Protein 5JSC (pdb70)

Foldseek 3Di:
DDDCPDPCVDPLHDPVLVVLLVVLLVVCVVPLVPPQLVVLLVLLQVCLQSQLLQLLAADVVLSHPYNDRQLSSLLSNLLSCLLRDLSNSLSSLQLNLQCLLCRVFNDPVSSNVPRNCSNNSNFGGKEFQAAPVDAPQSQPDAFAWEDDPQWTWTFGKTWQIFCQPNGQWYFHKHFDDPDHTLQRIWTFIGGPPFPQWDFPDFDQALQGGTTTMIGGRRGIGGPSRTGDDGRCHNVSSVVSLQSCLLSLLSNLLSLLVSLLVLLVVQQQPDDDPNRGNVVDPVSVVLSVLSVVLSVVLSVLSSVQSSQVVVVDRRQLSSLVNLLSSLVSSLSSLVSSLVSVPPVSCPPPDSSNSSNRSSPCSCPPSAHNVRSVVSNVVVVVVVVVVVVD/DDDCPDPCVDPLHDPVLVVLLVVLLVVCVVPLVVQLVVLLVLLQSCLQSQNLLLLAADVVLSHPYNDRQLSSLLSNLLSQLLRDLSNSLSSLQLNLQCLLCSVFNDPVSSNVPRNCSNNRNFGGKEFQADPVDAPQSQPDAFAWEDDPQWTWTFDKTWQIFCQPNGQWYFHKHFDDPDHTLQRIWTFIGGCPFPQWDQDDFDQALQGGTTTMIGRRRGIGGNSRIGDDGRCHSVSSVVSLQSCLLSLLSSLLSLLVSLLVLLVVQQQPDDDPNHGNVVDPVSVVLSVLSVVLSVVLSCLSSVQSSQVVVVDRRQLSSLVNLLSSLVSSLSSLVSSLVSVPPVSCPPPDSSVSSNRSSPCSCPHSQHNVRSVVSNVVVVVVVVVVVVD/DDDCVDPCVDPLHDPVLVVLLVVLLVVLVVPAVCQLVVLLVLLQVCLQVQLLQLLAADVVLQHPYNDRQLSSLLSNLLSCLLGDLSNSLSSLQLNLQCVLCSVFNDPVSSNVPRNCSNNSNFGGKEFQAAPVDDQQSLPDAFAWEDDPQKTWTFGKTWQIFCQPNGQWYFHKHFDPPDHGLQGIWTFIGGCPFPQWDFPAFDQALQGGTITMTGRGRGIGGNSRIGDDGRCHSVSSVVSLQSCLLSLLSSLLSLLVSLLVLLVVQQQPDDDPNRGNVVDPVSVVLSVLSVVLSVVLVCLSSVLSSQVVVVDRRLLSSLVSLLSSLVSSLSSLVSSLVSVPPVSCPPPDSSVSSNRSSPCSCPPSHHNVRSVVSNVVVVVVVVVVVVVD/DDDCVDPCVDPLHDPVLVVLLVVLLVVCVVPQVVQLVLLLVLLQVCLQSQLLQLLAADVVLQHPYNDRQLSSLLSNLLSCLLRDLSNSLSSLQLNLQCVLCSVFNDPVSSNVPRNCSNNRNFGGKEFQAAPVDDQQSLPDAFAWEDDPQWTWTFGKTWQIFCQPNGQWYFHKHFDPPDHGLQGIWTFIGGCPFPQKDQPDFDQALQGGTITMIGGGRGIGGPSRIGHDGRCHSVSSVVSLQSCLLSLLSSLLSLLVSLLVLLVVQQQPDDDPNGGNVVDPVSVVLSVLSVVLSVVLVCLSSVLSSQVVVVDRRLLSSLVNLLSSLVSSLSSLVSSLVSVPPVSCPPPDSSVSSNRSSPCSCPPSHHNVRSVVSNVVVVVVVVVVVVVD

Organism: Paraburkholderia xenovorans (strain LB400) (NCBI:txid266265)

InterPro domains:
  IPR006089 Acyl-CoA dehydrogenase, conserved site [PS00072] (137-149)
  IPR006091 Acyl-CoA dehydrogenase/oxidase, middle domain [PF02770] (135-225)
  IPR009075 Acyl-CoA dehydrogenase/oxidase, C-terminal [PF00441] (240-388)
  IPR009100 Acyl-CoA dehydrogenase/oxidase, N-terminal and middle domain superfamily [SSF56645] (17-251)
  IPR013786 Acyl-CoA dehydrogenase/oxidase, N-terminal [PF02771] (21-130)
  IPR036250 Acyl-CoA dehydrogenase-like, C-terminal [SSF47203] (239-391)
  IPR037069 Acyl-CoA dehydrogenase/oxidase, N-terminal domain superfamily [G3DSA:1.10.540.10] (14-133)
  IPR046373 Acyl-CoA oxidase/dehydrogenase, middle domain superfamily [G3DSA:2.40.110.10] (134-244)

Solvent-accessible surface area: 60654 Å² total; per-residue (Å²): 157,88,87,142,177,36,29,50,18,52,122,48,8,62,99,120,1,61,139,12,11,67,26,0,30,58,24,1,177,82,62,40,136,103,59,33,35,48,22,1,96,101,4,2,133,56,0,6,96,47,21,34,4,87,34,9,2,9,9,90,90,31,24,3,84,18,114,112,18,19,4,8,1,6,0,9,0,10,16,11,0,1,68,62,28,13,40,0,6,18,1,11,11,13,2,3,16,0,0,0,0,0,14,55,23,14,76,130,116,8,43,64,130,19,0,41,102,0,4,75,2,94,8,14,0,0,19,0,12,32,6,37,132,6,28,66,18,20,29,53,2,107,1,47,4,138,104,60,57,102,10,11,10,0,60,24,28,0,8,72,4,26,2,0,30,11,6,69,2,2,0,0,0,0,56,26,50,92,38,125,32,39,52,0,0,0,0,0,0,1,51,44,123,17,113,24,22,84,76,57,80,96,9,100,16,10,11,70,32,3,15,0,78,0,63,1,49,32,0,116,1,68,119,86,30,17,1,44,62,70,18,49,0,46,157,13,0,56,127,0,22,74,7,6,24,4,2,0,0,0,0,0,0,0,4,4,61,41,0,33,57,43,0,74,57,41,2,72,71,44,158,32,105,91,65,36,22,17,78,68,152,72,6,96,64,42,26,62,102,4,47,111,12,7,74,34,4,0,78,40,0,4,72,0,0,85,35,68,40,92,70,96,117,11,69,60,34,6,3,56,0,0,79,62,1,0,41,4,1,18,115,2,0,27,15,0,0,14,15,25,22,22,64,1,8,41,50,44,23,24,1,2,86,9,2,43,25,0,0,21,6,14,21,88,30,24,18,7,39,49,0,67,78,40,8,27,146,34,88,128,153,48,116,60,76,88,95,122,159,86,85,140,178,36,28,52,19,53,124,47,8,68,96,123,1,60,71,13,10,66,26,0,35,60,23,1,176,82,58,43,136,140,51,34,35,35,1,105,72,3,2,65,25,0,6,73,49,21,34,3,86,37,10,2,8,9,90,88,30,24,3,81,17,113,111,20,18,1,10,1,4,0,9,0,12,16,11,0,1,68,64,26,13,38,0,5,16,0,10,12,14,2,4,15,0,0,0,0,0,14,56,24,14,78,131,115,7,42,68,142,8,0,46,83,0,4,64,5,67,0,13,0,0,17,0,14,33,6,36,132,6,28,67,19,23,29,51,2,106,1,46,5,140,108,58,59,98,10,11,11,0,63,26,28,0,7,72,3,25,2,0,31,10,7,65,1,1,0,0,0,0,57,26,50,92,37,126,30,40,52,0,0,0,0,0,0,0,53,42,126,18,116,22,18,14,49,32,76,93,9,84,18,10,11,74,35,2,16,0,80,0,36,1,36,30,0,118,2,66,119,86,29,17,1,44,62,73,18,46,0,51,58,12,0,54,120,0,21,72,5,7,27,2,0,0,0,0,0,0,1,0,4,3,59,42,0,32,63,43,0,68,57,41,2,71,72,44,155,32,104,88,67,32,21,16,78,68,153,70,5,96,64,46,27,62,101,5,45,111,12,7,75,33,3,0,79,42,0,4,74,0,0,88,34,66,40,90,70,97,116,10,71,60,36,6,3,55,0,0,77,63,1,0,41,5,1,18,114,2,0,27,16,0,0,14,14,25,23,22,65,1,8,46,52,46,23,24,2,3,86,8,2,42,26,0,0,23,7,15,21,88,34,24,18,8,45,49,0,65,78,40,10,26,147,34,90,129,150,47,117,58,72,85,98,116,159,82,84,140,179,34,26,49,21,51,127,47,8,74,77,116,1,64,128,14,10,65,27,0,28,59,26,1,184,86,75,84,91,18,41,31,33,24,1,95,66,10,2,134,64,0,6,93,49,22,34,3,86,36,9,1,8,9,92,91,37,24,3,85,18,114,110,8,16,3,17,1,6,0,8,0,5,16,10,0,1,67,63,22,12,55,0,3,15,1,11,9,10,2,3,16,0,0,0,0,0,14,51,23,15,76,145,145,6,43,84,150,11,0,48,25,0,3,77,3,100,12,14,0,0,17,0,14,32,5,27,126,12,29,53,14,16,29,50,2,103,1,46,6,140,121,60,70,117,8,14,8,0,60,26,27,0,6,62,3,22,1,0,30,9,6,72,2,2,0,0,0,0,58,28,49,90,24,110,29,36,162,0,0,0,0,0,0,1,31,38,126,18,116,23,19,84,78,59,77,97,10,96,12,10,10,69,21,1,18,0,83,0,63,1,47,32,0,115,2,69,45,87,26,18,1,42,60,75,15,44,0,43,153,11,0,50,124,0,11,24,7,2,16,1,1,0,0,0,0,0,0,0,4,3,60,42,0,32,58,44,0,74,57,37,2,73,72,42,161,33,100,89,68,36,21,16,77,66,155,80,6,94,63,50,25,61,101,4,45,112,13,7,72,36,3,0,80,39,0,4,74,0,0,87,36,50,37,90,70,98,109,4,46,63,33,0,0,56,0,0,76,62,1,0,43,4,2,19,118,2,0,27,11,0,0,13,15,32,23,21,62,1,8,38,51,48,32,21,2,3,85,8,3,46,27,0,0,21,3,13,21,76,22,20,17,6,45,38,0,61,80,26,9,28,148,46,91,133,154,49,123,63,68,71,101,93,98,161,83,87,141,177,34,28,49,20,50,124,46,7,73,88,116,1,55,130,14,10,67,26,0,35,60,25,2,175,82,51,42,138,117,63,29,54,29,1,119,78,3,2,50,32,0,6,94,50,21,33,4,89,34,9,1,8,9,92,92,30,24,4,85,18,116,108,10,16,2,14,0,6,0,8,0,6,17,11,0,1,68,64,23,12,58,0,4,18,1,10,9,12,3,3,16,0,0,0,0,0,13,52,22,13,78,143,76,13,37,86,124,3,0,46,90,0,4,74,6,92,0,13,0,0,18,0,14,31,5,49,126,9,29,57,16,18,29,48,2,104,1,46,4,140,114,60,68,116,6,12,11,0,61,25,33,0,7,62,4,24,2,0,29,8,7,66,2,1,0,0,0,0,57,28,49,91,32,97,29,35,148,0,0,0,0,0,0,1,33,40,125,18,114,18,16,47,40,4,65,78,10,100,12,12,9,67,24,1,18,0,64,0,52,1,55,33,0,116,2,67,42,88,25,18,1,43,60,72,17,50,0,50,57,10,0,50,123,0,13,28,8,3,22,0,1,0,0,0,0,0,1,0,4,4,60,41,0,32,62,44,0,67,58,38,2,70,73,41,158,34,102,89,68,35,22,17,77,66,154,81,6,94,62,44,26,60,102,5,44,113,12,6,74,35,4,0,79,38,0,4,74,0,0,87,36,52,39,90,71,98,111,4,48,61,34,0,0,57,0,0,78,63,1,0,44,4,1,19,118,3,0,26,14,0,1,13,15,35,23,19,62,1,7,36,52,46,31,22,2,4,87,9,2,45,28,0,0,20,5,14,19,84,20,20,16,6,44,39,0,62,80,27,8,28,147,44,92,127,152,49,125,60,66,72,101,93,95

Structure (mmCIF, N/CA/C/O backbone):
data_5JSC
#
_entry.id   5JSC
#
_cell.length_a   78.300
_cell.length_b   73.750
_cell.length_c   149.490
_cell.angle_alpha   90.000
_cell.angle_beta   99.660
_cell.angle_gamma   90.000
#
_symmetry.space_group_name_H-M   'P 1 21 1'
#
loop_
_entity.id
_entity.type
_entity.pdbx_description
1 polymer 'Putative acyl-CoA dehydrogenase'
2 non-polymer 'FLAVIN-ADENINE DINUCLEOTIDE'
3 non-polymer 'CHLORIDE ION'
4 non-polymer 1,2-ETHANEDIOL
5 non-polymer 'SULFATE ION'
6 water water
#
loop_
_atom_site.group_PDB
_atom_site.id
_atom_site.type_symbol
_atom_site.label_atom_id
_atom_site.label_alt_id
_atom_site.label_comp_id
_atom_site.label_asym_id
_atom_site.label_entity_id
_atom_site.label_seq_id
_atom_site.pdbx_PDB_ins_code
_atom_site.Cartn_x
_atom_site.Cartn_y
_atom_site.Cartn_z
_atom_site.occupancy
_atom_site.B_iso_or_equiv
_atom_site.auth_seq_id
_atom_site.auth_comp_id
_atom_site.auth_asym_id
_atom_site.auth_atom_id
_atom_site.pdbx_PDB_model_num
ATOM 1 N N . GLU A 1 14 ? -10.300 21.190 69.737 1.00 49.46 6 GLU A N 1
ATOM 2 C CA . GLU A 1 14 ? -11.673 20.983 69.286 1.00 48.68 6 GLU A CA 1
ATOM 3 C C . GLU A 1 14 ? -11.727 19.960 68.160 1.00 46.65 6 GLU A C 1
ATOM 4 O O . GLU A 1 14 ? -11.032 20.094 67.154 1.00 46.81 6 GLU A O 1
ATOM 6 N N . LEU A 1 15 ? -12.563 18.941 68.336 1.00 44.15 7 LEU A N 1
ATOM 7 C CA . LEU A 1 15 ? -12.678 17.870 67.353 1.00 40.93 7 LEU A CA 1
ATOM 8 C C . LEU A 1 15 ? -13.380 18.377 66.096 1.00 38.87 7 LEU A C 1
ATOM 9 O O . LEU A 1 15 ? -14.502 18.890 66.163 1.00 39.66 7 LEU A O 1
ATOM 14 N N . ASP A 1 16 ? -12.713 18.242 64.951 1.00 34.80 8 ASP A N 1
ATOM 15 C CA . ASP A 1 16 ? -13.319 18.557 63.662 1.00 31.55 8 ASP A CA 1
ATOM 16 C C . ASP A 1 16 ? -14.352 17.486 63.338 1.00 27.20 8 ASP A C 1
ATOM 17 O O . ASP A 1 16 ? -13.997 16.336 63.063 1.00 25.34 8 ASP A O 1
ATOM 22 N N . LEU A 1 17 ? -15.637 17.851 63.382 1.00 26.37 9 LEU A N 1
ATOM 23 C CA . LEU A 1 17 ? -16.687 16.854 63.207 1.00 24.76 9 LEU A CA 1
ATOM 24 C C . LEU A 1 17 ? -16.761 16.321 61.785 1.00 23.13 9 LEU A C 1
ATOM 25 O O . LEU A 1 17 ? -17.410 15.294 61.564 1.00 22.67 9 LEU A O 1
ATOM 30 N N . HIS A 1 18 ? -16.114 16.977 60.826 1.00 23.34 10 HIS A N 1
ATOM 31 C CA . HIS A 1 18 ? -16.029 16.450 59.471 1.00 23.49 10 HIS A CA 1
ATOM 32 C C . HIS A 1 18 ? -14.859 15.498 59.275 1.00 21.81 10 HIS A C 1
ATOM 33 O O . HIS A 1 18 ? -14.731 14.911 58.195 1.00 24.29 10 HIS A O 1
ATOM 40 N N . SER A 1 19 ? -14.005 15.316 60.279 1.00 20.64 11 SER A N 1
ATOM 41 C CA . SER A 1 19 ? -12.912 14.369 60.126 1.00 19.74 11 SER A CA 1
ATOM 42 C C . SER A 1 19 ? -13.391 12.958 60.436 1.00 17.59 11 SER A C 1
ATOM 43 O O . SER A 1 19 ? -14.340 12.750 61.201 1.00 18.02 11 SER A O 1
ATOM 46 N N . ALA A 1 20 ? -12.732 11.982 59.814 1.00 17.18 12 ALA A N 1
ATOM 47 C CA . ALA A 1 20 ? -13.123 10.593 60.020 1.00 16.32 12 ALA A CA 1
ATOM 48 C C . ALA A 1 20 ? -12.936 10.174 61.472 1.00 15.43 12 ALA A C 1
ATOM 49 O O . ALA A 1 20 ? -13.668 9.310 61.967 1.00 15.96 12 ALA A O 1
ATOM 51 N N . LEU A 1 21 ? -11.984 10.787 62.172 1.00 15.71 13 LEU A N 1
ATOM 52 C CA . LEU A 1 21 ? -11.750 10.416 63.560 1.00 17.45 13 LEU A CA 1
ATOM 53 C C . LEU A 1 21 ? -12.925 10.767 64.462 1.00 17.31 13 LEU A C 1
ATOM 54 O O . LEU A 1 21 ? -13.013 10.232 65.569 1.00 17.90 13 LEU A O 1
ATOM 59 N N . ALA A 1 22 ? -13.835 11.637 64.015 1.00 16.46 14 ALA A N 1
ATOM 60 C CA . ALA A 1 22 ? -15.036 11.923 64.789 1.00 15.24 14 ALA A CA 1
ATOM 61 C C . ALA A 1 22 ? -16.085 10.820 64.696 1.00 16.06 14 ALA A C 1
ATOM 62 O O . ALA A 1 22 ? -17.033 10.826 65.490 1.00 17.29 14 ALA A O 1
ATOM 64 N N . TRP A 1 23 ? -15.934 9.876 63.767 1.00 16.16 15 TRP A N 1
ATOM 65 C CA . TRP A 1 23 ? -16.930 8.825 63.612 1.00 16.02 15 TRP A CA 1
ATOM 66 C C . TRP A 1 23 ? -17.085 8.046 64.914 1.00 15.88 15 TRP A C 1
ATOM 67 O O . TRP A 1 23 ? -16.093 7.802 65.613 1.00 17.36 15 TRP A O 1
ATOM 78 N N . PRO A 1 24 ? -18.304 7.616 65.253 1.00 16.60 16 PRO A N 1
ATOM 79 C CA . PRO A 1 24 ? -18.504 6.871 66.505 1.00 16.62 16 PRO A CA 1
ATOM 80 C C . PRO A 1 24 ? -17.946 5.461 66.471 1.00 16.09 16 PRO A C 1
ATOM 81 O O . PRO A 1 24 ? -18.059 4.747 67.474 1.00 18.21 16 PRO A O 1
ATOM 85 N N . PHE A 1 25 ? -17.362 5.037 65.347 1.00 15.11 17 PHE A N 1
ATOM 86 C CA . PHE A 1 25 ? -16.538 3.839 65.338 1.00 14.56 17 PHE A CA 1
ATOM 87 C C . PHE A 1 25 ? -15.317 3.983 66.233 1.00 15.88 17 PHE A C 1
ATOM 88 O O . PHE A 1 25 ? -14.713 2.974 66.601 1.00 17.51 17 PHE A O 1
ATOM 96 N N . PHE A 1 26 ? -14.925 5.211 66.572 1.00 16.51 18 PHE A N 1
ATOM 97 C CA . PHE A 1 26 ? -13.726 5.461 67.356 1.00 16.97 18 PHE A CA 1
ATOM 98 C C . PHE A 1 26 ? -14.080 5.853 68.781 1.00 19.58 18 PHE A C 1
ATOM 99 O O . PHE A 1 26 ? -15.130 6.450 69.041 1.00 22.44 18 PHE A O 1
ATOM 107 N N . GLU A 1 27 ? -13.186 5.502 69.699 1.00 18.77 19 GLU A N 1
ATOM 108 C CA . GLU A 1 27 ? -13.212 5.957 71.076 1.00 21.93 19 GLU A CA 1
ATOM 109 C C . GLU A 1 27 ? -12.188 7.067 71.274 1.00 20.52 19 GLU A C 1
ATOM 110 O O . GLU A 1 27 ? -11.310 7.278 70.429 1.00 20.39 19 GLU A O 1
ATOM 116 N N . PRO A 1 28 ? -12.280 7.815 72.371 1.00 22.32 20 PRO A N 1
ATOM 117 C CA . PRO A 1 28 ? -11.282 8.869 72.614 1.00 2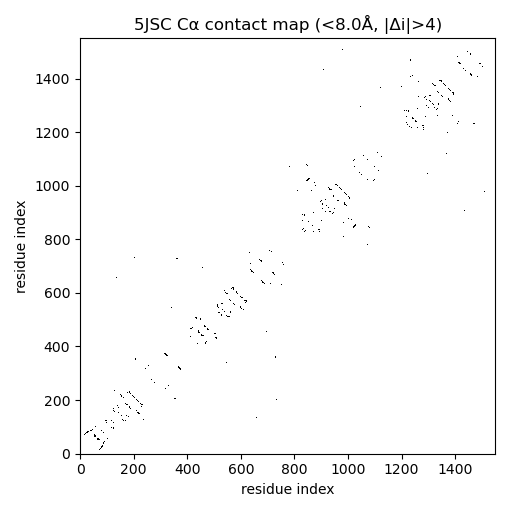3.11 20 PRO A CA 1
ATOM 118 C C . PRO A 1 28 ? -9.840 8.394 72.530 1.00 22.03 20 PRO A C 1
ATOM 119 O O . PRO A 1 28 ? -8.992 9.121 71.998 1.00 22.66 20 PRO A O 1
ATOM 123 N N . ARG A 1 29 ? -9.538 7.190 73.027 1.00 21.45 21 ARG A N 1
ATOM 124 C CA . ARG A 1 29 ? -8.163 6.703 72.984 1.00 20.93 21 ARG A CA 1
ATOM 125 C C . ARG A 1 29 ? -7.651 6.608 71.553 1.00 19.73 21 ARG A C 1
ATOM 126 O O . ARG A 1 29 ? -6.452 6.787 71.310 1.00 18.88 21 ARG A O 1
ATOM 134 N N . HIS A 1 30 ? -8.543 6.346 70.595 1.00 18.47 22 HIS A N 1
ATOM 135 C CA . HIS A 1 30 ? -8.119 6.245 69.201 1.00 17.16 22 HIS A CA 1
ATOM 136 C C . HIS A 1 30 ? -7.776 7.612 68.633 1.00 16.86 22 HIS A C 1
ATOM 137 O O . HIS A 1 30 ? -6.851 7.742 67.823 1.00 18.29 22 HIS A O 1
ATOM 144 N N . ARG A 1 31 ? -8.514 8.643 69.039 1.00 18.03 23 ARG A N 1
ATOM 145 C CA A ARG A 1 31 ? -8.185 9.994 68.606 0.64 18.49 23 ARG A CA 1
ATOM 146 C CA B ARG A 1 31 ? -8.181 9.992 68.602 0.36 18.58 23 ARG A CA 1
ATOM 147 C C . ARG A 1 31 ? -6.844 10.437 69.178 1.00 19.09 23 ARG A C 1
ATOM 148 O O . ARG A 1 31 ? -6.035 11.055 68.476 1.00 20.61 23 ARG A O 1
ATOM 163 N N . GLU A 1 32 ? -6.582 10.103 70.441 1.00 19.24 24 GLU A N 1
ATOM 164 C CA . GLU A 1 32 ? -5.297 10.423 71.043 1.00 21.80 24 GLU A CA 1
ATOM 165 C C . GLU A 1 32 ? -4.162 9.679 70.346 1.00 19.97 24 GLU A C 1
ATOM 166 O O . GLU A 1 32 ? -3.114 10.267 70.053 1.00 20.36 24 GLU A O 1
ATOM 172 N N . LEU A 1 33 ? -4.365 8.385 70.061 1.00 18.29 25 LEU A N 1
ATOM 173 C CA . LEU A 1 33 ? -3.354 7.588 69.370 1.00 17.33 25 LEU A CA 1
ATOM 174 C C . LEU A 1 33 ? -3.070 8.138 67.980 1.00 17.52 25 LEU A C 1
ATOM 175 O O . LEU A 1 33 ? -1.910 8.203 67.553 1.00 18.44 25 LEU A O 1
ATOM 180 N N . ALA A 1 34 ? -4.121 8.514 67.250 1.00 17.47 26 ALA A N 1
ATOM 181 C CA . ALA A 1 34 ? -3.929 9.030 65.900 1.00 16.68 26 ALA A CA 1
ATOM 182 C C . ALA A 1 34 ? -3.045 10.269 65.904 1.00 17.41 26 ALA A C 1
ATOM 183 O O . ALA A 1 34 ? -2.180 10.430 65.032 1.00 18.24 26 ALA A O 1
ATOM 185 N N . ALA A 1 35 ? -3.242 11.156 66.881 1.00 18.37 27 ALA A N 1
ATOM 186 C CA . ALA A 1 35 ? -2.392 12.336 66.974 1.00 18.75 27 ALA A CA 1
ATOM 187 C C . ALA A 1 35 ? -0.969 11.949 67.349 1.00 19.67 27 ALA A C 1
ATOM 188 O O . ALA A 1 35 ? -0.004 12.519 66.826 1.00 20.08 27 ALA A O 1
ATOM 190 N N . GLY A 1 36 ? -0.820 10.960 68.233 1.00 19.27 28 GLY A N 1
ATOM 191 C CA . GLY A 1 36 ? 0.506 10.559 68.661 1.00 19.82 28 GLY A CA 1
ATOM 192 C C . GLY A 1 36 ? 1.327 9.956 67.538 1.00 18.85 28 GLY A C 1
ATOM 193 O O . GLY A 1 36 ? 2.501 10.294 67.364 1.00 19.26 28 GLY A O 1
ATOM 194 N N . ILE A 1 37 ? 0.727 9.053 66.759 1.00 17.66 29 ILE A N 1
ATOM 195 C CA . ILE A 1 37 ? 1.516 8.411 65.715 1.00 16.91 29 ILE A CA 1
ATOM 196 C C . ILE A 1 37 ? 1.804 9.394 64.581 1.00 17.44 29 ILE A C 1
ATOM 197 O O . ILE A 1 37 ? 2.884 9.349 63.980 1.00 18.54 29 ILE A O 1
ATOM 202 N N . GLU A 1 38 ? 0.872 10.304 64.277 1.00 17.65 30 GLU A N 1
ATOM 203 C CA . GLU A 1 38 ? 1.175 11.349 63.302 1.00 17.87 30 GLU A CA 1
ATOM 204 C C . GLU A 1 38 ? 2.339 12.214 63.769 1.00 19.71 30 GLU A C 1
ATOM 205 O O . GLU A 1 38 ? 3.239 12.531 62.983 1.00 19.36 30 GLU A O 1
ATOM 211 N N . ALA A 1 39 ? 2.346 12.601 65.048 1.00 19.51 31 ALA A N 1
ATOM 212 C CA . ALA A 1 39 ? 3.461 13.386 65.563 1.00 20.63 31 ALA A CA 1
ATOM 213 C C . ALA A 1 39 ? 4.779 12.630 65.427 1.00 22.15 31 ALA A C 1
ATOM 214 O O . ALA A 1 39 ? 5.804 13.216 65.055 1.00 22.41 31 ALA A O 1
ATOM 216 N N . TRP A 1 40 ? 4.769 11.327 65.724 1.00 20.77 32 TRP A N 1
ATOM 217 C CA . TRP A 1 40 ? 5.976 10.519 65.582 1.00 21.35 32 TRP A CA 1
ATOM 218 C C . TRP A 1 40 ? 6.445 10.493 64.136 1.00 21.71 32 TRP A C 1
ATOM 219 O O . TRP A 1 40 ? 7.648 10.588 63.861 1.00 21.64 32 TRP A O 1
ATOM 230 N N . CYS A 1 41 ? 5.507 10.350 63.197 1.00 20.14 33 CYS A N 1
ATOM 231 C CA . CYS A 1 41 ? 5.875 10.335 61.785 1.00 20.28 33 CYS A CA 1
ATOM 232 C C . CYS A 1 41 ? 6.538 11.641 61.374 1.00 22.28 33 CYS A C 1
ATOM 233 O O . CYS A 1 41 ? 7.559 11.632 60.673 1.00 23.42 33 CYS A O 1
ATOM 236 N N . ARG A 1 42 ? 5.979 12.777 61.808 1.00 22.68 34 ARG A N 1
ATOM 237 C CA . ARG A 1 42 ? 6.555 14.064 61.428 1.00 26.30 34 ARG A CA 1
ATOM 238 C C . ARG A 1 42 ? 7.947 14.245 62.010 1.00 27.02 34 ARG A C 1
ATOM 239 O O . ARG A 1 42 ? 8.804 14.885 61.390 1.00 27.85 34 ARG A O 1
ATOM 247 N N . ALA A 1 43 ? 8.201 13.670 63.181 1.00 26.86 35 ALA A N 1
ATOM 248 C CA . ALA A 1 43 ? 9.489 13.838 63.836 1.00 27.89 35 ALA A CA 1
ATOM 249 C C . ALA A 1 43 ? 10.544 12.854 63.346 1.00 29.23 35 ALA A C 1
ATOM 250 O O . ALA A 1 43 ? 11.738 13.148 63.460 1.00 31.69 35 ALA A O 1
ATOM 252 N N . ASN A 1 44 ? 10.145 11.701 62.801 1.00 28.91 36 ASN A N 1
ATOM 253 C CA . ASN A 1 44 ? 11.083 10.618 62.543 1.00 29.14 36 ASN A CA 1
ATOM 254 C C . ASN A 1 44 ? 11.136 10.141 61.097 1.00 30.42 36 ASN A C 1
ATOM 255 O O . ASN A 1 44 ? 12.065 9.401 60.750 1.00 30.97 36 ASN A O 1
ATOM 260 N N . LEU A 1 45 ? 10.191 10.540 60.245 1.00 29.50 37 LEU A N 1
ATOM 261 C CA . LEU A 1 45 ? 10.141 10.072 58.864 1.00 30.26 37 LEU A CA 1
ATOM 262 C C . LEU A 1 45 ? 10.348 11.204 57.864 1.00 37.49 37 LEU A C 1
ATOM 263 O O . LEU A 1 45 ? 9.881 11.124 56.726 1.00 40.34 37 LEU A O 1
ATOM 268 N N . ALA A 1 46 ? 11.041 12.262 58.269 1.00 41.43 38 ALA A N 1
ATOM 269 C CA . ALA A 1 46 ? 11.296 13.388 57.370 1.00 45.85 38 ALA A CA 1
ATOM 270 C C . ALA A 1 46 ? 12.163 12.974 56.181 1.00 48.41 38 ALA A C 1
ATOM 271 O O . ALA A 1 46 ? 13.149 12.252 56.337 1.00 49.68 38 ALA A O 1
ATOM 273 N N . GLU A 1 51 ? 17.198 3.516 50.396 1.00 54.08 43 GLU A N 1
ATOM 274 C CA . GLU A 1 51 ? 18.448 2.787 50.198 1.00 53.43 43 GLU A CA 1
ATOM 275 C C . GLU A 1 51 ? 18.833 1.986 51.446 1.00 51.28 43 GLU A C 1
ATOM 276 O O . GLU A 1 51 ? 18.541 2.397 52.565 1.00 52.89 43 GLU A O 1
ATOM 278 N N . ASP A 1 52 ? 19.523 0.862 51.224 1.00 47.51 44 ASP A N 1
ATOM 279 C CA . ASP A 1 52 ? 19.771 -0.172 52.227 1.00 42.70 44 ASP A CA 1
ATOM 280 C C . ASP A 1 52 ? 18.496 -0.460 53.003 1.00 36.58 44 ASP A C 1
ATOM 281 O O . ASP A 1 52 ? 18.306 0.028 54.122 1.00 33.28 44 ASP A O 1
ATOM 286 N N . VAL A 1 53 ? 17.625 -1.275 52.411 1.00 33.18 45 VAL A N 1
ATOM 287 C CA A VAL A 1 53 ? 16.325 -1.540 53.012 0.58 31.98 45 VAL A CA 1
ATOM 288 C CA B VAL A 1 53 ? 16.328 -1.513 53.031 0.42 32.02 45 VAL A CA 1
ATOM 289 C C . VAL A 1 53 ? 16.475 -2.329 54.307 1.00 29.80 45 VAL A C 1
ATOM 290 O O . VAL A 1 53 ? 15.723 -2.119 55.264 1.00 28.26 45 VAL A O 1
ATOM 297 N N . ASP A 1 54 ? 17.446 -3.251 54.363 1.00 28.65 46 ASP A N 1
ATOM 298 C CA . ASP A 1 54 ? 17.623 -4.065 55.568 1.00 27.37 46 ASP A CA 1
ATOM 299 C C . ASP A 1 54 ? 17.936 -3.193 56.774 1.00 25.40 46 ASP A C 1
ATOM 300 O O . ASP A 1 54 ? 17.313 -3.326 57.836 1.00 23.96 46 ASP A O 1
ATOM 305 N N . ALA A 1 55 ? 18.917 -2.299 56.627 1.00 25.26 47 ALA A N 1
ATOM 306 C CA . ALA A 1 55 ? 19.300 -1.430 57.733 1.00 25.19 47 ALA A CA 1
ATOM 307 C C . ALA A 1 55 ? 18.165 -0.488 58.108 1.00 25.04 47 ALA A C 1
ATOM 308 O O . ALA A 1 55 ? 17.950 -0.201 59.292 1.00 24.25 47 ALA A O 1
ATOM 310 N N . THR A 1 56 ? 17.433 0.009 57.109 1.00 25.45 48 THR A N 1
ATOM 311 C CA . THR A 1 56 ? 16.319 0.905 57.390 1.00 25.46 48 THR A CA 1
ATOM 312 C C . THR A 1 56 ? 15.233 0.194 58.188 1.00 24.39 48 THR A C 1
ATOM 313 O O . THR A 1 56 ? 14.703 0.748 59.160 1.00 22.53 48 THR A O 1
ATOM 317 N N . CYS A 1 57 ? 14.896 -1.042 57.804 1.00 23.33 49 CYS A N 1
ATOM 318 C CA A CYS A 1 57 ? 13.882 -1.759 58.558 0.50 21.90 49 CYS A CA 1
ATOM 319 C CA B CYS A 1 57 ? 13.905 -1.824 58.547 0.50 24.07 49 CYS A CA 1
ATOM 320 C C . CYS A 1 57 ? 14.346 -2.030 59.985 1.00 21.81 49 CYS A C 1
ATOM 321 O O . CYS A 1 57 ? 13.572 -1.837 60.928 1.00 20.64 49 CYS A O 1
ATOM 326 N N . ARG A 1 58 ? 15.599 -2.455 60.165 1.00 22.81 50 ARG A N 1
ATOM 327 C CA A ARG A 1 58 ? 16.118 -2.666 61.513 0.57 23.14 50 ARG A CA 1
ATOM 328 C CA B ARG A 1 58 ? 16.119 -2.665 61.514 0.43 23.41 50 ARG A CA 1
ATOM 329 C C . ARG A 1 58 ? 15.999 -1.398 62.349 1.00 23.07 50 ARG A C 1
ATOM 330 O O . ARG A 1 58 ? 15.582 -1.443 63.512 1.00 23.85 50 ARG A O 1
ATOM 345 N N . ARG A 1 59 ? 16.367 -0.255 61.771 1.00 21.11 51 ARG A N 1
ATOM 346 C CA . ARG A 1 59 ? 16.290 1.005 62.503 1.00 23.26 51 ARG A CA 1
ATOM 347 C C . ARG A 1 59 ? 14.846 1.365 62.830 1.00 21.36 51 ARG A C 1
ATOM 348 O O . ARG A 1 59 ? 14.546 1.797 63.948 1.00 22.19 51 ARG A O 1
ATOM 356 N N . LEU A 1 60 ? 13.935 1.182 61.871 1.00 19.74 52 LEU A N 1
ATOM 357 C CA . LEU A 1 60 ? 12.542 1.538 62.115 1.00 19.37 52 LEU A CA 1
ATOM 358 C C . LEU A 1 60 ? 11.924 0.665 63.201 1.00 19.31 52 LEU A C 1
ATOM 359 O O . LEU A 1 60 ? 11.154 1.156 64.035 1.00 19.80 52 LEU A O 1
ATOM 364 N N . VAL A 1 61 ? 12.240 -0.632 63.210 1.00 18.81 53 VAL A N 1
ATOM 365 C CA . VAL A 1 61 ? 11.725 -1.497 64.270 1.00 17.06 53 VAL A CA 1
ATOM 366 C C . VAL A 1 61 ? 12.216 -1.013 65.629 1.00 18.65 53 VAL A C 1
ATOM 367 O O . VAL A 1 61 ? 11.441 -0.930 66.591 1.00 18.51 53 VAL A O 1
ATOM 371 N N . ARG A 1 62 ? 13.507 -0.675 65.723 1.00 20.31 54 ARG A N 1
ATOM 372 C CA A ARG A 1 62 ? 14.033 -0.183 66.991 0.50 21.62 54 ARG A CA 1
ATOM 373 C CA B ARG A 1 62 ? 14.069 -0.153 66.969 0.50 22.14 54 ARG A CA 1
ATOM 374 C C . ARG A 1 62 ? 13.335 1.102 67.421 1.00 21.30 54 ARG A C 1
ATOM 375 O O . ARG A 1 62 ? 12.970 1.247 68.596 1.00 21.06 54 ARG A O 1
ATOM 390 N N . GLU A 1 63 ? 13.137 2.038 66.489 1.00 19.58 55 GLU A N 1
ATOM 391 C CA . GLU A 1 63 ? 12.566 3.333 66.841 1.00 20.55 55 GLU A CA 1
ATOM 392 C C . GLU A 1 63 ? 11.094 3.210 67.196 1.00 19.94 55 GLU A C 1
ATOM 393 O O . GLU A 1 63 ? 10.640 3.810 68.177 1.00 20.55 55 GLU A O 1
ATOM 399 N N . LEU A 1 64 ? 10.329 2.458 66.395 1.00 19.11 56 LEU A N 1
ATOM 400 C CA . LEU A 1 64 ? 8.929 2.224 66.725 1.00 18.89 56 LEU A CA 1
ATOM 401 C C . LEU A 1 64 ? 8.803 1.518 68.063 1.00 18.21 56 LEU A C 1
ATOM 402 O O . LEU A 1 64 ? 7.922 1.843 68.866 1.00 20.03 56 LEU A O 1
ATOM 407 N N . GLY A 1 65 ? 9.693 0.561 68.327 1.00 18.05 57 GLY A N 1
ATOM 408 C CA . GLY A 1 65 ? 9.647 -0.148 69.595 1.00 19.15 57 GLY A CA 1
ATOM 409 C C . GLY A 1 65 ? 9.897 0.768 70.776 1.00 20.24 57 GLY A C 1
ATOM 410 O O . GLY A 1 65 ? 9.165 0.738 71.765 1.00 22.45 57 GLY A O 1
ATOM 411 N N . ALA A 1 66 ? 10.933 1.606 70.680 1.00 20.81 58 ALA A N 1
ATOM 412 C CA . ALA A 1 66 ? 11.262 2.503 71.784 1.00 22.65 58 ALA A CA 1
ATOM 413 C C . ALA A 1 66 ? 10.150 3.511 72.049 1.00 23.97 58 ALA A C 1
ATOM 414 O O . ALA A 1 66 ? 9.971 3.951 73.190 1.00 26.18 58 ALA A O 1
ATOM 416 N N . ALA A 1 67 ? 9.386 3.879 71.019 1.00 22.50 59 ALA A N 1
ATOM 417 C CA . ALA A 1 67 ? 8.314 4.855 71.165 1.00 23.23 59 ALA A CA 1
ATOM 418 C C . ALA A 1 67 ? 7.011 4.246 71.658 1.00 23.37 59 ALA A C 1
ATOM 419 O O . ALA A 1 67 ? 6.063 4.994 71.929 1.00 25.37 59 ALA A O 1
ATOM 421 N N . GLY A 1 68 ? 6.932 2.923 71.775 1.00 21.66 60 GLY A N 1
ATOM 422 C CA . GLY A 1 68 ? 5.738 2.285 72.277 1.00 19.83 60 GLY A CA 1
ATOM 423 C C . GLY A 1 68 ? 4.740 1.836 71.231 1.00 19.15 60 GLY A C 1
ATOM 424 O O . GLY A 1 68 ? 3.695 1.289 71.600 1.00 20.36 60 GLY A O 1
ATOM 425 N N . TRP A 1 69 ? 5.026 2.028 69.942 1.00 17.02 61 TRP A N 1
ATOM 426 C CA . TRP A 1 69 ? 4.012 1.774 68.926 1.00 16.70 61 TRP A CA 1
ATOM 427 C C . TRP A 1 69 ? 3.891 0.304 68.542 1.00 17.81 61 TRP A C 1
ATOM 428 O O . TRP A 1 69 ? 2.875 -0.080 67.950 1.00 18.90 61 TRP A O 1
ATOM 439 N N . LEU A 1 70 ? 4.888 -0.524 68.858 1.00 16.76 62 LEU A N 1
ATOM 440 C CA . LEU A 1 70 ? 4.780 -1.947 68.558 1.00 16.79 62 LEU A CA 1
ATOM 441 C C . LEU A 1 70 ? 3.978 -2.712 69.602 1.00 17.09 62 LEU A C 1
ATOM 442 O O . LEU A 1 70 ? 3.667 -3.891 69.381 1.00 19.35 62 LEU A O 1
ATOM 447 N N . LYS A 1 71 ? 3.618 -2.071 70.718 1.00 17.30 63 LYS A N 1
ATOM 448 C CA . LYS A 1 71 ? 2.840 -2.753 71.748 1.00 17.52 63 LYS A CA 1
ATOM 449 C C . LYS A 1 71 ? 1.429 -3.089 71.282 1.00 16.59 63 LYS A C 1
ATOM 450 O O . LYS A 1 71 ? 0.822 -4.034 71.801 1.00 18.44 63 LYS A O 1
ATOM 456 N N . TYR A 1 72 ? 0.894 -2.353 70.310 1.00 16.58 64 TYR A N 1
ATOM 457 C CA . TYR A 1 72 ? -0.499 -2.550 69.930 1.00 17.30 64 TYR A CA 1
ATOM 458 C C . TYR A 1 72 ? -0.718 -3.819 69.122 1.00 18.56 64 TYR A C 1
ATOM 459 O O . TYR A 1 72 ? -1.846 -4.324 69.085 1.00 19.73 64 TYR A O 1
ATOM 468 N N . GLY A 1 73 ? 0.323 -4.350 68.491 1.00 17.81 65 GLY A N 1
ATOM 469 C CA . GLY A 1 73 ? 0.190 -5.582 67.747 1.00 17.61 65 GLY A CA 1
ATOM 470 C C . GLY A 1 73 ? 0.488 -6.835 68.532 1.00 17.84 65 GLY A C 1
ATOM 471 O O . GLY A 1 73 ? 0.472 -7.924 67.946 1.00 19.03 65 GLY A O 1
ATOM 472 N N . VAL A 1 74 ? 0.741 -6.714 69.839 1.00 17.14 66 VAL A N 1
ATOM 473 C CA . VAL A 1 74 ? 1.053 -7.841 70.716 1.00 16.94 66 VAL A CA 1
ATOM 474 C C . VAL A 1 74 ? -0.078 -7.998 71.722 1.00 17.90 66 VAL A C 1
ATOM 475 O O . VAL A 1 74 ? -0.554 -7.011 72.292 1.00 19.92 66 VAL A O 1
ATOM 479 N N . GLY A 1 75 ? -0.514 -9.240 71.936 1.00 18.95 67 GLY A N 1
ATOM 480 C CA . GLY A 1 75 ? -1.560 -9.531 72.893 1.00 20.05 67 GLY A CA 1
ATOM 481 C C . GLY A 1 75 ? -1.010 -9.926 74.248 1.00 21.77 67 GLY A C 1
ATOM 482 O O . GLY A 1 75 ? -0.205 -10.856 74.356 1.00 22.99 67 GLY A O 1
ATOM 483 N N . GLY A 1 76 ? -1.447 -9.211 75.284 1.00 22.04 68 GLY A N 1
ATOM 484 C CA . GLY A 1 76 ? -1.101 -9.561 76.651 1.00 22.33 68 GLY A CA 1
ATOM 485 C C . GLY A 1 76 ? -0.230 -8.525 77.335 1.00 22.89 68 GLY A C 1
ATOM 486 O O . GLY A 1 76 ? 0.944 -8.365 76.985 1.00 22.22 68 GLY A O 1
ATOM 487 N N . VAL A 1 77 ? -0.797 -7.815 78.316 1.00 22.87 69 VAL A N 1
ATOM 488 C CA . VAL A 1 77 ? -0.039 -6.786 79.026 1.00 23.51 69 VAL A CA 1
ATOM 489 C C . VAL A 1 77 ? 1.195 -7.390 79.681 1.00 23.99 69 VAL A C 1
ATOM 490 O O . VAL A 1 77 ? 2.270 -6.777 79.699 1.00 24.45 69 VAL A O 1
ATOM 494 N N . ALA A 1 78 ? 1.066 -8.612 80.205 1.00 23.64 70 ALA A N 1
ATOM 495 C CA . ALA A 1 78 ? 2.187 -9.268 80.866 1.00 24.21 70 ALA A CA 1
ATOM 496 C C . ALA A 1 78 ? 3.354 -9.522 79.926 1.00 24.65 70 ALA A C 1
ATOM 497 O O . ALA A 1 78 ? 4.481 -9.722 80.397 1.00 26.88 70 ALA A O 1
ATOM 499 N N . TYR A 1 79 ? 3.110 -9.528 78.613 1.00 22.10 71 TYR A N 1
ATOM 500 C CA . TYR A 1 79 ? 4.127 -9.848 77.619 1.00 21.91 71 TYR A CA 1
ATOM 501 C C . TYR A 1 79 ? 4.556 -8.627 76.815 1.00 22.69 71 TYR A C 1
ATOM 502 O O . TYR A 1 79 ? 5.171 -8.772 75.752 1.00 23.74 71 TYR A O 1
ATOM 511 N N . GLY A 1 80 ? 4.237 -7.428 77.294 1.00 21.96 72 GLY A N 1
ATOM 512 C CA . GLY A 1 80 ? 4.607 -6.208 76.609 1.00 21.47 72 GLY A CA 1
ATOM 513 C C . GLY A 1 80 ? 3.535 -5.633 75.709 1.00 20.27 72 GLY A C 1
ATOM 514 O O . GLY A 1 80 ? 3.762 -4.579 75.100 1.00 21.77 72 GLY A O 1
ATOM 515 N N . GLY A 1 81 ? 2.375 -6.289 75.603 1.00 20.24 73 GLY A N 1
ATOM 516 C CA . GLY A 1 81 ? 1.315 -5.777 74.764 1.00 19.68 73 GLY A CA 1
ATOM 517 C C . GLY A 1 81 ? 0.597 -4.599 75.395 1.00 21.01 73 GLY A C 1
ATOM 518 O O . GLY A 1 81 ? 0.629 -4.387 76.610 1.00 21.71 73 GLY A O 1
ATOM 519 N N . HIS A 1 82 ? -0.066 -3.819 74.544 1.00 21.72 74 HIS A N 1
ATOM 520 C CA . HIS A 1 82 ? -0.827 -2.677 75.038 1.00 24.73 74 HIS A CA 1
ATOM 521 C C . HIS A 1 82 ? -1.986 -3.125 75.918 1.00 24.94 74 HIS A C 1
ATOM 522 O O . HIS A 1 82 ? -2.285 -2.493 76.940 1.00 25.66 74 HIS A O 1
ATOM 529 N N . GLY A 1 83 ? -2.655 -4.208 75.532 1.00 23.27 75 GLY A N 1
ATOM 530 C CA . GLY A 1 83 ? -3.773 -4.738 76.279 1.00 23.20 75 GLY A CA 1
ATOM 531 C C . GLY A 1 83 ? -3.767 -6.244 76.162 1.00 24.72 75 GLY A C 1
ATOM 532 O O . GLY A 1 83 ? -2.952 -6.823 75.441 1.00 27.07 75 GLY A O 1
ATOM 533 N N . ASP A 1 84 ? -4.687 -6.886 76.879 1.00 25.05 76 ASP A N 1
ATOM 534 C CA . ASP A 1 84 ? -4.768 -8.336 76.794 1.00 26.59 76 ASP A CA 1
ATOM 535 C C . ASP A 1 84 ? -5.416 -8.804 75.500 1.00 26.66 76 ASP A C 1
ATOM 536 O O . ASP A 1 84 ? -5.169 -9.936 75.075 1.00 28.31 76 ASP A O 1
ATOM 541 N N . THR A 1 85 ? -6.203 -7.956 74.848 1.00 26.00 77 THR A N 1
ATOM 542 C CA . THR A 1 85 ? -6.652 -8.200 73.488 1.00 26.73 77 THR A CA 1
ATOM 543 C C . THR A 1 85 ? -5.963 -7.205 72.564 1.00 24.81 77 THR A C 1
ATOM 544 O O . THR A 1 85 ? -5.489 -6.152 72.994 1.00 26.38 77 THR A O 1
ATOM 548 N N . ILE A 1 86 ? -5.897 -7.545 71.288 1.00 23.91 78 ILE A N 1
ATOM 549 C CA . ILE A 1 86 ? -5.357 -6.606 70.313 1.00 23.11 78 ILE A CA 1
ATOM 550 C C . ILE A 1 86 ? -6.460 -5.639 69.902 1.00 22.33 78 ILE A C 1
ATOM 551 O O . ILE A 1 86 ? -7.568 -6.053 69.545 1.00 24.57 78 ILE A O 1
ATOM 556 N N . ASP A 1 87 ? -6.171 -4.344 70.016 1.00 19.19 79 ASP A N 1
ATOM 557 C CA . ASP A 1 87 ? -7.082 -3.257 69.655 1.00 18.55 79 ASP A CA 1
ATOM 558 C C . ASP A 1 87 ? -6.944 -3.065 68.152 1.00 18.05 79 ASP A C 1
ATOM 559 O O . ASP A 1 87 ? -6.010 -2.410 67.686 1.00 16.67 79 ASP A O 1
ATOM 564 N N . THR A 1 88 ? -7.850 -3.663 67.373 1.00 16.98 80 THR A N 1
ATOM 565 C CA A THR A 1 88 ? -7.608 -3.612 65.939 0.49 17.49 80 THR A CA 1
ATOM 566 C CA B THR A 1 88 ? -7.742 -3.635 65.915 0.51 16.58 80 THR A CA 1
ATOM 567 C C . THR A 1 88 ? -7.842 -2.217 65.371 1.00 15.49 80 THR A C 1
ATOM 568 O O . THR A 1 88 ? -7.163 -1.848 64.409 1.00 15.43 80 THR A O 1
ATOM 575 N N . ARG A 1 89 ? -8.738 -1.414 65.951 1.00 14.24 81 ARG A N 1
ATOM 576 C CA . ARG A 1 89 ? -8.843 -0.032 65.500 1.00 14.95 81 ARG A CA 1
ATOM 577 C C . ARG A 1 89 ? -7.517 0.696 65.680 1.00 14.40 81 ARG A C 1
ATOM 578 O O . ARG A 1 89 ? -7.106 1.477 64.813 1.00 14.06 81 ARG A O 1
ATOM 586 N N . ALA A 1 90 ? -6.824 0.431 66.791 1.00 14.56 82 ALA A N 1
ATOM 587 C CA . ALA A 1 90 ? -5.526 1.048 67.039 1.00 13.63 82 ALA A CA 1
ATOM 588 C C . ALA A 1 90 ? -4.498 0.598 66.012 1.00 14.83 82 ALA A C 1
ATOM 589 O O . ALA A 1 90 ? -3.802 1.426 65.414 1.00 15.05 82 ALA A O 1
ATOM 591 N N . VAL A 1 91 ? -4.393 -0.717 65.784 1.00 14.61 83 VAL A N 1
ATOM 592 C CA . VAL A 1 91 ? -3.434 -1.217 64.799 1.00 14.69 83 VAL A CA 1
ATOM 593 C C . VAL A 1 91 ? -3.721 -0.627 63.425 1.00 13.98 83 VAL A C 1
ATOM 594 O O . VAL A 1 91 ? -2.795 -0.247 62.695 1.00 13.96 83 VAL A O 1
ATOM 598 N N . CYS A 1 92 ? -5.002 -0.536 63.050 1.00 13.01 84 CYS A N 1
ATOM 599 C CA . CYS A 1 92 ? -5.358 0.056 61.760 1.00 12.70 84 CYS A CA 1
ATOM 600 C C . CYS A 1 92 ? -4.921 1.516 61.675 1.00 13.41 84 CYS A C 1
ATOM 601 O O . CYS A 1 92 ? -4.356 1.945 60.664 1.00 13.74 84 CYS A O 1
ATOM 604 N N . LEU A 1 93 ? -5.187 2.305 62.720 1.00 12.77 85 LEU A N 1
ATOM 605 C CA . LEU A 1 93 ? -4.783 3.709 62.688 1.00 12.04 85 LEU A CA 1
ATOM 606 C C . LEU A 1 93 ? -3.268 3.843 62.594 1.00 13.25 85 LEU A C 1
ATOM 607 O O . LEU A 1 93 ? -2.753 4.743 61.919 1.00 12.21 85 LEU A O 1
ATOM 612 N N . LEU A 1 94 ? -2.532 2.963 63.275 1.00 12.82 86 LEU A N 1
ATOM 613 C CA . LEU A 1 94 ? -1.074 3.006 63.191 1.00 14.25 86 LEU A CA 1
ATOM 614 C C . LEU A 1 94 ? -0.597 2.731 61.769 1.00 13.07 86 LEU A C 1
ATOM 615 O O . LEU A 1 94 ? 0.229 3.475 61.223 1.00 14.23 86 LEU A O 1
ATOM 620 N N . ARG A 1 95 ? -1.098 1.652 61.160 1.00 13.95 87 ARG A N 1
ATOM 621 C CA . ARG A 1 95 ? -0.683 1.312 59.803 1.00 13.80 87 ARG A CA 1
ATOM 622 C C . ARG A 1 95 ? -1.144 2.364 58.807 1.00 13.51 87 ARG A C 1
ATOM 623 O O . ARG A 1 95 ? -0.395 2.728 57.891 1.00 14.48 87 ARG A O 1
ATOM 631 N N . GLU A 1 96 ? -2.380 2.845 58.950 1.00 13.17 88 GLU A N 1
ATOM 632 C CA . GLU A 1 96 ? -2.857 3.885 58.046 1.00 12.42 88 GLU A CA 1
ATOM 633 C C . GLU A 1 96 ? -1.937 5.094 58.090 1.00 13.12 88 GLU A C 1
ATOM 634 O O . GLU A 1 96 ? -1.557 5.641 57.046 1.00 14.14 88 GLU A O 1
ATOM 640 N N . THR A 1 97 ? -1.557 5.520 59.297 1.00 13.10 89 THR A N 1
ATOM 641 C CA . THR A 1 97 ? -0.749 6.725 59.415 1.00 13.12 89 THR A CA 1
ATOM 642 C C . THR A 1 97 ? 0.666 6.479 58.915 1.00 13.51 89 THR A C 1
ATOM 643 O O . THR A 1 97 ? 1.231 7.305 58.188 1.00 13.22 89 THR A O 1
ATOM 647 N N . LEU A 1 98 ? 1.267 5.359 59.317 1.00 13.62 90 LEU A N 1
ATOM 648 C CA . LEU A 1 98 ? 2.613 5.051 58.849 1.00 13.33 90 LEU A CA 1
ATOM 649 C C . LEU A 1 98 ? 2.653 4.965 57.329 1.00 12.93 90 LEU A C 1
ATOM 650 O O . LEU A 1 98 ? 3.512 5.579 56.688 1.00 15.05 90 LEU A O 1
ATOM 655 N N . ALA A 1 99 ? 1.714 4.218 56.731 1.00 13.43 91 ALA A N 1
ATOM 656 C CA . ALA A 1 99 ? 1.725 4.048 55.279 1.00 12.63 91 ALA A CA 1
ATOM 657 C C . ALA A 1 99 ? 1.539 5.377 54.558 1.00 13.64 91 ALA A C 1
ATOM 658 O O . ALA A 1 99 ? 2.094 5.579 53.469 1.00 15.36 91 ALA A O 1
ATOM 660 N N . LYS A 1 100 ? 0.769 6.296 55.147 1.00 13.20 92 LYS A N 1
ATOM 661 C CA . LYS A 1 100 ? 0.588 7.612 54.547 1.00 14.07 92 LYS A CA 1
ATOM 662 C C . LYS A 1 100 ? 1.900 8.373 54.438 1.00 13.87 92 LYS A C 1
ATOM 663 O O . LYS A 1 100 ? 2.027 9.255 53.579 1.00 15.52 92 LYS A O 1
ATOM 669 N N . HIS A 1 101 ? 2.889 8.040 55.270 1.00 13.80 93 HIS A N 1
ATOM 670 C CA . HIS A 1 101 ? 4.196 8.685 55.238 1.00 14.77 93 HIS A CA 1
ATOM 671 C C . HIS A 1 101 ? 5.287 7.832 54.604 1.00 16.69 93 HIS A C 1
ATOM 672 O O . HIS A 1 101 ? 6.169 8.376 53.926 1.00 18.57 93 HIS A O 1
ATOM 679 N N . SER A 1 102 ? 5.269 6.518 54.823 1.00 15.77 94 SER A N 1
ATOM 680 C CA . SER A 1 102 ? 6.398 5.666 54.449 1.00 16.29 94 SER A CA 1
ATOM 681 C C . SER A 1 102 ? 5.940 4.220 54.358 1.00 14.38 94 SER A C 1
ATOM 682 O O . SER A 1 102 ? 5.465 3.660 55.349 1.00 16.37 94 SER A O 1
ATOM 685 N N . GLY A 1 103 ? 6.102 3.603 53.185 1.00 16.07 95 GLY A N 1
ATOM 686 C CA . GLY A 1 103 ? 5.803 2.188 53.074 1.00 15.46 95 GLY A CA 1
ATOM 687 C C . GLY A 1 103 ? 6.725 1.313 53.900 1.00 15.90 95 GLY A C 1
ATOM 688 O O . GLY A 1 103 ? 6.310 0.255 54.383 1.00 16.91 95 GLY A O 1
ATOM 689 N N . LEU A 1 104 ? 7.981 1.732 54.078 1.00 16.46 96 LEU A N 1
ATOM 690 C CA . LEU A 1 104 ? 8.910 0.944 54.885 1.00 17.54 96 LEU A CA 1
ATOM 691 C C . LEU A 1 104 ? 8.534 0.983 56.362 1.00 16.38 96 LEU A C 1
ATOM 692 O O . LEU A 1 104 ? 8.635 -0.034 57.059 1.00 16.95 96 LEU A O 1
ATOM 697 N N . ALA A 1 105 ? 8.111 2.147 56.864 1.00 15.71 97 ALA A N 1
ATOM 698 C CA . ALA A 1 105 ? 7.714 2.227 58.267 1.00 15.75 97 ALA A CA 1
ATOM 699 C C . ALA A 1 105 ? 6.460 1.406 58.525 1.00 14.64 97 ALA A C 1
ATOM 700 O O . ALA A 1 105 ? 6.366 0.706 59.542 1.00 15.59 97 ALA A O 1
ATOM 702 N N . ASP A 1 106 ? 5.491 1.463 57.608 1.00 13.67 98 ASP A N 1
ATOM 703 C CA . ASP A 1 106 ? 4.311 0.615 57.735 1.00 13.43 98 ASP A CA 1
ATOM 704 C C . ASP A 1 106 ? 4.702 -0.856 57.765 1.00 14.00 98 ASP A C 1
ATOM 705 O O . ASP A 1 106 ? 4.225 -1.621 58.610 1.00 15.58 98 ASP A O 1
ATOM 710 N N . PHE A 1 107 ? 5.568 -1.265 56.835 1.00 14.35 99 PHE A N 1
ATOM 711 C CA . PHE A 1 107 ? 6.011 -2.654 56.755 1.00 14.23 99 PHE A CA 1
ATOM 712 C C . PHE A 1 107 ? 6.653 -3.100 58.061 1.00 14.39 99 PHE A C 1
ATOM 713 O O . PHE A 1 107 ? 6.377 -4.199 58.560 1.00 15.17 99 PHE A O 1
ATOM 721 N N . ALA A 1 108 ? 7.508 -2.250 58.633 1.00 15.16 100 ALA A N 1
ATOM 722 C CA . ALA A 1 108 ? 8.204 -2.605 59.866 1.00 15.37 100 ALA A CA 1
ATOM 723 C C . ALA A 1 108 ? 7.215 -2.893 60.988 1.00 14.88 100 ALA A C 1
ATOM 724 O O . ALA A 1 108 ? 7.316 -3.916 61.678 1.00 15.59 100 ALA A O 1
ATOM 726 N N . LEU A 1 109 ? 6.237 -2.005 61.181 1.00 14.54 101 LEU A N 1
ATOM 727 C CA . LEU A 1 109 ? 5.269 -2.218 62.254 1.00 15.33 101 LEU A CA 1
ATOM 728 C C . LEU A 1 109 ? 4.357 -3.398 61.943 1.00 14.75 101 LEU A C 1
ATOM 729 O O . LEU A 1 109 ? 4.063 -4.216 62.825 1.00 15.59 101 LEU A O 1
ATOM 734 N N . ALA A 1 110 ? 3.918 -3.512 60.691 1.00 14.99 102 ALA A N 1
ATOM 735 C CA . ALA A 1 110 ? 3.010 -4.584 60.301 1.00 14.67 102 ALA A CA 1
ATOM 736 C C . ALA A 1 110 ? 3.605 -5.954 60.583 1.00 15.01 102 ALA A C 1
ATOM 737 O O . ALA A 1 110 ? 2.915 -6.845 61.091 1.00 15.37 102 ALA A O 1
ATOM 739 N N . MET A 1 111 ? 4.885 -6.146 60.255 1.00 15.13 103 MET A N 1
ATOM 740 C CA . MET A 1 111 ? 5.479 -7.466 60.404 1.00 16.24 103 MET A CA 1
ATOM 741 C C . MET A 1 111 ? 5.765 -7.811 61.857 1.00 14.99 103 MET A C 1
ATOM 742 O O . MET A 1 111 ? 5.827 -8.997 62.205 1.00 15.52 103 MET A O 1
ATOM 747 N N . GLN A 1 112 ? 5.954 -6.808 62.719 1.00 14.83 104 GLN A N 1
ATOM 748 C CA . GLN A 1 112 ? 6.063 -7.120 64.143 1.00 15.55 104 GLN A CA 1
ATOM 749 C C . GLN A 1 112 ? 4.760 -7.693 64.669 1.00 17.91 104 GLN A C 1
ATOM 750 O O . GLN A 1 112 ? 4.763 -8.497 65.611 1.00 20.26 104 GLN A O 1
ATOM 756 N N . GLY A 1 113 ? 3.642 -7.290 64.077 1.00 16.20 105 GLY A N 1
ATOM 757 C CA . GLY A 1 113 ? 2.353 -7.855 64.406 1.00 15.33 105 GLY A CA 1
ATOM 758 C C . GLY A 1 113 ? 2.159 -9.219 63.779 1.00 15.67 105 GLY A C 1
ATOM 759 O O . GLY A 1 113 ? 1.988 -10.211 64.490 1.00 16.47 105 GLY A O 1
ATOM 760 N N . LEU A 1 114 ? 2.188 -9.281 62.442 1.00 15.88 106 LEU A N 1
ATOM 761 C CA . LEU A 1 114 ? 1.928 -10.541 61.747 1.00 15.85 106 LEU A CA 1
ATOM 762 C C . LEU A 1 114 ? 2.918 -11.628 62.166 1.00 17.06 106 LEU A C 1
ATOM 763 O O . LEU A 1 114 ? 2.526 -12.780 62.420 1.00 17.20 106 LEU A O 1
ATOM 768 N N . GLY A 1 115 ? 4.202 -11.276 62.269 1.00 17.22 107 GLY A N 1
ATOM 769 C CA . GLY A 1 115 ? 5.216 -12.258 62.612 1.00 17.16 107 GLY A CA 1
ATOM 770 C C . GLY A 1 115 ? 5.123 -12.778 64.029 1.00 16.52 107 GLY A C 1
ATOM 771 O O . GLY A 1 115 ? 5.654 -13.856 64.321 1.00 18.59 107 GLY A O 1
ATOM 772 N N . SER A 1 116 ? 4.466 -12.041 64.922 1.00 16.76 108 SER A N 1
ATOM 773 C CA . SER A 1 116 ? 4.322 -12.477 66.305 1.00 16.24 108 SER A CA 1
ATOM 774 C C . SER A 1 116 ? 2.910 -12.922 66.652 1.00 17.62 108 SER A C 1
ATOM 775 O O . SER A 1 116 ? 2.711 -13.499 67.729 1.00 18.16 108 SER A O 1
ATOM 778 N N . GLY A 1 117 ? 1.935 -12.695 65.763 1.00 17.96 109 GLY A N 1
ATOM 779 C CA . GLY A 1 117 ? 0.545 -12.969 66.105 1.00 18.50 109 GLY A CA 1
ATOM 780 C C . GLY A 1 117 ? 0.291 -14.413 66.494 1.00 18.16 109 GLY A C 1
ATOM 781 O O . GLY A 1 117 ? -0.517 -14.692 67.385 1.00 19.02 109 GLY A O 1
ATOM 782 N N . ALA A 1 118 ? 0.982 -15.351 65.840 1.00 18.24 110 ALA A N 1
ATOM 783 C CA . ALA A 1 118 ? 0.784 -16.765 66.160 1.00 19.38 110 ALA A CA 1
ATOM 784 C C . ALA A 1 118 ? 1.245 -17.092 67.571 1.00 20.46 110 ALA A C 1
ATOM 785 O O . ALA A 1 118 ? 0.712 -18.018 68.198 1.00 21.87 110 ALA A O 1
ATOM 787 N N . ILE A 1 119 ? 2.234 -16.358 68.079 1.00 19.76 111 ILE A N 1
ATOM 788 C CA . ILE A 1 119 ? 2.665 -16.532 69.462 1.00 18.39 111 ILE A CA 1
ATOM 789 C C . ILE A 1 119 ? 1.655 -15.912 70.417 1.00 19.95 111 ILE A C 1
ATOM 790 O O . ILE A 1 119 ? 1.335 -16.498 71.460 1.00 20.38 111 ILE A O 1
ATOM 795 N N . SER A 1 120 ? 1.148 -14.715 70.090 1.00 19.46 112 SER A N 1
ATOM 796 C CA . SER A 1 120 ? 0.098 -14.115 70.911 1.00 21.05 112 SER A CA 1
ATOM 797 C C . SER A 1 120 ? -1.102 -15.044 71.016 1.00 21.54 112 SER A C 1
ATOM 798 O O . SER A 1 120 ? -1.732 -15.142 72.076 1.00 22.33 112 SER A O 1
ATOM 801 N N . LEU A 1 121 ? -1.426 -15.745 69.924 1.00 21.85 113 LEU A N 1
ATOM 802 C CA . LEU A 1 121 ? -2.609 -16.598 69.898 1.00 23.25 113 LEU A CA 1
ATOM 803 C C . LEU A 1 121 ? -2.354 -17.968 70.509 1.00 25.07 113 LEU A C 1
ATOM 804 O O . LEU A 1 121 ? -3.215 -18.499 71.222 1.00 27.70 113 LEU A O 1
ATOM 809 N N . GLY A 1 122 ? -1.202 -18.570 70.226 1.00 24.73 114 GLY A N 1
ATOM 810 C CA . GLY A 1 122 ? -1.019 -19.966 70.580 1.00 24.78 114 GLY A CA 1
ATOM 811 C C . GLY A 1 122 ? 0.184 -20.316 71.433 1.00 25.12 114 GLY A C 1
ATOM 812 O O . GLY A 1 122 ? 0.417 -21.497 71.713 1.00 25.74 114 GLY A O 1
ATOM 813 N N . GLY A 1 123 ? 0.954 -19.321 71.862 1.00 22.95 115 GLY A N 1
ATOM 814 C CA . GLY A 1 123 ? 2.149 -19.609 72.633 1.00 22.24 115 GLY A CA 1
ATOM 815 C C . GLY A 1 123 ? 1.839 -20.062 74.049 1.00 22.30 115 GLY A C 1
ATOM 816 O O . GLY A 1 123 ? 0.821 -19.706 74.640 1.00 22.57 115 GLY A O 1
ATOM 817 N N . THR A 1 124 ? 2.732 -20.886 74.589 1.00 21.76 116 THR A N 1
ATOM 818 C CA . THR A 1 124 ? 2.729 -21.127 76.021 1.00 22.11 116 THR A CA 1
ATOM 819 C C . THR A 1 124 ? 3.152 -19.856 76.754 1.00 21.26 116 THR A C 1
ATOM 820 O O . THR A 1 124 ? 3.658 -18.899 76.158 1.00 21.33 116 THR A O 1
ATOM 824 N N . HIS A 1 125 ? 2.946 -19.858 78.074 1.00 21.75 117 HIS A N 1
ATOM 825 C CA . HIS A 1 125 ? 3.425 -18.750 78.893 1.00 20.36 117 HIS A CA 1
ATOM 826 C C . HIS A 1 125 ? 4.917 -18.513 78.679 1.00 19.92 117 HIS A C 1
ATOM 827 O O . HIS A 1 125 ? 5.358 -17.365 78.540 1.00 19.26 117 HIS A O 1
ATOM 834 N N . GLU A 1 126 ? 5.706 -19.589 78.613 1.00 19.96 118 GLU A N 1
ATOM 835 C CA . GLU A 1 126 ? 7.139 -19.441 78.366 1.00 19.88 118 GLU A CA 1
ATOM 836 C C . GLU A 1 126 ? 7.406 -18.854 76.988 1.00 20.35 118 GLU A C 1
ATOM 837 O O . GLU A 1 126 ? 8.237 -17.954 76.841 1.00 19.18 118 GLU A O 1
ATOM 843 N N . GLN A 1 127 ? 6.735 -19.376 75.959 1.00 20.94 119 GLN A N 1
ATOM 844 C CA . GLN A 1 127 ? 6.977 -18.872 74.610 1.00 20.67 119 GLN A CA 1
ATOM 845 C C . GLN A 1 127 ? 6.593 -17.405 74.493 1.00 19.64 119 GLN A C 1
ATOM 846 O O . GLN A 1 127 ? 7.316 -16.616 73.874 1.00 20.54 119 GLN A O 1
ATOM 852 N N . LYS A 1 128 ? 5.451 -17.024 75.067 1.00 19.25 120 LYS A N 1
ATOM 853 C CA . LYS A 1 128 ? 5.043 -15.622 75.021 1.00 18.84 120 LYS A CA 1
ATOM 854 C C . LYS A 1 128 ? 6.036 -14.733 75.756 1.00 18.55 120 LYS A C 1
ATOM 855 O O . LYS A 1 128 ? 6.398 -13.656 75.266 1.00 19.00 120 LYS A O 1
ATOM 861 N N . THR A 1 129 ? 6.486 -15.159 76.939 1.00 18.82 121 THR A N 1
ATOM 862 C CA . THR A 1 129 ? 7.463 -14.367 77.680 1.00 19.52 121 THR A CA 1
ATOM 863 C C . THR A 1 129 ? 8.783 -14.262 76.928 1.00 19.14 121 THR A C 1
ATOM 864 O O . THR A 1 129 ? 9.435 -13.214 76.950 1.00 18.91 121 THR A O 1
ATOM 868 N N . ARG A 1 130 ? 9.202 -15.346 76.271 1.00 20.27 122 ARG A N 1
ATOM 869 C CA . ARG A 1 130 ? 10.504 -15.353 75.607 1.00 22.18 122 ARG A CA 1
ATOM 870 C C . ARG A 1 130 ? 10.529 -14.418 74.404 1.00 21.15 122 ARG A C 1
ATOM 871 O O . ARG A 1 130 ? 11.555 -13.788 74.124 1.00 22.89 122 ARG A O 1
ATOM 879 N N . TYR A 1 131 ? 9.419 -14.315 73.677 1.00 18.48 123 TYR A N 1
ATOM 880 C CA . TYR A 1 131 ? 9.419 -13.643 72.382 1.00 17.97 123 TYR A CA 1
ATOM 881 C C . TYR A 1 131 ? 8.647 -12.335 72.350 1.00 18.64 123 TYR A C 1
ATOM 882 O O . TYR A 1 131 ? 9.130 -11.365 71.764 1.00 19.45 123 TYR A O 1
ATOM 891 N N . LEU A 1 132 ? 7.464 -12.272 72.954 1.00 18.34 124 LEU A N 1
ATOM 892 C CA . LEU A 1 132 ? 6.606 -11.108 72.740 1.00 17.78 124 LEU A CA 1
ATOM 893 C C . LEU A 1 132 ? 7.147 -9.806 73.343 1.00 18.22 124 LEU A C 1
ATOM 894 O O . LEU A 1 132 ? 7.002 -8.756 72.704 1.00 18.48 124 LEU A O 1
ATOM 899 N N . PRO A 1 133 ? 7.761 -9.793 74.537 1.00 19.26 125 PRO A N 1
ATOM 900 C CA . PRO A 1 133 ? 8.319 -8.518 75.026 1.00 19.79 125 PRO A CA 1
ATOM 901 C C . PRO A 1 133 ? 9.380 -7.941 74.109 1.00 18.96 125 PRO A C 1
ATOM 902 O O . PRO A 1 133 ? 9.475 -6.715 73.974 1.00 19.12 125 PRO A O 1
ATOM 906 N N . ARG A 1 134 ? 10.179 -8.793 73.472 1.00 20.77 126 ARG A N 1
ATOM 907 C CA A ARG A 1 134 ? 11.213 -8.312 72.568 0.56 21.74 126 ARG A CA 1
ATOM 908 C CA B ARG A 1 134 ? 11.215 -8.325 72.560 0.44 22.02 126 ARG A CA 1
ATOM 909 C C . ARG A 1 134 ? 10.634 -7.856 71.233 1.00 21.14 126 ARG A C 1
ATOM 910 O O . ARG A 1 134 ? 11.178 -6.939 70.607 1.00 22.02 126 ARG A O 1
ATOM 925 N N . VAL A 1 135 ? 9.537 -8.467 70.788 1.00 18.27 127 VAL A N 1
ATOM 926 C CA . VAL A 1 135 ? 8.821 -7.948 69.624 1.00 17.39 127 VAL A CA 1
ATOM 927 C C . VAL A 1 135 ? 8.259 -6.570 69.942 1.00 18.24 127 VAL A C 1
ATOM 928 O O . VAL A 1 135 ? 8.375 -5.621 69.152 1.00 18.98 127 VAL A O 1
ATOM 932 N N . ALA A 1 136 ? 7.650 -6.441 71.120 1.00 17.98 128 ALA A N 1
ATOM 933 C CA . ALA A 1 136 ? 6.951 -5.217 71.492 1.00 18.79 128 ALA A CA 1
ATOM 934 C C . ALA A 1 136 ? 7.897 -4.047 71.730 1.00 18.77 128 ALA A C 1
ATOM 935 O O . ALA A 1 136 ? 7.496 -2.896 71.536 1.00 20.46 128 ALA A O 1
ATOM 937 N N . ASN A 1 137 ? 9.131 -4.293 72.175 1.00 18.70 129 ASN A N 1
ATOM 938 C CA . ASN A 1 137 ? 10.075 -3.197 72.359 1.00 19.32 129 ASN A CA 1
ATOM 939 C C . ASN A 1 137 ? 11.045 -3.054 71.190 1.00 19.62 129 ASN A C 1
ATOM 940 O O . ASN A 1 137 ? 11.954 -2.220 71.249 1.00 20.46 129 ASN A O 1
ATOM 945 N N . GLY A 1 138 ? 10.856 -3.829 70.125 1.00 19.38 130 GLY A N 1
ATOM 946 C CA . GLY A 1 138 ? 11.629 -3.636 68.913 1.00 19.69 130 GLY A CA 1
ATOM 947 C C . GLY A 1 138 ? 13.020 -4.223 68.925 1.00 20.87 130 GLY A C 1
ATOM 948 O O . GLY A 1 138 ? 13.842 -3.849 68.080 1.00 22.89 130 GLY A O 1
ATOM 949 N N . THR A 1 139 ? 13.319 -5.132 69.854 1.00 20.69 131 THR A N 1
ATOM 950 C CA . THR A 1 139 ? 14.632 -5.758 69.929 1.00 22.80 131 THR A CA 1
ATOM 951 C C . THR A 1 139 ? 14.659 -7.140 69.296 1.00 22.80 131 THR A C 1
ATOM 952 O O . THR A 1 139 ? 15.726 -7.759 69.228 1.00 25.63 131 THR A O 1
ATOM 956 N N . ALA A 1 140 ? 13.517 -7.638 68.832 1.00 19.62 132 ALA A N 1
ATOM 957 C CA . ALA A 1 140 ? 13.447 -8.881 68.078 1.00 18.93 132 ALA A CA 1
ATOM 958 C C . ALA A 1 140 ? 12.563 -8.643 66.869 1.00 19.31 132 ALA A C 1
ATOM 959 O O . ALA A 1 140 ? 11.421 -8.205 67.020 1.00 20.94 132 ALA A O 1
ATOM 961 N N . ILE A 1 141 ? 13.089 -8.927 65.679 1.00 18.94 133 ILE A N 1
ATOM 962 C CA . ILE A 1 141 ? 12.342 -8.751 64.438 1.00 16.81 133 ILE A CA 1
ATOM 963 C C . ILE A 1 141 ? 11.638 -10.060 64.098 1.00 16.86 133 ILE A C 1
ATOM 964 O O . ILE A 1 141 ? 12.274 -11.122 64.049 1.00 17.35 133 ILE A O 1
ATOM 969 N N . ALA A 1 142 ? 10.326 -9.990 63.871 1.00 16.65 134 ALA A N 1
ATOM 970 C CA . ALA A 1 142 ? 9.488 -11.167 63.691 1.00 16.20 134 ALA A CA 1
ATOM 971 C C . ALA A 1 142 ? 9.251 -11.459 62.213 1.00 15.64 134 ALA A C 1
ATOM 972 O O . ALA A 1 142 ? 9.427 -10.601 61.345 1.00 16.88 134 ALA A O 1
ATOM 974 N N . ALA A 1 143 ? 8.838 -12.693 61.938 1.00 16.33 135 ALA A N 1
ATOM 975 C CA . ALA A 1 143 ? 8.533 -13.094 60.571 1.00 15.38 135 ALA A CA 1
ATOM 976 C C . ALA A 1 143 ? 7.555 -14.263 60.591 1.00 17.10 135 ALA A C 1
ATOM 977 O O . ALA A 1 143 ? 7.480 -15.017 61.567 1.00 17.61 135 ALA A O 1
ATOM 979 N N . PHE A 1 144 ? 6.812 -14.393 59.493 1.00 17.09 136 PHE A N 1
ATOM 980 C CA . PHE A 1 144 ? 5.689 -15.317 59.354 1.00 16.80 136 PHE A CA 1
ATOM 981 C C . PHE A 1 144 ? 5.929 -16.104 58.071 1.00 17.90 136 PHE A C 1
ATOM 982 O O . PHE A 1 144 ? 5.857 -15.538 56.977 1.00 18.45 136 PHE A O 1
ATOM 990 N N . ALA A 1 145 ? 6.259 -17.388 58.190 1.00 17.90 137 ALA A N 1
ATOM 991 C CA . ALA A 1 145 ? 6.736 -18.178 57.052 1.00 17.82 137 ALA A CA 1
ATOM 992 C C . ALA A 1 145 ? 5.724 -19.270 56.702 1.00 17.91 137 ALA A C 1
ATOM 993 O O . ALA A 1 145 ? 5.760 -20.379 57.243 1.00 19.76 137 ALA A O 1
ATOM 995 N N . LEU A 1 146 ? 4.847 -18.958 55.751 1.00 17.95 138 LEU A N 1
ATOM 996 C CA . LEU A 1 146 ? 3.761 -19.840 55.349 1.00 18.06 138 LEU A CA 1
ATOM 997 C C . LEU A 1 146 ? 3.853 -20.246 53.889 1.00 18.56 138 LEU A C 1
ATOM 998 O O . LEU A 1 146 ? 3.752 -21.439 53.574 1.00 19.98 138 LEU A O 1
ATOM 1003 N N . SER A 1 147 ? 4.050 -19.282 52.991 1.00 18.07 139 SER A N 1
ATOM 1004 C CA . SER A 1 147 ? 4.015 -19.531 51.558 1.00 17.46 139 SER A CA 1
ATOM 1005 C C . SER A 1 147 ? 5.233 -20.317 51.094 1.00 17.91 139 SER A C 1
ATOM 1006 O O . SER A 1 147 ? 6.311 -20.254 51.692 1.00 18.66 139 SER A O 1
ATOM 1009 N N . GLU A 1 148 ? 5.049 -21.047 50.002 1.00 17.52 140 GLU A N 1
ATOM 1010 C CA . GLU A 1 148 ? 6.063 -21.866 49.357 1.00 18.40 140 GLU A CA 1
ATOM 1011 C C . GLU A 1 148 ? 6.052 -21.589 47.861 1.00 18.45 140 GLU A C 1
ATOM 1012 O O . GLU A 1 148 ? 5.084 -21.029 47.336 1.00 19.26 140 GLU A O 1
ATOM 1018 N N . PRO A 1 149 ? 7.123 -21.955 47.147 1.00 17.75 141 PRO A N 1
ATOM 1019 C CA . PRO A 1 149 ? 7.153 -21.684 45.699 1.00 17.90 141 PRO A CA 1
ATOM 1020 C C . PRO A 1 149 ? 5.963 -22.251 44.942 1.00 18.27 141 PRO A C 1
ATOM 1021 O O . PRO A 1 149 ? 5.479 -21.609 43.998 1.00 19.25 141 PRO A O 1
ATOM 1025 N N . GLU A 1 150 ? 5.470 -23.428 45.332 1.00 20.25 142 GLU A N 1
ATOM 1026 C CA . GLU A 1 150 ? 4.371 -24.084 44.637 1.00 24.49 142 GLU A CA 1
ATOM 1027 C C . GLU A 1 150 ? 3.031 -23.933 45.342 1.00 27.31 142 GLU A C 1
ATOM 1028 O O . GLU A 1 150 ? 2.021 -24.423 44.823 1.00 30.34 142 GLU A O 1
ATOM 1034 N N . ALA A 1 151 ? 2.986 -23.265 46.495 1.00 26.45 143 ALA A N 1
ATOM 1035 C CA . ALA A 1 151 ? 1.754 -23.196 47.281 1.00 26.50 143 ALA A CA 1
ATOM 1036 C C . ALA A 1 151 ? 1.727 -21.852 48.002 1.00 24.62 143 ALA A C 1
ATOM 1037 O O . ALA A 1 151 ? 2.379 -21.693 49.037 1.00 23.01 143 ALA A O 1
ATOM 1039 N N . GLY A 1 152 ? 0.985 -20.895 47.442 1.00 22.64 144 GLY A N 1
ATOM 1040 C CA . GLY A 1 152 ? 0.720 -19.629 48.101 1.00 20.72 144 GLY A CA 1
ATOM 1041 C C . GLY A 1 152 ? -0.741 -19.513 48.490 1.00 20.68 144 GLY A C 1
ATOM 1042 O O . GLY A 1 152 ? -1.085 -19.621 49.672 1.00 23.40 144 GLY A O 1
ATOM 1043 N N . SER A 1 153 ? -1.619 -19.318 47.502 1.00 20.64 145 SER A N 1
ATOM 1044 C CA . SER A 1 153 ? -3.054 -19.302 47.783 1.00 20.98 145 SER A CA 1
ATOM 1045 C C . SER A 1 153 ? -3.526 -20.626 48.371 1.00 21.35 145 SER A C 1
ATOM 1046 O O . SER A 1 153 ? -4.395 -20.648 49.254 1.00 22.59 145 SER A O 1
ATOM 1049 N N . ASP A 1 154 ? -2.974 -21.741 47.890 1.00 22.03 146 ASP A N 1
ATOM 1050 C CA . ASP A 1 154 ? -3.405 -23.073 48.325 1.00 22.70 146 ASP A CA 1
ATOM 1051 C C . ASP A 1 154 ? -2.515 -23.554 49.476 1.00 25.59 146 ASP A C 1
ATOM 1052 O O . ASP A 1 154 ? -1.682 -24.454 49.344 1.00 25.45 146 ASP A O 1
ATOM 1057 N N . VAL A 1 155 ? -2.735 -22.930 50.639 1.00 26.22 147 VAL A N 1
ATOM 1058 C CA . VAL A 1 155 ? -1.915 -23.180 51.823 1.00 27.80 147 VAL A CA 1
ATOM 1059 C C . VAL A 1 155 ? -2.016 -24.636 52.252 1.00 28.68 147 VAL A C 1
ATOM 1060 O O . VAL A 1 155 ? -1.039 -25.235 52.721 1.00 29.54 147 VAL A O 1
ATOM 1064 N N . ALA A 1 156 ? -3.198 -25.229 52.099 1.00 28.64 148 ALA A N 1
ATOM 1065 C CA . ALA A 1 156 ? -3.414 -26.580 52.601 1.00 30.15 148 ALA A CA 1
ATOM 1066 C C . ALA A 1 156 ? -2.531 -27.609 51.905 1.00 31.70 148 ALA A C 1
ATOM 1067 O O . ALA A 1 156 ? -2.352 -28.711 52.436 1.00 33.20 148 ALA A O 1
ATOM 1069 N N . ALA A 1 157 ? -1.970 -27.278 50.741 1.00 30.82 149 ALA A N 1
ATOM 1070 C CA . ALA A 1 157 ? -1.133 -28.195 49.980 1.00 30.59 149 ALA A CA 1
ATOM 1071 C C . ALA A 1 157 ? 0.362 -27.953 50.183 1.00 30.02 149 ALA A C 1
ATOM 1072 O O . ALA A 1 157 ? 1.170 -28.439 49.382 1.00 30.47 149 ALA A O 1
ATOM 1074 N N . MET A 1 158 ? 0.752 -27.233 51.235 1.00 28.44 150 MET A N 1
ATOM 1075 C CA . MET A 1 158 ? 2.170 -26.986 51.477 1.00 28.05 150 MET A CA 1
ATOM 1076 C C . MET A 1 158 ? 2.926 -28.305 51.624 1.00 29.44 150 MET A C 1
ATOM 1077 O O . MET A 1 158 ? 2.362 -29.329 52.021 1.00 30.20 150 MET A O 1
ATOM 1082 N N . THR A 1 159 ? 4.221 -28.282 51.290 1.00 29.22 151 THR A N 1
ATOM 1083 C CA . THR A 1 159 ? 5.028 -29.497 51.320 1.00 29.53 151 THR A CA 1
ATOM 1084 C C . THR A 1 159 ? 6.241 -29.441 52.242 1.00 28.62 151 THR A C 1
ATOM 1085 O O . THR A 1 159 ? 6.924 -30.462 52.385 1.00 29.27 151 THR A O 1
ATOM 1089 N N . LEU A 1 160 ? 6.544 -28.302 52.866 1.00 27.73 152 LEU A N 1
ATOM 1090 C CA . LEU A 1 160 ? 7.621 -28.290 53.850 1.00 27.80 152 LEU A CA 1
ATOM 1091 C C . LEU A 1 160 ? 7.323 -29.329 54.920 1.00 27.39 152 LEU A C 1
ATOM 1092 O O . LEU A 1 160 ? 6.263 -29.292 55.549 1.00 27.91 152 LEU A O 1
ATOM 1097 N N . SER A 1 161 ? 8.234 -30.281 55.099 1.00 28.82 153 SER A N 1
ATOM 1098 C CA . SER A 1 161 ? 7.997 -31.404 55.993 1.00 29.79 153 SER A CA 1
ATOM 1099 C C . SER A 1 161 ? 8.663 -31.181 57.344 1.00 30.10 153 SER A C 1
ATOM 1100 O O . SER A 1 161 ? 9.731 -30.570 57.441 1.00 31.18 153 SER A O 1
ATOM 1103 N N . ALA A 1 162 ? 8.014 -31.690 58.390 1.00 30.30 154 ALA A N 1
ATOM 1104 C CA . ALA A 1 162 ? 8.548 -31.679 59.750 1.00 30.21 154 ALA A CA 1
ATOM 1105 C C . ALA A 1 162 ? 8.400 -33.081 60.322 1.00 33.04 154 ALA A C 1
ATOM 1106 O O . ALA A 1 162 ? 7.285 -33.512 60.630 1.00 33.50 154 ALA A O 1
ATOM 1108 N N . ARG A 1 163 ? 9.521 -33.784 60.464 1.00 34.38 155 ARG A N 1
ATOM 1109 C CA . ARG A 1 163 ? 9.541 -35.174 60.897 1.00 36.80 155 ARG A CA 1
ATOM 1110 C C . ARG A 1 163 ? 9.979 -35.259 62.353 1.00 38.60 155 ARG A C 1
ATOM 1111 O O . ARG A 1 163 ? 11.037 -34.734 62.719 1.00 37.81 155 ARG A O 1
ATOM 1119 N N . GLU A 1 164 ? 9.174 -35.930 63.174 1.00 40.20 156 GLU A N 1
ATOM 1120 C CA . GLU A 1 164 ? 9.501 -36.071 64.586 1.00 43.95 156 GLU A CA 1
ATOM 1121 C C . GLU A 1 164 ? 10.693 -37.004 64.764 1.00 44.07 156 GLU A C 1
ATOM 1122 O O . GLU A 1 164 ? 10.729 -38.099 64.194 1.00 43.85 156 GLU A O 1
ATOM 1128 N N . ASP A 1 165 ? 11.677 -36.564 65.551 1.00 45.00 157 ASP A N 1
ATOM 1129 C CA . ASP A 1 165 ? 12.877 -37.358 65.834 1.00 47.06 157 ASP A CA 1
ATOM 1130 C C . ASP A 1 165 ? 13.274 -37.086 67.284 1.00 46.79 157 ASP A C 1
ATOM 1131 O O . ASP A 1 165 ? 14.052 -36.170 67.566 1.00 46.20 157 ASP A O 1
ATOM 1136 N N . GLY A 1 166 ? 12.743 -37.894 68.197 1.00 46.50 158 GLY A N 1
ATOM 1137 C CA . GLY A 1 166 ? 13.014 -37.708 69.607 1.00 46.88 158 GLY A CA 1
ATOM 1138 C C . GLY A 1 166 ? 12.447 -36.415 70.154 1.00 47.32 158 GLY A C 1
ATOM 1139 O O . GLY A 1 166 ? 11.233 -36.194 70.113 1.00 48.41 158 GLY A O 1
ATOM 1140 N N . ASP A 1 167 ? 13.320 -35.549 70.664 1.00 46.76 159 ASP A N 1
ATOM 1141 C CA . ASP A 1 167 ? 12.921 -34.281 71.260 1.00 46.60 159 ASP A CA 1
ATOM 1142 C C . ASP A 1 167 ? 12.805 -33.156 70.254 1.00 43.79 159 ASP A C 1
ATOM 1143 O O . ASP A 1 167 ? 12.605 -32.006 70.656 1.00 43.58 159 ASP A O 1
ATOM 1148 N N . ALA A 1 168 ? 12.940 -33.448 68.967 1.00 41.38 160 ALA A N 1
ATOM 1149 C CA . ALA A 1 168 ? 12.955 -32.405 67.960 1.00 39.41 160 ALA A CA 1
ATOM 1150 C C . ALA A 1 168 ? 12.147 -32.849 66.754 1.00 37.04 160 ALA A C 1
ATOM 1151 O O . ALA A 1 168 ? 11.746 -34.008 66.627 1.00 36.40 160 ALA A O 1
ATOM 1153 N N . TYR A 1 169 ? 11.899 -31.889 65.876 1.00 35.10 161 TYR A N 1
ATOM 1154 C CA . TYR A 1 169 ? 11.388 -32.136 64.541 1.00 33.47 161 TYR A CA 1
ATOM 1155 C C . TYR A 1 169 ? 12.460 -31.739 63.541 1.00 32.89 161 TYR A C 1
ATOM 1156 O O . TYR A 1 169 ? 13.166 -30.746 63.741 1.00 34.27 161 TYR A O 1
ATOM 1165 N N . VAL A 1 170 ? 12.589 -32.518 62.475 1.00 30.90 162 VAL A N 1
ATOM 1166 C CA . VAL A 1 170 ? 13.556 -32.245 61.419 1.00 30.19 162 VAL A CA 1
ATOM 1167 C C . VAL A 1 170 ? 12.802 -31.654 60.238 1.00 29.34 162 VAL A C 1
ATOM 1168 O O . VAL A 1 170 ? 11.916 -32.306 59.669 1.00 31.46 162 VAL A O 1
ATOM 1172 N N . LEU A 1 171 ? 13.150 -30.425 59.867 1.00 27.29 163 LEU A N 1
ATOM 1173 C CA . LEU A 1 171 ? 12.455 -29.706 58.808 1.00 26.22 163 LEU A CA 1
ATOM 1174 C C . LEU A 1 171 ? 13.264 -29.728 57.516 1.00 28.75 163 LEU A C 1
ATOM 1175 O O . LEU A 1 171 ? 14.482 -29.518 57.524 1.00 29.20 163 LEU A O 1
ATOM 1180 N N . ASP A 1 172 ? 12.572 -29.993 56.404 1.00 29.21 164 ASP A N 1
ATOM 1181 C CA . ASP A 1 172 ? 13.169 -30.056 55.076 1.00 31.44 164 ASP A CA 1
ATOM 1182 C C . ASP A 1 172 ? 12.217 -29.425 54.075 1.00 31.18 164 ASP A C 1
ATOM 1183 O O . ASP A 1 172 ? 11.038 -29.786 54.027 1.00 32.44 164 ASP A O 1
ATOM 1188 N N . GLY A 1 173 ? 12.726 -28.498 53.272 1.00 30.47 165 GLY A N 1
ATOM 1189 C CA . GLY A 1 173 ? 11.939 -27.856 52.247 1.00 29.54 165 GLY A CA 1
ATOM 1190 C C . GLY A 1 173 ? 12.153 -26.363 52.268 1.00 28.76 165 GLY A C 1
ATOM 1191 O O . GLY A 1 173 ? 13.063 -25.848 52.924 1.00 30.71 165 GLY A O 1
ATOM 1192 N N . ASP A 1 174 ? 11.291 -25.649 51.550 1.00 27.32 166 ASP A N 1
ATOM 1193 C CA . ASP A 1 174 ? 11.477 -24.227 51.301 1.00 25.96 166 ASP A CA 1
ATOM 1194 C C . ASP A 1 174 ? 10.219 -23.437 51.634 1.00 24.19 166 ASP A C 1
ATOM 1195 O O . ASP A 1 174 ? 9.102 -23.887 51.369 1.00 25.03 166 ASP A O 1
ATOM 1200 N N . LYS A 1 175 ? 10.415 -22.256 52.217 1.00 20.66 167 LYS A N 1
ATOM 1201 C CA . LYS A 1 175 ? 9.414 -21.199 52.262 1.00 20.11 167 LYS A CA 1
ATOM 1202 C C . LYS A 1 175 ? 9.902 -20.045 51.394 1.00 18.49 167 LYS A C 1
ATOM 1203 O O . LYS A 1 175 ? 11.110 -19.867 51.210 1.00 20.01 167 LYS A O 1
ATOM 1209 N N . THR A 1 176 ? 8.977 -19.262 50.838 1.00 16.50 168 THR A N 1
ATOM 1210 C CA . THR A 1 176 ? 9.427 -18.138 50.026 1.00 15.91 168 THR A CA 1
ATOM 1211 C C . THR A 1 176 ? 8.458 -16.965 50.133 1.00 16.85 168 THR A C 1
ATOM 1212 O O . THR A 1 176 ? 7.367 -17.072 50.707 1.00 17.69 168 THR A O 1
ATOM 1216 N N . TRP A 1 177 ? 8.894 -15.825 49.580 1.00 15.26 169 TRP A N 1
ATOM 1217 C CA . TRP A 1 177 ? 8.246 -14.520 49.758 1.00 14.85 169 TRP A CA 1
ATOM 1218 C C . TRP A 1 177 ? 8.199 -14.104 51.226 1.00 16.08 169 TRP A C 1
ATOM 1219 O O . TRP A 1 177 ? 7.264 -13.433 51.656 1.00 17.35 169 TRP A O 1
ATOM 1230 N N . ILE A 1 178 ? 9.196 -14.474 52.020 1.00 16.55 170 ILE A N 1
ATOM 1231 C CA . ILE A 1 178 ? 9.108 -14.290 53.466 1.00 16.34 170 ILE A CA 1
ATOM 1232 C C . ILE A 1 178 ? 9.558 -12.877 53.818 1.00 16.01 170 ILE A C 1
ATOM 1233 O O . ILE A 1 178 ? 10.743 -12.545 53.721 1.00 17.45 170 ILE A O 1
ATOM 1238 N N . SER A 1 179 ? 8.601 -12.050 54.237 1.00 14.49 171 SER A N 1
ATOM 1239 C CA . SER A 1 179 ? 8.912 -10.710 54.715 1.00 15.70 171 SER A CA 1
ATOM 1240 C C . SER A 1 179 ? 9.832 -10.773 55.927 1.00 15.43 171 SER A C 1
ATOM 1241 O O . SER A 1 179 ? 9.667 -11.619 56.811 1.00 16.59 171 SER A O 1
ATOM 1244 N N . ASN A 1 180 ? 10.792 -9.848 55.969 1.00 16.08 172 ASN A N 1
ATOM 1245 C CA . ASN A 1 180 ? 11.888 -9.817 56.934 1.00 15.69 172 ASN A CA 1
ATOM 1246 C C . ASN A 1 180 ? 12.825 -11.007 56.787 1.00 16.69 172 ASN A C 1
ATOM 1247 O O . ASN A 1 180 ? 13.716 -11.198 57.630 1.00 17.02 172 ASN A O 1
ATOM 1252 N N . GLY A 1 181 ? 12.664 -11.803 55.727 1.00 17.13 173 GLY A N 1
ATOM 1253 C CA . GLY A 1 181 ? 13.586 -12.890 55.466 1.00 18.59 173 GLY A CA 1
ATOM 1254 C C . GLY A 1 181 ? 15.010 -12.393 55.342 1.00 20.63 173 GLY A C 1
ATOM 1255 O O . GLY A 1 181 ? 15.287 -11.451 54.593 1.00 20.49 173 GLY A O 1
ATOM 1256 N N . GLY A 1 182 ? 15.924 -13.015 56.078 1.00 21.97 174 GLY A N 1
ATOM 1257 C CA . GLY A 1 182 ? 17.302 -12.597 56.124 1.00 24.34 174 GLY A CA 1
ATOM 1258 C C . GLY A 1 182 ? 17.654 -11.693 57.289 1.00 25.16 174 GLY A C 1
ATOM 1259 O O . GLY A 1 182 ? 18.836 -11.595 57.640 1.00 27.33 174 GLY A O 1
ATOM 1260 N N . ILE A 1 183 ? 16.676 -11.019 57.894 1.00 23.88 175 ILE A N 1
ATOM 1261 C CA . ILE A 1 183 ? 17.000 -10.137 59.012 1.00 23.44 175 ILE A CA 1
ATOM 1262 C C . ILE A 1 183 ? 16.178 -10.451 60.254 1.00 19.78 175 ILE A C 1
ATOM 1263 O O . ILE A 1 183 ? 16.430 -9.881 61.321 1.00 21.61 175 ILE A O 1
ATOM 1268 N N . ALA A 1 184 ? 15.198 -11.344 60.138 1.00 18.99 176 ALA A N 1
ATOM 1269 C CA . ALA A 1 184 ? 14.379 -11.687 61.293 1.00 18.55 176 ALA A CA 1
ATOM 1270 C C . ALA A 1 184 ? 15.199 -12.405 62.358 1.00 19.95 176 ALA A C 1
ATOM 1271 O O . ALA A 1 184 ? 16.163 -13.120 62.066 1.00 21.63 176 ALA A O 1
ATOM 1273 N N . ASP A 1 185 ? 14.798 -12.214 63.609 1.00 18.67 177 ASP A N 1
ATOM 1274 C CA . ASP A 1 185 ? 15.392 -12.969 64.701 1.00 19.34 177 ASP A CA 1
ATOM 1275 C C . ASP A 1 185 ? 14.721 -14.314 64.914 1.00 20.46 177 ASP A C 1
ATOM 1276 O O . ASP A 1 185 ? 15.338 -15.219 65.492 1.00 22.24 177 ASP A O 1
ATOM 1281 N N . PHE A 1 186 ? 13.480 -14.467 64.459 1.00 19.45 178 PHE A N 1
ATOM 1282 C CA . PHE A 1 186 ? 12.801 -15.751 64.498 1.00 18.67 178 PHE A CA 1
ATOM 1283 C C . PHE A 1 186 ? 11.761 -15.773 63.391 1.00 18.19 178 PHE A C 1
ATOM 1284 O O . PHE A 1 186 ? 11.330 -14.729 62.894 1.00 18.78 178 PHE A O 1
ATOM 1292 N N . TYR A 1 187 ? 11.352 -16.984 63.022 1.00 18.60 179 TYR A N 1
ATOM 1293 C CA . TYR A 1 187 ? 10.328 -17.204 62.010 1.00 19.15 179 TYR A CA 1
ATOM 1294 C C . TYR A 1 187 ? 9.272 -18.115 62.602 1.00 20.21 179 TYR A C 1
ATOM 1295 O O . TYR A 1 187 ? 9.610 -19.156 63.168 1.00 21.63 179 TYR A O 1
ATOM 1304 N N . VAL A 1 188 ? 8.003 -17.735 62.486 1.00 19.22 180 VAL A N 1
ATOM 1305 C CA . VAL A 1 188 ? 6.930 -18.684 62.766 1.00 19.18 180 VAL A CA 1
ATOM 1306 C C . VAL A 1 188 ? 6.715 -19.488 61.491 1.00 18.30 180 VAL A C 1
ATOM 1307 O O . VAL A 1 188 ? 6.227 -18.961 60.489 1.00 19.28 180 VAL A O 1
ATOM 1311 N N . VAL A 1 189 ? 7.113 -20.757 61.516 1.00 19.42 181 VAL A N 1
ATOM 1312 C CA . VAL A 1 189 ? 7.136 -21.616 60.340 1.00 19.61 181 VAL A CA 1
ATOM 1313 C C . VAL A 1 189 ? 6.000 -22.621 60.443 1.00 20.74 181 VAL A C 1
ATOM 1314 O O . VAL A 1 189 ? 5.825 -23.261 61.484 1.00 22.52 181 VAL A O 1
ATOM 1318 N N . PHE A 1 190 ? 5.255 -22.790 59.356 1.00 18.56 182 PHE A N 1
ATOM 1319 C CA . PHE A 1 190 ? 4.208 -23.800 59.275 1.00 20.49 182 PHE A CA 1
ATOM 1320 C C . PHE A 1 190 ? 4.685 -24.936 58.382 1.00 21.56 182 PHE A C 1
ATOM 1321 O O . PHE A 1 190 ? 5.141 -24.695 57.265 1.00 22.31 182 PHE A O 1
ATOM 1329 N N . ALA A 1 191 ? 4.609 -26.168 58.885 1.00 22.31 183 ALA A N 1
ATOM 1330 C CA . ALA A 1 191 ? 5.196 -27.305 58.196 1.00 24.30 183 ALA A CA 1
ATOM 1331 C C . ALA A 1 191 ? 4.271 -28.506 58.316 1.00 25.89 183 ALA A C 1
ATOM 1332 O O . ALA A 1 191 ? 3.459 -28.596 59.239 1.00 26.97 183 ALA A O 1
ATOM 1334 N N . ARG A 1 192 ? 4.402 -29.437 57.371 1.00 26.57 184 ARG A N 1
ATOM 1335 C CA . ARG A 1 192 ? 3.545 -30.619 57.354 1.00 27.16 184 ARG A CA 1
ATOM 1336 C C . ARG A 1 192 ? 4.117 -31.673 58.296 1.00 29.57 184 ARG A C 1
ATOM 1337 O O . ARG A 1 192 ? 5.185 -32.239 58.035 1.00 30.45 184 ARG A O 1
ATOM 1345 N N . THR A 1 193 ? 3.406 -31.937 59.394 1.00 28.60 185 THR A N 1
ATOM 1346 C CA . THR A 1 193 ? 3.754 -33.010 60.317 1.00 29.47 185 THR A CA 1
ATOM 1347 C C . THR A 1 193 ? 2.991 -34.298 60.038 1.00 31.54 185 THR A C 1
ATOM 1348 O O . THR A 1 193 ? 3.357 -35.346 60.582 1.00 32.38 185 THR A O 1
ATOM 1352 N N . GLY A 1 194 ? 1.934 -34.240 59.234 1.00 32.81 186 GLY A N 1
ATOM 1353 C CA . GLY A 1 194 ? 1.354 -35.429 58.637 1.00 34.66 186 GLY A CA 1
ATOM 1354 C C . GLY A 1 194 ? 0.307 -36.159 59.445 1.00 36.91 186 GLY A C 1
ATOM 1355 O O . GLY A 1 194 ? 0.048 -37.335 59.162 1.00 37.78 186 GLY A O 1
ATOM 1356 N N . GLU A 1 195 ? -0.321 -35.506 60.429 1.00 38.30 187 GLU A N 1
ATOM 1357 C CA . GLU A 1 195 ? -1.329 -36.186 61.242 1.00 40.34 187 GLU A CA 1
ATOM 1358 C C . GLU A 1 195 ? -2.545 -36.591 60.416 1.00 40.63 187 GLU A C 1
ATOM 1359 O O . GLU A 1 195 ? -3.236 -37.560 60.759 1.00 42.18 187 GLU A O 1
ATOM 1365 N N . ALA A 1 196 ? -2.818 -35.868 59.336 1.00 40.18 188 ALA A N 1
ATOM 1366 C CA . ALA A 1 196 ? -3.951 -36.118 58.455 1.00 40.69 188 ALA A CA 1
ATOM 1367 C C . ALA A 1 196 ? -3.704 -35.362 57.157 1.00 40.68 188 ALA A C 1
ATOM 1368 O O . ALA A 1 196 ? -2.851 -34.471 57.116 1.00 40.87 188 ALA A O 1
ATOM 1370 N N . PRO A 1 197 ? -4.405 -35.704 56.078 1.00 40.76 189 PRO A N 1
ATOM 1371 C CA . PRO A 1 197 ? -4.118 -35.056 54.794 1.00 40.00 189 PRO A CA 1
ATOM 1372 C C . PRO A 1 197 ? -4.467 -33.573 54.791 1.00 38.65 189 PRO A C 1
ATOM 1373 O O . PRO A 1 197 ? -5.312 -33.091 55.550 1.00 38.96 189 PRO A O 1
ATOM 1377 N N . GLY A 1 198 ? -3.775 -32.850 53.916 1.00 35.67 190 GLY A N 1
ATOM 1378 C CA . GLY A 1 198 ? -4.142 -31.473 53.612 1.00 34.19 190 GLY A CA 1
ATOM 1379 C C . GLY A 1 198 ? -4.037 -30.554 54.810 1.00 33.30 190 GLY A C 1
ATOM 1380 O O . GLY A 1 198 ? -3.048 -30.564 55.553 1.00 33.38 190 GLY A O 1
ATOM 1381 N N . ALA A 1 199 ? -5.083 -29.748 55.004 1.00 32.96 191 ALA A N 1
ATOM 1382 C CA . ALA A 1 199 ? -5.099 -28.724 56.040 1.00 32.92 191 ALA A CA 1
ATOM 1383 C C . ALA A 1 199 ? -5.053 -29.291 57.453 1.00 33.41 191 ALA A C 1
ATOM 1384 O O . ALA A 1 199 ? -4.879 -28.520 58.403 1.00 35.78 191 ALA A O 1
ATOM 1386 N N . ARG A 1 200 ? -5.206 -30.600 57.626 1.00 32.42 192 ARG A N 1
ATOM 1387 C CA . ARG A 1 200 ? -5.235 -31.189 58.957 1.00 31.77 192 ARG A CA 1
ATOM 1388 C C . ARG A 1 200 ? -3.898 -31.800 59.363 1.00 31.97 192 ARG A C 1
ATOM 1389 O O . ARG A 1 200 ? -3.818 -32.443 60.415 1.00 34.86 192 ARG A O 1
ATOM 1391 N N . GLY A 1 201 ? -2.849 -31.609 58.568 1.00 30.63 193 GLY A N 1
ATOM 1392 C CA . GLY A 1 201 ? -1.562 -32.206 58.878 1.00 29.84 193 GLY A CA 1
ATOM 1393 C C . GLY A 1 201 ? -0.433 -31.212 59.052 1.00 29.19 193 GLY A C 1
ATOM 1394 O O . GLY A 1 201 ? 0.735 -31.555 58.852 1.00 29.59 193 GLY A O 1
ATOM 1395 N N . ILE A 1 202 ? -0.764 -29.984 59.446 1.00 27.76 194 ILE A N 1
ATOM 1396 C CA . ILE A 1 202 ? 0.192 -28.884 59.522 1.00 26.27 194 ILE A CA 1
ATOM 1397 C C . ILE A 1 202 ? 0.404 -28.518 60.984 1.00 24.97 194 ILE A C 1
ATOM 1398 O O . ILE A 1 202 ? -0.547 -28.502 61.771 1.00 26.14 194 ILE A O 1
ATOM 1403 N N . SER A 1 203 ? 1.654 -28.238 61.350 1.00 23.85 195 SER A N 1
ATOM 1404 C CA . SER A 1 203 ? 1.992 -27.739 62.676 1.00 22.26 195 SER A CA 1
ATOM 1405 C C . SER A 1 203 ? 2.797 -26.453 62.547 1.00 21.75 195 SER A C 1
ATOM 1406 O O . SER A 1 203 ? 3.374 -26.158 61.498 1.00 24.14 195 SER A O 1
ATOM 1409 N N . ALA A 1 204 ? 2.837 -25.689 63.632 1.00 21.73 196 ALA A N 1
ATOM 1410 C CA . ALA A 1 204 ? 3.519 -24.402 63.666 1.00 21.20 196 ALA A CA 1
ATOM 1411 C C . ALA A 1 204 ? 4.703 -24.468 64.621 1.00 21.62 196 ALA A C 1
ATOM 1412 O O . ALA A 1 204 ? 4.622 -25.110 65.667 1.00 22.88 196 ALA A O 1
ATOM 1414 N N . PHE A 1 205 ? 5.802 -23.803 64.262 1.00 21.28 197 PHE A N 1
ATOM 1415 C CA . PHE A 1 205 ? 7.017 -23.796 65.070 1.00 21.23 197 PHE A CA 1
ATOM 1416 C C . PHE A 1 205 ? 7.599 -22.391 65.113 1.00 21.78 197 PHE A C 1
ATOM 1417 O O . PHE A 1 205 ? 7.600 -21.690 64.102 1.00 23.29 197 PHE A O 1
ATOM 1425 N N . VAL A 1 206 ? 8.119 -21.984 66.267 1.00 22.09 198 VAL A N 1
ATOM 1426 C CA . VAL A 1 206 ? 8.976 -20.805 66.334 1.00 22.32 198 VAL A CA 1
ATOM 1427 C C . VAL A 1 206 ? 10.398 -21.267 66.052 1.00 22.75 198 VAL A C 1
ATOM 1428 O O . VAL A 1 206 ? 10.951 -22.087 66.795 1.00 23.74 198 VAL A O 1
ATOM 1432 N N . VAL A 1 207 ? 10.984 -20.773 64.967 1.00 22.71 199 VAL A N 1
ATOM 1433 C CA . VAL A 1 207 ? 12.312 -21.189 64.538 1.00 23.01 199 VAL A CA 1
ATOM 1434 C C . VAL A 1 207 ? 13.236 -19.987 64.662 1.00 23.07 199 VAL A C 1
ATOM 1435 O O . VAL A 1 207 ? 13.118 -19.018 63.901 1.00 22.82 199 VAL A O 1
ATOM 1439 N N . ASP A 1 208 ? 14.153 -20.038 65.625 1.00 23.90 200 ASP A N 1
ATOM 1440 C CA . ASP A 1 208 ? 15.113 -18.956 65.767 1.00 24.60 200 ASP A CA 1
ATOM 1441 C C . ASP A 1 208 ? 15.986 -18.861 64.521 1.00 25.01 200 ASP A C 1
ATOM 1442 O O . ASP A 1 208 ? 16.307 -19.864 63.880 1.00 24.91 200 ASP A O 1
ATOM 1447 N N . ALA A 1 209 ? 16.375 -17.630 64.183 1.00 25.14 201 ALA A N 1
ATOM 1448 C CA . ALA A 1 209 ? 17.164 -17.407 62.976 1.00 26.67 201 ALA A CA 1
ATOM 1449 C C . ALA A 1 209 ? 18.487 -18.165 63.000 1.00 28.70 201 ALA A C 1
ATOM 1450 O O . ALA A 1 209 ? 19.032 -18.491 61.937 1.00 28.55 201 ALA A O 1
ATOM 1452 N N . ASP A 1 210 ? 19.023 -18.454 64.184 1.00 29.52 202 ASP A N 1
ATOM 1453 C CA . ASP A 1 210 ? 20.311 -19.127 64.287 1.00 32.12 202 ASP A CA 1
ATOM 1454 C C . ASP A 1 210 ? 20.186 -20.647 64.328 1.00 32.75 202 ASP A C 1
ATOM 1455 O O . ASP A 1 210 ? 21.152 -21.325 64.688 1.00 33.53 202 ASP A O 1
ATOM 1460 N N . THR A 1 211 ? 19.034 -21.193 63.963 1.00 31.89 203 THR A N 1
ATOM 1461 C CA . THR A 1 211 ? 18.854 -22.642 63.964 1.00 31.51 203 THR A CA 1
ATOM 1462 C C . THR A 1 211 ? 19.751 -23.289 62.917 1.00 32.19 203 THR A C 1
ATOM 1463 O O . THR A 1 211 ? 19.637 -22.957 61.731 1.00 31.23 203 THR A O 1
ATOM 1467 N N . PRO A 1 212 ? 20.644 -24.204 63.292 1.00 33.65 204 PRO A N 1
ATOM 1468 C CA . PRO A 1 212 ? 21.446 -24.895 62.276 1.00 33.68 204 PRO A CA 1
ATOM 1469 C C . PRO A 1 212 ? 20.546 -25.610 61.278 1.00 34.45 204 PRO A C 1
ATOM 1470 O O . PRO A 1 212 ? 19.564 -26.256 61.651 1.00 34.92 204 PRO A O 1
ATOM 1474 N N . GLY A 1 213 ? 20.873 -25.462 59.994 1.00 33.80 205 GLY A N 1
ATOM 1475 C CA . GLY A 1 213 ? 20.075 -26.026 58.929 1.00 32.76 205 GLY A CA 1
ATOM 1476 C C . GLY A 1 213 ? 19.087 -25.066 58.303 1.00 31.67 205 GLY A C 1
ATOM 1477 O O . GLY A 1 213 ? 18.544 -25.373 57.234 1.00 32.43 205 GLY A O 1
ATOM 1478 N N . LEU A 1 214 ? 18.821 -23.930 58.939 1.00 29.46 206 LEU A N 1
ATOM 1479 C CA . LEU A 1 214 ? 18.007 -22.882 58.341 1.00 28.22 206 LEU A CA 1
ATOM 1480 C C . LEU A 1 214 ? 18.914 -22.004 57.492 1.00 29.57 206 LEU A C 1
ATOM 1481 O O . LEU A 1 214 ? 19.858 -21.393 58.008 1.00 31.20 206 LEU A O 1
ATOM 1486 N N . GLU A 1 215 ? 18.635 -21.949 56.197 1.00 28.57 207 GLU A N 1
ATOM 1487 C CA . GLU A 1 215 ? 19.481 -21.256 55.244 1.00 29.83 207 GLU A CA 1
ATOM 1488 C C . GLU A 1 215 ? 18.677 -20.186 54.527 1.00 28.76 207 GLU A C 1
ATOM 1489 O O . GLU A 1 215 ? 17.514 -20.400 54.168 1.00 28.18 207 GLU A O 1
ATOM 1495 N N . ILE A 1 216 ? 19.302 -19.032 54.323 1.00 27.46 208 ILE A N 1
ATOM 1496 C CA . ILE A 1 216 ? 18.727 -17.974 53.504 1.00 27.89 208 ILE A CA 1
ATOM 1497 C C . ILE A 1 216 ? 19.133 -18.288 52.066 1.00 28.50 208 ILE A C 1
ATOM 1498 O O . ILE A 1 216 ? 20.252 -17.993 51.646 1.00 30.99 208 ILE A O 1
ATOM 1503 N N . ALA A 1 217 ? 18.227 -18.922 51.315 1.00 27.95 209 ALA A N 1
ATOM 1504 C CA . ALA A 1 217 ? 18.578 -19.422 49.986 1.00 28.56 209 ALA A CA 1
ATOM 1505 C C . ALA A 1 217 ? 18.792 -18.286 48.991 1.00 27.50 209 ALA A C 1
ATOM 1506 O O . ALA A 1 217 ? 19.699 -18.352 48.151 1.00 28.70 209 ALA A O 1
ATOM 1508 N N . GLU A 1 218 ? 17.960 -17.250 49.049 1.00 25.72 210 GLU A N 1
ATOM 1509 C CA . GLU A 1 218 ? 18.135 -16.089 48.190 1.00 26.61 210 GLU A CA 1
ATOM 1510 C C . GLU A 1 218 ? 17.382 -14.921 48.798 1.00 23.55 210 GLU A C 1
ATOM 1511 O O . GLU A 1 218 ? 16.392 -15.105 49.513 1.00 22.79 210 GLU A O 1
ATOM 1517 N N . ARG A 1 219 ? 17.878 -13.721 48.530 1.00 21.03 211 ARG A N 1
ATOM 1518 C CA . ARG A 1 219 ? 17.126 -12.516 48.821 1.00 19.92 211 ARG A CA 1
ATOM 1519 C C . ARG A 1 219 ? 16.286 -12.187 47.601 1.00 18.85 211 ARG A C 1
ATOM 1520 O O . ARG A 1 219 ? 16.760 -12.292 46.466 1.00 22.13 211 ARG A O 1
ATOM 1528 N N . ILE A 1 220 ? 15.034 -11.817 47.835 1.00 16.55 212 ILE A N 1
ATOM 1529 C CA . ILE A 1 220 ? 14.069 -11.587 46.765 1.00 16.57 212 ILE A CA 1
ATOM 1530 C C . ILE A 1 220 ? 13.898 -10.088 46.569 1.00 16.11 212 ILE A C 1
ATOM 1531 O O . ILE A 1 220 ? 13.718 -9.344 47.543 1.00 17.89 212 ILE A O 1
ATOM 1536 N N . ASP A 1 221 ? 13.934 -9.643 45.310 1.00 15.89 213 ASP A N 1
ATOM 1537 C CA . ASP A 1 221 ? 13.718 -8.244 44.957 1.00 15.99 213 ASP A CA 1
ATOM 1538 C C . ASP A 1 221 ? 12.316 -8.088 44.387 1.00 14.61 213 ASP A C 1
ATOM 1539 O O . ASP A 1 221 ? 11.973 -8.754 43.405 1.00 15.35 213 ASP A O 1
ATOM 1544 N N . VAL A 1 222 ? 11.507 -7.214 44.994 1.00 14.67 214 VAL A N 1
ATOM 1545 C CA . VAL A 1 222 ? 10.180 -6.915 44.471 1.00 14.30 214 VAL A CA 1
ATOM 1546 C C . VAL A 1 222 ? 10.097 -5.432 44.096 1.00 14.23 214 VAL A C 1
ATOM 1547 O O . VAL A 1 222 ? 10.981 -4.629 44.411 1.00 15.40 214 VAL A O 1
ATOM 1551 N N . ILE A 1 223 ? 9.013 -5.086 43.395 1.00 13.41 215 ILE A N 1
ATOM 1552 C CA . ILE A 1 223 ? 8.917 -3.784 42.734 1.00 12.92 215 ILE A CA 1
ATOM 1553 C C . ILE A 1 223 ? 8.993 -2.642 43.741 1.00 14.02 215 ILE A C 1
ATOM 1554 O O . ILE A 1 223 ? 9.541 -1.571 43.436 1.00 14.90 215 ILE A O 1
ATOM 1559 N N . ALA A 1 224 ? 8.461 -2.843 44.948 1.00 13.42 216 ALA A N 1
ATOM 1560 C CA . ALA A 1 224 ? 8.637 -1.901 46.048 1.00 14.25 216 ALA A CA 1
ATOM 1561 C C . ALA A 1 224 ? 9.518 -2.603 47.072 1.00 15.48 216 ALA A C 1
ATOM 1562 O O . ALA A 1 224 ? 9.023 -3.437 47.845 1.00 17.21 216 ALA A O 1
ATOM 1564 N N . PRO A 1 225 ? 10.823 -2.341 47.087 1.00 16.01 217 PRO A N 1
ATOM 1565 C CA . PRO A 1 225 ? 11.751 -3.213 47.819 1.00 18.58 217 PRO A CA 1
ATOM 1566 C C . PRO A 1 225 ? 11.478 -3.239 49.314 1.00 18.98 217 PRO A C 1
ATOM 1567 O O . PRO A 1 225 ? 11.385 -2.197 49.964 1.00 21.40 217 PRO A O 1
ATOM 1571 N N . HIS A 1 226 ? 11.331 -4.446 49.837 1.00 18.26 218 HIS A N 1
ATOM 1572 C CA A HIS A 1 226 ? 11.239 -4.747 51.258 0.60 19.53 218 HIS A CA 1
ATOM 1573 C CA B HIS A 1 226 ? 11.276 -4.722 51.261 0.40 18.92 218 HIS A CA 1
ATOM 1574 C C . HIS A 1 226 ? 12.135 -5.950 51.504 1.00 18.79 218 HIS A C 1
ATOM 1575 O O . HIS A 1 226 ? 12.404 -6.718 50.574 1.00 20.03 218 HIS A O 1
ATOM 1588 N N . PRO A 1 227 ? 12.614 -6.145 52.735 1.00 18.72 219 PRO A N 1
ATOM 1589 C CA A PRO A 1 227 ? 13.401 -7.356 53.017 0.59 18.17 219 PRO A CA 1
ATOM 1590 C CA B PRO A 1 227 ? 13.400 -7.355 53.030 0.41 18.06 219 PRO A CA 1
ATOM 1591 C C . PRO A 1 227 ? 12.553 -8.603 52.826 1.00 17.55 219 PRO A C 1
ATOM 1592 O O . PRO A 1 227 ? 11.534 -8.794 53.490 1.00 18.73 219 PRO A O 1
ATOM 1599 N N . LEU A 1 228 ? 12.972 -9.445 51.883 1.00 17.25 220 LEU A N 1
ATOM 1600 C CA . LEU A 1 228 ? 12.267 -10.671 51.530 1.00 16.88 220 LEU A CA 1
ATOM 1601 C C . LEU A 1 228 ? 13.291 -11.749 51.227 1.00 18.15 220 LEU A C 1
ATOM 1602 O O . LEU A 1 228 ? 14.362 -11.464 50.686 1.00 19.23 220 LEU A O 1
ATOM 1607 N N . ALA A 1 229 ? 12.944 -12.994 51.542 1.00 17.84 221 ALA A N 1
ATOM 1608 C CA . ALA A 1 229 ? 13.873 -14.076 51.270 1.00 18.40 221 ALA A CA 1
ATOM 1609 C C . ALA A 1 229 ? 13.131 -15.377 51.021 1.00 19.32 221 ALA A C 1
ATOM 1610 O O . ALA A 1 229 ? 11.979 -15.564 51.432 1.00 18.97 221 ALA A O 1
ATOM 1612 N N . ARG A 1 230 ? 13.821 -16.273 50.330 1.00 18.30 222 ARG A N 1
ATOM 1613 C CA . ARG A 1 230 ? 13.466 -17.678 50.265 1.00 20.25 222 ARG A CA 1
ATOM 1614 C C . ARG A 1 230 ? 14.277 -18.418 51.317 1.00 21.01 222 ARG A C 1
ATOM 1615 O O . ARG A 1 230 ? 15.499 -18.259 51.390 1.00 21.27 222 ARG A O 1
ATOM 1623 N N . LEU A 1 231 ? 13.593 -19.199 52.144 1.00 20.72 223 LEU A N 1
ATOM 1624 C CA . LEU A 1 231 ? 14.233 -19.969 53.200 1.00 21.94 223 LEU A CA 1
ATOM 1625 C C . LEU A 1 231 ? 14.338 -21.418 52.760 1.00 23.53 223 LEU A C 1
ATOM 1626 O O . LEU A 1 231 ? 13.356 -21.994 52.285 1.00 23.97 223 LEU A O 1
ATOM 1631 N N . HIS A 1 232 ? 15.516 -22.007 52.927 1.00 24.60 224 HIS A N 1
ATOM 1632 C CA . HIS A 1 232 ? 15.702 -23.432 52.700 1.00 26.25 224 HIS A CA 1
ATOM 1633 C C . HIS A 1 232 ? 16.010 -24.113 54.022 1.00 27.67 224 HIS A C 1
ATOM 1634 O O . HIS A 1 232 ? 16.909 -23.684 54.755 1.00 27.94 224 HIS A O 1
ATOM 1641 N N . PHE A 1 233 ? 15.263 -25.168 54.322 1.00 27.25 225 PHE A N 1
ATOM 1642 C CA . PHE A 1 233 ? 15.482 -25.964 55.522 1.00 28.68 225 PHE A CA 1
ATOM 1643 C C . PHE A 1 233 ? 16.197 -27.240 55.102 1.00 30.79 225 PHE A C 1
ATOM 1644 O O . PHE A 1 233 ? 15.629 -28.075 54.389 1.00 30.62 225 PHE A O 1
ATOM 1652 N N . ALA A 1 234 ? 17.450 -27.375 55.525 1.00 32.19 226 ALA A N 1
ATOM 1653 C CA . ALA A 1 234 ? 18.287 -28.522 55.193 1.00 33.75 226 ALA A CA 1
ATOM 1654 C C . ALA A 1 234 ? 18.431 -29.364 56.455 1.00 35.17 226 ALA A C 1
ATOM 1655 O O . ALA A 1 234 ? 19.442 -29.304 57.158 1.00 35.74 226 ALA A O 1
ATOM 1657 N N . GLY A 1 235 ? 17.399 -30.150 56.744 1.00 35.00 227 GLY A N 1
ATOM 1658 C CA . GLY A 1 235 ? 17.402 -30.972 57.944 1.00 35.04 227 GLY A CA 1
ATOM 1659 C C . GLY A 1 235 ? 17.554 -30.176 59.221 1.00 34.98 227 GLY A C 1
ATOM 1660 O O . GLY A 1 235 ? 18.275 -30.601 60.134 1.00 35.92 227 GLY A O 1
ATOM 1661 N N . ALA A 1 236 ? 16.901 -29.020 59.303 1.00 33.92 228 ALA A N 1
ATOM 1662 C CA . ALA A 1 236 ? 17.005 -28.173 60.483 1.00 33.64 228 ALA A CA 1
ATOM 1663 C C . ALA A 1 236 ? 16.278 -28.823 61.652 1.00 33.42 228 ALA A C 1
ATOM 1664 O O . ALA A 1 236 ? 15.081 -29.115 61.561 1.00 32.99 228 ALA A O 1
ATOM 1666 N N . ARG A 1 237 ? 16.998 -29.055 62.746 1.00 34.78 229 ARG A N 1
ATOM 1667 C CA . ARG A 1 237 ? 16.420 -29.659 63.938 1.00 35.57 229 ARG A CA 1
ATOM 1668 C C . ARG A 1 237 ? 15.835 -28.564 64.821 1.00 35.85 229 ARG A C 1
ATOM 1669 O O . ARG A 1 237 ? 16.564 -27.699 65.321 1.00 37.65 229 ARG A O 1
ATOM 1677 N N . VAL A 1 238 ? 14.523 -28.597 65.001 1.00 33.79 230 VAL A N 1
ATOM 1678 C CA . VAL A 1 238 ? 13.796 -27.606 65.785 1.00 33.63 230 VAL A CA 1
ATOM 1679 C C . VAL A 1 238 ? 13.273 -28.299 67.038 1.00 33.82 230 VAL A C 1
ATOM 1680 O O . VAL A 1 238 ? 12.577 -29.316 66.925 1.00 35.28 230 VAL A O 1
ATOM 1684 N N . PRO A 1 239 ? 13.586 -27.804 68.235 1.00 34.03 231 PRO A N 1
ATOM 1685 C CA . PRO A 1 239 ? 13.109 -28.469 69.454 1.00 34.89 231 PRO A CA 1
ATOM 1686 C C . PRO A 1 239 ? 11.593 -28.592 69.468 1.00 34.70 231 PRO A C 1
ATOM 1687 O O . PRO A 1 239 ? 10.872 -27.708 69.003 1.00 34.12 231 PRO A O 1
ATOM 1691 N N . ARG A 1 240 ? 11.117 -29.716 70.002 1.00 35.24 232 ARG A N 1
ATOM 1692 C CA . ARG A 1 240 ? 9.680 -29.934 70.115 1.00 35.86 232 ARG A CA 1
ATOM 1693 C C . ARG A 1 240 ? 9.019 -28.859 70.966 1.00 34.23 232 ARG A C 1
ATOM 1694 O O . ARG A 1 240 ? 7.859 -28.510 70.732 1.00 33.61 232 ARG A O 1
ATOM 1702 N N . SER A 1 241 ? 9.743 -28.315 71.948 1.00 34.38 233 SER A N 1
ATOM 1703 C CA . SER A 1 241 ? 9.204 -27.261 72.801 1.00 33.58 233 SER A CA 1
ATOM 1704 C C . SER A 1 241 ? 8.996 -25.942 72.063 1.00 31.12 233 SER A C 1
ATOM 1705 O O . SER A 1 241 ? 8.415 -25.017 72.644 1.00 32.26 233 SER A O 1
ATOM 1708 N N . GLN A 1 242 ? 9.449 -25.826 70.814 1.00 28.05 234 GLN A N 1
ATOM 1709 C CA . GLN A 1 242 ? 9.211 -24.634 70.013 1.00 27.85 234 GLN A CA 1
ATOM 1710 C C . GLN A 1 242 ? 7.948 -24.737 69.169 1.00 26.85 234 GLN A C 1
ATOM 1711 O O . GLN A 1 242 ? 7.660 -23.815 68.397 1.00 26.03 234 GLN A O 1
ATOM 1717 N N . MET A 1 243 ? 7.202 -25.836 69.273 1.00 27.45 235 MET A N 1
ATOM 1718 C CA . MET A 1 243 ? 5.939 -25.936 68.555 1.00 27.09 235 MET A CA 1
ATOM 1719 C C . MET A 1 243 ? 4.903 -25.014 69.190 1.00 26.27 235 MET A C 1
ATOM 1720 O O . MET A 1 243 ? 4.817 -24.900 70.413 1.00 26.74 235 MET A O 1
ATOM 1725 N N . LEU A 1 244 ? 4.132 -24.330 68.349 1.00 26.03 236 LEU A N 1
ATOM 1726 C CA . LEU A 1 244 ? 3.030 -23.490 68.800 1.00 26.07 236 LEU A CA 1
ATOM 1727 C C . LEU A 1 244 ? 1.736 -24.281 68.684 1.00 28.63 236 LEU A C 1
ATOM 1728 O O . LEU A 1 244 ? 1.333 -24.650 67.577 1.00 28.45 236 LEU A O 1
ATOM 1733 N N . GLY A 1 245 ? 1.088 -24.532 69.816 1.00 32.34 237 GLY A N 1
ATOM 1734 C CA . GLY A 1 245 ? -0.117 -25.336 69.817 1.00 34.26 237 GLY A CA 1
ATOM 1735 C C . GLY A 1 245 ? 0.177 -26.814 69.632 1.00 35.68 237 GLY A C 1
ATOM 1736 O O . GLY A 1 245 ? 1.322 -27.272 69.670 1.00 36.12 237 GLY A O 1
ATOM 1737 N N . ALA A 1 246 ? -0.901 -27.573 69.419 1.00 36.10 238 ALA A N 1
ATOM 1738 C CA . ALA A 1 246 ? -0.813 -29.018 69.295 1.00 37.14 238 ALA A CA 1
ATOM 1739 C C . ALA A 1 246 ? -0.419 -29.427 67.875 1.00 35.86 238 ALA A C 1
ATOM 1740 O O . ALA A 1 246 ? -0.646 -28.681 66.917 1.00 35.20 238 ALA A O 1
ATOM 1742 N N . PRO A 1 247 ? 0.179 -30.609 67.718 1.00 35.71 239 PRO A N 1
ATOM 1743 C CA . PRO A 1 247 ? 0.495 -31.097 66.372 1.00 35.99 239 PRO A CA 1
ATOM 1744 C C . PRO A 1 247 ? -0.768 -31.237 65.537 1.00 35.25 239 PRO A C 1
ATOM 1745 O O . PRO A 1 247 ? -1.798 -31.720 66.012 1.00 35.18 239 PRO A O 1
ATOM 1749 N N . GLY A 1 248 ? -0.679 -30.807 64.280 1.00 33.77 240 GLY A N 1
ATOM 1750 C CA . GLY A 1 248 ? -1.809 -30.861 63.381 1.00 33.25 240 GLY A CA 1
ATOM 1751 C C . GLY A 1 248 ? -2.754 -29.683 63.456 1.00 32.89 240 GLY A C 1
ATOM 1752 O O . GLY A 1 248 ? -3.691 -29.615 62.652 1.00 34.78 240 GLY A O 1
ATOM 1753 N N . GLU A 1 249 ? -2.544 -28.749 64.386 1.00 31.96 241 GLU A N 1
ATOM 1754 C CA . GLU A 1 249 ? -3.397 -27.578 64.527 1.00 30.54 241 GLU A CA 1
ATOM 1755 C C . GLU A 1 249 ? -2.756 -26.320 63.949 1.00 28.72 241 GLU A C 1
ATOM 1756 O O . GLU A 1 249 ? -3.217 -25.210 64.234 1.00 30.96 241 GLU A O 1
ATOM 1758 N N . GLY A 1 250 ? -1.705 -26.473 63.139 1.00 26.04 242 GLY A N 1
ATOM 1759 C CA . GLY A 1 250 ? -0.991 -25.314 62.631 1.00 25.10 242 GLY A CA 1
ATOM 1760 C C . GLY A 1 250 ? -1.765 -24.522 61.597 1.00 24.08 242 GLY A C 1
ATOM 1761 O O . GLY A 1 250 ? -1.597 -23.302 61.494 1.00 24.82 242 GLY A O 1
ATOM 1762 N N . PHE A 1 251 ? -2.616 -25.191 60.814 1.00 24.58 243 PHE A N 1
ATOM 1763 C CA . PHE A 1 251 ? -3.343 -24.499 59.755 1.00 24.31 243 PHE A CA 1
ATOM 1764 C C . PHE A 1 251 ? -4.308 -23.469 60.327 1.00 24.11 243 PHE A C 1
ATOM 1765 O O . PHE A 1 251 ? -4.352 -22.324 59.866 1.00 23.98 243 PHE A O 1
ATOM 1773 N N . LYS A 1 252 ? -5.106 -23.859 61.326 1.00 25.56 244 LYS A N 1
ATOM 1774 C CA . LYS A 1 252 ? -6.030 -22.897 61.920 1.00 25.13 244 LYS A CA 1
ATOM 1775 C C . LYS A 1 252 ? -5.286 -21.771 62.629 1.00 23.99 244 LYS A C 1
ATOM 1776 O O . LYS A 1 252 ? -5.757 -20.627 62.635 1.00 24.05 244 LYS A O 1
ATOM 1782 N N . LEU A 1 253 ? -4.115 -22.062 63.199 1.00 22.16 245 LEU A N 1
ATOM 1783 C CA . LEU A 1 253 ? -3.308 -21.007 63.808 1.00 21.26 245 LEU A CA 1
ATOM 1784 C C . LEU A 1 253 ? -2.856 -19.990 62.765 1.00 21.12 245 LEU A C 1
ATOM 1785 O O . LEU A 1 253 ? -2.922 -18.777 63.000 1.00 21.80 245 LEU A O 1
ATOM 1790 N N . ALA A 1 254 ? -2.396 -20.471 61.606 1.00 20.89 246 ALA A N 1
ATOM 1791 C CA . ALA A 1 254 ? -1.995 -19.579 60.521 1.00 20.53 246 ALA A CA 1
ATOM 1792 C C . ALA A 1 254 ? -3.159 -18.709 60.070 1.00 20.91 246 ALA A C 1
ATOM 1793 O O . ALA A 1 254 ? -3.008 -17.494 59.886 1.00 20.88 246 ALA A O 1
ATOM 1795 N N . MET A 1 255 ? -4.335 -19.318 59.878 1.00 21.76 247 MET A N 1
ATOM 1796 C CA . MET A 1 255 ? -5.485 -18.559 59.400 1.00 21.83 247 MET A CA 1
ATOM 1797 C C . MET A 1 255 ? -5.936 -17.536 60.429 1.00 22.26 247 MET A C 1
ATOM 1798 O O . MET A 1 255 ? -6.254 -16.395 60.078 1.00 22.54 247 MET A O 1
ATOM 1803 N N . ARG A 1 256 ? -5.954 -17.915 61.705 1.00 21.08 248 ARG A N 1
ATOM 1804 C CA . ARG A 1 256 ? -6.354 -16.960 62.732 1.00 21.03 248 ARG A CA 1
ATOM 1805 C C . ARG A 1 256 ? -5.332 -15.842 62.887 1.00 19.83 248 ARG A C 1
ATOM 1806 O O . ARG A 1 256 ? -5.704 -14.704 63.196 1.00 20.43 248 ARG A O 1
ATOM 1814 N N . THR A 1 257 ? -4.046 -16.140 62.689 1.00 19.91 249 THR A N 1
ATOM 1815 C CA . THR A 1 257 ? -3.032 -15.091 62.743 1.00 19.75 249 THR A CA 1
ATOM 1816 C C . THR A 1 257 ? -3.241 -14.088 61.619 1.00 20.93 249 THR A C 1
ATOM 1817 O O . THR A 1 257 ? -3.225 -12.873 61.842 1.00 21.55 249 THR A O 1
ATOM 1821 N N . LEU A 1 258 ? -3.464 -14.584 60.401 1.00 19.76 250 LEU A N 1
ATOM 1822 C CA . LEU A 1 258 ? -3.782 -13.690 59.292 1.00 19.41 250 LEU A CA 1
ATOM 1823 C C . LEU A 1 258 ? -5.063 -12.912 59.557 1.00 21.40 250 LEU A C 1
ATOM 1824 O O . LEU A 1 258 ? -5.177 -11.744 59.167 1.00 22.75 250 LEU A O 1
ATOM 1829 N N . ASP A 1 259 ? -6.036 -13.541 60.226 1.00 21.67 251 ASP A N 1
ATOM 1830 C CA . ASP A 1 259 ? -7.308 -12.875 60.500 1.00 21.61 251 ASP A CA 1
ATOM 1831 C C . ASP A 1 259 ? -7.120 -11.644 61.379 1.00 21.88 251 ASP A C 1
ATOM 1832 O O . ASP A 1 259 ? -7.794 -10.626 61.176 1.00 23.44 251 ASP A O 1
ATOM 1837 N N . ILE A 1 260 ? -6.220 -11.719 62.371 1.00 22.13 252 ILE A N 1
ATOM 1838 C CA . ILE A 1 260 ? -5.990 -10.581 63.264 1.00 21.30 252 ILE A CA 1
ATOM 1839 C C . ILE A 1 260 ? -5.702 -9.319 62.469 1.00 21.56 252 ILE A C 1
ATOM 1840 O O . ILE A 1 260 ? -6.223 -8.238 62.776 1.00 22.86 252 ILE A O 1
ATOM 1845 N N . PHE A 1 261 ? -4.855 -9.432 61.444 1.00 19.86 253 PHE A N 1
ATOM 1846 C CA . PHE A 1 261 ? -4.235 -8.279 60.799 1.00 19.15 253 PHE A CA 1
ATOM 1847 C C . PHE A 1 261 ? -4.804 -7.974 59.422 1.00 19.22 253 PHE A C 1
ATOM 1848 O O . PHE A 1 261 ? -4.305 -7.076 58.740 1.00 19.98 253 PHE A O 1
ATOM 1856 N N . ARG A 1 262 ? -5.864 -8.671 59.019 1.00 19.67 254 ARG A N 1
ATOM 1857 C CA A ARG A 1 262 ? -6.421 -8.485 57.685 0.60 19.67 254 ARG A CA 1
ATOM 1858 C CA B ARG A 1 262 ? -6.419 -8.482 57.682 0.40 20.26 254 ARG A CA 1
ATOM 1859 C C . ARG A 1 262 ? -6.924 -7.057 57.483 1.00 18.46 254 ARG A C 1
ATOM 1860 O O . ARG A 1 262 ? -6.655 -6.425 56.451 1.00 17.25 254 ARG A O 1
ATOM 1875 N N . THR A 1 263 ? -7.672 -6.531 58.450 1.00 16.52 255 THR A N 1
ATOM 1876 C CA A THR A 1 263 ? -8.167 -5.167 58.316 0.51 16.71 255 THR A CA 1
ATOM 1877 C CA B THR A 1 263 ? -8.161 -5.165 58.286 0.49 15.77 255 THR A CA 1
ATOM 1878 C C . THR A 1 263 ? -7.020 -4.163 58.308 1.00 15.54 255 THR A C 1
ATOM 1879 O O . THR A 1 263 ? -7.130 -3.101 57.689 1.00 15.08 255 THR A O 1
ATOM 1886 N N . SER A 1 264 ? -5.907 -4.488 58.979 1.00 15.28 256 SER A N 1
ATOM 1887 C CA . SER A 1 264 ? -4.782 -3.556 59.007 1.00 14.98 256 SER A CA 1
ATOM 1888 C C . SER A 1 264 ? -4.096 -3.454 57.644 1.00 13.93 256 SER A C 1
ATOM 1889 O O . SER A 1 264 ? -3.494 -2.421 57.336 1.00 13.97 256 SER A O 1
ATOM 1892 N N . VAL A 1 265 ? -4.184 -4.496 56.809 1.00 14.32 257 VAL A N 1
ATOM 1893 C CA . VAL A 1 265 ? -3.704 -4.383 55.431 1.00 14.58 257 VAL A CA 1
ATOM 1894 C C . VAL A 1 265 ? -4.590 -3.434 54.649 1.00 13.78 257 VAL A C 1
ATOM 1895 O O . VAL A 1 265 ? -4.111 -2.640 53.829 1.00 13.44 257 VAL A O 1
ATOM 1899 N N . ALA A 1 266 ? -5.900 -3.509 54.883 1.00 12.40 258 ALA A N 1
ATOM 1900 C CA . ALA A 1 266 ? -6.806 -2.526 54.304 1.00 11.90 258 ALA A CA 1
ATOM 1901 C C . ALA A 1 266 ? -6.449 -1.121 54.774 1.00 11.35 258 ALA A C 1
ATOM 1902 O O . ALA A 1 266 ? -6.449 -0.173 53.978 1.00 13.07 258 ALA A O 1
ATOM 1904 N N . ALA A 1 267 ? -6.131 -0.970 56.070 1.00 11.59 259 ALA A N 1
ATOM 1905 C CA . ALA A 1 267 ? -5.779 0.344 56.600 1.00 11.75 259 ALA A CA 1
ATOM 1906 C C . ALA A 1 267 ? -4.505 0.887 55.959 1.00 12.01 259 ALA A C 1
ATOM 1907 O O . ALA A 1 267 ? -4.419 2.083 55.651 1.00 11.66 259 ALA A O 1
ATOM 1909 N N . ALA A 1 268 ? -3.509 0.025 55.731 1.00 11.34 260 ALA A N 1
ATOM 1910 C CA . ALA A 1 268 ? -2.299 0.469 55.048 1.00 12.47 260 ALA A CA 1
ATOM 1911 C C . ALA A 1 268 ? -2.620 0.940 53.634 1.00 11.09 260 ALA A C 1
ATOM 1912 O O . ALA A 1 268 ? -2.147 1.995 53.194 1.00 12.10 260 ALA A O 1
ATOM 1914 N N . SER A 1 269 ? -3.433 0.166 52.909 1.00 10.49 261 SER A N 1
ATOM 1915 C CA . SER A 1 269 ? -3.880 0.577 51.581 1.00 11.92 261 SER A CA 1
ATOM 1916 C C . SER A 1 269 ? -4.497 1.963 51.624 1.00 11.75 261 SER A C 1
ATOM 1917 O O . SER A 1 269 ? -4.215 2.819 50.773 1.00 11.41 261 SER A O 1
ATOM 1920 N N . LEU A 1 270 ? -5.361 2.185 52.614 1.00 11.30 262 LEU A N 1
ATOM 1921 C CA . LEU A 1 270 ? -6.026 3.470 52.782 1.00 11.34 262 LEU A CA 1
ATOM 1922 C C . LEU A 1 270 ? -5.017 4.583 53.016 1.00 10.97 262 LEU A C 1
ATOM 1923 O O . LEU A 1 270 ? -5.165 5.687 52.474 1.00 12.19 262 LEU A O 1
ATOM 1928 N N . GLY A 1 271 ? -3.992 4.321 53.835 1.00 11.72 263 GLY A N 1
ATOM 1929 C CA . GLY A 1 271 ? -2.975 5.334 54.067 1.00 12.00 263 GLY A CA 1
ATOM 1930 C C . GLY A 1 271 ? -2.229 5.704 52.800 1.00 12.20 263 GLY A C 1
ATOM 1931 O O . GLY A 1 271 ? -1.973 6.883 52.541 1.00 12.72 263 GLY A O 1
ATOM 1932 N N . PHE A 1 272 ? -1.869 4.703 51.993 1.00 11.16 264 PHE A N 1
ATOM 1933 C CA . PHE A 1 272 ? -1.242 5.003 50.706 1.00 11.79 264 PHE A CA 1
ATOM 1934 C C . PHE A 1 272 ? -2.164 5.851 49.840 1.00 12.32 264 PHE A C 1
ATOM 1935 O O . PHE A 1 272 ? -1.718 6.804 49.188 1.00 12.19 264 PHE A O 1
ATOM 1943 N N . ALA A 1 273 ? -3.452 5.498 49.796 1.00 11.29 265 ALA A N 1
ATOM 1944 C CA . ALA A 1 273 ? -4.411 6.284 49.027 1.00 10.67 265 ALA A CA 1
ATOM 1945 C C . ALA A 1 273 ? -4.492 7.721 49.537 1.00 11.24 265 ALA A C 1
ATOM 1946 O O . ALA A 1 273 ? -4.565 8.664 48.740 1.00 12.25 265 ALA A O 1
ATOM 1948 N N . ARG A 1 274 ? -4.486 7.918 50.861 1.00 11.34 266 ARG A N 1
ATOM 1949 C CA . ARG A 1 274 ? -4.569 9.286 51.373 1.00 10.65 266 ARG A CA 1
ATOM 1950 C C . ARG A 1 274 ? -3.339 10.096 50.982 1.00 11.49 266 ARG A C 1
ATOM 1951 O O . ARG A 1 274 ? -3.440 11.296 50.695 1.00 12.72 266 ARG A O 1
ATOM 1959 N N . HIS A 1 275 ? -2.167 9.461 50.960 1.00 11.66 267 HIS A N 1
ATOM 1960 C CA . HIS A 1 275 ? -0.971 10.157 50.490 1.00 11.61 267 HIS A CA 1
ATOM 1961 C C . HIS A 1 275 ? -1.135 10.573 49.038 1.00 11.05 267 HIS A C 1
ATOM 1962 O O . HIS A 1 275 ? -0.857 11.721 48.668 1.00 11.74 267 HIS A O 1
ATOM 1969 N N . ALA A 1 276 ? -1.610 9.650 48.204 1.00 11.54 268 ALA A N 1
ATOM 1970 C CA . ALA A 1 276 ? -1.824 9.963 46.795 1.00 11.44 268 ALA A CA 1
ATOM 1971 C C . ALA A 1 276 ? -2.836 11.089 46.626 1.00 11.92 268 ALA A C 1
ATOM 1972 O O . ALA A 1 276 ? -2.654 11.971 45.778 1.00 12.41 268 ALA A O 1
ATOM 1974 N N . MET A 1 277 ? -3.904 11.076 47.431 1.00 11.71 269 MET A N 1
ATOM 1975 C CA . MET A 1 277 ? -4.918 12.126 47.367 1.00 13.47 269 MET A CA 1
ATOM 1976 C C . MET A 1 277 ? -4.316 13.489 47.676 1.00 12.03 269 MET A C 1
ATOM 1977 O O . MET A 1 277 ? -4.586 14.479 46.986 1.00 12.41 269 MET A O 1
ATOM 1982 N N . ALA A 1 278 ? -3.514 13.564 48.738 1.00 12.39 270 ALA A N 1
ATOM 1983 C CA . ALA A 1 278 ? -2.889 14.829 49.088 1.00 12.84 270 ALA A CA 1
ATOM 1984 C C . ALA A 1 278 ? -1.973 15.308 47.976 1.00 13.61 270 ALA A C 1
ATOM 1985 O O . ALA A 1 278 ? -1.957 16.499 47.648 1.00 14.11 270 ALA A O 1
ATOM 1987 N N . GLU A 1 279 ? -1.211 14.389 47.374 1.00 12.41 271 GLU A N 1
ATOM 1988 C CA . GLU A 1 279 ? -0.349 14.773 46.259 1.00 12.02 271 GLU A CA 1
ATOM 1989 C C . GLU A 1 279 ? -1.173 15.268 45.083 1.00 12.61 271 GLU A C 1
ATOM 1990 O O . GLU A 1 279 ? -0.814 16.262 44.436 1.00 13.73 271 GLU A O 1
ATOM 1996 N N . GLY A 1 280 ? -2.283 14.587 44.793 1.00 11.27 272 GLY A N 1
ATOM 1997 C CA . GLY A 1 280 ? -3.075 14.935 43.622 1.00 12.30 272 GLY A CA 1
ATOM 1998 C C . GLY A 1 280 ? -3.778 16.270 43.758 1.00 12.32 272 GLY A C 1
ATOM 1999 O O . GLY A 1 280 ? -3.797 17.070 42.815 1.00 12.16 272 GLY A O 1
ATOM 2000 N N . VAL A 1 281 ? -4.378 16.529 44.922 1.00 12.04 273 VAL A N 1
ATOM 2001 C CA A VAL A 1 281 ? -5.070 17.801 45.092 0.57 12.26 273 VAL A CA 1
ATOM 2002 C CA B VAL A 1 281 ? -5.061 17.804 45.150 0.43 12.42 273 VAL A CA 1
ATOM 2003 C C . VAL A 1 281 ? -4.073 18.957 45.085 1.00 12.94 273 VAL A C 1
ATOM 2004 O O . VAL A 1 281 ? -4.356 20.021 44.514 1.00 13.23 273 VAL A O 1
ATOM 2011 N N . ALA A 1 282 ? -2.885 18.766 45.670 1.00 12.18 274 ALA A N 1
ATOM 2012 C CA . ALA A 1 282 ? -1.898 19.839 45.666 1.00 12.29 274 ALA A CA 1
ATOM 2013 C C . ALA A 1 282 ? -1.403 20.121 44.256 1.00 12.42 274 ALA A C 1
ATOM 2014 O O . ALA A 1 282 ? -1.214 21.284 43.882 1.00 14.66 274 ALA A O 1
ATOM 2016 N N . ARG A 1 283 ? -1.192 19.072 43.459 1.00 12.98 275 ARG A N 1
ATOM 2017 C CA . ARG A 1 283 ? -0.734 19.278 42.089 1.00 12.43 275 ARG A CA 1
ATOM 2018 C C . ARG A 1 283 ? -1.821 19.930 41.244 1.00 12.38 275 ARG A C 1
ATOM 2019 O O . ARG A 1 283 ? -1.529 20.799 40.414 1.00 12.86 275 ARG A O 1
ATOM 2027 N N . ALA A 1 284 ? -3.080 19.527 41.444 1.00 11.58 276 ALA A N 1
ATOM 2028 C CA . ALA A 1 284 ? -4.178 20.150 40.710 1.00 11.62 276 ALA A CA 1
ATOM 2029 C C . ALA A 1 284 ? -4.238 21.639 41.007 1.00 11.97 276 ALA A C 1
ATOM 2030 O O . ALA A 1 284 ? -4.469 22.455 40.108 1.00 13.47 276 ALA A O 1
ATOM 2032 N N . ALA A 1 285 ? -3.995 22.014 42.265 1.00 12.91 277 ALA A N 1
ATOM 2033 C CA . ALA A 1 285 ? -4.086 23.416 42.651 1.00 13.79 277 ALA A CA 1
ATOM 2034 C C . ALA A 1 285 ? -2.900 24.235 42.156 1.00 14.38 277 ALA A C 1
ATOM 2035 O O . ALA A 1 285 ? -3.048 25.435 41.891 1.00 17.78 277 ALA A O 1
ATOM 2037 N N . SER A 1 286 ? -1.727 23.617 42.015 1.00 14.57 278 SER A N 1
ATOM 2038 C CA . SER A 1 286 ? -0.499 24.361 41.769 1.00 14.35 278 SER A CA 1
ATOM 2039 C C . SER A 1 286 ? -0.047 24.352 40.315 1.00 13.94 278 SER A C 1
ATOM 2040 O O . SER A 1 286 ? 0.696 25.254 39.915 1.00 17.00 278 SER A O 1
ATOM 2043 N N . ARG A 1 287 ? -0.456 23.362 39.523 1.00 13.11 279 ARG A N 1
ATOM 2044 C CA . ARG A 1 287 ? 0.060 23.203 38.166 1.00 11.60 279 ARG A CA 1
ATOM 2045 C C . ARG A 1 287 ? -0.660 24.158 37.226 1.00 11.80 279 ARG A C 1
ATOM 2046 O O . ARG A 1 287 ? -1.844 23.968 36.918 1.00 13.28 279 ARG A O 1
ATOM 2054 N N . LYS A 1 288 ? 0.060 25.170 36.749 1.00 12.62 280 LYS A N 1
ATOM 2055 C CA . LYS A 1 288 ? -0.498 26.121 35.797 1.00 13.24 280 LYS A CA 1
ATOM 2056 C C . LYS A 1 288 ? -0.463 25.551 34.382 1.00 13.03 280 LYS A C 1
ATOM 2057 O O . LYS A 1 288 ? 0.539 24.969 33.955 1.00 15.30 280 LYS A O 1
ATOM 2063 N N . MET A 1 289 ? -1.568 25.728 33.655 1.00 12.32 281 MET A N 1
ATOM 2064 C CA . MET A 1 289 ? -1.669 25.272 32.274 1.00 13.89 281 MET A CA 1
ATOM 2065 C C . MET A 1 289 ? -2.874 25.946 31.628 1.00 14.76 281 MET A C 1
ATOM 2066 O O . MET A 1 289 ? -3.901 26.147 32.280 1.00 14.93 281 MET A O 1
ATOM 2071 N N . PHE A 1 290 ? -2.733 26.305 30.350 1.00 17.23 282 PHE A N 1
ATOM 2072 C CA . PHE A 1 290 ? -3.842 26.830 29.554 1.00 17.79 282 PHE A CA 1
ATOM 2073 C C . PHE A 1 290 ? -4.478 28.059 30.203 1.00 19.77 282 PHE A C 1
ATOM 2074 O O . PHE A 1 290 ? -5.695 28.254 30.145 1.00 22.44 282 PHE A O 1
ATOM 2082 N N . GLY A 1 291 ? -3.646 28.902 30.816 1.00 18.16 283 GLY A N 1
ATOM 2083 C CA . GLY A 1 291 ? -4.122 30.121 31.442 1.00 19.07 283 GLY A CA 1
ATOM 2084 C C . GLY A 1 291 ? -4.840 29.935 32.760 1.00 18.34 283 GLY A C 1
ATOM 2085 O O . GLY A 1 291 ? -5.362 30.917 33.311 1.00 20.80 283 GLY A O 1
ATOM 2086 N N . GLN A 1 292 ? -4.902 28.714 33.280 1.00 16.41 284 GLN A N 1
ATOM 2087 C CA . GLN A 1 292 ? -5.531 28.479 34.574 1.00 14.26 284 GLN A CA 1
ATOM 2088 C C . GLN A 1 292 ? -4.715 27.439 35.332 1.00 13.26 284 GLN A C 1
ATOM 2089 O O . GLN A 1 292 ? -3.496 27.378 35.155 1.00 14.87 284 GLN A O 1
ATOM 2095 N N . THR A 1 293 ? -5.347 26.651 36.198 1.00 13.99 285 THR A N 1
ATOM 2096 C CA . THR A 1 293 ? -4.668 25.535 36.835 1.00 12.98 285 THR A CA 1
ATOM 2097 C C . THR A 1 293 ? -5.326 24.231 36.421 1.00 12.00 285 THR A C 1
ATOM 2098 O O . THR A 1 293 ? -6.469 24.201 35.957 1.00 11.72 285 THR A O 1
ATOM 2102 N N . LEU A 1 294 ? -4.578 23.146 36.631 1.00 11.42 286 LEU A N 1
ATOM 2103 C CA . LEU A 1 294 ? -5.087 21.814 36.333 1.00 10.74 286 LEU A CA 1
ATOM 2104 C C . LEU A 1 294 ? -6.401 21.545 37.064 1.00 11.03 286 LEU A C 1
ATOM 2105 O O . LEU A 1 294 ? -7.327 20.943 36.502 1.00 10.22 286 LEU A O 1
ATOM 2110 N N . GLY A 1 295 ? -6.515 22.023 38.305 1.00 11.64 287 GLY A N 1
ATOM 2111 C CA . GLY A 1 295 ? -7.723 21.848 39.097 1.00 12.18 287 GLY A CA 1
ATOM 2112 C C . GLY A 1 295 ? -8.942 22.597 38.589 1.00 13.14 287 GLY A C 1
ATOM 2113 O O . GLY A 1 295 ? -10.063 22.293 39.012 1.00 13.86 287 GLY A O 1
ATOM 2114 N N . ASP A 1 296 ? -8.758 23.581 37.708 1.00 12.19 288 ASP A N 1
ATOM 2115 C CA . ASP A 1 296 ? -9.907 24.295 37.168 1.00 12.89 288 ASP A CA 1
ATOM 2116 C C . ASP A 1 296 ? -10.657 23.494 36.111 1.00 12.81 288 ASP A C 1
ATOM 2117 O O . ASP A 1 296 ? -11.788 23.863 35.763 1.00 14.90 288 ASP A O 1
ATOM 2122 N N . PHE A 1 297 ? -10.070 22.412 35.607 1.00 11.93 289 PHE A N 1
ATOM 2123 C CA . PHE A 1 297 ? -10.714 21.604 34.583 1.00 11.36 289 PHE A CA 1
ATOM 2124 C C . PHE A 1 297 ? -11.676 20.603 35.204 1.00 11.93 289 PHE A C 1
ATOM 2125 O O . PHE A 1 297 ? -11.362 19.972 36.220 1.00 12.35 289 PHE A O 1
ATOM 2133 N N . GLN A 1 298 ? -12.847 20.447 34.570 1.00 12.45 290 GLN A N 1
ATOM 2134 C CA . GLN A 1 298 ? -13.860 19.520 35.069 1.00 12.53 290 GLN A CA 1
ATOM 2135 C C . GLN A 1 298 ? -13.327 18.107 35.212 1.00 11.87 290 GLN A C 1
ATOM 2136 O O . GLN A 1 298 ? -13.681 17.406 36.165 1.00 12.21 290 GLN A O 1
ATOM 2142 N N . LEU A 1 299 ? -12.540 17.633 34.239 1.00 12.14 291 LEU A N 1
ATOM 2143 C CA . LEU A 1 299 ? -12.049 16.260 34.349 1.00 11.62 291 LEU A CA 1
ATOM 2144 C C . LEU A 1 299 ? -11.212 16.087 35.607 1.00 11.28 291 LEU A C 1
ATOM 2145 O O . LEU A 1 299 ? -11.285 15.044 36.268 1.00 12.74 291 LEU A O 1
ATOM 2150 N N . THR A 1 300 ? -10.432 17.110 35.972 1.00 10.47 292 THR A N 1
ATOM 2151 C CA . THR A 1 300 ? -9.640 17.039 37.193 1.00 9.67 292 THR A CA 1
ATOM 2152 C C . THR A 1 300 ? -10.536 17.024 38.422 1.00 10.94 292 THR A C 1
ATOM 2153 O O . THR A 1 300 ? -10.338 16.222 39.346 1.00 10.86 292 THR A O 1
ATOM 2157 N N . GLN A 1 301 ? -11.531 17.908 38.449 1.00 11.32 293 GLN A N 1
ATOM 2158 C CA . GLN A 1 301 ? -12.432 17.964 39.601 1.00 10.43 293 GLN A CA 1
ATOM 2159 C C . GLN A 1 301 ? -13.178 16.652 39.785 1.00 10.75 293 GLN A C 1
ATOM 2160 O O . GLN A 1 301 ? -13.333 16.174 40.919 1.00 11.82 293 GLN A O 1
ATOM 2166 N N . ALA A 1 302 ? -13.645 16.053 38.684 1.00 10.80 294 ALA A N 1
ATOM 2167 C CA . ALA A 1 302 ? -14.353 14.780 38.785 1.00 11.66 294 ALA A CA 1
ATOM 2168 C C . ALA A 1 302 ? -13.419 13.668 39.246 1.00 12.01 294 ALA A C 1
ATOM 2169 O O . ALA A 1 302 ? -13.824 12.782 40.010 1.00 13.37 294 ALA A O 1
ATOM 2171 N N . LYS A 1 303 ? -12.168 13.691 38.780 1.00 10.93 295 LYS A N 1
ATOM 2172 C CA A LYS A 1 303 ? -11.196 12.680 39.177 0.55 12.50 295 LYS A CA 1
ATOM 2173 C CA B LYS A 1 303 ? -11.204 12.670 39.185 0.45 12.46 295 LYS A CA 1
ATOM 2174 C C . LYS A 1 303 ? -10.857 12.798 40.660 1.00 11.49 295 LYS A C 1
ATOM 2175 O O . LYS A 1 303 ? -10.799 11.790 41.385 1.00 11.47 295 LYS A O 1
ATOM 2186 N N . LEU A 1 304 ? -10.622 14.025 41.125 1.00 10.31 296 LEU A N 1
ATOM 2187 C CA . LEU A 1 304 ? -10.384 14.247 42.546 1.00 10.34 296 LEU A CA 1
ATOM 2188 C C . LEU A 1 304 ? -11.581 13.799 43.369 1.00 9.92 296 LEU A C 1
ATOM 2189 O O . LEU A 1 304 ? -11.418 13.187 44.434 1.00 11.55 296 LEU A O 1
ATOM 2194 N N . ALA A 1 305 ? -12.796 14.088 42.889 1.00 10.55 297 ALA A N 1
ATOM 2195 C CA . ALA A 1 305 ? -13.993 13.683 43.625 1.00 9.08 297 ALA A CA 1
ATOM 2196 C C . ALA A 1 305 ? -14.074 12.170 43.758 1.00 10.25 297 ALA A C 1
ATOM 2197 O O . ALA A 1 305 ? -14.410 11.654 44.831 1.00 11.35 297 ALA A O 1
ATOM 2199 N N . GLN A 1 306 ? -13.766 11.441 42.682 1.00 10.14 298 GLN A N 1
ATOM 2200 C CA . GLN A 1 306 ? -13.805 9.983 42.753 1.00 11.07 298 GLN A CA 1
ATOM 2201 C C . GLN A 1 306 ? -12.715 9.441 43.675 1.00 11.36 298 GLN A C 1
ATOM 2202 O O . GLN A 1 306 ? -12.946 8.464 44.401 1.00 11.93 298 GLN A O 1
ATOM 2208 N N . MET A 1 307 ? -11.531 10.068 43.679 1.00 11.25 299 MET A N 1
ATOM 2209 C CA . MET A 1 307 ? -10.498 9.674 44.636 1.00 11.55 299 MET A CA 1
ATOM 2210 C C . MET A 1 307 ? -11.012 9.815 46.064 1.00 11.86 299 MET A C 1
ATOM 2211 O O . MET A 1 307 ? -10.847 8.909 46.894 1.00 12.54 299 MET A O 1
ATOM 2216 N N . ALA A 1 308 ? -11.679 10.934 46.352 1.00 12.32 300 ALA A N 1
ATOM 2217 C CA . ALA A 1 308 ? -12.174 11.186 47.701 1.00 11.92 300 ALA A CA 1
ATOM 2218 C C . ALA A 1 308 ? -13.290 10.219 48.073 1.00 11.39 300 ALA A C 1
ATOM 2219 O O . ALA A 1 308 ? -13.372 9.761 49.224 1.00 11.81 300 ALA A O 1
ATOM 2221 N N . LEU A 1 309 ? -14.165 9.909 47.114 1.00 10.81 301 LEU A N 1
ATOM 2222 C CA . LEU A 1 309 ? -15.243 8.957 47.360 1.00 9.56 301 LEU A CA 1
ATOM 2223 C C . LEU A 1 309 ? -14.685 7.572 47.671 1.00 11.00 301 LEU A C 1
ATOM 2224 O O . LEU A 1 309 ? -15.107 6.916 48.632 1.00 11.44 301 LEU A O 1
ATOM 2229 N N . THR A 1 310 ? -13.719 7.120 46.872 1.00 10.76 302 THR A N 1
ATOM 2230 C CA . THR A 1 310 ? -13.079 5.833 47.128 1.00 10.08 302 THR A CA 1
ATOM 2231 C C . THR A 1 310 ? -12.417 5.803 48.495 1.00 11.52 302 THR A C 1
ATOM 2232 O O . THR A 1 310 ? -12.506 4.799 49.216 1.00 11.97 302 THR A O 1
ATOM 2236 N N . ILE A 1 311 ? -11.761 6.899 48.877 1.00 10.65 303 ILE A N 1
ATOM 2237 C CA . ILE A 1 311 ? -11.100 6.949 50.179 1.00 10.54 303 ILE A CA 1
ATOM 2238 C C . ILE A 1 311 ? -12.122 6.895 51.312 1.00 11.68 303 ILE A C 1
ATOM 2239 O O . ILE A 1 311 ? -11.946 6.150 52.282 1.00 11.37 303 ILE A O 1
ATOM 2244 N N . ASP A 1 312 ? -13.215 7.652 51.210 1.00 11.54 304 ASP A N 1
ATOM 2245 C CA . ASP A 1 312 ? -14.190 7.620 52.302 1.00 12.09 304 ASP A CA 1
ATOM 2246 C C . ASP A 1 312 ? -14.867 6.260 52.397 1.00 10.73 304 ASP A C 1
ATOM 2247 O O . ASP A 1 312 ? -15.093 5.749 53.503 1.00 12.43 304 ASP A O 1
ATOM 2252 N N . SER A 1 313 ? -15.215 5.657 51.258 1.00 11.23 305 SER A N 1
ATOM 2253 C CA A SER A 1 313 ? -15.822 4.335 51.328 0.49 11.62 305 SER A CA 1
ATOM 2254 C CA B SER A 1 313 ? -15.801 4.316 51.273 0.51 11.96 305 SER A CA 1
ATOM 2255 C C . SER A 1 313 ? -14.840 3.313 51.893 1.00 11.20 305 SER A C 1
ATOM 2256 O O . SER A 1 313 ? -15.227 2.485 52.731 1.00 11.88 305 SER A O 1
ATOM 2261 N N . SER A 1 314 ? -13.567 3.369 51.476 1.00 10.74 306 SER A N 1
ATOM 2262 C CA . SER A 1 314 ? -12.559 2.460 52.020 1.00 9.96 306 SER A CA 1
ATOM 2263 C C . SER A 1 314 ? -12.405 2.658 53.520 1.00 12.13 306 SER A C 1
ATOM 2264 O O . SER A 1 314 ? -12.378 1.688 54.282 1.00 12.33 306 SER A O 1
ATOM 2267 N N . ALA A 1 315 ? -12.311 3.915 53.959 1.00 11.35 307 ALA A N 1
ATOM 2268 C CA . ALA A 1 315 ? -12.126 4.192 55.381 1.00 11.31 307 ALA A CA 1
ATOM 2269 C C . ALA A 1 315 ? -13.307 3.693 56.203 1.00 10.95 307 ALA A C 1
ATOM 2270 O O . ALA A 1 315 ? -13.119 3.090 57.268 1.00 10.99 307 ALA A O 1
ATOM 2272 N N . LEU A 1 316 ? -14.532 3.928 55.724 1.00 9.81 308 LEU A N 1
ATOM 2273 C CA . LEU A 1 316 ? -15.710 3.425 56.425 1.00 8.96 308 LEU A CA 1
ATOM 2274 C C . LEU A 1 316 ? -15.698 1.905 56.508 1.00 9.68 308 LEU A C 1
ATOM 2275 O O . LEU A 1 316 ? -16.033 1.337 57.553 1.00 11.65 308 LEU A O 1
ATOM 2280 N N . LEU A 1 317 ? -15.321 1.223 55.421 1.00 10.75 309 LEU A N 1
ATOM 2281 C CA . LEU A 1 317 ? -15.272 -0.238 55.465 1.00 10.96 309 LEU A CA 1
ATOM 2282 C C . LEU A 1 317 ? -14.184 -0.735 56.412 1.00 12.06 309 LEU A C 1
ATOM 2283 O O . LEU A 1 317 ? -14.391 -1.711 57.143 1.00 12.69 309 LEU A O 1
ATOM 2288 N N . VAL A 1 318 ? -13.009 -0.100 56.390 1.00 11.23 310 VAL A N 1
ATOM 2289 C CA . VAL A 1 318 ? -11.924 -0.505 57.286 1.00 11.42 310 VAL A CA 1
ATOM 2290 C C . VAL A 1 318 ? -12.368 -0.395 58.735 1.00 11.99 310 VAL A C 1
ATOM 2291 O O . VAL A 1 318 ? -12.225 -1.337 59.525 1.00 12.53 310 VAL A O 1
ATOM 2295 N N . TYR A 1 319 ? -12.896 0.764 59.118 1.00 11.96 311 TYR A N 1
ATOM 2296 C CA . TYR A 1 319 ? -13.148 0.966 60.538 1.00 11.81 311 TYR A CA 1
ATOM 2297 C C . TYR A 1 319 ? -14.485 0.386 60.989 1.00 11.61 311 TYR A C 1
ATOM 2298 O O . TYR A 1 319 ? -14.624 0.062 62.170 1.00 12.82 311 TYR A O 1
ATOM 2307 N N . ARG A 1 320 ? -15.430 0.141 60.078 1.00 11.52 312 ARG A N 1
ATOM 2308 C CA . ARG A 1 320 ? -16.551 -0.732 60.433 1.00 12.04 312 ARG A CA 1
ATOM 2309 C C . ARG A 1 320 ? -16.039 -2.113 60.820 1.00 11.81 312 ARG A C 1
ATOM 2310 O O . ARG A 1 320 ? -16.434 -2.673 61.848 1.00 12.91 312 ARG A O 1
ATOM 2318 N N . ALA A 1 321 ? -15.164 -2.688 59.992 1.00 12.01 313 ALA A N 1
ATOM 2319 C CA . ALA A 1 321 ? -14.651 -4.021 60.286 1.00 11.99 313 ALA A CA 1
ATOM 2320 C C . ALA A 1 321 ? -13.838 -4.025 61.573 1.00 12.94 313 ALA A C 1
ATOM 2321 O O . ALA A 1 321 ? -13.959 -4.946 62.386 1.00 14.77 313 ALA A O 1
ATOM 2323 N N . ALA A 1 322 ? -13.005 -3.003 61.778 1.00 12.91 314 ALA A N 1
ATOM 2324 C CA . ALA A 1 322 ? -12.167 -2.970 62.975 1.00 12.42 314 ALA A CA 1
ATOM 2325 C C . ALA A 1 322 ? -13.008 -2.774 64.224 1.00 13.25 314 ALA A C 1
ATOM 2326 O O . ALA A 1 322 ? -12.807 -3.471 65.226 1.00 14.24 314 ALA A O 1
ATOM 2328 N N . TRP A 1 323 ? -13.970 -1.843 64.174 1.00 12.40 315 TRP A N 1
ATOM 2329 C CA . TRP A 1 323 ? -14.897 -1.664 65.287 1.00 13.11 315 TRP A CA 1
ATOM 2330 C C . TRP A 1 323 ? -15.619 -2.963 65.619 1.00 14.03 315 TRP A C 1
ATOM 2331 O O . TRP A 1 323 ? -15.730 -3.342 66.795 1.00 14.55 315 TRP A O 1
ATOM 2342 N N . LEU A 1 324 ? -16.084 -3.679 64.593 1.00 14.04 316 LEU A N 1
ATOM 2343 C CA . LEU A 1 324 ? -16.854 -4.899 64.821 1.00 14.55 316 LEU A CA 1
ATOM 2344 C C . LEU A 1 324 ? -15.990 -5.983 65.460 1.00 14.95 316 LEU A C 1
ATOM 2345 O O . LEU A 1 324 ? -16.413 -6.649 66.413 1.00 16.03 316 LEU A O 1
ATOM 2350 N N . ARG A 1 325 ? -14.768 -6.171 64.959 1.00 15.44 317 ARG A N 1
ATOM 2351 C CA . ARG A 1 325 ? -13.883 -7.149 65.587 1.00 16.34 317 ARG A CA 1
ATOM 2352 C C . ARG A 1 325 ? -13.608 -6.784 67.036 1.00 16.63 317 ARG A C 1
ATOM 2353 O O . ARG A 1 325 ? -13.570 -7.661 67.914 1.00 17.76 317 ARG A O 1
ATOM 2361 N N . ASP A 1 326 ? -13.438 -5.488 67.313 1.00 16.00 318 ASP A N 1
ATOM 2362 C CA . ASP A 1 326 ? -13.189 -5.036 68.679 1.00 17.86 318 ASP A CA 1
ATOM 2363 C C . ASP A 1 326 ? -14.396 -5.216 69.593 1.00 19.21 318 ASP A C 1
ATOM 2364 O O . ASP A 1 326 ? -14.245 -5.098 70.815 1.00 21.02 318 ASP A O 1
ATOM 2369 N N . GLN A 1 327 ? -15.579 -5.492 69.049 1.00 18.65 319 GLN A N 1
ATOM 2370 C CA . GLN A 1 327 ? -16.707 -5.885 69.887 1.00 19.25 319 GLN A CA 1
ATOM 2371 C C . GLN A 1 327 ? -16.682 -7.364 70.241 1.00 21.48 319 GLN A C 1
ATOM 2372 O O . GLN A 1 327 ? -17.580 -7.826 70.955 1.00 24.01 319 GLN A O 1
ATOM 2378 N N . GLY A 1 328 ? -15.675 -8.105 69.784 1.00 20.82 320 GLY A N 1
ATOM 2379 C CA . GLY A 1 328 ? -15.581 -9.529 70.032 1.00 21.51 320 GLY A CA 1
ATOM 2380 C C . GLY A 1 328 ? -16.187 -10.397 68.958 1.00 21.79 320 GLY A C 1
ATOM 2381 O O . GLY A 1 328 ? -16.355 -11.601 69.177 1.00 25.26 320 GLY A O 1
ATOM 2382 N N . GLU A 1 329 ? -16.518 -9.830 67.806 1.00 20.76 321 GLU A N 1
ATOM 2383 C CA . GLU A 1 329 ? -17.204 -10.541 66.739 1.00 20.33 321 GLU A CA 1
ATOM 2384 C C . GLU A 1 329 ? -16.227 -11.009 65.674 1.00 20.44 321 GLU A C 1
ATOM 2385 O O . GLU A 1 329 ? -15.209 -10.364 65.411 1.00 22.22 321 GLU A O 1
ATOM 2391 N N . ASN A 1 330 ? -16.548 -12.146 65.065 1.00 20.82 322 ASN A N 1
ATOM 2392 C CA A ASN A 1 330 ? -15.831 -12.590 63.880 0.56 21.46 322 ASN A CA 1
ATOM 2393 C CA B ASN A 1 330 ? -15.817 -12.578 63.884 0.44 21.73 322 ASN A CA 1
ATOM 2394 C C . ASN A 1 330 ? -16.182 -11.686 62.704 1.00 21.40 322 ASN A C 1
ATOM 2395 O O . ASN A 1 330 ? -17.336 -11.277 62.544 1.00 22.95 322 ASN A O 1
ATOM 2404 N N . VAL A 1 331 ? -15.183 -11.364 61.883 1.00 18.24 323 VAL A N 1
ATOM 2405 C CA . VAL A 1 331 ? -15.413 -10.414 60.795 1.00 16.01 323 VAL A CA 1
ATOM 2406 C C . VAL A 1 331 ? -14.982 -10.977 59.444 1.00 17.08 323 VAL A C 1
ATOM 2407 O O . VAL A 1 331 ? -14.422 -10.255 58.608 1.00 17.52 323 VAL A O 1
ATOM 2411 N N . THR A 1 332 ? -15.278 -12.256 59.207 1.00 17.79 324 THR A N 1
ATOM 2412 C CA . THR A 1 332 ? -14.914 -12.892 57.939 1.00 18.12 324 THR A CA 1
ATOM 2413 C C . THR A 1 332 ? -15.366 -12.072 56.739 1.00 16.93 324 THR A C 1
ATOM 2414 O O . THR A 1 332 ? -14.566 -11.764 55.842 1.00 16.70 324 THR A O 1
ATOM 2418 N N . ARG A 1 333 ? -16.655 -11.722 56.688 1.00 16.31 325 ARG A N 1
ATOM 2419 C CA . ARG A 1 333 ? -17.141 -10.970 55.534 1.00 14.68 325 ARG A CA 1
ATOM 2420 C C . ARG A 1 333 ? -16.623 -9.540 55.552 1.00 13.44 325 ARG A C 1
ATOM 2421 O O . ARG A 1 333 ? -16.167 -9.023 54.521 1.00 13.28 325 ARG A O 1
ATOM 2429 N N . GLU A 1 334 ? -16.675 -8.893 56.717 1.00 14.10 326 GLU A N 1
ATOM 2430 C CA . GLU A 1 334 ? -16.401 -7.463 56.800 1.00 13.24 326 GLU A CA 1
ATOM 2431 C C . GLU A 1 334 ? -14.929 -7.154 56.552 1.00 12.85 326 GLU A C 1
ATOM 2432 O O . GLU A 1 334 ? -14.600 -6.163 55.884 1.00 12.58 326 GLU A O 1
ATOM 2438 N N . ALA A 1 335 ? -14.026 -7.988 57.075 1.00 13.74 327 ALA A N 1
ATOM 2439 C CA . ALA A 1 335 ? -12.599 -7.767 56.853 1.00 13.56 327 ALA A CA 1
ATOM 2440 C C . ALA A 1 335 ? -12.214 -8.058 55.412 1.00 13.99 327 ALA A C 1
ATOM 2441 O O . ALA A 1 335 ? -11.360 -7.370 54.838 1.00 13.68 327 ALA A O 1
ATOM 2443 N N . ALA A 1 336 ? -12.820 -9.086 54.820 1.00 12.79 328 ALA A N 1
ATOM 2444 C CA . ALA A 1 336 ? -12.570 -9.360 53.410 1.00 12.15 328 ALA A CA 1
ATOM 2445 C C . ALA A 1 336 ? -13.022 -8.188 52.550 1.00 12.00 328 ALA A C 1
ATOM 2446 O O . ALA A 1 336 ? -12.301 -7.758 51.634 1.00 12.34 328 ALA A O 1
ATOM 2448 N N . MET A 1 337 ? -14.206 -7.646 52.842 1.00 11.92 329 MET A N 1
ATOM 2449 C CA . MET A 1 337 ? -14.677 -6.474 52.108 1.00 11.12 329 MET A CA 1
ATOM 2450 C C . MET A 1 337 ? -13.701 -5.317 52.238 1.00 10.49 329 MET A C 1
ATOM 2451 O O . MET A 1 337 ? -13.406 -4.631 51.255 1.00 11.88 329 MET A O 1
ATOM 2456 N N . ALA A 1 338 ? -13.210 -5.071 53.455 1.00 10.82 330 ALA A N 1
ATOM 2457 C CA . ALA A 1 338 ? -12.314 -3.946 53.680 1.00 10.87 330 ALA A CA 1
ATOM 2458 C C . ALA A 1 338 ? -11.007 -4.123 52.921 1.00 10.88 330 ALA A C 1
ATOM 2459 O O . ALA A 1 338 ? -10.531 -3.194 52.257 1.00 11.55 330 ALA A O 1
ATOM 2461 N N . LYS A 1 339 ? -10.393 -5.304 53.025 1.00 10.43 331 LYS A N 1
ATOM 2462 C CA . LYS A 1 339 ? -9.100 -5.507 52.380 1.00 10.95 331 LYS A CA 1
ATOM 2463 C C . LYS A 1 339 ? -9.228 -5.428 50.862 1.00 11.12 331 LYS A C 1
ATOM 2464 O O . LYS A 1 339 ? -8.408 -4.787 50.191 1.00 12.42 331 LYS A O 1
ATOM 2470 N N . TRP A 1 340 ? -10.261 -6.062 50.315 1.00 10.50 332 TRP A N 1
ATOM 2471 C CA . TRP A 1 340 ? -10.560 -5.991 48.886 1.00 10.70 332 TRP A CA 1
ATOM 2472 C C . TRP A 1 340 ? -10.770 -4.551 48.430 1.00 10.97 332 TRP A C 1
ATOM 2473 O O . TRP A 1 340 ? -10.081 -4.062 47.527 1.00 11.23 332 TRP A O 1
ATOM 2484 N N . HIS A 1 341 ? -11.723 -3.852 49.046 1.00 10.50 333 HIS A N 1
ATOM 2485 C CA . HIS A 1 341 ? -12.076 -2.513 48.575 1.00 9.29 333 HIS A CA 1
ATOM 2486 C C . HIS A 1 341 ? -10.924 -1.528 48.749 1.00 9.29 333 HIS A C 1
ATOM 2487 O O . HIS A 1 341 ? -10.653 -0.714 47.853 1.00 10.73 333 HIS A O 1
ATOM 2494 N N . ALA A 1 342 ? -10.252 -1.556 49.902 1.00 10.26 334 ALA A N 1
ATOM 2495 C CA . ALA A 1 342 ? -9.221 -0.554 50.146 1.00 10.00 334 ALA A CA 1
ATOM 2496 C C . ALA A 1 342 ? -8.011 -0.770 49.244 1.00 10.75 334 ALA A C 1
ATOM 2497 O O . ALA A 1 342 ? -7.405 0.197 48.781 1.00 11.25 334 ALA A O 1
ATOM 2499 N N . SER A 1 343 ? -7.632 -2.026 48.991 1.00 10.47 335 SER A N 1
ATOM 2500 C CA . SER A 1 343 ? -6.457 -2.263 48.158 1.00 11.21 335 SER A CA 1
ATOM 2501 C C . SER A 1 343 ? -6.762 -1.987 46.689 1.00 11.64 335 SER A C 1
ATOM 2502 O O . SER A 1 343 ? -5.960 -1.347 45.987 1.00 11.68 335 SER A O 1
ATOM 2505 N N . GLU A 1 344 ? -7.912 -2.456 46.203 1.00 10.57 336 GLU A N 1
ATOM 2506 C CA . GLU A 1 344 ? -8.292 -2.145 44.824 1.00 10.58 336 GLU A CA 1
ATOM 2507 C C . GLU A 1 344 ? -8.524 -0.650 44.653 1.00 10.25 336 GLU A C 1
ATOM 2508 O O . GLU A 1 344 ? -8.135 -0.059 43.633 1.00 11.80 336 GLU A O 1
ATOM 2514 N N . GLY A 1 345 ? -9.162 -0.022 45.643 1.00 11.50 337 GLY A N 1
ATOM 2515 C CA . GLY A 1 345 ? -9.437 1.402 45.545 1.00 11.50 337 GLY A CA 1
ATOM 2516 C C . GLY A 1 345 ? -8.182 2.246 45.613 1.00 11.07 337 GLY A C 1
ATOM 2517 O O . GLY A 1 345 ? -8.051 3.236 44.886 1.00 11.05 337 GLY A O 1
ATOM 2518 N N . ALA A 1 346 ? -7.236 1.867 46.476 1.00 10.37 338 ALA A N 1
ATOM 2519 C CA . ALA A 1 346 ? -5.986 2.617 46.556 1.00 9.86 338 ALA A CA 1
ATOM 2520 C C . ALA A 1 346 ? -5.221 2.544 45.240 1.00 10.38 338 ALA A C 1
ATOM 2521 O O . ALA A 1 346 ? -4.602 3.529 44.825 1.00 10.83 338 ALA A O 1
ATOM 2523 N N . GLN A 1 347 ? -5.248 1.385 44.569 1.00 10.06 339 GLN A N 1
ATOM 2524 C CA . GLN A 1 347 ? -4.624 1.287 43.251 1.00 9.37 339 GLN A CA 1
ATOM 2525 C C . GLN A 1 347 ? -5.191 2.341 42.315 1.00 10.20 339 GLN A C 1
ATOM 2526 O O . GLN A 1 347 ? -4.442 3.049 41.630 1.00 10.35 339 GLN A O 1
ATOM 2532 N N . GLN A 1 348 ? -6.520 2.461 42.289 1.00 10.25 340 GLN A N 1
ATOM 2533 C CA . GLN A 1 348 ? -7.174 3.445 41.427 1.00 10.67 340 GLN A CA 1
ATOM 2534 C C . GLN A 1 348 ? -6.819 4.874 41.824 1.00 11.12 340 GLN A C 1
ATOM 2535 O O . GLN A 1 348 ? -6.556 5.716 40.959 1.00 12.44 340 GLN A O 1
ATOM 2541 N N . VAL A 1 349 ? -6.819 5.173 43.125 1.00 10.61 341 VAL A N 1
ATOM 2542 C CA . VAL A 1 349 ? -6.511 6.530 43.576 1.00 10.03 341 VAL A CA 1
ATOM 2543 C C . VAL A 1 349 ? -5.080 6.895 43.208 1.00 10.83 341 VAL A C 1
ATOM 2544 O O . VAL A 1 349 ? -4.802 7.989 42.693 1.00 10.55 341 VAL A O 1
ATOM 2548 N N . ILE A 1 350 ? -4.149 5.983 43.486 1.00 9.83 342 ILE A N 1
ATOM 2549 C CA . ILE A 1 350 ? -2.746 6.209 43.169 1.00 9.80 342 ILE A CA 1
ATOM 2550 C C . ILE A 1 350 ? -2.558 6.365 41.668 1.00 10.94 342 ILE A C 1
ATOM 2551 O O . ILE A 1 350 ? -1.818 7.241 41.207 1.00 10.91 342 ILE A O 1
ATOM 2556 N N . ASP A 1 351 ? -3.230 5.525 40.884 1.00 9.91 343 ASP A N 1
ATOM 2557 C CA . ASP A 1 351 ? -3.106 5.625 39.435 1.00 10.21 343 ASP A CA 1
ATOM 2558 C C . ASP A 1 351 ? -3.555 6.993 38.937 1.00 11.00 343 ASP A C 1
ATOM 2559 O O . ASP A 1 351 ? -2.924 7.579 38.042 1.00 10.86 343 ASP A O 1
ATOM 2564 N N . ALA A 1 352 ? -4.643 7.520 39.517 1.00 11.23 344 ALA A N 1
ATOM 2565 C CA . ALA A 1 352 ? -5.142 8.833 39.123 1.00 10.14 344 ALA A CA 1
ATOM 2566 C C . ALA A 1 352 ? -4.172 9.933 39.529 1.00 11.16 344 ALA A C 1
ATOM 2567 O O . ALA A 1 352 ? -4.006 10.921 38.800 1.00 11.39 344 ALA A O 1
ATOM 2569 N N . ALA A 1 353 ? -3.517 9.781 40.684 1.00 9.80 345 ALA A N 1
ATOM 2570 C CA . ALA A 1 353 ? -2.547 10.782 41.116 1.00 10.78 345 ALA A CA 1
ATOM 2571 C C . ALA A 1 353 ? -1.313 10.782 40.217 1.00 10.79 345 ALA A C 1
ATOM 2572 O O . ALA A 1 353 ? -0.771 11.853 39.896 1.00 11.74 345 ALA A O 1
ATOM 2574 N N . VAL A 1 354 ? -0.855 9.595 39.796 1.00 10.75 346 VAL A N 1
ATOM 2575 C CA . VAL A 1 354 ? 0.211 9.523 38.796 1.00 10.46 346 VAL A CA 1
ATOM 2576 C C . VAL A 1 354 ? -0.184 10.311 37.555 1.00 10.36 346 VAL A C 1
ATOM 2577 O O . VAL A 1 354 ? 0.597 11.116 37.025 1.00 11.16 346 VAL A O 1
ATOM 2581 N N . GLN A 1 355 ? -1.417 10.106 37.089 1.00 10.49 347 GLN A N 1
ATOM 2582 C CA . GLN A 1 355 ? -1.873 10.760 35.866 1.00 9.91 347 GLN A CA 1
ATOM 2583 C C . GLN A 1 355 ? -1.882 12.275 36.015 1.00 10.00 347 GLN A C 1
ATOM 2584 O O . GLN A 1 355 ? -1.489 13.001 35.087 1.00 11.46 347 GLN A O 1
ATOM 2590 N N . LEU A 1 356 ? -2.313 12.775 37.182 1.00 9.90 348 LEU A N 1
ATOM 2591 C CA . LEU A 1 356 ? -2.344 14.218 37.408 1.00 9.63 348 LEU A CA 1
ATOM 2592 C C . LEU A 1 356 ? -0.954 14.831 37.349 1.00 10.81 348 LEU A C 1
ATOM 2593 O O . LEU A 1 356 ? -0.812 16.007 36.980 1.00 12.10 348 LEU A O 1
ATOM 2598 N N . TYR A 1 357 ? 0.080 14.064 37.728 1.00 11.12 349 TYR A N 1
ATOM 2599 C CA . TYR A 1 357 ? 1.451 14.561 37.728 1.00 12.34 349 TYR A CA 1
ATOM 2600 C C . TYR A 1 357 ? 2.109 14.538 36.356 1.00 11.48 349 TYR A C 1
ATOM 2601 O O . TYR A 1 357 ? 3.217 15.071 36.215 1.00 13.64 349 TYR A O 1
ATOM 2610 N N . GLY A 1 358 ? 1.467 13.961 35.344 1.00 11.58 350 GLY A N 1
ATOM 2611 C CA . GLY A 1 358 ? 2.106 13.964 34.036 1.00 11.94 350 GLY A CA 1
ATOM 2612 C C . GLY A 1 358 ? 3.386 13.155 34.064 1.00 12.40 350 GLY A C 1
ATOM 2613 O O . GLY A 1 358 ? 3.481 12.118 34.731 1.00 13.63 350 GLY A O 1
ATOM 2614 N N . GLY A 1 359 ? 4.399 13.640 33.344 1.00 12.39 351 GLY A N 1
ATOM 2615 C CA . GLY A 1 359 ? 5.648 12.903 33.262 1.00 13.23 351 GLY A CA 1
ATOM 2616 C C . GLY A 1 359 ? 6.287 12.675 34.616 1.00 12.93 351 GLY A C 1
ATOM 2617 O O . GLY A 1 359 ? 6.917 11.638 34.851 1.00 14.45 351 GLY A O 1
ATOM 2618 N N . MET A 1 360 ? 6.144 13.640 35.519 1.00 14.38 352 MET A N 1
ATOM 2619 C CA A MET A 1 360 ? 6.664 13.495 36.871 0.65 16.04 352 MET A CA 1
ATOM 2620 C CA B MET A 1 360 ? 6.671 13.489 36.869 0.35 15.87 352 MET A CA 1
ATOM 2621 C C . MET A 1 360 ? 6.031 12.321 37.611 1.00 14.22 352 MET A C 1
ATOM 2622 O O . MET A 1 360 ? 6.629 11.797 38.566 1.00 15.77 352 MET A O 1
ATOM 2631 N N . GLY A 1 361 ? 4.832 11.907 37.202 1.00 12.71 353 GLY A N 1
ATOM 2632 C CA . GLY A 1 361 ? 4.168 10.772 37.814 1.00 12.87 353 GLY A CA 1
ATOM 2633 C C . GLY A 1 361 ? 4.911 9.465 37.655 1.00 12.24 353 GLY A C 1
ATOM 2634 O O . GLY A 1 361 ? 4.705 8.551 38.461 1.00 13.05 353 GLY A O 1
ATOM 2635 N N . VAL A 1 362 ? 5.757 9.342 36.630 1.00 11.97 354 VAL A N 1
ATOM 2636 C CA . VAL A 1 362 ? 6.554 8.136 36.440 1.00 11.25 354 VAL A CA 1
ATOM 2637 C C . VAL A 1 362 ? 8.030 8.383 36.709 1.00 12.57 354 VAL A C 1
ATOM 2638 O O . VAL A 1 362 ? 8.855 7.509 36.438 1.00 12.72 354 VAL A O 1
ATOM 2642 N N . GLN A 1 363 ? 8.385 9.548 37.253 1.00 12.14 355 GLN A N 1
ATOM 2643 C CA . GLN A 1 363 ? 9.778 9.834 37.570 1.00 12.85 355 GLN A CA 1
ATOM 2644 C C . GLN A 1 363 ? 10.158 9.125 38.862 1.00 13.28 355 GLN A C 1
ATOM 2645 O O . GLN A 1 363 ? 9.454 9.239 39.871 1.00 14.80 355 GLN A O 1
ATOM 2651 N N . SER A 1 364 ? 11.269 8.393 38.823 1.00 13.55 356 SER A N 1
ATOM 2652 C CA . SER A 1 364 ? 11.657 7.547 39.941 1.00 15.96 356 SER A CA 1
ATOM 2653 C C . SER A 1 364 ? 11.816 8.361 41.211 1.00 16.09 356 SER A C 1
ATOM 2654 O O . SER A 1 364 ? 12.499 9.390 41.229 1.00 17.42 356 SER A O 1
ATOM 2657 N N . GLY A 1 365 ? 11.188 7.887 42.284 1.00 16.27 357 GLY A N 1
ATOM 2658 C CA . GLY A 1 365 ? 11.338 8.506 43.578 1.00 17.88 357 GLY A CA 1
ATOM 2659 C C . GLY A 1 365 ? 10.376 9.631 43.898 1.00 17.49 357 GLY A C 1
ATOM 2660 O O . GLY A 1 365 ? 10.372 10.101 45.045 1.00 20.31 357 GLY A O 1
ATOM 2661 N N . THR A 1 366 ? 9.570 10.096 42.941 1.00 16.28 358 THR A N 1
ATOM 2662 C CA . THR A 1 366 ? 8.500 11.005 43.329 1.00 14.51 358 THR A CA 1
ATOM 2663 C C . THR A 1 366 ? 7.500 10.242 44.182 1.00 14.31 358 THR A C 1
ATOM 2664 O O . THR A 1 366 ? 7.425 9.009 44.132 1.00 14.85 358 THR A O 1
ATOM 2668 N N . ALA A 1 367 ? 6.737 10.984 44.990 1.00 14.36 359 ALA A N 1
ATOM 2669 C CA . ALA A 1 367 ? 5.778 10.346 45.887 1.00 14.05 359 ALA A CA 1
ATOM 2670 C C . ALA A 1 367 ? 4.826 9.431 45.129 1.00 13.48 359 ALA A C 1
ATOM 2671 O O . ALA A 1 367 ? 4.618 8.277 45.519 1.00 13.71 359 ALA A O 1
ATOM 2673 N N . VAL A 1 368 ? 4.250 9.915 44.026 1.00 12.35 360 VAL A N 1
ATOM 2674 C CA . VAL A 1 368 ? 3.229 9.098 43.376 1.00 11.51 360 VAL A CA 1
ATOM 2675 C C . VAL A 1 368 ? 3.851 7.924 42.635 1.00 11.07 360 VAL A C 1
ATOM 2676 O O . VAL A 1 368 ? 3.236 6.857 42.547 1.00 11.62 360 VAL A O 1
ATOM 2680 N N . GLU A 1 369 ? 5.067 8.080 42.095 1.00 10.98 361 GLU A N 1
ATOM 2681 C CA . GLU A 1 369 ? 5.724 6.949 41.445 1.00 10.80 361 GLU A CA 1
ATOM 2682 C C . GLU A 1 369 ? 6.024 5.851 42.456 1.00 11.52 361 GLU A C 1
ATOM 2683 O O . GLU A 1 369 ? 5.858 4.657 42.169 1.00 12.47 361 GLU A O 1
ATOM 2689 N N . MET A 1 370 ? 6.453 6.233 43.653 1.00 12.72 362 MET A N 1
ATOM 2690 C CA . MET A 1 370 ? 6.705 5.226 44.675 1.00 12.48 362 MET A CA 1
ATOM 2691 C C . MET A 1 370 ? 5.413 4.535 45.087 1.00 12.08 362 MET A C 1
ATOM 2692 O O . MET A 1 370 ? 5.393 3.316 45.272 1.00 13.41 362 MET A O 1
ATOM 2697 N N . LEU A 1 371 ? 4.319 5.296 45.212 1.00 12.10 363 LEU A N 1
ATOM 2698 C CA . LEU A 1 371 ? 3.034 4.701 45.583 1.00 11.65 363 LEU A CA 1
ATOM 2699 C C . LEU A 1 371 ? 2.529 3.734 44.517 1.00 11.12 363 LEU A C 1
ATOM 2700 O O . LEU A 1 371 ? 1.940 2.699 44.846 1.00 11.85 363 LEU A O 1
ATOM 2705 N N . TYR A 1 372 ? 2.745 4.055 43.238 1.00 10.98 364 TYR A N 1
ATOM 2706 C CA . TYR A 1 372 ? 2.352 3.150 42.162 1.00 11.08 364 TYR A CA 1
ATOM 2707 C C . TYR A 1 372 ? 3.036 1.795 42.296 1.00 11.06 364 TYR A C 1
ATOM 2708 O O . TYR A 1 372 ? 2.435 0.754 41.997 1.00 12.56 364 TYR A O 1
ATOM 2717 N N . ARG A 1 373 ? 4.286 1.785 42.761 1.00 10.80 365 ARG A N 1
ATOM 2718 C CA . ARG A 1 373 ? 4.975 0.520 43.008 1.00 11.40 365 ARG A CA 1
ATOM 2719 C C . ARG A 1 373 ? 4.529 -0.118 44.313 1.00 11.73 365 ARG A C 1
ATOM 2720 O O . ARG A 1 373 ? 4.320 -1.337 44.373 1.00 13.01 365 ARG A O 1
ATOM 2728 N N . GLU A 1 374 ? 4.350 0.694 45.351 1.00 10.87 366 GLU A N 1
ATOM 2729 C CA . GLU A 1 374 ? 4.082 0.167 46.686 1.00 13.19 366 GLU A CA 1
ATOM 2730 C C . GLU A 1 374 ? 2.749 -0.561 46.763 1.00 12.88 366 GLU A C 1
ATOM 2731 O O . GLU A 1 374 ? 2.627 -1.562 47.478 1.00 14.38 366 GLU A O 1
ATOM 2737 N N . ILE A 1 375 ? 1.725 -0.062 46.065 1.00 11.05 367 ILE A N 1
ATOM 2738 C CA . ILE A 1 375 ? 0.382 -0.585 46.300 1.00 11.73 367 ILE A CA 1
ATOM 2739 C C . ILE A 1 375 ? 0.198 -1.959 45.668 1.00 11.78 367 ILE A C 1
ATOM 2740 O O . ILE A 1 375 ? -0.609 -2.755 46.154 1.00 12.81 367 ILE A O 1
ATOM 2745 N N . ARG A 1 376 ? 0.948 -2.282 44.607 1.00 11.67 368 ARG A N 1
ATOM 2746 C CA . ARG A 1 376 ? 0.538 -3.391 43.747 1.00 12.20 368 ARG A CA 1
ATOM 2747 C C . ARG A 1 376 ? 0.502 -4.716 44.505 1.00 12.45 368 ARG A C 1
ATOM 2748 O O . ARG A 1 376 ? -0.417 -5.522 44.307 1.00 12.75 368 ARG A O 1
ATOM 2756 N N . ALA A 1 377 ? 1.477 -4.951 45.397 1.00 12.59 369 ALA A N 1
ATOM 2757 C CA . ALA A 1 377 ? 1.533 -6.220 46.124 1.00 13.42 369 ALA A CA 1
ATOM 2758 C C . ALA A 1 377 ? 0.404 -6.385 47.139 1.00 13.48 369 ALA A C 1
ATOM 2759 O O . ALA A 1 377 ? 0.049 -7.521 47.472 1.00 13.86 369 ALA A O 1
ATOM 2761 N N . LEU A 1 378 ? -0.186 -5.292 47.622 1.00 12.98 370 LEU A N 1
ATOM 2762 C CA . LEU A 1 378 ? -1.230 -5.423 48.634 1.00 12.43 370 LEU A CA 1
ATOM 2763 C C . LEU A 1 378 ? -2.502 -6.047 48.083 1.00 12.11 370 LEU A C 1
ATOM 2764 O O . LEU A 1 378 ? -3.336 -6.510 48.865 1.00 15.24 370 LEU A O 1
ATOM 2769 N N . ARG A 1 379 ? -2.668 -6.084 46.763 1.00 11.56 371 ARG A N 1
ATOM 2770 C CA . ARG A 1 379 ? -3.792 -6.782 46.160 1.00 11.94 371 ARG A CA 1
ATOM 2771 C C . ARG A 1 379 ? -3.534 -8.275 46.003 1.00 12.19 371 ARG A C 1
ATOM 2772 O O . ARG A 1 379 ? -4.446 -9.017 45.613 1.00 11.93 371 ARG A O 1
ATOM 2780 N N . ILE A 1 380 ? -2.326 -8.731 46.318 1.00 13.40 372 ILE A N 1
ATOM 2781 C CA . ILE A 1 380 ? -1.900 -10.099 46.060 1.00 14.15 372 ILE A CA 1
ATOM 2782 C C . ILE A 1 380 ? -1.722 -10.879 47.350 1.00 16.09 372 ILE A C 1
ATOM 2783 O O . ILE A 1 380 ? -2.198 -12.009 47.474 1.00 17.80 372 ILE A O 1
ATOM 2788 N N . TYR A 1 381 ? -1.039 -10.296 48.325 1.00 16.53 373 TYR A N 1
ATOM 2789 C CA . TYR A 1 381 ? -0.765 -11.051 49.532 1.00 19.53 373 TYR A CA 1
ATOM 2790 C C . TYR A 1 381 ? -1.898 -10.882 50.544 1.00 19.27 373 TYR A C 1
ATOM 2791 O O . TYR A 1 381 ? -2.808 -10.067 50.373 1.00 20.69 373 TYR A O 1
ATOM 2800 N N . GLU A 1 382 ? -1.823 -11.690 51.601 1.00 20.67 374 GLU A N 1
ATOM 2801 C CA A GLU A 1 382 ? -2.858 -11.803 52.627 0.38 23.94 374 GLU A CA 1
ATOM 2802 C CA B GLU A 1 382 ? -2.865 -11.751 52.624 0.62 23.37 374 GLU A CA 1
ATOM 2803 C C . GLU A 1 382 ? -4.244 -11.936 51.999 1.00 22.51 374 GLU A C 1
ATOM 2804 O O . GLU A 1 382 ? -5.216 -11.275 52.376 1.00 24.15 374 GLU A O 1
ATOM 2815 N N . GLY A 1 383 ? -4.325 -12.854 51.036 1.00 18.41 375 GLY A N 1
ATOM 2816 C CA . GLY A 1 383 ? -5.576 -13.150 50.378 1.00 18.30 375 GLY A CA 1
ATOM 2817 C C . GLY A 1 383 ? -5.753 -12.251 49.179 1.00 16.61 375 GLY A C 1
ATOM 2818 O O . GLY A 1 383 ? -6.176 -11.097 49.322 1.00 16.94 375 GLY A O 1
ATOM 2819 N N . ALA A 1 384 ? -5.421 -12.760 47.994 1.00 15.40 376 ALA A N 1
ATOM 2820 C CA . ALA A 1 384 ? -5.563 -11.954 46.792 1.00 13.71 376 ALA A CA 1
ATOM 2821 C C . ALA A 1 384 ? -7.003 -11.470 46.657 1.00 13.23 376 ALA A C 1
ATOM 2822 O O . ALA A 1 384 ? -7.934 -12.056 47.213 1.00 13.58 376 ALA A O 1
ATOM 2824 N N . THR A 1 385 ? -7.179 -10.383 45.897 1.00 12.37 377 THR A N 1
ATOM 2825 C CA . THR A 1 385 ? -8.519 -9.845 45.656 1.00 11.88 377 THR A CA 1
ATOM 2826 C C . THR A 1 385 ? -9.524 -10.933 45.278 1.00 13.10 377 THR A C 1
ATOM 2827 O O . THR A 1 385 ? -10.652 -10.958 45.786 1.00 13.66 377 THR A O 1
ATOM 2831 N N . GLU A 1 386 ? -9.125 -11.848 44.397 1.00 12.14 378 GLU A N 1
ATOM 2832 C CA . GLU A 1 386 ? -10.048 -12.867 43.915 1.00 12.41 378 GLU A CA 1
ATOM 2833 C C . GLU A 1 386 ? -10.490 -13.784 45.043 1.00 14.92 378 GLU A C 1
ATOM 2834 O O . GLU A 1 386 ? -11.655 -14.200 45.098 1.00 14.69 378 GLU A O 1
ATOM 2840 N N . VAL A 1 387 ? -9.571 -14.099 45.955 1.00 14.85 379 VAL A N 1
ATOM 2841 C CA . VAL A 1 387 ? -9.918 -14.907 47.116 1.00 15.43 379 VAL A CA 1
ATOM 2842 C C . VAL A 1 387 ? -10.879 -14.147 48.026 1.00 14.19 379 VAL A C 1
ATOM 2843 O O . VAL A 1 387 ? -11.841 -14.722 48.552 1.00 14.22 379 VAL A O 1
ATOM 2847 N N . GLN A 1 388 ? -10.656 -12.838 48.206 1.00 13.47 380 GLN A N 1
ATOM 2848 C CA . GLN A 1 388 ? -11.583 -12.038 49.006 1.00 13.31 380 GLN A CA 1
ATOM 2849 C C . GLN A 1 388 ? -12.985 -12.050 48.415 1.00 13.92 380 GLN A C 1
ATOM 2850 O O . GLN A 1 388 ? -13.973 -12.148 49.153 1.00 13.80 380 GLN A O 1
ATOM 2856 N N . GLN A 1 389 ? -13.093 -11.923 47.088 1.00 14.07 381 GLN A N 1
ATOM 2857 C CA . GLN A 1 389 ? -14.407 -11.953 46.448 1.00 13.85 381 GLN A CA 1
ATOM 2858 C C . GLN A 1 389 ? -15.115 -13.271 46.728 1.00 12.54 381 GLN A C 1
ATOM 2859 O O . GLN A 1 389 ? -16.317 -13.293 47.015 1.00 13.89 381 GLN A O 1
ATOM 2865 N N . LEU A 1 390 ? -14.382 -14.385 46.644 1.00 10.98 382 LEU A N 1
ATOM 2866 C CA . LEU A 1 390 ? -14.999 -15.685 46.873 1.00 12.19 382 LEU A CA 1
ATOM 2867 C C . LEU A 1 390 ? -15.399 -15.852 48.333 1.00 12.09 382 LEU A C 1
ATOM 2868 O O . LEU A 1 390 ? -16.451 -16.423 48.627 1.00 12.57 382 LEU A O 1
ATOM 2873 N N . ILE A 1 391 ? -14.579 -15.350 49.260 1.00 11.39 383 ILE A N 1
ATOM 2874 C CA . ILE A 1 391 ? -14.933 -15.422 50.678 1.00 13.60 383 ILE A CA 1
ATOM 2875 C C . ILE A 1 391 ? -16.249 -14.705 50.929 1.00 13.10 383 ILE A C 1
ATOM 2876 O O . ILE A 1 391 ? -17.140 -15.225 51.608 1.00 13.50 383 ILE A O 1
ATOM 2881 N N . VAL A 1 392 ? -16.390 -13.495 50.381 1.00 12.42 384 VAL A N 1
ATOM 2882 C CA . VAL A 1 392 ? -17.614 -12.730 50.591 1.00 11.42 384 VAL A CA 1
ATOM 2883 C C . VAL A 1 392 ? -18.797 -13.420 49.918 1.00 11.57 384 VAL A C 1
ATOM 2884 O O . VAL A 1 392 ? -19.867 -13.562 50.513 1.00 12.17 384 VAL A O 1
ATOM 2888 N N . GLY A 1 393 ? -18.625 -13.858 48.667 1.00 12.00 385 GLY A N 1
ATOM 2889 C CA . GLY A 1 393 ? -19.731 -14.496 47.964 1.00 12.76 385 GLY A CA 1
ATOM 2890 C C . GLY A 1 393 ? -20.205 -15.771 48.640 1.00 12.44 385 GLY A C 1
ATOM 2891 O O . GLY A 1 393 ? -21.409 -15.992 48.808 1.00 12.53 385 GLY A O 1
ATOM 2892 N N . ARG A 1 394 ? -19.265 -16.640 49.018 1.00 12.59 386 ARG A N 1
ATOM 2893 C CA . ARG A 1 394 ? -19.642 -17.845 49.750 1.00 13.08 386 ARG A CA 1
ATOM 2894 C C . ARG A 1 394 ? -20.346 -17.504 51.054 1.00 13.09 386 ARG A C 1
ATOM 2895 O O . ARG A 1 394 ? -21.291 -18.193 51.454 1.00 14.51 386 ARG A O 1
ATOM 2903 N N . ASP A 1 395 ? -19.900 -16.449 51.740 1.00 12.95 387 ASP A N 1
ATOM 2904 C CA . ASP A 1 395 ? -20.528 -16.130 53.017 1.00 13.26 387 ASP A CA 1
ATOM 2905 C C . ASP A 1 395 ? -21.959 -15.642 52.827 1.00 13.56 387 ASP A C 1
ATOM 2906 O O . ASP A 1 395 ? -22.835 -15.935 53.652 1.00 14.14 387 ASP A O 1
ATOM 2911 N N . LEU A 1 396 ? -22.213 -14.889 51.754 1.00 12.58 388 LEU A N 1
ATOM 2912 C CA . LEU A 1 396 ? -23.574 -14.461 51.447 1.00 12.15 388 LEU A CA 1
ATOM 2913 C C . LEU A 1 396 ? -24.486 -15.661 51.249 1.00 11.94 388 LEU A C 1
ATOM 2914 O O . LEU A 1 396 ? -25.613 -15.693 51.754 1.00 14.19 388 LEU A O 1
ATOM 2919 N N . LEU A 1 397 ? -24.015 -16.654 50.494 1.00 12.39 389 LEU A N 1
ATOM 2920 C CA . LEU A 1 397 ? -24.816 -17.848 50.246 1.00 13.80 389 LEU A CA 1
ATOM 2921 C C . LEU A 1 397 ? -24.990 -18.678 51.512 1.00 13.70 389 LEU A C 1
ATOM 2922 O O . LEU A 1 397 ? -26.067 -19.243 51.742 1.00 15.37 389 LEU A O 1
ATOM 2927 N N . LYS A 1 398 ? -23.944 -18.768 52.340 1.00 13.41 390 LYS A N 1
ATOM 2928 C CA . LYS A 1 398 ? -24.055 -19.478 53.612 1.00 15.37 390 LYS A CA 1
ATOM 2929 C C . LYS A 1 398 ? -25.092 -18.823 54.514 1.00 15.28 390 LYS A C 1
ATOM 2930 O O . LYS A 1 398 ? -25.908 -19.513 55.137 1.00 17.00 390 LYS A O 1
ATOM 2936 N N . ALA A 1 399 ? -25.066 -17.490 54.609 1.00 15.48 391 ALA A N 1
ATOM 2937 C CA . ALA A 1 399 ? -26.037 -16.794 55.450 1.00 16.50 391 ALA A CA 1
ATOM 2938 C C . ALA A 1 399 ? -27.452 -16.981 54.921 1.00 17.94 391 ALA A C 1
ATOM 2939 O O . ALA A 1 399 ? -28.399 -17.157 55.697 1.00 20.13 391 ALA A O 1
ATOM 2941 N N . HIS A 1 400 ? -27.616 -16.961 53.597 1.00 16.04 392 HIS A N 1
ATOM 2942 C CA . HIS A 1 400 ? -28.943 -17.170 53.028 1.00 16.42 392 HIS A CA 1
ATOM 2943 C C . HIS A 1 400 ? -29.453 -18.571 53.325 1.00 18.79 392 HIS A C 1
ATOM 2944 O O . HIS A 1 400 ? -30.637 -18.759 53.634 1.00 20.38 392 HIS A O 1
ATOM 2951 N N . ALA A 1 401 ? -28.571 -19.568 53.230 1.00 18.33 393 ALA A N 1
ATOM 2952 C CA . ALA A 1 401 ? -28.974 -20.937 53.523 1.00 20.09 393 ALA A CA 1
ATOM 2953 C C . ALA A 1 401 ? -29.379 -21.080 54.980 1.00 22.69 393 ALA A C 1
ATOM 2954 O O . ALA A 1 401 ? -30.332 -21.800 55.301 1.00 25.14 393 ALA A O 1
ATOM 2956 N N . ALA A 1 402 ? -28.680 -20.383 55.878 1.00 23.58 394 ALA A N 1
ATOM 2957 C CA . ALA A 1 402 ? -29.030 -20.458 57.295 1.00 25.78 394 ALA A CA 1
ATOM 2958 C C . ALA A 1 402 ? -30.367 -19.779 57.568 1.00 27.73 394 ALA A C 1
ATOM 2959 O O . ALA A 1 402 ? -31.142 -20.236 58.416 1.00 29.68 394 ALA A O 1
ATOM 2961 N N . ALA A 1 403 ? -30.659 -18.692 56.851 1.00 29.56 395 ALA A N 1
ATOM 2962 C CA . ALA A 1 403 ? -31.921 -17.986 57.048 1.00 32.77 395 ALA A CA 1
ATOM 2963 C C . ALA A 1 403 ? -33.104 -18.812 56.558 1.00 37.42 395 ALA A C 1
ATOM 2964 O O . ALA A 1 403 ? -34.168 -18.817 57.188 1.00 40.29 395 ALA A O 1
ATOM 2966 N N . THR A 1 404 ? -32.943 -19.518 55.444 1.00 40.47 396 THR A N 1
ATOM 2967 C CA . THR A 1 404 ? -34.028 -20.295 54.862 1.00 45.11 396 THR A CA 1
ATOM 2968 C C . THR A 1 404 ? -34.090 -21.719 55.397 1.00 48.20 396 THR A C 1
ATOM 2969 O O . THR A 1 404 ? -34.944 -22.496 54.952 1.00 49.31 396 THR A O 1
ATOM 2973 N N . ALA A 1 405 ? -33.218 -22.076 56.334 1.00 49.22 397 ALA A N 1
ATOM 2974 C CA . ALA A 1 405 ? -33.277 -23.380 56.982 1.00 51.51 397 ALA A CA 1
ATOM 2975 C C . ALA A 1 405 ? -34.262 -23.349 58.144 1.00 53.51 397 ALA A C 1
ATOM 2976 O O . ALA A 1 405 ? -35.354 -23.912 58.059 1.00 55.53 397 ALA A O 1
ATOM 2978 N N . GLU B 1 14 ? 0.745 -20.834 4.470 1.00 52.54 6 GLU B N 1
ATOM 2979 C CA . GLU B 1 14 ? -0.708 -20.726 4.497 1.00 51.05 6 GLU B CA 1
ATOM 2980 C C . GLU B 1 14 ? -1.153 -19.698 5.528 1.00 49.01 6 GLU B C 1
ATOM 2981 O O . GLU B 1 14 ? -0.785 -19.778 6.702 1.00 50.31 6 GLU B O 1
ATOM 2983 N N . LEU B 1 15 ? -1.956 -18.736 5.083 1.00 44.83 7 LEU B N 1
ATOM 2984 C CA . LEU B 1 15 ? -2.417 -17.670 5.962 1.00 40.30 7 LEU B CA 1
ATOM 2985 C C . LEU B 1 15 ? -3.485 -18.197 6.914 1.00 36.13 7 LEU B C 1
ATOM 2986 O O . LEU B 1 15 ? -4.526 -18.700 6.476 1.00 36.59 7 LEU B O 1
ATOM 2991 N N . ASP B 1 16 ? -3.222 -18.093 8.215 1.00 30.70 8 ASP B N 1
ATOM 2992 C CA . ASP B 1 16 ? -4.222 -18.396 9.235 1.00 27.28 8 ASP B CA 1
ATOM 2993 C C . ASP B 1 16 ? -5.310 -17.332 9.183 1.00 22.68 8 ASP B C 1
ATOM 2994 O O . ASP B 1 16 ? -5.073 -16.177 9.551 1.00 20.97 8 ASP B O 1
ATOM 2999 N N . LEU B 1 17 ? -6.505 -17.709 8.719 1.00 21.89 9 LEU B N 1
ATOM 3000 C CA . LEU B 1 17 ? -7.552 -16.713 8.533 1.00 20.85 9 LEU B CA 1
ATOM 3001 C C . LEU B 1 17 ? -8.104 -16.185 9.846 1.00 20.63 9 LEU B C 1
ATOM 3002 O O . LEU B 1 17 ? -8.788 -15.160 9.836 1.00 20.29 9 LEU B O 1
ATOM 3007 N N . HIS B 1 18 ? -7.825 -16.844 10.966 1.00 20.71 10 HIS B N 1
ATOM 3008 C CA . HIS B 1 18 ? -8.219 -16.305 12.259 1.00 20.61 10 HIS B CA 1
ATOM 3009 C C . HIS B 1 18 ? -7.199 -15.335 12.833 1.00 19.18 10 HIS B C 1
ATOM 3010 O O . HIS B 1 18 ? -7.467 -14.718 13.872 1.00 21.49 10 HIS B O 1
ATOM 3017 N N . SER B 1 19 ? -6.052 -15.165 12.179 1.00 17.59 11 SER B N 1
ATOM 3018 C CA . SER B 1 19 ? -5.057 -14.225 12.670 1.00 18.04 11 SER B CA 1
ATOM 3019 C C . SER B 1 19 ? -5.409 -12.809 12.235 1.00 15.13 11 SER B C 1
ATOM 3020 O O . SER B 1 19 ? -6.038 -12.589 11.193 1.00 16.47 11 SER B O 1
ATOM 3023 N N . ALA B 1 20 ? -5.000 -11.842 13.055 1.00 14.48 12 ALA B N 1
ATOM 3024 C CA . ALA B 1 20 ? -5.288 -10.451 12.740 1.00 14.03 12 ALA B CA 1
ATOM 3025 C C . ALA B 1 20 ? -4.615 -10.020 11.445 1.00 14.70 12 ALA B C 1
ATOM 3026 O O . ALA B 1 20 ? -5.130 -9.147 10.740 1.00 15.18 12 ALA B O 1
ATOM 3028 N N . LEU B 1 21 ? -3.481 -10.631 11.100 1.00 14.64 13 LEU B N 1
ATOM 3029 C CA . LEU B 1 21 ? -2.813 -10.251 9.862 1.00 14.64 13 LEU B CA 1
ATOM 3030 C C . LEU B 1 21 ? -3.632 -10.603 8.624 1.00 15.27 13 LEU B C 1
ATOM 3031 O O . LEU B 1 21 ? -3.342 -10.075 7.544 1.00 16.21 13 LEU B O 1
ATOM 3036 N N . ALA B 1 22 ? -4.648 -11.463 8.749 1.00 14.66 14 ALA B N 1
ATOM 3037 C CA . ALA B 1 22 ? -5.511 -11.751 7.609 1.00 13.46 14 ALA B CA 1
ATOM 3038 C C . ALA B 1 22 ? -6.540 -10.658 7.354 1.00 14.73 14 ALA B C 1
ATOM 3039 O O . ALA B 1 22 ? -7.160 -10.654 6.282 1.00 15.73 14 ALA B O 1
ATOM 3041 N N . TRP B 1 23 ? -6.728 -9.734 8.295 1.00 14.33 15 TRP B N 1
ATOM 3042 C CA . TRP B 1 23 ? -7.710 -8.675 8.107 1.00 13.81 15 TRP B CA 1
ATOM 3043 C C . TRP B 1 23 ? -7.417 -7.890 6.833 1.00 14.82 15 TRP B C 1
ATOM 3044 O O . TRP B 1 23 ? -6.246 -7.655 6.503 1.00 14.88 15 TRP B O 1
ATOM 3055 N N . PRO B 1 24 ? -8.451 -7.445 6.113 1.00 15.99 16 PRO B N 1
ATOM 3056 C CA . PRO B 1 24 ? -8.229 -6.681 4.875 1.00 16.11 16 PRO B CA 1
ATOM 3057 C C . PRO B 1 24 ? -7.720 -5.268 5.096 1.00 15.72 16 PRO B C 1
ATOM 3058 O O . PRO B 1 24 ? -7.521 -4.547 4.111 1.00 17.24 16 PRO B O 1
ATOM 3062 N N . PHE B 1 25 ? -7.508 -4.851 6.349 1.00 13.71 17 PHE B N 1
ATOM 3063 C CA . PHE B 1 25 ? -6.724 -3.653 6.620 1.00 13.42 17 PHE B CA 1
ATOM 3064 C C . PHE B 1 25 ? -5.277 -3.805 6.179 1.00 14.14 17 PHE B C 1
ATOM 3065 O O . PHE B 1 25 ? -4.573 -2.797 6.054 1.00 16.64 17 PHE B O 1
ATOM 3073 N N . PHE B 1 26 ? -4.807 -5.037 5.973 1.00 14.41 18 PHE B N 1
ATOM 3074 C CA . PHE B 1 26 ? -3.417 -5.314 5.639 1.00 15.53 18 PHE B CA 1
ATOM 3075 C C . PHE B 1 26 ? -3.273 -5.704 4.178 1.00 17.19 18 PHE B C 1
ATOM 3076 O O . PHE B 1 26 ? -4.172 -6.312 3.591 1.00 19.01 18 PHE B O 1
ATOM 3084 N N . GLU B 1 27 ? -2.125 -5.361 3.610 1.00 16.19 19 GLU B N 1
ATOM 3085 C CA . GLU B 1 27 ? -1.699 -5.823 2.300 1.00 18.09 19 GLU B CA 1
ATOM 3086 C C . GLU B 1 27 ? -0.689 -6.950 2.445 1.00 17.22 19 GLU B C 1
ATOM 3087 O O . GLU B 1 27 ? -0.147 -7.186 3.527 1.00 16.77 19 GLU B O 1
ATOM 3093 N N . PRO B 1 28 ? -0.407 -7.678 1.364 1.00 19.71 20 PRO B N 1
ATOM 3094 C CA . PRO B 1 28 ? 0.601 -8.748 1.446 1.00 19.37 20 PRO B CA 1
ATOM 3095 C C . PRO B 1 28 ? 1.942 -8.291 1.993 1.00 18.46 20 PRO B C 1
ATOM 3096 O O . PRO B 1 28 ? 2.566 -9.026 2.772 1.00 19.23 20 PRO B O 1
ATOM 3100 N N . ARG B 1 29 ? 2.392 -7.083 1.633 1.00 18.47 21 ARG B N 1
ATOM 3101 C CA . ARG B 1 29 ? 3.683 -6.609 2.121 1.00 18.10 21 ARG B CA 1
ATOM 3102 C C . ARG B 1 29 ? 3.707 -6.531 3.638 1.00 16.86 21 ARG B C 1
ATOM 3103 O O . ARG B 1 29 ? 4.767 -6.700 4.250 1.00 17.41 21 ARG B O 1
ATOM 3111 N N . HIS B 1 30 ? 2.554 -6.282 4.261 1.00 15.09 22 HIS B N 1
ATOM 3112 C CA . HIS B 1 30 ? 2.505 -6.168 5.717 1.00 13.32 22 HIS B CA 1
ATOM 3113 C C . HIS B 1 30 ? 2.649 -7.528 6.378 1.00 14.35 22 HIS B C 1
ATOM 3114 O O . HIS B 1 30 ? 3.260 -7.645 7.447 1.00 15.07 22 HIS B O 1
ATOM 3121 N N . ARG B 1 31 ? 2.088 -8.566 5.759 1.00 15.98 23 ARG B N 1
ATOM 3122 C CA A ARG B 1 31 ? 2.262 -9.914 6.287 0.64 16.00 23 ARG B CA 1
ATOM 3123 C CA B ARG B 1 31 ? 2.266 -9.911 6.292 0.36 16.64 23 ARG B CA 1
ATOM 3124 C C . ARG B 1 31 ? 3.716 -10.360 6.178 1.00 17.44 23 ARG B C 1
ATOM 3125 O O . ARG B 1 31 ? 4.250 -10.983 7.101 1.00 18.22 23 ARG B O 1
ATOM 3140 N N . GLU B 1 32 ? 4.376 -10.030 5.064 1.00 16.67 24 GLU B N 1
ATOM 3141 C CA . GLU B 1 32 ? 5.791 -10.358 4.914 1.00 17.00 24 GLU B CA 1
ATOM 3142 C C . GLU B 1 32 ? 6.634 -9.592 5.929 1.00 16.89 24 GLU B C 1
ATOM 3143 O O . GLU B 1 32 ? 7.537 -10.163 6.556 1.00 17.69 24 GLU B O 1
ATOM 3145 N N . LEU B 1 33 ? 6.335 -8.301 6.118 1.00 15.84 25 LEU B N 1
ATOM 3146 C CA . LEU B 1 33 ? 7.053 -7.493 7.101 1.00 15.44 25 LEU B CA 1
ATOM 3147 C C . LEU B 1 33 ? 6.867 -8.038 8.511 1.00 15.27 25 LEU B C 1
ATOM 3148 O O . LEU B 1 33 ? 7.824 -8.094 9.293 1.00 14.78 25 LEU B O 1
ATOM 3153 N N . ALA B 1 34 ? 5.639 -8.420 8.863 1.00 14.81 26 ALA B N 1
ATOM 3154 C CA . ALA B 1 34 ? 5.399 -8.932 10.206 1.00 15.06 26 ALA B CA 1
ATOM 3155 C C . ALA B 1 34 ? 6.227 -10.182 10.466 1.00 15.55 26 ALA B C 1
ATOM 3156 O O . ALA B 1 34 ? 6.784 -10.353 11.557 1.00 16.01 26 ALA B O 1
ATOM 3158 N N . ALA B 1 35 ? 6.330 -11.070 9.473 1.00 16.02 27 ALA B N 1
ATOM 3159 C CA . ALA B 1 35 ? 7.161 -12.252 9.657 1.00 16.51 27 ALA B CA 1
ATOM 3160 C C . ALA B 1 35 ? 8.631 -11.872 9.783 1.00 17.33 27 ALA B C 1
ATOM 3161 O O . ALA B 1 35 ? 9.367 -12.464 10.585 1.00 17.81 27 ALA B O 1
ATOM 3163 N N . GLY B 1 36 ? 9.066 -10.873 9.013 1.00 16.25 28 GLY B N 1
ATOM 3164 C CA . GLY B 1 36 ? 10.467 -10.488 9.038 1.00 15.89 28 GLY B CA 1
ATOM 3165 C C . GLY B 1 36 ? 10.889 -9.863 10.352 1.00 15.61 28 GLY B C 1
ATOM 3166 O O . GLY B 1 36 ? 11.954 -10.188 10.887 1.00 16.74 28 GLY B O 1
ATOM 3167 N N . ILE B 1 37 ? 10.073 -8.952 10.891 1.00 14.33 29 ILE B N 1
ATOM 3168 C CA . ILE B 1 37 ? 10.472 -8.325 12.145 1.00 14.01 29 ILE B CA 1
ATOM 3169 C C . ILE B 1 37 ? 10.374 -9.318 13.303 1.00 14.82 29 ILE B C 1
ATOM 3170 O O . ILE B 1 37 ? 11.203 -9.282 14.217 1.00 15.63 29 ILE B O 1
ATOM 3175 N N . GLU B 1 38 ? 9.397 -10.235 13.278 1.00 15.58 30 GLU B N 1
ATOM 3176 C CA . GLU B 1 38 ? 9.362 -11.285 14.293 1.00 15.81 30 GLU B CA 1
ATOM 3177 C C . GLU B 1 38 ? 10.622 -12.135 14.238 1.00 17.90 30 GLU B C 1
ATOM 3178 O O . GLU B 1 38 ? 11.220 -12.437 15.276 1.00 18.49 30 GLU B O 1
ATOM 3184 N N . ALA B 1 39 ? 11.059 -12.509 13.031 1.00 18.86 31 ALA B N 1
ATOM 3185 C CA . ALA B 1 39 ? 12.285 -13.291 12.911 1.00 19.50 31 ALA B CA 1
ATOM 3186 C C . ALA B 1 39 ? 13.484 -12.523 13.459 1.00 20.33 31 ALA B C 1
ATOM 3187 O O . ALA B 1 39 ? 14.352 -13.105 14.124 1.00 20.80 31 ALA B O 1
ATOM 3189 N N . TRP B 1 40 ? 13.545 -11.212 13.195 1.00 18.22 32 TRP B N 1
ATOM 3190 C CA . TRP B 1 40 ? 14.640 -10.404 13.719 1.00 18.00 32 TRP B CA 1
ATOM 3191 C C . TRP B 1 40 ? 14.616 -10.389 15.244 1.00 18.07 32 TRP B C 1
ATOM 3192 O O . TRP B 1 40 ? 15.664 -10.492 15.891 1.00 18.35 32 TRP B O 1
ATOM 3203 N N . CYS B 1 41 ? 13.426 -10.253 15.834 1.00 17.84 33 CYS B N 1
ATOM 3204 C CA . CYS B 1 41 ? 13.326 -10.257 17.291 1.00 17.86 33 CYS B CA 1
ATOM 3205 C C . CYS B 1 41 ? 13.832 -11.562 17.877 1.00 19.91 33 CYS B C 1
ATOM 3206 O O . CYS B 1 41 ? 14.562 -11.561 18.876 1.00 20.79 33 CYS B O 1
ATOM 3209 N N . ARG B 1 42 ? 13.448 -12.688 17.275 1.00 21.15 34 ARG B N 1
ATOM 3210 C CA . ARG B 1 42 ? 13.870 -13.978 17.810 1.00 24.27 34 ARG B CA 1
ATOM 3211 C C . ARG B 1 42 ? 15.377 -14.151 17.723 1.00 26.15 34 ARG B C 1
ATOM 3212 O O . ARG B 1 42 ? 15.980 -14.784 18.597 1.00 28.23 34 ARG B O 1
ATOM 3220 N N . ALA B 1 43 ? 16.006 -13.576 16.703 1.00 26.03 35 ALA B N 1
ATOM 3221 C CA . ALA B 1 43 ? 17.436 -13.765 16.516 1.00 26.76 35 ALA B CA 1
ATOM 3222 C C . ALA B 1 43 ? 18.277 -12.788 17.326 1.00 27.87 35 ALA B C 1
ATOM 3223 O O . ALA B 1 43 ? 19.449 -13.079 17.592 1.00 30.88 35 ALA B O 1
ATOM 3225 N N . ASN B 1 44 ? 17.711 -11.651 17.739 1.00 26.07 36 ASN B N 1
ATOM 3226 C CA . ASN B 1 44 ? 18.509 -10.556 18.263 1.00 26.35 36 ASN B CA 1
ATOM 3227 C C . ASN B 1 44 ? 18.111 -10.068 19.649 1.00 27.25 36 ASN B C 1
ATOM 3228 O O . ASN B 1 44 ? 18.870 -9.299 20.249 1.00 29.77 36 ASN B O 1
ATOM 3233 N N . LEU B 1 45 ? 16.957 -10.470 20.177 1.00 27.16 37 LEU B N 1
ATOM 3234 C CA . LEU B 1 45 ? 16.508 -9.999 21.481 1.00 28.35 37 LEU B CA 1
ATOM 3235 C C . LEU B 1 45 ? 16.500 -11.107 22.527 1.00 34.97 37 LEU B C 1
ATOM 3236 O O . LEU B 1 45 ? 15.825 -10.977 23.554 1.00 37.58 37 LEU B O 1
ATOM 3241 N N . ALA B 1 46 ? 17.238 -12.186 22.294 1.00 39.12 38 ALA B N 1
ATOM 3242 C CA . ALA B 1 46 ? 17.260 -13.319 23.217 1.00 43.57 38 ALA B CA 1
ATOM 3243 C C . ALA B 1 46 ? 18.225 -13.091 24.381 1.00 46.34 38 ALA B C 1
ATOM 3244 O O . ALA B 1 46 ? 18.407 -11.964 24.846 1.00 47.69 38 ALA B O 1
ATOM 3246 N N . ASP B 1 52 ? 23.256 -1.650 31.064 1.00 38.59 44 ASP B N 1
ATOM 3247 C CA . ASP B 1 52 ? 23.613 -0.316 30.601 1.00 35.68 44 ASP B CA 1
ATOM 3248 C C . ASP B 1 52 ? 22.593 0.129 29.561 1.00 30.59 44 ASP B C 1
ATOM 3249 O O . ASP B 1 52 ? 22.654 -0.283 28.408 1.00 28.85 44 ASP B O 1
ATOM 3254 N N . VAL B 1 53 ? 21.655 0.975 29.982 1.00 27.88 45 VAL B N 1
ATOM 3255 C CA . VAL B 1 53 ? 20.533 1.316 29.113 1.00 26.35 45 VAL B CA 1
ATOM 3256 C C . VAL B 1 53 ? 21.000 2.128 27.907 1.00 23.73 45 VAL B C 1
ATOM 3257 O O . VAL B 1 53 ? 20.543 1.898 26.780 1.00 21.69 45 VAL B O 1
ATOM 3261 N N . ASP B 1 54 ? 21.913 3.086 28.113 1.00 23.17 46 ASP B N 1
ATOM 3262 C CA . ASP B 1 54 ? 22.405 3.883 26.985 1.00 21.00 46 ASP B CA 1
ATOM 3263 C C . ASP B 1 54 ? 23.098 2.999 25.956 1.00 19.21 46 ASP B C 1
ATOM 3264 O O . ASP B 1 54 ? 22.875 3.132 24.746 1.00 17.88 46 ASP B O 1
ATOM 3269 N N . ALA B 1 55 ? 23.956 2.093 26.426 1.00 19.51 47 ALA B N 1
ATOM 3270 C CA . ALA B 1 55 ? 24.695 1.225 25.518 1.00 19.30 47 ALA B CA 1
ATOM 3271 C C . ALA B 1 55 ? 23.758 0.283 24.779 1.00 18.54 47 ALA B C 1
ATOM 3272 O O . ALA B 1 55 ? 23.937 0.028 23.582 1.00 19.76 47 ALA B O 1
ATOM 3274 N N . THR B 1 56 ? 22.746 -0.239 25.476 1.00 18.40 48 THR B N 1
ATOM 3275 C CA . THR B 1 56 ? 21.788 -1.124 24.829 1.00 17.27 48 THR B CA 1
ATOM 3276 C C . THR B 1 56 ? 21.028 -0.395 23.732 1.00 15.80 48 THR B C 1
ATOM 3277 O O . THR B 1 56 ? 20.834 -0.935 22.634 1.00 16.20 48 THR B O 1
ATOM 3281 N N . CYS B 1 57 ? 20.596 0.838 24.002 1.00 15.45 49 CYS B N 1
ATOM 3282 C CA . CYS B 1 57 ? 19.864 1.572 22.980 1.00 17.54 49 CYS B CA 1
ATOM 3283 C C . CYS B 1 57 ? 20.747 1.863 21.776 1.00 16.73 49 CYS B C 1
ATOM 3284 O O . CYS B 1 57 ? 20.308 1.707 20.632 1.00 16.28 49 CYS B O 1
ATOM 3287 N N . ARG B 1 58 ? 21.998 2.275 22.009 1.00 15.99 50 ARG B N 1
ATOM 3288 C CA A ARG B 1 58 ? 22.916 2.501 20.897 0.42 16.39 50 ARG B CA 1
ATOM 3289 C CA B ARG B 1 58 ? 22.915 2.502 20.895 0.58 16.14 50 ARG B CA 1
ATOM 3290 C C . ARG B 1 58 ? 23.052 1.250 20.041 1.00 16.22 50 ARG B C 1
ATOM 3291 O O . ARG B 1 58 ? 23.013 1.321 18.804 1.00 16.85 50 ARG B O 1
ATOM 3306 N N . ARG B 1 59 ? 23.223 0.089 20.688 1.00 16.50 51 ARG B N 1
ATOM 3307 C CA . ARG B 1 59 ? 23.365 -1.164 19.949 1.00 16.03 51 ARG B CA 1
ATOM 3308 C C . ARG B 1 59 ? 22.104 -1.489 19.160 1.00 15.46 51 ARG B C 1
ATOM 3309 O O . ARG B 1 59 ? 22.176 -1.888 17.989 1.00 15.25 51 ARG B O 1
ATOM 3317 N N . LEU B 1 60 ? 20.938 -1.336 19.791 1.00 14.35 52 LEU B N 1
ATOM 3318 C CA . LEU B 1 60 ? 19.682 -1.667 19.129 1.00 13.38 52 LEU B CA 1
ATOM 3319 C C . LEU B 1 60 ? 19.439 -0.782 17.915 1.00 12.59 52 LEU B C 1
ATOM 3320 O O . LEU B 1 60 ? 18.973 -1.264 16.875 1.00 13.17 52 LEU B O 1
ATOM 3325 N N . VAL B 1 61 ? 19.732 0.518 18.028 1.00 13.07 53 VAL B N 1
ATOM 3326 C CA . VAL B 1 61 ? 19.543 1.414 16.886 1.00 13.11 53 VAL B CA 1
ATOM 3327 C C . VAL B 1 61 ? 20.403 0.963 15.715 1.00 13.88 53 VAL B C 1
ATOM 3328 O O . VAL B 1 61 ? 19.941 0.906 14.569 1.00 14.12 53 VAL B O 1
ATOM 3332 N N . ARG B 1 62 ? 21.669 0.630 15.983 1.00 13.96 54 ARG B N 1
ATOM 3333 C CA . ARG B 1 62 ? 22.541 0.216 14.889 1.00 14.84 54 ARG B CA 1
ATOM 3334 C C . ARG B 1 62 ? 22.085 -1.110 14.291 1.00 14.60 54 ARG B C 1
ATOM 3335 O O . ARG B 1 62 ? 22.132 -1.285 13.067 1.00 15.23 54 ARG B O 1
ATOM 3343 N N . GLU B 1 63 ? 21.634 -2.053 15.129 1.00 14.23 55 GLU B N 1
ATOM 3344 C CA . GLU B 1 63 ? 21.205 -3.356 14.618 1.00 15.49 55 GLU B CA 1
ATOM 3345 C C . GLU B 1 63 ? 19.925 -3.236 13.806 1.00 15.28 55 GLU B C 1
ATOM 3346 O O . GLU B 1 63 ? 19.792 -3.850 12.738 1.00 15.25 55 GLU B O 1
ATOM 3352 N N . LEU B 1 64 ? 18.953 -2.478 14.318 1.00 14.22 56 LEU B N 1
ATOM 3353 C CA . LEU B 1 64 ? 17.737 -2.232 13.552 1.00 12.72 56 LEU B CA 1
ATOM 3354 C C . LEU B 1 64 ? 18.057 -1.518 12.250 1.00 13.51 56 LEU B C 1
ATOM 3355 O O . LEU B 1 64 ? 17.476 -1.824 11.205 1.00 14.95 56 LEU B O 1
ATOM 3360 N N . GLY B 1 65 ? 18.984 -0.562 12.299 1.00 13.02 57 GLY B N 1
ATOM 3361 C CA . GLY B 1 65 ? 19.363 0.147 11.088 1.00 13.09 57 GLY B CA 1
ATOM 3362 C C . GLY B 1 65 ? 19.999 -0.764 10.058 1.00 14.20 57 GLY B C 1
ATOM 3363 O O . GLY B 1 65 ? 19.637 -0.733 8.882 1.00 15.99 57 GLY B O 1
ATOM 3364 N N . ALA B 1 66 ? 20.943 -1.606 10.493 1.00 15.16 58 ALA B N 1
ATOM 3365 C CA . ALA B 1 66 ? 21.625 -2.496 9.555 1.00 16.65 58 ALA B CA 1
ATOM 3366 C C . ALA B 1 66 ? 20.662 -3.481 8.905 1.00 17.45 58 ALA B C 1
ATOM 3367 O O . ALA B 1 66 ? 20.865 -3.875 7.746 1.00 19.15 58 ALA B O 1
ATOM 3369 N N . ALA B 1 67 ? 19.611 -3.885 9.623 1.00 17.42 59 ALA B N 1
ATOM 3370 C CA . ALA B 1 67 ? 18.645 -4.855 9.119 1.00 16.80 59 ALA B CA 1
ATOM 3371 C C . ALA B 1 67 ? 17.562 -4.230 8.247 1.00 16.70 59 ALA B C 1
ATOM 3372 O O . ALA B 1 67 ? 16.731 -4.964 7.693 1.00 18.45 59 ALA B O 1
ATOM 3374 N N . GLY B 1 68 ? 17.538 -2.908 8.116 1.00 14.63 60 GLY B N 1
ATOM 3375 C CA . GLY B 1 68 ? 16.571 -2.242 7.270 1.00 15.01 60 GLY B CA 1
ATOM 3376 C C . GLY B 1 68 ? 15.289 -1.796 7.947 1.00 14.53 60 GLY B C 1
ATOM 3377 O O . GLY B 1 68 ? 14.410 -1.244 7.268 1.00 15.31 60 GLY B O 1
ATOM 3378 N N . TRP B 1 69 ? 15.146 -1.995 9.260 1.00 12.81 61 TRP B N 1
ATOM 3379 C CA . TRP B 1 69 ? 13.855 -1.732 9.882 1.00 13.19 61 TRP B CA 1
ATOM 3380 C C . TRP B 1 69 ? 13.633 -0.263 10.208 1.00 13.75 61 TRP B C 1
ATOM 3381 O O . TRP B 1 69 ? 12.481 0.139 10.404 1.00 14.51 61 TRP B O 1
ATOM 3392 N N . LEU B 1 70 ? 14.692 0.548 10.264 1.00 11.79 62 LEU B N 1
ATOM 3393 C CA . LEU B 1 70 ? 14.499 1.974 10.503 1.00 11.86 62 LEU B CA 1
ATOM 3394 C C . LEU B 1 70 ? 14.084 2.733 9.249 1.00 13.99 62 LEU B C 1
ATOM 3395 O O . LEU B 1 70 ? 13.719 3.912 9.349 1.00 15.35 62 LEU B O 1
ATOM 3400 N N . LYS B 1 71 ? 14.119 2.091 8.077 1.00 13.16 63 LYS B N 1
ATOM 3401 C CA . LYS B 1 71 ? 13.744 2.793 6.851 1.00 13.59 63 LYS B CA 1
ATOM 3402 C C . LYS B 1 71 ? 12.262 3.148 6.824 1.00 13.10 63 LYS B C 1
ATOM 3403 O O . LYS B 1 71 ? 11.863 4.103 6.144 1.00 14.11 63 LYS B O 1
ATOM 3409 N N . TYR B 1 72 ? 11.433 2.395 7.546 1.00 12.93 64 TYR B N 1
ATOM 3410 C CA . TYR B 1 72 ? 9.991 2.607 7.488 1.00 13.27 64 TYR B CA 1
ATOM 3411 C C . TYR B 1 72 ? 9.545 3.886 8.186 1.00 13.85 64 TYR B C 1
ATOM 3412 O O . TYR B 1 72 ? 8.473 4.406 7.863 1.00 15.32 64 TYR B O 1
ATOM 3421 N N . GLY B 1 73 ? 10.333 4.415 9.118 1.00 13.34 65 GLY B N 1
ATOM 3422 C CA . GLY B 1 73 ? 9.959 5.653 9.769 1.00 13.19 65 GLY B CA 1
ATOM 3423 C C . GLY B 1 73 ? 10.524 6.904 9.137 1.00 13.16 65 GLY B C 1
ATOM 3424 O O . GLY B 1 73 ? 10.352 7.997 9.695 1.00 14.66 65 GLY B O 1
ATOM 3425 N N . VAL B 1 74 ? 11.186 6.775 7.987 1.00 12.75 66 VAL B N 1
ATOM 3426 C CA . VAL B 1 74 ? 11.806 7.888 7.275 1.00 13.40 66 VAL B CA 1
ATOM 3427 C C . VAL B 1 74 ? 11.072 8.072 5.957 1.00 13.63 66 VAL B C 1
ATOM 3428 O O . VAL B 1 74 ? 10.811 7.093 5.251 1.00 14.86 66 VAL B O 1
ATOM 3432 N N . GLY B 1 75 ? 10.741 9.316 5.622 1.00 14.69 67 GLY B N 1
ATOM 3433 C CA . GLY B 1 75 ? 10.062 9.617 4.371 1.00 16.06 67 GLY B CA 1
ATOM 3434 C C . GLY B 1 75 ? 11.048 10.017 3.289 1.00 17.73 67 GLY B C 1
ATOM 3435 O O . GLY B 1 75 ? 11.860 10.927 3.480 1.00 20.00 67 GLY B O 1
ATOM 3436 N N . GLY B 1 76 ? 10.967 9.323 2.149 1.00 17.04 68 GLY B N 1
ATOM 3437 C CA . GLY B 1 76 ? 11.737 9.681 0.967 1.00 16.48 68 GLY B CA 1
ATOM 3438 C C . GLY B 1 76 ? 12.777 8.641 0.591 1.00 17.99 68 GLY B C 1
ATOM 3439 O O . GLY B 1 76 ? 13.781 8.479 1.294 1.00 18.25 68 GLY B O 1
ATOM 3440 N N . VAL B 1 77 ? 12.551 7.936 -0.522 1.00 17.78 69 VAL B N 1
ATOM 3441 C CA . VAL B 1 77 ? 13.481 6.887 -0.940 1.00 19.14 69 VAL B CA 1
ATOM 3442 C C . VAL B 1 77 ? 14.867 7.469 -1.180 1.00 18.27 69 VAL B C 1
ATOM 3443 O O . VAL B 1 77 ? 15.887 6.833 -0.884 1.00 18.66 69 VAL B O 1
ATOM 3447 N N . ALA B 1 78 ? 14.926 8.692 -1.715 1.00 17.73 70 ALA B N 1
ATOM 3448 C CA . ALA B 1 78 ? 16.205 9.330 -1.989 1.00 17.34 70 ALA B CA 1
ATOM 3449 C C . ALA B 1 78 ? 17.026 9.541 -0.731 1.00 18.06 70 ALA B C 1
ATOM 3450 O O . ALA B 1 78 ? 18.249 9.704 -0.819 1.00 20.35 70 ALA B O 1
ATOM 3452 N N . TYR B 1 79 ? 16.383 9.543 0.436 1.00 16.26 71 TYR B N 1
ATOM 3453 C CA . TYR B 1 79 ? 17.050 9.860 1.690 1.00 16.12 71 TYR B CA 1
ATOM 3454 C C . TYR B 1 79 ? 17.159 8.645 2.590 1.00 16.86 71 TYR B C 1
ATOM 3455 O O . TYR B 1 79 ? 17.392 8.785 3.796 1.00 19.39 71 TYR B O 1
ATOM 3464 N N . GLY B 1 80 ? 16.969 7.453 2.030 1.00 16.42 72 GLY B N 1
ATOM 3465 C CA . GLY B 1 80 ? 17.078 6.225 2.784 1.00 16.51 72 GLY B CA 1
ATOM 3466 C C . GLY B 1 80 ? 15.772 5.683 3.325 1.00 15.46 72 GLY B C 1
ATOM 3467 O O . GLY B 1 80 ? 15.786 4.649 4.008 1.00 16.94 72 GLY B O 1
ATOM 3468 N N . GLY B 1 81 ? 14.648 6.344 3.045 1.00 15.25 73 GLY B N 1
ATOM 3469 C CA . GLY B 1 81 ? 13.371 5.849 3.499 1.00 14.28 73 GLY B CA 1
ATOM 3470 C C . GLY B 1 81 ? 12.875 4.681 2.671 1.00 14.97 73 GLY B C 1
ATOM 3471 O O . GLY B 1 81 ? 13.288 4.469 1.532 1.00 17.42 73 GLY B O 1
ATOM 3472 N N . HIS B 1 82 ? 11.959 3.917 3.266 1.00 16.67 74 HIS B N 1
ATOM 3473 C CA . HIS B 1 82 ? 11.360 2.793 2.557 1.00 18.66 74 HIS B CA 1
ATOM 3474 C C . HIS B 1 82 ? 10.560 3.265 1.351 1.00 18.79 74 HIS B C 1
ATOM 3475 O O . HIS B 1 82 ? 10.580 2.629 0.290 1.00 20.47 74 HIS B O 1
ATOM 3482 N N . GLY B 1 83 ? 9.831 4.367 1.504 1.00 18.23 75 GLY B N 1
ATOM 3483 C CA . GLY B 1 83 ? 9.054 4.931 0.422 1.00 17.61 75 GLY B CA 1
ATOM 3484 C C . GLY B 1 83 ? 9.008 6.434 0.573 1.00 19.02 75 GLY B C 1
ATOM 3485 O O . GLY B 1 83 ? 9.484 6.998 1.562 1.00 20.42 75 GLY B O 1
ATOM 3486 N N . ASP B 1 84 ? 8.430 7.088 -0.434 1.00 20.69 76 ASP B N 1
ATOM 3487 C CA . ASP B 1 84 ? 8.301 8.535 -0.360 1.00 21.09 76 ASP B CA 1
ATOM 3488 C C . ASP B 1 84 ? 7.251 8.971 0.650 1.00 20.93 76 ASP B C 1
ATOM 3489 O O . ASP B 1 84 ? 7.323 10.098 1.145 1.00 22.28 76 ASP B O 1
ATOM 3494 N N . THR B 1 85 ? 6.295 8.107 0.976 1.00 21.30 77 THR B N 1
ATOM 3495 C CA . THR B 1 85 ? 5.400 8.323 2.101 1.00 22.40 77 THR B CA 1
ATOM 3496 C C . THR B 1 85 ? 5.725 7.314 3.190 1.00 20.59 77 THR B C 1
ATOM 3497 O O . THR B 1 85 ? 6.358 6.288 2.946 1.00 22.22 77 THR B O 1
ATOM 3501 N N . ILE B 1 86 ? 5.297 7.615 4.406 1.00 19.39 78 ILE B N 1
ATOM 3502 C CA . ILE B 1 86 ? 5.502 6.702 5.522 1.00 18.15 78 ILE B CA 1
ATOM 3503 C C . ILE B 1 86 ? 4.328 5.728 5.563 1.00 17.62 78 ILE B C 1
ATOM 3504 O O . ILE B 1 86 ? 3.161 6.141 5.559 1.00 20.21 78 ILE B O 1
ATOM 3509 N N . ASP B 1 87 ? 4.641 4.432 5.532 1.00 15.42 79 ASP B N 1
ATOM 3510 C CA . ASP B 1 87 ? 3.660 3.346 5.599 1.00 15.44 79 ASP B CA 1
ATOM 3511 C C . ASP B 1 87 ? 3.317 3.163 7.069 1.00 15.31 79 ASP B C 1
ATOM 3512 O O . ASP B 1 87 ? 4.055 2.503 7.807 1.00 14.28 79 ASP B O 1
ATOM 3517 N N . THR B 1 88 ? 2.217 3.775 7.524 1.00 13.98 80 THR B N 1
ATOM 3518 C CA A THR B 1 88 ? 1.874 3.755 8.945 0.48 15.05 80 THR B CA 1
ATOM 3519 C CA B THR B 1 88 ? 2.006 3.728 8.965 0.52 14.70 80 THR B CA 1
ATOM 3520 C C . THR B 1 88 ? 1.558 2.347 9.424 1.00 12.72 80 THR B C 1
ATOM 3521 O O . THR B 1 88 ? 1.870 1.973 10.561 1.00 12.77 80 THR B O 1
ATOM 3528 N N . ARG B 1 89 ? 0.892 1.555 8.575 1.00 12.06 81 ARG B N 1
ATOM 3529 C CA . ARG B 1 89 ? 0.624 0.176 8.973 1.00 12.51 81 ARG B CA 1
ATOM 3530 C C . ARG B 1 89 ? 1.929 -0.566 9.240 1.00 12.54 81 ARG B C 1
ATOM 3531 O O . ARG B 1 89 ? 2.033 -1.335 10.206 1.00 12.34 81 ARG B O 1
ATOM 3539 N N . ALA B 1 90 ? 2.944 -0.326 8.405 1.00 11.58 82 ALA B N 1
ATOM 3540 C CA . ALA B 1 90 ? 4.240 -0.961 8.599 1.00 11.27 82 ALA B CA 1
ATOM 3541 C C . ALA B 1 90 ? 4.881 -0.512 9.906 1.00 11.80 82 ALA B C 1
ATOM 3542 O O . ALA B 1 90 ? 5.358 -1.341 10.691 1.00 12.08 82 ALA B O 1
ATOM 3544 N N . VAL B 1 91 ? 4.913 0.801 10.154 1.00 11.81 83 VAL B N 1
ATOM 3545 C CA . VAL B 1 91 ? 5.525 1.293 11.389 1.00 12.38 83 VAL B CA 1
ATOM 3546 C C . VAL B 1 91 ? 4.808 0.719 12.600 1.00 11.94 83 VAL B C 1
ATOM 3547 O O . VAL B 1 91 ? 5.446 0.340 13.590 1.00 12.05 83 VAL B O 1
ATOM 3551 N N . CYS B 1 92 ? 3.474 0.634 12.534 1.00 11.26 84 CYS B N 1
ATOM 3552 C CA . CYS B 1 92 ? 2.707 0.055 13.635 1.00 9.85 84 CYS B CA 1
ATOM 3553 C C . CYS B 1 92 ? 3.092 -1.402 13.868 1.00 10.83 84 CYS B C 1
ATOM 3554 O O . CYS B 1 92 ? 3.287 -1.828 15.010 1.00 11.39 84 CYS B O 1
ATOM 3557 N N . LEU B 1 93 ? 3.173 -2.194 12.797 1.00 10.79 85 LEU B N 1
ATOM 3558 C CA . LEU B 1 93 ? 3.535 -3.600 12.958 1.00 10.47 85 LEU B CA 1
ATOM 3559 C C . LEU B 1 93 ? 4.936 -3.749 13.542 1.00 11.23 85 LEU B C 1
ATOM 3560 O O . LEU B 1 93 ? 5.187 -4.651 14.355 1.00 11.44 85 LEU B O 1
ATOM 3565 N N . LEU B 1 94 ? 5.868 -2.894 13.119 1.00 11.10 86 LEU B N 1
ATOM 3566 C CA . LEU B 1 94 ? 7.216 -2.936 13.677 1.00 11.47 86 LEU B CA 1
ATOM 3567 C C . LEU B 1 94 ? 7.195 -2.668 15.176 1.00 10.92 86 LEU B C 1
ATOM 3568 O O . LEU B 1 94 ? 7.789 -3.420 15.957 1.00 11.63 86 LEU B O 1
ATOM 3573 N N . ARG B 1 95 ? 6.527 -1.583 15.595 1.00 11.29 87 ARG B N 1
ATOM 3574 C CA . ARG B 1 95 ? 6.473 -1.253 17.016 1.00 11.28 87 ARG B CA 1
ATOM 3575 C C . ARG B 1 95 ? 5.699 -2.298 17.802 1.00 10.62 87 ARG B C 1
ATOM 3576 O O . ARG B 1 95 ? 6.103 -2.668 18.912 1.00 11.93 87 ARG B O 1
ATOM 3584 N N . GLU B 1 96 ? 4.572 -2.769 17.266 1.00 10.78 88 GLU B N 1
ATOM 3585 C CA . GLU B 1 96 ? 3.823 -3.801 17.974 1.00 10.62 88 GLU B CA 1
ATOM 3586 C C . GLU B 1 96 ? 4.699 -5.021 18.219 1.00 10.97 88 GLU B C 1
ATOM 3587 O O . GLU B 1 96 ? 4.741 -5.560 19.332 1.00 12.24 88 GLU B O 1
ATOM 3593 N N . THR B 1 97 ? 5.425 -5.466 17.189 1.00 10.68 89 THR B N 1
ATOM 3594 C CA . THR B 1 97 ? 6.236 -6.669 17.335 1.00 11.47 89 THR B CA 1
ATOM 3595 C C . THR B 1 97 ? 7.409 -6.422 18.272 1.00 10.50 89 THR B C 1
ATOM 3596 O O . THR B 1 97 ? 7.693 -7.242 19.152 1.00 11.61 89 THR B O 1
ATOM 3600 N N . LEU B 1 98 ? 8.119 -5.307 18.086 1.00 10.83 90 LEU B N 1
ATOM 3601 C CA . LEU B 1 98 ? 9.243 -4.999 18.968 1.00 10.66 90 LEU B CA 1
ATOM 3602 C C . LEU B 1 98 ? 8.789 -4.908 20.422 1.00 11.68 90 LEU B C 1
ATOM 3603 O O . LEU B 1 98 ? 9.394 -5.520 21.311 1.00 13.09 90 LEU B O 1
ATOM 3608 N N . ALA B 1 99 ? 7.714 -4.156 20.681 1.00 11.01 91 ALA B N 1
ATOM 3609 C CA . ALA B 1 99 ? 7.242 -3.983 22.058 1.00 10.60 91 ALA B CA 1
ATOM 3610 C C . ALA B 1 99 ? 6.838 -5.314 22.685 1.00 10.11 91 ALA B C 1
ATOM 3611 O O . ALA B 1 99 ? 7.024 -5.527 23.897 1.00 13.25 91 ALA B O 1
ATOM 3613 N N . LYS B 1 100 ? 6.274 -6.217 21.883 1.00 10.61 92 LYS B N 1
ATOM 3614 C CA . LYS B 1 100 ? 5.903 -7.535 22.386 1.00 12.46 92 LYS B CA 1
ATOM 3615 C C . LYS B 1 100 ? 7.106 -8.310 22.908 1.00 11.79 92 LYS B C 1
ATOM 3616 O O . LYS B 1 100 ? 6.939 -9.202 23.752 1.00 15.09 92 LYS B O 1
ATOM 3622 N N . HIS B 1 101 ? 8.316 -7.984 22.445 1.00 12.96 93 HIS B N 1
ATOM 3623 C CA . HIS B 1 101 ? 9.542 -8.637 22.898 1.00 13.28 93 HIS B CA 1
ATOM 3624 C C . HIS B 1 101 ? 10.363 -7.795 23.864 1.00 14.36 93 HIS B C 1
ATOM 3625 O O . HIS B 1 101 ? 10.967 -8.346 24.791 1.00 16.44 93 HIS B O 1
ATOM 3632 N N . SER B 1 102 ? 10.415 -6.476 23.676 1.00 13.90 94 SER B N 1
ATOM 3633 C CA . SER B 1 102 ? 11.384 -5.643 24.390 1.00 13.91 94 SER B CA 1
ATOM 3634 C C . SER B 1 102 ? 10.953 -4.187 24.334 1.00 13.27 94 SER B C 1
ATOM 3635 O O . SER B 1 102 ? 10.853 -3.618 23.243 1.00 13.95 94 SER B O 1
ATOM 3638 N N . GLY B 1 103 ? 10.742 -3.569 25.504 1.00 13.50 95 GLY B N 1
ATOM 3639 C CA . GLY B 1 103 ? 10.438 -2.148 25.530 1.00 13.30 95 GLY B CA 1
ATOM 3640 C C . GLY B 1 103 ? 11.577 -1.290 25.007 1.00 13.82 95 GLY B C 1
ATOM 3641 O O . GLY B 1 103 ? 11.342 -0.256 24.368 1.00 14.13 95 GLY B O 1
ATOM 3642 N N . LEU B 1 104 ? 12.823 -1.699 25.263 1.00 14.67 96 LEU B N 1
ATOM 3643 C CA . LEU B 1 104 ? 13.960 -0.920 24.782 1.00 15.71 96 LEU B CA 1
ATOM 3644 C C . LEU B 1 104 ? 14.074 -0.980 23.265 1.00 14.02 96 LEU B C 1
ATOM 3645 O O . LEU B 1 104 ? 14.417 0.021 22.627 1.00 13.91 96 LEU B O 1
ATOM 3650 N N . ALA B 1 105 ? 13.814 -2.147 22.671 1.00 13.20 97 ALA B N 1
ATOM 3651 C CA . ALA B 1 105 ? 13.889 -2.259 21.217 1.00 12.08 97 ALA B CA 1
ATOM 3652 C C . ALA B 1 105 ? 12.805 -1.425 20.547 1.00 10.94 97 ALA B C 1
ATOM 3653 O O . ALA B 1 105 ? 13.061 -0.753 19.535 1.00 13.42 97 ALA B O 1
ATOM 3655 N N . ASP B 1 106 ? 11.587 -1.456 21.092 1.00 11.34 98 ASP B N 1
ATOM 3656 C CA . ASP B 1 106 ? 10.530 -0.588 20.586 1.00 13.37 98 ASP B CA 1
ATOM 3657 C C . ASP B 1 106 ? 10.921 0.885 20.698 1.00 12.47 98 ASP B C 1
ATOM 3658 O O . ASP B 1 106 ? 10.743 1.664 19.754 1.00 12.74 98 ASP B O 1
ATOM 3663 N N . PHE B 1 107 ? 11.443 1.282 21.860 1.00 12.23 99 PHE B N 1
ATOM 3664 C CA . PHE B 1 107 ? 11.861 2.664 22.078 1.00 11.72 99 PHE B CA 1
ATOM 3665 C C . PHE B 1 107 ? 12.901 3.092 21.052 1.00 12.47 99 PHE B C 1
ATOM 3666 O O . PHE B 1 107 ? 12.824 4.195 20.491 1.00 13.11 99 PHE B O 1
ATOM 3674 N N . ALA B 1 108 ? 13.876 2.227 20.786 1.00 12.04 100 ALA B N 1
ATOM 3675 C CA . ALA B 1 108 ? 14.938 2.576 19.848 1.00 12.28 100 ALA B CA 1
ATOM 3676 C C . ALA B 1 108 ? 14.368 2.865 18.464 1.00 11.44 100 ALA B C 1
ATOM 3677 O O . ALA B 1 108 ? 14.711 3.875 17.834 1.00 12.96 100 ALA B O 1
ATOM 3679 N N . LEU B 1 109 ? 13.496 1.982 17.964 1.00 11.93 101 LEU B N 1
ATOM 3680 C CA . LEU B 1 109 ? 12.918 2.226 16.645 1.00 12.25 101 LEU B CA 1
ATOM 3681 C C . LEU B 1 109 ? 12.000 3.440 16.663 1.00 12.24 101 LEU B C 1
ATOM 3682 O O . LEU B 1 109 ? 12.032 4.271 15.742 1.00 12.40 101 LEU B O 1
ATOM 3687 N N . ALA B 1 110 ? 11.177 3.561 17.704 1.00 11.66 102 ALA B N 1
ATOM 3688 C CA . ALA B 1 110 ? 10.212 4.655 17.780 1.00 11.94 102 ALA B CA 1
ATOM 3689 C C . ALA B 1 110 ? 10.890 6.014 17.711 1.00 10.70 102 ALA B C 1
ATOM 3690 O O . ALA B 1 110 ? 10.423 6.916 17.001 1.00 12.51 102 ALA B O 1
ATOM 3692 N N . MET B 1 111 ? 11.991 6.187 18.442 1.00 10.93 103 MET B N 1
ATOM 3693 C CA . MET B 1 111 ? 12.626 7.500 18.476 1.00 11.31 103 MET B CA 1
ATOM 3694 C C . MET B 1 111 ? 13.351 7.829 17.176 1.00 11.52 103 MET B C 1
ATOM 3695 O O . MET B 1 111 ? 13.525 9.012 16.852 1.00 12.48 103 MET B O 1
ATOM 3700 N N . GLN B 1 112 ? 13.794 6.819 16.421 1.00 12.05 104 GLN B N 1
ATOM 3701 C CA . GLN B 1 112 ? 14.349 7.120 15.103 1.00 11.31 104 GLN B CA 1
ATOM 3702 C C . GLN B 1 112 ? 13.285 7.705 14.191 1.00 14.24 104 GLN B C 1
ATOM 3703 O O . GLN B 1 112 ? 13.596 8.530 13.326 1.00 16.72 104 GLN B O 1
ATOM 3709 N N . GLY B 1 113 ? 12.029 7.305 14.380 1.00 12.51 105 GLY B N 1
ATOM 3710 C CA . GLY B 1 113 ? 10.928 7.876 13.634 1.00 11.99 105 GLY B CA 1
ATOM 3711 C C . GLY B 1 113 ? 10.546 9.246 14.153 1.00 11.71 105 GLY B C 1
ATOM 3712 O O . GLY B 1 113 ? 10.647 10.235 13.424 1.00 12.79 105 GLY B O 1
ATOM 3713 N N . LEU B 1 114 ? 10.114 9.316 15.418 1.00 11.85 106 LEU B N 1
ATOM 3714 C CA . LEU B 1 114 ? 9.666 10.586 15.985 1.00 11.05 106 LEU B CA 1
ATOM 3715 C C . LEU B 1 114 ? 10.747 11.654 15.893 1.00 11.40 106 LEU B C 1
ATOM 3716 O O . LEU B 1 114 ? 10.464 12.807 15.532 1.00 12.86 106 LEU B O 1
ATOM 3721 N N . GLY B 1 115 ? 11.992 11.295 16.225 1.00 11.68 107 GLY B N 1
ATOM 3722 C CA . GLY B 1 115 ? 13.068 12.271 16.236 1.00 11.69 107 GLY B CA 1
ATOM 3723 C C . GLY B 1 115 ? 13.453 12.795 14.872 1.00 10.54 107 GLY B C 1
ATOM 3724 O O . GLY B 1 115 ? 14.013 13.890 14.777 1.00 14.18 107 GLY B O 1
ATOM 3725 N N . SER B 1 116 ? 13.166 12.044 13.809 1.00 11.66 108 SER B N 1
ATOM 3726 C CA . SER B 1 116 ? 13.469 12.497 12.461 1.00 12.24 108 SER B CA 1
ATOM 3727 C C . SER B 1 116 ? 12.243 12.943 11.677 1.00 12.01 108 SER B C 1
ATOM 3728 O O . SER B 1 116 ? 12.406 13.503 10.585 1.00 13.08 108 SER B O 1
ATOM 3731 N N . GLY B 1 117 ? 11.031 12.737 12.204 1.00 11.87 109 GLY B N 1
ATOM 3732 C CA . GLY B 1 117 ? 9.830 13.000 11.420 1.00 12.47 109 GLY B CA 1
ATOM 3733 C C . GLY B 1 117 ? 9.710 14.435 10.941 1.00 12.20 109 GLY B C 1
ATOM 3734 O O . GLY B 1 117 ? 9.215 14.692 9.837 1.00 12.12 109 GLY B O 1
ATOM 3735 N N . ALA B 1 118 ? 10.170 15.394 11.753 1.00 11.56 110 ALA B N 1
ATOM 3736 C CA . ALA B 1 118 ? 10.051 16.791 11.356 1.00 11.57 110 ALA B CA 1
ATOM 3737 C C . ALA B 1 118 ? 10.981 17.106 10.195 1.00 13.23 110 ALA B C 1
ATOM 3738 O O . ALA B 1 118 ? 10.711 18.029 9.415 1.00 14.29 110 ALA B O 1
ATOM 3740 N N . ILE B 1 119 ? 12.077 16.356 10.072 1.00 13.55 111 ILE B N 1
ATOM 3741 C CA . ILE B 1 119 ? 12.962 16.517 8.921 1.00 13.56 111 ILE B CA 1
ATOM 3742 C C . ILE B 1 119 ? 12.330 15.891 7.687 1.00 13.18 111 ILE B C 1
ATOM 3743 O O . ILE B 1 119 ? 12.349 16.483 6.605 1.00 14.20 111 ILE B O 1
ATOM 3748 N N . SER B 1 120 ? 11.740 14.697 7.830 1.00 12.22 112 SER B N 1
ATOM 3749 C CA . SER B 1 120 ? 11.010 14.099 6.710 1.00 14.03 112 SER B CA 1
ATOM 3750 C C . SER B 1 120 ? 9.910 15.023 6.204 1.00 13.92 112 SER B C 1
ATOM 3751 O O . SER B 1 120 ? 9.693 15.136 4.988 1.00 15.91 112 SER B O 1
ATOM 3754 N N . LEU B 1 121 ? 9.204 15.694 7.121 1.00 14.62 113 LEU B N 1
ATOM 3755 C CA . LEU B 1 121 ? 8.088 16.555 6.740 1.00 14.69 113 LEU B CA 1
ATOM 3756 C C . LEU B 1 121 ? 8.540 17.918 6.235 1.00 17.25 113 LEU B C 1
ATOM 3757 O O . LEU B 1 121 ? 7.958 18.445 5.277 1.00 21.08 113 LEU B O 1
ATOM 3762 N N . GLY B 1 122 ? 9.540 18.520 6.878 1.00 15.54 114 GLY B N 1
ATOM 3763 C CA . GLY B 1 122 ? 9.818 19.923 6.644 1.00 17.12 114 GLY B CA 1
ATOM 3764 C C . GLY B 1 122 ? 11.228 20.274 6.211 1.00 17.18 114 GLY B C 1
ATOM 3765 O O . GLY B 1 122 ? 11.526 21.451 5.981 1.00 18.65 114 GLY B O 1
ATOM 3766 N N . GLY B 1 123 ? 12.103 19.282 6.070 1.00 15.37 115 GLY B N 1
ATOM 3767 C CA . GLY B 1 123 ? 13.482 19.573 5.732 1.00 15.28 115 GLY B CA 1
ATOM 3768 C C . GLY B 1 123 ? 13.658 20.014 4.289 1.00 14.83 115 GLY B C 1
ATOM 3769 O O . GLY B 1 123 ? 12.886 19.658 3.397 1.00 16.47 115 GLY B O 1
ATOM 3770 N N . THR B 1 124 ? 14.690 20.821 4.067 1.00 14.59 116 THR B N 1
ATOM 3771 C CA . THR B 1 124 ? 15.149 21.058 2.707 1.00 14.87 116 THR B CA 1
ATOM 3772 C C . THR B 1 124 ? 15.819 19.801 2.163 1.00 14.80 116 THR B C 1
ATOM 3773 O O . THR B 1 124 ? 16.090 18.842 2.889 1.00 15.35 116 THR B O 1
ATOM 3777 N N . HIS B 1 125 ? 16.110 19.827 0.861 1.00 16.22 117 HIS B N 1
ATOM 3778 C CA . HIS B 1 125 ? 16.858 18.735 0.245 1.00 14.87 117 HIS B CA 1
ATOM 3779 C C . HIS B 1 125 ? 18.195 18.514 0.948 1.00 14.92 117 HIS B C 1
ATOM 3780 O O . HIS B 1 125 ? 18.573 17.370 1.243 1.00 14.44 117 HIS B O 1
ATOM 3787 N N . GLU B 1 126 ? 18.911 19.597 1.263 1.00 15.32 118 GLU B N 1
ATOM 3788 C CA . GLU B 1 126 ? 20.176 19.455 1.981 1.00 14.81 118 GLU B CA 1
ATOM 3789 C C . GLU B 1 126 ? 19.966 18.861 3.368 1.00 14.27 118 GLU B C 1
ATOM 3790 O O . GLU B 1 126 ? 20.707 17.964 3.783 1.00 14.37 118 GLU B O 1
ATOM 3796 N N . GLN B 1 127 ? 18.977 19.366 4.111 1.00 13.99 119 GLN B N 1
ATOM 3797 C CA . GLN B 1 127 ? 18.759 18.861 5.467 1.00 13.71 119 GLN B CA 1
ATOM 3798 C C . GLN B 1 127 ? 18.363 17.392 5.446 1.00 13.93 119 GLN B C 1
ATOM 3799 O O . GLN B 1 127 ? 18.839 16.598 6.270 1.00 14.97 119 GLN B O 1
ATOM 3805 N N . LYS B 1 128 ? 17.490 17.010 4.511 1.00 13.51 120 LYS B N 1
ATOM 3806 C CA . LYS B 1 128 ? 17.094 15.610 4.404 1.00 13.04 120 LYS B CA 1
ATOM 3807 C C . LYS B 1 128 ? 18.282 14.726 4.042 1.00 13.16 120 LYS B C 1
ATOM 3808 O O . LYS B 1 128 ? 18.446 13.637 4.600 1.00 13.93 120 LYS B O 1
ATOM 3814 N N . THR B 1 129 ? 19.124 15.174 3.110 1.00 13.47 121 THR B N 1
ATOM 3815 C CA . THR B 1 129 ? 20.306 14.398 2.747 1.00 13.09 121 THR B CA 1
ATOM 3816 C C . THR B 1 129 ? 21.276 14.275 3.915 1.00 13.29 121 THR B C 1
ATOM 3817 O O . THR B 1 129 ? 21.894 13.220 4.117 1.00 14.59 121 THR B O 1
ATOM 3821 N N . ARG B 1 130 ? 21.440 15.354 4.680 1.00 14.02 122 ARG B N 1
ATOM 3822 C CA . ARG B 1 130 ? 22.421 15.367 5.761 1.00 15.84 122 ARG B CA 1
ATOM 3823 C C . ARG B 1 130 ? 22.037 14.413 6.886 1.00 16.66 122 ARG B C 1
ATOM 3824 O O . ARG B 1 130 ? 22.908 13.784 7.498 1.00 18.28 122 ARG B O 1
ATOM 3832 N N . TYR B 1 131 ? 20.747 14.303 7.189 1.00 14.22 123 TYR B N 1
ATOM 3833 C CA . TYR B 1 131 ? 20.309 13.621 8.402 1.00 14.26 123 TYR B CA 1
ATOM 3834 C C . TYR B 1 131 ? 19.600 12.301 8.155 1.00 14.43 123 TYR B C 1
ATOM 3835 O O . TYR B 1 131 ? 19.861 11.330 8.874 1.00 15.91 123 TYR B O 1
ATOM 3844 N N . LEU B 1 132 ? 18.712 12.229 7.171 1.00 13.55 124 LEU B N 1
ATOM 3845 C CA . LEU B 1 132 ? 17.827 11.071 7.098 1.00 12.74 124 LEU B CA 1
ATOM 3846 C C . LEU B 1 132 ? 18.540 9.769 6.732 1.00 14.27 124 LEU B C 1
ATOM 3847 O O . LEU B 1 132 ? 18.195 8.731 7.303 1.00 13.94 124 LEU B O 1
ATOM 3852 N N . PRO B 1 133 ? 19.526 9.748 5.818 1.00 14.02 125 PRO B N 1
ATOM 3853 C CA . PRO B 1 133 ? 20.195 8.461 5.547 1.00 14.34 125 PRO B CA 1
ATOM 3854 C C . PRO B 1 133 ? 20.847 7.863 6.781 1.00 13.89 125 PRO B C 1
ATOM 3855 O O . PRO B 1 133 ? 20.832 6.639 6.952 1.00 14.53 125 PRO B O 1
ATOM 3859 N N A ARG B 1 134 ? 21.419 8.692 7.654 0.50 15.41 126 ARG B N 1
ATOM 3860 N N B ARG B 1 134 ? 21.414 8.701 7.649 0.50 15.62 126 ARG B N 1
ATOM 3861 C CA A ARG B 1 134 ? 22.049 8.160 8.858 0.50 15.34 126 ARG B CA 1
ATOM 3862 C CA B ARG B 1 134 ? 22.057 8.208 8.861 0.50 15.85 126 ARG B CA 1
ATOM 3863 C C A ARG B 1 134 ? 21.027 7.757 9.912 0.50 14.22 126 ARG B C 1
ATOM 3864 C C B ARG B 1 134 ? 21.041 7.780 9.914 0.50 14.50 126 ARG B C 1
ATOM 3865 O O A ARG B 1 134 ? 21.276 6.822 10.683 0.50 14.82 126 ARG B O 1
ATOM 3866 O O B ARG B 1 134 ? 21.303 6.841 10.676 0.50 15.20 126 ARG B O 1
ATOM 3881 N N . VAL B 1 135 ? 19.880 8.436 9.967 1.00 13.81 127 VAL B N 1
ATOM 3882 C CA . VAL B 1 135 ? 18.790 7.957 10.817 1.00 12.07 127 VAL B CA 1
ATOM 3883 C C . VAL B 1 135 ? 18.339 6.585 10.339 1.00 12.07 127 VAL B C 1
ATOM 3884 O O . VAL B 1 135 ? 18.188 5.642 11.128 1.00 13.60 127 VAL B O 1
ATOM 3888 N N . ALA B 1 136 ? 18.174 6.446 9.019 1.00 12.93 128 ALA B N 1
ATOM 3889 C CA . ALA B 1 136 ? 17.625 5.232 8.428 1.00 13.67 128 ALA B CA 1
ATOM 3890 C C . ALA B 1 136 ? 18.570 4.038 8.536 1.00 14.63 128 ALA B C 1
ATOM 3891 O O . ALA B 1 136 ? 18.100 2.896 8.605 1.00 16.94 128 ALA B O 1
ATOM 3893 N N . ASN B 1 137 ? 19.888 4.248 8.540 1.00 13.50 129 ASN B N 1
ATOM 3894 C CA . ASN B 1 137 ? 20.796 3.123 8.728 1.00 14.17 129 ASN B CA 1
ATOM 3895 C C . ASN B 1 137 ? 21.287 2.995 10.169 1.00 15.03 129 ASN B C 1
ATOM 3896 O O . ASN B 1 137 ? 22.130 2.139 10.452 1.00 15.73 129 ASN B O 1
ATOM 3901 N N . GLY B 1 138 ? 20.748 3.794 11.089 1.00 14.60 130 GLY B N 1
ATOM 3902 C CA . GLY B 1 138 ? 21.055 3.618 12.499 1.00 14.66 130 GLY B CA 1
ATOM 3903 C C . GLY B 1 138 ? 22.400 4.141 12.945 1.00 15.99 130 GLY B C 1
ATOM 3904 O O . GLY B 1 138 ? 22.885 3.738 14.010 1.00 17.78 130 GLY B O 1
ATOM 3905 N N . THR B 1 139 ? 23.029 5.028 12.169 1.00 16.68 131 THR B N 1
ATOM 3906 C CA . THR B 1 139 ? 24.306 5.609 12.567 1.00 17.82 131 THR B CA 1
ATOM 3907 C C . THR B 1 139 ? 24.164 7.020 13.125 1.00 17.93 131 THR B C 1
ATOM 3908 O O . THR B 1 139 ? 25.166 7.615 13.534 1.00 20.73 131 THR B O 1
ATOM 3912 N N . ALA B 1 140 ? 22.946 7.553 13.177 1.00 15.57 132 ALA B N 1
ATOM 3913 C CA . ALA B 1 140 ? 22.665 8.811 13.857 1.00 14.02 132 ALA B CA 1
ATOM 3914 C C . ALA B 1 140 ? 21.419 8.611 14.697 1.00 13.46 132 ALA B C 1
ATOM 3915 O O . ALA B 1 140 ? 20.380 8.205 14.171 1.00 16.25 132 ALA B O 1
ATOM 3917 N N . ILE B 1 141 ? 21.523 8.884 15.996 1.00 13.06 133 ILE B N 1
ATOM 3918 C CA . ILE B 1 141 ? 20.405 8.709 16.917 1.00 11.69 133 ILE B CA 1
ATOM 3919 C C . ILE B 1 141 ? 19.636 10.023 16.999 1.00 11.68 133 ILE B C 1
ATOM 3920 O O . ILE B 1 141 ? 20.230 11.090 17.204 1.00 13.10 133 ILE B O 1
ATOM 3925 N N . ALA B 1 142 ? 18.324 9.954 16.794 1.00 12.26 134 ALA B N 1
ATOM 3926 C CA . ALA B 1 142 ? 17.472 11.133 16.702 1.00 11.28 134 ALA B CA 1
ATOM 3927 C C . ALA B 1 142 ? 16.762 11.414 18.022 1.00 10.99 134 ALA B C 1
ATOM 3928 O O . ALA B 1 142 ? 16.612 10.537 18.880 1.00 12.81 134 ALA B O 1
ATOM 3930 N N . ALA B 1 143 ? 16.310 12.658 18.168 1.00 11.58 135 ALA B N 1
ATOM 3931 C CA . ALA B 1 143 ? 15.562 13.071 19.347 1.00 10.58 135 ALA B CA 1
ATOM 3932 C C . ALA B 1 143 ? 14.653 14.240 18.981 1.00 11.67 135 ALA B C 1
ATOM 3933 O O . ALA B 1 143 ? 14.915 14.997 18.038 1.00 12.55 135 ALA B O 1
ATOM 3935 N N . PHE B 1 144 ? 13.592 14.382 19.771 1.00 11.28 136 PHE B N 1
ATOM 3936 C CA . PHE B 1 144 ? 12.487 15.311 19.539 1.00 11.08 136 PHE B CA 1
ATOM 3937 C C . PHE B 1 144 ? 12.304 16.105 20.828 1.00 11.65 136 PHE B C 1
ATOM 3938 O O . PHE B 1 144 ? 11.896 15.538 21.846 1.00 13.39 136 PHE B O 1
ATOM 3946 N N . ALA B 1 145 ? 12.639 17.401 20.809 1.00 11.56 137 ALA B N 1
ATOM 3947 C CA . ALA B 1 145 ? 12.736 18.201 22.038 1.00 12.55 137 ALA B CA 1
ATOM 3948 C C . ALA B 1 145 ? 11.661 19.288 22.040 1.00 12.21 137 ALA B C 1
ATOM 3949 O O . ALA B 1 145 ? 11.859 20.391 21.524 1.00 12.92 137 ALA B O 1
ATOM 3951 N N . LEU B 1 146 ? 10.525 18.974 22.658 1.00 12.57 138 LEU B N 1
ATOM 3952 C CA . LEU B 1 146 ? 9.367 19.856 22.699 1.00 12.51 138 LEU B CA 1
ATOM 3953 C C . LEU B 1 146 ? 8.997 20.263 24.117 1.00 13.11 138 LEU B C 1
ATOM 3954 O O . LEU B 1 146 ? 8.824 21.459 24.398 1.00 13.44 138 LEU B O 1
ATOM 3959 N N . SER B 1 147 ? 8.872 19.290 25.015 1.00 13.52 139 SER B N 1
ATOM 3960 C CA . SER B 1 147 ? 8.377 19.521 26.366 1.00 12.07 139 SER B CA 1
ATOM 3961 C C . SER B 1 147 ? 9.367 20.313 27.217 1.00 12.43 139 SER B C 1
ATOM 3962 O O . SER B 1 147 ? 10.585 20.246 27.023 1.00 13.28 139 SER B O 1
ATOM 3965 N N . GLU B 1 148 ? 8.824 21.037 28.193 1.00 12.88 140 GLU B N 1
ATOM 3966 C CA . GLU B 1 148 ? 9.580 21.851 29.133 1.00 13.32 140 GLU B CA 1
ATOM 3967 C C . GLU B 1 148 ? 9.081 21.586 30.543 1.00 13.13 140 GLU B C 1
ATOM 3968 O O . GLU B 1 148 ? 7.964 21.099 30.726 1.00 14.80 140 GLU B O 1
ATOM 3974 N N . PRO B 1 149 ? 9.879 21.916 31.565 1.00 13.33 141 PRO B N 1
ATOM 3975 C CA . PRO B 1 149 ? 9.421 21.678 32.946 1.00 14.30 141 PRO B CA 1
ATOM 3976 C C . PRO B 1 149 ? 8.054 22.268 33.249 1.00 14.76 141 PRO B C 1
ATOM 3977 O O . PRO B 1 149 ? 7.270 21.643 33.972 1.00 15.94 141 PRO B O 1
ATOM 3981 N N . GLU B 1 150 ? 7.739 23.449 32.714 1.00 16.14 142 GLU B N 1
ATOM 3982 C CA . GLU B 1 150 ? 6.485 24.123 33.011 1.00 21.19 142 GLU B CA 1
ATOM 3983 C C . GLU B 1 150 ? 5.451 23.986 31.907 1.00 22.75 142 GLU B C 1
ATOM 3984 O O . GLU B 1 150 ? 4.350 24.535 32.040 1.00 26.97 142 GLU B O 1
ATOM 3990 N N . ALA B 1 151 ? 5.766 23.278 30.822 1.00 20.91 143 ALA B N 1
ATOM 3991 C CA . ALA B 1 151 ? 4.879 23.249 29.659 1.00 21.23 143 ALA B CA 1
ATOM 3992 C C . ALA B 1 151 ? 5.088 21.913 28.955 1.00 20.83 143 ALA B C 1
ATOM 3993 O O . ALA B 1 151 ? 6.064 21.750 28.218 1.00 19.37 143 ALA B O 1
ATOM 3995 N N . GLY B 1 152 ? 4.177 20.967 29.206 1.00 19.49 144 GLY B N 1
ATOM 3996 C CA . GLY B 1 152 ? 4.144 19.693 28.515 1.00 16.37 144 GLY B CA 1
ATOM 3997 C C . GLY B 1 152 ? 2.873 19.559 27.702 1.00 16.93 144 GLY B C 1
ATOM 3998 O O . GLY B 1 152 ? 2.903 19.630 26.468 1.00 19.71 144 GLY B O 1
ATOM 3999 N N . SER B 1 153 ? 1.738 19.389 28.381 1.00 17.18 145 SER B N 1
ATOM 4000 C CA . SER B 1 153 ? 0.462 19.384 27.670 1.00 17.71 145 SER B CA 1
ATOM 4001 C C . SER B 1 153 ? 0.234 20.703 26.935 1.00 18.15 145 SER B C 1
ATOM 4002 O O . SER B 1 153 ? -0.285 20.718 25.810 1.00 19.97 145 SER B O 1
ATOM 4005 N N . ASP B 1 154 ? 0.621 21.819 27.550 1.00 17.86 146 ASP B N 1
ATOM 4006 C CA . ASP B 1 154 ? 0.353 23.147 26.993 1.00 17.63 146 ASP B CA 1
ATOM 4007 C C . ASP B 1 154 ? 1.570 23.624 26.198 1.00 19.28 146 ASP B C 1
ATOM 4008 O O . ASP B 1 154 ? 2.315 24.521 26.598 1.00 19.33 146 ASP B O 1
ATOM 4013 N N . VAL B 1 155 ? 1.734 22.993 25.027 1.00 20.31 147 VAL B N 1
ATOM 4014 C CA . VAL B 1 155 ? 2.891 23.223 24.163 1.00 21.45 147 VAL B CA 1
ATOM 4015 C C . VAL B 1 155 ? 2.967 24.682 23.741 1.00 21.29 147 VAL B C 1
ATOM 4016 O O . VAL B 1 155 ? 4.057 25.254 23.592 1.00 20.90 147 VAL B O 1
ATOM 4020 N N . ALA B 1 156 ? 1.809 25.296 23.518 1.00 20.65 148 ALA B N 1
ATOM 4021 C CA . ALA B 1 156 ? 1.756 26.649 22.985 1.00 21.75 148 ALA B CA 1
ATOM 4022 C C . ALA B 1 156 ? 2.360 27.673 23.936 1.00 22.98 148 ALA B C 1
ATOM 4023 O O . ALA B 1 156 ? 2.699 28.777 23.499 1.00 25.25 148 ALA B O 1
ATOM 4025 N N . ALA B 1 157 ? 2.512 27.326 25.214 1.00 21.10 149 ALA B N 1
ATOM 4026 C CA . ALA B 1 157 ? 3.061 28.217 26.223 1.00 21.95 149 ALA B CA 1
ATOM 4027 C C . ALA B 1 157 ? 4.551 28.011 26.468 1.00 18.88 149 ALA B C 1
ATOM 4028 O O . ALA B 1 157 ? 5.076 28.518 27.469 1.00 19.94 149 ALA B O 1
ATOM 4030 N N . MET B 1 158 ? 5.249 27.295 25.586 1.00 17.10 150 MET B N 1
ATOM 4031 C CA . MET B 1 158 ? 6.663 27.019 25.813 1.00 16.97 150 MET B CA 1
ATOM 4032 C C . MET B 1 158 ? 7.455 28.319 25.913 1.00 17.88 150 MET B C 1
ATOM 4033 O O . MET B 1 158 ? 7.084 29.346 25.335 1.00 20.04 150 MET B O 1
ATOM 4038 N N . THR B 1 159 ? 8.553 28.279 26.674 1.00 17.13 151 THR B N 1
ATOM 4039 C CA . THR B 1 159 ? 9.349 29.476 26.912 1.00 18.36 151 THR B CA 1
ATOM 4040 C C . THR B 1 159 ? 10.794 29.408 26.430 1.00 17.71 151 THR B C 1
ATOM 4041 O O . THR B 1 159 ? 11.478 30.436 26.493 1.00 18.93 151 THR B O 1
ATOM 4045 N N . LEU B 1 160 ? 11.292 28.257 25.962 1.00 16.58 152 LEU B N 1
ATOM 4046 C CA . LEU B 1 160 ? 12.628 28.240 25.364 1.00 14.91 152 LEU B CA 1
ATOM 4047 C C . LEU B 1 160 ? 12.689 29.277 24.252 1.00 15.60 152 LEU B C 1
ATOM 4048 O O . LEU B 1 160 ? 11.865 29.261 23.334 1.00 17.21 152 LEU B O 1
ATOM 4053 N N . SER B 1 161 ? 13.647 30.192 24.349 1.00 15.16 153 SER B N 1
ATOM 4054 C CA . SER B 1 161 ? 13.715 31.334 23.447 1.00 16.78 153 SER B CA 1
ATOM 4055 C C . SER B 1 161 ? 14.767 31.108 22.371 1.00 17.69 153 SER B C 1
ATOM 4056 O O . SER B 1 161 ? 15.824 30.529 22.632 1.00 18.79 153 SER B O 1
ATOM 4059 N N . ALA B 1 162 ? 14.465 31.565 21.157 1.00 17.11 154 ALA B N 1
ATOM 4060 C CA . ALA B 1 162 ? 15.422 31.564 20.055 1.00 17.96 154 ALA B CA 1
ATOM 4061 C C . ALA B 1 162 ? 15.478 32.973 19.488 1.00 19.26 154 ALA B C 1
ATOM 4062 O O . ALA B 1 162 ? 14.500 33.443 18.900 1.00 19.84 154 ALA B O 1
ATOM 4064 N N . ARG B 1 163 ? 16.609 33.646 19.673 1.00 19.24 155 ARG B N 1
ATOM 4065 C CA . ARG B 1 163 ? 16.766 35.042 19.291 1.00 20.62 155 ARG B CA 1
ATOM 4066 C C . ARG B 1 163 ? 17.622 35.136 18.035 1.00 21.34 155 ARG B C 1
ATOM 4067 O O . ARG B 1 163 ? 18.734 34.602 18.002 1.00 21.42 155 ARG B O 1
ATOM 4075 N N . GLU B 1 164 ? 17.107 35.814 17.009 1.00 22.50 156 GLU B N 1
ATOM 4076 C CA . GLU B 1 164 ? 17.854 35.950 15.766 1.00 24.32 156 GLU B CA 1
ATOM 4077 C C . GLU B 1 164 ? 19.068 36.847 15.981 1.00 24.24 156 GLU B C 1
ATOM 4078 O O . GLU B 1 164 ? 18.961 37.921 16.581 1.00 24.97 156 GLU B O 1
ATOM 4084 N N . ASP B 1 165 ? 20.231 36.395 15.506 1.00 24.08 157 ASP B N 1
ATOM 4085 C CA . ASP B 1 165 ? 21.472 37.156 15.659 1.00 26.43 157 ASP B CA 1
ATOM 4086 C C . ASP B 1 165 ? 22.361 36.856 14.457 1.00 26.90 157 ASP B C 1
ATOM 4087 O O . ASP B 1 165 ? 23.078 35.853 14.449 1.00 27.08 157 ASP B O 1
ATOM 4092 N N . GLY B 1 166 ? 22.344 37.742 13.472 1.00 29.94 158 GLY B N 1
ATOM 4093 C CA . GLY B 1 166 ? 23.127 37.483 12.275 1.00 30.62 158 GLY B CA 1
ATOM 4094 C C . GLY B 1 166 ? 22.567 36.277 11.554 1.00 31.02 158 GLY B C 1
ATOM 4095 O O . GLY B 1 166 ? 21.355 36.169 11.338 1.00 32.66 158 GLY B O 1
ATOM 4096 N N . ASP B 1 167 ? 23.438 35.341 11.187 1.00 28.80 159 ASP B N 1
ATOM 4097 C CA A ASP B 1 167 ? 23.084 34.120 10.481 0.59 28.52 159 ASP B CA 1
ATOM 4098 C CA B ASP B 1 167 ? 22.962 34.158 10.479 0.41 29.13 159 ASP B CA 1
ATOM 4099 C C . ASP B 1 167 ? 22.757 32.965 11.408 1.00 27.31 159 ASP B C 1
ATOM 4100 O O . ASP B 1 167 ? 22.733 31.819 10.950 1.00 29.61 159 ASP B O 1
ATOM 4109 N N . ALA B 1 168 ? 22.553 33.221 12.696 1.00 24.41 160 ALA B N 1
ATOM 4110 C CA . ALA B 1 168 ? 22.224 32.176 13.652 1.00 22.36 160 ALA B CA 1
ATOM 4111 C C . ALA B 1 168 ? 21.066 32.629 14.526 1.00 21.56 160 ALA B C 1
ATOM 4112 O O . ALA B 1 168 ? 20.660 33.795 14.520 1.00 23.50 160 ALA B O 1
ATOM 4114 N N . TYR B 1 169 ? 20.515 31.672 15.260 1.00 19.19 161 TYR B N 1
ATOM 4115 C CA . TYR B 1 169 ? 19.606 31.936 16.359 1.00 18.87 161 TYR B CA 1
ATOM 4116 C C . TYR B 1 169 ? 20.291 31.510 17.646 1.00 18.72 161 TYR B C 1
ATOM 4117 O O . TYR B 1 169 ? 21.004 30.503 17.670 1.00 18.93 161 TYR B O 1
ATOM 4126 N N . VAL B 1 170 ? 20.100 32.288 18.704 1.00 17.54 162 VAL B N 1
ATOM 4127 C CA . VAL B 1 170 ? 20.672 31.985 20.012 1.00 17.84 162 VAL B CA 1
ATOM 4128 C C . VAL B 1 170 ? 19.566 31.427 20.898 1.00 17.21 162 VAL B C 1
ATOM 4129 O O . VAL B 1 170 ? 18.536 32.083 21.105 1.00 18.10 162 VAL B O 1
ATOM 4133 N N . LEU B 1 171 ? 19.779 30.226 21.434 1.00 15.38 163 LEU B N 1
ATOM 4134 C CA . LEU B 1 171 ? 18.771 29.512 22.211 1.00 15.32 163 LEU B CA 1
ATOM 4135 C C . LEU B 1 171 ? 19.106 29.570 23.697 1.00 17.31 163 LEU B C 1
ATOM 4136 O O . LEU B 1 171 ? 20.249 29.310 24.093 1.00 17.26 163 LEU B O 1
ATOM 4141 N N . ASP B 1 172 ? 18.105 29.911 24.514 1.00 16.29 164 ASP B N 1
ATOM 4142 C CA . ASP B 1 172 ? 18.265 29.991 25.963 1.00 18.10 164 ASP B CA 1
ATOM 4143 C C . ASP B 1 172 ? 17.049 29.379 26.641 1.00 17.20 164 ASP B C 1
ATOM 4144 O O . ASP B 1 172 ? 15.915 29.762 26.339 1.00 17.79 164 ASP B O 1
ATOM 4149 N N . GLY B 1 173 ? 17.281 28.438 27.562 1.00 16.29 165 GLY B N 1
ATOM 4150 C CA . GLY B 1 173 ? 16.221 27.837 28.341 1.00 16.63 165 GLY B CA 1
ATOM 4151 C C . GLY B 1 173 ? 16.387 26.336 28.399 1.00 17.05 165 GLY B C 1
ATOM 4152 O O . GLY B 1 173 ? 17.453 25.797 28.083 1.00 21.09 165 GLY B O 1
ATOM 4153 N N . ASP B 1 174 ? 15.318 25.650 28.791 1.00 16.46 166 ASP B N 1
ATOM 4154 C CA . ASP B 1 174 ? 15.373 24.222 29.081 1.00 16.00 166 ASP B CA 1
ATOM 4155 C C . ASP B 1 174 ? 14.305 23.450 28.319 1.00 15.75 166 ASP B C 1
ATOM 4156 O O . ASP B 1 174 ? 13.179 23.926 28.151 1.00 18.07 166 ASP B O 1
ATOM 4161 N N . LYS B 1 175 ? 14.662 22.244 27.884 1.00 13.66 167 LYS B N 1
ATOM 4162 C CA . LYS B 1 175 ? 13.707 21.209 27.515 1.00 13.28 167 LYS B CA 1
ATOM 4163 C C . LYS B 1 175 ? 13.898 20.053 28.481 1.00 11.83 167 LYS B C 1
ATOM 4164 O O . LYS B 1 175 ? 14.994 19.862 29.014 1.00 13.91 167 LYS B O 1
ATOM 4170 N N . THR B 1 176 ? 12.850 19.265 28.702 1.00 12.42 168 THR B N 1
ATOM 4171 C CA . THR B 1 176 ? 13.021 18.143 29.611 1.00 12.46 168 THR B CA 1
ATOM 4172 C C . THR B 1 176 ? 12.134 16.977 29.190 1.00 12.35 168 THR B C 1
ATOM 4173 O O . THR B 1 176 ? 11.296 17.091 28.294 1.00 13.24 168 THR B O 1
ATOM 4177 N N . TRP B 1 177 ? 12.345 15.840 29.860 1.00 11.67 169 TRP B N 1
ATOM 4178 C CA . TRP B 1 177 ? 11.773 14.546 29.475 1.00 11.42 169 TRP B CA 1
ATOM 4179 C C . TRP B 1 177 ? 12.216 14.124 28.077 1.00 12.58 169 TRP B C 1
ATOM 4180 O O . TRP B 1 177 ? 11.454 13.488 27.349 1.00 15.43 169 TRP B O 1
ATOM 4191 N N . ILE B 1 178 ? 13.429 14.470 27.661 1.00 11.96 170 ILE B N 1
ATOM 4192 C CA . ILE B 1 178 ? 13.813 14.295 26.261 1.00 12.43 170 ILE B CA 1
ATOM 4193 C C . ILE B 1 178 ? 14.366 12.886 26.066 1.00 12.77 170 ILE B C 1
ATOM 4194 O O . ILE B 1 178 ? 15.463 12.565 26.537 1.00 13.32 170 ILE B O 1
ATOM 4199 N N . SER B 1 179 ? 13.597 12.051 25.361 1.00 12.17 171 SER B N 1
ATOM 4200 C CA . SER B 1 179 ? 14.032 10.701 25.027 1.00 11.56 171 SER B CA 1
ATOM 4201 C C . SER B 1 179 ? 15.298 10.746 24.178 1.00 11.94 171 SER B C 1
ATOM 4202 O O . SER B 1 179 ? 15.437 11.588 23.291 1.00 12.79 171 SER B O 1
ATOM 4205 N N . ASN B 1 180 ? 16.217 9.818 24.448 1.00 11.24 172 ASN B N 1
ATOM 4206 C CA . ASN B 1 180 ? 17.563 9.770 23.883 1.00 12.81 172 ASN B CA 1
ATOM 4207 C C . ASN B 1 180 ? 18.414 10.948 24.328 1.00 12.56 172 ASN B C 1
ATOM 4208 O O . ASN B 1 180 ? 19.520 11.139 23.802 1.00 12.92 172 ASN B O 1
ATOM 4213 N N . GLY B 1 181 ? 17.944 11.738 25.300 1.00 13.02 173 GLY B N 1
ATOM 4214 C CA . GLY B 1 181 ? 18.762 12.808 25.836 1.00 14.34 173 GLY B CA 1
ATOM 4215 C C . GLY B 1 181 ? 20.086 12.278 26.345 1.00 17.12 173 GLY B C 1
ATOM 4216 O O . GLY B 1 181 ? 20.120 11.309 27.110 1.00 16.75 173 GLY B O 1
ATOM 4217 N N . GLY B 1 182 ? 21.186 12.878 25.898 1.00 16.81 174 GLY B N 1
ATOM 4218 C CA . GLY B 1 182 ? 22.512 12.447 26.266 1.00 18.27 174 GLY B CA 1
ATOM 4219 C C . GLY B 1 182 ? 23.179 11.498 25.291 1.00 18.24 174 GLY B C 1
ATOM 4220 O O . GLY B 1 182 ? 24.413 11.396 25.302 1.00 19.86 174 GLY B O 1
ATOM 4221 N N . ILE B 1 183 ? 22.413 10.780 24.472 1.00 15.99 175 ILE B N 1
ATOM 4222 C CA . ILE B 1 183 ? 22.991 9.883 23.475 1.00 15.11 175 ILE B CA 1
ATOM 4223 C C . ILE B 1 183 ? 22.615 10.262 22.049 1.00 13.73 175 ILE B C 1
ATOM 4224 O O . ILE B 1 183 ? 23.193 9.703 21.105 1.00 14.68 175 ILE B O 1
ATOM 4229 N N . ALA B 1 184 ? 21.692 11.198 21.852 1.00 12.45 176 ALA B N 1
ATOM 4230 C CA . ALA B 1 184 ? 21.298 11.576 20.503 1.00 12.20 176 ALA B CA 1
ATOM 4231 C C . ALA B 1 184 ? 22.428 12.304 19.793 1.00 14.19 176 ALA B C 1
ATOM 4232 O O . ALA B 1 184 ? 23.233 13.007 20.408 1.00 15.36 176 ALA B O 1
ATOM 4234 N N . ASP B 1 185 ? 22.470 12.136 18.473 1.00 12.96 177 ASP B N 1
ATOM 4235 C CA . ASP B 1 185 ? 23.396 12.893 17.648 1.00 13.73 177 ASP B CA 1
ATOM 4236 C C . ASP B 1 185 ? 22.839 14.242 17.231 1.00 13.77 177 ASP B C 1
ATOM 4237 O O . ASP B 1 185 ? 23.620 15.150 16.924 1.00 14.61 177 ASP B O 1
ATOM 4242 N N . PHE B 1 186 ? 21.517 14.396 17.238 1.00 12.93 178 PHE B N 1
ATOM 4243 C CA . PHE B 1 186 ? 20.888 15.682 16.978 1.00 12.85 178 PHE B CA 1
ATOM 4244 C C . PHE B 1 186 ? 19.543 15.695 17.681 1.00 12.87 178 PHE B C 1
ATOM 4245 O O . PHE B 1 186 ? 18.973 14.645 18.000 1.00 12.79 178 PHE B O 1
ATOM 4253 N N . TYR B 1 187 ? 19.041 16.903 17.907 1.00 12.13 179 TYR B N 1
ATOM 4254 C CA . TYR B 1 187 ? 17.748 17.134 18.532 1.00 12.02 179 TYR B CA 1
ATOM 4255 C C . TYR B 1 187 ? 16.943 18.046 17.631 1.00 12.76 179 TYR B C 1
ATOM 4256 O O . TYR B 1 187 ? 17.437 19.105 17.238 1.00 14.54 179 TYR B O 1
ATOM 4265 N N . VAL B 1 188 ? 15.711 17.661 17.310 1.00 13.31 180 VAL B N 1
ATOM 4266 C CA . VAL B 1 188 ? 14.799 18.618 16.690 1.00 12.05 180 VAL B CA 1
ATOM 4267 C C . VAL B 1 188 ? 14.178 19.430 17.821 1.00 11.06 180 VAL B C 1
ATOM 4268 O O . VAL B 1 188 ? 13.463 18.888 18.669 1.00 13.44 180 VAL B O 1
ATOM 4272 N N . VAL B 1 189 ? 14.509 20.717 17.876 1.00 12.06 181 VAL B N 1
ATOM 4273 C CA . VAL B 1 189 ? 14.184 21.580 19.004 1.00 12.22 181 VAL B CA 1
ATOM 4274 C C . VAL B 1 189 ? 13.151 22.598 18.550 1.00 12.42 181 VAL B C 1
ATOM 4275 O O . VAL B 1 189 ? 13.318 23.234 17.503 1.00 14.18 181 VAL B O 1
ATOM 4279 N N . PHE B 1 190 ? 12.094 22.764 19.338 1.00 11.32 182 PHE B N 1
ATOM 4280 C CA . PHE B 1 190 ? 11.068 23.770 19.088 1.00 12.44 182 PHE B CA 1
ATOM 4281 C C . PHE B 1 190 ? 11.246 24.892 20.096 1.00 12.43 182 PHE B C 1
ATOM 4282 O O . PHE B 1 190 ? 11.347 24.630 21.295 1.00 14.27 182 PHE B O 1
ATOM 4290 N N . ALA B 1 191 ? 11.334 26.131 19.604 1.00 13.03 183 ALA B N 1
ATOM 4291 C CA . ALA B 1 191 ? 11.676 27.272 20.441 1.00 14.51 183 ALA B CA 1
ATOM 4292 C C . ALA B 1 191 ? 10.856 28.474 20.011 1.00 14.81 183 ALA B C 1
ATOM 4293 O O . ALA B 1 191 ? 10.419 28.577 18.861 1.00 16.96 183 ALA B O 1
ATOM 4295 N N . ARG B 1 192 ? 10.657 29.397 20.948 1.00 14.90 184 ARG B N 1
ATOM 4296 C CA . ARG B 1 192 ? 9.860 30.590 20.674 1.00 15.13 184 ARG B CA 1
ATOM 4297 C C . ARG B 1 192 ? 10.727 31.630 19.975 1.00 16.47 184 ARG B C 1
ATOM 4298 O O . ARG B 1 192 ? 11.655 32.184 20.575 1.00 18.36 184 ARG B O 1
ATOM 4306 N N . THR B 1 193 ? 10.416 31.905 18.711 1.00 16.29 185 THR B N 1
ATOM 4307 C CA . THR B 1 193 ? 11.050 32.981 17.964 1.00 17.31 185 THR B CA 1
ATOM 4308 C C . THR B 1 193 ? 10.238 34.273 17.985 1.00 19.49 185 THR B C 1
ATOM 4309 O O . THR B 1 193 ? 10.768 35.322 17.608 1.00 21.06 185 THR B O 1
ATOM 4313 N N . GLY B 1 194 ? 8.974 34.224 18.403 1.00 21.47 186 GLY B N 1
ATOM 4314 C CA . GLY B 1 194 ? 8.245 35.421 18.784 1.00 22.93 186 GLY B CA 1
ATOM 4315 C C . GLY B 1 194 ? 7.492 36.151 17.692 1.00 24.43 186 GLY B C 1
ATOM 4316 O O . GLY B 1 194 ? 7.115 37.309 17.902 1.00 25.25 186 GLY B O 1
ATOM 4317 N N . GLU B 1 195 ? 7.240 35.518 16.541 1.00 25.95 187 GLU B N 1
ATOM 4318 C CA . GLU B 1 195 ? 6.542 36.207 15.453 1.00 26.46 187 GLU B CA 1
ATOM 4319 C C . GLU B 1 195 ? 5.142 36.649 15.865 1.00 26.54 187 GLU B C 1
ATOM 4320 O O . GLU B 1 195 ? 4.628 37.655 15.359 1.00 27.76 187 GLU B O 1
ATOM 4326 N N . ALA B 1 196 ? 4.510 35.900 16.761 1.00 26.58 188 ALA B N 1
ATOM 4327 C CA . ALA B 1 196 ? 3.152 36.147 17.218 1.00 26.97 188 ALA B CA 1
ATOM 4328 C C . ALA B 1 196 ? 2.964 35.386 18.524 1.00 27.10 188 ALA B C 1
ATOM 4329 O O . ALA B 1 196 ? 3.781 34.522 18.857 1.00 26.55 188 ALA B O 1
ATOM 4331 N N . PRO B 1 197 ? 1.926 35.697 19.297 1.00 27.35 189 PRO B N 1
ATOM 4332 C CA . PRO B 1 197 ? 1.782 35.050 20.605 1.00 26.65 189 PRO B CA 1
ATOM 4333 C C . PRO B 1 197 ? 1.484 33.561 20.493 1.00 24.93 189 PRO B C 1
ATOM 4334 O O . PRO B 1 197 ? 0.973 33.064 19.486 1.00 26.34 189 PRO B O 1
ATOM 4338 N N . GLY B 1 198 ? 1.835 32.848 21.560 1.00 22.38 190 GLY B N 1
ATOM 4339 C CA . GLY B 1 198 ? 1.397 31.470 21.725 1.00 21.53 190 GLY B CA 1
ATOM 4340 C C . GLY B 1 198 ? 1.884 30.549 20.627 1.00 20.37 190 GLY B C 1
ATOM 4341 O O . GLY B 1 198 ? 3.066 30.539 20.258 1.00 20.17 190 GLY B O 1
ATOM 4342 N N . ALA B 1 199 ? 0.951 29.758 20.092 1.00 20.29 191 ALA B N 1
ATOM 4343 C CA . ALA B 1 199 ? 1.291 28.735 19.112 1.00 21.10 191 ALA B CA 1
ATOM 4344 C C . ALA B 1 199 ? 1.801 29.310 17.798 1.00 22.83 191 ALA B C 1
ATOM 4345 O O . ALA B 1 199 ? 2.348 28.553 16.991 1.00 27.04 191 ALA B O 1
ATOM 4347 N N . ARG B 1 200 ? 1.637 30.608 17.557 1.00 20.84 192 ARG B N 1
ATOM 4348 C CA . ARG B 1 200 ? 2.057 31.217 16.303 1.00 20.46 192 ARG B CA 1
ATOM 4349 C C . ARG B 1 200 ? 3.456 31.819 16.381 1.00 21.06 192 ARG B C 1
ATOM 4350 O O . ARG B 1 200 ? 3.884 32.487 15.433 1.00 23.79 192 ARG B O 1
ATOM 4352 N N . GLY B 1 201 ? 4.180 31.592 17.476 1.00 19.33 193 GLY B N 1
ATOM 4353 C CA . GLY B 1 201 ? 5.501 32.181 17.622 1.00 18.41 193 GLY B CA 1
ATOM 4354 C C . GLY B 1 201 ? 6.633 31.184 17.772 1.00 17.10 193 GLY B C 1
ATOM 4355 O O . GLY B 1 201 ? 7.685 31.515 18.323 1.00 17.95 193 GLY B O 1
ATOM 4356 N N . ILE B 1 202 ? 6.450 29.965 17.278 1.00 15.80 194 ILE B N 1
ATOM 4357 C CA . ILE B 1 202 ? 7.398 28.879 17.507 1.00 15.43 194 ILE B CA 1
ATOM 4358 C C . ILE B 1 202 ? 8.081 28.522 16.192 1.00 15.98 194 ILE B C 1
ATOM 4359 O O . ILE B 1 202 ? 7.449 28.530 15.132 1.00 16.70 194 ILE B O 1
ATOM 4364 N N . SER B 1 203 ? 9.376 28.218 16.262 1.00 14.48 195 SER B N 1
ATOM 4365 C CA . SER B 1 203 ? 10.123 27.712 15.120 1.00 14.25 195 SER B CA 1
ATOM 4366 C C . SER B 1 203 ? 10.808 26.404 15.497 1.00 13.81 195 SER B C 1
ATOM 4367 O O . SER B 1 203 ? 11.028 26.114 16.675 1.00 15.90 195 SER B O 1
ATOM 4370 N N . ALA B 1 204 ? 11.148 25.612 14.480 1.00 13.33 196 ALA B N 1
ATOM 4371 C CA . ALA B 1 204 ? 11.787 24.312 14.665 1.00 12.52 196 ALA B CA 1
ATOM 4372 C C . ALA B 1 204 ? 13.216 24.354 14.139 1.00 12.50 196 ALA B C 1
ATOM 4373 O O . ALA B 1 204 ? 13.483 24.972 13.106 1.00 14.96 196 ALA B O 1
ATOM 4375 N N . PHE B 1 205 ? 14.133 23.688 14.844 1.00 13.68 197 PHE B N 1
ATOM 4376 C CA . PHE B 1 205 ? 15.547 23.686 14.489 1.00 14.82 197 PHE B CA 1
ATOM 4377 C C . PHE B 1 205 ? 16.112 22.282 14.615 1.00 14.76 197 PHE B C 1
ATOM 4378 O O . PHE B 1 205 ? 15.766 21.553 15.549 1.00 17.19 197 PHE B O 1
ATOM 4386 N N . VAL B 1 206 ? 17.014 21.914 13.712 1.00 14.53 198 VAL B N 1
ATOM 4387 C CA . VAL B 1 206 ? 17.845 20.732 13.929 1.00 13.89 198 VAL B CA 1
ATOM 4388 C C . VAL B 1 206 ? 19.096 21.179 14.672 1.00 13.98 198 VAL B C 1
ATOM 4389 O O . VAL B 1 206 ? 19.889 21.970 14.145 1.00 16.65 198 VAL B O 1
ATOM 4393 N N . VAL B 1 207 ? 19.285 20.673 15.887 1.00 14.03 199 VAL B N 1
ATOM 4394 C CA . VAL B 1 207 ? 20.388 21.101 16.738 1.00 14.79 199 VAL B CA 1
ATOM 4395 C C . VAL B 1 207 ? 21.327 19.914 16.934 1.00 14.40 199 VAL B C 1
ATOM 4396 O O . VAL B 1 207 ? 20.983 18.943 17.618 1.00 15.39 199 VAL B O 1
ATOM 4400 N N . ASP B 1 208 ? 22.515 19.988 16.334 1.00 14.84 200 ASP B N 1
ATOM 4401 C CA . ASP B 1 208 ? 23.503 18.932 16.511 1.00 14.15 200 ASP B CA 1
ATOM 4402 C C . ASP B 1 208 ? 23.923 18.839 17.973 1.00 14.95 200 ASP B C 1
ATOM 4403 O O . ASP B 1 208 ? 24.009 19.844 18.686 1.00 15.68 200 ASP B O 1
ATOM 4408 N N . ALA B 1 209 ? 24.185 17.609 18.421 1.00 16.03 201 ALA B N 1
ATOM 4409 C CA . ALA B 1 209 ? 24.529 17.400 19.823 1.00 18.74 201 ALA B CA 1
ATOM 4410 C C . ALA B 1 209 ? 25.807 18.129 20.212 1.00 18.45 201 ALA B C 1
ATOM 4411 O O . ALA B 1 209 ? 25.985 18.478 21.386 1.00 20.37 201 ALA B O 1
ATOM 4413 N N . ASP B 1 210 ? 26.713 18.362 19.259 1.00 17.60 202 ASP B N 1
ATOM 4414 C CA . ASP B 1 210 ? 27.985 19.006 19.573 1.00 19.35 202 ASP B CA 1
ATOM 4415 C C . ASP B 1 210 ? 27.903 20.528 19.535 1.00 19.44 202 ASP B C 1
ATOM 4416 O O . ASP B 1 210 ? 28.946 21.195 19.561 1.00 20.90 202 ASP B O 1
ATOM 4421 N N . THR B 1 211 ? 26.702 21.087 19.481 1.00 18.60 203 THR B N 1
ATOM 4422 C CA . THR B 1 211 ? 26.541 22.534 19.469 1.00 17.98 203 THR B CA 1
ATOM 4423 C C . THR B 1 211 ? 27.045 23.122 20.778 1.00 17.94 203 THR B C 1
ATOM 4424 O O . THR B 1 211 ? 26.555 22.732 21.846 1.00 17.50 203 THR B O 1
ATOM 4428 N N . PRO B 1 212 ? 28.000 24.049 20.755 1.00 20.97 204 PRO B N 1
ATOM 4429 C CA . PRO B 1 212 ? 28.397 24.706 22.004 1.00 21.56 204 PRO B CA 1
ATOM 4430 C C . PRO B 1 212 ? 27.204 25.389 22.655 1.00 20.30 204 PRO B C 1
ATOM 4431 O O . PRO B 1 212 ? 26.394 26.041 21.991 1.00 20.46 204 PRO B O 1
ATOM 4435 N N . GLY B 1 213 ? 27.092 25.221 23.969 1.00 20.14 205 GLY B N 1
ATOM 4436 C CA . GLY B 1 213 ? 25.976 25.762 24.714 1.00 18.53 205 GLY B CA 1
ATOM 4437 C C . GLY B 1 213 ? 24.816 24.810 24.895 1.00 18.47 205 GLY B C 1
ATOM 4438 O O . GLY B 1 213 ? 23.909 25.107 25.680 1.00 19.99 205 GLY B O 1
ATOM 4439 N N . LEU B 1 214 ? 24.802 23.686 24.185 1.00 17.88 206 LEU B N 1
ATOM 4440 C CA . LEU B 1 214 ? 23.805 22.648 24.410 1.00 18.38 206 LEU B CA 1
ATOM 4441 C C . LEU B 1 214 ? 24.338 21.740 25.507 1.00 18.82 206 LEU B C 1
ATOM 4442 O O . LEU B 1 214 ? 25.289 20.984 25.290 1.00 22.56 206 LEU B O 1
ATOM 4447 N N . GLU B 1 215 ? 23.729 21.811 26.684 1.00 17.32 207 GLU B N 1
ATOM 4448 C CA . GLU B 1 215 ? 24.215 21.087 27.850 1.00 16.29 207 GLU B CA 1
ATOM 4449 C C . GLU B 1 215 ? 23.228 19.996 28.241 1.00 16.94 207 GLU B C 1
ATOM 4450 O O . GLU B 1 215 ? 22.016 20.235 28.299 1.00 17.72 207 GLU B O 1
ATOM 4456 N N . ILE B 1 216 ? 23.749 18.795 28.481 1.00 17.51 208 ILE B N 1
ATOM 4457 C CA . ILE B 1 216 ? 22.966 17.698 29.037 1.00 17.24 208 ILE B CA 1
ATOM 4458 C C . ILE B 1 216 ? 23.010 17.873 30.554 1.00 19.48 208 ILE B C 1
ATOM 4459 O O . ILE B 1 216 ? 23.968 17.455 31.214 1.00 21.74 208 ILE B O 1
ATOM 4464 N N . ALA B 1 217 ? 21.962 18.498 31.104 1.00 19.25 209 ALA B N 1
ATOM 4465 C CA . ALA B 1 217 ? 21.973 19.039 32.465 1.00 21.50 209 ALA B CA 1
ATOM 4466 C C . ALA B 1 217 ? 21.710 17.998 33.544 1.00 24.16 209 ALA B C 1
ATOM 4467 O O . ALA B 1 217 ? 22.235 18.117 34.655 1.00 26.43 209 ALA B O 1
ATOM 4469 N N . GLU B 1 218 ? 20.859 17.025 33.268 1.00 21.69 210 GLU B N 1
ATOM 4470 C CA A GLU B 1 218 ? 20.526 15.984 34.231 0.56 22.08 210 GLU B CA 1
ATOM 4471 C CA B GLU B 1 218 ? 20.612 15.951 34.213 0.44 22.36 210 GLU B CA 1
ATOM 4472 C C . GLU B 1 218 ? 20.003 14.786 33.457 1.00 19.13 210 GLU B C 1
ATOM 4473 O O . GLU B 1 218 ? 19.227 14.967 32.519 1.00 20.16 210 GLU B O 1
ATOM 4484 N N . ARG B 1 219 ? 20.418 13.586 33.835 1.00 15.33 211 ARG B N 1
ATOM 4485 C CA . ARG B 1 219 ? 19.774 12.402 33.300 1.00 13.83 211 ARG B CA 1
ATOM 4486 C C . ARG B 1 219 ? 18.571 12.115 34.184 1.00 14.68 211 ARG B C 1
ATOM 4487 O O . ARG B 1 219 ? 18.641 12.251 35.410 1.00 20.38 211 ARG B O 1
ATOM 4495 N N . ILE B 1 220 ? 17.461 11.757 33.557 1.00 12.52 212 ILE B N 1
ATOM 4496 C CA . ILE B 1 220 ? 16.190 11.562 34.247 1.00 12.76 212 ILE B CA 1
ATOM 4497 C C . ILE B 1 220 ? 15.931 10.070 34.380 1.00 13.41 212 ILE B C 1
ATOM 4498 O O . ILE B 1 220 ? 16.048 9.320 33.400 1.00 14.26 212 ILE B O 1
ATOM 4503 N N . ASP B 1 221 ? 15.584 9.636 35.591 1.00 13.05 213 ASP B N 1
ATOM 4504 C CA . ASP B 1 221 ? 15.249 8.244 35.866 1.00 13.26 213 ASP B CA 1
ATOM 4505 C C . ASP B 1 221 ? 13.734 8.106 35.919 1.00 13.39 213 ASP B C 1
ATOM 4506 O O . ASP B 1 221 ? 13.076 8.795 36.707 1.00 14.88 213 ASP B O 1
ATOM 4511 N N . VAL B 1 222 ? 13.181 7.229 35.086 1.00 13.27 214 VAL B N 1
ATOM 4512 C CA . VAL B 1 222 ? 11.755 6.937 35.119 1.00 12.19 214 VAL B CA 1
ATOM 4513 C C . VAL B 1 222 ? 11.552 5.453 35.435 1.00 12.47 214 VAL B C 1
ATOM 4514 O O . VAL B 1 222 ? 12.492 4.654 35.427 1.00 13.16 214 VAL B O 1
ATOM 4518 N N . ILE B 1 223 ? 10.294 5.099 35.722 1.00 12.26 215 ILE B N 1
ATOM 4519 C CA . ILE B 1 223 ? 9.984 3.800 36.322 1.00 12.14 215 ILE B CA 1
ATOM 4520 C C . ILE B 1 223 ? 10.378 2.652 35.398 1.00 13.54 215 ILE B C 1
ATOM 4521 O O . ILE B 1 223 ? 10.800 1.583 35.864 1.00 12.94 215 ILE B O 1
ATOM 4526 N N . ALA B 1 224 ? 10.256 2.849 34.088 1.00 13.86 216 ALA B N 1
ATOM 4527 C CA . ALA B 1 224 ? 10.808 1.932 33.096 1.00 13.30 216 ALA B CA 1
ATOM 4528 C C . ALA B 1 224 ? 11.987 2.642 32.443 1.00 13.96 216 ALA B C 1
ATOM 4529 O O . ALA B 1 224 ? 11.790 3.468 31.541 1.00 14.57 216 ALA B O 1
ATOM 4531 N N . PRO B 1 225 ? 13.220 2.371 32.868 1.00 15.56 217 PRO B N 1
ATOM 4532 C CA . PRO B 1 225 ? 14.350 3.239 32.501 1.00 18.16 217 PRO B CA 1
ATOM 4533 C C . PRO B 1 225 ? 14.618 3.255 31.005 1.00 18.03 217 PRO B C 1
ATOM 4534 O O . PRO B 1 225 ? 14.805 2.214 30.375 1.00 21.62 217 PRO B O 1
ATOM 4538 N N . HIS B 1 226 ? 14.621 4.451 30.445 1.00 18.36 218 HIS B N 1
ATOM 4539 C CA A HIS B 1 226 ? 15.011 4.735 29.073 0.68 19.50 218 HIS B CA 1
ATOM 4540 C CA B HIS B 1 226 ? 15.031 4.721 29.078 0.32 18.89 218 HIS B CA 1
ATOM 4541 C C . HIS B 1 226 ? 15.968 5.916 29.105 1.00 17.29 218 HIS B C 1
ATOM 4542 O O . HIS B 1 226 ? 15.974 6.686 30.071 1.00 19.98 218 HIS B O 1
ATOM 4555 N N . PRO B 1 227 ? 16.799 6.084 28.077 1.00 15.29 219 PRO B N 1
ATOM 4556 C CA . PRO B 1 227 ? 17.651 7.288 28.021 1.00 14.52 219 PRO B CA 1
ATOM 4557 C C . PRO B 1 227 ? 16.783 8.536 27.951 1.00 12.66 219 PRO B C 1
ATOM 4558 O O . PRO B 1 227 ? 16.014 8.726 27.009 1.00 14.46 219 PRO B O 1
ATOM 4562 N N . LEU B 1 228 ? 16.912 9.387 28.967 1.00 13.94 220 LEU B N 1
ATOM 4563 C CA A LEU B 1 228 ? 16.085 10.576 29.124 0.62 13.34 220 LEU B CA 1
ATOM 4564 C CA B LEU B 1 228 ? 16.093 10.583 29.112 0.38 13.34 220 LEU B CA 1
ATOM 4565 C C . LEU B 1 228 ? 16.944 11.667 29.749 1.00 13.30 220 LEU B C 1
ATOM 4566 O O . LEU B 1 228 ? 17.752 11.380 30.631 1.00 16.23 220 LEU B O 1
ATOM 4575 N N . ALA B 1 229 ? 16.757 12.913 29.316 1.00 13.01 221 ALA B N 1
ATOM 4576 C CA . ALA B 1 229 ? 17.558 13.980 29.905 1.00 15.17 221 ALA B CA 1
ATOM 4577 C C . ALA B 1 229 ? 16.816 15.306 29.906 1.00 14.48 221 ALA B C 1
ATOM 4578 O O . ALA B 1 229 ? 15.876 15.532 29.137 1.00 16.08 221 ALA B O 1
ATOM 4580 N N . ARG B 1 230 ? 17.278 16.190 30.788 1.00 13.46 222 ARG B N 1
ATOM 4581 C CA . ARG B 1 230 ? 16.958 17.606 30.720 1.00 14.20 222 ARG B CA 1
ATOM 4582 C C . ARG B 1 230 ? 18.056 18.302 29.928 1.00 13.68 222 ARG B C 1
ATOM 4583 O O . ARG B 1 230 ? 19.243 18.077 30.173 1.00 14.83 222 ARG B O 1
ATOM 4591 N N . LEU B 1 231 ? 17.660 19.105 28.952 1.00 13.44 223 LEU B N 1
ATOM 4592 C CA . LEU B 1 231 ? 18.601 19.866 28.147 1.00 13.55 223 LEU B CA 1
ATOM 4593 C C . LEU B 1 231 ? 18.584 21.312 28.604 1.00 15.50 223 LEU B C 1
ATOM 4594 O O . LEU B 1 231 ? 17.514 21.909 28.735 1.00 17.80 223 LEU B O 1
ATOM 4599 N N . HIS B 1 232 ? 19.760 21.881 28.821 1.00 14.53 224 HIS B N 1
ATOM 4600 C CA . HIS B 1 232 ? 19.874 23.296 29.133 1.00 15.18 224 HIS B CA 1
ATOM 4601 C C . HIS B 1 232 ? 20.587 23.983 27.983 1.00 15.05 224 HIS B C 1
ATOM 4602 O O . HIS B 1 232 ? 21.692 23.579 27.603 1.00 16.61 224 HIS B O 1
ATOM 4609 N N . PHE B 1 233 ? 19.952 25.014 27.426 1.00 15.01 225 PHE B N 1
ATOM 4610 C CA . PHE B 1 233 ? 20.522 25.783 26.329 1.00 15.44 225 PHE B CA 1
ATOM 4611 C C . PHE B 1 233 ? 21.128 27.047 26.920 1.00 16.24 225 PHE B C 1
ATOM 4612 O O . PHE B 1 233 ? 20.407 27.909 27.433 1.00 16.91 225 PHE B O 1
ATOM 4620 N N . ALA B 1 234 ? 22.457 27.121 26.893 1.00 17.70 226 ALA B N 1
ATOM 4621 C CA . ALA B 1 234 ? 23.203 28.238 27.461 1.00 20.07 226 ALA B CA 1
ATOM 4622 C C . ALA B 1 234 ? 23.738 29.114 26.331 1.00 20.21 226 ALA B C 1
ATOM 4623 O O . ALA B 1 234 ? 24.920 29.099 25.993 1.00 21.31 226 ALA B O 1
ATOM 4625 N N . GLY B 1 235 ? 22.826 29.873 25.733 1.00 21.01 227 GLY B N 1
ATOM 4626 C CA . GLY B 1 235 ? 23.194 30.687 24.584 1.00 20.54 227 GLY B CA 1
ATOM 4627 C C . GLY B 1 235 ? 23.694 29.873 23.412 1.00 19.83 227 GLY B C 1
ATOM 4628 O O . GLY B 1 235 ? 24.638 30.286 22.727 1.00 21.46 227 GLY B O 1
ATOM 4629 N N . ALA B 1 236 ? 23.089 28.714 23.170 1.00 18.23 228 ALA B N 1
ATOM 4630 C CA . ALA B 1 236 ? 23.530 27.855 22.079 1.00 18.11 228 ALA B CA 1
ATOM 4631 C C . ALA B 1 236 ? 23.203 28.499 20.736 1.00 17.54 228 ALA B C 1
ATOM 4632 O O . ALA B 1 236 ? 22.062 28.893 20.486 1.00 18.23 228 ALA B O 1
ATOM 4634 N N . ARG B 1 237 ? 24.210 28.609 19.873 1.00 18.78 229 ARG B N 1
ATOM 4635 C CA . ARG B 1 237 ? 24.043 29.246 18.573 1.00 19.45 229 ARG B CA 1
ATOM 4636 C C . ARG B 1 237 ? 23.727 28.187 17.527 1.00 20.21 229 ARG B C 1
ATOM 4637 O O . ARG B 1 237 ? 24.513 27.254 17.316 1.00 22.29 229 ARG B O 1
ATOM 4645 N N . VAL B 1 238 ? 22.587 28.342 16.869 1.00 20.38 230 VAL B N 1
ATOM 4646 C CA . VAL B 1 238 ? 22.095 27.394 15.882 1.00 20.01 230 VAL B CA 1
ATOM 4647 C C . VAL B 1 238 ? 21.998 28.129 14.551 1.00 20.39 230 VAL B C 1
ATOM 4648 O O . VAL B 1 238 ? 21.312 29.152 14.466 1.00 20.86 230 VAL B O 1
ATOM 4652 N N . PRO B 1 239 ? 22.672 27.663 13.493 1.00 22.03 231 PRO B N 1
ATOM 4653 C CA . PRO B 1 239 ? 22.611 28.369 12.208 1.00 22.85 231 PRO B CA 1
ATOM 4654 C C . PRO B 1 239 ? 21.186 28.495 11.697 1.00 21.21 231 PRO B C 1
ATOM 4655 O O . PRO B 1 239 ? 20.351 27.607 11.880 1.00 21.22 231 PRO B O 1
ATOM 4659 N N . ARG B 1 240 ? 20.921 29.628 11.043 1.00 22.21 232 ARG B N 1
ATOM 4660 C CA . ARG B 1 240 ? 19.616 29.843 10.437 1.00 24.39 232 ARG B CA 1
ATOM 4661 C C . ARG B 1 240 ? 19.294 28.750 9.427 1.00 22.90 232 ARG B C 1
ATOM 4662 O O . ARG B 1 240 ? 18.133 28.351 9.289 1.00 22.75 232 ARG B O 1
ATOM 4670 N N . SER B 1 241 ? 20.312 28.226 8.742 1.00 21.52 233 SER B N 1
ATOM 4671 C CA . SER B 1 241 ? 20.111 27.151 7.777 1.00 22.13 233 SER B CA 1
ATOM 4672 C C . SER B 1 241 ? 19.720 25.825 8.423 1.00 20.24 233 SER B C 1
ATOM 4673 O O . SER B 1 241 ? 19.423 24.874 7.691 1.00 21.54 233 SER B O 1
ATOM 4676 N N . GLN B 1 242 ? 19.710 25.729 9.759 1.00 17.31 234 GLN B N 1
ATOM 4677 C CA . GLN B 1 242 ? 19.234 24.542 10.464 1.00 15.96 234 GLN B CA 1
ATOM 4678 C C . GLN B 1 242 ? 17.772 24.650 10.874 1.00 15.40 234 GLN B C 1
ATOM 4679 O O . GLN B 1 242 ? 17.238 23.712 11.481 1.00 15.28 234 GLN B O 1
ATOM 4685 N N . MET B 1 243 ? 17.113 25.766 10.569 1.00 16.58 235 MET B N 1
ATOM 4686 C CA . MET B 1 243 ? 15.685 25.871 10.827 1.00 15.70 235 MET B CA 1
ATOM 4687 C C . MET B 1 243 ? 14.917 24.946 9.888 1.00 15.24 235 MET B C 1
ATOM 4688 O O . MET B 1 243 ? 15.242 24.833 8.702 1.00 16.62 235 MET B O 1
ATOM 4693 N N . LEU B 1 244 ? 13.909 24.266 10.433 1.00 14.57 236 LEU B N 1
ATOM 4694 C CA . LEU B 1 244 ? 13.005 23.435 9.648 1.00 15.92 236 LEU B CA 1
ATOM 4695 C C . LEU B 1 244 ? 11.752 24.237 9.338 1.00 17.99 236 LEU B C 1
ATOM 4696 O O . LEU B 1 244 ? 11.011 24.609 10.254 1.00 19.53 236 LEU B O 1
ATOM 4701 N N . GLY B 1 245 ? 11.506 24.490 8.057 1.00 21.06 237 GLY B N 1
ATOM 4702 C CA . GLY B 1 245 ? 10.378 25.313 7.683 1.00 24.26 237 GLY B CA 1
ATOM 4703 C C . GLY B 1 245 ? 10.634 26.777 7.978 1.00 24.94 237 GLY B C 1
ATOM 4704 O O . GLY B 1 245 ? 11.754 27.202 8.285 1.00 25.89 237 GLY B O 1
ATOM 4705 N N . ALA B 1 246 ? 9.564 27.559 7.890 1.00 25.74 238 ALA B N 1
ATOM 4706 C CA . ALA B 1 246 ? 9.632 29.004 8.004 1.00 26.21 238 ALA B CA 1
ATOM 4707 C C . ALA B 1 246 ? 9.546 29.438 9.460 1.00 22.55 238 ALA B C 1
ATOM 4708 O O . ALA B 1 246 ? 8.994 28.720 10.306 1.00 21.85 238 ALA B O 1
ATOM 4710 N N . PRO B 1 247 ? 10.091 30.609 9.793 1.00 23.33 239 PRO B N 1
ATOM 4711 C CA . PRO B 1 247 ? 9.956 31.109 11.164 1.00 22.38 239 PRO B CA 1
ATOM 4712 C C . PRO B 1 247 ? 8.491 31.237 11.546 1.00 20.54 239 PRO B C 1
ATOM 4713 O O . PRO B 1 247 ? 7.664 31.728 10.771 1.00 22.23 239 PRO B O 1
ATOM 4717 N N . GLY B 1 248 ? 8.169 30.778 12.754 1.00 19.46 240 GLY B N 1
ATOM 4718 C CA . GLY B 1 248 ? 6.813 30.843 13.243 1.00 21.75 240 GLY B CA 1
ATOM 4719 C C . GLY B 1 248 ? 5.937 29.676 12.853 1.00 22.16 240 GLY B C 1
ATOM 4720 O O . GLY B 1 248 ? 4.798 29.599 13.326 1.00 24.73 240 GLY B O 1
ATOM 4721 N N . GLU B 1 249 ? 6.427 28.762 12.014 1.00 20.76 241 GLU B N 1
ATOM 4722 C CA . GLU B 1 249 ? 5.659 27.600 11.592 1.00 23.12 241 GLU B CA 1
ATOM 4723 C C . GLU B 1 249 ? 6.021 26.343 12.380 1.00 21.26 241 GLU B C 1
ATOM 4724 O O . GLU B 1 249 ? 5.613 25.240 11.994 1.00 23.22 241 GLU B O 1
ATOM 4726 N N . GLY B 1 250 ? 6.757 26.484 13.486 1.00 17.48 242 GLY B N 1
ATOM 4727 C CA . GLY B 1 250 ? 7.241 25.313 14.202 1.00 16.97 242 GLY B CA 1
ATOM 4728 C C . GLY B 1 250 ? 6.163 24.533 14.929 1.00 16.96 242 GLY B C 1
ATOM 4729 O O . GLY B 1 250 ? 6.267 23.311 15.062 1.00 17.08 242 GLY B O 1
ATOM 4730 N N . PHE B 1 251 ? 5.130 25.213 15.432 1.00 17.36 243 PHE B N 1
ATOM 4731 C CA . PHE B 1 251 ? 4.100 24.508 16.193 1.00 16.55 243 PHE B CA 1
ATOM 4732 C C . PHE B 1 251 ? 3.381 23.487 15.320 1.00 15.09 243 PHE B C 1
ATOM 4733 O O . PHE B 1 251 ? 3.241 22.318 15.703 1.00 15.82 243 PHE B O 1
ATOM 4741 N N . LYS B 1 252 ? 2.941 23.906 14.127 1.00 15.36 244 LYS B N 1
ATOM 4742 C CA . LYS B 1 252 ? 2.274 22.976 13.217 1.00 16.72 244 LYS B CA 1
ATOM 4743 C C . LYS B 1 252 ? 3.194 21.821 12.837 1.00 16.16 244 LYS B C 1
ATOM 4744 O O . LYS B 1 252 ? 2.743 20.677 12.700 1.00 17.03 244 LYS B O 1
ATOM 4746 N N . LEU B 1 253 ? 4.491 22.095 12.675 1.00 14.37 245 LEU B N 1
ATOM 4747 C CA . LEU B 1 253 ? 5.430 21.025 12.347 1.00 14.24 245 LEU B CA 1
ATOM 4748 C C . LEU B 1 253 ? 5.537 20.014 13.482 1.00 14.67 245 LEU B C 1
ATOM 4749 O O . LEU B 1 253 ? 5.540 18.801 13.240 1.00 14.75 245 LEU B O 1
ATOM 4754 N N . ALA B 1 254 ? 5.615 20.495 14.727 1.00 14.15 246 ALA B N 1
ATOM 4755 C CA . ALA B 1 254 ? 5.621 19.590 15.877 1.00 13.77 246 ALA B CA 1
ATOM 4756 C C . ALA B 1 254 ? 4.369 18.723 15.902 1.00 13.98 246 ALA B C 1
ATOM 4757 O O . ALA B 1 254 ? 4.453 17.507 16.101 1.00 14.06 246 ALA B O 1
ATOM 4759 N N . MET B 1 255 ? 3.194 19.335 15.690 1.00 14.97 247 MET B N 1
ATOM 4760 C CA . MET B 1 255 ? 1.945 18.580 15.769 1.00 15.59 247 MET B CA 1
ATOM 4761 C C . MET B 1 255 ? 1.833 17.566 14.641 1.00 15.91 247 MET B C 1
ATOM 4762 O O . MET B 1 255 ? 1.376 16.437 14.857 1.00 16.23 247 MET B O 1
ATOM 4767 N N . ARG B 1 256 ? 2.249 17.945 13.431 1.00 15.24 248 ARG B N 1
ATOM 4768 C CA . ARG B 1 256 ? 2.183 17.013 12.314 1.00 14.67 248 ARG B CA 1
ATOM 4769 C C . ARG B 1 256 ? 3.178 15.873 12.481 1.00 14.04 248 ARG B C 1
ATOM 4770 O O . ARG B 1 256 ? 2.903 14.748 12.050 1.00 15.90 248 ARG B O 1
ATOM 4778 N N . THR B 1 257 ? 4.333 16.146 13.097 1.00 14.29 249 THR B N 1
ATOM 4779 C CA . THR B 1 257 ? 5.309 15.096 13.367 1.00 14.18 249 THR B CA 1
ATOM 4780 C C . THR B 1 257 ? 4.747 14.097 14.369 1.00 15.18 249 THR B C 1
ATOM 4781 O O . THR B 1 257 ? 4.814 12.880 14.159 1.00 15.41 249 THR B O 1
ATOM 4785 N N . LEU B 1 258 ? 4.160 14.600 15.454 1.00 14.36 250 LEU B N 1
ATOM 4786 C CA . LEU B 1 258 ? 3.500 13.714 16.406 1.00 13.68 250 LEU B CA 1
ATOM 4787 C C . LEU B 1 258 ? 2.363 12.947 15.739 1.00 14.62 250 LEU B C 1
ATOM 4788 O O . LEU B 1 258 ? 2.138 11.767 16.044 1.00 15.99 250 LEU B O 1
ATOM 4793 N N . ASP B 1 259 ? 1.653 13.587 14.802 1.00 15.98 251 ASP B N 1
ATOM 4794 C CA . ASP B 1 259 ? 0.535 12.922 14.134 1.00 16.94 251 ASP B CA 1
ATOM 4795 C C . ASP B 1 259 ? 0.989 11.691 13.363 1.00 16.78 251 ASP B C 1
ATOM 4796 O O . ASP B 1 259 ? 0.259 10.692 13.303 1.00 20.04 251 ASP B O 1
ATOM 4801 N N . ILE B 1 260 ? 2.167 11.758 12.725 1.00 15.57 252 ILE B N 1
ATOM 4802 C CA . ILE B 1 260 ? 2.654 10.621 11.939 1.00 15.71 252 ILE B CA 1
ATOM 4803 C C . ILE B 1 260 ? 2.660 9.358 12.784 1.00 15.79 252 ILE B C 1
ATOM 4804 O O . ILE B 1 260 ? 2.236 8.285 12.338 1.00 17.50 252 ILE B O 1
ATOM 4809 N N . PHE B 1 261 ? 3.147 9.473 14.019 1.00 15.32 253 PHE B N 1
ATOM 4810 C CA . PHE B 1 261 ? 3.520 8.324 14.833 1.00 14.70 253 PHE B CA 1
ATOM 4811 C C . PHE B 1 261 ? 2.513 8.011 15.931 1.00 15.40 253 PHE B C 1
ATOM 4812 O O . PHE B 1 261 ? 2.744 7.096 16.731 1.00 15.98 253 PHE B O 1
ATOM 4820 N N . ARG B 1 262 ? 1.382 8.718 15.956 1.00 15.56 254 ARG B N 1
ATOM 4821 C CA A ARG B 1 262 ? 0.420 8.548 17.042 0.65 14.09 254 ARG B CA 1
ATOM 4822 C CA B ARG B 1 262 ? 0.418 8.548 17.040 0.35 15.66 254 ARG B CA 1
ATOM 4823 C C . ARG B 1 262 ? -0.146 7.133 17.074 1.00 14.10 254 ARG B C 1
ATOM 4824 O O . ARG B 1 262 ? -0.227 6.508 18.136 1.00 13.68 254 ARG B O 1
ATOM 4839 N N . THR B 1 263 ? -0.557 6.606 15.925 1.00 14.27 255 THR B N 1
ATOM 4840 C CA A THR B 1 263 ? -1.088 5.245 15.944 0.52 12.35 255 THR B CA 1
ATOM 4841 C CA B THR B 1 263 ? -1.088 5.249 15.926 0.48 14.18 255 THR B CA 1
ATOM 4842 C C . THR B 1 263 ? -0.014 4.237 16.316 1.00 12.98 255 THR B C 1
ATOM 4843 O O . THR B 1 263 ? -0.329 3.182 16.880 1.00 13.09 255 THR B O 1
ATOM 4850 N N . SER B 1 264 ? 1.259 4.543 16.040 1.00 13.32 256 SER B N 1
ATOM 4851 C CA . SER B 1 264 ? 2.318 3.601 16.382 1.00 12.47 256 SER B CA 1
ATOM 4852 C C . SER B 1 264 ? 2.566 3.541 17.892 1.00 11.94 256 SER B C 1
ATOM 4853 O O . SER B 1 264 ? 3.042 2.518 18.389 1.00 12.08 256 SER B O 1
ATOM 4856 N N . VAL B 1 265 ? 2.232 4.601 18.633 1.00 12.54 257 VAL B N 1
ATOM 4857 C CA . VAL B 1 265 ? 2.248 4.517 20.093 1.00 11.80 257 VAL B CA 1
ATOM 4858 C C . VAL B 1 265 ? 1.169 3.563 20.568 1.00 11.31 257 VAL B C 1
ATOM 4859 O O . VAL B 1 265 ? 1.374 2.775 21.507 1.00 11.58 257 VAL B O 1
ATOM 4863 N N . ALA B 1 266 ? -0.006 3.631 19.936 1.00 11.15 258 ALA B N 1
ATOM 4864 C CA . ALA B 1 266 ? -1.060 2.661 20.205 1.00 10.32 258 ALA B CA 1
ATOM 4865 C C . ALA B 1 266 ? -0.594 1.247 19.881 1.00 10.33 258 ALA B C 1
ATOM 4866 O O . ALA B 1 266 ? -0.858 0.310 20.643 1.00 11.58 258 ALA B O 1
ATOM 4868 N N . ALA B 1 267 ? 0.129 1.082 18.767 1.00 9.37 259 ALA B N 1
ATOM 4869 C CA . ALA B 1 267 ? 0.625 -0.240 18.387 1.00 9.57 259 ALA B CA 1
ATOM 4870 C C . ALA B 1 267 ? 1.624 -0.783 19.409 1.00 10.15 259 ALA B C 1
ATOM 4871 O O . ALA B 1 267 ? 1.599 -1.975 19.738 1.00 9.93 259 ALA B O 1
ATOM 4873 N N . ALA B 1 268 ? 2.497 0.077 19.941 1.00 10.24 260 ALA B N 1
ATOM 4874 C CA . ALA B 1 268 ? 3.415 -0.373 20.984 1.00 9.70 260 ALA B CA 1
ATOM 4875 C C . ALA B 1 268 ? 2.646 -0.837 22.212 1.00 9.31 260 ALA B C 1
ATOM 4876 O O . ALA B 1 268 ? 2.948 -1.894 22.783 1.00 10.96 260 ALA B O 1
ATOM 4878 N N . SER B 1 269 ? 1.644 -0.062 22.630 1.00 8.86 261 SER B N 1
ATOM 4879 C CA . SER B 1 269 ? 0.803 -0.470 23.754 1.00 9.39 261 SER B CA 1
ATOM 4880 C C . SER B 1 269 ? 0.216 -1.853 23.519 1.00 9.25 261 SER B C 1
ATOM 4881 O O . SER B 1 269 ? 0.210 -2.711 24.414 1.00 9.94 261 SER B O 1
ATOM 4884 N N . LEU B 1 270 ? -0.319 -2.064 22.316 1.00 10.44 262 LEU B N 1
ATOM 4885 C CA . LEU B 1 270 ? -0.893 -3.350 21.940 1.00 9.70 262 LEU B CA 1
ATOM 4886 C C . LEU B 1 270 ? 0.141 -4.463 22.040 1.00 10.31 262 LEU B C 1
ATOM 4887 O O . LEU B 1 270 ? -0.163 -5.559 22.535 1.00 10.79 262 LEU B O 1
ATOM 4892 N N . GLY B 1 271 ? 1.368 -4.206 21.575 1.00 10.24 263 GLY B N 1
ATOM 4893 C CA . GLY B 1 271 ? 2.408 -5.221 21.685 1.00 10.86 263 GLY B CA 1
ATOM 4894 C C . GLY B 1 271 ? 2.699 -5.606 23.124 1.00 10.95 263 GLY B C 1
ATOM 4895 O O . GLY B 1 271 ? 2.821 -6.795 23.449 1.00 11.44 263 GLY B O 1
ATOM 4896 N N . PHE B 1 272 ? 2.802 -4.611 24.007 1.00 10.03 264 PHE B N 1
ATOM 4897 C CA . PHE B 1 272 ? 2.972 -4.906 25.429 1.00 10.99 264 PHE B CA 1
ATOM 4898 C C . PHE B 1 272 ? 1.811 -5.739 25.953 1.00 10.93 264 PHE B C 1
ATOM 4899 O O . PHE B 1 272 ? 2.014 -6.681 26.731 1.00 11.24 264 PHE B O 1
ATOM 4907 N N . ALA B 1 273 ? 0.581 -5.389 25.558 1.00 10.42 265 ALA B N 1
ATOM 4908 C CA . ALA B 1 273 ? -0.585 -6.156 25.990 1.00 8.85 265 ALA B CA 1
ATOM 4909 C C . ALA B 1 273 ? -0.514 -7.600 25.494 1.00 9.79 265 ALA B C 1
ATOM 4910 O O . ALA B 1 273 ? -0.856 -8.530 26.232 1.00 10.78 265 ALA B O 1
ATOM 4912 N N . ARG B 1 274 ? -0.064 -7.809 24.248 1.00 10.44 266 ARG B N 1
ATOM 4913 C CA . ARG B 1 274 ? 0.017 -9.173 23.731 1.00 10.11 266 ARG B CA 1
ATOM 4914 C C . ARG B 1 274 ? 1.053 -9.983 24.499 1.00 11.45 266 ARG B C 1
ATOM 4915 O O . ARG B 1 274 ? 0.858 -11.179 24.748 1.00 12.56 266 ARG B O 1
ATOM 4923 N N . HIS B 1 275 ? 2.155 -9.348 24.903 1.00 11.78 267 HIS B N 1
ATOM 4924 C CA . HIS B 1 275 ? 3.138 -10.049 25.725 1.00 11.25 267 HIS B CA 1
ATOM 4925 C C . HIS B 1 275 ? 2.517 -10.474 27.050 1.00 11.06 267 HIS B C 1
ATOM 4926 O O . HIS B 1 275 ? 2.653 -11.628 27.474 1.00 11.05 267 HIS B O 1
ATOM 4933 N N . ALA B 1 276 ? 1.789 -9.556 27.693 1.00 11.09 268 ALA B N 1
ATOM 4934 C CA . ALA B 1 276 ? 1.115 -9.872 28.952 1.00 10.57 268 ALA B CA 1
ATOM 4935 C C . ALA B 1 276 ? 0.102 -10.994 28.780 1.00 11.82 268 ALA B C 1
ATOM 4936 O O . ALA B 1 276 ? -0.019 -11.868 29.647 1.00 12.15 268 ALA B O 1
ATOM 4938 N N . MET B 1 277 ? -0.649 -10.974 27.675 1.00 11.31 269 MET B N 1
ATOM 4939 C CA . MET B 1 277 ? -1.637 -12.016 27.413 1.00 12.92 269 MET B CA 1
ATOM 4940 C C . MET B 1 277 ? -0.975 -13.379 27.312 1.00 12.20 269 MET B C 1
ATOM 4941 O O . MET B 1 277 ? -1.475 -14.371 27.859 1.00 12.33 269 MET B O 1
ATOM 4946 N N . ALA B 1 278 ? 0.133 -13.454 26.572 1.00 11.75 270 ALA B N 1
ATOM 4947 C CA . ALA B 1 278 ? 0.836 -14.722 26.433 1.00 11.65 270 ALA B CA 1
ATOM 4948 C C . ALA B 1 278 ? 1.332 -15.212 27.782 1.00 12.25 270 ALA B C 1
ATOM 4949 O O . ALA B 1 278 ? 1.218 -16.402 28.101 1.00 13.20 270 ALA B O 1
ATOM 4951 N N . GLU B 1 279 ? 1.861 -14.300 28.599 1.00 11.60 271 GLU B N 1
ATOM 4952 C CA . GLU B 1 279 ? 2.306 -14.682 29.937 1.00 11.74 271 GLU B CA 1
ATOM 4953 C C . GLU B 1 279 ? 1.136 -15.168 30.783 1.00 13.14 271 GLU B C 1
ATOM 4954 O O . GLU B 1 279 ? 1.248 -16.172 31.503 1.00 13.40 271 GLU B O 1
ATOM 4960 N N . GLY B 1 280 ? 0.008 -14.463 30.706 1.00 12.71 272 GLY B N 1
ATOM 4961 C CA . GLY B 1 280 ? -1.133 -14.807 31.539 1.00 12.78 272 GLY B CA 1
ATOM 4962 C C . GLY B 1 280 ? -1.741 -16.148 31.179 1.00 12.37 272 GLY B C 1
ATOM 4963 O O . GLY B 1 280 ? -2.074 -16.942 32.062 1.00 12.87 272 GLY B O 1
ATOM 4964 N N . VAL B 1 281 ? -1.932 -16.406 29.881 1.00 12.34 273 VAL B N 1
ATOM 4965 C CA A VAL B 1 281 ? -2.504 -17.682 29.443 0.52 13.16 273 VAL B CA 1
ATOM 4966 C CA B VAL B 1 281 ? -2.536 -17.677 29.504 0.48 12.34 273 VAL B CA 1
ATOM 4967 C C . VAL B 1 281 ? -1.595 -18.835 29.836 1.00 12.33 273 VAL B C 1
ATOM 4968 O O . VAL B 1 281 ? -2.049 -19.891 30.297 1.00 12.63 273 VAL B O 1
ATOM 4975 N N . ALA B 1 282 ? -0.286 -18.656 29.637 1.00 13.64 274 ALA B N 1
ATOM 4976 C CA . ALA B 1 282 ? 0.653 -19.724 29.959 1.00 13.62 274 ALA B CA 1
ATOM 4977 C C . ALA B 1 282 ? 0.648 -20.027 31.450 1.00 13.56 274 ALA B C 1
ATOM 4978 O O . ALA B 1 282 ? 0.694 -21.193 31.856 1.00 15.05 274 ALA B O 1
ATOM 4980 N N . ARG B 1 283 ? 0.590 -18.985 32.280 1.00 12.69 275 ARG B N 1
ATOM 4981 C CA . ARG B 1 283 ? 0.573 -19.192 33.722 1.00 12.40 275 ARG B CA 1
ATOM 4982 C C . ARG B 1 283 ? -0.727 -19.844 34.167 1.00 12.54 275 ARG B C 1
ATOM 4983 O O . ARG B 1 283 ? -0.720 -20.709 35.052 1.00 14.37 275 ARG B O 1
ATOM 4991 N N . ALA B 1 284 ? -1.854 -19.432 33.578 1.00 11.54 276 ALA B N 1
ATOM 4992 C CA . ALA B 1 284 ? -3.136 -20.052 33.910 1.00 11.16 276 ALA B CA 1
ATOM 4993 C C . ALA B 1 284 ? -3.107 -21.542 33.602 1.00 12.39 276 ALA B C 1
ATOM 4994 O O . ALA B 1 284 ? -3.611 -22.362 34.383 1.00 13.58 276 ALA B O 1
ATOM 4996 N N . ALA B 1 285 ? -2.475 -21.914 32.484 1.00 14.34 277 ALA B N 1
ATOM 4997 C CA . ALA B 1 285 ? -2.431 -23.318 32.087 1.00 14.60 277 ALA B CA 1
ATOM 4998 C C . ALA B 1 285 ? -1.477 -24.128 32.952 1.00 15.40 277 ALA B C 1
ATOM 4999 O O . ALA B 1 285 ? -1.704 -25.325 33.162 1.00 18.06 277 ALA B O 1
ATOM 5001 N N . SER B 1 286 ? -0.416 -23.506 33.466 1.00 15.06 278 SER B N 1
ATOM 5002 C CA . SER B 1 286 ? 0.657 -24.260 34.100 1.00 15.64 278 SER B CA 1
ATOM 5003 C C . SER B 1 286 ? 0.612 -24.246 35.623 1.00 15.39 278 SER B C 1
ATOM 5004 O O . SER B 1 286 ? 1.182 -25.150 36.243 1.00 18.63 278 SER B O 1
ATOM 5007 N N . ARG B 1 287 ? -0.030 -23.255 36.241 1.00 14.09 279 ARG B N 1
ATOM 5008 C CA . ARG B 1 287 ? 0.009 -23.108 37.696 1.00 13.78 279 ARG B CA 1
ATOM 5009 C C . ARG B 1 287 ? -0.983 -24.068 38.345 1.00 15.47 279 ARG B C 1
ATOM 5010 O O . ARG B 1 287 ? -2.199 -23.878 38.246 1.00 15.84 279 ARG B O 1
ATOM 5018 N N . LYS B 1 288 ? -0.466 -25.095 39.022 1.00 15.00 280 LYS B N 1
ATOM 5019 C CA . LYS B 1 288 ? -1.317 -26.038 39.732 1.00 15.53 280 LYS B CA 1
ATOM 5020 C C . LYS B 1 288 ? -1.742 -25.471 41.079 1.00 16.69 280 LYS B C 1
ATOM 5021 O O . LYS B 1 288 ? -0.931 -24.906 41.815 1.00 19.35 280 LYS B O 1
ATOM 5027 N N . MET B 1 289 ? -3.023 -25.632 41.398 1.00 15.88 281 MET B N 1
ATOM 5028 C CA . MET B 1 289 ? -3.560 -25.171 42.670 1.00 16.44 281 MET B CA 1
ATOM 5029 C C . MET B 1 289 ? -4.914 -25.833 42.885 1.00 17.47 281 MET B C 1
ATOM 5030 O O . MET B 1 289 ? -5.666 -26.043 41.931 1.00 17.53 281 MET B O 1
ATOM 5035 N N . PHE B 1 290 ? -5.205 -26.182 44.138 1.00 19.45 282 PHE B N 1
ATOM 5036 C CA . PHE B 1 290 ? -6.522 -26.689 44.528 1.00 21.42 282 PHE B CA 1
ATOM 5037 C C . PHE B 1 290 ? -6.935 -27.910 43.703 1.00 23.66 282 PHE B C 1
ATOM 5038 O O . PHE B 1 290 ? -8.110 -28.088 43.371 1.00 24.57 282 PHE B O 1
ATOM 5046 N N . GLY B 1 291 ? -5.963 -28.763 43.372 1.00 22.01 283 GLY B N 1
ATOM 5047 C CA . GLY B 1 291 ? -6.229 -29.987 42.646 1.00 22.36 283 GLY B CA 1
ATOM 5048 C C . GLY B 1 291 ? -6.468 -29.816 41.162 1.00 20.54 283 GLY B C 1
ATOM 5049 O O . GLY B 1 291 ? -6.789 -30.805 40.483 1.00 21.18 283 GLY B O 1
ATOM 5050 N N . GLN B 1 292 ? -6.328 -28.602 40.637 1.00 17.98 284 GLN B N 1
ATOM 5051 C CA . GLN B 1 292 ? -6.474 -28.368 39.206 1.00 16.84 284 GLN B CA 1
ATOM 5052 C C . GLN B 1 292 ? -5.443 -27.338 38.763 1.00 14.62 284 GLN B C 1
ATOM 5053 O O . GLN B 1 292 ? -4.350 -27.278 39.334 1.00 16.97 284 GLN B O 1
ATOM 5059 N N . THR B 1 293 ? -5.757 -26.535 37.749 1.00 14.82 285 THR B N 1
ATOM 5060 C CA . THR B 1 293 ? -4.895 -25.427 37.371 1.00 13.64 285 THR B CA 1
ATOM 5061 C C . THR B 1 293 ? -5.637 -24.115 37.566 1.00 13.27 285 THR B C 1
ATOM 5062 O O . THR B 1 293 ? -6.868 -24.075 37.651 1.00 14.58 285 THR B O 1
ATOM 5066 N N . LEU B 1 294 ? -4.853 -23.036 37.630 1.00 12.53 286 LEU B N 1
ATOM 5067 C CA . LEU B 1 294 ? -5.427 -21.706 37.754 1.00 12.24 286 LEU B CA 1
ATOM 5068 C C . LEU B 1 294 ? -6.422 -21.424 36.626 1.00 12.65 286 LEU B C 1
ATOM 5069 O O . LEU B 1 294 ? -7.469 -20.805 36.848 1.00 12.38 286 LEU B O 1
ATOM 5074 N N . GLY B 1 295 ? -6.132 -21.909 35.417 1.00 11.83 287 GLY B N 1
ATOM 5075 C CA . GLY B 1 295 ? -7.024 -21.699 34.289 1.00 11.72 287 GLY B CA 1
ATOM 5076 C C . GLY B 1 295 ? -8.343 -22.438 34.376 1.00 12.79 287 GLY B C 1
ATOM 5077 O O . GLY B 1 295 ? -9.275 -22.113 33.632 1.00 14.20 287 GLY B O 1
ATOM 5078 N N . ASP B 1 296 ? -8.452 -23.429 35.263 1.00 12.82 288 ASP B N 1
ATOM 5079 C CA . ASP B 1 296 ? -9.720 -24.135 35.402 1.00 13.37 288 ASP B CA 1
ATOM 5080 C C . ASP B 1 296 ? -10.771 -23.335 36.161 1.00 13.75 288 ASP B C 1
ATOM 5081 O O . ASP B 1 296 ? -11.951 -23.703 36.125 1.00 17.15 288 ASP B O 1
ATOM 5086 N N . PHE B 1 297 ? -10.378 -22.267 36.845 1.00 12.63 289 PHE B N 1
ATOM 5087 C CA . PHE B 1 297 ? -11.320 -21.454 37.595 1.00 12.95 289 PHE B CA 1
ATOM 5088 C C . PHE B 1 297 ? -12.016 -20.444 36.694 1.00 12.39 289 PHE B C 1
ATOM 5089 O O . PHE B 1 297 ? -11.382 -19.814 35.838 1.00 13.24 289 PHE B O 1
ATOM 5097 N N . GLN B 1 298 ? -13.324 -20.274 36.915 1.00 12.51 290 GLN B N 1
ATOM 5098 C CA . GLN B 1 298 ? -14.110 -19.334 36.117 1.00 12.79 290 GLN B CA 1
ATOM 5099 C C . GLN B 1 298 ? -13.537 -17.930 36.152 1.00 10.96 290 GLN B C 1
ATOM 5100 O O . GLN B 1 298 ? -13.546 -17.234 35.131 1.00 13.01 290 GLN B O 1
ATOM 5106 N N . LEU B 1 299 ? -13.123 -17.452 37.329 1.00 12.42 291 LEU B N 1
ATOM 5107 C CA . LEU B 1 299 ? -12.603 -16.087 37.387 1.00 11.75 291 LEU B CA 1
ATOM 5108 C C . LEU B 1 299 ? -11.417 -15.923 36.452 1.00 10.96 291 LEU B C 1
ATOM 5109 O O . LEU B 1 299 ? -11.258 -14.875 35.810 1.00 12.43 291 LEU B O 1
ATOM 5114 N N . THR B 1 300 ? -10.577 -16.955 36.351 1.00 10.92 292 THR B N 1
ATOM 5115 C CA . THR B 1 300 ? -9.431 -16.886 35.456 1.00 9.86 292 THR B CA 1
ATOM 5116 C C . THR B 1 300 ? -9.882 -16.871 34.009 1.00 11.41 292 THR B C 1
ATOM 5117 O O . THR B 1 300 ? -9.401 -16.067 33.204 1.00 11.12 292 THR B O 1
ATOM 5121 N N . GLN B 1 301 ? -10.801 -17.769 33.662 1.00 11.55 293 GLN B N 1
ATOM 5122 C CA . GLN B 1 301 ? -11.293 -17.820 32.288 1.00 10.83 293 GLN B CA 1
ATOM 5123 C C . GLN B 1 301 ? -11.925 -16.499 31.880 1.00 11.03 293 GLN B C 1
ATOM 5124 O O . GLN B 1 301 ? -11.721 -16.034 30.751 1.00 11.64 293 GLN B O 1
ATOM 5130 N N . ALA B 1 302 ? -12.680 -15.866 32.789 1.00 11.52 294 ALA B N 1
ATOM 5131 C CA . ALA B 1 302 ? -13.319 -14.596 32.444 1.00 12.31 294 ALA B CA 1
ATOM 5132 C C . ALA B 1 302 ? -12.294 -13.479 32.313 1.00 11.78 294 ALA B C 1
ATOM 5133 O O . ALA B 1 302 ? -12.428 -12.605 31.447 1.00 12.84 294 ALA B O 1
ATOM 5135 N N . LYS B 1 303 ? -11.282 -13.484 33.183 1.00 10.34 295 LYS B N 1
ATOM 5136 C CA A LYS B 1 303 ? -10.185 -12.518 33.107 0.43 12.00 295 LYS B CA 1
ATOM 5137 C CA B LYS B 1 303 ? -10.219 -12.490 33.096 0.57 10.13 295 LYS B CA 1
ATOM 5138 C C . LYS B 1 303 ? -9.444 -12.637 31.787 1.00 10.38 295 LYS B C 1
ATOM 5139 O O . LYS B 1 303 ? -9.181 -11.642 31.098 1.00 11.17 295 LYS B O 1
ATOM 5150 N N . LEU B 1 304 ? -9.075 -13.867 31.426 1.00 10.05 296 LEU B N 1
ATOM 5151 C CA . LEU B 1 304 ? -8.384 -14.088 30.160 1.00 10.01 296 LEU B CA 1
ATOM 5152 C C . LEU B 1 304 ? -9.246 -13.639 28.990 1.00 10.30 296 LEU B C 1
ATOM 5153 O O . LEU B 1 304 ? -8.742 -13.032 28.035 1.00 10.74 296 LEU B O 1
ATOM 5158 N N . ALA B 1 305 ? -10.552 -13.925 29.049 1.00 9.63 297 ALA B N 1
ATOM 5159 C CA . ALA B 1 305 ? -11.446 -13.520 27.963 1.00 9.36 297 ALA B CA 1
ATOM 5160 C C . ALA B 1 305 ? -11.479 -12.003 27.818 1.00 10.47 297 ALA B C 1
ATOM 5161 O O . ALA B 1 305 ? -11.421 -11.480 26.699 1.00 10.45 297 ALA B O 1
ATOM 5163 N N . GLN B 1 306 ? -11.549 -11.275 28.942 1.00 10.07 298 GLN B N 1
ATOM 5164 C CA . GLN B 1 306 ? -11.547 -9.814 28.862 1.00 9.62 298 GLN B CA 1
ATOM 5165 C C . GLN B 1 306 ? -10.217 -9.290 28.328 1.00 9.86 298 GLN B C 1
ATOM 5166 O O . GLN B 1 306 ? -10.189 -8.313 27.570 1.00 10.63 298 GLN B O 1
ATOM 5172 N N . MET B 1 307 ? -9.102 -9.923 28.707 1.00 9.61 299 MET B N 1
ATOM 5173 C CA . MET B 1 307 ? -7.813 -9.537 28.140 1.00 11.20 299 MET B CA 1
ATOM 5174 C C . MET B 1 307 ? -7.832 -9.685 26.623 1.00 10.90 299 MET B C 1
ATOM 5175 O O . MET B 1 307 ? -7.420 -8.776 25.887 1.00 11.18 299 MET B O 1
ATOM 5180 N N . ALA B 1 308 ? -8.359 -10.813 26.139 1.00 11.05 300 ALA B N 1
ATOM 5181 C CA . ALA B 1 308 ? -8.405 -11.057 24.696 1.00 11.13 300 ALA B CA 1
ATOM 5182 C C . ALA B 1 308 ? -9.328 -10.067 23.995 1.00 10.81 300 ALA B C 1
ATOM 5183 O O . ALA B 1 308 ? -9.039 -9.614 22.875 1.00 10.83 300 ALA B O 1
ATOM 5185 N N . LEU B 1 309 ? -10.466 -9.756 24.617 1.00 9.93 301 LEU B N 1
ATOM 5186 C CA . LEU B 1 309 ? -11.396 -8.790 24.034 1.00 8.89 301 LEU B CA 1
ATOM 5187 C C . LEU B 1 309 ? -10.766 -7.407 23.937 1.00 8.81 301 LEU B C 1
ATOM 5188 O O . LEU B 1 309 ? -10.883 -6.727 22.905 1.00 10.47 301 LEU B O 1
ATOM 5193 N N . THR B 1 310 ? -10.079 -6.976 24.997 1.00 9.31 302 THR B N 1
ATOM 5194 C CA . THR B 1 310 ? -9.396 -5.688 24.967 1.00 10.21 302 THR B CA 1
ATOM 5195 C C . THR B 1 310 ? -8.321 -5.661 23.890 1.00 10.51 302 THR B C 1
ATOM 5196 O O . THR B 1 310 ? -8.178 -4.665 23.163 1.00 11.41 302 THR B O 1
ATOM 5200 N N . ILE B 1 311 ? -7.581 -6.763 23.744 1.00 10.18 303 ILE B N 1
ATOM 5201 C CA . ILE B 1 311 ? -6.532 -6.815 22.726 1.00 10.65 303 ILE B CA 1
ATOM 5202 C C . ILE B 1 311 ? -7.132 -6.745 21.323 1.00 10.56 303 ILE B C 1
ATOM 5203 O O . ILE B 1 311 ? -6.649 -5.989 20.469 1.00 11.95 303 ILE B O 1
ATOM 5208 N N . ASP B 1 312 ? -8.197 -7.509 21.057 1.00 10.24 304 ASP B N 1
ATOM 5209 C CA . ASP B 1 312 ? -8.763 -7.475 19.701 1.00 10.53 304 ASP B CA 1
ATOM 5210 C C . ASP B 1 312 ? -9.366 -6.111 19.389 1.00 9.49 304 ASP B C 1
ATOM 5211 O O . ASP B 1 312 ? -9.198 -5.592 18.276 1.00 11.45 304 ASP B O 1
ATOM 5216 N N . SER B 1 313 ? -10.076 -5.508 20.346 1.00 10.27 305 SER B N 1
ATOM 5217 C CA A SER B 1 313 ? -10.626 -4.187 20.075 0.53 10.04 305 SER B CA 1
ATOM 5218 C CA B SER B 1 313 ? -10.624 -4.165 20.144 0.47 10.56 305 SER B CA 1
ATOM 5219 C C . SER B 1 313 ? -9.514 -3.161 19.875 1.00 10.99 305 SER B C 1
ATOM 5220 O O . SER B 1 313 ? -9.601 -2.328 18.961 1.00 11.56 305 SER B O 1
ATOM 5225 N N . SER B 1 314 ? -8.454 -3.218 20.689 1.00 10.22 306 SER B N 1
ATOM 5226 C CA . SER B 1 314 ? -7.318 -2.318 20.491 1.00 9.93 306 SER B CA 1
ATOM 5227 C C . SER B 1 314 ? -6.686 -2.518 19.124 1.00 10.31 306 SER B C 1
ATOM 5228 O O . SER B 1 314 ? -6.386 -1.546 18.422 1.00 11.25 306 SER B O 1
ATOM 5231 N N . ALA B 1 315 ? -6.454 -3.777 18.740 1.00 10.37 307 ALA B N 1
ATOM 5232 C CA . ALA B 1 315 ? -5.812 -4.052 17.458 1.00 10.47 307 ALA B CA 1
ATOM 5233 C C . ALA B 1 315 ? -6.662 -3.546 16.304 1.00 9.76 307 ALA B C 1
ATOM 5234 O O . ALA B 1 315 ? -6.139 -2.945 15.354 1.00 10.01 307 ALA B O 1
ATOM 5236 N N . LEU B 1 316 ? -7.977 -3.774 16.367 1.00 9.79 308 LEU B N 1
ATOM 5237 C CA . LEU B 1 316 ? -8.859 -3.272 15.316 1.00 8.46 308 LEU B CA 1
ATOM 5238 C C . LEU B 1 316 ? -8.819 -1.750 15.237 1.00 9.61 308 LEU B C 1
ATOM 5239 O O . LEU B 1 316 ? -8.780 -1.185 14.138 1.00 10.21 308 LEU B O 1
ATOM 5244 N N . LEU B 1 317 ? -8.802 -1.068 16.387 1.00 9.81 309 LEU B N 1
ATOM 5245 C CA . LEU B 1 317 ? -8.736 0.394 16.370 1.00 9.87 309 LEU B CA 1
ATOM 5246 C C . LEU B 1 317 ? -7.396 0.889 15.832 1.00 9.99 309 LEU B C 1
ATOM 5247 O O . LEU B 1 317 ? -7.356 1.861 15.066 1.00 10.45 309 LEU B O 1
ATOM 5252 N N . VAL B 1 318 ? -6.292 0.245 16.227 1.00 9.91 310 VAL B N 1
ATOM 5253 C CA . VAL B 1 318 ? -4.970 0.637 15.732 1.00 9.96 310 VAL B CA 1
ATOM 5254 C C . VAL B 1 318 ? -4.927 0.541 14.217 1.00 10.23 310 VAL B C 1
ATOM 5255 O O . VAL B 1 318 ? -4.542 1.492 13.525 1.00 11.16 310 VAL B O 1
ATOM 5259 N N . TYR B 1 319 ? -5.298 -0.618 13.679 1.00 10.68 311 TYR B N 1
ATOM 5260 C CA . TYR B 1 319 ? -5.078 -0.819 12.254 1.00 10.54 311 TYR B CA 1
ATOM 5261 C C . TYR B 1 319 ? -6.192 -0.231 11.396 1.00 10.80 311 TYR B C 1
ATOM 5262 O O . TYR B 1 319 ? -5.942 0.067 10.222 1.00 11.17 311 TYR B O 1
ATOM 5271 N N . ARG B 1 320 ? -7.379 0.023 11.956 1.00 10.38 312 ARG B N 1
ATOM 5272 C CA . ARG B 1 320 ? -8.324 0.876 11.242 1.00 10.21 312 ARG B CA 1
ATOM 5273 C C . ARG B 1 320 ? -7.719 2.257 11.030 1.00 10.23 312 ARG B C 1
ATOM 5274 O O . ARG B 1 320 ? -7.772 2.815 9.926 1.00 11.33 312 ARG B O 1
ATOM 5282 N N . ALA B 1 321 ? -7.155 2.835 12.094 1.00 11.00 313 ALA B N 1
ATOM 5283 C CA . ALA B 1 321 ? -6.583 4.170 11.989 1.00 11.15 313 ALA B CA 1
ATOM 5284 C C . ALA B 1 321 ? -5.389 4.188 11.044 1.00 11.90 313 ALA B C 1
ATOM 5285 O O . ALA B 1 321 ? -5.247 5.112 10.236 1.00 13.37 313 ALA B O 1
ATOM 5287 N N . ALA B 1 322 ? -4.522 3.174 11.128 1.00 11.04 314 ALA B N 1
ATOM 5288 C CA . ALA B 1 322 ? -3.341 3.141 10.271 1.00 11.18 314 ALA B CA 1
ATOM 5289 C C . ALA B 1 322 ? -3.729 2.929 8.818 1.00 11.75 314 ALA B C 1
ATOM 5290 O O . ALA B 1 322 ? -3.184 3.591 7.926 1.00 12.91 314 ALA B O 1
ATOM 5292 N N . TRP B 1 323 ? -4.669 2.016 8.562 1.00 11.71 315 TRP B N 1
ATOM 5293 C CA . TRP B 1 323 ? -5.171 1.829 7.204 1.00 11.49 315 TRP B CA 1
ATOM 5294 C C . TRP B 1 323 ? -5.732 3.133 6.646 1.00 12.64 315 TRP B C 1
ATOM 5295 O O . TRP B 1 323 ? -5.456 3.505 5.496 1.00 13.46 315 TRP B O 1
ATOM 5306 N N . LEU B 1 324 ? -6.524 3.841 7.449 1.00 11.73 316 LEU B N 1
ATOM 5307 C CA . LEU B 1 324 ? -7.165 5.063 6.974 1.00 13.11 316 LEU B CA 1
ATOM 5308 C C . LEU B 1 324 ? -6.133 6.147 6.667 1.00 12.93 316 LEU B C 1
ATOM 5309 O O . LEU B 1 324 ? -6.218 6.823 5.630 1.00 14.03 316 LEU B O 1
ATOM 5314 N N . ARG B 1 325 ? -5.143 6.322 7.542 1.00 12.89 317 ARG B N 1
ATOM 5315 C CA . ARG B 1 325 ? -4.098 7.300 7.256 1.00 13.22 317 ARG B CA 1
ATOM 5316 C C . ARG B 1 325 ? -3.365 6.940 5.975 1.00 14.05 317 ARG B C 1
ATOM 5317 O O . ARG B 1 325 ? -3.060 7.817 5.155 1.00 15.83 317 ARG B O 1
ATOM 5325 N N . ASP B 1 326 ? -3.108 5.647 5.767 1.00 13.63 318 ASP B N 1
ATOM 5326 C CA . ASP B 1 326 ? -2.416 5.205 4.564 1.00 13.93 318 ASP B CA 1
ATOM 5327 C C . ASP B 1 326 ? -3.256 5.371 3.304 1.00 15.34 318 ASP B C 1
ATOM 5328 O O . ASP B 1 326 ? -2.710 5.229 2.204 1.00 18.05 318 ASP B O 1
ATOM 5333 N N . GLN B 1 327 ? -4.556 5.664 3.424 1.00 15.57 319 GLN B N 1
ATOM 5334 C CA . GLN B 1 327 ? -5.338 6.052 2.251 1.00 17.21 319 GLN B CA 1
ATOM 5335 C C . GLN B 1 327 ? -5.210 7.531 1.947 1.00 18.19 319 GLN B C 1
ATOM 5336 O O . GLN B 1 327 ? -5.862 8.016 1.013 1.00 21.85 319 GLN B O 1
ATOM 5342 N N . GLY B 1 328 ? -4.389 8.253 2.706 1.00 18.06 320 GLY B N 1
ATOM 5343 C CA . GLY B 1 328 ? -4.198 9.672 2.505 1.00 19.29 320 GLY B CA 1
ATOM 5344 C C . GLY B 1 328 ? -5.106 10.555 3.324 1.00 20.17 320 GLY B C 1
ATOM 5345 O O . GLY B 1 328 ? -5.186 11.756 3.050 1.00 22.44 320 GLY B O 1
ATOM 5346 N N . GLU B 1 329 ? -5.781 10.006 4.327 1.00 19.88 321 GLU B N 1
ATOM 5347 C CA . GLU B 1 329 ? -6.775 10.739 5.097 1.00 20.70 321 GLU B CA 1
ATOM 5348 C C . GLU B 1 329 ? -6.203 11.181 6.432 1.00 20.99 321 GLU B C 1
ATOM 5349 O O . GLU B 1 329 ? -5.356 10.507 7.017 1.00 22.35 321 GLU B O 1
ATOM 5355 N N . ASN B 1 330 ? -6.674 12.331 6.901 1.00 20.93 322 ASN B N 1
ATOM 5356 C CA A ASN B 1 330 ? -6.402 12.767 8.264 0.56 21.13 322 ASN B CA 1
ATOM 5357 C CA B ASN B 1 330 ? -6.361 12.731 8.261 0.44 22.11 322 ASN B CA 1
ATOM 5358 C C . ASN B 1 330 ? -7.146 11.866 9.241 1.00 20.46 322 ASN B C 1
ATOM 5359 O O . ASN B 1 330 ? -8.287 11.471 8.986 1.00 20.66 322 ASN B O 1
ATOM 5368 N N . VAL B 1 331 ? -6.505 11.533 10.359 1.00 15.95 323 VAL B N 1
ATOM 5369 C CA . VAL B 1 331 ? -7.117 10.587 11.290 1.00 13.74 323 VAL B CA 1
ATOM 5370 C C . VAL B 1 331 ? -7.132 11.133 12.713 1.00 14.31 323 VAL B C 1
ATOM 5371 O O . VAL B 1 331 ? -6.888 10.394 13.676 1.00 15.29 323 VAL B O 1
ATOM 5375 N N . THR B 1 332 ? -7.460 12.419 12.857 1.00 14.87 324 THR B N 1
ATOM 5376 C CA . THR B 1 332 ? -7.500 13.039 14.181 1.00 16.65 324 THR B CA 1
ATOM 5377 C C . THR B 1 332 ? -8.330 12.220 15.157 1.00 14.79 324 THR B C 1
ATOM 5378 O O . THR B 1 332 ? -7.867 11.880 16.255 1.00 14.26 324 THR B O 1
ATOM 5382 N N . ARG B 1 333 ? -9.564 11.887 14.775 1.00 13.81 325 ARG B N 1
ATOM 5383 C CA . ARG B 1 333 ? -10.417 11.141 15.698 1.00 12.72 325 ARG B CA 1
ATOM 5384 C C . ARG B 1 333 ? -9.951 9.702 15.856 1.00 11.49 325 ARG B C 1
ATOM 5385 O O . ARG B 1 333 ? -9.892 9.188 16.979 1.00 11.94 325 ARG B O 1
ATOM 5393 N N . GLU B 1 334 ? -9.625 9.038 14.746 1.00 11.06 326 GLU B N 1
ATOM 5394 C CA . GLU B 1 334 ? -9.369 7.598 14.775 1.00 10.11 326 GLU B CA 1
ATOM 5395 C C . GLU B 1 334 ? -8.050 7.279 15.473 1.00 10.82 326 GLU B C 1
ATOM 5396 O O . GLU B 1 334 ? -7.946 6.282 16.206 1.00 11.60 326 GLU B O 1
ATOM 5402 N N . ALA B 1 335 ? -7.028 8.112 15.265 1.00 11.04 327 ALA B N 1
ATOM 5403 C CA . ALA B 1 335 ? -5.756 7.881 15.940 1.00 10.76 327 ALA B CA 1
ATOM 5404 C C . ALA B 1 335 ? -5.867 8.185 17.426 1.00 11.44 327 ALA B C 1
ATOM 5405 O O . ALA B 1 335 ? -5.252 7.499 18.251 1.00 11.05 327 ALA B O 1
ATOM 5407 N N . ALA B 1 336 ? -6.642 9.212 17.788 1.00 12.05 328 ALA B N 1
ATOM 5408 C CA . ALA B 1 336 ? -6.862 9.487 19.205 1.00 10.46 328 ALA B CA 1
ATOM 5409 C C . ALA B 1 336 ? -7.563 8.318 19.879 1.00 10.69 328 ALA B C 1
ATOM 5410 O O . ALA B 1 336 ? -7.177 7.895 20.981 1.00 10.80 328 ALA B O 1
ATOM 5412 N N . MET B 1 337 ? -8.577 7.760 19.219 1.00 10.35 329 MET B N 1
ATOM 5413 C CA . MET B 1 337 ? -9.252 6.588 19.766 1.00 10.26 329 MET B CA 1
ATOM 5414 C C . MET B 1 337 ? -8.278 5.431 19.953 1.00 9.82 329 MET B C 1
ATOM 5415 O O . MET B 1 337 ? -8.304 4.738 20.979 1.00 11.19 329 MET B O 1
ATOM 5420 N N . ALA B 1 338 ? -7.433 5.178 18.945 1.00 9.52 330 ALA B N 1
ATOM 5421 C CA . ALA B 1 338 ? -6.496 4.057 19.023 1.00 9.44 330 ALA B CA 1
ATOM 5422 C C . ALA B 1 338 ? -5.519 4.227 20.177 1.00 9.76 330 ALA B C 1
ATOM 5423 O O . ALA B 1 338 ? -5.299 3.293 20.962 1.00 10.70 330 ALA B O 1
ATOM 5425 N N . LYS B 1 339 ? -4.912 5.414 20.296 1.00 9.55 331 LYS B N 1
ATOM 5426 C CA . LYS B 1 339 ? -3.897 5.616 21.328 1.00 10.29 331 LYS B CA 1
ATOM 5427 C C . LYS B 1 339 ? -4.516 5.560 22.719 1.00 11.27 331 LYS B C 1
ATOM 5428 O O . LYS B 1 339 ? -3.971 4.919 23.627 1.00 11.00 331 LYS B O 1
ATOM 5434 N N . TRP B 1 340 ? -5.665 6.203 22.887 1.00 10.07 332 TRP B N 1
ATOM 5435 C CA . TRP B 1 340 ? -6.414 6.133 24.138 1.00 9.18 332 TRP B CA 1
ATOM 5436 C C . TRP B 1 340 ? -6.765 4.690 24.501 1.00 8.98 332 TRP B C 1
ATOM 5437 O O . TRP B 1 340 ? -6.410 4.200 25.580 1.00 9.46 332 TRP B O 1
ATOM 5448 N N . HIS B 1 341 ? -7.453 3.987 23.603 1.00 9.08 333 HIS B N 1
ATOM 5449 C CA . HIS B 1 341 ? -7.937 2.645 23.933 1.00 8.36 333 HIS B CA 1
ATOM 5450 C C . HIS B 1 341 ? -6.787 1.664 24.153 1.00 9.43 333 HIS B C 1
ATOM 5451 O O . HIS B 1 341 ? -6.826 0.843 25.085 1.00 10.36 333 HIS B O 1
ATOM 5458 N N . ALA B 1 342 ? -5.777 1.691 23.284 1.00 9.16 334 ALA B N 1
ATOM 5459 C CA . ALA B 1 342 ? -4.728 0.680 23.380 1.00 9.18 334 ALA B CA 1
ATOM 5460 C C . ALA B 1 342 ? -3.876 0.885 24.626 1.00 9.48 334 ALA B C 1
ATOM 5461 O O . ALA B 1 342 ? -3.466 -0.091 25.265 1.00 10.64 334 ALA B O 1
ATOM 5463 N N . SER B 1 343 ? -3.583 2.142 24.984 1.00 9.04 335 SER B N 1
ATOM 5464 C CA . SER B 1 343 ? -2.760 2.389 26.168 1.00 9.40 335 SER B CA 1
ATOM 5465 C C . SER B 1 343 ? -3.535 2.099 27.451 1.00 10.20 335 SER B C 1
ATOM 5466 O O . SER B 1 343 ? -3.014 1.448 28.371 1.00 10.94 335 SER B O 1
ATOM 5469 N N . GLU B 1 344 ? -4.785 2.570 27.537 1.00 9.92 336 GLU B N 1
ATOM 5470 C CA . GLU B 1 344 ? -5.593 2.259 28.719 1.00 9.83 336 GLU B CA 1
ATOM 5471 C C . GLU B 1 344 ? -5.876 0.768 28.804 1.00 10.02 336 GLU B C 1
ATOM 5472 O O . GLU B 1 344 ? -5.846 0.178 29.894 1.00 10.79 336 GLU B O 1
ATOM 5478 N N . GLY B 1 345 ? -6.145 0.143 27.656 1.00 10.16 337 GLY B N 1
ATOM 5479 C CA . GLY B 1 345 ? -6.437 -1.279 27.653 1.00 9.74 337 GLY B CA 1
ATOM 5480 C C . GLY B 1 345 ? -5.226 -2.120 28.004 1.00 10.31 337 GLY B C 1
ATOM 5481 O O . GLY B 1 345 ? -5.345 -3.119 28.719 1.00 10.68 337 GLY B O 1
ATOM 5482 N N . ALA B 1 346 ? -4.046 -1.735 27.506 1.00 9.89 338 ALA B N 1
ATOM 5483 C CA . ALA B 1 346 ? -2.842 -2.494 27.828 1.00 8.97 338 ALA B CA 1
ATOM 5484 C C . ALA B 1 346 ? -2.545 -2.424 29.322 1.00 9.35 338 ALA B C 1
ATOM 5485 O O . ALA B 1 346 ? -2.119 -3.415 29.921 1.00 10.66 338 ALA B O 1
ATOM 5487 N N . GLN B 1 347 ? -2.785 -1.268 29.948 1.00 9.59 339 GLN B N 1
ATOM 5488 C CA . GLN B 1 347 ? -2.627 -1.188 31.400 1.00 9.02 339 GLN B CA 1
ATOM 5489 C C . GLN B 1 347 ? -3.477 -2.242 32.095 1.00 8.53 339 GLN B C 1
ATOM 5490 O O . GLN B 1 347 ? -3.003 -2.938 33.010 1.00 10.16 339 GLN B O 1
ATOM 5496 N N . GLN B 1 348 ? -4.742 -2.365 31.675 1.00 9.00 340 GLN B N 1
ATOM 5497 C CA . GLN B 1 348 ? -5.655 -3.339 32.273 1.00 8.91 340 GLN B CA 1
ATOM 5498 C C . GLN B 1 348 ? -5.196 -4.770 32.027 1.00 9.47 340 GLN B C 1
ATOM 5499 O O . GLN B 1 348 ? -5.251 -5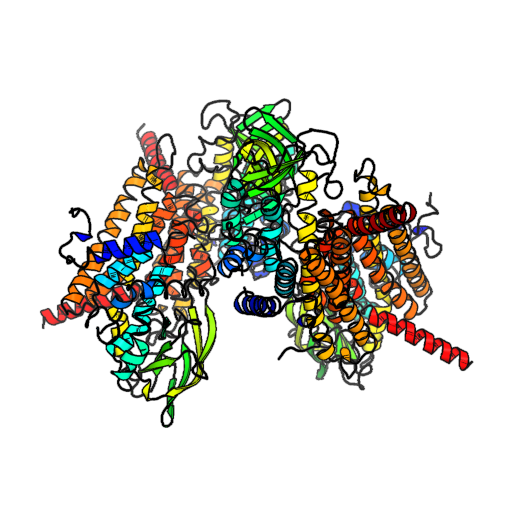.606 32.935 1.00 10.85 340 GLN B O 1
ATOM 5505 N N . VAL B 1 349 ? -4.780 -5.080 30.795 1.00 9.43 341 VAL B N 1
ATOM 5506 C CA . VAL B 1 349 ? -4.342 -6.436 30.470 1.00 9.51 341 VAL B CA 1
ATOM 5507 C C . VAL B 1 349 ? -3.109 -6.796 31.281 1.00 10.90 341 VAL B C 1
ATOM 5508 O O . VAL B 1 349 ? -3.010 -7.888 31.861 1.00 10.71 341 VAL B O 1
ATOM 5512 N N . ILE B 1 350 ? -2.139 -5.886 31.311 1.00 10.27 342 ILE B N 1
ATOM 5513 C CA . ILE B 1 350 ? -0.911 -6.106 32.069 1.00 10.23 342 ILE B CA 1
ATOM 5514 C C . ILE B 1 350 ? -1.217 -6.265 33.550 1.00 11.32 342 ILE B C 1
ATOM 5515 O O . ILE B 1 350 ? -0.673 -7.152 34.223 1.00 11.37 342 ILE B O 1
ATOM 5520 N N . ASP B 1 351 ? -2.092 -5.410 34.081 1.00 10.51 343 ASP B N 1
ATOM 5521 C CA . ASP B 1 351 ? -2.454 -5.505 35.492 1.00 11.20 343 ASP B CA 1
ATOM 5522 C C . ASP B 1 351 ? -3.055 -6.867 35.820 1.00 11.33 343 ASP B C 1
ATOM 5523 O O . ASP B 1 351 ? -2.764 -7.448 36.877 1.00 11.25 343 ASP B O 1
ATOM 5528 N N . ALA B 1 352 ? -3.890 -7.396 34.920 1.00 10.67 344 ALA B N 1
ATOM 5529 C CA . ALA B 1 352 ? -4.489 -8.708 35.142 1.00 10.46 344 ALA B CA 1
ATOM 5530 C C . ALA B 1 352 ? -3.441 -9.810 35.086 1.00 11.45 344 ALA B C 1
ATOM 5531 O O . ALA B 1 352 ? -3.537 -10.802 35.821 1.00 11.11 344 ALA B O 1
ATOM 5533 N N . ALA B 1 353 ? -2.448 -9.674 34.201 1.00 11.28 345 ALA B N 1
ATOM 5534 C CA . ALA B 1 353 ? -1.393 -10.682 34.105 1.00 10.29 345 ALA B CA 1
ATOM 5535 C C . ALA B 1 353 ? -0.525 -10.687 35.358 1.00 11.09 345 ALA B C 1
ATOM 5536 O O . ALA B 1 353 ? -0.122 -11.759 35.832 1.00 11.62 345 ALA B O 1
ATOM 5538 N N . VAL B 1 354 ? -0.238 -9.502 35.917 1.00 10.78 346 VAL B N 1
ATOM 5539 C CA . VAL B 1 354 ? 0.457 -9.437 37.204 1.00 10.63 346 VAL B CA 1
ATOM 5540 C C . VAL B 1 354 ? -0.326 -10.222 38.246 1.00 11.05 346 VAL B C 1
ATOM 5541 O O . VAL B 1 354 ? 0.226 -11.053 38.984 1.00 11.86 346 VAL B O 1
ATOM 5545 N N . GLN B 1 355 ? -1.638 -10.002 38.288 1.00 10.28 347 GLN B N 1
ATOM 5546 C CA . GLN B 1 355 ? -2.460 -10.661 39.297 1.00 9.56 347 GLN B CA 1
ATOM 5547 C C . GLN B 1 355 ? -2.431 -12.175 39.133 1.00 9.96 347 GLN B C 1
ATOM 5548 O O . GLN B 1 355 ? -2.388 -12.915 40.126 1.00 12.44 347 GLN B O 1
ATOM 5554 N N . LEU B 1 356 ? -2.451 -12.660 37.888 1.00 10.13 348 LEU B N 1
ATOM 5555 C CA . LEU B 1 356 ? -2.433 -14.105 37.665 1.00 11.35 348 LEU B CA 1
ATOM 5556 C C . LEU B 1 356 ? -1.146 -14.732 38.176 1.00 12.22 348 LEU B C 1
ATOM 5557 O O . LEU B 1 356 ? -1.137 -15.912 38.570 1.00 13.06 348 LEU B O 1
ATOM 5562 N N . TYR B 1 357 ? -0.048 -13.968 38.171 1.00 11.57 349 TYR B N 1
ATOM 5563 C CA . TYR B 1 357 ? 1.243 -14.479 38.606 1.00 11.58 349 TYR B CA 1
ATOM 5564 C C . TYR B 1 357 ? 1.424 -14.461 40.119 1.00 12.10 349 TYR B C 1
ATOM 5565 O O . TYR B 1 357 ? 2.423 -15.002 40.607 1.00 13.87 349 TYR B O 1
ATOM 5574 N N . GLY B 1 358 ? 0.491 -13.888 40.871 1.00 11.57 350 GLY B N 1
ATOM 5575 C CA . GLY B 1 358 ? 0.671 -13.871 42.316 1.00 12.59 350 GLY B CA 1
ATOM 5576 C C . GLY B 1 358 ? 1.898 -13.071 42.713 1.00 13.23 350 GLY B C 1
ATOM 5577 O O . GLY B 1 358 ? 2.212 -12.033 42.123 1.00 13.38 350 GLY B O 1
ATOM 5578 N N . GLY B 1 359 ? 2.602 -13.550 43.739 1.00 13.64 351 GLY B N 1
ATOM 5579 C CA . GLY B 1 359 ? 3.771 -12.831 44.219 1.00 13.93 351 GLY B CA 1
ATOM 5580 C C . GLY B 1 359 ? 4.815 -12.622 43.140 1.00 14.47 351 GLY B C 1
ATOM 5581 O O . GLY B 1 359 ? 5.486 -11.586 43.101 1.00 14.80 351 GLY B O 1
ATOM 5582 N N . MET B 1 360 ? 4.968 -13.606 42.250 1.00 13.33 352 MET B N 1
ATOM 5583 C CA A MET B 1 360 ? 5.900 -13.476 41.141 0.74 15.13 352 MET B CA 1
ATOM 5584 C CA B MET B 1 360 ? 5.910 -13.466 41.147 0.26 14.77 352 MET B CA 1
ATOM 5585 C C . MET B 1 360 ? 5.558 -12.293 40.242 1.00 14.04 352 MET B C 1
ATOM 5586 O O . MET B 1 360 ? 6.446 -11.755 39.565 1.00 15.29 352 MET B O 1
ATOM 5595 N N . GLY B 1 361 ? 4.289 -11.876 40.223 1.00 13.29 353 GLY B N 1
ATOM 5596 C CA . GLY B 1 361 ? 3.884 -10.744 39.404 1.00 13.58 353 GLY B CA 1
ATOM 5597 C C . GLY B 1 361 ? 4.524 -9.430 39.803 1.00 13.23 353 GLY B C 1
ATOM 5598 O O . GLY B 1 361 ? 4.598 -8.513 38.979 1.00 13.55 353 GLY B O 1
ATOM 5599 N N . VAL B 1 362 ? 4.995 -9.311 41.044 1.00 13.06 354 VAL B N 1
ATOM 5600 C CA . VAL B 1 362 ? 5.687 -8.106 41.488 1.00 11.93 354 VAL B CA 1
ATOM 5601 C C . VAL B 1 362 ? 7.171 -8.362 41.728 1.00 13.20 354 VAL B C 1
ATOM 5602 O O . VAL B 1 362 ? 7.874 -7.484 42.246 1.00 14.66 354 VAL B O 1
ATOM 5606 N N . GLN B 1 363 ? 7.675 -9.536 41.353 1.00 13.35 355 GLN B N 1
ATOM 5607 C CA . GLN B 1 363 ? 9.098 -9.816 41.494 1.00 13.21 355 GLN B CA 1
ATOM 5608 C C . GLN B 1 363 ? 9.871 -9.086 40.405 1.00 13.93 355 GLN B C 1
ATOM 5609 O O . GLN B 1 363 ? 9.537 -9.187 39.219 1.00 14.97 355 GLN B O 1
ATOM 5615 N N . SER B 1 364 ? 10.898 -8.347 40.813 1.00 14.57 356 SER B N 1
ATOM 5616 C CA A SER B 1 364 ? 11.642 -7.513 39.880 0.77 14.97 356 SER B CA 1
ATOM 5617 C CA B SER B 1 364 ? 11.641 -7.513 39.879 0.23 15.05 356 SER B CA 1
ATOM 5618 C C . SER B 1 364 ? 12.207 -8.344 38.737 1.00 15.58 356 SER B C 1
ATOM 5619 O O . SER B 1 364 ? 12.852 -9.374 38.956 1.00 17.05 356 SER B O 1
ATOM 5624 N N . GLY B 1 365 ? 11.967 -7.885 37.512 1.00 16.70 357 GLY B N 1
ATOM 5625 C CA . GLY B 1 365 ? 12.545 -8.498 36.343 1.00 17.66 357 GLY B CA 1
ATOM 5626 C C . GLY B 1 365 ? 11.738 -9.605 35.708 1.00 17.04 357 GLY B C 1
ATOM 5627 O O . GLY B 1 365 ? 12.106 -10.059 34.616 1.00 19.49 357 GLY B O 1
ATOM 5628 N N . THR B 1 366 ? 10.671 -10.077 36.348 1.00 16.18 358 THR B N 1
ATOM 5629 C CA . THR B 1 366 ? 9.774 -10.974 35.635 1.00 14.58 358 THR B CA 1
ATOM 5630 C C . THR B 1 366 ? 9.108 -10.204 34.499 1.00 14.60 358 THR B C 1
ATOM 5631 O O . THR B 1 366 ? 9.016 -8.973 34.526 1.00 14.49 358 THR B O 1
ATOM 5635 N N . ALA B 1 367 ? 8.642 -10.943 33.487 1.00 13.79 359 ALA B N 1
ATOM 5636 C CA . ALA B 1 367 ? 8.057 -10.290 32.318 1.00 13.10 359 ALA B CA 1
ATOM 5637 C C . ALA B 1 367 ? 6.904 -9.372 32.706 1.00 13.44 359 ALA B C 1
ATOM 5638 O O . ALA B 1 367 ? 6.818 -8.235 32.227 1.00 13.05 359 ALA B O 1
ATOM 5640 N N . VAL B 1 368 ? 6.007 -9.840 33.577 1.00 12.30 360 VAL B N 1
ATOM 5641 C CA . VAL B 1 368 ? 4.821 -9.031 33.856 1.00 11.32 360 VAL B CA 1
ATOM 5642 C C . VAL B 1 368 ? 5.149 -7.857 34.768 1.00 11.96 360 VAL B C 1
ATOM 5643 O O . VAL B 1 368 ? 4.531 -6.799 34.645 1.00 12.75 360 VAL B O 1
ATOM 5647 N N . GLU B 1 369 ? 6.114 -8.006 35.682 1.00 11.39 361 GLU B N 1
ATOM 5648 C CA . GLU B 1 369 ? 6.533 -6.876 36.506 1.00 11.49 361 GLU B CA 1
ATOM 5649 C C . GLU B 1 369 ? 7.151 -5.782 35.643 1.00 12.33 361 GLU B C 1
ATOM 5650 O O . GLU B 1 369 ? 6.892 -4.589 35.849 1.00 11.83 361 GLU B O 1
ATOM 5656 N N . MET B 1 370 ? 7.963 -6.173 34.660 1.00 12.05 362 MET B N 1
ATOM 5657 C CA . MET B 1 370 ? 8.528 -5.183 33.752 1.00 12.39 362 MET B CA 1
ATOM 5658 C C . MET B 1 370 ? 7.436 -4.494 32.947 1.00 12.01 362 MET B C 1
ATOM 5659 O O . MET B 1 370 ? 7.497 -3.281 32.728 1.00 12.36 362 MET B O 1
ATOM 5664 N N . LEU B 1 371 ? 6.432 -5.252 32.494 1.00 12.16 363 LEU B N 1
ATOM 5665 C CA . LEU B 1 371 ? 5.352 -4.652 31.714 1.00 10.88 363 LEU B CA 1
ATOM 5666 C C . LEU B 1 371 ? 4.537 -3.667 32.549 1.00 10.08 363 LEU B C 1
ATOM 5667 O O . LEU B 1 371 ? 4.102 -2.628 32.040 1.00 10.89 363 LEU B O 1
ATOM 5672 N N . TYR B 1 372 ? 4.321 -3.979 33.830 1.00 10.31 364 TYR B N 1
ATOM 5673 C CA . TYR B 1 372 ? 3.594 -3.078 34.716 1.00 10.70 364 TYR B CA 1
ATOM 5674 C C . TYR B 1 372 ? 4.287 -1.726 34.811 1.00 11.08 364 TYR B C 1
ATOM 5675 O O . TYR B 1 372 ? 3.628 -0.679 34.890 1.00 11.98 364 TYR B O 1
ATOM 5684 N N . ARG B 1 373 ? 5.621 -1.724 34.784 1.00 10.66 365 ARG B N 1
ATOM 5685 C CA . ARG B 1 373 ? 6.346 -0.459 34.770 1.00 11.32 365 ARG B CA 1
ATOM 5686 C C . ARG B 1 373 ? 6.367 0.178 33.384 1.00 12.57 365 ARG B C 1
ATOM 5687 O O . ARG B 1 373 ? 6.192 1.396 33.257 1.00 13.89 365 ARG B O 1
ATOM 5695 N N . GLU B 1 374 ? 6.543 -0.641 32.343 1.00 11.43 366 GLU B N 1
ATOM 5696 C CA A GLU B 1 374 ? 6.727 -0.120 30.993 0.53 12.16 366 GLU B CA 1
ATOM 5697 C CA B GLU B 1 374 ? 6.724 -0.123 30.989 0.47 12.08 366 GLU B CA 1
ATOM 5698 C C . GLU B 1 374 ? 5.490 0.612 30.486 1.00 12.27 366 GLU B C 1
ATOM 5699 O O . GLU B 1 374 ? 5.607 1.618 29.772 1.00 13.48 366 GLU B O 1
ATOM 5710 N N . ILE B 1 375 ? 4.295 0.116 30.819 1.00 11.07 367 ILE B N 1
ATOM 5711 C CA . ILE B 1 375 ? 3.103 0.660 30.173 1.00 10.72 367 ILE B CA 1
ATOM 5712 C C . ILE B 1 375 ? 2.705 2.027 30.714 1.00 11.30 367 ILE B C 1
ATOM 5713 O O . ILE B 1 375 ? 2.059 2.796 29.991 1.00 12.02 367 ILE B O 1
ATOM 5718 N N . ARG B 1 376 ? 3.093 2.374 31.947 1.00 11.25 368 ARG B N 1
ATOM 5719 C CA . ARG B 1 376 ? 2.421 3.478 32.631 1.00 11.26 368 ARG B CA 1
ATOM 5720 C C . ARG B 1 376 ? 2.626 4.811 31.910 1.00 11.40 368 ARG B C 1
ATOM 5721 O O . ARG B 1 376 ? 1.685 5.609 31.803 1.00 11.89 368 ARG B O 1
ATOM 5729 N N . ALA B 1 377 ? 3.833 5.054 31.381 1.00 11.89 369 ALA B N 1
ATOM 5730 C CA . ALA B 1 377 ? 4.121 6.327 30.717 1.00 11.95 369 ALA B CA 1
ATOM 5731 C C . ALA B 1 377 ? 3.357 6.503 29.408 1.00 12.57 369 ALA B C 1
ATOM 5732 O O . ALA B 1 377 ? 3.130 7.643 28.983 1.00 12.19 369 ALA B O 1
ATOM 5734 N N . LEU B 1 378 ? 2.956 5.410 28.756 1.00 12.50 370 LEU B N 1
ATOM 5735 C CA . LEU B 1 378 ? 2.312 5.541 27.454 1.00 13.15 370 LEU B CA 1
ATOM 5736 C C . LEU B 1 378 ? 0.933 6.172 27.556 1.00 12.44 370 LEU B C 1
ATOM 5737 O O . LEU B 1 378 ? 0.407 6.647 26.544 1.00 14.42 370 LEU B O 1
ATOM 5742 N N . ARG B 1 379 ? 0.341 6.198 28.749 1.00 10.98 371 ARG B N 1
ATOM 5743 C CA . ARG B 1 379 ? -0.918 6.898 28.962 1.00 10.60 371 ARG B CA 1
ATOM 5744 C C . ARG B 1 379 ? -0.720 8.392 29.187 1.00 11.88 371 ARG B C 1
ATOM 5745 O O . ARG B 1 379 ? -1.709 9.135 29.249 1.00 12.22 371 ARG B O 1
ATOM 5753 N N . ILE B 1 380 ? 0.528 8.844 29.281 1.00 12.12 372 ILE B N 1
ATOM 5754 C CA . ILE B 1 380 ? 0.861 10.211 29.670 1.00 13.84 372 ILE B CA 1
ATOM 5755 C C . ILE B 1 380 ? 1.458 10.992 28.512 1.00 15.37 372 ILE B C 1
ATOM 5756 O O . ILE B 1 380 ? 1.068 12.135 28.253 1.00 14.52 372 ILE B O 1
ATOM 5761 N N . TYR B 1 381 ? 2.417 10.403 27.810 1.00 15.41 373 TYR B N 1
ATOM 5762 C CA . TYR B 1 381 ? 3.052 11.171 26.760 1.00 17.62 373 TYR B CA 1
ATOM 5763 C C . TYR B 1 381 ? 2.289 11.012 25.449 1.00 18.08 373 TYR B C 1
ATOM 5764 O O . TYR B 1 381 ? 1.363 10.204 25.325 1.00 18.34 373 TYR B O 1
ATOM 5773 N N . GLU B 1 382 ? 2.688 11.836 24.480 1.00 18.56 374 GLU B N 1
ATOM 5774 C CA A GLU B 1 382 ? 2.054 11.919 23.166 0.59 22.26 374 GLU B CA 1
ATOM 5775 C CA B GLU B 1 382 ? 2.047 11.885 23.168 0.41 21.70 374 GLU B CA 1
ATOM 5776 C C . GLU B 1 382 ? 0.536 12.049 23.301 1.00 20.44 374 GLU B C 1
ATOM 5777 O O . GLU B 1 382 ? -0.256 11.354 22.654 1.00 19.97 374 GLU B O 1
ATOM 5788 N N . GLY B 1 383 ? 0.141 12.997 24.145 1.00 16.12 375 GLY B N 1
ATOM 5789 C CA . GLY B 1 383 ? -1.253 13.284 24.373 1.00 14.83 375 GLY B CA 1
ATOM 5790 C C . GLY B 1 383 ? -1.786 12.368 25.445 1.00 13.61 375 GLY B C 1
ATOM 5791 O O . GLY B 1 383 ? -2.096 11.202 25.175 1.00 15.21 375 GLY B O 1
ATOM 5792 N N . ALA B 1 384 ? -1.874 12.876 26.671 1.00 14.50 376 ALA B N 1
ATOM 5793 C CA . ALA B 1 384 ? -2.384 12.067 27.766 1.00 12.55 376 ALA B CA 1
ATOM 5794 C C . ALA B 1 384 ? -3.798 11.584 27.440 1.00 12.33 376 ALA B C 1
ATOM 5795 O O . ALA B 1 384 ? -4.501 12.174 26.621 1.00 12.88 376 ALA B O 1
ATOM 5797 N N . THR B 1 385 ? -4.210 10.488 28.096 1.00 12.02 377 THR B N 1
ATOM 5798 C CA . THR B 1 385 ? -5.558 9.961 27.890 1.00 12.95 377 THR B CA 1
ATOM 5799 C C . THR B 1 385 ? -6.621 11.051 27.934 1.00 13.25 377 THR B C 1
ATOM 5800 O O . THR B 1 385 ? -7.533 11.076 27.096 1.00 12.77 377 THR B O 1
ATOM 5804 N N . GLU B 1 386 ? -6.508 11.968 28.894 1.00 11.89 378 GLU B N 1
ATOM 5805 C CA . GLU B 1 386 ? -7.533 12.990 29.071 1.00 12.12 378 GLU B CA 1
ATOM 5806 C C . GLU B 1 386 ? -7.592 13.905 27.860 1.00 13.03 378 GLU B C 1
ATOM 5807 O O . GLU B 1 386 ? -8.676 14.330 27.434 1.00 13.22 378 GLU B O 1
ATOM 5813 N N . VAL B 1 387 ? -6.429 14.215 27.296 1.00 13.33 379 VAL B N 1
ATOM 5814 C CA . VAL B 1 387 ? -6.375 15.030 26.093 1.00 14.50 379 VAL B CA 1
ATOM 5815 C C . VAL B 1 387 ? -6.992 14.281 24.917 1.00 13.05 379 VAL B C 1
ATOM 5816 O O . VAL B 1 387 ? -7.717 14.873 24.109 1.00 12.93 379 VAL B O 1
ATOM 5820 N N . GLN B 1 388 ? -6.749 12.965 24.820 1.00 12.81 380 GLN B N 1
ATOM 5821 C CA . GLN B 1 388 ? -7.356 12.182 23.742 1.00 12.34 380 GLN B CA 1
ATOM 5822 C C . GLN B 1 388 ? -8.877 12.200 23.831 1.00 12.59 380 GLN B C 1
ATOM 5823 O O . GLN B 1 388 ? -9.566 12.324 22.809 1.00 13.41 380 GLN B O 1
ATOM 5829 N N . GLN B 1 389 ? -9.421 12.078 25.050 1.00 12.59 381 GLN B N 1
ATOM 5830 C CA . GLN B 1 389 ? -10.865 12.134 25.220 1.00 13.93 381 GLN B CA 1
ATOM 5831 C C . GLN B 1 389 ? -11.424 13.450 24.710 1.00 12.60 381 GLN B C 1
ATOM 5832 O O . GLN B 1 389 ? -12.475 13.475 24.065 1.00 13.40 381 GLN B O 1
ATOM 5838 N N . LEU B 1 390 ? -10.753 14.559 25.030 1.00 11.87 382 LEU B N 1
ATOM 5839 C CA . LEU B 1 390 ? -11.242 15.863 24.603 1.00 11.54 382 LEU B CA 1
ATOM 5840 C C . LEU B 1 390 ? -11.137 16.023 23.091 1.00 11.65 382 LEU B C 1
ATOM 5841 O O . LEU B 1 390 ? -12.036 16.588 22.461 1.00 12.15 382 LEU B O 1
ATOM 5846 N N . ILE B 1 391 ? -10.052 15.525 22.494 1.00 11.90 383 ILE B N 1
ATOM 5847 C CA . ILE B 1 391 ? -9.911 15.561 21.037 1.00 12.40 383 ILE B CA 1
ATOM 5848 C C . ILE B 1 391 ? -11.089 14.859 20.375 1.00 11.11 383 ILE B C 1
ATOM 5849 O O . ILE B 1 391 ? -11.715 15.387 19.447 1.00 13.15 383 ILE B O 1
ATOM 5854 N N . VAL B 1 392 ? -11.408 13.651 20.843 1.00 11.17 384 VAL B N 1
ATOM 5855 C CA . VAL B 1 392 ? -12.507 12.900 20.246 1.00 10.16 384 VAL B CA 1
ATOM 5856 C C . VAL B 1 392 ? -13.834 13.605 20.498 1.00 11.73 384 VAL B C 1
ATOM 5857 O O . VAL B 1 392 ? -14.646 13.777 19.580 1.00 11.68 384 VAL B O 1
ATOM 5861 N N . GLY B 1 393 ? -14.070 14.038 21.739 1.00 11.71 385 GLY B N 1
ATOM 5862 C CA . GLY B 1 393 ? -15.335 14.695 22.054 1.00 12.65 385 GLY B CA 1
ATOM 5863 C C . GLY B 1 393 ? -15.547 15.969 21.258 1.00 12.58 385 GLY B C 1
ATOM 5864 O O . GLY B 1 393 ? -16.634 16.210 20.721 1.00 12.74 385 GLY B O 1
ATOM 5865 N N . ARG B 1 394 ? -14.517 16.814 21.186 1.00 11.87 386 ARG B N 1
ATOM 5866 C CA . ARG B 1 394 ? -14.640 18.034 20.391 1.00 12.44 386 ARG B CA 1
ATOM 5867 C C . ARG B 1 394 ? -14.883 17.707 18.925 1.00 13.24 386 ARG B C 1
ATOM 5868 O O . ARG B 1 394 ? -15.644 18.407 18.244 1.00 14.35 386 ARG B O 1
ATOM 5876 N N . ASP B 1 395 ? -14.243 16.649 18.415 1.00 13.30 387 ASP B N 1
ATOM 5877 C CA . ASP B 1 395 ? -14.429 16.325 17.004 1.00 13.68 387 ASP B CA 1
ATOM 5878 C C . ASP B 1 395 ? -15.845 15.841 16.728 1.00 14.07 387 ASP B C 1
ATOM 5879 O O . ASP B 1 395 ? -16.405 16.131 15.663 1.00 14.34 387 ASP B O 1
ATOM 5884 N N . LEU B 1 396 ? -16.441 15.100 17.670 1.00 12.92 388 LEU B N 1
ATOM 5885 C CA . LEU B 1 396 ? -17.832 14.686 17.512 1.00 12.43 388 LEU B CA 1
ATOM 5886 C C . LEU B 1 396 ? -18.753 15.890 17.404 1.00 12.57 388 LEU B C 1
ATOM 5887 O O . LEU B 1 396 ? -19.667 15.911 16.572 1.00 14.19 388 LEU B O 1
ATOM 5892 N N . LEU B 1 397 ? -18.538 16.896 18.257 1.00 12.86 389 LEU B N 1
ATOM 5893 C CA . LEU B 1 397 ? -19.382 18.084 18.225 1.00 13.55 389 LEU B CA 1
ATOM 5894 C C . LEU B 1 397 ? -19.126 18.914 16.970 1.00 13.83 389 LEU B C 1
ATOM 5895 O O . LEU B 1 397 ? -20.063 19.485 16.394 1.00 14.25 389 LEU B O 1
ATOM 5900 N N . LYS B 1 398 ? -17.867 18.980 16.525 1.00 14.69 390 LYS B N 1
ATOM 5901 C CA . LYS B 1 398 ? -17.543 19.685 15.288 1.00 15.02 390 LYS B CA 1
ATOM 5902 C C . LYS B 1 398 ? -18.244 19.045 14.099 1.00 15.26 390 LYS B C 1
ATOM 5903 O O . LYS B 1 398 ? -18.822 19.741 13.253 1.00 16.90 390 LYS B O 1
ATOM 5909 N N . ALA B 1 399 ? -18.206 17.713 14.019 1.00 16.23 391 ALA B N 1
ATOM 5910 C CA . ALA B 1 399 ? -18.851 17.029 12.903 1.00 17.92 391 ALA B CA 1
ATOM 5911 C C . ALA B 1 399 ? -20.363 17.214 12.945 1.00 17.92 391 ALA B C 1
ATOM 5912 O O . ALA B 1 399 ? -21.004 17.376 11.901 1.00 20.37 391 ALA B O 1
ATOM 5914 N N . HIS B 1 400 ? -20.951 17.200 14.144 1.00 15.91 392 HIS B N 1
ATOM 5915 C CA . HIS B 1 400 ? -22.389 17.429 14.251 1.00 16.02 392 HIS B CA 1
ATOM 5916 C C . HIS B 1 400 ? -22.763 18.835 13.810 1.00 17.10 392 HIS B C 1
ATOM 5917 O O . HIS B 1 400 ? -23.774 19.028 13.126 1.00 19.01 392 HIS B O 1
ATOM 5924 N N . ALA B 1 401 ? -21.967 19.829 14.206 1.00 17.69 393 ALA B N 1
ATOM 5925 C CA . ALA B 1 401 ? -22.228 21.199 13.772 1.00 18.77 393 ALA B CA 1
ATOM 5926 C C . ALA B 1 401 ? -22.157 21.316 12.257 1.00 22.54 393 ALA B C 1
ATOM 5927 O O . ALA B 1 401 ? -22.983 21.998 11.637 1.00 25.93 393 ALA B O 1
ATOM 5929 N N . ALA B 1 402 ? -21.178 20.651 11.641 1.00 22.46 394 ALA B N 1
ATOM 5930 C CA . ALA B 1 402 ? -21.045 20.713 10.189 1.00 24.68 394 ALA B CA 1
ATOM 5931 C C . ALA B 1 402 ? -22.236 20.058 9.502 1.00 27.90 394 ALA B C 1
ATOM 5932 O O . ALA B 1 402 ? -22.700 20.535 8.459 1.00 31.11 394 ALA B O 1
ATOM 5934 N N . ALA B 1 403 ? -22.744 18.965 10.077 1.00 29.85 395 ALA B N 1
ATOM 5935 C CA . ALA B 1 403 ? -23.868 18.254 9.478 1.00 32.43 395 ALA B CA 1
ATOM 5936 C C . ALA B 1 403 ? -25.150 19.071 9.565 1.00 37.15 395 ALA B C 1
ATOM 5937 O O . ALA B 1 403 ? -25.958 19.072 8.628 1.00 40.11 395 ALA B O 1
ATOM 5939 N N . THR B 1 404 ? -25.353 19.773 10.677 1.00 39.46 396 THR B N 1
ATOM 5940 C CA . THR B 1 404 ? -26.552 20.577 10.874 1.00 43.32 396 THR B CA 1
ATOM 5941 C C . THR B 1 404 ? -26.438 21.963 10.256 1.00 45.83 396 THR B C 1
ATOM 5942 O O . THR B 1 404 ? -27.398 22.739 10.334 1.00 47.84 396 THR B O 1
ATOM 5946 N N . ALA B 1 405 ? -25.300 22.291 9.654 1.00 46.42 397 ALA B N 1
ATOM 5947 C CA . ALA B 1 405 ? -25.148 23.542 8.924 1.00 47.65 397 ALA B CA 1
ATOM 5948 C C . ALA B 1 405 ? -25.591 23.355 7.480 1.00 49.70 397 ALA B C 1
ATOM 5949 O O . ALA B 1 405 ? -25.393 22.286 6.897 1.00 50.84 397 ALA B O 1
ATOM 5951 N N . GLU C 1 14 ? 58.889 10.745 -3.546 1.00 50.60 6 GLU C N 1
ATOM 5952 C CA . GLU C 1 14 ? 60.173 10.157 -3.187 1.00 49.32 6 GLU C CA 1
ATOM 5953 C C . GLU C 1 14 ? 60.113 9.500 -1.811 1.00 47.60 6 GLU C C 1
ATOM 5954 O O . GLU C 1 14 ? 59.426 9.977 -0.904 1.00 47.96 6 GLU C O 1
ATOM 5956 N N . LEU C 1 15 ? 60.840 8.398 -1.665 1.00 44.32 7 LEU C N 1
ATOM 5957 C CA . LEU C 1 15 ? 60.859 7.665 -0.408 1.00 40.53 7 LEU C CA 1
ATOM 5958 C C . LEU C 1 15 ? 61.576 8.482 0.662 1.00 38.19 7 LEU C C 1
ATOM 5959 O O . LEU C 1 15 ? 62.739 8.859 0.488 1.00 38.68 7 LEU C O 1
ATOM 5964 N N . ASP C 1 16 ? 60.880 8.765 1.762 1.00 34.41 8 ASP C N 1
ATOM 5965 C CA . ASP C 1 16 ? 61.514 9.373 2.928 1.00 31.10 8 ASP C CA 1
ATOM 5966 C C . ASP C 1 16 ? 62.474 8.359 3.539 1.00 25.79 8 ASP C C 1
ATOM 5967 O O . ASP C 1 16 ? 62.046 7.347 4.105 1.00 23.58 8 ASP C O 1
ATOM 5972 N N . LEU C 1 17 ? 63.779 8.612 3.406 1.00 24.50 9 LEU C N 1
ATOM 5973 C CA . LEU C 1 17 ? 64.750 7.636 3.881 1.00 22.41 9 LEU C CA 1
ATOM 5974 C C . LEU C 1 17 ? 64.786 7.536 5.399 1.00 20.19 9 LEU C C 1
ATOM 5975 O O . LEU C 1 17 ? 65.404 6.606 5.920 1.00 19.97 9 LEU C O 1
ATOM 5980 N N . HIS C 1 18 ? 64.134 8.448 6.121 1.00 19.27 10 HIS C N 1
ATOM 5981 C CA . HIS C 1 18 ? 64.049 8.309 7.569 1.00 18.63 10 HIS C CA 1
ATOM 5982 C C . HIS C 1 18 ? 62.863 7.467 8.011 1.00 19.56 10 HIS C C 1
ATOM 5983 O O . HIS C 1 18 ? 62.757 7.147 9.202 1.00 23.15 10 HIS C O 1
ATOM 5990 N N . SER C 1 19 ? 61.991 7.085 7.083 1.00 18.17 11 SER C N 1
ATOM 5991 C CA A SER C 1 19 ? 60.865 6.239 7.438 0.65 17.41 11 SER C CA 1
ATOM 5992 C CA B SER C 1 19 ? 60.853 6.227 7.387 0.35 17.20 11 SER C CA 1
ATOM 5993 C C . SER C 1 19 ? 61.307 4.787 7.588 1.00 15.98 11 SER C C 1
ATOM 5994 O O . SER C 1 19 ? 62.234 4.315 6.922 1.00 15.97 11 SER C O 1
ATOM 5999 N N . ALA C 1 20 ? 60.636 4.080 8.495 1.00 15.27 12 ALA C N 1
ATOM 6000 C CA . ALA C 1 20 ? 60.951 2.671 8.693 1.00 13.59 12 ALA C CA 1
ATOM 6001 C C . ALA C 1 20 ? 60.697 1.865 7.427 1.00 14.12 12 ALA C C 1
ATOM 6002 O O . ALA C 1 20 ? 61.350 0.838 7.203 1.00 15.12 12 ALA C O 1
ATOM 6004 N N . LEU C 1 21 ? 59.767 2.317 6.584 1.00 14.42 13 LEU C N 1
ATOM 6005 C CA . LEU C 1 21 ? 59.491 1.584 5.355 1.00 14.49 13 LEU C CA 1
ATOM 6006 C C . LEU C 1 21 ? 60.672 1.594 4.394 1.00 15.71 13 LEU C C 1
ATOM 6007 O O . LEU C 1 21 ? 60.711 0.766 3.483 1.00 16.65 13 LEU C O 1
ATOM 6012 N N . ALA C 1 22 ? 61.642 2.495 4.582 1.00 14.99 14 ALA C N 1
ATOM 6013 C CA . ALA C 1 22 ? 62.858 2.483 3.774 1.00 15.11 14 ALA C CA 1
ATOM 6014 C C . ALA C 1 22 ? 63.860 1.412 4.196 1.00 14.86 14 ALA C C 1
ATOM 6015 O O . ALA C 1 22 ? 64.825 1.173 3.455 1.00 16.34 14 ALA C O 1
ATOM 6017 N N . TRP C 1 23 ? 63.672 0.771 5.353 1.00 13.28 15 TRP C N 1
ATOM 6018 C CA . TRP C 1 23 ? 64.623 -0.235 5.804 1.00 14.08 15 TRP C CA 1
ATOM 6019 C C . TRP C 1 23 ? 64.730 -1.362 4.783 1.00 13.54 15 TRP C C 1
ATOM 6020 O O . TRP C 1 23 ? 63.721 -1.751 4.176 1.00 14.75 15 TRP C O 1
ATOM 6031 N N . PRO C 1 24 ? 65.921 -1.940 4.607 1.00 14.21 16 PRO C N 1
ATOM 6032 C CA . PRO C 1 24 ? 66.094 -3.025 3.628 1.00 14.99 16 PRO C CA 1
ATOM 6033 C C . PRO C 1 24 ? 65.487 -4.347 4.065 1.00 14.13 16 PRO C C 1
ATOM 6034 O O . PRO C 1 24 ? 65.581 -5.332 3.322 1.00 15.99 16 PRO C O 1
ATOM 6038 N N . PHE C 1 25 ? 64.871 -4.401 5.246 1.00 13.68 17 PHE C N 1
ATOM 6039 C CA . PHE C 1 25 ? 63.976 -5.505 5.562 1.00 12.22 17 PHE C CA 1
ATOM 6040 C C . PHE C 1 25 ? 62.780 -5.555 4.623 1.00 14.09 17 PHE C C 1
ATOM 6041 O O . PHE C 1 25 ? 62.156 -6.612 4.500 1.00 15.33 17 PHE C O 1
ATOM 6049 N N . PHE C 1 26 ? 62.424 -4.433 3.988 1.00 13.83 18 PHE C N 1
ATOM 6050 C CA . PHE C 1 26 ? 61.214 -4.338 3.186 1.00 14.85 18 PHE C CA 1
ATOM 6051 C C . PHE C 1 26 ? 61.531 -4.367 1.701 1.00 16.39 18 PHE C C 1
ATOM 6052 O O . PHE C 1 26 ? 62.594 -3.919 1.260 1.00 20.12 18 PHE C O 1
ATOM 6060 N N . GLU C 1 27 ? 60.570 -4.870 0.930 1.00 16.45 19 GLU C N 1
ATOM 6061 C CA . GLU C 1 27 ? 60.581 -4.812 -0.523 1.00 18.43 19 GLU C CA 1
ATOM 6062 C C . GLU C 1 27 ? 59.637 -3.727 -1.009 1.00 18.57 19 GLU C C 1
ATOM 6063 O O . GLU C 1 27 ? 58.793 -3.245 -0.250 1.00 17.83 19 GLU C O 1
ATOM 6069 N N . PRO C 1 28 ? 59.759 -3.293 -2.273 1.00 20.89 20 PRO C N 1
ATOM 6070 C CA . PRO C 1 28 ? 58.826 -2.269 -2.776 1.00 21.38 20 PRO C CA 1
ATOM 6071 C C . PRO C 1 28 ? 57.362 -2.631 -2.586 1.00 20.85 20 PRO C C 1
ATOM 6072 O O . PRO C 1 28 ? 56.556 -1.751 -2.259 1.00 20.21 20 PRO C O 1
ATOM 6076 N N . ARG C 1 29 ? 56.995 -3.906 -2.757 1.00 19.26 21 ARG C N 1
ATOM 6077 C CA . ARG C 1 29 ? 55.597 -4.288 -2.579 1.00 19.88 21 ARG C CA 1
ATOM 6078 C C . ARG C 1 29 ? 55.103 -3.981 -1.170 1.00 17.97 21 ARG C C 1
ATOM 6079 O O . ARG C 1 29 ? 53.911 -3.713 -0.979 1.00 18.10 21 ARG C O 1
ATOM 6087 N N . HIS C 1 30 ? 55.999 -4.000 -0.178 1.00 16.30 22 HIS C N 1
ATOM 6088 C CA . HIS C 1 30 ? 55.577 -3.721 1.193 1.00 14.54 22 HIS C CA 1
ATOM 6089 C C . HIS C 1 30 ? 55.276 -2.248 1.387 1.00 15.91 22 HIS C C 1
ATOM 6090 O O . HIS C 1 30 ? 54.369 -1.888 2.144 1.00 15.18 22 HIS C O 1
ATOM 6097 N N . ARG C 1 31 ? 56.037 -1.381 0.722 1.00 16.85 23 ARG C N 1
ATOM 6098 C CA A ARG C 1 31 ? 55.741 0.044 0.782 0.52 17.35 23 ARG C CA 1
ATOM 6099 C CA B ARG C 1 31 ? 55.743 0.044 0.784 0.48 17.26 23 ARG C CA 1
ATOM 6100 C C . ARG C 1 31 ? 54.404 0.350 0.125 1.00 16.75 23 ARG C C 1
ATOM 6101 O O . ARG C 1 31 ? 53.621 1.157 0.640 1.00 18.53 23 ARG C O 1
ATOM 6116 N N . GLU C 1 32 ? 54.116 -0.295 -1.002 1.00 16.19 24 GLU C N 1
ATOM 6117 C CA . GLU C 1 32 ? 52.821 -0.082 -1.636 1.00 17.99 24 GLU C CA 1
ATOM 6118 C C . GLU C 1 32 ? 51.692 -0.636 -0.775 1.00 17.00 24 GLU C C 1
ATOM 6119 O O . GLU C 1 32 ? 50.631 -0.013 -0.660 1.00 17.87 24 GLU C O 1
ATOM 6125 N N . LEU C 1 33 ? 51.911 -1.794 -0.146 1.00 14.86 25 LEU C N 1
ATOM 6126 C CA . LEU C 1 33 ? 50.887 -2.361 0.723 1.00 14.73 25 LEU C CA 1
ATOM 6127 C C . LEU C 1 33 ? 50.624 -1.449 1.912 1.00 15.35 25 LEU C C 1
ATOM 6128 O O . LEU C 1 33 ? 49.466 -1.232 2.296 1.00 15.19 25 LEU C O 1
ATOM 6133 N N . ALA C 1 34 ? 51.693 -0.905 2.504 1.00 14.21 26 ALA C N 1
ATOM 6134 C CA . ALA C 1 34 ? 51.530 -0.001 3.637 1.00 14.05 26 ALA C CA 1
ATOM 6135 C C . ALA C 1 34 ? 50.688 1.206 3.260 1.00 14.92 26 ALA C C 1
ATOM 6136 O O . ALA C 1 34 ? 49.835 1.647 4.039 1.00 15.89 26 ALA C O 1
ATOM 6138 N N . ALA C 1 35 ? 50.919 1.764 2.071 1.00 15.29 27 ALA C N 1
ATOM 6139 C CA . ALA C 1 35 ? 50.111 2.899 1.638 1.00 16.57 27 ALA C CA 1
ATOM 6140 C C . ALA C 1 35 ? 48.670 2.477 1.395 1.00 15.84 27 ALA C C 1
ATOM 6141 O O . ALA C 1 35 ? 47.731 3.214 1.732 1.00 16.68 27 ALA C O 1
ATOM 6143 N N . GLY C 1 36 ? 48.476 1.287 0.823 1.00 15.02 28 GLY C N 1
ATOM 6144 C CA . GLY C 1 36 ? 47.131 0.831 0.523 1.00 15.60 28 GLY C CA 1
ATOM 6145 C C . GLY C 1 36 ? 46.306 0.574 1.767 1.00 15.62 28 GLY C C 1
ATOM 6146 O O . GLY C 1 36 ? 45.139 0.975 1.838 1.00 16.73 28 GLY C O 1
ATOM 6147 N N . ILE C 1 37 ? 46.893 -0.090 2.769 1.00 13.81 29 ILE C N 1
ATOM 6148 C CA . ILE C 1 37 ? 46.100 -0.363 3.963 1.00 13.35 29 ILE C CA 1
ATOM 6149 C C . ILE C 1 37 ? 45.870 0.927 4.751 1.00 14.39 29 ILE C C 1
ATOM 6150 O O . ILE C 1 37 ? 44.802 1.110 5.344 1.00 15.26 29 ILE C O 1
ATOM 6155 N N . GLU C 1 38 ? 46.829 1.861 4.732 1.00 14.58 30 GLU C N 1
ATOM 6156 C CA . GLU C 1 38 ? 46.594 3.156 5.373 1.00 15.58 30 GLU C CA 1
ATOM 6157 C C . GLU C 1 38 ? 45.427 3.893 4.727 1.00 14.58 30 GLU C C 1
ATOM 6158 O O . GLU C 1 38 ? 44.571 4.456 5.427 1.00 16.62 30 GLU C O 1
ATOM 6164 N N . ALA C 1 39 ? 45.377 3.913 3.391 1.00 16.05 31 ALA C N 1
ATOM 6165 C CA . ALA C 1 39 ? 44.264 4.561 2.710 1.00 17.29 31 ALA C CA 1
ATOM 6166 C C . ALA C 1 39 ? 42.943 3.871 3.029 1.00 16.60 31 ALA C C 1
ATOM 6167 O O . ALA C 1 39 ? 41.911 4.536 3.198 1.00 18.05 31 ALA C O 1
ATOM 6169 N N . TRP C 1 40 ? 42.950 2.534 3.104 1.00 16.55 32 TRP C N 1
ATOM 6170 C CA . TRP C 1 40 ? 41.735 1.821 3.480 1.00 16.53 32 TRP C CA 1
ATOM 6171 C C . TRP C 1 40 ? 41.274 2.240 4.872 1.00 17.54 32 TRP C C 1
ATOM 6172 O O . TRP C 1 40 ? 40.084 2.493 5.095 1.00 17.20 32 TRP C O 1
ATOM 6183 N N . CYS C 1 41 ? 42.212 2.351 5.814 1.00 16.88 33 CYS C N 1
ATOM 6184 C CA . CYS C 1 41 ? 41.864 2.774 7.169 1.00 17.15 33 CYS C CA 1
ATOM 6185 C C . CYS C 1 41 ? 41.272 4.177 7.193 1.00 18.76 33 CYS C C 1
ATOM 6186 O O . CYS C 1 41 ? 40.280 4.426 7.890 1.00 20.99 33 CYS C O 1
ATOM 6189 N N . ARG C 1 42 ? 41.881 5.115 6.462 1.00 19.33 34 ARG C N 1
ATOM 6190 C CA . ARG C 1 42 ? 41.402 6.495 6.487 1.00 22.69 34 ARG C CA 1
ATOM 6191 C C . ARG C 1 42 ? 40.005 6.614 5.906 1.00 24.10 34 ARG C C 1
ATOM 6192 O O . ARG C 1 42 ? 39.234 7.488 6.316 1.00 25.95 34 ARG C O 1
ATOM 6200 N N . ALA C 1 43 ? 39.658 5.746 4.963 1.00 22.86 35 ALA C N 1
ATOM 6201 C CA . ALA C 1 43 ? 38.365 5.830 4.305 1.00 25.17 35 ALA C CA 1
ATOM 6202 C C . ALA C 1 43 ? 37.282 5.000 4.979 1.00 28.32 35 ALA C C 1
ATOM 6203 O O . ALA C 1 43 ? 36.096 5.298 4.793 1.00 32.39 35 ALA C O 1
ATOM 6205 N N . ASN C 1 44 ? 37.649 3.974 5.751 1.00 27.35 36 ASN C N 1
ATOM 6206 C CA . ASN C 1 44 ? 36.675 3.024 6.269 1.00 29.87 36 ASN C CA 1
ATOM 6207 C C . ASN C 1 44 ? 36.581 2.966 7.787 1.00 32.04 36 ASN C C 1
ATOM 6208 O O . ASN C 1 44 ? 35.629 2.367 8.304 1.00 34.82 36 ASN C O 1
ATOM 6213 N N . LEU C 1 45 ? 37.520 3.553 8.512 1.00 30.29 37 LEU C N 1
ATOM 6214 C CA . LEU C 1 45 ? 37.485 3.505 9.964 1.00 31.95 37 LEU C CA 1
ATOM 6215 C C . LEU C 1 45 ? 37.277 4.896 10.553 1.00 37.39 37 LEU C C 1
ATOM 6216 O O . LEU C 1 45 ? 37.799 5.206 11.629 1.00 40.97 37 LEU C O 1
ATOM 6221 N N . GLU C 1 51 ? 29.111 -0.250 20.209 1.00 42.78 43 GLU C N 1
ATOM 6222 C CA . GLU C 1 51 ? 28.524 -0.950 21.347 1.00 41.20 43 GLU C CA 1
ATOM 6223 C C . GLU C 1 51 ? 28.018 -2.325 20.930 1.00 39.36 43 GLU C C 1
ATOM 6224 O O . GLU C 1 51 ? 27.178 -2.923 21.601 1.00 40.77 43 GLU C O 1
ATOM 6226 N N . ASP C 1 52 ? 28.541 -2.832 19.815 1.00 36.16 44 ASP C N 1
ATOM 6227 C CA . ASP C 1 52 ? 28.074 -4.106 19.267 1.00 32.75 44 ASP C CA 1
ATOM 6228 C C . ASP C 1 52 ? 29.279 -4.778 18.609 1.00 27.84 44 ASP C C 1
ATOM 6229 O O . ASP C 1 52 ? 29.418 -4.805 17.383 1.00 26.39 44 ASP C O 1
ATOM 6234 N N . VAL C 1 53 ? 30.159 -5.347 19.439 1.00 28.72 45 VAL C N 1
ATOM 6235 C CA . VAL C 1 53 ? 31.415 -5.854 18.890 1.00 26.77 45 VAL C CA 1
ATOM 6236 C C . VAL C 1 53 ? 31.184 -7.042 17.968 1.00 23.91 45 VAL C C 1
ATOM 6237 O O . VAL C 1 53 ? 31.951 -7.238 17.021 1.00 23.86 45 VAL C O 1
ATOM 6241 N N . ASP C 1 54 ? 30.137 -7.846 18.202 1.00 22.38 46 ASP C N 1
ATOM 6242 C CA . ASP C 1 54 ? 29.877 -8.977 17.308 1.00 20.79 46 ASP C CA 1
ATOM 6243 C C . ASP C 1 54 ? 29.543 -8.493 15.902 1.00 18.59 46 ASP C C 1
ATOM 6244 O O . ASP C 1 54 ? 30.132 -8.952 14.915 1.00 17.54 46 ASP C O 1
ATOM 6249 N N . ALA C 1 55 ? 28.592 -7.563 15.792 1.00 19.26 47 ALA C N 1
ATOM 6250 C CA . ALA C 1 55 ? 28.211 -7.061 14.476 1.00 19.60 47 ALA C CA 1
ATOM 6251 C C . ALA C 1 55 ? 29.360 -6.301 13.823 1.00 20.09 47 ALA C C 1
ATOM 6252 O O . ALA C 1 55 ? 29.554 -6.380 12.603 1.00 20.18 47 ALA C O 1
ATOM 6254 N N . THR C 1 56 ? 30.126 -5.551 14.618 1.00 18.93 48 THR C N 1
ATOM 6255 C CA . THR C 1 56 ? 31.248 -4.807 14.063 1.00 19.72 48 THR C CA 1
ATOM 6256 C C . THR C 1 56 ? 32.312 -5.749 13.513 1.00 18.88 48 THR C C 1
ATOM 6257 O O . THR C 1 56 ? 32.865 -5.505 12.434 1.00 18.62 48 THR C O 1
ATOM 6261 N N . CYS C 1 57 ? 32.609 -6.837 14.231 1.00 17.51 49 CYS C N 1
ATOM 6262 C CA A CYS C 1 57 ? 33.622 -7.735 13.714 0.46 18.31 49 CYS C CA 1
ATOM 6263 C CA B CYS C 1 57 ? 33.584 -7.833 13.766 0.54 18.13 49 CYS C CA 1
ATOM 6264 C C . CYS C 1 57 ? 33.141 -8.442 12.448 1.00 17.36 49 CYS C C 1
ATOM 6265 O O . CYS C 1 57 ? 33.917 -8.560 11.496 1.00 16.37 49 CYS C O 1
ATOM 6270 N N . ARG C 1 58 ? 31.870 -8.848 12.387 1.00 17.76 50 ARG C N 1
ATOM 6271 C CA . ARG C 1 58 ? 31.345 -9.447 11.164 1.00 17.18 50 ARG C CA 1
ATOM 6272 C C . ARG C 1 58 ? 31.473 -8.488 9.987 1.00 17.30 50 ARG C C 1
ATOM 6273 O O . ARG C 1 58 ? 31.891 -8.886 8.891 1.00 17.39 50 ARG C O 1
ATOM 6281 N N . ARG C 1 59 ? 31.120 -7.218 10.198 1.00 16.04 51 ARG C N 1
ATOM 6282 C CA . ARG C 1 59 ? 31.203 -6.235 9.126 1.00 17.50 51 ARG C CA 1
ATOM 6283 C C . ARG C 1 59 ? 32.646 -6.020 8.695 1.00 16.55 51 ARG C C 1
ATOM 6284 O O . ARG C 1 59 ? 32.942 -5.957 7.495 1.00 16.92 51 ARG C O 1
ATOM 6292 N N . LEU C 1 60 ? 33.563 -5.933 9.662 1.00 15.43 52 LEU C N 1
ATOM 6293 C CA . LEU C 1 60 ? 34.969 -5.706 9.344 1.00 15.50 52 LEU C CA 1
ATOM 6294 C C . LEU C 1 60 ? 35.561 -6.871 8.563 1.00 15.14 52 LEU C C 1
ATOM 6295 O O . LEU C 1 60 ? 36.321 -6.659 7.609 1.00 15.60 52 LEU C O 1
ATOM 6300 N N . VAL C 1 61 ? 35.220 -8.108 8.942 1.00 14.80 53 VAL C N 1
ATOM 6301 C CA . VAL C 1 61 ? 35.728 -9.270 8.207 1.00 14.89 53 VAL C CA 1
ATOM 6302 C C . VAL C 1 61 ? 35.248 -9.227 6.761 1.00 15.26 53 VAL C C 1
ATOM 6303 O O . VAL C 1 61 ? 36.028 -9.449 5.825 1.00 14.69 53 VAL C O 1
ATOM 6307 N N . ARG C 1 62 ? 33.957 -8.935 6.557 1.00 15.55 54 ARG C N 1
ATOM 6308 C CA A ARG C 1 62 ? 33.436 -8.848 5.197 0.54 16.63 54 ARG C CA 1
ATOM 6309 C CA B ARG C 1 62 ? 33.405 -8.817 5.206 0.46 16.85 54 ARG C CA 1
ATOM 6310 C C . ARG C 1 62 ? 34.128 -7.745 4.403 1.00 16.65 54 ARG C C 1
ATOM 6311 O O . ARG C 1 62 ? 34.483 -7.948 3.231 1.00 17.51 54 ARG C O 1
ATOM 6326 N N . GLU C 1 63 ? 34.321 -6.571 5.014 1.00 15.93 55 GLU C N 1
ATOM 6327 C CA . GLU C 1 63 ? 34.908 -5.437 4.305 1.00 16.95 55 GLU C CA 1
ATOM 6328 C C . GLU C 1 63 ? 36.380 -5.673 4.003 1.00 16.32 55 GLU C C 1
ATOM 6329 O O . GLU C 1 63 ? 36.849 -5.394 2.892 1.00 17.61 55 GLU C O 1
ATOM 6335 N N . LEU C 1 64 ? 37.136 -6.138 4.998 1.00 15.09 56 LEU C N 1
ATOM 6336 C CA . LEU C 1 64 ? 38.540 -6.448 4.764 1.00 13.76 56 LEU C CA 1
ATOM 6337 C C . LEU C 1 64 ? 38.676 -7.538 3.713 1.00 13.31 56 LEU C C 1
ATOM 6338 O O . LEU C 1 64 ? 39.577 -7.489 2.866 1.00 14.81 56 LEU C O 1
ATOM 6343 N N . GLY C 1 65 ? 37.775 -8.522 3.746 1.00 14.10 57 GLY C N 1
ATOM 6344 C CA . GLY C 1 65 ? 37.816 -9.582 2.754 1.00 14.75 57 GLY C CA 1
ATOM 6345 C C . GLY C 1 65 ? 37.578 -9.065 1.352 1.00 15.91 57 GLY C C 1
ATOM 6346 O O . GLY C 1 65 ? 38.322 -9.391 0.424 1.00 16.68 57 GLY C O 1
ATOM 6347 N N . ALA C 1 66 ? 36.545 -8.232 1.186 1.00 16.34 58 ALA C N 1
ATOM 6348 C CA . ALA C 1 66 ? 36.220 -7.709 -0.136 1.00 18.37 58 ALA C CA 1
ATOM 6349 C C . ALA C 1 66 ? 37.340 -6.839 -0.685 1.00 17.99 58 ALA C C 1
ATOM 6350 O O . ALA C 1 66 ? 37.539 -6.783 -1.905 1.00 20.76 58 ALA C O 1
ATOM 6352 N N . ALA C 1 67 ? 38.082 -6.159 0.192 1.00 17.34 59 ALA C N 1
ATOM 6353 C CA . ALA C 1 67 ? 39.173 -5.291 -0.230 1.00 17.60 59 ALA C CA 1
ATOM 6354 C C . ALA C 1 67 ? 40.470 -6.043 -0.502 1.00 18.22 59 ALA C C 1
ATOM 6355 O O . ALA C 1 67 ? 41.439 -5.422 -0.956 1.00 20.24 59 ALA C O 1
ATOM 6357 N N . GLY C 1 68 ? 40.514 -7.351 -0.244 1.00 16.06 60 GLY C N 1
ATOM 6358 C CA . GLY C 1 68 ? 41.685 -8.151 -0.521 1.00 15.53 60 GLY C CA 1
ATOM 6359 C C . GLY C 1 68 ? 42.674 -8.282 0.618 1.00 14.99 60 GLY C C 1
ATOM 6360 O O . GLY C 1 68 ? 43.703 -8.952 0.450 1.00 16.01 60 GLY C O 1
ATOM 6361 N N . TRP C 1 69 ? 42.394 -7.695 1.781 1.00 14.08 61 TRP C N 1
ATOM 6362 C CA . TRP C 1 69 ? 43.416 -7.657 2.821 1.00 13.61 61 TRP C CA 1
ATOM 6363 C C . TRP C 1 69 ? 43.539 -8.961 3.599 1.00 13.23 61 TRP C C 1
ATOM 6364 O O . TRP C 1 69 ? 44.569 -9.173 4.248 1.00 15.53 61 TRP C O 1
ATOM 6375 N N . LEU C 1 70 ? 42.537 -9.842 3.541 1.00 12.24 62 LEU C N 1
ATOM 6376 C CA . LEU C 1 70 ? 42.624 -11.115 4.249 1.00 12.13 62 LEU C CA 1
ATOM 6377 C C . LEU C 1 70 ? 43.404 -12.175 3.479 1.00 11.79 62 LEU C C 1
ATOM 6378 O O . LEU C 1 70 ? 43.693 -13.240 4.036 1.00 13.80 62 LEU C O 1
ATOM 6383 N N . LYS C 1 71 ? 43.767 -11.907 2.227 1.00 12.17 63 LYS C N 1
ATOM 6384 C CA . LYS C 1 71 ? 44.531 -12.877 1.454 1.00 12.67 63 LYS C CA 1
ATOM 6385 C C . LYS C 1 71 ? 45.940 -13.067 1.997 1.00 10.93 63 LYS C C 1
ATOM 6386 O O . LYS C 1 71 ? 46.544 -14.119 1.765 1.00 11.70 63 LYS C O 1
ATOM 6392 N N . TYR C 1 72 ? 46.481 -12.076 2.708 1.00 12.74 64 TYR C N 1
ATOM 6393 C CA . TYR C 1 72 ? 47.874 -12.156 3.142 1.00 12.43 64 TYR C CA 1
ATOM 6394 C C . TYR C 1 72 ? 48.077 -13.132 4.290 1.00 11.14 64 TYR C C 1
ATOM 6395 O O . TYR C 1 72 ? 49.195 -13.620 4.474 1.00 12.95 64 TYR C O 1
ATOM 6404 N N . GLY C 1 73 ? 47.028 -13.442 5.051 1.00 13.45 65 GLY C N 1
ATOM 6405 C CA . GLY C 1 73 ? 47.150 -14.352 6.168 1.00 12.35 65 GLY C CA 1
ATOM 6406 C C . GLY C 1 73 ? 46.889 -15.799 5.839 1.00 12.11 65 GLY C C 1
ATOM 6407 O O . GLY C 1 73 ? 46.940 -16.640 6.741 1.00 13.85 65 GLY C O 1
ATOM 6408 N N . VAL C 1 74 ? 46.624 -16.105 4.569 1.00 12.21 66 VAL C N 1
ATOM 6409 C CA . VAL C 1 74 ? 46.302 -17.450 4.094 1.00 11.09 66 VAL C CA 1
ATOM 6410 C C . VAL C 1 74 ? 47.421 -17.911 3.174 1.00 12.44 66 VAL C C 1
ATOM 6411 O O . VAL C 1 74 ? 47.860 -17.156 2.301 1.00 13.16 66 VAL C O 1
ATOM 6415 N N . GLY C 1 75 ? 47.885 -19.144 3.358 1.00 12.56 67 GLY C N 1
ATOM 6416 C CA . GLY C 1 75 ? 48.926 -19.701 2.506 1.00 13.24 67 GLY C CA 1
ATOM 6417 C C . GLY C 1 75 ? 48.355 -20.558 1.391 1.00 12.82 67 GLY C C 1
ATOM 6418 O O . GLY C 1 75 ? 47.617 -21.513 1.638 1.00 15.08 67 GLY C O 1
ATOM 6419 N N . GLY C 1 76 ? 48.740 -20.223 0.162 1.00 12.28 68 GLY C N 1
ATOM 6420 C CA . GLY C 1 76 ? 48.400 -21.041 -0.993 1.00 13.01 68 GLY C CA 1
ATOM 6421 C C . GLY C 1 76 ? 47.564 -20.279 -2.000 1.00 14.12 68 GLY C C 1
ATOM 6422 O O . GLY C 1 76 ? 46.391 -19.983 -1.746 1.00 14.05 68 GLY C O 1
ATOM 6423 N N . VAL C 1 77 ? 48.151 -19.962 -3.157 1.00 15.15 69 VAL C N 1
ATOM 6424 C CA . VAL C 1 77 ? 47.432 -19.178 -4.156 1.00 16.46 69 VAL C CA 1
ATOM 6425 C C . VAL C 1 77 ? 46.178 -19.913 -4.620 1.00 16.65 69 VAL C C 1
ATOM 6426 O O . VAL C 1 77 ? 45.128 -19.298 -4.848 1.00 17.29 69 VAL C O 1
ATOM 6430 N N . ALA C 1 78 ? 46.261 -21.239 -4.751 1.00 16.07 70 ALA C N 1
ATOM 6431 C CA . ALA C 1 78 ? 45.109 -22.024 -5.182 1.00 16.50 70 ALA C CA 1
ATOM 6432 C C . ALA C 1 78 ? 43.945 -21.943 -4.205 1.00 17.01 70 ALA C C 1
ATOM 6433 O O . ALA C 1 78 ? 42.807 -22.250 -4.586 1.00 18.36 70 ALA C O 1
ATOM 6435 N N . TYR C 1 79 ? 44.203 -21.537 -2.961 1.00 14.65 71 TYR C N 1
ATOM 6436 C CA . TYR C 1 79 ? 43.201 -21.515 -1.902 1.00 15.01 71 TYR C CA 1
ATOM 6437 C C . TYR C 1 79 ? 42.820 -20.098 -1.488 1.00 16.36 71 TYR C C 1
ATOM 6438 O O . TYR C 1 79 ? 42.214 -19.906 -0.429 1.00 17.62 71 TYR C O 1
ATOM 6447 N N . GLY C 1 80 ? 43.148 -19.101 -2.305 1.00 15.58 72 GLY C N 1
ATOM 6448 C CA . GLY C 1 80 ? 42.788 -17.727 -2.014 1.00 16.59 72 GLY C CA 1
ATOM 6449 C C . GLY C 1 80 ? 43.887 -16.897 -1.388 1.00 15.24 72 GLY C C 1
ATOM 6450 O O . GLY C 1 80 ? 43.680 -15.698 -1.161 1.00 16.17 72 GLY C O 1
ATOM 6451 N N . GLY C 1 81 ? 45.042 -17.489 -1.106 1.00 14.26 73 GLY C N 1
ATOM 6452 C CA . GLY C 1 81 ? 46.122 -16.744 -0.494 1.00 13.79 73 GLY C CA 1
ATOM 6453 C C . GLY C 1 81 ? 46.834 -15.828 -1.467 1.00 14.15 73 GLY C C 1
ATOM 6454 O O . GLY C 1 81 ? 46.780 -15.995 -2.687 1.00 15.80 73 GLY C O 1
ATOM 6455 N N . HIS C 1 82 ? 47.512 -14.823 -0.905 1.00 15.03 74 HIS C N 1
ATOM 6456 C CA . HIS C 1 82 ? 48.300 -13.915 -1.733 1.00 15.58 74 HIS C CA 1
ATOM 6457 C C . HIS C 1 82 ? 49.451 -14.649 -2.409 1.00 16.76 74 HIS C C 1
ATOM 6458 O O . HIS C 1 82 ? 49.754 -14.413 -3.590 1.00 18.21 74 HIS C O 1
ATOM 6465 N N . GLY C 1 83 ? 50.113 -15.535 -1.669 1.00 15.73 75 GLY C N 1
ATOM 6466 C CA . GLY C 1 83 ? 51.187 -16.345 -2.201 1.00 16.15 75 GLY C CA 1
ATOM 6467 C C . GLY C 1 83 ? 51.088 -17.748 -1.641 1.00 15.48 75 GLY C C 1
ATOM 6468 O O . GLY C 1 83 ? 50.182 -18.057 -0.867 1.00 15.59 75 GLY C O 1
ATOM 6469 N N . ASP C 1 84 ? 52.033 -18.596 -2.048 1.00 15.83 76 ASP C N 1
ATOM 6470 C CA . ASP C 1 84 ? 52.064 -19.941 -1.497 1.00 15.77 76 ASP C CA 1
ATOM 6471 C C . ASP C 1 84 ? 52.661 -19.960 -0.102 1.00 15.47 76 ASP C C 1
ATOM 6472 O O . ASP C 1 84 ? 52.343 -20.859 0.679 1.00 20.26 76 ASP C O 1
ATOM 6477 N N . THR C 1 85 ? 53.481 -18.972 0.238 1.00 14.53 77 THR C N 1
ATOM 6478 C CA . THR C 1 85 ? 53.884 -18.730 1.613 1.00 14.13 77 THR C CA 1
ATOM 6479 C C . THR C 1 85 ? 53.071 -17.574 2.169 1.00 12.00 77 THR C C 1
ATOM 6480 O O . THR C 1 85 ? 52.491 -16.776 1.428 1.00 14.24 77 THR C O 1
ATOM 6484 N N . ILE C 1 86 ? 53.029 -17.491 3.491 1.00 12.59 78 ILE C N 1
ATOM 6485 C CA . ILE C 1 86 ? 52.453 -16.331 4.159 1.00 11.23 78 ILE C CA 1
ATOM 6486 C C . ILE C 1 86 ? 53.558 -15.296 4.303 1.00 11.95 78 ILE C C 1
ATOM 6487 O O . ILE C 1 86 ? 54.601 -15.572 4.905 1.00 13.39 78 ILE C O 1
ATOM 6492 N N . ASP C 1 87 ? 53.338 -14.116 3.720 1.00 11.31 79 ASP C N 1
ATOM 6493 C CA . ASP C 1 87 ? 54.273 -12.992 3.769 1.00 12.54 79 ASP C CA 1
ATOM 6494 C C . ASP C 1 87 ? 54.163 -12.362 5.154 1.00 12.62 79 ASP C C 1
ATOM 6495 O O . ASP C 1 87 ? 53.231 -11.599 5.424 1.00 12.00 79 ASP C O 1
ATOM 6500 N N . THR C 1 88 ? 55.117 -12.700 6.039 1.00 10.64 80 THR C N 1
ATOM 6501 C CA . THR C 1 88 ? 55.066 -12.230 7.421 1.00 10.84 80 THR C CA 1
ATOM 6502 C C . THR C 1 88 ? 55.180 -10.718 7.490 1.00 10.19 80 THR C C 1
ATOM 6503 O O . THR C 1 88 ? 54.505 -10.073 8.298 1.00 11.20 80 THR C O 1
ATOM 6507 N N . ARG C 1 89 ? 56.038 -10.133 6.656 1.00 10.32 81 ARG C N 1
ATOM 6508 C CA . ARG C 1 89 ? 56.164 -8.679 6.650 1.00 10.28 81 ARG C CA 1
ATOM 6509 C C . ARG C 1 89 ? 54.844 -8.018 6.273 1.00 10.42 81 ARG C C 1
ATOM 6510 O O . ARG C 1 89 ? 54.454 -6.998 6.861 1.00 11.32 81 ARG C O 1
ATOM 6518 N N . ALA C 1 90 ? 54.138 -8.586 5.295 1.00 11.24 82 ALA C N 1
ATOM 6519 C CA . ALA C 1 90 ? 52.845 -8.035 4.908 1.00 12.34 82 ALA C CA 1
ATOM 6520 C C . ALA C 1 90 ? 51.828 -8.152 6.037 1.00 9.97 82 ALA C C 1
ATOM 6521 O O . ALA C 1 90 ? 51.142 -7.174 6.364 1.00 11.46 82 ALA C O 1
ATOM 6523 N N . VAL C 1 91 ? 51.709 -9.340 6.649 1.00 9.37 83 VAL C N 1
ATOM 6524 C CA . VAL C 1 91 ? 50.752 -9.501 7.746 1.00 10.30 83 VAL C CA 1
ATOM 6525 C C . VAL C 1 91 ? 51.061 -8.521 8.874 1.00 9.37 83 VAL C C 1
ATOM 6526 O O . VAL C 1 91 ? 50.153 -7.908 9.457 1.00 9.48 83 VAL C O 1
ATOM 6530 N N . CYS C 1 92 ? 52.348 -8.333 9.173 1.00 10.04 84 CYS C N 1
ATOM 6531 C CA . CYS C 1 92 ? 52.735 -7.401 10.227 1.00 9.33 84 CYS C CA 1
ATOM 6532 C C . CYS C 1 92 ? 52.380 -5.960 9.866 1.00 9.48 84 CYS C C 1
ATOM 6533 O O . CYS C 1 92 ? 51.857 -5.218 10.707 1.00 10.49 84 CYS C O 1
ATOM 6536 N N . LEU C 1 93 ? 52.658 -5.538 8.629 1.00 9.24 85 LEU C N 1
ATOM 6537 C CA . LEU C 1 93 ? 52.290 -4.180 8.236 1.00 9.87 85 LEU C CA 1
ATOM 6538 C C . LEU C 1 93 ? 50.780 -3.977 8.297 1.00 10.62 85 LEU C C 1
ATOM 6539 O O . LEU C 1 93 ? 50.305 -2.885 8.646 1.00 10.52 85 LEU C O 1
ATOM 6544 N N . LEU C 1 94 ? 50.005 -5.006 7.939 1.00 9.81 86 LEU C N 1
ATOM 6545 C CA . LEU C 1 94 ? 48.549 -4.893 8.018 1.00 11.20 86 LEU C CA 1
ATOM 6546 C C . LEU C 1 94 ? 48.088 -4.725 9.461 1.00 10.78 86 LEU C C 1
ATOM 6547 O O . LEU C 1 94 ? 47.315 -3.812 9.772 1.00 10.97 86 LEU C O 1
ATOM 6552 N N . ARG C 1 95 ? 48.552 -5.598 10.364 1.00 10.55 87 ARG C N 1
ATOM 6553 C CA . ARG C 1 95 ? 48.146 -5.462 11.763 1.00 10.31 87 ARG C CA 1
ATOM 6554 C C . ARG C 1 95 ? 48.657 -4.161 12.368 1.00 10.81 87 ARG C C 1
ATOM 6555 O O . ARG C 1 95 ? 47.932 -3.487 13.116 1.00 10.85 87 ARG C O 1
ATOM 6563 N N . GLU C 1 96 ? 49.906 -3.793 12.073 1.00 10.39 88 GLU C N 1
ATOM 6564 C CA . GLU C 1 96 ? 50.437 -2.537 12.601 1.00 10.52 88 GLU C CA 1
ATOM 6565 C C . GLU C 1 96 ? 49.568 -1.355 12.185 1.00 10.45 88 GLU C C 1
ATOM 6566 O O . GLU C 1 96 ? 49.178 -0.529 13.022 1.00 11.74 88 GLU C O 1
ATOM 6572 N N . THR C 1 97 ? 49.237 -1.265 10.893 1.00 11.17 89 THR C N 1
ATOM 6573 C CA . THR C 1 97 ? 48.450 -0.132 10.416 1.00 11.43 89 THR C CA 1
ATOM 6574 C C . THR C 1 97 ? 47.027 -0.183 10.950 1.00 10.57 89 THR C C 1
ATOM 6575 O O . THR C 1 97 ? 46.486 0.838 11.388 1.00 11.89 89 THR C O 1
ATOM 6579 N N . LEU C 1 98 ? 46.403 -1.359 10.931 1.00 9.93 90 LEU C N 1
ATOM 6580 C CA . LEU C 1 98 ? 45.045 -1.464 11.457 1.00 11.28 90 LEU C CA 1
ATOM 6581 C C . LEU C 1 98 ? 44.999 -1.090 12.932 1.00 10.74 90 LEU C C 1
ATOM 6582 O O . LEU C 1 98 ? 44.161 -0.283 13.349 1.00 11.93 90 LEU C O 1
ATOM 6587 N N . ALA C 1 99 ? 45.917 -1.644 13.732 1.00 10.36 91 ALA C N 1
ATOM 6588 C CA . ALA C 1 99 ? 45.926 -1.348 15.165 1.00 10.66 91 ALA C CA 1
ATOM 6589 C C . ALA C 1 99 ? 46.140 0.137 15.425 1.00 11.53 91 ALA C C 1
ATOM 6590 O O . ALA C 1 99 ? 45.573 0.699 16.375 1.00 11.99 91 ALA C O 1
ATOM 6592 N N . LYS C 1 100 ? 46.954 0.793 14.588 1.00 11.03 92 LYS C N 1
ATOM 6593 C CA . LYS C 1 100 ? 47.195 2.223 14.738 1.00 10.63 92 LYS C CA 1
ATOM 6594 C C . LYS C 1 100 ? 45.910 3.037 14.603 1.00 10.78 92 LYS C C 1
ATOM 6595 O O . LYS C 1 100 ? 45.842 4.164 15.106 1.00 13.82 92 LYS C O 1
ATOM 6601 N N . HIS C 1 101 ? 44.887 2.490 13.947 1.00 11.65 93 HIS C N 1
ATOM 6602 C CA . HIS C 1 101 ? 43.604 3.158 13.778 1.00 13.31 93 HIS C CA 1
ATOM 6603 C C . HIS C 1 101 ? 42.481 2.561 14.610 1.00 13.77 93 HIS C C 1
ATOM 6604 O O . HIS C 1 101 ? 41.602 3.310 15.059 1.00 16.47 93 HIS C O 1
ATOM 6611 N N . SER C 1 102 ? 42.473 1.241 14.814 1.00 13.92 94 SER C N 1
ATOM 6612 C CA . SER C 1 102 ? 41.310 0.563 15.390 1.00 14.45 94 SER C CA 1
ATOM 6613 C C . SER C 1 102 ? 41.709 -0.798 15.929 1.00 13.32 94 SER C C 1
ATOM 6614 O O . SER C 1 102 ? 42.136 -1.669 15.160 1.00 14.74 94 SER C O 1
ATOM 6617 N N . GLY C 1 103 ? 41.529 -1.004 17.234 1.00 14.13 95 GLY C N 1
ATOM 6618 C CA . GLY C 1 103 ? 41.746 -2.333 17.782 1.00 13.75 95 GLY C CA 1
ATOM 6619 C C . GLY C 1 103 ? 40.773 -3.364 17.243 1.00 13.44 95 GLY C C 1
ATOM 6620 O O . GLY C 1 103 ? 41.124 -4.537 17.112 1.00 13.05 95 GLY C O 1
ATOM 6621 N N . LEU C 1 104 ? 39.543 -2.947 16.924 1.00 14.30 96 LEU C N 1
ATOM 6622 C CA . LEU C 1 104 ? 38.558 -3.879 16.377 1.00 14.59 96 LEU C CA 1
ATOM 6623 C C . LEU C 1 104 ? 38.978 -4.373 14.997 1.00 13.34 96 LEU C C 1
ATOM 6624 O O . LEU C 1 104 ? 38.872 -5.569 14.693 1.00 13.29 96 LEU C O 1
ATOM 6629 N N . ALA C 1 105 ? 39.429 -3.458 14.137 1.00 13.25 97 ALA C N 1
ATOM 6630 C CA . ALA C 1 105 ? 39.844 -3.848 12.791 1.00 12.95 97 ALA C CA 1
ATOM 6631 C C . ALA C 1 105 ? 41.081 -4.737 12.829 1.00 12.31 97 ALA C C 1
ATOM 6632 O O . ALA C 1 105 ? 41.178 -5.718 12.077 1.00 12.19 97 ALA C O 1
ATOM 6634 N N . ASP C 1 106 ? 42.040 -4.413 13.696 1.00 12.00 98 ASP C N 1
ATOM 6635 C CA . ASP C 1 106 ? 43.203 -5.279 13.862 1.00 11.75 98 ASP C CA 1
ATOM 6636 C C . ASP C 1 106 ? 42.788 -6.681 14.290 1.00 11.61 98 ASP C C 1
ATOM 6637 O O . ASP C 1 106 ? 43.258 -7.681 13.728 1.00 12.27 98 ASP C O 1
ATOM 6642 N N . PHE C 1 107 ? 41.908 -6.766 15.297 1.00 11.13 99 PHE C N 1
ATOM 6643 C CA . PHE C 1 107 ? 41.434 -8.052 15.802 1.00 11.40 99 PHE C CA 1
ATOM 6644 C C . PHE C 1 107 ? 40.794 -8.879 14.693 1.00 11.63 99 PHE C C 1
ATOM 6645 O O . PHE C 1 107 ? 41.054 -10.083 14.569 1.00 12.42 99 PHE C O 1
ATOM 6653 N N . ALA C 1 108 ? 39.961 -8.244 13.869 1.00 11.48 100 ALA C N 1
ATOM 6654 C CA . ALA C 1 108 ? 39.269 -8.960 12.806 1.00 11.02 100 ALA C CA 1
ATOM 6655 C C . ALA C 1 108 ? 40.258 -9.564 11.818 1.00 10.07 100 ALA C C 1
ATOM 6656 O O . ALA C 1 108 ? 40.146 -10.738 11.448 1.00 12.03 100 ALA C O 1
ATOM 6658 N N . LEU C 1 109 ? 41.236 -8.775 11.367 1.00 10.97 101 LEU C N 1
ATOM 6659 C CA . LEU C 1 109 ? 42.203 -9.322 10.420 1.00 11.70 101 LEU C CA 1
ATOM 6660 C C . LEU C 1 109 ? 43.067 -10.387 11.081 1.00 10.93 101 LEU C C 1
ATOM 6661 O O . LEU C 1 109 ? 43.323 -11.447 10.493 1.00 11.36 101 LEU C O 1
ATOM 6666 N N . ALA C 1 110 ? 43.513 -10.123 12.309 1.00 11.06 102 ALA C N 1
ATOM 6667 C CA . ALA C 1 110 ? 44.388 -11.053 13.016 1.00 10.89 102 ALA C CA 1
ATOM 6668 C C . ALA C 1 110 ? 43.769 -12.439 13.106 1.00 10.11 102 ALA C C 1
ATOM 6669 O O . ALA C 1 110 ? 44.449 -13.451 12.886 1.00 11.44 102 ALA C O 1
ATOM 6671 N N . MET C 1 111 ? 42.485 -12.510 13.458 1.00 10.85 103 MET C N 1
ATOM 6672 C CA . MET C 1 111 ? 41.881 -13.815 13.688 1.00 11.77 103 MET C CA 1
ATOM 6673 C C . MET C 1 111 ? 41.622 -14.579 12.401 1.00 11.20 103 MET C C 1
ATOM 6674 O O . MET C 1 111 ? 41.573 -15.811 12.435 1.00 11.72 103 MET C O 1
ATOM 6679 N N . GLN C 1 112 ? 41.472 -13.889 11.269 1.00 10.93 104 GLN C N 1
ATOM 6680 C CA . GLN C 1 112 ? 41.416 -14.609 10.005 1.00 11.22 104 GLN C CA 1
ATOM 6681 C C . GLN C 1 112 ? 42.741 -15.294 9.706 1.00 12.20 104 GLN C C 1
ATOM 6682 O O . GLN C 1 112 ? 42.759 -16.331 9.041 1.00 15.60 104 GLN C O 1
ATOM 6688 N N . GLY C 1 113 ? 43.851 -14.734 10.184 1.00 11.02 105 GLY C N 1
ATOM 6689 C CA . GLY C 1 113 ? 45.142 -15.384 10.092 1.00 11.95 105 GLY C CA 1
ATOM 6690 C C . GLY C 1 113 ? 45.313 -16.491 11.119 1.00 11.55 105 GLY C C 1
ATOM 6691 O O . GLY C 1 113 ? 45.466 -17.659 10.760 1.00 11.72 105 GLY C O 1
ATOM 6692 N N . LEU C 1 114 ? 45.284 -16.136 12.409 1.00 11.36 106 LEU C N 1
ATOM 6693 C CA . LEU C 1 114 ? 45.542 -17.128 13.454 1.00 11.25 106 LEU C CA 1
ATOM 6694 C C . LEU C 1 114 ? 44.548 -18.286 13.388 1.00 11.15 106 LEU C C 1
ATOM 6695 O O . LEU C 1 114 ? 44.935 -19.456 13.534 1.00 12.13 106 LEU C O 1
ATOM 6700 N N . GLY C 1 115 ? 43.268 -17.985 13.156 1.00 11.96 107 GLY C N 1
ATOM 6701 C CA . GLY C 1 115 ? 42.243 -19.013 13.120 1.00 12.45 107 GLY C CA 1
ATOM 6702 C C . GLY C 1 115 ? 42.342 -19.957 11.944 1.00 11.73 107 GLY C C 1
ATOM 6703 O O . GLY C 1 115 ? 41.835 -21.081 12.026 1.00 13.70 107 GLY C O 1
ATOM 6704 N N . SER C 1 116 ? 42.959 -19.530 10.840 1.00 11.72 108 SER C N 1
ATOM 6705 C CA . SER C 1 116 ? 43.122 -20.415 9.696 1.00 12.04 108 SER C CA 1
ATOM 6706 C C . SER C 1 116 ? 44.539 -20.941 9.533 1.00 12.46 108 SER C C 1
ATOM 6707 O O . SER C 1 116 ? 44.759 -21.805 8.680 1.00 13.10 108 SER C O 1
ATOM 6710 N N . GLY C 1 117 ? 45.501 -20.446 10.315 1.00 11.97 109 GLY C N 1
ATOM 6711 C CA . GLY C 1 117 ? 46.892 -20.783 10.061 1.00 12.53 109 GLY C CA 1
ATOM 6712 C C . GLY C 1 117 ? 47.179 -22.271 10.148 1.00 11.89 109 GLY C C 1
ATOM 6713 O O . GLY C 1 117 ? 47.996 -22.799 9.390 1.00 12.40 109 GLY C O 1
ATOM 6714 N N . ALA C 1 118 ? 46.527 -22.968 11.086 1.00 11.81 110 ALA C N 1
ATOM 6715 C CA . ALA C 1 118 ? 46.770 -24.401 11.198 1.00 12.47 110 ALA C CA 1
ATOM 6716 C C . ALA C 1 118 ? 46.283 -25.139 9.957 1.00 11.73 110 ALA C C 1
ATOM 6717 O O . ALA C 1 118 ? 46.815 -26.206 9.628 1.00 14.39 110 ALA C O 1
ATOM 6719 N N . ILE C 1 119 ? 45.297 -24.577 9.251 1.00 12.88 111 ILE C N 1
ATOM 6720 C CA . ILE C 1 119 ? 44.822 -25.182 8.008 1.00 12.39 111 ILE C CA 1
ATOM 6721 C C . ILE C 1 119 ? 45.799 -24.895 6.875 1.00 12.86 111 ILE C C 1
ATOM 6722 O O . ILE C 1 119 ? 46.112 -25.778 6.068 1.00 14.30 111 ILE C O 1
ATOM 6727 N N . SER C 1 120 ? 46.303 -23.658 6.788 1.00 13.13 112 SER C N 1
ATOM 6728 C CA . SER C 1 120 ? 47.359 -23.365 5.819 1.00 13.03 112 SER C CA 1
ATOM 6729 C C . SER C 1 120 ? 48.555 -24.286 6.017 1.00 12.39 112 SER C C 1
ATOM 6730 O O . SER C 1 120 ? 49.146 -24.769 5.043 1.00 14.73 112 SER C O 1
ATOM 6733 N N . LEU C 1 121 ? 48.922 -24.544 7.275 1.00 13.70 113 LEU C N 1
ATOM 6734 C CA . LEU C 1 121 ? 50.109 -25.335 7.568 1.00 16.13 113 LEU C CA 1
ATOM 6735 C C . LEU C 1 121 ? 49.862 -26.827 7.407 1.00 17.53 113 LEU C C 1
ATOM 6736 O O . LEU C 1 121 ? 50.729 -27.541 6.892 1.00 20.96 113 LEU C O 1
ATOM 6741 N N . GLY C 1 122 ? 48.700 -27.318 7.839 1.00 16.29 114 GLY C N 1
ATOM 6742 C CA . GLY C 1 122 ? 48.521 -28.756 7.957 1.00 18.48 114 GLY C CA 1
ATOM 6743 C C . GLY C 1 122 ? 47.307 -29.363 7.280 1.00 18.52 114 GLY C C 1
ATOM 6744 O O . GLY C 1 122 ? 47.075 -30.568 7.413 1.00 21.22 114 GLY C O 1
ATOM 6745 N N . GLY C 1 123 ? 46.525 -28.572 6.551 1.00 17.26 115 GLY C N 1
ATOM 6746 C CA . GLY C 1 123 ? 45.320 -29.107 5.941 1.00 16.93 115 GLY C CA 1
ATOM 6747 C C . GLY C 1 123 ? 45.604 -29.993 4.739 1.00 19.84 115 GLY C C 1
ATOM 6748 O O . GLY C 1 123 ? 46.620 -29.857 4.057 1.00 20.78 115 GLY C O 1
ATOM 6749 N N . THR C 1 124 ? 44.682 -30.926 4.490 1.00 20.10 116 THR C N 1
ATOM 6750 C CA . THR C 1 124 ? 44.649 -31.664 3.231 1.00 23.34 116 THR C CA 1
ATOM 6751 C C . THR C 1 124 ? 44.133 -30.759 2.115 1.00 23.21 116 THR C C 1
ATOM 6752 O O . THR C 1 124 ? 43.723 -29.620 2.339 1.00 21.17 116 THR C O 1
ATOM 6756 N N . HIS C 1 125 ? 44.126 -31.296 0.892 1.00 25.99 117 HIS C N 1
ATOM 6757 C CA . HIS C 1 125 ? 43.542 -30.567 -0.227 1.00 26.72 117 HIS C CA 1
ATOM 6758 C C . HIS C 1 125 ? 42.077 -30.244 0.029 1.00 24.16 117 HIS C C 1
ATOM 6759 O O . HIS C 1 125 ? 41.636 -29.108 -0.185 1.00 22.55 117 HIS C O 1
ATOM 6766 N N . GLU C 1 126 ? 41.303 -31.237 0.476 1.00 24.82 118 GLU C N 1
ATOM 6767 C CA . GLU C 1 126 ? 39.887 -30.997 0.734 1.00 26.12 118 GLU C CA 1
ATOM 6768 C C . GLU C 1 126 ? 39.706 -29.951 1.818 1.00 22.15 118 GLU C C 1
ATOM 6769 O O . GLU C 1 126 ? 38.874 -29.048 1.682 1.00 22.13 118 GLU C O 1
ATOM 6775 N N . GLN C 1 127 ? 40.483 -30.054 2.902 1.00 19.39 119 GLN C N 1
ATOM 6776 C CA . GLN C 1 127 ? 40.363 -29.092 3.990 1.00 18.39 119 GLN C CA 1
ATOM 6777 C C . GLN C 1 127 ? 40.740 -27.689 3.533 1.00 16.89 119 GLN C C 1
ATOM 6778 O O . GLN C 1 127 ? 40.020 -26.722 3.810 1.00 16.73 119 GLN C O 1
ATOM 6784 N N . LYS C 1 128 ? 41.869 -27.553 2.829 1.00 15.02 120 LYS C N 1
ATOM 6785 C CA . LYS C 1 128 ? 42.250 -26.232 2.337 1.00 16.06 120 LYS C CA 1
ATOM 6786 C C . LYS C 1 128 ? 41.210 -25.681 1.366 1.00 15.78 120 LYS C C 1
ATOM 6787 O O . LYS C 1 128 ? 40.872 -24.491 1.419 1.00 15.62 120 LYS C O 1
ATOM 6793 N N . THR C 1 129 ? 40.673 -26.531 0.483 1.00 16.99 121 THR C N 1
ATOM 6794 C CA . THR C 1 129 ? 39.656 -26.069 -0.460 1.00 18.30 121 THR C CA 1
ATOM 6795 C C . THR C 1 129 ? 38.393 -25.611 0.259 1.00 18.24 121 THR C C 1
ATOM 6796 O O . THR C 1 129 ? 37.759 -24.626 -0.141 1.00 18.56 121 THR C O 1
ATOM 6800 N N . ARG C 1 130 ? 37.997 -26.323 1.314 1.00 17.44 122 ARG C N 1
ATOM 6801 C CA . ARG C 1 130 ? 36.723 -26.022 1.953 1.00 19.11 122 ARG C CA 1
ATOM 6802 C C . ARG C 1 130 ? 36.794 -24.743 2.775 1.00 18.04 122 ARG C C 1
ATOM 6803 O O . ARG C 1 130 ? 35.829 -23.975 2.807 1.00 21.39 122 ARG C O 1
ATOM 6811 N N . TYR C 1 131 ? 37.919 -24.485 3.439 1.00 15.64 123 TYR C N 1
ATOM 6812 C CA . TYR C 1 131 ? 37.962 -23.403 4.421 1.00 13.75 123 TYR C CA 1
ATOM 6813 C C . TYR C 1 131 ? 38.741 -22.180 3.974 1.00 13.93 123 TYR C C 1
ATOM 6814 O O . TYR C 1 131 ? 38.303 -21.060 4.241 1.00 14.76 123 TYR C O 1
ATOM 6823 N N . LEU C 1 132 ? 39.878 -22.347 3.297 1.00 13.37 124 LEU C N 1
ATOM 6824 C CA . LEU C 1 132 ? 40.747 -21.189 3.111 1.00 12.92 124 LEU C CA 1
ATOM 6825 C C . LEU C 1 132 ? 40.198 -20.139 2.147 1.00 13.76 124 LEU C C 1
ATOM 6826 O O . LEU C 1 132 ? 40.380 -18.943 2.409 1.00 14.51 124 LEU C O 1
ATOM 6831 N N . PRO C 1 133 ? 39.535 -20.500 1.038 1.00 13.70 125 PRO C N 1
ATOM 6832 C CA . PRO C 1 133 ? 39.015 -19.434 0.167 1.00 13.07 125 PRO C CA 1
ATOM 6833 C C . PRO C 1 133 ? 38.007 -18.539 0.861 1.00 13.39 125 PRO C C 1
ATOM 6834 O O . PRO C 1 133 ? 37.988 -17.328 0.607 1.00 14.36 125 PRO C O 1
ATOM 6838 N N . ARG C 1 134 ? 37.166 -19.107 1.733 1.00 15.02 126 ARG C N 1
ATOM 6839 C CA . ARG C 1 134 ? 36.175 -18.308 2.446 1.00 15.09 126 ARG C CA 1
ATOM 6840 C C . ARG C 1 134 ? 36.817 -17.474 3.549 1.00 14.35 126 ARG C C 1
ATOM 6841 O O . ARG C 1 134 ? 36.356 -16.362 3.829 1.00 14.18 126 ARG C O 1
ATOM 6843 N N . VAL C 1 135 ? 37.865 -17.987 4.191 1.00 12.93 127 VAL C N 1
ATOM 6844 C CA . VAL C 1 135 ? 38.636 -17.153 5.116 1.00 12.65 127 VAL C CA 1
ATOM 6845 C C . VAL C 1 135 ? 39.223 -15.966 4.363 1.00 12.57 127 VAL C C 1
ATOM 6846 O O . VAL C 1 135 ? 39.126 -14.809 4.799 1.00 12.93 127 VAL C O 1
ATOM 6850 N N . ALA C 1 136 ? 39.817 -16.243 3.198 1.00 13.12 128 ALA C N 1
ATOM 6851 C CA . ALA C 1 136 ? 40.553 -15.229 2.453 1.00 13.18 128 ALA C CA 1
ATOM 6852 C C . ALA C 1 136 ? 39.642 -14.157 1.873 1.00 13.73 128 ALA C C 1
ATOM 6853 O O . ALA C 1 136 ? 40.089 -13.024 1.674 1.00 16.14 128 ALA C O 1
ATOM 6855 N N . ASN C 1 137 ? 38.387 -14.479 1.557 1.00 13.96 129 ASN C N 1
ATOM 6856 C CA . ASN C 1 137 ? 37.492 -13.448 1.046 1.00 16.34 129 ASN C CA 1
ATOM 6857 C C . ASN C 1 137 ? 36.527 -12.928 2.107 1.00 16.14 129 ASN C C 1
ATOM 6858 O O . ASN C 1 137 ? 35.637 -12.130 1.793 1.00 17.82 129 ASN C O 1
ATOM 6863 N N . GLY C 1 138 ? 36.720 -13.315 3.366 1.00 15.26 130 GLY C N 1
ATOM 6864 C CA . GLY C 1 138 ? 35.913 -12.759 4.432 1.00 15.14 130 GLY C CA 1
ATOM 6865 C C . GLY C 1 138 ? 34.506 -13.293 4.554 1.00 17.06 130 GLY C C 1
ATOM 6866 O O . GLY C 1 138 ? 33.683 -12.670 5.232 1.00 19.20 130 GLY C O 1
ATOM 6867 N N . THR C 1 139 ? 34.191 -14.428 3.928 1.00 17.08 131 THR C N 1
ATOM 6868 C CA . THR C 1 139 ? 32.862 -15.014 4.057 1.00 18.89 131 THR C CA 1
ATOM 6869 C C . THR C 1 139 ? 32.807 -16.155 5.064 1.00 18.31 131 THR C C 1
ATOM 6870 O O . THR C 1 139 ? 31.734 -16.739 5.260 1.00 20.45 131 THR C O 1
ATOM 6874 N N . ALA C 1 140 ? 33.928 -16.484 5.705 1.00 15.79 132 ALA C N 1
ATOM 6875 C CA . ALA C 1 140 ? 33.943 -17.394 6.845 1.00 14.35 132 ALA C CA 1
ATOM 6876 C C . ALA C 1 140 ? 34.840 -16.805 7.917 1.00 14.54 132 ALA C C 1
ATOM 6877 O O . ALA C 1 140 ? 35.981 -16.431 7.631 1.00 17.85 132 ALA C O 1
ATOM 6879 N N . ILE C 1 141 ? 34.327 -16.734 9.144 1.00 13.11 133 ILE C N 1
ATOM 6880 C CA . ILE C 1 141 ? 35.064 -16.190 10.279 1.00 12.30 133 ILE C CA 1
ATOM 6881 C C . ILE C 1 141 ? 35.767 -17.335 11.002 1.00 11.84 133 ILE C C 1
ATOM 6882 O O . ILE C 1 141 ? 35.129 -18.327 11.383 1.00 12.87 133 ILE C O 1
ATOM 6887 N N . ALA C 1 142 ? 37.080 -17.202 11.191 1.00 11.04 134 ALA C N 1
ATOM 6888 C CA . ALA C 1 142 ? 37.924 -18.253 11.748 1.00 11.38 134 ALA C CA 1
ATOM 6889 C C . ALA C 1 142 ? 38.144 -18.053 13.241 1.00 11.71 134 ALA C C 1
ATOM 6890 O O . ALA C 1 142 ? 37.988 -16.953 13.774 1.00 12.13 134 ALA C O 1
ATOM 6892 N N . ALA C 1 143 ? 38.540 -19.139 13.909 1.00 11.62 135 ALA C N 1
ATOM 6893 C CA . ALA C 1 143 ? 38.862 -19.095 15.332 1.00 11.16 135 ALA C CA 1
ATOM 6894 C C . ALA C 1 143 ? 39.843 -20.212 15.668 1.00 11.31 135 ALA C C 1
ATOM 6895 O O . ALA C 1 143 ? 39.891 -21.245 14.996 1.00 12.64 135 ALA C O 1
ATOM 6897 N N . PHE C 1 144 ? 40.603 -19.987 16.737 1.00 11.56 136 PHE C N 1
ATOM 6898 C CA . PHE C 1 144 ? 41.733 -20.815 17.163 1.00 12.08 136 PHE C CA 1
ATOM 6899 C C . PHE C 1 144 ? 41.474 -21.190 18.616 1.00 11.55 136 PHE C C 1
ATOM 6900 O O . PHE C 1 144 ? 41.564 -20.331 19.497 1.00 13.58 136 PHE C O 1
ATOM 6908 N N . ALA C 1 145 ? 41.115 -22.445 18.872 1.00 11.10 137 ALA C N 1
ATOM 6909 C CA . ALA C 1 145 ? 40.633 -22.854 20.202 1.00 11.38 137 ALA C CA 1
ATOM 6910 C C . ALA C 1 145 ? 41.655 -23.774 20.876 1.00 11.70 137 ALA C C 1
ATOM 6911 O O . ALA C 1 145 ? 41.625 -25.002 20.721 1.00 12.13 137 ALA C O 1
ATOM 6913 N N . LEU C 1 146 ? 42.536 -23.167 21.668 1.00 11.90 138 LEU C N 1
ATOM 6914 C CA . LEU C 1 146 ? 43.635 -23.848 22.339 1.00 11.02 138 LEU C CA 1
ATOM 6915 C C . LEU C 1 146 ? 43.511 -23.785 23.851 1.00 11.61 138 LEU C C 1
ATOM 6916 O O . LEU C 1 146 ? 43.572 -24.827 24.523 1.00 13.12 138 LEU C O 1
ATOM 6921 N N . SER C 1 147 ? 43.311 -22.591 24.398 1.00 12.21 139 SER C N 1
ATOM 6922 C CA . SER C 1 147 ? 43.288 -22.370 25.842 1.00 10.60 139 SER C CA 1
ATOM 6923 C C . SER C 1 147 ? 42.047 -22.971 26.501 1.00 11.77 139 SER C C 1
ATOM 6924 O O . SER C 1 147 ? 40.966 -23.047 25.908 1.00 12.78 139 SER C O 1
ATOM 6927 N N . GLU C 1 148 ? 42.204 -23.349 27.764 1.00 12.59 140 GLU C N 1
ATOM 6928 C CA . GLU C 1 148 ? 41.167 -23.953 28.585 1.00 12.90 140 GLU C CA 1
ATOM 6929 C C . GLU C 1 148 ? 41.094 -23.215 29.911 1.00 12.69 140 GLU C C 1
ATOM 6930 O O . GLU C 1 148 ? 42.064 -22.566 30.317 1.00 12.90 140 GLU C O 1
ATOM 6936 N N . PRO C 1 149 ? 39.959 -23.304 30.618 1.00 13.11 141 PRO C N 1
ATOM 6937 C CA . PRO C 1 149 ? 39.863 -22.635 31.925 1.00 13.64 141 PRO C CA 1
ATOM 6938 C C . PRO C 1 149 ? 41.001 -22.978 32.866 1.00 13.60 141 PRO C C 1
ATOM 6939 O O . PRO C 1 149 ? 41.481 -22.104 33.602 1.00 14.24 141 PRO C O 1
ATOM 6943 N N . GLU C 1 150 ? 41.459 -24.223 32.862 1.00 15.22 142 GLU C N 1
ATOM 6944 C CA . GLU C 1 150 ? 42.500 -24.640 33.785 1.00 17.33 142 GLU C CA 1
ATOM 6945 C C . GLU C 1 150 ? 43.882 -24.690 33.163 1.00 17.33 142 GLU C C 1
ATOM 6946 O O . GLU C 1 150 ? 44.839 -25.005 33.875 1.00 20.73 142 GLU C O 1
ATOM 6952 N N . ALA C 1 151 ? 44.021 -24.363 31.871 1.00 16.91 143 ALA C N 1
ATOM 6953 C CA . ALA C 1 151 ? 45.325 -24.465 31.214 1.00 18.93 143 ALA C CA 1
ATOM 6954 C C . ALA C 1 151 ? 45.361 -23.549 29.998 1.00 15.79 143 ALA C C 1
ATOM 6955 O O . ALA C 1 151 ? 44.725 -23.845 28.985 1.00 15.27 143 ALA C O 1
ATOM 6957 N N . GLY C 1 152 ? 46.128 -22.467 30.093 1.00 14.57 144 GLY C N 1
ATOM 6958 C CA . GLY C 1 152 ? 46.396 -21.585 28.972 1.00 12.03 144 GLY C CA 1
ATOM 6959 C C . GLY C 1 152 ? 47.869 -21.590 28.616 1.00 11.56 144 GLY C C 1
ATOM 6960 O O . GLY C 1 152 ? 48.240 -21.948 27.494 1.00 14.94 144 GLY C O 1
ATOM 6961 N N . SER C 1 153 ? 48.733 -21.222 29.568 1.00 11.91 145 SER C N 1
ATOM 6962 C CA . SER C 1 153 ? 50.173 -21.332 29.339 1.00 11.40 145 SER C CA 1
ATOM 6963 C C . SER C 1 153 ? 50.606 -22.787 29.192 1.00 12.64 145 SER C C 1
ATOM 6964 O O . SER C 1 153 ? 51.441 -23.112 28.338 1.00 13.24 145 SER C O 1
ATOM 6967 N N . ASP C 1 154 ? 50.060 -23.674 30.022 1.00 12.11 146 ASP C N 1
ATOM 6968 C CA . ASP C 1 154 ? 50.476 -25.077 30.053 1.00 11.71 146 ASP C CA 1
ATOM 6969 C C . ASP C 1 154 ? 49.642 -25.890 29.062 1.00 12.46 146 ASP C C 1
ATOM 6970 O O . ASP C 1 154 ? 48.853 -26.762 29.426 1.00 14.69 146 ASP C O 1
ATOM 6975 N N . VAL C 1 155 ? 49.883 -25.597 27.779 1.00 14.49 147 VAL C N 1
ATOM 6976 C CA . VAL C 1 155 ? 49.173 -26.225 26.667 1.00 17.02 147 VAL C CA 1
ATOM 6977 C C . VAL C 1 155 ? 49.366 -27.730 26.678 1.00 15.96 147 VAL C C 1
ATOM 6978 O O . VAL C 1 155 ? 48.448 -28.497 26.345 1.00 15.92 147 VAL C O 1
ATOM 6982 N N . ALA C 1 156 ? 50.574 -28.179 27.023 1.00 16.04 148 ALA C N 1
ATOM 6983 C CA . ALA C 1 156 ? 50.875 -29.600 26.952 1.00 16.40 148 ALA C CA 1
ATOM 6984 C C . ALA C 1 156 ? 49.996 -30.416 27.878 1.00 15.92 148 ALA C C 1
ATOM 6985 O O . ALA C 1 156 ? 49.871 -31.626 27.673 1.00 18.10 148 ALA C O 1
ATOM 6987 N N . ALA C 1 157 ? 49.388 -29.790 28.889 1.00 15.59 149 ALA C N 1
ATOM 6988 C CA . ALA C 1 157 ? 48.550 -30.490 29.851 1.00 16.58 149 ALA C CA 1
ATOM 6989 C C . ALA C 1 157 ? 47.058 -30.238 29.639 1.00 16.54 149 ALA C C 1
ATOM 6990 O O . ALA C 1 157 ? 46.271 -30.439 30.570 1.00 18.89 149 ALA C O 1
ATOM 6992 N N . MET C 1 158 ? 46.650 -29.808 28.444 1.00 15.61 150 MET C N 1
ATOM 6993 C CA . MET C 1 158 ? 45.233 -29.578 28.184 1.00 14.89 150 MET C CA 1
ATOM 6994 C C . MET C 1 158 ? 44.428 -30.845 28.453 1.00 15.07 150 MET C C 1
ATOM 6995 O O . MET C 1 158 ? 44.941 -31.964 28.350 1.00 16.89 150 MET C O 1
ATOM 7000 N N . THR C 1 159 ? 43.146 -30.666 28.798 1.00 15.86 151 THR C N 1
ATOM 7001 C CA . THR C 1 159 ? 42.300 -31.796 29.167 1.00 16.00 151 THR C CA 1
ATOM 7002 C C . THR C 1 159 ? 41.061 -31.987 28.304 1.00 16.36 151 THR C C 1
ATOM 7003 O O . THR C 1 159 ? 40.340 -32.970 28.517 1.00 18.64 151 THR C O 1
ATOM 7007 N N . LEU C 1 160 ? 40.780 -31.103 27.342 1.00 14.72 152 LEU C N 1
ATOM 7008 C CA . LEU C 1 160 ? 39.700 -31.405 26.407 1.00 15.69 152 LEU C CA 1
ATOM 7009 C C . LEU C 1 160 ? 40.005 -32.732 25.726 1.00 15.42 152 LEU C C 1
ATOM 7010 O O . LEU C 1 160 ? 41.088 -32.911 25.163 1.00 16.59 152 LEU C O 1
ATOM 7015 N N . SER C 1 161 ? 39.085 -33.682 25.827 1.00 16.20 153 SER C N 1
ATOM 7016 C CA . SER C 1 161 ? 39.334 -35.029 25.333 1.00 16.87 153 SER C CA 1
ATOM 7017 C C . SER C 1 161 ? 38.696 -35.254 23.966 1.00 16.98 153 SER C C 1
ATOM 7018 O O . SER C 1 161 ? 37.633 -34.715 23.651 1.00 18.59 153 SER C O 1
ATOM 7021 N N . ALA C 1 162 ? 39.364 -36.064 23.151 1.00 17.53 154 ALA C N 1
ATOM 7022 C CA . ALA C 1 162 ? 38.827 -36.501 21.867 1.00 17.83 154 ALA C CA 1
ATOM 7023 C C . ALA C 1 162 ? 38.944 -38.016 21.826 1.00 19.40 154 ALA C C 1
ATOM 7024 O O . ALA C 1 162 ? 40.050 -38.554 21.724 1.00 18.94 154 ALA C O 1
ATOM 7026 N N . ARG C 1 163 ? 37.807 -38.694 21.911 1.00 21.64 155 ARG C N 1
ATOM 7027 C CA . ARG C 1 163 ? 37.737 -40.148 21.983 1.00 23.60 155 ARG C CA 1
ATOM 7028 C C . ARG C 1 163 ? 37.314 -40.709 20.634 1.00 23.41 155 ARG C C 1
ATOM 7029 O O . ARG C 1 163 ? 36.317 -40.267 20.060 1.00 23.76 155 ARG C O 1
ATOM 7037 N N . GLU C 1 164 ? 38.058 -41.692 20.140 1.00 25.97 156 GLU C N 1
ATOM 7038 C CA . GLU C 1 164 ? 37.740 -42.277 18.845 1.00 28.28 156 GLU C CA 1
ATOM 7039 C C . GLU C 1 164 ? 36.519 -43.185 18.961 1.00 28.72 156 GLU C C 1
ATOM 7040 O O . GLU C 1 164 ? 36.472 -44.073 19.819 1.00 29.17 156 GLU C O 1
ATOM 7046 N N . ASP C 1 165 ? 35.520 -42.956 18.099 1.00 29.86 157 ASP C N 1
ATOM 7047 C CA . ASP C 1 165 ? 34.302 -43.776 18.055 1.00 33.32 157 ASP C CA 1
ATOM 7048 C C . ASP C 1 165 ? 33.926 -43.996 16.590 1.00 36.05 157 ASP C C 1
ATOM 7049 O O . ASP C 1 165 ? 33.214 -43.185 15.992 1.00 36.38 157 ASP C O 1
ATOM 7054 N N . GLY C 1 166 ? 34.388 -45.105 16.027 1.00 38.04 158 GLY C N 1
ATOM 7055 C CA . GLY C 1 166 ? 34.106 -45.372 14.626 1.00 40.03 158 GLY C CA 1
ATOM 7056 C C . GLY C 1 166 ? 34.889 -44.419 13.744 1.00 41.88 158 GLY C C 1
ATOM 7057 O O . GLY C 1 166 ? 36.112 -44.290 13.868 1.00 43.81 158 GLY C O 1
ATOM 7058 N N . ASP C 1 167 ? 34.187 -43.730 12.847 1.00 42.18 159 ASP C N 1
ATOM 7059 C CA . ASP C 1 167 ? 34.819 -42.780 11.941 1.00 42.74 159 ASP C CA 1
ATOM 7060 C C . ASP C 1 167 ? 34.788 -41.352 12.471 1.00 39.59 159 ASP C C 1
ATOM 7061 O O . ASP C 1 167 ? 35.039 -40.412 11.710 1.00 39.77 159 ASP C O 1
ATOM 7066 N N . ALA C 1 168 ? 34.487 -41.168 13.751 1.00 35.91 160 ALA C N 1
ATOM 7067 C CA . ALA C 1 168 ? 34.456 -39.845 14.345 1.00 32.06 160 ALA C CA 1
ATOM 7068 C C . ALA C 1 168 ? 35.249 -39.838 15.642 1.00 28.20 160 ALA C C 1
ATOM 7069 O O . ALA C 1 168 ? 35.597 -40.883 16.197 1.00 27.91 160 ALA C O 1
ATOM 7071 N N . TYR C 1 169 ? 35.552 -38.632 16.098 1.00 23.22 161 TYR C N 1
ATOM 7072 C CA . TYR C 1 169 ? 36.042 -38.389 17.443 1.00 20.55 161 TYR C CA 1
ATOM 7073 C C . TYR C 1 169 ? 34.949 -37.683 18.225 1.00 20.45 161 TYR C C 1
ATOM 7074 O O . TYR C 1 169 ? 34.210 -36.864 17.668 1.00 21.06 161 TYR C O 1
ATOM 7083 N N . VAL C 1 170 ? 34.832 -38.020 19.505 1.00 19.43 162 VAL C N 1
ATOM 7084 C CA . VAL C 1 170 ? 33.848 -37.413 20.393 1.00 19.56 162 VAL C CA 1
ATOM 7085 C C . VAL C 1 170 ? 34.594 -36.479 21.333 1.00 19.22 162 VAL C C 1
ATOM 7086 O O . VAL C 1 170 ? 35.500 -36.914 22.055 1.00 18.89 162 VAL C O 1
ATOM 7090 N N . LEU C 1 171 ? 34.218 -35.201 21.331 1.00 18.08 163 LEU C N 1
ATOM 7091 C CA . LEU C 1 171 ? 34.927 -34.175 22.091 1.00 17.01 163 LEU C CA 1
ATOM 7092 C C . LEU C 1 171 ? 34.149 -33.797 23.348 1.00 18.77 163 LEU C C 1
ATOM 7093 O O . LEU C 1 171 ? 32.945 -33.522 23.281 1.00 19.56 163 LEU C O 1
ATOM 7098 N N . ASP C 1 172 ? 34.844 -33.778 24.490 1.00 18.27 164 ASP C N 1
ATOM 7099 C CA . ASP C 1 172 ? 34.247 -33.435 25.775 1.00 18.29 164 ASP C CA 1
ATOM 7100 C C . ASP C 1 172 ? 35.179 -32.531 26.566 1.00 17.68 164 ASP C C 1
ATOM 7101 O O . ASP C 1 172 ? 36.344 -32.880 26.788 1.00 19.36 164 ASP C O 1
ATOM 7106 N N . GLY C 1 173 ? 34.659 -31.395 27.013 1.00 16.66 165 GLY C N 1
ATOM 7107 C CA . GLY C 1 173 ? 35.390 -30.477 27.862 1.00 16.74 165 GLY C CA 1
ATOM 7108 C C . GLY C 1 173 ? 35.197 -29.054 27.383 1.00 17.16 165 GLY C C 1
ATOM 7109 O O . GLY C 1 173 ? 34.284 -28.763 26.610 1.00 19.42 165 GLY C O 1
ATOM 7110 N N . ASP C 1 174 ? 36.079 -28.163 27.829 1.00 17.30 166 ASP C N 1
ATOM 7111 C CA . ASP C 1 174 ? 35.893 -26.734 27.612 1.00 16.48 166 ASP C CA 1
ATOM 7112 C C . ASP C 1 174 ? 37.139 -26.093 27.025 1.00 14.78 166 ASP C C 1
ATOM 7113 O O . ASP C 1 174 ? 38.264 -26.472 27.360 1.00 16.64 166 ASP C O 1
ATOM 7118 N N . LYS C 1 175 ? 36.926 -25.112 26.150 1.00 12.85 167 LYS C N 1
ATOM 7119 C CA . LYS C 1 175 ? 37.942 -24.149 25.748 1.00 12.29 167 LYS C CA 1
ATOM 7120 C C . LYS C 1 175 ? 37.447 -22.782 26.183 1.00 12.73 167 LYS C C 1
ATOM 7121 O O . LYS C 1 175 ? 36.239 -22.563 26.275 1.00 13.21 167 LYS C O 1
ATOM 7127 N N . THR C 1 176 ? 38.356 -21.853 26.464 1.00 12.27 168 THR C N 1
ATOM 7128 C CA . THR C 1 176 ? 37.867 -20.538 26.849 1.00 11.41 168 THR C CA 1
ATOM 7129 C C . THR C 1 176 ? 38.843 -19.448 26.413 1.00 12.03 168 THR C C 1
ATOM 7130 O O . THR C 1 176 ? 39.941 -19.717 25.911 1.00 12.29 168 THR C O 1
ATOM 7134 N N . TRP C 1 177 ? 38.397 -18.199 26.592 1.00 11.49 169 TRP C N 1
ATOM 7135 C CA . TRP C 1 177 ? 39.052 -17.005 26.039 1.00 10.98 169 TRP C CA 1
ATOM 7136 C C . TRP C 1 177 ? 39.141 -17.076 24.522 1.00 11.24 169 TRP C C 1
ATOM 7137 O O . TRP C 1 177 ? 40.100 -16.577 23.931 1.00 13.43 169 TRP C O 1
ATOM 7148 N N . ILE C 1 178 ? 38.161 -17.697 23.873 1.00 10.63 170 ILE C N 1
ATOM 7149 C CA . ILE C 1 178 ? 38.287 -17.990 22.447 1.00 11.22 170 ILE C CA 1
ATOM 7150 C C . ILE C 1 178 ? 37.845 -16.766 21.651 1.00 11.94 170 ILE C C 1
ATOM 7151 O O . ILE C 1 178 ? 36.666 -16.399 21.659 1.00 12.95 170 ILE C O 1
ATOM 7156 N N . SER C 1 179 ? 38.801 -16.138 20.957 1.00 10.96 171 SER C N 1
ATOM 7157 C CA . SER C 1 179 ? 38.505 -15.002 20.096 1.00 11.20 171 SER C CA 1
ATOM 7158 C C . SER C 1 179 ? 37.554 -15.401 18.975 1.00 10.76 171 SER C C 1
ATOM 7159 O O . SER C 1 179 ? 37.700 -16.466 18.370 1.00 12.65 171 SER C O 1
ATOM 7162 N N . ASN C 1 180 ? 36.599 -14.517 18.672 1.00 10.62 172 ASN C N 1
ATOM 7163 C CA . ASN C 1 180 ? 35.485 -14.779 17.763 1.00 10.67 172 ASN C CA 1
ATOM 7164 C C . ASN C 1 180 ? 34.560 -15.875 18.278 1.00 10.95 172 ASN C C 1
ATOM 7165 O O . ASN C 1 180 ? 33.682 -16.343 17.538 1.00 12.58 172 ASN C O 1
ATOM 7170 N N . GLY C 1 181 ? 34.726 -16.303 19.530 1.00 12.23 173 GLY C N 1
ATOM 7171 C CA . GLY C 1 181 ? 33.825 -17.295 20.079 1.00 13.02 173 GLY C CA 1
ATOM 7172 C C . GLY C 1 181 ? 32.391 -16.814 20.018 1.00 14.66 173 GLY C C 1
ATOM 7173 O O . GLY C 1 181 ? 32.095 -15.676 20.395 1.00 15.60 173 GLY C O 1
ATOM 7174 N N . GLY C 1 182 ? 31.492 -17.664 19.530 1.00 16.06 174 GLY C N 1
ATOM 7175 C CA . GLY C 1 182 ? 30.109 -17.299 19.364 1.00 17.86 174 GLY C CA 1
ATOM 7176 C C . GLY C 1 182 ? 29.749 -16.763 17.995 1.00 19.20 174 GLY C C 1
ATOM 7177 O O . GLY C 1 182 ? 28.565 -16.764 17.642 1.00 22.52 174 GLY C O 1
ATOM 7178 N N . ILE C 1 183 ? 30.728 -16.299 17.213 1.00 17.39 175 ILE C N 1
ATOM 7179 C CA . ILE C 1 183 ? 30.427 -15.779 15.881 1.00 17.70 175 ILE C CA 1
ATOM 7180 C C . ILE C 1 183 ? 31.264 -16.442 14.792 1.00 15.12 175 ILE C C 1
ATOM 7181 O O . ILE C 1 183 ? 31.018 -16.221 13.600 1.00 16.77 175 ILE C O 1
ATOM 7186 N N . ALA C 1 184 ? 32.245 -17.256 15.177 1.00 14.04 176 ALA C N 1
ATOM 7187 C CA . ALA C 1 184 ? 33.059 -17.951 14.186 1.00 13.33 176 ALA C CA 1
ATOM 7188 C C . ALA C 1 184 ? 32.234 -18.977 13.416 1.00 13.72 176 ALA C C 1
ATOM 7189 O O . ALA C 1 184 ? 31.283 -19.567 13.938 1.00 15.50 176 ALA C O 1
ATOM 7191 N N . ASP C 1 185 ? 32.619 -19.201 12.157 1.00 13.51 177 ASP C N 1
ATOM 7192 C CA . ASP C 1 185 ? 32.018 -20.261 11.361 1.00 13.62 177 ASP C CA 1
ATOM 7193 C C . ASP C 1 185 ? 32.684 -21.611 11.580 1.00 13.44 177 ASP C C 1
ATOM 7194 O O . ASP C 1 185 ? 32.065 -22.651 11.316 1.00 15.22 177 ASP C O 1
ATOM 7199 N N . PHE C 1 186 ? 33.915 -21.617 12.075 1.00 12.90 178 PHE C N 1
ATOM 7200 C CA . PHE C 1 186 ? 34.588 -22.852 12.443 1.00 13.23 178 PHE C CA 1
ATOM 7201 C C . PHE C 1 186 ? 35.646 -22.511 13.475 1.00 12.25 178 PHE C C 1
ATOM 7202 O O . PHE C 1 186 ? 36.081 -21.357 13.593 1.00 11.97 178 PHE C O 1
ATOM 7210 N N . TYR C 1 187 ? 36.062 -23.542 14.204 1.00 12.43 179 TYR C N 1
ATOM 7211 C CA . TYR C 1 187 ? 37.092 -23.462 15.229 1.00 11.84 179 TYR C CA 1
ATOM 7212 C C . TYR C 1 187 ? 38.140 -24.512 14.924 1.00 12.22 179 TYR C C 1
ATOM 7213 O O . TYR C 1 187 ? 37.792 -25.672 14.708 1.00 13.92 179 TYR C O 1
ATOM 7222 N N . VAL C 1 188 ? 39.410 -24.120 14.899 1.00 12.14 180 VAL C N 1
ATOM 7223 C CA . VAL C 1 188 ? 40.490 -25.103 14.949 1.00 11.18 180 VAL C CA 1
ATOM 7224 C C . VAL C 1 188 ? 40.677 -25.469 16.419 1.00 10.98 180 VAL C C 1
ATOM 7225 O O . VAL C 1 188 ? 41.106 -24.640 17.226 1.00 13.31 180 VAL C O 1
ATOM 7229 N N . VAL C 1 189 ? 40.339 -26.708 16.776 1.00 11.71 181 VAL C N 1
ATOM 7230 C CA . VAL C 1 189 ? 40.280 -27.153 18.169 1.00 11.98 181 VAL C CA 1
ATOM 7231 C C . VAL C 1 189 ? 41.401 -28.151 18.410 1.00 12.20 181 VAL C C 1
ATOM 7232 O O . VAL C 1 189 ? 41.557 -29.114 17.645 1.00 14.31 181 VAL C O 1
ATOM 7236 N N . PHE C 1 190 ? 42.151 -27.953 19.492 1.00 11.18 182 PHE C N 1
ATOM 7237 C CA . PHE C 1 190 ? 43.195 -28.887 19.893 1.00 12.24 182 PHE C CA 1
ATOM 7238 C C . PHE C 1 190 ? 42.685 -29.692 21.074 1.00 13.17 182 PHE C C 1
ATOM 7239 O O . PHE C 1 190 ? 42.139 -29.125 22.026 1.00 13.41 182 PHE C O 1
ATOM 7247 N N . ALA C 1 191 ? 42.826 -31.014 20.995 1.00 13.60 183 ALA C N 1
ATOM 7248 C CA . ALA C 1 191 ? 42.227 -31.897 21.987 1.00 13.03 183 ALA C CA 1
ATOM 7249 C C . ALA C 1 191 ? 43.156 -33.068 22.249 1.00 13.11 183 ALA C C 1
ATOM 7250 O O . ALA C 1 191 ? 43.965 -33.445 21.398 1.00 14.76 183 ALA C O 1
ATOM 7252 N N . ARG C 1 192 ? 43.020 -33.659 23.437 1.00 13.61 184 ARG C N 1
ATOM 7253 C CA . ARG C 1 192 ? 43.865 -34.790 23.813 1.00 13.90 184 ARG C CA 1
ATOM 7254 C C . ARG C 1 192 ? 43.291 -36.080 23.238 1.00 15.60 184 ARG C C 1
ATOM 7255 O O . ARG C 1 192 ? 42.219 -36.533 23.651 1.00 17.27 184 ARG C O 1
ATOM 7263 N N . THR C 1 193 ? 44.020 -36.689 22.309 1.00 16.06 185 THR C N 1
ATOM 7264 C CA . THR C 1 193 ? 43.653 -37.993 21.774 1.00 16.06 185 THR C CA 1
ATOM 7265 C C . THR C 1 193 ? 44.417 -39.141 22.423 1.00 17.31 185 THR C C 1
ATOM 7266 O O . THR C 1 193 ? 44.002 -40.296 22.278 1.00 18.17 185 THR C O 1
ATOM 7270 N N . GLY C 1 194 ? 45.517 -38.862 23.120 1.00 17.04 186 GLY C N 1
ATOM 7271 C CA . GLY C 1 194 ? 46.112 -39.833 24.022 1.00 17.12 186 GLY C CA 1
ATOM 7272 C C . GLY C 1 194 ? 47.175 -40.744 23.452 1.00 17.68 186 GLY C C 1
ATOM 7273 O O . GLY C 1 194 ? 47.461 -41.782 24.060 1.00 18.74 186 GLY C O 1
ATOM 7274 N N . GLU C 1 195 ? 47.780 -40.397 22.314 1.00 18.14 187 GLU C N 1
ATOM 7275 C CA . GLU C 1 195 ? 48.782 -41.279 21.712 1.00 19.11 187 GLU C CA 1
ATOM 7276 C C . GLU C 1 195 ? 49.962 -41.511 22.642 1.00 18.91 187 GLU C C 1
ATOM 7277 O O . GLU C 1 195 ? 50.585 -42.582 22.612 1.00 19.36 187 GLU C O 1
ATOM 7283 N N . ALA C 1 196 ? 50.280 -40.515 23.457 1.00 18.13 188 ALA C N 1
ATOM 7284 C CA . ALA C 1 196 ? 51.403 -40.543 24.383 1.00 19.22 188 ALA C CA 1
ATOM 7285 C C . ALA C 1 196 ? 51.184 -39.408 25.370 1.00 18.90 188 ALA C C 1
ATOM 7286 O O . ALA C 1 196 ? 50.300 -38.570 25.160 1.00 19.77 188 ALA C O 1
ATOM 7288 N N . PRO C 1 197 ? 51.937 -39.364 26.472 1.00 19.26 189 PRO C N 1
ATOM 7289 C CA . PRO C 1 197 ? 51.643 -38.359 27.503 1.00 19.61 189 PRO C CA 1
ATOM 7290 C C . PRO C 1 197 ? 51.871 -36.928 27.040 1.00 18.87 189 PRO C C 1
ATOM 7291 O O . PRO C 1 197 ? 52.685 -36.649 26.152 1.00 18.55 189 PRO C O 1
ATOM 7295 N N . GLY C 1 198 ? 51.108 -36.023 27.647 1.00 16.67 190 GLY C N 1
ATOM 7296 C CA . GLY C 1 198 ? 51.427 -34.601 27.569 1.00 16.29 190 GLY C CA 1
ATOM 7297 C C . GLY C 1 198 ? 51.397 -34.064 26.153 1.00 15.73 190 GLY C C 1
ATOM 7298 O O . GLY C 1 198 ? 50.431 -34.259 25.408 1.00 16.53 190 GLY C O 1
ATOM 7299 N N . ALA C 1 199 ? 52.476 -33.369 25.777 1.00 15.48 191 ALA C N 1
ATOM 7300 C CA . ALA C 1 199 ? 52.552 -32.713 24.473 1.00 17.11 191 ALA C CA 1
ATOM 7301 C C . ALA C 1 199 ? 52.547 -33.686 23.301 1.00 19.24 191 ALA C C 1
ATOM 7302 O O . ALA C 1 199 ? 52.408 -33.242 22.154 1.00 24.03 191 ALA C O 1
ATOM 7304 N N . ARG C 1 200 ? 52.707 -34.982 23.537 1.00 17.24 192 ARG C N 1
ATOM 7305 C CA A ARG C 1 200 ? 52.687 -35.960 22.458 0.52 17.52 192 ARG C CA 1
ATOM 7306 C CA B ARG C 1 200 ? 52.688 -35.971 22.467 0.48 18.01 192 ARG C CA 1
ATOM 7307 C C . ARG C 1 200 ? 51.346 -36.677 22.344 1.00 16.51 192 ARG C C 1
ATOM 7308 O O . ARG C 1 200 ? 51.249 -37.681 21.628 1.00 18.43 192 ARG C O 1
ATOM 7323 N N . GLY C 1 201 ? 50.308 -36.170 23.010 1.00 15.25 193 GLY C N 1
ATOM 7324 C CA . GLY C 1 201 ? 48.999 -36.795 22.963 1.00 15.56 193 GLY C CA 1
ATOM 7325 C C . GLY C 1 201 ? 47.882 -35.908 22.441 1.00 15.09 193 GLY C C 1
ATOM 7326 O O . GLY C 1 201 ? 46.710 -36.159 22.724 1.00 15.32 193 GLY C O 1
ATOM 7327 N N . ILE C 1 202 ? 48.218 -34.886 21.661 1.00 14.22 194 ILE C N 1
ATOM 7328 C CA . ILE C 1 202 ? 47.255 -33.873 21.242 1.00 14.07 194 ILE C CA 1
ATOM 7329 C C . ILE C 1 202 ? 47.045 -33.983 19.739 1.00 14.67 194 ILE C C 1
ATOM 7330 O O . ILE C 1 202 ? 47.997 -34.219 18.988 1.00 16.61 194 ILE C O 1
ATOM 7335 N N . SER C 1 203 ? 45.798 -33.805 19.301 1.00 14.40 195 SER C N 1
ATOM 7336 C CA . SER C 1 203 ? 45.472 -33.735 17.883 1.00 14.53 195 SER C CA 1
ATOM 7337 C C . SER C 1 203 ? 44.689 -32.458 17.616 1.00 13.58 195 SER C C 1
ATOM 7338 O O . SER C 1 203 ? 44.071 -31.888 18.517 1.00 15.41 195 SER C O 1
ATOM 7341 N N . ALA C 1 204 ? 44.719 -32.012 16.360 1.00 13.65 196 ALA C N 1
ATOM 7342 C CA . ALA C 1 204 ? 44.036 -30.801 15.924 1.00 13.98 196 ALA C CA 1
ATOM 7343 C C . ALA C 1 204 ? 42.865 -31.163 15.018 1.00 13.59 196 ALA C C 1
ATOM 7344 O O . ALA C 1 204 ? 42.974 -32.073 14.192 1.00 15.10 196 ALA C O 1
ATOM 7346 N N . PHE C 1 205 ? 41.748 -30.437 15.157 1.00 14.07 197 PHE C N 1
ATOM 7347 C CA . PHE C 1 205 ? 40.538 -30.687 14.372 1.00 15.05 197 PHE C CA 1
ATOM 7348 C C . PHE C 1 205 ? 39.954 -29.380 13.863 1.00 14.48 197 PHE C C 1
ATOM 7349 O O . PHE C 1 205 ? 39.967 -28.381 14.580 1.00 16.52 197 PHE C O 1
ATOM 7357 N N . VAL C 1 206 ? 39.398 -29.384 12.651 1.00 13.78 198 VAL C N 1
ATOM 7358 C CA . VAL C 1 206 ? 38.516 -28.296 12.234 1.00 13.85 198 VAL C CA 1
ATOM 7359 C C . VAL C 1 206 ? 37.099 -28.660 12.645 1.00 14.93 198 VAL C C 1
ATOM 7360 O O . VAL C 1 206 ? 36.568 -29.700 12.231 1.00 17.01 198 VAL C O 1
ATOM 7364 N N . VAL C 1 207 ? 36.485 -27.810 13.464 1.00 15.02 199 VAL C N 1
ATOM 7365 C CA . VAL C 1 207 ? 35.162 -28.075 14.019 1.00 15.23 199 VAL C CA 1
ATOM 7366 C C . VAL C 1 207 ? 34.219 -26.975 13.546 1.00 15.12 199 VAL C C 1
ATOM 7367 O O . VAL C 1 207 ? 34.345 -25.816 13.962 1.00 15.19 199 VAL C O 1
ATOM 7371 N N . ASP C 1 208 ? 33.271 -27.332 12.678 1.00 16.50 200 ASP C N 1
ATOM 7372 C CA . ASP C 1 208 ? 32.300 -26.354 12.208 1.00 16.25 200 ASP C CA 1
ATOM 7373 C C . ASP C 1 208 ? 31.441 -25.875 13.370 1.00 16.58 200 ASP C C 1
ATOM 7374 O O . ASP C 1 208 ? 31.126 -26.641 14.284 1.00 17.05 200 ASP C O 1
ATOM 7379 N N . ALA C 1 209 ? 31.067 -24.594 13.334 1.00 16.66 201 ALA C N 1
ATOM 7380 C CA . ALA C 1 209 ? 30.339 -24.012 14.456 1.00 17.78 201 ALA C CA 1
ATOM 7381 C C . ALA C 1 209 ? 28.979 -24.665 14.660 1.00 19.03 201 ALA C C 1
ATOM 7382 O O . ALA C 1 209 ? 28.455 -24.658 15.781 1.00 21.81 201 ALA C O 1
ATOM 7384 N N . ASP C 1 210 ? 28.391 -25.234 13.609 1.00 20.03 202 ASP C N 1
ATOM 7385 C CA . ASP C 1 210 ? 27.078 -25.850 13.724 1.00 21.86 202 ASP C CA 1
ATOM 7386 C C . ASP C 1 210 ? 27.145 -27.303 14.182 1.00 20.29 202 ASP C C 1
ATOM 7387 O O . ASP C 1 210 ? 26.127 -28.001 14.132 1.00 22.53 202 ASP C O 1
ATOM 7392 N N . THR C 1 211 ? 28.306 -27.766 14.642 1.00 18.94 203 THR C N 1
ATOM 7393 C CA . THR C 1 211 ? 28.443 -29.129 15.151 1.00 18.95 203 THR C CA 1
ATOM 7394 C C . THR C 1 211 ? 27.541 -29.329 16.365 1.00 19.65 203 THR C C 1
ATOM 7395 O O . THR C 1 211 ? 27.667 -28.581 17.346 1.00 20.77 203 THR C O 1
ATOM 7399 N N . PRO C 1 212 ? 26.637 -30.306 16.354 1.00 20.94 204 PRO C N 1
ATOM 7400 C CA . PRO C 1 212 ? 25.836 -30.565 17.554 1.00 21.09 204 PRO C CA 1
ATOM 7401 C C . PRO C 1 212 ? 26.741 -30.920 18.723 1.00 20.86 204 PRO C C 1
ATOM 7402 O O . PRO C 1 212 ? 27.731 -31.635 18.567 1.00 21.25 204 PRO C O 1
ATOM 7406 N N . GLY C 1 213 ? 26.411 -30.387 19.897 1.00 21.20 205 GLY C N 1
ATOM 7407 C CA . GLY C 1 213 ? 27.234 -30.588 21.064 1.00 20.95 205 GLY C CA 1
ATOM 7408 C C . GLY C 1 213 ? 28.294 -29.532 21.290 1.00 19.07 205 GLY C C 1
ATOM 7409 O O . GLY C 1 213 ? 28.897 -29.508 22.370 1.00 21.23 205 GLY C O 1
ATOM 7410 N N . LEU C 1 214 ? 28.565 -28.677 20.303 1.00 17.63 206 LEU C N 1
ATOM 7411 C CA . LEU C 1 214 ? 29.405 -27.500 20.500 1.00 17.49 206 LEU C CA 1
ATOM 7412 C C . LEU C 1 214 ? 28.520 -26.377 21.023 1.00 19.64 206 LEU C C 1
ATOM 7413 O O . LEU C 1 214 ? 27.667 -25.856 20.296 1.00 22.76 206 LEU C O 1
ATOM 7418 N N . GLU C 1 215 ? 28.703 -26.015 22.288 1.00 18.61 207 GLU C N 1
ATOM 7419 C CA . GLU C 1 215 ? 27.837 -25.056 22.955 1.00 17.96 207 GLU C CA 1
ATOM 7420 C C . GLU C 1 215 ? 28.620 -23.795 23.279 1.00 18.27 207 GLU C C 1
ATOM 7421 O O . GLU C 1 215 ? 29.782 -23.860 23.695 1.00 18.78 207 GLU C O 1
ATOM 7427 N N . ILE C 1 216 ? 27.994 -22.643 23.053 1.00 17.97 208 ILE C N 1
ATOM 7428 C CA . ILE C 1 216 ? 28.563 -21.373 23.495 1.00 18.16 208 ILE C CA 1
ATOM 7429 C C . ILE C 1 216 ? 28.127 -21.196 24.946 1.00 20.18 208 ILE C C 1
ATOM 7430 O O . ILE C 1 216 ? 26.999 -20.785 25.227 1.00 21.29 208 ILE C O 1
ATOM 7435 N N . ALA C 1 217 ? 29.012 -21.558 25.874 1.00 18.69 209 ALA C N 1
ATOM 7436 C CA . ALA C 1 217 ? 28.625 -21.624 27.279 1.00 19.42 209 ALA C CA 1
ATOM 7437 C C . ALA C 1 217 ? 28.503 -20.242 27.897 1.00 19.34 209 ALA C C 1
ATOM 7438 O O . ALA C 1 217 ? 27.694 -20.040 28.813 1.00 22.28 209 ALA C O 1
ATOM 7440 N N . GLU C 1 218 ? 29.286 -19.285 27.412 1.00 17.33 210 GLU C N 1
ATOM 7441 C CA . GLU C 1 218 ? 29.384 -17.981 28.043 1.00 17.60 210 GLU C CA 1
ATOM 7442 C C . GLU C 1 218 ? 30.033 -17.032 27.056 1.00 17.21 210 GLU C C 1
ATOM 7443 O O . GLU C 1 218 ? 30.997 -17.408 26.387 1.00 17.68 210 GLU C O 1
ATOM 7449 N N . ARG C 1 219 ? 29.497 -15.820 26.953 1.00 15.56 211 ARG C N 1
ATOM 7450 C CA . ARG C 1 219 ? 30.190 -14.752 26.248 1.00 15.03 211 ARG C CA 1
ATOM 7451 C C . ARG C 1 219 ? 31.005 -13.967 27.265 1.00 16.82 211 ARG C C 1
ATOM 7452 O O . ARG C 1 219 ? 30.510 -13.640 28.349 1.00 21.35 211 ARG C O 1
ATOM 7460 N N . ILE C 1 220 ? 32.259 -13.705 26.934 1.00 13.76 212 ILE C N 1
ATOM 7461 C CA . ILE C 1 220 ? 33.228 -13.168 27.884 1.00 12.56 212 ILE C CA 1
ATOM 7462 C C . ILE C 1 220 ? 33.454 -11.691 27.591 1.00 12.17 212 ILE C C 1
ATOM 7463 O O . ILE C 1 220 ? 33.690 -11.306 26.440 1.00 14.72 212 ILE C O 1
ATOM 7468 N N . ASP C 1 221 ? 33.407 -10.862 28.637 1.00 12.40 213 ASP C N 1
ATOM 7469 C CA . ASP C 1 221 ? 33.656 -9.429 28.520 1.00 13.72 213 ASP C CA 1
ATOM 7470 C C . ASP C 1 221 ? 35.048 -9.115 29.037 1.00 12.23 213 ASP C C 1
ATOM 7471 O O . ASP C 1 221 ? 35.386 -9.487 30.164 1.00 13.73 213 ASP C O 1
ATOM 7476 N N . VAL C 1 222 ? 35.856 -8.437 28.222 1.00 12.89 214 VAL C N 1
ATOM 7477 C CA . VAL C 1 222 ? 37.187 -8.019 28.643 1.00 12.35 214 VAL C CA 1
ATOM 7478 C C . VAL C 1 222 ? 37.305 -6.497 28.532 1.00 11.38 214 VAL C C 1
ATOM 7479 O O . VAL C 1 222 ? 36.458 -5.815 27.945 1.00 12.45 214 VAL C O 1
ATOM 7483 N N . ILE C 1 223 ? 38.391 -5.976 29.108 1.00 11.14 215 ILE C N 1
ATOM 7484 C CA . ILE C 1 223 ? 38.515 -4.535 29.349 1.00 10.00 215 ILE C CA 1
ATOM 7485 C C . ILE C 1 223 ? 38.477 -3.743 28.049 1.00 11.55 215 ILE C C 1
ATOM 7486 O O . ILE C 1 223 ? 37.951 -2.622 28.014 1.00 13.34 215 ILE C O 1
ATOM 7491 N N . ALA C 1 224 ? 39.014 -4.299 26.967 1.00 12.12 216 ALA C N 1
ATOM 7492 C CA . ALA C 1 224 ? 38.818 -3.753 25.629 1.00 12.21 216 ALA C CA 1
ATOM 7493 C C . ALA C 1 224 ? 37.965 -4.759 24.876 1.00 12.98 216 ALA C C 1
ATOM 7494 O O . ALA C 1 224 ? 38.483 -5.797 24.432 1.00 13.98 216 ALA C O 1
ATOM 7496 N N . PRO C 1 225 ? 36.661 -4.520 24.733 1.00 14.42 217 PRO C N 1
ATOM 7497 C CA . PRO C 1 225 ? 35.754 -5.589 24.294 1.00 15.30 217 PRO C CA 1
ATOM 7498 C C . PRO C 1 225 ? 36.060 -6.082 22.888 1.00 15.92 217 PRO C C 1
ATOM 7499 O O . PRO C 1 225 ? 36.283 -5.298 21.962 1.00 16.90 217 PRO C O 1
ATOM 7503 N N . HIS C 1 226 ? 36.073 -7.403 22.752 1.00 14.95 218 HIS C N 1
ATOM 7504 C CA . HIS C 1 226 ? 36.159 -8.115 21.486 1.00 15.28 218 HIS C CA 1
ATOM 7505 C C . HIS C 1 226 ? 35.310 -9.364 21.628 1.00 15.34 218 HIS C C 1
ATOM 7506 O O . HIS C 1 226 ? 35.026 -9.792 22.751 1.00 16.90 218 HIS C O 1
ATOM 7513 N N . PRO C 1 227 ? 34.879 -9.966 20.520 1.00 14.27 219 PRO C N 1
ATOM 7514 C CA . PRO C 1 227 ? 34.073 -11.197 20.625 1.00 14.92 219 PRO C CA 1
ATOM 7515 C C . PRO C 1 227 ? 34.896 -12.328 21.229 1.00 14.48 219 PRO C C 1
ATOM 7516 O O . PRO C 1 227 ? 35.923 -12.722 20.679 1.00 14.03 219 PRO C O 1
ATOM 7520 N N . LEU C 1 228 ? 34.429 -12.852 22.365 1.00 12.93 220 LEU C N 1
ATOM 7521 C CA A LEU C 1 228 ? 35.140 -13.883 23.110 0.58 12.01 220 LEU C CA 1
ATOM 7522 C CA B LEU C 1 228 ? 35.142 -13.869 23.127 0.42 12.58 220 LEU C CA 1
ATOM 7523 C C . LEU C 1 228 ? 34.124 -14.825 23.732 1.00 12.76 220 LEU C C 1
ATOM 7524 O O . LEU C 1 228 ? 33.052 -14.393 24.160 1.00 15.44 220 LEU C O 1
ATOM 7533 N N . ALA C 1 229 ? 34.458 -16.116 23.790 1.00 12.72 221 ALA C N 1
ATOM 7534 C CA . ALA C 1 229 ? 33.516 -17.040 24.416 1.00 13.33 221 ALA C CA 1
ATOM 7535 C C . ALA C 1 229 ? 34.230 -18.195 25.101 1.00 12.43 221 ALA C C 1
ATOM 7536 O O . ALA C 1 229 ? 35.388 -18.519 24.807 1.00 13.37 221 ALA C O 1
ATOM 7538 N N . ARG C 1 230 ? 33.499 -18.813 26.028 1.00 12.26 222 ARG C N 1
ATOM 7539 C CA . ARG C 1 230 ? 33.823 -20.133 26.545 1.00 13.61 222 ARG C CA 1
ATOM 7540 C C . ARG C 1 230 ? 33.020 -21.148 25.747 1.00 14.12 222 ARG C C 1
ATOM 7541 O O . ARG C 1 230 ? 31.804 -21.002 25.597 1.00 15.99 222 ARG C O 1
ATOM 7549 N N . LEU C 1 231 ? 33.706 -22.148 25.205 1.00 13.77 223 LEU C N 1
ATOM 7550 C CA . LEU C 1 231 ? 33.079 -23.207 24.431 1.00 14.80 223 LEU C CA 1
ATOM 7551 C C . LEU C 1 231 ? 32.982 -24.450 25.292 1.00 15.07 223 LEU C C 1
ATOM 7552 O O . LEU C 1 231 ? 33.982 -24.879 25.868 1.00 17.81 223 LEU C O 1
ATOM 7557 N N . HIS C 1 232 ? 31.796 -25.038 25.365 1.00 15.24 224 HIS C N 1
ATOM 7558 C CA . HIS C 1 232 ? 31.621 -26.313 26.041 1.00 16.42 224 HIS C CA 1
ATOM 7559 C C . HIS C 1 232 ? 31.322 -27.387 25.006 1.00 16.34 224 HIS C C 1
ATOM 7560 O O . HIS C 1 232 ? 30.406 -27.235 24.193 1.00 18.48 224 HIS C O 1
ATOM 7567 N N . PHE C 1 233 ? 32.098 -28.463 25.034 1.00 15.48 225 PHE C N 1
ATOM 7568 C CA . PHE C 1 233 ? 31.928 -29.582 24.118 1.00 15.86 225 PHE C CA 1
ATOM 7569 C C . PHE C 1 233 ? 31.224 -30.691 24.881 1.00 17.75 225 PHE C C 1
ATOM 7570 O O . PHE C 1 233 ? 31.797 -31.275 25.807 1.00 18.78 225 PHE C O 1
ATOM 7578 N N . ALA C 1 234 ? 29.985 -30.975 24.496 1.00 19.18 226 ALA C N 1
ATOM 7579 C CA . ALA C 1 234 ? 29.147 -31.969 25.158 1.00 20.83 226 ALA C CA 1
ATOM 7580 C C . ALA C 1 234 ? 28.957 -33.136 24.195 1.00 20.60 226 ALA C C 1
ATOM 7581 O O . ALA C 1 234 ? 27.942 -33.243 23.507 1.00 21.77 226 ALA C O 1
ATOM 7583 N N . GLY C 1 235 ? 29.951 -34.019 24.145 1.00 21.15 227 GLY C N 1
ATOM 7584 C CA . GLY C 1 235 ? 29.861 -35.146 23.234 1.00 21.33 227 GLY C CA 1
ATOM 7585 C C . GLY C 1 235 ? 29.833 -34.737 21.778 1.00 21.27 227 GLY C C 1
ATOM 7586 O O . GLY C 1 235 ? 29.176 -35.395 20.962 1.00 23.86 227 GLY C O 1
ATOM 7587 N N . ALA C 1 236 ? 30.525 -33.655 21.432 1.00 20.40 228 ALA C N 1
ATOM 7588 C CA . ALA C 1 236 ? 30.496 -33.147 20.070 1.00 20.73 228 ALA C CA 1
ATOM 7589 C C . ALA C 1 236 ? 31.255 -34.087 19.145 1.00 20.68 228 ALA C C 1
ATOM 7590 O O . ALA C 1 236 ? 32.414 -34.427 19.400 1.00 21.57 228 ALA C O 1
ATOM 7592 N N . ARG C 1 237 ? 30.607 -34.506 18.063 1.00 20.88 229 ARG C N 1
ATOM 7593 C CA . ARG C 1 237 ? 31.191 -35.486 17.163 1.00 21.21 229 ARG C CA 1
ATOM 7594 C C . ARG C 1 237 ? 31.847 -34.787 15.985 1.00 23.29 229 ARG C C 1
ATOM 7595 O O . ARG C 1 237 ? 31.219 -33.962 15.312 1.00 25.78 229 ARG C O 1
ATOM 7603 N N . VAL C 1 238 ? 33.108 -35.122 15.747 1.00 22.98 230 VAL C N 1
ATOM 7604 C CA . VAL C 1 238 ? 33.922 -34.525 14.701 1.00 22.46 230 VAL C CA 1
ATOM 7605 C C . VAL C 1 238 ? 34.427 -35.659 13.819 1.00 22.95 230 VAL C C 1
ATOM 7606 O O . VAL C 1 238 ? 35.097 -36.569 14.313 1.00 23.59 230 VAL C O 1
ATOM 7610 N N . PRO C 1 239 ? 34.128 -35.653 12.522 1.00 24.06 231 PRO C N 1
ATOM 7611 C CA . PRO C 1 239 ? 34.626 -36.716 11.639 1.00 23.64 231 PRO C CA 1
ATOM 7612 C C . PRO C 1 239 ? 36.146 -36.807 11.680 1.00 24.35 231 PRO C C 1
ATOM 7613 O O . PRO C 1 239 ? 36.843 -35.795 11.790 1.00 23.07 231 PRO C O 1
ATOM 7617 N N . ARG C 1 240 ? 36.657 -38.040 11.590 1.00 25.38 232 ARG C N 1
ATOM 7618 C CA . ARG C 1 240 ? 38.102 -38.242 11.536 1.00 24.81 232 ARG C CA 1
ATOM 7619 C C . ARG C 1 240 ? 38.730 -37.449 10.398 1.00 23.79 232 ARG C C 1
ATOM 7620 O O . ARG C 1 240 ? 39.864 -36.970 10.519 1.00 23.54 232 ARG C O 1
ATOM 7622 N N . SER C 1 241 ? 38.002 -37.282 9.292 1.00 22.91 233 SER C N 1
ATOM 7623 C CA . SER C 1 241 ? 38.495 -36.521 8.152 1.00 23.40 233 SER C CA 1
ATOM 7624 C C . SER C 1 241 ? 38.650 -35.032 8.439 1.00 21.93 233 SER C C 1
ATOM 7625 O O . SER C 1 241 ? 39.171 -34.308 7.582 1.00 23.09 233 SER C O 1
ATOM 7628 N N . GLN C 1 242 ? 38.209 -34.556 9.605 1.00 19.76 234 GLN C N 1
ATOM 7629 C CA . GLN C 1 242 ? 38.405 -33.170 10.007 1.00 18.26 234 GLN C CA 1
ATOM 7630 C C . GLN C 1 242 ? 39.676 -32.968 10.818 1.00 17.78 234 GLN C C 1
ATOM 7631 O O . GLN C 1 242 ? 39.961 -31.836 11.229 1.00 17.70 234 GLN C O 1
ATOM 7637 N N . MET C 1 243 ? 40.436 -34.027 11.074 1.00 17.30 235 MET C N 1
ATOM 7638 C CA . MET C 1 243 ? 41.696 -33.870 11.786 1.00 17.35 235 MET C CA 1
ATOM 7639 C C . MET C 1 243 ? 42.717 -33.177 10.897 1.00 17.70 235 MET C C 1
ATOM 7640 O O . MET C 1 243 ? 42.838 -33.489 9.708 1.00 19.03 235 MET C O 1
ATOM 7645 N N . LEU C 1 244 ? 43.428 -32.207 11.475 1.00 17.57 236 LEU C N 1
ATOM 7646 C CA . LEU C 1 244 ? 44.546 -31.553 10.809 1.00 19.20 236 LEU C CA 1
ATOM 7647 C C . LEU C 1 244 ? 45.831 -32.274 11.187 1.00 20.38 236 LEU C C 1
ATOM 7648 O O . LEU C 1 244 ? 46.209 -32.305 12.364 1.00 21.18 236 LEU C O 1
ATOM 7653 N N . GLY C 1 245 ? 46.502 -32.844 10.193 1.00 23.48 237 GLY C N 1
ATOM 7654 C CA . GLY C 1 245 ? 47.715 -33.572 10.467 1.00 24.40 237 GLY C CA 1
ATOM 7655 C C . GLY C 1 245 ? 47.430 -34.939 11.064 1.00 25.87 237 GLY C C 1
ATOM 7656 O O . GLY C 1 245 ? 46.290 -35.411 11.139 1.00 26.19 237 GLY C O 1
ATOM 7657 N N . ALA C 1 246 ? 48.504 -35.565 11.510 1.00 26.48 238 ALA C N 1
ATOM 7658 C CA . ALA C 1 246 ? 48.438 -36.924 12.004 1.00 25.90 238 ALA C CA 1
ATOM 7659 C C . ALA C 1 246 ? 48.000 -36.952 13.467 1.00 22.93 238 ALA C C 1
ATOM 7660 O O . ALA C 1 246 ? 48.225 -35.992 14.213 1.00 23.08 238 ALA C O 1
ATOM 7662 N N . PRO C 1 247 ? 47.365 -38.042 13.894 1.00 22.78 239 PRO C N 1
ATOM 7663 C CA . PRO C 1 247 ? 46.993 -38.170 15.307 1.00 22.64 239 PRO C CA 1
ATOM 7664 C C . PRO C 1 247 ? 48.214 -38.021 16.200 1.00 21.57 239 PRO C C 1
ATOM 7665 O O . PRO C 1 247 ? 49.268 -38.617 15.954 1.00 22.49 239 PRO C O 1
ATOM 7669 N N . GLY C 1 248 ? 48.070 -37.209 17.239 1.00 19.58 240 GLY C N 1
ATOM 7670 C CA . GLY C 1 248 ? 49.159 -36.983 18.157 1.00 21.03 240 GLY C CA 1
ATOM 7671 C C . GLY C 1 248 ? 50.136 -35.906 17.748 1.00 20.62 240 GLY C C 1
ATOM 7672 O O . GLY C 1 248 ? 51.062 -35.618 18.515 1.00 22.57 240 GLY C O 1
ATOM 7673 N N . GLU C 1 249 ? 49.963 -35.295 16.574 1.00 20.19 241 GLU C N 1
ATOM 7674 C CA . GLU C 1 249 ? 50.860 -34.253 16.092 1.00 21.54 241 GLU C CA 1
ATOM 7675 C C . GLU C 1 249 ? 50.253 -32.859 16.238 1.00 18.75 241 GLU C C 1
ATOM 7676 O O . GLU C 1 249 ? 50.745 -31.901 15.629 1.00 21.29 241 GLU C O 1
ATOM 7678 N N . GLY C 1 250 ? 49.207 -32.720 17.055 1.00 16.14 242 GLY C N 1
ATOM 7679 C CA . GLY C 1 250 ? 48.524 -31.443 17.159 1.00 15.40 242 GLY C CA 1
ATOM 7680 C C . GLY C 1 250 ? 49.284 -30.382 17.928 1.00 16.02 242 GLY C C 1
ATOM 7681 O O . GLY C 1 250 ? 49.128 -29.189 17.649 1.00 15.73 242 GLY C O 1
ATOM 7682 N N . PHE C 1 251 ? 50.104 -30.784 18.905 1.00 14.97 243 PHE C N 1
ATOM 7683 C CA . PHE C 1 251 ? 50.832 -29.798 19.703 1.00 14.58 243 PHE C CA 1
ATOM 7684 C C . PHE C 1 251 ? 51.800 -29.006 18.835 1.00 14.71 243 PHE C C 1
ATOM 7685 O O . PHE C 1 251 ? 51.837 -27.771 18.895 1.00 14.29 243 PHE C O 1
ATOM 7693 N N . LYS C 1 252 ? 52.587 -29.702 18.012 1.00 14.82 244 LYS C N 1
ATOM 7694 C CA . LYS C 1 252 ? 53.522 -29.005 17.135 1.00 15.07 244 LYS C CA 1
ATOM 7695 C C . LYS C 1 252 ? 52.796 -28.112 16.141 1.00 15.13 244 LYS C C 1
ATOM 7696 O O . LYS C 1 252 ? 53.293 -27.031 15.802 1.00 15.63 244 LYS C O 1
ATOM 7702 N N . LEU C 1 253 ? 51.619 -28.534 15.672 1.00 14.40 245 LEU C N 1
ATOM 7703 C CA . LEU C 1 253 ? 50.850 -27.687 14.767 1.00 14.76 245 LEU C CA 1
ATOM 7704 C C . LEU C 1 253 ? 50.414 -26.397 15.458 1.00 14.26 245 LEU C C 1
ATOM 7705 O O . LEU C 1 253 ? 50.523 -25.304 14.883 1.00 15.16 245 LEU C O 1
ATOM 7710 N N . ALA C 1 254 ? 49.934 -26.496 16.700 1.00 13.08 246 ALA C N 1
ATOM 7711 C CA . ALA C 1 254 ? 49.582 -25.294 17.449 1.00 12.91 246 ALA C CA 1
ATOM 7712 C C . ALA C 1 254 ? 50.792 -24.389 17.612 1.00 13.83 246 ALA C C 1
ATOM 7713 O O . ALA C 1 254 ? 50.708 -23.173 17.399 1.00 14.46 246 ALA C O 1
ATOM 7715 N N . MET C 1 255 ? 51.935 -24.968 17.992 1.00 12.42 247 MET C N 1
ATOM 7716 C CA . MET C 1 255 ? 53.131 -24.159 18.205 1.00 12.77 247 MET C CA 1
ATOM 7717 C C . MET C 1 255 ? 53.590 -23.495 16.916 1.00 12.91 247 MET C C 1
ATOM 7718 O O . MET C 1 255 ? 54.011 -22.332 16.927 1.00 14.14 247 MET C O 1
ATOM 7723 N N . ARG C 1 256 ? 53.542 -24.227 15.797 1.00 12.17 248 ARG C N 1
ATOM 7724 C CA . ARG C 1 256 ? 53.974 -23.649 14.528 1.00 11.56 248 ARG C CA 1
ATOM 7725 C C . ARG C 1 256 ? 53.042 -22.532 14.080 1.00 12.19 248 ARG C C 1
ATOM 7726 O O . ARG C 1 256 ? 53.490 -21.560 13.459 1.00 14.49 248 ARG C O 1
ATOM 7734 N N . THR C 1 257 ? 51.748 -22.656 14.380 1.00 12.32 249 THR C N 1
ATOM 7735 C CA . THR C 1 257 ? 50.813 -21.590 14.041 1.00 13.98 249 THR C CA 1
ATOM 7736 C C . THR C 1 257 ? 51.114 -20.339 14.857 1.00 15.29 249 THR C C 1
ATOM 7737 O O . THR C 1 257 ? 51.149 -19.223 14.321 1.00 15.53 249 THR C O 1
ATOM 7741 N N . LEU C 1 258 ? 51.354 -20.510 16.153 1.00 15.27 250 LEU C N 1
ATOM 7742 C CA . LEU C 1 258 ? 51.714 -19.378 17.000 1.00 15.82 250 LEU C CA 1
ATOM 7743 C C . LEU C 1 258 ? 53.037 -18.740 16.581 1.00 16.42 250 LEU C C 1
ATOM 7744 O O . LEU C 1 258 ? 53.212 -17.523 16.731 1.00 16.76 250 LEU C O 1
ATOM 7749 N N . ASP C 1 259 ? 53.982 -19.533 16.069 1.00 15.92 251 ASP C N 1
ATOM 7750 C CA . ASP C 1 259 ? 55.256 -18.966 15.635 1.00 17.95 251 ASP C CA 1
ATOM 7751 C C . ASP C 1 259 ? 55.071 -17.998 14.479 1.00 18.55 251 ASP C C 1
ATOM 7752 O O . ASP C 1 259 ? 55.832 -17.030 14.352 1.00 20.70 251 ASP C O 1
ATOM 7757 N N . ILE C 1 260 ? 54.082 -18.244 13.622 1.00 17.82 252 ILE C N 1
ATOM 7758 C CA . ILE C 1 260 ? 53.770 -17.289 12.567 1.00 17.62 252 ILE C CA 1
ATOM 7759 C C . ILE C 1 260 ? 53.202 -16.013 13.166 1.00 16.65 252 ILE C C 1
ATOM 7760 O O . ILE C 1 260 ? 53.676 -14.904 12.891 1.00 17.99 252 ILE C O 1
ATOM 7765 N N . PHE C 1 261 ? 52.166 -16.138 13.980 1.00 14.69 253 PHE C N 1
ATOM 7766 C CA . PHE C 1 261 ? 51.402 -14.944 14.291 1.00 14.39 253 PHE C CA 1
ATOM 7767 C C . PHE C 1 261 ? 51.862 -14.211 15.546 1.00 14.51 253 PHE C C 1
ATOM 7768 O O . PHE C 1 261 ? 51.428 -13.078 15.754 1.00 14.55 253 PHE C O 1
ATOM 7776 N N . ARG C 1 262 ? 52.780 -14.770 16.345 1.00 15.16 254 ARG C N 1
ATOM 7777 C CA . ARG C 1 262 ? 53.311 -13.986 17.461 1.00 14.25 254 ARG C CA 1
ATOM 7778 C C . ARG C 1 262 ? 53.982 -12.706 16.972 1.00 12.62 254 ARG C C 1
ATOM 7779 O O . ARG C 1 262 ? 53.848 -11.654 17.604 1.00 13.38 254 ARG C O 1
ATOM 7787 N N . THR C 1 263 ? 54.698 -12.759 15.842 1.00 11.02 255 THR C N 1
ATOM 7788 C CA . THR C 1 263 ? 55.294 -11.523 15.337 1.00 11.16 255 THR C CA 1
ATOM 7789 C C . THR C 1 263 ? 54.217 -10.516 14.939 1.00 10.96 255 THR C C 1
ATOM 7790 O O . THR C 1 263 ? 54.412 -9.300 15.084 1.00 10.50 255 THR C O 1
ATOM 7794 N N . SER C 1 264 ? 53.064 -11.002 14.471 1.00 11.15 256 SER C N 1
ATOM 7795 C CA . SER C 1 264 ? 51.966 -10.102 14.144 1.00 11.60 256 SER C CA 1
ATOM 7796 C C . SER C 1 264 ? 51.351 -9.469 15.390 1.00 11.27 256 SER C C 1
ATOM 7797 O O . SER C 1 264 ? 50.849 -8.346 15.305 1.00 10.98 256 SER C O 1
ATOM 7800 N N . VAL C 1 265 ? 51.375 -10.158 16.545 1.00 11.41 257 VAL C N 1
ATOM 7801 C CA . VAL C 1 265 ? 50.945 -9.521 17.793 1.00 11.18 257 VAL C CA 1
ATOM 7802 C C . VAL C 1 265 ? 51.906 -8.409 18.162 1.00 9.66 257 VAL C C 1
ATOM 7803 O O . VAL C 1 265 ? 51.497 -7.346 18.648 1.00 10.12 257 VAL C O 1
ATOM 7807 N N . ALA C 1 266 ? 53.203 -8.650 17.964 1.00 9.76 258 ALA C N 1
ATOM 7808 C CA . ALA C 1 266 ? 54.187 -7.592 18.151 1.00 9.08 258 ALA C CA 1
ATOM 7809 C C . ALA C 1 266 ? 53.890 -6.409 17.246 1.00 8.57 258 ALA C C 1
ATOM 7810 O O . ALA C 1 266 ? 53.990 -5.253 17.673 1.00 9.20 258 ALA C O 1
ATOM 7812 N N . ALA C 1 267 ? 53.506 -6.681 15.995 1.00 8.55 259 ALA C N 1
ATOM 7813 C CA . ALA C 1 267 ? 53.193 -5.600 15.065 1.00 9.29 259 ALA C CA 1
ATOM 7814 C C . ALA C 1 267 ? 51.960 -4.817 15.511 1.00 8.98 259 ALA C C 1
ATOM 7815 O O . ALA C 1 267 ? 51.933 -3.583 15.415 1.00 9.31 259 ALA C O 1
ATOM 7817 N N . ALA C 1 268 ? 50.928 -5.510 15.999 1.00 9.51 260 ALA C N 1
ATOM 7818 C CA . ALA C 1 268 ? 49.756 -4.795 16.506 1.00 8.75 260 ALA C CA 1
ATOM 7819 C C . ALA C 1 268 ? 50.127 -3.920 17.695 1.00 8.77 260 ALA C C 1
ATOM 7820 O O . ALA C 1 268 ? 49.697 -2.762 17.779 1.00 8.94 260 ALA C O 1
ATOM 7822 N N . SER C 1 269 ? 50.934 -4.453 18.617 1.00 9.29 261 SER C N 1
ATOM 7823 C CA . SER C 1 269 ? 51.409 -3.667 19.755 1.00 9.21 261 SER C CA 1
ATOM 7824 C C . SER C 1 269 ? 52.098 -2.398 19.282 1.00 9.18 261 SER C C 1
ATOM 7825 O O . SER C 1 269 ? 51.860 -1.301 19.808 1.00 9.63 261 SER C O 1
ATOM 7828 N N . LEU C 1 270 ? 52.964 -2.545 18.285 1.00 9.83 262 LEU C N 1
ATOM 7829 C CA . LEU C 1 270 ? 53.681 -1.417 17.710 1.00 8.34 262 LEU C CA 1
ATOM 7830 C C . LEU C 1 270 ? 52.721 -0.388 17.126 1.00 8.53 262 LEU C C 1
ATOM 7831 O O . LEU C 1 270 ? 52.921 0.819 17.300 1.00 9.61 262 LEU C O 1
ATOM 7836 N N . GLY C 1 271 ? 51.686 -0.846 16.415 1.00 9.03 263 GLY C N 1
ATOM 7837 C CA . GLY C 1 271 ? 50.700 0.085 15.875 1.00 10.23 263 GLY C CA 1
ATOM 7838 C C . GLY C 1 271 ? 49.974 0.867 16.956 1.00 9.35 263 GLY C C 1
ATOM 7839 O O . GLY C 1 271 ? 49.794 2.084 16.848 1.00 10.09 263 GLY C O 1
ATOM 7840 N N . PHE C 1 272 ? 49.532 0.175 18.014 1.00 8.74 264 PHE C N 1
ATOM 7841 C CA . PHE C 1 272 ? 48.941 0.875 19.151 1.00 9.02 264 PHE C CA 1
ATOM 7842 C C . PHE C 1 272 ? 49.918 1.901 19.724 1.00 9.01 264 PHE C C 1
ATOM 7843 O O . PHE C 1 272 ? 49.529 3.037 20.034 1.00 9.74 264 PHE C O 1
ATOM 7851 N N . ALA C 1 273 ? 51.194 1.522 19.868 1.00 9.46 265 ALA C N 1
ATOM 7852 C CA . ALA C 1 273 ? 52.199 2.456 20.378 1.00 8.68 265 ALA C CA 1
ATOM 7853 C C . ALA C 1 273 ? 52.358 3.664 19.459 1.00 9.77 265 ALA C C 1
ATOM 7854 O O . ALA C 1 273 ? 52.486 4.803 19.933 1.00 10.16 265 ALA C O 1
ATOM 7856 N N . ARG C 1 274 ? 52.367 3.444 18.139 1.00 9.34 266 ARG C N 1
ATOM 7857 C CA . ARG C 1 274 ? 52.502 4.581 17.233 1.00 9.70 266 ARG C CA 1
ATOM 7858 C C . ARG C 1 274 ? 51.322 5.532 17.360 1.00 9.84 266 ARG C C 1
ATOM 7859 O O . ARG C 1 274 ? 51.488 6.756 17.261 1.00 10.03 266 ARG C O 1
ATOM 7867 N N . HIS C 1 275 ? 50.117 4.995 17.568 1.00 8.98 267 HI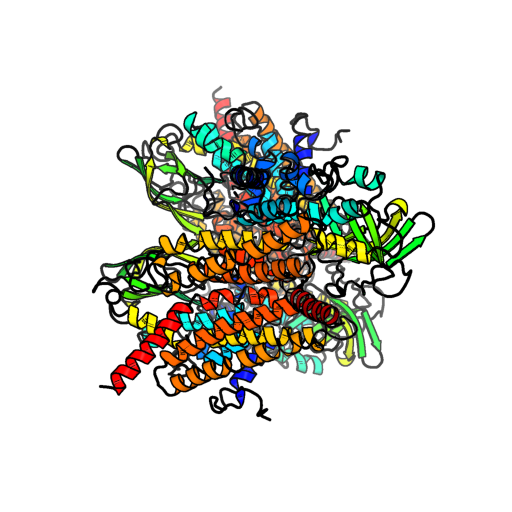S C N 1
ATOM 7868 C CA . HIS C 1 275 ? 48.970 5.870 17.797 1.00 9.44 267 HIS C CA 1
ATOM 7869 C C . HIS C 1 275 ? 49.181 6.705 19.056 1.00 9.33 267 HIS C C 1
ATOM 7870 O O . HIS C 1 275 ? 48.971 7.925 19.050 1.00 10.43 267 HIS C O 1
ATOM 7877 N N . ALA C 1 276 ? 49.636 6.070 20.142 1.00 9.55 268 ALA C N 1
ATOM 7878 C CA . ALA C 1 276 ? 49.893 6.812 21.377 1.00 9.75 268 ALA C CA 1
ATOM 7879 C C . ALA C 1 276 ? 50.976 7.865 21.175 1.00 9.81 268 ALA C C 1
ATOM 7880 O O . ALA C 1 276 ? 50.890 8.971 21.727 1.00 10.35 268 ALA C O 1
ATOM 7882 N N . MET C 1 277 ? 52.025 7.520 20.425 1.00 9.56 269 MET C N 1
ATOM 7883 C CA . MET C 1 277 ? 53.095 8.474 20.137 1.00 10.62 269 MET C CA 1
ATOM 7884 C C . MET C 1 277 ? 52.554 9.708 19.428 1.00 11.45 269 MET C C 1
ATOM 7885 O O . MET C 1 277 ? 52.900 10.843 19.778 1.00 11.82 269 MET C O 1
ATOM 7890 N N . ALA C 1 278 ? 51.727 9.504 18.399 1.00 10.88 270 ALA C N 1
ATOM 7891 C CA . ALA C 1 278 ? 51.160 10.650 17.693 1.00 10.59 270 ALA C CA 1
ATOM 7892 C C . ALA C 1 278 ? 50.332 11.516 18.633 1.00 11.61 270 ALA C C 1
ATOM 7893 O O . ALA C 1 278 ? 50.435 12.750 18.608 1.00 13.44 270 ALA C O 1
ATOM 7895 N N . GLU C 1 279 ? 49.509 10.891 19.479 1.00 11.29 271 GLU C N 1
ATOM 7896 C CA . GLU C 1 279 ? 48.722 11.660 20.440 1.00 11.06 271 GLU C CA 1
ATOM 7897 C C . GLU C 1 279 ? 49.623 12.422 21.404 1.00 11.51 271 GLU C C 1
ATOM 7898 O O . GLU C 1 279 ? 49.357 13.589 21.730 1.00 11.88 271 GLU C O 1
ATOM 7904 N N . GLY C 1 280 ? 50.688 11.766 21.877 1.00 11.08 272 GLY C N 1
ATOM 7905 C CA . GLY C 1 280 ? 51.553 12.374 22.877 1.00 11.19 272 GLY C CA 1
ATOM 7906 C C . GLY C 1 280 ? 52.336 13.558 22.340 1.00 9.34 272 GLY C C 1
ATOM 7907 O O . GLY C 1 280 ? 52.418 14.603 22.991 1.00 10.74 272 GLY C O 1
ATOM 7908 N N . VAL C 1 281 ? 52.928 13.419 21.147 1.00 10.41 273 VAL C N 1
ATOM 7909 C CA A VAL C 1 281 ? 53.693 14.540 20.616 0.58 10.03 273 VAL C CA 1
ATOM 7910 C CA B VAL C 1 281 ? 53.682 14.527 20.554 0.42 10.52 273 VAL C CA 1
ATOM 7911 C C . VAL C 1 281 ? 52.765 15.704 20.272 1.00 11.26 273 VAL C C 1
ATOM 7912 O O . VAL C 1 281 ? 53.114 16.867 20.510 1.00 12.80 273 VAL C O 1
ATOM 7919 N N . ALA C 1 282 ? 51.568 15.420 19.745 1.00 11.23 274 ALA C N 1
ATOM 7920 C CA . ALA C 1 282 ? 50.636 16.503 19.451 1.00 11.51 274 ALA C CA 1
ATOM 7921 C C . ALA C 1 282 ? 50.221 17.242 20.718 1.00 11.64 274 ALA C C 1
ATOM 7922 O O . ALA C 1 282 ? 50.104 18.471 20.715 1.00 12.94 274 ALA C O 1
ATOM 7924 N N . ARG C 1 283 ? 49.981 16.507 21.808 1.00 10.65 275 ARG C N 1
ATOM 7925 C CA . ARG C 1 283 ? 49.575 17.147 23.057 1.00 11.24 275 ARG C CA 1
ATOM 7926 C C . ARG C 1 283 ? 50.724 17.934 23.672 1.00 11.03 275 ARG C C 1
ATOM 7927 O O . ARG C 1 283 ? 50.518 19.042 24.182 1.00 11.10 275 ARG C O 1
ATOM 7935 N N . ALA C 1 284 ? 51.946 17.395 23.598 1.00 11.36 276 ALA C N 1
ATOM 7936 C CA . ALA C 1 284 ? 53.112 18.128 24.080 1.00 10.64 276 ALA C CA 1
ATOM 7937 C C . ALA C 1 284 ? 53.263 19.458 23.347 1.00 10.95 276 ALA C C 1
ATOM 7938 O O . ALA C 1 284 ? 53.563 20.491 23.959 1.00 12.14 276 ALA C O 1
ATOM 7940 N N . ALA C 1 285 ? 53.035 19.453 22.035 1.00 11.84 277 ALA C N 1
ATOM 7941 C CA . ALA C 1 285 ? 53.207 20.661 21.238 1.00 11.98 277 ALA C CA 1
ATOM 7942 C C . ALA C 1 285 ? 52.094 21.672 21.474 1.00 13.30 277 ALA C C 1
ATOM 7943 O O . ALA C 1 285 ? 52.334 22.883 21.385 1.00 15.54 277 ALA C O 1
ATOM 7945 N N . SER C 1 286 ? 50.879 21.208 21.764 1.00 12.71 278 SER C N 1
ATOM 7946 C CA . SER C 1 286 ? 49.722 22.091 21.807 1.00 13.10 278 SER C CA 1
ATOM 7947 C C . SER C 1 286 ? 49.332 22.547 23.207 1.00 11.47 278 SER C C 1
ATOM 7948 O O . SER C 1 286 ? 48.678 23.590 23.326 1.00 14.76 278 SER C O 1
ATOM 7951 N N . ARG C 1 287 ? 49.707 21.817 24.261 1.00 11.55 279 ARG C N 1
ATOM 7952 C CA . ARG C 1 287 ? 49.215 22.116 25.606 1.00 10.92 279 ARG C CA 1
ATOM 7953 C C . ARG C 1 287 ? 50.015 23.262 26.213 1.00 11.12 279 ARG C C 1
ATOM 7954 O O . ARG C 1 287 ? 51.193 23.102 26.547 1.00 12.30 279 ARG C O 1
ATOM 7962 N N . LYS C 1 288 ? 49.371 24.415 26.378 1.00 11.85 280 LYS C N 1
ATOM 7963 C CA . LYS C 1 288 ? 50.021 25.568 26.984 1.00 12.14 280 LYS C CA 1
ATOM 7964 C C . LYS C 1 288 ? 50.028 25.435 28.504 1.00 11.82 280 LYS C C 1
ATOM 7965 O O . LYS C 1 288 ? 49.028 25.044 29.113 1.00 13.97 280 LYS C O 1
ATOM 7971 N N . MET C 1 289 ? 51.170 25.745 29.112 1.00 11.34 281 MET C N 1
ATOM 7972 C CA . MET C 1 289 ? 51.297 25.720 30.563 1.00 11.25 281 MET C CA 1
ATOM 7973 C C . MET C 1 289 ? 52.574 26.441 30.957 1.00 11.45 281 MET C C 1
ATOM 7974 O O . MET C 1 289 ? 53.580 26.396 30.236 1.00 12.17 281 MET C O 1
ATOM 7979 N N . PHE C 1 290 ? 52.515 27.099 32.115 1.00 12.72 282 PHE C N 1
ATOM 7980 C CA . PHE C 1 290 ? 53.676 27.756 32.712 1.00 13.66 282 PHE C CA 1
ATOM 7981 C C . PHE C 1 290 ? 54.363 28.692 31.721 1.00 15.33 282 PHE C C 1
ATOM 7982 O O . PHE C 1 290 ? 55.593 28.794 31.677 1.00 16.80 282 PHE C O 1
ATOM 7990 N N . GLY C 1 291 ? 53.556 29.397 30.929 1.00 14.33 283 GLY C N 1
ATOM 7991 C CA . GLY C 1 291 ? 54.068 30.394 30.010 1.00 15.25 283 GLY C CA 1
ATOM 7992 C C . GLY C 1 291 ? 54.703 29.840 28.761 1.00 14.95 283 GLY C C 1
ATOM 7993 O O . GLY C 1 291 ? 55.276 30.604 27.977 1.00 16.51 283 GLY C O 1
ATOM 7994 N N . GLN C 1 292 ? 54.629 28.530 28.557 1.00 13.06 284 GLN C N 1
ATOM 7995 C CA . GLN C 1 292 ? 55.200 27.895 27.381 1.00 12.71 284 GLN C CA 1
ATOM 7996 C C . GLN C 1 292 ? 54.307 26.723 26.992 1.00 11.55 284 GLN C C 1
ATOM 7997 O O . GLN C 1 292 ? 53.086 26.802 27.164 1.00 13.39 284 GLN C O 1
ATOM 8003 N N . THR C 1 293 ? 54.870 25.648 26.450 1.00 11.94 285 THR C N 1
ATOM 8004 C CA . THR C 1 293 ? 54.084 24.455 26.167 1.00 12.29 285 THR C CA 1
ATOM 8005 C C . THR C 1 293 ? 54.668 23.281 26.934 1.00 12.10 285 THR C C 1
ATOM 8006 O O . THR C 1 293 ? 55.825 23.309 27.363 1.00 12.36 285 THR C O 1
ATOM 8010 N N . LEU C 1 294 ? 53.835 22.250 27.105 1.00 11.33 286 LEU C N 1
ATOM 8011 C CA . LEU C 1 294 ? 54.271 21.029 27.772 1.00 10.17 286 LEU C CA 1
ATOM 8012 C C . LEU C 1 294 ? 55.547 20.476 27.136 1.00 10.25 286 LEU C C 1
ATOM 8013 O O . LEU C 1 294 ? 56.458 20.011 27.836 1.00 10.24 286 LEU C O 1
ATOM 8018 N N . GLY C 1 295 ? 55.643 20.544 25.805 1.00 10.44 287 GLY C N 1
ATOM 8019 C CA . GLY C 1 295 ? 56.809 20.029 25.106 1.00 10.33 287 GLY C CA 1
ATOM 8020 C C . GLY C 1 295 ? 58.089 20.811 25.327 1.00 10.93 287 GLY C C 1
ATOM 8021 O O . GLY C 1 295 ? 59.166 20.313 24.988 1.00 11.73 287 GLY C O 1
ATOM 8022 N N . ASP C 1 296 ? 58.004 22.026 25.879 1.00 10.20 288 ASP C N 1
ATOM 8023 C CA . ASP C 1 296 ? 59.215 22.789 26.149 1.00 10.71 288 ASP C CA 1
ATOM 8024 C C . ASP C 1 296 ? 59.958 22.304 27.388 1.00 11.50 288 ASP C C 1
ATOM 8025 O O . ASP C 1 296 ? 61.110 22.708 27.604 1.00 13.89 288 ASP C O 1
ATOM 8030 N N . PHE C 1 297 ? 59.332 21.464 28.206 1.00 10.02 289 PHE C N 1
ATOM 8031 C CA . PHE C 1 297 ? 59.968 20.985 29.425 1.00 10.55 289 PHE C CA 1
ATOM 8032 C C . PHE C 1 297 ? 60.853 19.780 29.140 1.00 10.43 289 PHE C C 1
ATOM 8033 O O . PHE C 1 297 ? 60.471 18.890 28.374 1.00 10.54 289 PHE C O 1
ATOM 8041 N N . GLN C 1 298 ? 62.015 19.726 29.806 1.00 10.46 290 GLN C N 1
ATOM 8042 C CA . GLN C 1 298 ? 62.928 18.596 29.599 1.00 9.91 290 GLN C CA 1
ATOM 8043 C C . GLN C 1 298 ? 62.269 17.262 29.904 1.00 10.69 290 GLN C C 1
ATOM 8044 O O . GLN C 1 298 ? 62.541 16.270 29.221 1.00 10.92 290 GLN C O 1
ATOM 8050 N N . LEU C 1 299 ? 61.462 17.188 30.969 1.00 10.26 291 LEU C N 1
ATOM 8051 C CA . LEU C 1 299 ? 60.864 15.897 31.315 1.00 9.63 291 LEU C CA 1
ATOM 8052 C C . LEU C 1 299 ? 59.978 15.400 30.188 1.00 9.55 291 LEU C C 1
ATOM 8053 O O . LEU C 1 299 ? 59.976 14.206 29.871 1.00 10.65 291 LEU C O 1
ATOM 8058 N N . THR C 1 300 ? 59.255 16.314 29.535 1.00 9.60 292 THR C N 1
ATOM 8059 C CA . THR C 1 300 ? 58.424 15.932 28.398 1.00 8.06 292 THR C CA 1
ATOM 8060 C C . THR C 1 300 ? 59.287 15.472 27.238 1.00 8.82 292 THR C C 1
ATOM 8061 O O . THR C 1 300 ? 58.998 14.454 26.602 1.00 9.76 292 THR C O 1
ATOM 8065 N N . GLN C 1 301 ? 60.347 16.223 26.942 1.00 9.14 293 GLN C N 1
ATOM 8066 C CA . GLN C 1 301 ? 61.226 15.854 25.835 1.00 9.61 293 GLN C CA 1
ATOM 8067 C C . GLN C 1 301 ? 61.853 14.484 26.054 1.00 9.84 293 GLN C C 1
ATOM 8068 O O . GLN C 1 301 ? 61.935 13.676 25.119 1.00 10.66 293 GLN C O 1
ATOM 8074 N N . ALA C 1 302 ? 62.299 14.201 27.282 1.00 9.48 294 ALA C N 1
ATOM 8075 C CA . ALA C 1 302 ? 62.906 12.907 27.571 1.00 10.13 294 ALA C CA 1
ATOM 8076 C C . ALA C 1 302 ? 61.876 11.789 27.511 1.00 10.46 294 ALA C C 1
ATOM 8077 O O . ALA C 1 302 ? 62.187 10.668 27.084 1.00 10.50 294 ALA C O 1
ATOM 8079 N N . LYS C 1 303 ? 60.649 12.073 27.947 1.00 9.68 295 LYS C N 1
ATOM 8080 C CA A LYS C 1 303 ? 59.594 11.066 27.881 0.57 10.20 295 LYS C CA 1
ATOM 8081 C CA B LYS C 1 303 ? 59.572 11.093 27.883 0.43 10.40 295 LYS C CA 1
ATOM 8082 C C . LYS C 1 303 ? 59.218 10.760 26.438 1.00 9.59 295 LYS C C 1
ATOM 8083 O O . LYS C 1 303 ? 59.071 9.586 26.068 1.00 10.62 295 LYS C O 1
ATOM 8094 N N . LEU C 1 304 ? 59.063 11.794 25.608 1.00 9.51 296 LEU C N 1
ATOM 8095 C CA . LEU C 1 304 ? 58.800 11.576 24.188 1.00 9.57 296 LEU C CA 1
ATOM 8096 C C . LEU C 1 304 ? 59.944 10.806 23.549 1.00 9.57 296 LEU C C 1
ATOM 8097 O O . LEU C 1 304 ? 59.717 9.915 22.721 1.00 10.07 296 LEU C O 1
ATOM 8102 N N . ALA C 1 305 ? 61.187 11.143 23.918 1.00 9.04 297 ALA C N 1
ATOM 8103 C CA . ALA C 1 305 ? 62.348 10.453 23.359 1.00 8.01 297 ALA C CA 1
ATOM 8104 C C . ALA C 1 305 ? 62.302 8.966 23.667 1.00 9.64 297 ALA C C 1
ATOM 8105 O O . ALA C 1 305 ? 62.563 8.135 22.788 1.00 10.07 297 ALA C O 1
ATOM 8107 N N . GLN C 1 306 ? 61.959 8.614 24.912 1.00 8.50 298 GLN C N 1
ATOM 8108 C CA . GLN C 1 306 ? 61.911 7.207 25.290 1.00 9.11 298 GLN C CA 1
ATOM 8109 C C . GLN C 1 306 ? 60.763 6.494 24.597 1.00 9.02 298 GLN C C 1
ATOM 8110 O O . GLN C 1 306 ? 60.900 5.326 24.205 1.00 9.71 298 GLN C O 1
ATOM 8116 N N . MET C 1 307 ? 59.631 7.183 24.421 1.00 8.77 299 MET C N 1
ATOM 8117 C CA . MET C 1 307 ? 58.540 6.603 23.642 1.00 9.43 299 MET C CA 1
ATOM 8118 C C . MET C 1 307 ? 59.020 6.257 22.241 1.00 9.44 299 MET C C 1
ATOM 8119 O O . MET C 1 307 ? 58.796 5.145 21.748 1.00 10.33 299 MET C O 1
ATOM 8124 N N . ALA C 1 308 ? 59.721 7.195 21.600 1.00 8.43 300 ALA C N 1
ATOM 8125 C CA . ALA C 1 308 ? 60.206 6.980 20.240 1.00 8.66 300 ALA C CA 1
ATOM 8126 C C . ALA C 1 308 ? 61.274 5.894 20.184 1.00 9.13 300 ALA C C 1
ATOM 8127 O O . ALA C 1 308 ? 61.316 5.102 19.231 1.00 10.16 300 ALA C O 1
ATOM 8129 N N . LEU C 1 309 ? 62.157 5.853 21.183 1.00 8.92 301 LEU C N 1
ATOM 8130 C CA . LEU C 1 309 ? 63.179 4.809 21.237 1.00 8.34 301 LEU C CA 1
ATOM 8131 C C . LEU C 1 309 ? 62.541 3.430 21.349 1.00 9.64 301 LEU C C 1
ATOM 8132 O O . LEU C 1 309 ? 62.910 2.493 20.627 1.00 9.82 301 LEU C O 1
ATOM 8137 N N . THR C 1 310 ? 61.570 3.294 22.253 1.00 9.22 302 THR C N 1
ATOM 8138 C CA . THR C 1 310 ? 60.874 2.021 22.408 1.00 8.68 302 THR C CA 1
ATOM 8139 C C . THR C 1 310 ? 60.176 1.619 21.117 1.00 8.70 302 THR C C 1
ATOM 8140 O O . THR C 1 310 ? 60.214 0.445 20.723 1.00 10.15 302 THR C O 1
ATOM 8144 N N . ILE C 1 311 ? 59.564 2.584 20.425 1.00 8.88 303 ILE C N 1
ATOM 8145 C CA . ILE C 1 311 ? 58.899 2.284 19.159 1.00 8.94 303 ILE C CA 1
ATOM 8146 C C . ILE C 1 311 ? 59.900 1.802 18.116 1.00 9.77 303 ILE C C 1
ATOM 8147 O O . ILE C 1 311 ? 59.645 0.819 17.402 1.00 10.05 303 ILE C O 1
ATOM 8152 N N . ASP C 1 312 ? 61.050 2.471 18.002 1.00 9.45 304 ASP C N 1
ATOM 8153 C CA . ASP C 1 312 ? 62.006 2.051 16.974 1.00 9.92 304 ASP C CA 1
ATOM 8154 C C . ASP C 1 312 ? 62.621 0.699 17.306 1.00 10.59 304 ASP C C 1
ATOM 8155 O O . ASP C 1 312 ? 62.794 -0.140 16.416 1.00 11.27 304 ASP C O 1
ATOM 8160 N N . SER C 1 313 ? 62.950 0.449 18.576 1.00 10.36 305 SER C N 1
ATOM 8161 C CA A SER C 1 313 ? 63.489 -0.865 18.905 0.68 10.56 305 SER C CA 1
ATOM 8162 C CA B SER C 1 313 ? 63.470 -0.864 18.951 0.32 10.40 305 SER C CA 1
ATOM 8163 C C . SER C 1 313 ? 62.434 -1.945 18.692 1.00 10.07 305 SER C C 1
ATOM 8164 O O . SER C 1 313 ? 62.754 -3.026 18.182 1.00 10.96 305 SER C O 1
ATOM 8169 N N . SER C 1 314 ? 61.171 -1.660 19.034 1.00 9.38 306 SER C N 1
ATOM 8170 C CA . SER C 1 314 ? 60.098 -2.617 18.770 1.00 10.27 306 SER C CA 1
ATOM 8171 C C . SER C 1 314 ? 59.958 -2.874 17.277 1.00 9.48 306 SER C C 1
ATOM 8172 O O . SER C 1 314 ? 59.883 -4.027 16.837 1.00 10.74 306 SER C O 1
ATOM 8175 N N . ALA C 1 315 ? 59.921 -1.805 16.480 1.00 9.44 307 ALA C N 1
ATOM 8176 C CA . ALA C 1 315 ? 59.730 -1.971 15.045 1.00 8.94 307 ALA C CA 1
ATOM 8177 C C . ALA C 1 315 ? 60.871 -2.765 14.420 1.00 9.39 307 ALA C C 1
ATOM 8178 O O . ALA C 1 315 ? 60.635 -3.635 13.570 1.00 9.41 307 ALA C O 1
ATOM 8180 N N . LEU C 1 316 ? 62.113 -2.474 14.817 1.00 9.36 308 LEU C N 1
ATOM 8181 C CA . LEU C 1 316 ? 63.252 -3.227 14.300 1.00 8.98 308 LEU C CA 1
ATOM 8182 C C . LEU C 1 316 ? 63.147 -4.703 14.665 1.00 9.21 308 LEU C C 1
ATOM 8183 O O . LEU C 1 316 ? 63.404 -5.574 13.823 1.00 9.43 308 LEU C O 1
ATOM 8188 N N . LEU C 1 317 ? 62.751 -5.009 15.911 1.00 9.11 309 LEU C N 1
ATOM 8189 C CA . LEU C 1 317 ? 62.583 -6.411 16.299 1.00 9.30 309 LEU C CA 1
ATOM 8190 C C . LEU C 1 317 ? 61.442 -7.083 15.541 1.00 9.74 309 LEU C C 1
ATOM 8191 O O . LEU C 1 317 ? 61.565 -8.253 15.146 1.00 10.33 309 LEU C O 1
ATOM 8196 N N . VAL C 1 318 ? 60.320 -6.376 15.347 1.00 9.51 310 VAL C N 1
ATOM 8197 C CA . VAL C 1 318 ? 59.196 -6.935 14.595 1.00 9.89 310 VAL C CA 1
ATOM 8198 C C . VAL C 1 318 ? 59.637 -7.316 13.193 1.00 10.06 310 VAL C C 1
ATOM 8199 O O . VAL C 1 318 ? 59.425 -8.449 12.739 1.00 10.14 310 VAL C O 1
ATOM 8203 N N . TYR C 1 319 ? 60.254 -6.375 12.481 1.00 9.62 311 TYR C N 1
ATOM 8204 C CA . TYR C 1 319 ? 60.522 -6.623 11.073 1.00 10.13 311 TYR C CA 1
ATOM 8205 C C . TYR C 1 319 ? 61.811 -7.399 10.851 1.00 10.58 311 TYR C C 1
ATOM 8206 O O . TYR C 1 319 ? 61.939 -8.046 9.810 1.00 10.89 311 TYR C O 1
ATOM 8215 N N . ARG C 1 320 ? 62.722 -7.445 11.830 1.00 10.07 312 ARG C N 1
ATOM 8216 C CA . ARG C 1 320 ? 63.783 -8.447 11.772 1.00 10.00 312 ARG C CA 1
ATOM 8217 C C . ARG C 1 320 ? 63.186 -9.845 11.799 1.00 10.42 312 ARG C C 1
ATOM 8218 O O . ARG C 1 320 ? 63.536 -10.697 10.978 1.00 11.33 312 ARG C O 1
ATOM 8226 N N . ALA C 1 321 ? 62.275 -10.097 12.743 1.00 10.33 313 ALA C N 1
ATOM 8227 C CA . ALA C 1 321 ? 61.654 -11.416 12.829 1.00 10.03 313 ALA C CA 1
ATOM 8228 C C . ALA C 1 321 ? 60.835 -11.730 11.584 1.00 10.21 313 ALA C C 1
ATOM 8229 O O . ALA C 1 321 ? 60.889 -12.855 11.066 1.00 10.86 313 ALA C O 1
ATOM 8231 N N . ALA C 1 322 ? 60.066 -10.758 11.089 1.00 10.54 314 ALA C N 1
ATOM 8232 C CA . ALA C 1 322 ? 59.238 -11.021 9.913 1.00 9.48 314 ALA C CA 1
ATOM 8233 C C . ALA C 1 322 ? 60.100 -11.254 8.679 1.00 9.96 314 ALA C C 1
ATOM 8234 O O . ALA C 1 322 ? 59.853 -12.193 7.908 1.00 10.76 314 ALA C O 1
ATOM 8236 N N . TRP C 1 323 ? 61.135 -10.431 8.494 1.00 10.59 315 TRP C N 1
ATOM 8237 C CA . TRP C 1 323 ? 62.060 -10.642 7.384 1.00 11.78 315 TRP C CA 1
ATOM 8238 C C . TRP C 1 323 ? 62.711 -12.021 7.470 1.00 11.46 315 TRP C C 1
ATOM 8239 O O . TRP C 1 323 ? 62.822 -12.737 6.462 1.00 10.97 315 TRP C O 1
ATOM 8250 N N . LEU C 1 324 ? 63.137 -12.419 8.670 1.00 10.10 316 LEU C N 1
ATOM 8251 C CA . LEU C 1 324 ? 63.820 -13.697 8.831 1.00 9.68 316 LEU C CA 1
ATOM 8252 C C . LEU C 1 324 ? 62.894 -14.866 8.514 1.00 10.46 316 LEU C C 1
ATOM 8253 O O . LEU C 1 324 ? 63.291 -15.810 7.810 1.00 11.83 316 LEU C O 1
ATOM 8258 N N . ARG C 1 325 ? 61.656 -14.826 9.010 1.00 11.31 317 ARG C N 1
ATOM 8259 C CA . ARG C 1 325 ? 60.716 -15.890 8.676 1.00 12.07 317 ARG C CA 1
ATOM 8260 C C . ARG C 1 325 ? 60.469 -15.936 7.175 1.00 11.25 317 ARG C C 1
ATOM 8261 O O . ARG C 1 325 ? 60.319 -17.025 6.594 1.00 12.89 317 ARG C O 1
ATOM 8269 N N . ASP C 1 326 ? 60.474 -14.774 6.524 1.00 12.15 318 ASP C N 1
ATOM 8270 C CA . ASP C 1 326 ? 60.272 -14.694 5.081 1.00 11.77 318 ASP C CA 1
ATOM 8271 C C . ASP C 1 326 ? 61.492 -15.133 4.278 1.00 11.83 318 ASP C C 1
ATOM 8272 O O . ASP C 1 326 ? 61.421 -15.161 3.038 1.00 13.30 318 ASP C O 1
ATOM 8277 N N . GLN C 1 327 ? 62.601 -15.468 4.937 1.00 11.47 319 GLN C N 1
ATOM 8278 C CA . GLN C 1 327 ? 63.702 -16.167 4.288 1.00 12.81 319 GLN C CA 1
ATOM 8279 C C . GLN C 1 327 ? 63.523 -17.675 4.354 1.00 13.18 319 GLN C C 1
ATOM 8280 O O . GLN C 1 327 ? 64.367 -18.421 3.831 1.00 15.39 319 GLN C O 1
ATOM 8286 N N . GLY C 1 328 ? 62.441 -18.135 4.977 1.00 12.79 320 GLY C N 1
ATOM 8287 C CA . GLY C 1 328 ? 62.215 -19.549 5.176 1.00 13.42 320 GLY C CA 1
ATOM 8288 C C . GLY C 1 328 ? 62.810 -20.102 6.447 1.00 13.54 320 GLY C C 1
ATOM 8289 O O . GLY C 1 328 ? 62.946 -21.322 6.570 1.00 17.37 320 GLY C O 1
ATOM 8290 N N . GLU C 1 329 ? 63.178 -19.250 7.394 1.00 13.98 321 GLU C N 1
ATOM 8291 C CA . GLU C 1 329 ? 63.841 -19.690 8.610 1.00 13.96 321 GLU C CA 1
ATOM 8292 C C . GLU C 1 329 ? 62.858 -19.758 9.769 1.00 13.30 321 GLU C C 1
ATOM 8293 O O . GLU C 1 329 ? 61.861 -19.033 9.811 1.00 15.71 321 GLU C O 1
ATOM 8299 N N . ASN C 1 330 ? 63.168 -20.637 10.717 1.00 14.53 322 ASN C N 1
ATOM 8300 C CA . ASN C 1 330 ? 62.439 -20.690 11.975 1.00 14.97 322 ASN C CA 1
ATOM 8301 C C . ASN C 1 330 ? 62.675 -19.411 12.762 1.00 15.09 322 ASN C C 1
ATOM 8302 O O . ASN C 1 330 ? 63.790 -18.889 12.792 1.00 16.65 322 ASN C O 1
ATOM 8307 N N . VAL C 1 331 ? 61.625 -18.902 13.412 1.00 13.65 323 VAL C N 1
ATOM 8308 C CA . VAL C 1 331 ? 61.786 -17.679 14.193 1.00 14.56 323 VAL C CA 1
ATOM 8309 C C . VAL C 1 331 ? 61.238 -17.832 15.609 1.00 14.96 323 VAL C C 1
ATOM 8310 O O . VAL C 1 331 ? 60.777 -16.852 16.201 1.00 16.45 323 VAL C O 1
ATOM 8314 N N . THR C 1 332 ? 61.303 -19.040 16.185 1.00 17.48 324 THR C N 1
ATOM 8315 C CA . THR C 1 332 ? 60.783 -19.212 17.544 1.00 17.50 324 THR C CA 1
ATOM 8316 C C . THR C 1 332 ? 61.392 -18.190 18.505 1.00 18.31 324 THR C C 1
ATOM 8317 O O . THR C 1 332 ? 60.671 -17.540 19.280 1.00 19.06 324 THR C O 1
ATOM 8321 N N . ARG C 1 333 ? 62.715 -17.997 18.440 1.00 17.80 325 ARG C N 1
ATOM 8322 C CA . ARG C 1 333 ? 63.366 -17.036 19.336 1.00 18.15 325 ARG C CA 1
ATOM 8323 C C . ARG C 1 333 ? 63.028 -15.599 18.958 1.00 15.77 325 ARG C C 1
ATOM 8324 O O . ARG C 1 333 ? 62.659 -14.785 19.818 1.00 14.97 325 ARG C O 1
ATOM 8332 N N . GLU C 1 334 ? 63.174 -15.264 17.674 1.00 14.83 326 GLU C N 1
ATOM 8333 C CA . GLU C 1 334 ? 63.053 -13.875 17.248 1.00 12.65 326 GLU C CA 1
ATOM 8334 C C . GLU C 1 334 ? 61.618 -13.381 17.340 1.00 12.40 326 GLU C C 1
ATOM 8335 O O . GLU C 1 334 ? 61.392 -12.204 17.663 1.00 13.00 326 GLU C O 1
ATOM 8341 N N . ALA C 1 335 ? 60.642 -14.261 17.074 1.00 12.29 327 ALA C N 1
ATOM 8342 C CA . ALA C 1 335 ? 59.238 -13.901 17.255 1.00 12.06 327 ALA C CA 1
ATOM 8343 C C . ALA C 1 335 ? 58.912 -13.688 18.724 1.00 11.84 327 ALA C C 1
ATOM 8344 O O . ALA C 1 335 ? 58.177 -12.756 19.070 1.00 11.92 327 ALA C O 1
ATOM 8346 N N . ALA C 1 336 ? 59.431 -14.556 19.599 1.00 13.02 328 ALA C N 1
ATOM 8347 C CA . ALA C 1 336 ? 59.214 -14.377 21.031 1.00 11.99 328 ALA C CA 1
ATOM 8348 C C . ALA C 1 336 ? 59.796 -13.053 21.505 1.00 11.39 328 ALA C C 1
ATOM 8349 O O . ALA C 1 336 ? 59.149 -12.315 22.266 1.00 11.98 328 ALA C O 1
ATOM 8351 N N . MET C 1 337 ? 61.018 -12.735 21.064 1.00 12.31 329 MET C N 1
ATOM 8352 C CA . MET C 1 337 ? 61.638 -11.460 21.425 1.00 12.31 329 MET C CA 1
ATOM 8353 C C . MET C 1 337 ? 60.778 -10.284 20.984 1.00 10.07 329 MET C C 1
ATOM 8354 O O . MET C 1 337 ? 60.569 -9.329 21.743 1.00 11.72 329 MET C O 1
ATOM 8359 N N . ALA C 1 338 ? 60.307 -10.316 19.735 1.00 9.87 330 ALA C N 1
ATOM 8360 C CA . ALA C 1 338 ? 59.519 -9.209 19.206 1.00 9.64 330 ALA C CA 1
ATOM 8361 C C . ALA C 1 338 ? 58.211 -9.059 19.965 1.00 9.95 330 ALA C C 1
ATOM 8362 O O . ALA C 1 338 ? 57.818 -7.945 20.324 1.00 11.02 330 ALA C O 1
ATOM 8364 N N . LYS C 1 339 ? 57.512 -10.180 20.199 1.00 9.86 331 LYS C N 1
ATOM 8365 C CA . LYS C 1 339 ? 56.219 -10.129 20.875 1.00 9.39 331 LYS C CA 1
ATOM 8366 C C . LYS C 1 339 ? 56.379 -9.593 22.293 1.00 9.77 331 LYS C C 1
ATOM 8367 O O . LYS C 1 339 ? 55.628 -8.716 22.731 1.00 9.90 331 LYS C O 1
ATOM 8373 N N . TRP C 1 340 ? 57.366 -10.114 23.014 1.00 9.29 332 TRP C N 1
ATOM 8374 C CA . TRP C 1 340 ? 57.694 -9.636 24.353 1.00 9.23 332 TRP C CA 1
ATOM 8375 C C . TRP C 1 340 ? 57.990 -8.141 24.354 1.00 9.52 332 TRP C C 1
ATOM 8376 O O . TRP C 1 340 ? 57.339 -7.359 25.064 1.00 9.87 332 TRP C O 1
ATOM 8387 N N . HIS C 1 341 ? 58.976 -7.715 23.564 1.00 9.53 333 HIS C N 1
ATOM 8388 C CA A HIS C 1 341 ? 59.439 -6.328 23.626 0.57 8.78 333 HIS C CA 1
ATOM 8389 C CA B HIS C 1 341 ? 59.415 -6.328 23.675 0.43 8.63 333 HIS C CA 1
ATOM 8390 C C . HIS C 1 341 ? 58.361 -5.357 23.160 1.00 7.70 333 HIS C C 1
ATOM 8391 O O . HIS C 1 341 ? 58.142 -4.300 23.771 1.00 9.46 333 HIS C O 1
ATOM 8404 N N . ALA C 1 342 ? 57.696 -5.678 22.054 1.00 8.31 334 ALA C N 1
ATOM 8405 C CA . ALA C 1 342 ? 56.742 -4.713 21.514 1.00 8.81 334 ALA C CA 1
ATOM 8406 C C . ALA C 1 342 ? 55.515 -4.580 22.408 1.00 8.31 334 ALA C C 1
ATOM 8407 O O . ALA C 1 342 ? 54.967 -3.485 22.547 1.00 9.92 334 ALA C O 1
ATOM 8409 N N . SER C 1 343 ? 55.053 -5.677 23.019 1.00 8.15 335 SER C N 1
ATOM 8410 C CA . SER C 1 343 ? 53.865 -5.570 23.865 1.00 8.04 335 SER C CA 1
ATOM 8411 C C . SER C 1 343 ? 54.193 -4.877 25.181 1.00 8.63 335 SER C C 1
ATOM 8412 O O . SER C 1 343 ? 53.442 -3.997 25.629 1.00 9.50 335 SER C O 1
ATOM 8415 N N . GLU C 1 344 ? 55.318 -5.244 25.806 1.00 7.79 336 GLU C N 1
ATOM 8416 C CA . GLU C 1 344 ? 55.714 -4.566 27.038 1.00 9.10 336 GLU C CA 1
ATOM 8417 C C . GLU C 1 344 ? 56.058 -3.113 26.770 1.00 8.46 336 GLU C C 1
ATOM 8418 O O . GLU C 1 344 ? 55.713 -2.227 27.564 1.00 9.72 336 GLU C O 1
ATOM 8424 N N . GLY C 1 345 ? 56.732 -2.854 25.648 1.00 9.00 337 GLY C N 1
ATOM 8425 C CA . GLY C 1 345 ? 57.088 -1.490 25.307 1.00 9.03 337 GLY C CA 1
ATOM 8426 C C . GLY C 1 345 ? 55.876 -0.639 24.984 1.00 9.52 337 GLY C C 1
ATOM 8427 O O . GLY C 1 345 ? 55.791 0.518 25.408 1.00 9.33 337 GLY C O 1
ATOM 8428 N N . ALA C 1 346 ? 54.916 -1.195 24.235 1.00 9.01 338 ALA C N 1
ATOM 8429 C CA . ALA C 1 346 ? 53.721 -0.428 23.898 1.00 8.50 338 ALA C CA 1
ATOM 8430 C C . ALA C 1 346 ? 52.948 -0.045 25.148 1.00 7.98 338 ALA C C 1
ATOM 8431 O O . ALA C 1 346 ? 52.393 1.056 25.226 1.00 9.13 338 ALA C O 1
ATOM 8433 N N . GLN C 1 347 ? 52.915 -0.930 26.147 1.00 8.25 339 GLN C N 1
ATOM 8434 C CA . GLN C 1 347 ? 52.288 -0.577 27.419 1.00 8.45 339 GLN C CA 1
ATOM 8435 C C . GLN C 1 347 ? 52.916 0.683 27.987 1.00 8.52 339 GLN C C 1
ATOM 8436 O O . GLN C 1 347 ? 52.211 1.598 28.428 1.00 8.86 339 GLN C O 1
ATOM 8442 N N . GLN C 1 348 ? 54.251 0.745 27.972 1.00 8.38 340 GLN C N 1
ATOM 8443 C CA . GLN C 1 348 ? 54.957 1.899 28.520 1.00 8.17 340 GLN C CA 1
ATOM 8444 C C . GLN C 1 348 ? 54.690 3.153 27.706 1.00 9.48 340 GLN C C 1
ATOM 8445 O O . GLN C 1 348 ? 54.522 4.238 28.273 1.00 10.57 340 GLN C O 1
ATOM 8451 N N . VAL C 1 349 ? 54.700 3.032 26.374 1.00 9.02 341 VAL C N 1
ATOM 8452 C CA . VAL C 1 349 ? 54.456 4.186 25.510 1.00 9.84 341 VAL C CA 1
ATOM 8453 C C . VAL C 1 349 ? 53.058 4.734 25.747 1.00 8.59 341 VAL C C 1
ATOM 8454 O O . VAL C 1 349 ? 52.855 5.948 25.885 1.00 8.83 341 VAL C O 1
ATOM 8458 N N . ILE C 1 350 ? 52.071 3.841 25.764 1.00 8.64 342 ILE C N 1
ATOM 8459 C CA . ILE C 1 350 ? 50.686 4.236 25.970 1.00 8.00 342 ILE C CA 1
ATOM 8460 C C . ILE C 1 350 ? 50.514 4.867 27.343 1.00 8.53 342 ILE C C 1
ATOM 8461 O O . ILE C 1 350 ? 49.851 5.900 27.489 1.00 9.14 342 ILE C O 1
ATOM 8466 N N . ASP C 1 351 ? 51.137 4.276 28.364 1.00 8.78 343 ASP C N 1
ATOM 8467 C CA . ASP C 1 351 ? 51.038 4.826 29.712 1.00 9.26 343 ASP C CA 1
ATOM 8468 C C . ASP C 1 351 ? 51.598 6.236 29.774 1.00 8.78 343 ASP C C 1
ATOM 8469 O O . ASP C 1 351 ? 51.028 7.112 30.448 1.00 9.47 343 ASP C O 1
ATOM 8474 N N . ALA C 1 352 ? 52.713 6.474 29.078 1.00 8.39 344 ALA C N 1
ATOM 8475 C CA . ALA C 1 352 ? 53.302 7.807 29.037 1.00 7.82 344 ALA C CA 1
ATOM 8476 C C . ALA C 1 352 ? 52.387 8.791 28.317 1.00 8.73 344 ALA C C 1
ATOM 8477 O O . ALA C 1 352 ? 52.260 9.945 28.739 1.00 9.80 344 ALA C O 1
ATOM 8479 N N . ALA C 1 353 ? 51.738 8.354 27.229 1.00 9.39 345 ALA C N 1
ATOM 8480 C CA . ALA C 1 353 ? 50.815 9.237 26.520 1.00 9.86 345 ALA C CA 1
ATOM 8481 C C . ALA C 1 353 ? 49.607 9.604 27.383 1.00 9.44 345 ALA C C 1
ATOM 8482 O O . ALA C 1 353 ? 49.139 10.752 27.350 1.00 10.19 345 ALA C O 1
ATOM 8484 N N . VAL C 1 354 ? 49.072 8.642 28.142 1.00 9.41 346 VAL C N 1
ATOM 8485 C CA . VAL C 1 354 ? 48.019 8.955 29.109 1.00 9.47 346 VAL C CA 1
ATOM 8486 C C . VAL C 1 354 ? 48.482 10.058 30.054 1.00 9.81 346 VAL C C 1
ATOM 8487 O O . VAL C 1 354 ? 47.770 11.042 30.295 1.00 9.40 346 VAL C O 1
ATOM 8491 N N . GLN C 1 355 ? 49.694 9.912 30.591 1.00 9.27 347 GLN C N 1
ATOM 8492 C CA . GLN C 1 355 ? 50.198 10.873 31.568 1.00 8.98 347 GLN C CA 1
ATOM 8493 C C . GLN C 1 355 ? 50.326 12.266 30.961 1.00 9.79 347 GLN C C 1
ATOM 8494 O O . GLN C 1 355 ? 50.014 13.274 31.618 1.00 10.68 347 GLN C O 1
ATOM 8500 N N . LEU C 1 356 ? 50.766 12.344 29.700 1.00 9.62 348 LEU C N 1
ATOM 8501 C CA . LEU C 1 356 ? 50.912 13.646 29.050 1.00 10.29 348 LEU C CA 1
ATOM 8502 C C . LEU C 1 356 ? 49.572 14.354 28.912 1.00 10.73 348 LEU C C 1
ATOM 8503 O O . LEU C 1 356 ? 49.516 15.594 28.942 1.00 11.25 348 LEU C O 1
ATOM 8508 N N . TYR C 1 357 ? 48.484 13.590 28.781 1.00 10.91 349 TYR C N 1
ATOM 8509 C CA . TYR C 1 357 ? 47.155 14.169 28.639 1.00 11.40 349 TYR C CA 1
ATOM 8510 C C . TYR C 1 357 ? 46.528 14.609 29.956 1.00 11.35 349 TYR C C 1
ATOM 8511 O O . TYR C 1 357 ? 45.458 15.226 29.924 1.00 12.61 349 TYR C O 1
ATOM 8520 N N . GLY C 1 358 ? 47.148 14.315 31.102 1.00 10.47 350 GLY C N 1
ATOM 8521 C CA . GLY C 1 358 ? 46.536 14.711 32.361 1.00 11.27 350 GLY C CA 1
ATOM 8522 C C . GLY C 1 358 ? 45.193 14.037 32.577 1.00 10.93 350 GLY C C 1
ATOM 8523 O O . GLY C 1 358 ? 44.996 12.861 32.245 1.00 12.28 350 GLY C O 1
ATOM 8524 N N . GLY C 1 359 ? 44.244 14.799 33.133 1.00 11.32 351 GLY C N 1
ATOM 8525 C CA . GLY C 1 359 ? 42.933 14.237 33.419 1.00 12.33 351 GLY C CA 1
ATOM 8526 C C . GLY C 1 359 ? 42.260 13.659 32.189 1.00 12.37 351 GLY C C 1
ATOM 8527 O O . GLY C 1 359 ? 41.592 12.619 32.260 1.00 13.80 351 GLY C O 1
ATOM 8528 N N . MET C 1 360 ? 42.445 14.309 31.038 1.00 11.62 352 MET C N 1
ATOM 8529 C CA . MET C 1 360 ? 41.866 13.809 29.800 1.00 13.00 352 MET C CA 1
ATOM 8530 C C . MET C 1 360 ? 42.402 12.432 29.435 1.00 11.61 352 MET C C 1
ATOM 8531 O O . MET C 1 360 ? 41.741 11.690 28.698 1.00 13.50 352 MET C O 1
ATOM 8536 N N . GLY C 1 361 ? 43.577 12.072 29.945 1.00 11.24 353 GLY C N 1
ATOM 8537 C CA . GLY C 1 361 ? 44.144 10.765 29.657 1.00 11.69 353 GLY C CA 1
ATOM 8538 C C . GLY C 1 361 ? 43.334 9.597 30.185 1.00 10.99 353 GLY C C 1
ATOM 8539 O O . GLY C 1 361 ? 43.484 8.474 29.680 1.00 11.92 353 GLY C O 1
ATOM 8540 N N . VAL C 1 362 ? 42.497 9.817 31.201 1.00 11.54 354 VAL C N 1
ATOM 8541 C CA . VAL C 1 362 ? 41.633 8.762 31.719 1.00 11.96 354 VAL C CA 1
ATOM 8542 C C . VAL C 1 362 ? 40.173 9.015 31.377 1.00 11.44 354 VAL C C 1
ATOM 8543 O O . VAL C 1 362 ? 39.292 8.310 31.877 1.00 12.55 354 VAL C O 1
ATOM 8547 N N . GLN C 1 363 ? 39.888 10.002 30.530 1.00 10.84 355 GLN C N 1
ATOM 8548 C CA . GLN C 1 363 ? 38.513 10.269 30.140 1.00 10.74 355 GLN C CA 1
ATOM 8549 C C . GLN C 1 363 ? 38.060 9.216 29.134 1.00 11.01 355 GLN C C 1
ATOM 8550 O O . GLN C 1 363 ? 38.760 8.939 28.153 1.00 12.69 355 GLN C O 1
ATOM 8556 N N . SER C 1 364 ? 36.891 8.633 29.383 1.00 12.56 356 SER C N 1
ATOM 8557 C CA . SER C 1 364 ? 36.416 7.519 28.575 1.00 12.97 356 SER C CA 1
ATOM 8558 C C . SER C 1 364 ? 36.298 7.923 27.116 1.00 15.74 356 SER C C 1
ATOM 8559 O O . SER C 1 364 ? 35.750 8.981 26.791 1.00 17.84 356 SER C O 1
ATOM 8562 N N . GLY C 1 365 ? 36.823 7.075 26.237 1.00 16.74 357 GLY C N 1
ATOM 8563 C CA . GLY C 1 365 ? 36.673 7.263 24.815 1.00 18.06 357 GLY C CA 1
ATOM 8564 C C . GLY C 1 365 ? 37.716 8.137 24.156 1.00 18.10 357 GLY C C 1
ATOM 8565 O O . GLY C 1 365 ? 37.724 8.231 22.924 1.00 20.77 357 GLY C O 1
ATOM 8566 N N . THR C 1 366 ? 38.585 8.795 24.921 1.00 15.09 358 THR C N 1
ATOM 8567 C CA . THR C 1 366 ? 39.719 9.450 24.282 1.00 13.92 358 THR C CA 1
ATOM 8568 C C . THR C 1 366 ? 40.663 8.391 23.731 1.00 12.84 358 THR C C 1
ATOM 8569 O O . THR C 1 366 ? 40.689 7.245 24.192 1.00 13.22 358 THR C O 1
ATOM 8573 N N . ALA C 1 367 ? 41.460 8.787 22.739 1.00 13.04 359 ALA C N 1
ATOM 8574 C CA . ALA C 1 367 ? 42.341 7.823 22.088 1.00 12.33 359 ALA C CA 1
ATOM 8575 C C . ALA C 1 367 ? 43.262 7.141 23.093 1.00 12.42 359 ALA C C 1
ATOM 8576 O O . ALA C 1 367 ? 43.399 5.910 23.089 1.00 12.44 359 ALA C O 1
ATOM 8578 N N . VAL C 1 368 ? 43.884 7.914 23.989 1.00 11.46 360 VAL C N 1
ATOM 8579 C CA . VAL C 1 368 ? 44.869 7.291 24.869 1.00 10.32 360 VAL C CA 1
ATOM 8580 C C . VAL C 1 368 ? 44.190 6.447 25.947 1.00 10.39 360 VAL C C 1
ATOM 8581 O O . VAL C 1 368 ? 44.746 5.429 26.372 1.00 10.72 360 VAL C O 1
ATOM 8585 N N . GLU C 1 369 ? 42.986 6.828 26.395 1.00 10.31 361 GLU C N 1
ATOM 8586 C CA . GLU C 1 369 ? 42.272 5.992 27.360 1.00 10.43 361 GLU C CA 1
ATOM 8587 C C . GLU C 1 369 ? 41.903 4.654 26.740 1.00 10.25 361 GLU C C 1
ATOM 8588 O O . GLU C 1 369 ? 42.011 3.603 27.386 1.00 11.45 361 GLU C O 1
ATOM 8594 N N . MET C 1 370 ? 41.477 4.672 25.478 1.00 11.17 362 MET C N 1
ATOM 8595 C CA . MET C 1 370 ? 41.157 3.425 24.797 1.00 12.34 362 MET C CA 1
ATOM 8596 C C . MET C 1 370 ? 42.398 2.562 24.626 1.00 9.80 362 MET C C 1
ATOM 8597 O O . MET C 1 370 ? 42.336 1.338 24.786 1.00 10.58 362 MET C O 1
ATOM 8602 N N . LEU C 1 371 ? 43.535 3.183 24.291 1.00 10.25 363 LEU C N 1
ATOM 8603 C CA . LEU C 1 371 ? 44.768 2.424 24.109 1.00 10.18 363 LEU C CA 1
ATOM 8604 C C . LEU C 1 371 ? 45.232 1.797 25.418 1.00 9.48 363 LEU C C 1
ATOM 8605 O O . LEU C 1 371 ? 45.764 0.681 25.421 1.00 9.94 363 LEU C O 1
ATOM 8610 N N . TYR C 1 372 ? 45.041 2.505 26.536 1.00 9.32 364 TYR C N 1
ATOM 8611 C CA . TYR C 1 372 ? 45.396 1.964 27.843 1.00 9.23 364 TYR C CA 1
ATOM 8612 C C . TYR C 1 372 ? 44.632 0.678 28.134 1.00 9.29 364 TYR C C 1
ATOM 8613 O O . TYR C 1 372 ? 45.177 -0.261 28.735 1.00 10.35 364 TYR C O 1
ATOM 8622 N N . ARG C 1 373 ? 43.367 0.610 27.715 1.00 10.22 365 ARG C N 1
ATOM 8623 C CA . ARG C 1 373 ? 42.615 -0.636 27.857 1.00 11.60 365 ARG C CA 1
ATOM 8624 C C . ARG C 1 373 ? 43.014 -1.664 26.807 1.00 11.27 365 ARG C C 1
ATOM 8625 O O . ARG C 1 373 ? 43.142 -2.852 27.120 1.00 12.18 365 ARG C O 1
ATOM 8633 N N . GLU C 1 374 ? 43.232 -1.222 25.568 1.00 9.68 366 GLU C N 1
ATOM 8634 C CA . GLU C 1 374 ? 43.458 -2.155 24.469 1.00 11.65 366 GLU C CA 1
ATOM 8635 C C . GLU C 1 374 ? 44.761 -2.931 24.635 1.00 10.53 366 GLU C C 1
ATOM 8636 O O . GLU C 1 374 ? 44.831 -4.119 24.295 1.00 12.05 366 GLU C O 1
ATOM 8642 N N . ILE C 1 375 ? 45.818 -2.280 25.126 1.00 9.79 367 ILE C N 1
ATOM 8643 C CA . ILE C 1 375 ? 47.127 -2.924 25.065 1.00 9.32 367 ILE C CA 1
ATOM 8644 C C . ILE C 1 375 ? 47.268 -4.047 26.084 1.00 9.49 367 ILE C C 1
ATOM 8645 O O . ILE C 1 375 ? 48.065 -4.968 25.869 1.00 10.22 367 ILE C O 1
ATOM 8650 N N . ARG C 1 376 ? 46.500 -4.016 27.178 1.00 10.75 368 ARG C N 1
ATOM 8651 C CA . ARG C 1 376 ? 46.856 -4.850 28.324 1.00 9.71 368 ARG C CA 1
ATOM 8652 C C . ARG C 1 376 ? 46.813 -6.334 27.978 1.00 10.01 368 ARG C C 1
ATOM 8653 O O . ARG C 1 376 ? 47.693 -7.098 28.401 1.00 10.64 368 ARG C O 1
ATOM 8661 N N . ALA C 1 377 ? 45.831 -6.755 27.168 1.00 10.19 369 ALA C N 1
ATOM 8662 C CA . ALA C 1 377 ? 45.713 -8.172 26.837 1.00 11.26 369 ALA C CA 1
ATOM 8663 C C . ALA C 1 377 ? 46.833 -8.671 25.934 1.00 10.49 369 ALA C C 1
ATOM 8664 O O . ALA C 1 377 ? 47.094 -9.877 25.919 1.00 12.45 369 ALA C O 1
ATOM 8666 N N . LEU C 1 378 ? 47.500 -7.789 25.181 1.00 10.03 370 LEU C N 1
ATOM 8667 C CA . LEU C 1 378 ? 48.505 -8.276 24.237 1.00 10.58 370 LEU C CA 1
ATOM 8668 C C . LEU C 1 378 ? 49.752 -8.784 24.943 1.00 11.10 370 LEU C C 1
ATOM 8669 O O . LEU C 1 378 ? 50.562 -9.474 24.318 1.00 12.83 370 LEU C O 1
ATOM 8674 N N . ARG C 1 379 ? 49.918 -8.468 26.230 1.00 9.60 371 ARG C N 1
ATOM 8675 C CA . ARG C 1 379 ? 50.987 -9.037 27.033 1.00 8.94 371 ARG C CA 1
ATOM 8676 C C . ARG C 1 379 ? 50.618 -10.406 27.582 1.00 10.92 371 ARG C C 1
ATOM 8677 O O . ARG C 1 379 ? 51.441 -11.032 28.259 1.00 10.71 371 ARG C O 1
ATOM 8685 N N . ILE C 1 380 ? 49.415 -10.891 27.270 1.00 11.88 372 ILE C N 1
ATOM 8686 C CA . ILE C 1 380 ? 48.883 -12.131 27.821 1.00 12.51 372 ILE C CA 1
ATOM 8687 C C . ILE C 1 380 ? 48.568 -13.142 26.725 1.00 13.60 372 ILE C C 1
ATOM 8688 O O . ILE C 1 380 ? 48.997 -14.303 26.794 1.00 15.39 372 ILE C O 1
ATOM 8693 N N . TYR C 1 381 ? 47.857 -12.711 25.677 1.00 14.17 373 TYR C N 1
ATOM 8694 C CA . TYR C 1 381 ? 47.464 -13.693 24.683 1.00 14.35 373 TYR C CA 1
ATOM 8695 C C . TYR C 1 381 ? 48.603 -13.965 23.693 1.00 14.72 373 TYR C C 1
ATOM 8696 O O . TYR C 1 381 ? 49.594 -13.234 23.621 1.00 16.40 373 TYR C O 1
ATOM 8705 N N . GLU C 1 382 ? 48.442 -15.067 22.945 1.00 14.29 374 GLU C N 1
ATOM 8706 C CA . GLU C 1 382 ? 49.484 -15.688 22.112 1.00 15.52 374 GLU C CA 1
ATOM 8707 C C . GLU C 1 382 ? 50.762 -15.947 22.917 1.00 14.88 374 GLU C C 1
ATOM 8708 O O . GLU C 1 382 ? 51.872 -15.945 22.381 1.00 15.98 374 GLU C O 1
ATOM 8714 N N . GLY C 1 383 ? 50.605 -16.222 24.214 1.00 15.23 375 GLY C N 1
ATOM 8715 C CA . GLY C 1 383 ? 51.732 -16.528 25.079 1.00 14.89 375 GLY C CA 1
ATOM 8716 C C . GLY C 1 383 ? 52.136 -15.341 25.936 1.00 13.26 375 GLY C C 1
ATOM 8717 O O . GLY C 1 383 ? 52.578 -14.320 25.403 1.00 14.83 375 GLY C O 1
ATOM 8718 N N . ALA C 1 384 ? 51.996 -15.459 27.257 1.00 11.93 376 ALA C N 1
ATOM 8719 C CA . ALA C 1 384 ? 52.261 -14.325 28.130 1.00 10.90 376 ALA C CA 1
ATOM 8720 C C . ALA C 1 384 ? 53.735 -13.926 28.070 1.00 10.32 376 ALA C C 1
ATOM 8721 O O . ALA C 1 384 ? 54.611 -14.719 27.711 1.00 12.60 376 ALA C O 1
ATOM 8723 N N . THR C 1 385 ? 54.004 -12.665 28.423 1.00 10.65 377 THR C N 1
ATOM 8724 C CA . THR C 1 385 ? 55.381 -12.173 28.433 1.00 11.32 377 THR C CA 1
ATOM 8725 C C . THR C 1 385 ? 56.355 -13.155 29.066 1.00 12.26 377 THR C C 1
ATOM 8726 O O . THR C 1 385 ? 57.431 -13.429 28.522 1.00 13.41 377 THR C O 1
ATOM 8730 N N . GLU C 1 386 ? 55.983 -13.699 30.222 1.00 12.38 378 GLU C N 1
ATOM 8731 C CA . GLU C 1 386 ? 56.892 -14.570 30.953 1.00 12.15 378 GLU C CA 1
ATOM 8732 C C . GLU C 1 386 ? 57.173 -15.850 30.179 1.00 12.90 378 GLU C C 1
ATOM 8733 O O . GLU C 1 386 ? 58.289 -16.379 30.239 1.00 13.86 378 GLU C O 1
ATOM 8739 N N . VAL C 1 387 ? 56.179 -16.355 29.440 1.00 12.89 379 VAL C N 1
ATOM 8740 C CA . VAL C 1 387 ? 56.407 -17.499 28.559 1.00 12.63 379 VAL C CA 1
ATOM 8741 C C . VAL C 1 387 ? 57.421 -17.138 27.482 1.00 13.11 379 VAL C C 1
ATOM 8742 O O . VAL C 1 387 ? 58.337 -17.917 27.187 1.00 14.02 379 VAL C O 1
ATOM 8746 N N . GLN C 1 388 ? 57.282 -15.947 26.886 1.00 13.36 380 GLN C N 1
ATOM 8747 C CA . GLN C 1 388 ? 58.228 -15.520 25.855 1.00 12.96 380 GLN C CA 1
ATOM 8748 C C . GLN C 1 388 ? 59.644 -15.422 26.414 1.00 13.10 380 GLN C C 1
ATOM 8749 O O . GLN C 1 388 ? 60.610 -15.834 25.756 1.00 13.96 380 GLN C O 1
ATOM 8755 N N . GLN C 1 389 ? 59.790 -14.856 27.619 1.00 12.91 381 GLN C N 1
ATOM 8756 C CA . GLN C 1 389 ? 61.116 -14.720 28.223 1.00 14.15 381 GLN C CA 1
ATOM 8757 C C . GLN C 1 389 ? 61.784 -16.071 28.410 1.00 13.89 381 GLN C C 1
ATOM 8758 O O . GLN C 1 389 ? 62.983 -16.223 28.153 1.00 13.50 381 GLN C O 1
ATOM 8764 N N . LEU C 1 390 ? 61.032 -17.056 28.900 1.00 12.63 382 LEU C N 1
ATOM 8765 C CA . LEU C 1 390 ? 61.614 -18.370 29.124 1.00 11.58 382 LEU C CA 1
ATOM 8766 C C . LEU C 1 390 ? 61.965 -19.061 27.813 1.00 12.15 382 LEU C C 1
ATOM 8767 O O . LEU C 1 390 ? 62.965 -19.784 27.753 1.00 14.09 382 LEU C O 1
ATOM 8772 N N . ILE C 1 391 ? 61.173 -18.849 26.757 1.00 12.74 383 ILE C N 1
ATOM 8773 C CA . ILE C 1 391 ? 61.541 -19.377 25.442 1.00 12.51 383 ILE C CA 1
ATOM 8774 C C . ILE C 1 391 ? 62.906 -18.843 25.028 1.00 11.50 383 ILE C C 1
ATOM 8775 O O . ILE C 1 391 ? 63.788 -19.595 24.591 1.00 13.21 383 ILE C O 1
ATOM 8780 N N . VAL C 1 392 ? 63.100 -17.531 25.162 1.00 11.39 384 VAL C N 1
ATOM 8781 C CA . VAL C 1 392 ? 64.361 -16.930 24.745 1.00 11.82 384 VAL C CA 1
ATOM 8782 C C . VAL C 1 392 ? 65.509 -17.432 25.614 1.00 11.97 384 VAL C C 1
ATOM 8783 O O . VAL C 1 392 ? 66.570 -17.816 25.105 1.00 12.73 384 VAL C O 1
ATOM 8787 N N . GLY C 1 393 ? 65.317 -17.436 26.939 1.00 11.88 385 GLY C N 1
ATOM 8788 C CA . GLY C 1 393 ? 66.394 -17.848 27.830 1.00 14.29 385 GLY C CA 1
ATOM 8789 C C . GLY C 1 393 ? 66.794 -19.299 27.634 1.00 13.85 385 GLY C C 1
ATOM 8790 O O . GLY C 1 393 ? 67.984 -19.625 27.595 1.00 14.46 385 GLY C O 1
ATOM 8791 N N . ARG C 1 394 ? 65.807 -20.188 27.499 1.00 13.28 386 ARG C N 1
ATOM 8792 C CA . ARG C 1 394 ? 66.119 -21.589 27.227 1.00 14.42 386 ARG C CA 1
ATOM 8793 C C . ARG C 1 394 ? 66.847 -21.743 25.898 1.00 15.52 386 ARG C C 1
ATOM 8794 O O . ARG C 1 394 ? 67.746 -22.582 25.769 1.00 16.52 386 ARG C O 1
ATOM 8802 N N . ASP C 1 395 ? 66.471 -20.944 24.892 1.00 15.95 387 ASP C N 1
ATOM 8803 C CA . ASP C 1 395 ? 67.103 -21.085 23.583 1.00 16.99 387 ASP C CA 1
ATOM 8804 C C . ASP C 1 395 ? 68.561 -20.645 23.622 1.00 16.77 387 ASP C C 1
ATOM 8805 O O . ASP C 1 395 ? 69.407 -21.234 22.941 1.00 17.32 387 ASP C O 1
ATOM 8810 N N . LEU C 1 396 ? 68.872 -19.619 24.419 1.00 16.97 388 LEU C N 1
ATOM 8811 C CA . LEU C 1 396 ? 70.257 -19.185 24.592 1.00 16.73 388 LEU C CA 1
ATOM 8812 C C . LEU C 1 396 ? 71.120 -20.294 25.177 1.00 15.49 388 LEU C C 1
ATOM 8813 O O . LEU C 1 396 ? 72.256 -20.516 24.735 1.00 15.86 388 LEU C O 1
ATOM 8818 N N . LEU C 1 397 ? 70.605 -20.987 26.191 1.00 14.87 389 LEU C N 1
ATOM 8819 C CA . LEU C 1 397 ? 71.376 -22.061 26.801 1.00 14.45 389 LEU C CA 1
ATOM 8820 C C . LEU C 1 397 ? 71.472 -23.263 25.875 1.00 16.67 389 LEU C C 1
ATOM 8821 O O . LEU C 1 397 ? 72.507 -23.936 25.843 1.00 17.96 389 LEU C O 1
ATOM 8826 N N . LYS C 1 398 ? 70.418 -23.534 25.104 1.00 16.17 390 LYS C N 1
ATOM 8827 C CA . LYS C 1 398 ? 70.474 -24.622 24.132 1.00 17.87 390 LYS C CA 1
ATOM 8828 C C . LYS C 1 398 ? 71.529 -24.350 23.069 1.00 18.62 390 LYS C C 1
ATOM 8829 O O . LYS C 1 398 ? 72.306 -25.246 22.710 1.00 20.23 390 LYS C O 1
ATOM 8835 N N . ALA C 1 399 ? 71.583 -23.111 22.566 1.00 19.03 391 ALA C N 1
ATOM 8836 C CA . ALA C 1 399 ? 72.571 -22.757 21.549 1.00 18.68 391 ALA C CA 1
ATOM 8837 C C . ALA C 1 399 ? 73.989 -22.828 22.102 1.00 19.18 391 ALA C C 1
ATOM 8838 O O . ALA C 1 399 ? 74.917 -23.246 21.400 1.00 20.77 391 ALA C O 1
ATOM 8840 N N . HIS C 1 400 ? 74.179 -22.430 23.358 1.00 17.56 392 HIS C N 1
ATOM 8841 C CA . HIS C 1 400 ? 75.507 -22.516 23.953 1.00 18.04 392 HIS C CA 1
ATOM 8842 C C . HIS C 1 400 ? 75.942 -23.963 24.111 1.00 20.16 392 HIS C C 1
ATOM 8843 O O . HIS C 1 400 ? 77.105 -24.302 23.859 1.00 20.52 392 HIS C O 1
ATOM 8850 N N . ALA C 1 401 ? 75.020 -24.828 24.532 1.00 19.32 393 ALA C N 1
ATOM 8851 C CA . ALA C 1 401 ? 75.342 -26.243 24.663 1.00 21.03 393 ALA C CA 1
ATOM 8852 C C . ALA C 1 401 ? 75.707 -26.849 23.314 1.00 22.96 393 ALA C C 1
ATOM 8853 O O . ALA C 1 401 ? 76.602 -27.698 23.225 1.00 24.41 393 ALA C O 1
ATOM 8855 N N . ALA C 1 402 ? 75.031 -26.417 22.245 1.00 24.42 394 ALA C N 1
ATOM 8856 C CA . ALA C 1 402 ? 75.348 -26.949 20.922 1.00 27.32 394 ALA C CA 1
ATOM 8857 C C . ALA C 1 402 ? 76.715 -26.474 20.455 1.00 29.37 394 ALA C C 1
ATOM 8858 O O . ALA C 1 402 ? 77.452 -27.224 19.801 1.00 31.09 394 ALA C O 1
ATOM 8860 N N . ALA C 1 403 ? 77.062 -25.223 20.764 1.00 30.34 395 ALA C N 1
ATOM 8861 C CA . ALA C 1 403 ? 78.383 -24.717 20.409 1.00 32.04 395 ALA C CA 1
ATOM 8862 C C . ALA C 1 403 ? 79.473 -25.446 21.183 1.00 33.39 395 ALA C C 1
ATOM 8863 O O . ALA C 1 403 ? 80.521 -25.783 20.620 1.00 34.93 395 ALA C O 1
ATOM 8865 N N . THR C 1 404 ? 79.240 -25.705 22.473 1.00 34.78 396 THR C N 1
ATOM 8866 C CA . THR C 1 404 ? 80.199 -26.467 23.266 1.00 37.66 396 THR C CA 1
ATOM 8867 C C . THR C 1 404 ? 80.411 -27.860 22.684 1.00 40.80 396 THR C C 1
ATOM 8868 O O . THR C 1 404 ? 81.544 -28.356 22.634 1.00 40.90 396 THR C O 1
ATOM 8872 N N . ALA C 1 405 ? 79.332 -28.503 22.229 1.00 43.14 397 ALA C N 1
ATOM 8873 C CA . ALA C 1 405 ? 79.454 -29.844 21.663 1.00 46.27 397 ALA C CA 1
ATOM 8874 C C . ALA C 1 405 ? 80.309 -29.840 20.401 1.00 50.53 397 ALA C C 1
ATOM 8875 O O . ALA C 1 405 ? 81.084 -30.775 20.166 1.00 51.38 397 ALA C O 1
ATOM 8877 N N . GLY C 1 406 ? 80.186 -28.802 19.580 1.00 52.89 398 GLY C N 1
ATOM 8878 C CA . GLY C 1 406 ? 80.970 -28.705 18.360 1.00 54.51 398 GLY C CA 1
ATOM 8879 C C . GLY C 1 406 ? 82.097 -27.693 18.439 1.00 55.78 398 GLY C C 1
ATOM 8880 O O . GLY C 1 406 ? 83.053 -27.864 19.197 1.00 56.45 398 GLY C O 1
ATOM 8881 N N . GLU D 1 14 ? 46.221 -10.589 70.610 1.00 53.03 6 GLU D N 1
ATOM 8882 C CA . GLU D 1 14 ? 47.434 -9.807 70.814 1.00 51.83 6 GLU D CA 1
ATOM 8883 C C . GLU D 1 14 ? 47.885 -9.151 69.513 1.00 50.38 6 GLU D C 1
ATOM 8884 O O . GLU D 1 14 ? 47.431 -9.515 68.426 1.00 51.01 6 GLU D O 1
ATOM 8886 N N . LEU D 1 15 ? 48.786 -8.182 69.633 1.00 47.35 7 LEU D N 1
ATOM 8887 C CA . LEU D 1 15 ? 49.256 -7.429 68.480 1.00 43.90 7 LEU D CA 1
ATOM 8888 C C . LEU D 1 15 ? 50.281 -8.255 67.708 1.00 41.05 7 LEU D C 1
ATOM 8889 O O . LEU D 1 15 ? 51.312 -8.651 68.262 1.00 41.39 7 LEU D O 1
ATOM 8894 N N . ASP D 1 16 ? 49.994 -8.525 66.437 1.00 36.74 8 ASP D N 1
ATOM 8895 C CA . ASP D 1 16 ? 50.976 -9.150 65.556 1.00 33.06 8 ASP D CA 1
ATOM 8896 C C . ASP D 1 16 ? 52.082 -8.141 65.277 1.00 27.89 8 ASP D C 1
ATOM 8897 O O . ASP D 1 16 ? 51.863 -7.147 64.577 1.00 24.43 8 ASP D O 1
ATOM 8902 N N . LEU D 1 17 ? 53.268 -8.378 65.839 1.00 26.83 9 LEU D N 1
ATOM 8903 C CA . LEU D 1 17 ? 54.351 -7.412 65.696 1.00 25.38 9 LEU D CA 1
ATOM 8904 C C . LEU D 1 17 ? 54.885 -7.324 64.274 1.00 23.81 9 LEU D C 1
ATOM 8905 O O . LEU D 1 17 ? 55.635 -6.391 63.977 1.00 23.33 9 LEU D O 1
ATOM 8910 N N . HIS D 1 18 ? 54.525 -8.255 63.391 1.00 23.05 10 HIS D N 1
ATOM 8911 C CA . HIS D 1 18 ? 54.896 -8.131 61.986 1.00 21.74 10 HIS D CA 1
ATOM 8912 C C . HIS D 1 18 ? 53.919 -7.279 61.189 1.00 21.47 10 HIS D C 1
ATOM 8913 O O . HIS D 1 18 ? 54.199 -6.972 60.023 1.00 23.35 10 HIS D O 1
ATOM 8920 N N . SER D 1 19 ? 52.797 -6.883 61.781 1.00 19.36 11 SER D N 1
ATOM 8921 C CA A SER D 1 19 ? 51.855 -6.035 61.077 0.63 18.65 11 SER D CA 1
ATOM 8922 C CA B SER D 1 19 ? 51.827 -6.022 61.118 0.37 18.65 11 SER D CA 1
ATOM 8923 C C . SER D 1 19 ? 52.326 -4.583 61.086 1.00 17.92 11 SER D C 1
ATOM 8924 O O . SER D 1 19 ? 52.998 -4.119 62.012 1.00 17.89 11 SER D O 1
ATOM 8929 N N . ALA D 1 20 ? 51.990 -3.870 60.010 1.00 16.10 12 ALA D N 1
ATOM 8930 C CA . ALA D 1 20 ? 52.363 -2.463 59.923 1.00 16.52 12 ALA D CA 1
ATOM 8931 C C . ALA D 1 20 ? 51.715 -1.641 61.028 1.00 16.37 12 ALA D C 1
ATOM 8932 O O . ALA D 1 20 ? 52.273 -0.618 61.449 1.00 16.18 12 ALA D O 1
ATOM 8934 N N . LEU D 1 21 ? 50.549 -2.071 61.521 1.00 16.30 13 LEU D N 1
ATOM 8935 C CA . LEU D 1 21 ? 49.895 -1.333 62.593 1.00 15.41 13 LEU D CA 1
ATOM 8936 C C . LEU D 1 21 ? 50.703 -1.343 63.880 1.00 16.64 13 LEU D C 1
ATOM 8937 O O . LEU D 1 21 ? 50.441 -0.518 64.758 1.00 18.17 13 LEU D O 1
ATOM 8942 N N . ALA D 1 22 ? 51.672 -2.255 64.015 1.00 15.80 14 ALA D N 1
ATOM 8943 C CA . ALA D 1 22 ? 52.559 -2.252 65.170 1.00 15.91 14 ALA D CA 1
ATOM 8944 C C . ALA D 1 22 ? 53.645 -1.184 65.099 1.00 15.95 14 ALA D C 1
ATOM 8945 O O . ALA D 1 22 ? 54.296 -0.928 66.120 1.00 18.40 14 ALA D O 1
ATOM 8947 N N . TRP D 1 23 ? 53.857 -0.555 63.939 1.00 15.27 15 TRP D N 1
ATOM 8948 C CA . TRP D 1 23 ? 54.914 0.444 63.821 1.00 15.63 15 TRP D CA 1
ATOM 8949 C C . TRP D 1 23 ? 54.691 1.576 64.817 1.00 15.25 15 TRP D C 1
ATOM 8950 O O . TRP D 1 23 ? 53.542 1.970 65.063 1.00 16.61 15 TRP D O 1
ATOM 8961 N N . PRO D 1 24 ? 55.762 2.144 65.380 1.00 15.95 16 PRO D N 1
ATOM 8962 C CA . PRO D 1 24 ? 55.606 3.237 66.349 1.00 16.51 16 PRO D CA 1
ATOM 8963 C C . PRO D 1 24 ? 55.161 4.551 65.729 1.00 15.91 16 PRO D C 1
ATOM 8964 O O . PRO D 1 24 ? 54.985 5.531 66.461 1.00 16.57 16 PRO D O 1
ATOM 8968 N N . PHE D 1 25 ? 54.976 4.607 64.406 1.00 14.50 17 PHE D N 1
ATOM 8969 C CA . PHE D 1 25 ? 54.239 5.717 63.811 1.00 15.43 17 PHE D CA 1
ATOM 8970 C C . PHE D 1 25 ? 52.799 5.778 64.304 1.00 16.23 17 PHE D C 1
ATOM 8971 O O . PHE D 1 25 ? 52.168 6.836 64.208 1.00 16.72 17 PHE D O 1
ATOM 8979 N N . PHE D 1 26 ? 52.255 4.667 64.800 1.00 16.03 18 PHE D N 1
ATOM 8980 C CA . PHE D 1 26 ? 50.856 4.568 65.179 1.00 17.12 18 PHE D CA 1
ATOM 8981 C C . PHE D 1 26 ? 50.689 4.590 66.689 1.00 18.49 18 PHE D C 1
ATOM 8982 O O . PHE D 1 26 ? 51.563 4.142 67.440 1.00 20.20 18 PHE D O 1
ATOM 8990 N N . GLU D 1 27 ? 49.537 5.085 67.116 1.00 19.54 19 GLU D N 1
ATOM 8991 C CA . GLU D 1 27 ? 49.103 5.035 68.500 1.00 22.05 19 GLU D CA 1
ATOM 8992 C C . GLU D 1 27 ? 48.026 3.971 68.670 1.00 20.78 19 GLU D C 1
ATOM 8993 O O . GLU D 1 27 ? 47.456 3.492 67.685 1.00 19.72 19 GLU D O 1
ATOM 8999 N N . PRO D 1 28 ? 47.730 3.557 69.909 1.00 22.94 20 PRO D N 1
ATOM 9000 C CA . PRO D 1 28 ? 46.679 2.540 70.094 1.00 23.88 20 PRO D CA 1
ATOM 9001 C C . PRO D 1 28 ? 45.351 2.895 69.440 1.00 23.26 20 PRO D C 1
ATOM 9002 O O . PRO D 1 28 ? 44.684 2.006 68.895 1.00 22.31 20 PRO D O 1
ATOM 9006 N N . ARG D 1 29 ? 44.951 4.171 69.463 1.00 23.37 21 ARG D N 1
ATOM 9007 C CA . ARG D 1 29 ? 43.682 4.549 68.846 1.00 23.06 21 ARG D CA 1
ATOM 9008 C C . ARG D 1 29 ? 43.671 4.257 67.348 1.00 20.54 21 ARG D C 1
ATOM 9009 O O . ARG D 1 29 ? 42.608 3.990 66.777 1.00 21.34 21 ARG D O 1
ATOM 9017 N N . HIS D 1 30 ? 44.832 4.293 66.694 1.00 18.36 22 HIS D N 1
ATOM 9018 C CA . HIS D 1 30 ? 44.868 4.005 65.262 1.00 16.87 22 HIS D CA 1
ATOM 9019 C C . HIS D 1 30 ? 44.639 2.530 64.991 1.00 18.09 22 HIS D C 1
ATOM 9020 O O . HIS D 1 30 ? 44.013 2.165 63.987 1.00 17.82 22 HIS D O 1
ATOM 9027 N N . ARG D 1 31 ? 45.144 1.668 65.872 1.00 18.65 23 ARG D N 1
ATOM 9028 C CA A ARG D 1 31 ? 44.896 0.240 65.726 0.51 19.77 23 ARG D CA 1
ATOM 9029 C CA B ARG D 1 31 ? 44.894 0.240 65.724 0.49 19.52 23 ARG D CA 1
ATOM 9030 C C . ARG D 1 31 ? 43.417 -0.077 65.904 1.00 19.84 23 ARG D C 1
ATOM 9031 O O . ARG D 1 31 ? 42.859 -0.903 65.173 1.00 21.10 23 ARG D O 1
ATOM 9046 N N . GLU D 1 32 ? 42.761 0.585 66.852 1.00 19.77 24 GLU D N 1
ATOM 9047 C CA . GLU D 1 32 ? 41.334 0.347 67.031 1.00 21.84 24 GLU D CA 1
ATOM 9048 C C . GLU D 1 32 ? 40.530 0.917 65.873 1.00 20.26 24 GLU D C 1
ATOM 9049 O O . GLU D 1 32 ? 39.554 0.298 65.429 1.00 20.64 24 GLU D O 1
ATOM 9055 N N . LEU D 1 33 ? 40.927 2.089 65.363 1.00 17.99 25 LEU D N 1
ATOM 9056 C CA . LEU D 1 33 ? 40.257 2.654 64.196 1.00 17.27 25 LEU D CA 1
ATOM 9057 C C . LEU D 1 33 ? 40.396 1.737 62.991 1.00 17.40 25 LEU D C 1
ATOM 9058 O O . LEU D 1 33 ? 39.430 1.528 62.246 1.00 17.58 25 LEU D O 1
ATOM 9063 N N . ALA D 1 34 ? 41.597 1.195 62.772 1.00 16.15 26 ALA D N 1
ATOM 9064 C CA . ALA D 1 34 ? 41.795 0.288 61.648 1.00 15.13 26 ALA D CA 1
ATOM 9065 C C . ALA D 1 34 ? 40.871 -0.917 61.752 1.00 16.39 26 ALA D C 1
ATOM 9066 O O . ALA D 1 34 ? 40.294 -1.354 60.750 1.00 17.04 26 ALA D O 1
ATOM 9068 N N . ALA D 1 35 ? 40.728 -1.478 62.957 1.00 16.97 27 ALA D N 1
ATOM 9069 C CA . ALA D 1 35 ? 39.807 -2.593 63.140 1.00 18.48 27 ALA D CA 1
ATOM 9070 C C . ALA D 1 35 ? 38.369 -2.159 62.886 1.00 18.88 27 ALA D C 1
ATOM 9071 O O . ALA D 1 35 ? 37.588 -2.895 62.269 1.00 19.71 27 ALA D O 1
ATOM 9073 N N . GLY D 1 36 ? 38.004 -0.960 63.349 1.00 17.77 28 GLY D N 1
ATOM 9074 C CA . GLY D 1 36 ? 36.635 -0.498 63.195 1.00 19.33 28 GLY D CA 1
ATOM 9075 C C . GLY D 1 36 ? 36.249 -0.244 61.750 1.00 18.34 28 GLY D C 1
ATOM 9076 O O . GLY D 1 36 ? 35.149 -0.605 61.323 1.00 18.92 28 GLY D O 1
ATOM 9077 N N . ILE D 1 37 ? 37.143 0.372 60.972 1.00 17.20 29 ILE D N 1
ATOM 9078 C CA . ILE D 1 37 ? 36.781 0.645 59.586 1.00 16.43 29 ILE D CA 1
ATOM 9079 C C . ILE D 1 37 ? 36.793 -0.647 58.773 1.00 17.44 29 ILE D C 1
ATOM 9080 O O . ILE D 1 37 ? 35.976 -0.815 57.858 1.00 16.62 29 ILE D O 1
ATOM 9085 N N . GLU D 1 38 ? 37.689 -1.588 59.096 1.00 16.53 30 GLU D N 1
ATOM 9086 C CA . GLU D 1 38 ? 37.643 -2.884 58.425 1.00 17.48 30 GLU D CA 1
ATOM 9087 C C . GLU D 1 38 ? 36.328 -3.593 58.706 1.00 17.46 30 GLU D C 1
ATOM 9088 O O . GLU D 1 38 ? 35.721 -4.172 57.798 1.00 19.09 30 GLU D O 1
ATOM 9094 N N . ALA D 1 39 ? 35.865 -3.557 59.957 1.00 19.38 31 ALA D N 1
ATOM 9095 C CA . ALA D 1 39 ? 34.585 -4.186 60.272 1.00 21.13 31 ALA D CA 1
ATOM 9096 C C . ALA D 1 39 ? 33.446 -3.509 59.519 1.00 22.89 31 ALA D C 1
ATOM 9097 O O . ALA D 1 39 ? 32.523 -4.179 59.037 1.00 23.62 31 ALA D O 1
ATOM 9099 N N . TRP D 1 40 ? 33.501 -2.181 59.396 1.00 21.83 32 TRP D N 1
ATOM 9100 C CA . TRP D 1 40 ? 32.477 -1.471 58.639 1.00 21.17 32 TRP D CA 1
ATOM 9101 C C . TRP D 1 40 ? 32.473 -1.913 57.181 1.00 20.37 32 TRP D C 1
ATOM 9102 O O . TRP D 1 40 ? 31.406 -2.111 56.590 1.00 20.98 32 TRP D O 1
ATOM 9113 N N . CYS D 1 41 ? 33.658 -2.073 56.586 1.00 18.87 33 CYS D N 1
ATOM 9114 C CA . CYS D 1 41 ? 33.734 -2.511 55.195 1.00 19.64 33 CYS D CA 1
ATOM 9115 C C . CYS D 1 41 ? 33.105 -3.884 55.009 1.00 21.23 33 CYS D C 1
ATOM 9116 O O . CYS D 1 41 ? 32.357 -4.109 54.050 1.00 21.94 33 CYS D O 1
ATOM 9119 N N . ARG D 1 42 ? 33.402 -4.819 55.913 1.00 22.91 34 ARG D N 1
ATOM 9120 C CA . ARG D 1 42 ? 32.860 -6.164 55.772 1.00 24.37 34 ARG D CA 1
ATOM 9121 C C . ARG D 1 42 ? 31.342 -6.178 55.889 1.00 26.14 34 ARG D C 1
ATOM 9122 O O . ARG D 1 42 ? 30.677 -6.991 55.237 1.00 28.20 34 ARG D O 1
ATOM 9130 N N . ALA D 1 43 ? 30.780 -5.286 56.695 1.00 26.96 35 ALA D N 1
ATOM 9131 C CA . ALA D 1 43 ? 29.345 -5.255 56.932 1.00 28.34 35 ALA D CA 1
ATOM 9132 C C . ALA D 1 43 ? 28.570 -4.462 55.889 1.00 29.56 35 ALA D C 1
ATOM 9133 O O . ALA D 1 43 ? 27.347 -4.629 55.793 1.00 30.57 35 ALA D O 1
ATOM 9135 N N . ASN D 1 44 ? 29.239 -3.620 55.096 1.00 28.44 36 ASN D N 1
ATOM 9136 C CA . ASN D 1 44 ? 28.534 -2.657 54.261 1.00 30.33 36 ASN D CA 1
ATOM 9137 C C . ASN D 1 44 ? 28.964 -2.609 52.802 1.00 31.22 36 ASN D C 1
ATOM 9138 O O . ASN D 1 44 ? 28.285 -1.947 52.010 1.00 32.44 36 ASN D O 1
ATOM 9143 N N . LEU D 1 45 ? 30.050 -3.273 52.414 1.00 31.69 37 LEU D N 1
ATOM 9144 C CA . LEU D 1 45 ? 30.542 -3.191 51.043 1.00 33.72 37 LEU D CA 1
ATOM 9145 C C . LEU D 1 45 ? 30.525 -4.540 50.333 1.00 41.34 37 LEU D C 1
ATOM 9146 O O . LEU D 1 45 ? 31.180 -4.695 49.298 1.00 43.21 37 LEU D O 1
ATOM 9151 N N . ALA D 1 46 ? 29.798 -5.518 50.865 1.00 45.82 38 ALA D N 1
ATOM 9152 C CA . ALA D 1 46 ? 29.716 -6.831 50.231 1.00 49.87 38 ALA D CA 1
ATOM 9153 C C . ALA D 1 46 ? 28.783 -6.795 49.024 1.00 52.33 38 ALA D C 1
ATOM 9154 O O . ALA D 1 46 ? 27.986 -5.867 48.870 1.00 53.51 38 ALA D O 1
ATOM 9156 N N . ASP D 1 52 ? 23.866 2.824 39.900 1.00 46.86 44 ASP D N 1
ATOM 9157 C CA . ASP D 1 52 ? 23.922 4.255 39.626 1.00 45.88 44 ASP D CA 1
ATOM 9158 C C . ASP D 1 52 ? 25.048 4.883 40.441 1.00 41.33 44 ASP D C 1
ATOM 9159 O O . ASP D 1 52 ? 25.020 4.826 41.667 1.00 40.52 44 ASP D O 1
ATOM 9164 N N . VAL D 1 53 ? 26.041 5.475 39.772 1.00 39.93 45 VAL D N 1
ATOM 9165 C CA . VAL D 1 53 ? 27.213 5.960 40.501 1.00 39.16 45 VAL D CA 1
ATOM 9166 C C . VAL D 1 53 ? 26.857 7.167 41.364 1.00 35.90 45 VAL D C 1
ATOM 9167 O O . VAL D 1 53 ? 27.358 7.305 42.487 1.00 35.11 45 VAL D O 1
ATOM 9171 N N . ASP D 1 54 ? 25.995 8.058 40.864 1.00 34.27 46 ASP D N 1
ATOM 9172 C CA . ASP D 1 54 ? 25.539 9.184 41.681 1.00 31.26 46 ASP D CA 1
ATOM 9173 C C . ASP D 1 54 ? 24.808 8.696 42.926 1.00 28.73 46 ASP D C 1
ATOM 9174 O O . ASP D 1 54 ? 25.083 9.148 44.047 1.00 25.62 46 ASP D O 1
ATOM 9179 N N . ALA D 1 55 ? 23.858 7.776 42.743 1.00 28.70 47 ALA D N 1
ATOM 9180 C CA . ALA D 1 55 ? 23.096 7.267 43.877 1.00 28.94 47 ALA D CA 1
ATOM 9181 C C . ALA D 1 55 ? 23.989 6.496 44.838 1.00 28.02 47 ALA D C 1
ATOM 9182 O O . ALA D 1 55 ? 23.838 6.607 46.062 1.00 26.46 47 ALA D O 1
ATOM 9184 N N . THR D 1 56 ? 24.937 5.719 44.303 1.00 28.19 48 THR D N 1
ATOM 9185 C CA . THR D 1 56 ? 25.842 4.967 45.165 1.00 27.21 48 THR D CA 1
ATOM 9186 C C . THR D 1 56 ? 26.689 5.901 46.017 1.00 25.32 48 THR D C 1
ATOM 9187 O O . THR D 1 56 ? 26.875 5.657 47.217 1.00 23.78 48 THR D O 1
ATOM 9191 N N . CYS D 1 57 ? 27.204 6.981 45.423 1.00 23.48 49 CYS D N 1
ATOM 9192 C CA A CYS D 1 57 ? 28.019 7.895 46.209 0.51 22.46 49 CYS D CA 1
ATOM 9193 C CA B CYS D 1 57 ? 28.011 7.939 46.179 0.49 23.78 49 CYS D CA 1
ATOM 9194 C C . CYS D 1 57 ? 27.192 8.597 47.277 1.00 21.11 49 CYS D C 1
ATOM 9195 O O . CYS D 1 57 ? 27.649 8.735 48.414 1.00 19.59 49 CYS D O 1
ATOM 9200 N N . ARG D 1 58 ? 25.972 9.029 46.944 1.00 21.48 50 ARG D N 1
ATOM 9201 C CA . ARG D 1 58 ? 25.128 9.665 47.952 1.00 21.68 50 ARG D CA 1
ATOM 9202 C C . ARG D 1 58 ? 24.885 8.727 49.128 1.00 21.86 50 ARG D C 1
ATOM 9203 O O . ARG D 1 58 ? 24.975 9.141 50.292 1.00 21.56 50 ARG D O 1
ATOM 9211 N N . ARG D 1 59 ? 24.595 7.453 48.840 1.00 21.64 51 ARG D N 1
ATOM 9212 C CA . ARG D 1 59 ? 24.351 6.483 49.902 1.00 22.18 51 ARG D CA 1
ATOM 9213 C C . ARG D 1 59 ? 25.602 6.248 50.735 1.00 19.95 51 ARG D C 1
ATOM 9214 O O . ARG D 1 59 ? 25.531 6.159 51.968 1.00 20.75 51 ARG D O 1
ATOM 9222 N N . LEU D 1 60 ? 26.761 6.145 50.083 1.00 17.69 52 LEU D N 1
ATOM 9223 C CA . LEU D 1 60 ? 27.993 5.883 50.820 1.00 17.13 52 LEU D CA 1
ATOM 9224 C C . LEU D 1 60 ? 28.336 7.037 51.751 1.00 16.65 52 LEU D C 1
ATOM 9225 O O . LEU D 1 60 ? 28.778 6.814 52.887 1.00 17.43 52 LEU D O 1
ATOM 9230 N N . VAL D 1 61 ? 28.137 8.279 51.291 1.00 15.86 53 VAL D N 1
ATOM 9231 C CA . VAL D 1 61 ? 28.414 9.434 52.143 1.00 16.67 53 VAL D CA 1
ATOM 9232 C C . VAL D 1 61 ? 27.518 9.402 53.369 1.00 16.73 53 VAL D C 1
ATOM 9233 O O . VAL D 1 61 ? 27.976 9.613 54.501 1.00 17.01 53 VAL D O 1
ATOM 9237 N N . ARG D 1 62 ? 26.222 9.148 53.159 1.00 16.91 54 ARG D N 1
ATOM 9238 C CA . ARG D 1 62 ? 25.287 9.071 54.279 1.00 18.06 54 ARG D CA 1
ATOM 9239 C C . ARG D 1 62 ? 25.664 7.952 55.245 1.00 18.30 54 ARG D C 1
ATOM 9240 O O . ARG D 1 62 ? 25.624 8.138 56.468 1.00 19.41 54 ARG D O 1
ATOM 9242 N N . GLU D 1 63 ? 26.031 6.779 54.717 1.00 17.78 55 GLU D N 1
ATOM 9243 C CA . GLU D 1 63 ? 26.372 5.657 55.588 1.00 18.46 55 GLU D CA 1
ATOM 9244 C C . GLU D 1 63 ? 27.667 5.904 56.345 1.00 18.55 55 GLU D C 1
ATOM 9245 O O . GLU D 1 63 ? 27.752 5.626 57.547 1.00 20.42 55 GLU D O 1
ATOM 9251 N N . LEU D 1 64 ? 28.699 6.391 55.657 1.00 17.71 56 LEU D N 1
ATOM 9252 C CA . LEU D 1 64 ? 29.942 6.703 56.347 1.00 16.57 56 LEU D CA 1
ATOM 9253 C C . LEU D 1 64 ? 29.723 7.788 57.393 1.00 17.15 56 LEU D C 1
ATOM 9254 O O . LEU D 1 64 ? 30.277 7.719 58.498 1.00 17.64 56 LEU D O 1
ATOM 9259 N N . GLY D 1 65 ? 28.910 8.796 57.065 1.00 16.95 57 GLY D N 1
ATOM 9260 C CA . GLY D 1 65 ? 28.643 9.851 58.028 1.00 17.47 57 GLY D CA 1
ATOM 9261 C C . GLY D 1 65 ? 27.930 9.342 59.263 1.00 20.10 57 GLY D C 1
ATOM 9262 O O . GLY D 1 65 ? 28.300 9.683 60.389 1.00 21.06 57 GLY D O 1
ATOM 9263 N N . ALA D 1 66 ? 26.910 8.503 59.069 1.00 20.24 58 ALA D N 1
ATOM 9264 C CA . ALA D 1 66 ? 26.156 7.970 60.199 1.00 22.03 58 ALA D CA 1
ATOM 9265 C C . ALA D 1 66 ? 27.027 7.104 61.099 1.00 23.34 58 ALA D C 1
ATOM 9266 O O . ALA D 1 66 ? 26.797 7.042 62.311 1.00 24.77 58 ALA D O 1
ATOM 9268 N N . ALA D 1 67 ? 28.031 6.438 60.531 1.00 22.28 59 ALA D N 1
ATOM 9269 C CA . ALA D 1 67 ? 28.911 5.569 61.303 1.00 20.48 59 ALA D CA 1
ATOM 9270 C C . ALA D 1 67 ? 30.054 6.324 61.970 1.00 20.87 59 ALA D C 1
ATOM 9271 O O . ALA D 1 67 ? 30.826 5.710 62.718 1.00 22.62 59 ALA D O 1
ATOM 9273 N N . GLY D 1 68 ? 30.185 7.626 61.721 1.00 18.37 60 GLY D N 1
ATOM 9274 C CA . GLY D 1 68 ? 31.194 8.439 62.373 1.00 17.67 60 GLY D CA 1
ATOM 9275 C C . GLY D 1 68 ? 32.512 8.558 61.640 1.00 18.35 60 GLY D C 1
ATOM 9276 O O . GLY D 1 68 ? 33.436 9.204 62.155 1.00 19.49 60 GLY D O 1
ATOM 9277 N N . TRP D 1 69 ? 32.632 7.976 60.451 1.00 15.92 61 TRP D N 1
ATOM 9278 C CA . TRP D 1 69 ? 33.931 7.941 59.794 1.00 14.68 61 TRP D CA 1
ATOM 9279 C C . TRP D 1 69 ? 34.276 9.234 59.065 1.00 15.57 61 TRP D C 1
ATOM 9280 O O . TRP D 1 69 ? 35.455 9.455 58.762 1.00 17.56 61 TRP D O 1
ATOM 9291 N N . LEU D 1 70 ? 33.295 10.098 58.791 1.00 15.03 62 LEU D N 1
ATOM 9292 C CA . LEU D 1 70 ? 33.604 11.364 58.135 1.00 15.28 62 LEU D CA 1
ATOM 9293 C C . LEU D 1 70 ? 34.090 12.425 59.110 1.00 15.74 62 LEU D C 1
ATOM 9294 O O . LEU D 1 70 ? 34.553 13.479 58.672 1.00 17.24 62 LEU D O 1
ATOM 9299 N N . LYS D 1 71 ? 34.021 12.164 60.415 1.00 16.00 63 LYS D N 1
ATOM 9300 C CA . LYS D 1 71 ? 34.497 13.141 61.391 1.00 16.99 63 LYS D CA 1
ATOM 9301 C C . LYS D 1 71 ? 36.009 13.323 61.342 1.00 15.70 63 LYS D C 1
ATOM 9302 O O . LYS D 1 71 ? 36.506 14.381 61.741 1.00 16.24 63 LYS D O 1
ATOM 9308 N N . TYR D 1 72 ? 36.752 12.324 60.861 1.00 15.31 64 TYR D N 1
ATOM 9309 C CA . TYR D 1 72 ? 38.206 12.414 60.889 1.00 15.54 64 TYR D CA 1
ATOM 9310 C C . TYR D 1 72 ? 38.754 13.386 59.858 1.00 15.62 64 TYR D C 1
ATOM 9311 O O . TYR D 1 72 ? 39.875 13.874 60.029 1.00 17.50 64 TYR D O 1
ATOM 9320 N N . GLY D 1 73 ? 37.995 13.685 58.806 1.00 16.02 65 GLY D N 1
ATOM 9321 C CA . GLY D 1 73 ? 38.435 14.606 57.778 1.00 15.58 65 GLY D CA 1
ATOM 9322 C C . GLY D 1 73 ? 38.059 16.046 58.007 1.00 14.76 65 GLY D C 1
ATOM 9323 O O . GLY D 1 73 ? 38.356 16.900 57.164 1.00 15.49 65 GLY D O 1
ATOM 9324 N N . VAL D 1 74 ? 37.415 16.338 59.136 1.00 14.50 66 VAL D N 1
ATOM 9325 C CA . VAL D 1 74 ? 36.941 17.674 59.477 1.00 14.88 66 VAL D CA 1
ATOM 9326 C C . VAL D 1 74 ? 37.709 18.148 60.707 1.00 15.24 66 VAL D C 1
ATOM 9327 O O . VAL D 1 74 ? 37.860 17.396 61.677 1.00 15.94 66 VAL D O 1
ATOM 9331 N N . GLY D 1 75 ? 38.202 19.383 60.670 1.00 15.73 67 GLY D N 1
ATOM 9332 C CA . GLY D 1 75 ? 38.923 19.960 61.801 1.00 16.21 67 GLY D CA 1
ATOM 9333 C C . GLY D 1 75 ? 38.012 20.811 62.667 1.00 17.54 67 GLY D C 1
ATOM 9334 O O . GLY D 1 75 ? 37.339 21.721 62.175 1.00 19.66 67 GLY D O 1
ATOM 9335 N N . GLY D 1 76 ? 37.998 20.504 63.965 1.00 17.66 68 GLY D N 1
ATOM 9336 C CA . GLY D 1 76 ? 37.236 21.281 64.930 1.00 17.62 68 GLY D CA 1
ATOM 9337 C C . GLY D 1 76 ? 36.124 20.499 65.600 1.00 18.70 68 GLY D C 1
ATOM 9338 O O . GLY D 1 76 ? 35.094 20.219 64.979 1.00 18.42 68 GLY D O 1
ATOM 9339 N N . VAL D 1 77 ? 36.312 20.154 66.880 1.00 20.44 69 VAL D N 1
ATOM 9340 C CA . VAL D 1 77 ? 35.313 19.368 67.599 1.00 21.61 69 VAL D CA 1
ATOM 9341 C C . VAL D 1 77 ? 33.970 20.092 67.626 1.00 21.94 69 VAL D C 1
ATOM 9342 O O . VAL D 1 77 ? 32.908 19.468 67.494 1.00 21.48 69 VAL D O 1
ATOM 9346 N N . ALA D 1 78 ? 33.995 21.422 67.773 1.00 20.96 70 ALA D N 1
ATOM 9347 C CA . ALA D 1 78 ? 32.765 22.204 67.830 1.00 22.48 70 ALA D CA 1
ATOM 9348 C C . ALA D 1 78 ? 31.984 22.161 66.527 1.00 21.84 70 ALA D C 1
ATOM 9349 O O . ALA D 1 78 ? 30.793 22.492 66.519 1.00 23.50 70 ALA D O 1
ATOM 9351 N N . TYR D 1 79 ? 32.626 21.761 65.431 1.00 19.50 71 TYR D N 1
ATOM 9352 C CA . TYR D 1 79 ? 32.007 21.734 64.112 1.00 20.16 71 TYR D CA 1
ATOM 9353 C C . TYR D 1 79 ? 31.781 20.318 63.600 1.00 20.46 71 TYR D C 1
ATOM 9354 O O . TYR D 1 79 ? 31.533 20.133 62.401 1.00 20.49 71 TYR D O 1
ATOM 9363 N N . GLY D 1 80 ? 31.858 19.314 64.473 1.00 20.11 72 GLY D N 1
ATOM 9364 C CA . GLY D 1 80 ? 31.628 17.939 64.086 1.00 19.42 72 GLY D CA 1
ATOM 9365 C C . GLY D 1 80 ? 32.875 17.127 63.820 1.00 19.45 72 GLY D C 1
ATOM 9366 O O . GLY D 1 80 ? 32.759 15.940 63.481 1.00 19.63 72 GLY D O 1
ATOM 9367 N N . GLY D 1 81 ? 34.061 17.724 63.955 1.00 18.57 73 GLY D N 1
ATOM 9368 C CA . GLY D 1 81 ? 35.286 16.986 63.731 1.00 17.93 73 GLY D CA 1
ATOM 9369 C C . GLY D 1 81 ? 35.647 16.072 64.889 1.00 18.86 73 GLY D C 1
ATOM 9370 O O . GLY D 1 81 ? 35.207 16.238 66.027 1.00 19.98 73 GLY D O 1
ATOM 9371 N N . HIS D 1 82 ? 36.480 15.079 64.581 1.00 18.01 74 HIS D N 1
ATOM 9372 C CA . HIS D 1 82 ? 36.946 14.164 65.614 1.00 19.23 74 HIS D CA 1
ATOM 9373 C C . HIS D 1 82 ? 37.827 14.878 66.633 1.00 20.47 74 HIS D C 1
ATOM 9374 O O . HIS D 1 82 ? 37.728 14.627 67.846 1.00 22.48 74 HIS D O 1
ATOM 9381 N N . GLY D 1 83 ? 38.713 15.748 66.150 1.00 19.28 75 GLY D N 1
ATOM 9382 C CA . GLY D 1 83 ? 39.581 16.541 66.992 1.00 18.83 75 GLY D CA 1
ATOM 9383 C C . GLY D 1 83 ? 39.648 17.957 66.458 1.00 19.17 75 GLY D C 1
ATOM 9384 O O . GLY D 1 83 ? 39.035 18.278 65.436 1.00 20.50 75 GLY D O 1
ATOM 9385 N N . ASP D 1 84 ? 40.387 18.810 67.172 1.00 18.90 76 ASP D N 1
ATOM 9386 C CA . ASP D 1 84 ? 40.600 20.154 66.655 1.00 19.89 76 ASP D CA 1
ATOM 9387 C C . ASP D 1 84 ? 41.620 20.172 65.527 1.00 20.32 76 ASP D C 1
ATOM 9388 O O . ASP D 1 84 ? 41.633 21.118 64.730 1.00 23.85 76 ASP D O 1
ATOM 9393 N N . THR D 1 85 ? 42.458 19.143 65.427 1.00 18.87 77 THR D N 1
ATOM 9394 C CA . THR D 1 85 ? 43.281 18.912 64.252 1.00 18.32 77 THR D CA 1
ATOM 9395 C C . THR D 1 85 ? 42.684 17.776 63.436 1.00 16.73 77 THR D C 1
ATOM 9396 O O . THR D 1 85 ? 41.885 16.976 63.927 1.00 18.14 77 THR D O 1
ATOM 9400 N N . ILE D 1 86 ? 43.094 17.706 62.177 1.00 15.73 78 ILE D N 1
ATOM 9401 C CA . ILE D 1 86 ? 42.807 16.549 61.344 1.00 15.21 78 ILE D CA 1
ATOM 9402 C C . ILE D 1 86 ? 43.917 15.533 61.582 1.00 15.82 78 ILE D C 1
ATOM 9403 O O . ILE D 1 86 ? 45.099 15.840 61.386 1.00 17.00 78 ILE D O 1
ATOM 9408 N N . ASP D 1 87 ? 43.536 14.345 62.068 1.00 14.60 79 ASP D N 1
ATOM 9409 C CA . ASP D 1 87 ? 44.443 13.226 62.337 1.00 15.30 79 ASP D CA 1
ATOM 9410 C C . ASP D 1 87 ? 44.802 12.590 60.999 1.00 14.41 79 ASP D C 1
ATOM 9411 O O . ASP D 1 87 ? 44.010 11.829 60.437 1.00 15.02 79 ASP D O 1
ATOM 9416 N N . THR D 1 88 ? 45.994 12.922 60.480 1.00 14.09 80 THR D N 1
ATOM 9417 C CA . THR D 1 88 ? 46.397 12.460 59.150 1.00 14.31 80 THR D CA 1
ATOM 9418 C C . THR D 1 88 ? 46.517 10.949 59.114 1.00 12.71 80 THR D C 1
ATOM 9419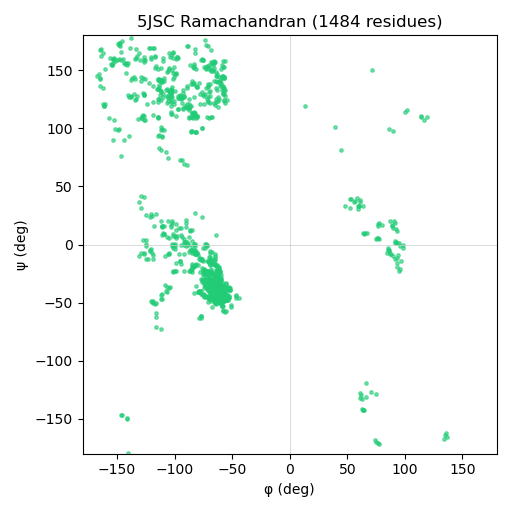 O O . THR D 1 88 ? 46.113 10.304 58.138 1.00 13.01 80 THR D O 1
ATOM 9423 N N . ARG D 1 89 ? 47.094 10.367 60.165 1.00 12.97 81 ARG D N 1
ATOM 9424 C CA . ARG D 1 89 ? 47.202 8.916 60.239 1.00 12.92 81 ARG D CA 1
ATOM 9425 C C . ARG D 1 89 ? 45.830 8.265 60.178 1.00 12.91 81 ARG D C 1
ATOM 9426 O O . ARG D 1 89 ? 45.649 7.233 59.518 1.00 13.11 81 ARG D O 1
ATOM 9434 N N . ALA D 1 90 ? 44.851 8.848 60.868 1.00 13.12 82 ALA D N 1
ATOM 9435 C CA . ALA D 1 90 ? 43.504 8.294 60.838 1.00 12.81 82 ALA D CA 1
ATOM 9436 C C . ALA D 1 90 ? 42.896 8.406 59.447 1.00 12.53 82 ALA D C 1
ATOM 9437 O O . ALA D 1 90 ? 42.355 7.428 58.926 1.00 13.57 82 ALA D O 1
ATOM 9439 N N . VAL D 1 91 ? 42.971 9.590 58.822 1.00 11.98 83 VAL D N 1
ATOM 9440 C CA . VAL D 1 91 ? 42.406 9.734 57.477 1.00 12.36 83 VAL D CA 1
ATOM 9441 C C . VAL D 1 91 ? 43.071 8.753 56.517 1.00 12.51 83 VAL D C 1
ATOM 9442 O O . VAL D 1 91 ? 42.405 8.135 55.674 1.00 12.30 83 VAL D O 1
ATOM 9446 N N . CYS D 1 92 ? 44.392 8.581 56.641 1.00 11.49 84 CYS D N 1
ATOM 9447 C CA . CYS D 1 92 ? 45.096 7.640 55.773 1.00 11.06 84 CYS D CA 1
ATOM 9448 C C . CYS D 1 92 ? 44.637 6.203 56.006 1.00 11.58 84 CYS D C 1
ATOM 9449 O O . CYS D 1 92 ? 44.423 5.454 55.045 1.00 11.82 84 CYS D O 1
ATOM 9452 N N . LEU D 1 93 ? 44.485 5.791 57.273 1.00 11.78 85 LEU D N 1
ATOM 9453 C CA . LEU D 1 93 ? 44.023 4.431 57.537 1.00 11.53 85 LEU D CA 1
ATOM 9454 C C . LEU D 1 93 ? 42.619 4.219 56.993 1.00 12.08 85 LEU D C 1
ATOM 9455 O O . LEU D 1 93 ? 42.293 3.132 56.493 1.00 11.87 85 LEU D O 1
ATOM 9460 N N . LEU D 1 94 ? 41.775 5.249 57.074 1.00 12.09 86 LEU D N 1
ATOM 9461 C CA . LEU D 1 94 ? 40.424 5.148 56.530 1.00 12.35 86 LEU D CA 1
AT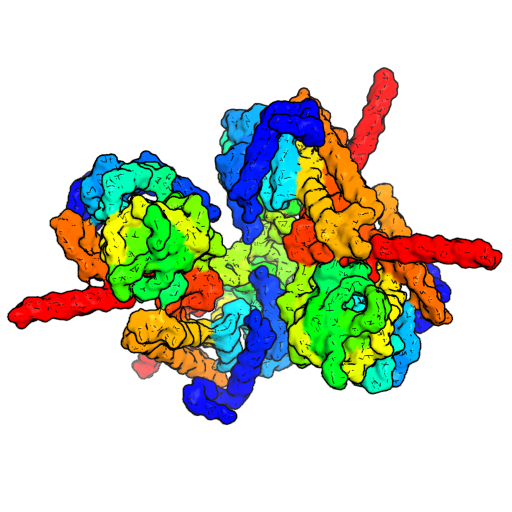OM 9462 C C . LEU D 1 94 ? 40.441 4.978 55.014 1.00 12.19 86 LEU D C 1
ATOM 9463 O O . LEU D 1 94 ? 39.782 4.077 54.478 1.00 13.10 86 LEU D O 1
ATOM 9468 N N . ARG D 1 95 ? 41.174 5.845 54.302 1.00 11.72 87 ARG D N 1
ATOM 9469 C CA . ARG D 1 95 ? 41.253 5.709 52.848 1.00 12.26 87 ARG D CA 1
ATOM 9470 C C . ARG D 1 95 ? 41.921 4.402 52.445 1.00 12.60 87 ARG D C 1
ATOM 9471 O O . ARG D 1 95 ? 41.482 3.736 51.497 1.00 12.97 87 ARG D O 1
ATOM 9479 N N . GLU D 1 96 ? 42.996 4.025 53.134 1.00 11.78 88 GLU D N 1
ATOM 9480 C CA . GLU D 1 96 ? 43.677 2.780 52.786 1.00 11.62 88 GLU D CA 1
ATOM 9481 C C . GLU D 1 96 ? 42.723 1.599 52.905 1.00 11.29 88 GLU D C 1
ATOM 9482 O O . GLU D 1 96 ? 42.637 0.763 52.000 1.00 12.02 88 GLU D O 1
ATOM 9488 N N . THR D 1 97 ? 41.996 1.515 54.023 1.00 12.15 89 THR D N 1
ATOM 9489 C CA . THR D 1 97 ? 41.089 0.389 54.223 1.00 11.87 89 THR D CA 1
ATOM 9490 C C . THR D 1 97 ? 39.916 0.440 53.250 1.00 11.20 89 THR D C 1
ATOM 9491 O O . THR D 1 97 ? 39.549 -0.578 52.655 1.00 12.99 89 THR D O 1
ATOM 9495 N N . LEU D 1 98 ? 39.307 1.612 53.078 1.00 11.76 90 LEU D N 1
ATOM 9496 C CA . LEU D 1 98 ? 38.198 1.720 52.133 1.00 12.04 90 LEU D CA 1
ATOM 9497 C C . LEU D 1 98 ? 38.645 1.349 50.721 1.00 12.30 90 LEU D C 1
ATOM 9498 O O . LEU D 1 98 ? 37.979 0.555 50.040 1.00 12.58 90 LEU D O 1
ATOM 9503 N N . ALA D 1 99 ? 39.785 1.900 50.274 1.00 11.44 91 ALA D N 1
ATOM 9504 C CA . ALA D 1 99 ? 40.285 1.605 48.928 1.00 11.55 91 ALA D CA 1
ATOM 9505 C C . ALA D 1 99 ? 40.569 0.121 48.751 1.00 12.37 91 ALA D C 1
ATOM 9506 O O . ALA D 1 99 ? 40.368 -0.429 47.659 1.00 13.45 91 ALA D O 1
ATOM 9508 N N . LYS D 1 100 ? 41.053 -0.541 49.810 1.00 11.18 92 LYS D N 1
ATOM 9509 C CA . LYS D 1 100 ? 41.323 -1.974 49.742 1.00 11.47 92 LYS D CA 1
ATOM 9510 C C . LYS D 1 100 ? 40.067 -2.780 49.433 1.00 11.88 92 LYS D C 1
ATOM 9511 O O . LYS D 1 100 ? 40.173 -3.892 48.904 1.00 14.43 92 LYS D O 1
ATOM 9517 N N . HIS D 1 101 ? 38.884 -2.243 49.729 1.00 12.85 93 HIS D N 1
ATOM 9518 C CA . HIS D 1 101 ? 37.611 -2.906 49.464 1.00 13.93 93 HIS D CA 1
ATOM 9519 C C . HIS D 1 101 ? 36.838 -2.316 48.296 1.00 14.68 93 HIS D C 1
ATOM 9520 O O . HIS D 1 101 ? 36.167 -3.063 47.573 1.00 17.20 93 HIS D O 1
ATOM 9527 N N . SER D 1 102 ? 36.887 -0.995 48.103 1.00 14.41 94 SER D N 1
ATOM 9528 C CA . SER D 1 102 ? 35.977 -0.322 47.172 1.00 14.88 94 SER D CA 1
ATOM 9529 C C . SER D 1 102 ? 36.524 1.046 46.804 1.00 14.15 94 SER D C 1
ATOM 9530 O O . SER D 1 102 ? 36.636 1.920 47.671 1.00 14.18 94 SER D O 1
ATOM 9533 N N . GLY D 1 103 ? 36.797 1.261 45.515 1.00 14.15 95 GLY D N 1
ATOM 9534 C CA . GLY D 1 103 ? 37.158 2.594 45.069 1.00 13.87 95 GLY D CA 1
ATOM 9535 C C . GLY D 1 103 ? 36.046 3.610 45.263 1.00 14.88 95 GLY D C 1
ATOM 9536 O O . GLY D 1 103 ? 36.314 4.789 45.493 1.00 15.56 95 GLY D O 1
ATOM 9537 N N . LEU D 1 104 ? 34.790 3.177 45.148 1.00 14.40 96 LEU D N 1
ATOM 9538 C CA . LEU D 1 104 ? 33.668 4.092 45.353 1.00 15.74 96 LEU D CA 1
ATOM 9539 C C . LEU D 1 104 ? 33.630 4.591 46.790 1.00 15.53 96 LEU D C 1
ATOM 9540 O O . LEU D 1 104 ? 33.429 5.787 47.045 1.00 14.82 96 LEU D O 1
ATOM 9545 N N . ALA D 1 105 ? 33.819 3.681 47.749 1.00 14.33 97 ALA D N 1
ATOM 9546 C CA . ALA D 1 105 ? 33.746 4.067 49.154 1.00 14.57 97 ALA D CA 1
ATOM 9547 C C . ALA D 1 105 ? 34.914 4.963 49.537 1.00 14.55 97 ALA D C 1
ATOM 9548 O O . ALA D 1 105 ? 34.738 5.945 50.275 1.00 14.05 97 ALA D O 1
ATOM 9550 N N . ASP D 1 106 ? 36.112 4.655 49.026 1.00 13.95 98 ASP D N 1
ATOM 9551 C CA . ASP D 1 106 ? 37.259 5.535 49.233 1.00 13.57 98 ASP D CA 1
ATOM 9552 C C . ASP D 1 106 ? 36.987 6.932 48.697 1.00 12.63 98 ASP D C 1
ATOM 9553 O O . ASP D 1 106 ? 37.240 7.935 49.377 1.00 13.64 98 ASP D O 1
ATOM 9558 N N . PHE D 1 107 ? 36.489 7.012 47.461 1.00 12.54 99 PHE D N 1
ATOM 9559 C CA . PHE D 1 107 ? 36.193 8.301 46.848 1.00 14.24 99 PHE D CA 1
ATOM 9560 C C . PHE D 1 107 ? 35.214 9.111 47.696 1.00 15.04 99 PHE D C 1
ATOM 9561 O O . PHE D 1 107 ? 35.406 10.317 47.915 1.00 14.43 99 PHE D O 1
ATOM 9569 N N . ALA D 1 108 ? 34.158 8.465 48.180 1.00 13.29 100 ALA D N 1
ATOM 9570 C CA . ALA D 1 108 ? 33.151 9.167 48.972 1.00 13.09 100 ALA D CA 1
ATOM 9571 C C . ALA D 1 108 ? 33.761 9.787 50.223 1.00 13.53 100 ALA D C 1
ATOM 9572 O O . ALA D 1 108 ? 33.508 10.957 50.534 1.00 14.37 100 ALA D O 1
ATOM 9574 N N . LEU D 1 109 ? 34.546 9.009 50.979 1.00 12.90 101 LEU D N 1
ATOM 9575 C CA . LEU D 1 109 ? 35.164 9.568 52.178 1.00 12.58 101 LEU D CA 1
ATOM 9576 C C . LEU D 1 109 ? 36.200 10.628 51.819 1.00 12.84 101 LEU D C 1
ATOM 9577 O O . LEU D 1 109 ? 36.263 11.689 52.460 1.00 13.46 101 LEU D O 1
ATOM 9582 N N . ALA D 1 110 ? 37.010 10.366 50.788 1.00 12.46 102 ALA D N 1
ATOM 9583 C CA . ALA D 1 110 ? 38.064 11.301 50.408 1.00 12.59 102 ALA D CA 1
ATOM 9584 C C . ALA D 1 110 ? 37.503 12.685 50.127 1.00 12.62 102 ALA D C 1
ATOM 9585 O O . ALA D 1 110 ? 38.058 13.697 50.579 1.00 14.53 102 ALA D O 1
ATOM 9587 N N . MET D 1 111 ? 36.421 12.756 49.352 1.00 12.09 103 MET D N 1
ATOM 9588 C CA . MET D 1 111 ? 35.930 14.064 48.950 1.00 13.60 103 MET D CA 1
ATOM 9589 C C . MET D 1 111 ? 35.257 14.818 50.086 1.00 13.51 103 MET D C 1
ATOM 9590 O O . MET D 1 111 ? 35.222 16.052 50.048 1.00 13.87 103 MET D O 1
ATOM 9595 N N . GLN D 1 112 ? 34.739 14.122 51.099 1.00 12.44 104 GLN D N 1
ATOM 9596 C CA . GLN D 1 112 ? 34.253 14.844 52.269 1.00 12.93 104 GLN D CA 1
ATOM 9597 C C . GLN D 1 112 ? 35.392 15.543 52.994 1.00 15.20 104 GLN D C 1
ATOM 9598 O O . GLN D 1 112 ? 35.168 16.558 53.664 1.00 18.71 104 GLN D O 1
ATOM 9604 N N . GLY D 1 113 ? 36.605 15.007 52.886 1.00 14.12 105 GLY D N 1
ATOM 9605 C CA . GLY D 1 113 ? 37.785 15.643 53.421 1.00 15.02 105 GLY D CA 1
ATOM 9606 C C . GLY D 1 113 ? 38.284 16.762 52.530 1.00 14.69 105 GLY D C 1
ATOM 9607 O O . GLY D 1 113 ? 38.286 17.923 52.937 1.00 15.08 105 GLY D O 1
ATOM 9608 N N . LEU D 1 114 ? 38.701 16.422 51.304 1.00 14.86 106 LEU D N 1
ATOM 9609 C CA . LEU D 1 114 ? 39.274 17.421 50.399 1.00 14.53 106 LEU D CA 1
ATOM 9610 C C . LEU D 1 114 ? 38.305 18.566 50.138 1.00 15.08 106 LEU D C 1
ATOM 9611 O O . LEU D 1 114 ? 38.701 19.743 50.137 1.00 15.67 106 LEU D O 1
ATOM 9616 N N . GLY D 1 115 ? 37.028 18.244 49.931 1.00 14.88 107 GLY D N 1
ATOM 9617 C CA . GLY D 1 115 ? 36.029 19.253 49.628 1.00 14.39 107 GLY D CA 1
ATOM 9618 C C . GLY D 1 115 ? 35.719 20.194 50.772 1.00 15.44 107 GLY D C 1
ATOM 9619 O O . GLY D 1 115 ? 35.250 21.308 50.528 1.00 17.23 107 GLY D O 1
ATOM 9620 N N . SER D 1 116 ? 35.946 19.774 52.017 1.00 15.56 108 SER D N 1
ATOM 9621 C CA . SER D 1 116 ? 35.714 20.654 53.152 1.00 15.69 108 SER D CA 1
ATOM 9622 C C . SER D 1 116 ? 36.990 21.196 53.770 1.00 15.47 108 SER D C 1
ATOM 9623 O O . SER D 1 116 ? 36.904 22.086 54.624 1.00 17.21 108 SER D O 1
ATOM 9626 N N . GLY D 1 117 ? 38.161 20.708 53.350 1.00 15.36 109 GLY D N 1
ATOM 9627 C CA . GLY D 1 117 ? 39.397 21.066 54.035 1.00 16.44 109 GLY D CA 1
ATOM 9628 C C . GLY D 1 117 ? 39.684 22.558 54.043 1.00 16.48 109 GLY D C 1
ATOM 9629 O O . GLY D 1 117 ? 40.203 23.091 55.027 1.00 17.52 109 GLY D O 1
ATOM 9630 N N . ALA D 1 118 ? 39.373 23.251 52.942 1.00 16.40 110 ALA D N 1
ATOM 9631 C CA . ALA D 1 118 ? 39.599 24.693 52.908 1.00 16.81 110 ALA D CA 1
ATOM 9632 C C . ALA D 1 118 ? 38.738 25.416 53.936 1.00 17.71 110 ALA D C 1
ATOM 9633 O O . ALA D 1 118 ? 39.123 26.485 54.425 1.00 19.60 110 ALA D O 1
ATOM 9635 N N . ILE D 1 119 ? 37.583 24.850 54.284 1.00 18.62 111 ILE D N 1
ATOM 9636 C CA . ILE D 1 119 ? 36.755 25.443 55.329 1.00 18.29 111 ILE D CA 1
ATOM 9637 C C . ILE D 1 119 ? 37.335 25.148 56.702 1.00 18.25 111 ILE D C 1
ATOM 9638 O O . ILE D 1 119 ? 37.370 26.028 57.570 1.00 18.78 111 ILE D O 1
ATOM 9643 N N . SER D 1 120 ? 37.799 23.912 56.929 1.00 18.81 112 SER D N 1
ATOM 9644 C CA . SER D 1 120 ? 38.467 23.600 58.192 1.00 19.25 112 SER D CA 1
ATOM 9645 C C . SER D 1 120 ? 39.664 24.515 58.419 1.00 18.70 112 SER D C 1
ATOM 9646 O O . SER D 1 120 ? 39.897 24.980 59.542 1.00 20.02 112 SER D O 1
ATOM 9649 N N . LEU D 1 121 ? 40.423 24.799 57.356 1.00 20.53 113 LEU D N 1
ATOM 9650 C CA . LEU D 1 121 ? 41.641 25.593 57.475 1.00 21.41 113 LEU D CA 1
ATOM 9651 C C . LEU D 1 121 ? 41.351 27.085 57.551 1.00 23.68 113 LEU D C 1
ATOM 9652 O O . LEU D 1 121 ? 41.990 27.798 58.332 1.00 26.81 113 LEU D O 1
ATOM 9657 N N . GLY D 1 122 ? 40.403 27.574 56.752 1.00 22.75 114 GLY D N 1
ATOM 9658 C CA . GLY D 1 122 ? 40.280 29.002 56.543 1.00 24.01 114 GLY D CA 1
ATOM 9659 C C . GLY D 1 122 ? 38.931 29.623 56.845 1.00 24.65 114 GLY D C 1
ATOM 9660 O O . GLY D 1 122 ? 38.773 30.841 56.714 1.00 25.62 114 GLY D O 1
ATOM 9661 N N . GLY D 1 123 ? 37.954 28.819 57.255 1.00 23.70 115 GLY D N 1
ATOM 9662 C CA . GLY D 1 123 ? 36.633 29.359 57.530 1.00 23.97 115 GLY D CA 1
ATOM 9663 C C . GLY D 1 123 ? 36.577 30.183 58.806 1.00 26.18 115 GLY D C 1
ATOM 9664 O O . GLY D 1 123 ? 37.342 29.983 59.752 1.00 27.09 115 GLY D O 1
ATOM 9665 N N . THR D 1 124 ? 35.646 31.132 58.824 1.00 25.47 116 THR D N 1
ATOM 9666 C CA . THR D 1 124 ? 35.265 31.791 60.065 1.00 27.15 116 THR D CA 1
ATOM 9667 C C . THR D 1 124 ? 34.447 30.835 60.928 1.00 28.15 116 THR D C 1
ATOM 9668 O O . THR D 1 124 ? 34.042 29.755 60.491 1.00 26.50 116 THR D O 1
ATOM 9672 N N . HIS D 1 125 ? 34.185 31.255 62.168 1.00 31.12 117 HIS D N 1
ATOM 9673 C CA . HIS D 1 125 ? 33.294 30.478 63.025 1.00 33.55 117 HIS D CA 1
ATOM 9674 C C . HIS D 1 125 ? 31.946 30.248 62.351 1.00 31.61 117 HIS D C 1
ATOM 9675 O O . HIS D 1 125 ? 31.407 29.135 62.388 1.00 30.56 117 HIS D O 1
ATOM 9682 N N . GLU D 1 126 ? 31.390 31.289 61.725 1.00 29.78 118 GLU D N 1
ATOM 9683 C CA . GLU D 1 126 ? 30.083 31.163 61.085 1.00 28.42 118 GLU D CA 1
ATOM 9684 C C . GLU D 1 126 ? 30.130 30.206 59.902 1.00 27.04 118 GLU D C 1
ATOM 9685 O O . GLU D 1 126 ? 29.207 29.405 59.710 1.00 27.48 118 GLU D O 1
ATOM 9687 N N . GLN D 1 127 ? 31.182 30.290 59.082 1.00 24.91 119 GLN D N 1
ATOM 9688 C CA . GLN D 1 127 ? 31.281 29.401 57.928 1.00 23.52 119 GLN D CA 1
ATOM 9689 C C . GLN D 1 127 ? 31.478 27.954 58.360 1.00 21.67 119 GLN D C 1
ATOM 9690 O O . GLN D 1 127 ? 30.864 27.042 57.794 1.00 20.68 119 GLN D O 1
ATOM 9696 N N . LYS D 1 128 ? 32.327 27.723 59.365 1.00 20.83 120 LYS D N 1
ATOM 9697 C CA . LYS D 1 128 ? 32.528 26.368 59.863 1.00 20.29 120 LYS D CA 1
ATOM 9698 C C . LYS D 1 128 ? 31.241 25.798 60.447 1.00 20.50 120 LYS D C 1
ATOM 9699 O O . LYS D 1 128 ? 30.908 24.632 60.209 1.00 19.69 120 LYS D O 1
ATOM 9705 N N . THR D 1 129 ? 30.493 26.612 61.199 1.00 21.96 121 THR D N 1
ATOM 9706 C CA . THR D 1 129 ? 29.240 26.141 61.783 1.00 22.83 121 THR D CA 1
ATOM 9707 C C . THR D 1 129 ? 28.228 25.784 60.703 1.00 22.59 121 THR D C 1
ATOM 9708 O O . THR D 1 129 ? 27.493 24.797 60.830 1.00 22.60 121 THR D O 1
ATOM 9712 N N . ARG D 1 130 ? 28.188 26.568 59.622 1.00 22.14 122 ARG D N 1
ATOM 9713 C CA . ARG D 1 130 ? 27.194 26.340 58.578 1.00 23.49 122 ARG D CA 1
ATOM 9714 C C . ARG D 1 130 ? 27.482 25.070 57.787 1.00 22.25 122 ARG D C 1
ATOM 9715 O O . ARG D 1 130 ? 26.553 24.338 57.429 1.00 24.73 122 ARG D O 1
ATOM 9723 N N . TYR D 1 131 ? 28.752 24.788 57.503 1.00 19.69 123 TYR D N 1
ATOM 9724 C CA . TYR D 1 131 ? 29.102 23.737 56.550 1.00 18.55 123 TYR D CA 1
ATOM 9725 C C . TYR D 1 131 ? 29.663 22.470 57.174 1.00 18.23 123 TYR D C 1
ATOM 9726 O O . TYR D 1 131 ? 29.308 21.372 56.736 1.00 19.56 123 TYR D O 1
ATOM 9735 N N . LEU D 1 132 ? 30.524 22.573 58.181 1.00 17.92 124 LEU D N 1
ATOM 9736 C CA . LEU D 1 132 ? 31.274 21.390 58.585 1.00 17.60 124 LEU D CA 1
ATOM 9737 C C . LEU D 1 132 ? 30.436 20.331 59.305 1.00 16.66 124 LEU D C 1
ATOM 9738 O O . LEU D 1 132 ? 30.670 19.137 59.079 1.00 17.98 124 LEU D O 1
ATOM 9743 N N . PRO D 1 133 ? 29.474 20.679 60.172 1.00 18.60 125 PRO D N 1
ATOM 9744 C CA . PRO D 1 133 ? 28.708 19.601 60.823 1.00 18.39 125 PRO D CA 1
ATOM 9745 C C . PRO D 1 133 ? 27.982 18.703 59.835 1.00 18.92 125 PRO D C 1
ATOM 9746 O O . PRO D 1 133 ? 27.914 17.485 60.050 1.00 18.93 125 PRO D O 1
ATOM 9750 N N . ARG D 1 134 ? 27.461 19.261 58.739 1.00 18.51 126 ARG D N 1
ATOM 9751 C CA . ARG D 1 134 ? 26.769 18.424 57.768 1.00 17.87 126 ARG D CA 1
ATOM 9752 C C . ARG D 1 134 ? 27.742 17.634 56.905 1.00 17.29 126 ARG D C 1
ATOM 9753 O O . ARG D 1 134 ? 27.404 16.537 56.453 1.00 17.39 126 ARG D O 1
ATOM 9761 N N . VAL D 1 135 ? 28.944 18.161 56.665 1.00 16.86 127 VAL D N 1
ATOM 9762 C CA . VAL D 1 135 ? 29.974 17.349 56.023 1.00 15.70 127 VAL D CA 1
ATOM 9763 C C . VAL D 1 135 ? 30.317 16.166 56.912 1.00 15.32 127 VAL D C 1
ATOM 9764 O O . VAL D 1 135 ? 30.381 15.016 56.457 1.00 15.47 127 VAL D O 1
ATOM 9768 N N . ALA D 1 136 ? 30.480 16.428 58.210 1.00 15.36 128 ALA D N 1
ATOM 9769 C CA . ALA D 1 136 ? 30.948 15.409 59.139 1.00 16.28 128 ALA D CA 1
ATOM 9770 C C . ALA D 1 136 ? 29.907 14.321 59.382 1.00 18.14 128 ALA D C 1
ATOM 9771 O O . ALA D 1 136 ? 30.277 13.182 59.681 1.00 20.09 128 ALA D O 1
ATOM 9773 N N . ASN D 1 137 ? 28.614 14.631 59.277 1.00 17.67 129 ASN D N 1
ATOM 9774 C CA . ASN D 1 137 ? 27.603 13.593 59.440 1.00 19.09 129 ASN D CA 1
ATOM 9775 C C . ASN D 1 137 ? 27.047 13.099 58.109 1.00 18.72 129 ASN D C 1
ATOM 9776 O O . ASN D 1 137 ? 26.102 12.305 58.100 1.00 20.25 129 ASN D O 1
ATOM 9781 N N . GLY D 1 138 ? 27.630 13.528 56.992 1.00 18.38 130 GLY D N 1
ATOM 9782 C CA . GLY D 1 138 ? 27.282 12.976 55.695 1.00 19.62 130 GLY D CA 1
ATOM 9783 C C . GLY D 1 138 ? 25.979 13.451 55.099 1.00 20.03 130 GLY D C 1
ATOM 9784 O O . GLY D 1 138 ? 25.462 12.798 54.181 1.00 20.87 130 GLY D O 1
ATOM 9785 N N . THR D 1 139 ? 25.427 14.565 55.580 1.00 19.18 131 THR D N 1
ATOM 9786 C CA . THR D 1 139 ? 24.205 15.125 55.012 1.00 20.81 131 THR D CA 1
ATOM 9787 C C . THR D 1 139 ? 24.470 16.286 54.060 1.00 21.22 131 THR D C 1
ATOM 9788 O O . THR D 1 139 ? 23.519 16.828 53.484 1.00 24.49 131 THR D O 1
ATOM 9792 N N . ALA D 1 140 ? 25.732 16.674 53.873 1.00 18.89 132 ALA D N 1
ATOM 9793 C CA . ALA D 1 140 ? 26.129 17.614 52.834 1.00 19.31 132 ALA D CA 1
ATOM 9794 C C . ALA D 1 140 ? 27.341 17.041 52.124 1.00 18.09 132 ALA D C 1
ATOM 9795 O O . ALA D 1 140 ? 28.326 16.672 52.772 1.00 19.51 132 ALA D O 1
ATOM 9797 N N . ILE D 1 141 ? 27.262 16.967 50.799 1.00 15.61 133 ILE D N 1
ATOM 9798 C CA . ILE D 1 141 ? 28.336 16.431 49.975 1.00 14.97 133 ILE D CA 1
ATOM 9799 C C . ILE D 1 141 ? 29.223 17.581 49.514 1.00 15.59 133 ILE D C 1
ATOM 9800 O O . ILE D 1 141 ? 28.732 18.565 48.946 1.00 16.29 133 ILE D O 1
ATOM 9805 N N . ALA D 1 142 ? 30.527 17.461 49.758 1.00 14.53 134 ALA D N 1
ATOM 9806 C CA . ALA D 1 142 ? 31.486 18.529 49.509 1.00 14.45 134 ALA D CA 1
ATOM 9807 C C . ALA D 1 142 ? 32.199 18.348 48.169 1.00 13.43 134 ALA D C 1
ATOM 9808 O O . ALA D 1 142 ? 32.248 17.255 47.600 1.00 14.59 134 ALA D O 1
ATOM 9810 N N . ALA D 1 143 ? 32.787 19.441 47.688 1.00 12.90 135 ALA D N 1
ATOM 9811 C CA . ALA D 1 143 ? 33.566 19.414 46.457 1.00 13.80 135 ALA D CA 1
ATOM 9812 C C . ALA D 1 143 ? 34.600 20.533 46.477 1.00 14.89 135 ALA D C 1
ATOM 9813 O O . ALA D 1 143 ? 34.417 21.561 47.132 1.00 16.06 135 ALA D O 1
ATOM 9815 N N . PHE D 1 144 ? 35.678 20.313 45.722 1.00 14.27 136 PHE D N 1
ATOM 9816 C CA . PHE D 1 144 ? 36.881 21.147 45.685 1.00 14.25 136 PHE D CA 1
ATOM 9817 C C . PHE D 1 144 ? 37.099 21.525 44.223 1.00 15.03 136 PHE D C 1
ATOM 9818 O O . PHE D 1 144 ? 37.480 20.672 43.416 1.00 15.82 136 PHE D O 1
ATOM 9826 N N . ALA D 1 145 ? 36.829 22.777 43.862 1.00 14.19 137 ALA D N 1
ATOM 9827 C CA . ALA D 1 145 ? 36.798 23.183 42.449 1.00 14.30 137 ALA D CA 1
ATOM 9828 C C . ALA D 1 145 ? 37.979 24.103 42.143 1.00 14.65 137 ALA D C 1
ATOM 9829 O O . ALA D 1 145 ? 37.893 25.330 42.271 1.00 15.93 137 ALA D O 1
ATOM 9831 N N . LEU D 1 146 ? 39.074 23.498 41.691 1.00 15.41 138 LEU D N 1
ATOM 9832 C CA . LEU D 1 146 ? 40.314 24.202 41.393 1.00 15.06 138 LEU D CA 1
ATOM 9833 C C . LEU D 1 146 ? 40.690 24.129 39.920 1.00 15.03 138 LEU D C 1
ATOM 9834 O O . LEU D 1 146 ? 40.965 25.167 39.302 1.00 16.08 138 LEU D O 1
ATOM 9839 N N . SER D 1 147 ? 40.691 22.932 39.338 1.00 14.87 139 SER D N 1
ATOM 9840 C CA . SER D 1 147 ? 41.156 22.736 37.969 1.00 14.36 139 SER D CA 1
ATOM 9841 C C . SER D 1 147 ? 40.200 23.339 36.946 1.00 14.93 139 SER D C 1
ATOM 9842 O O . SER D 1 147 ? 38.994 23.456 37.173 1.00 15.34 139 SER D O 1
ATOM 9845 N N . GLU D 1 148 ? 40.754 23.679 35.789 1.00 14.64 140 GLU D N 1
ATOM 9846 C CA . GLU D 1 148 ? 40.042 24.286 34.677 1.00 14.55 140 GLU D CA 1
ATOM 9847 C C . GLU D 1 148 ? 40.442 23.569 33.401 1.00 14.32 140 GLU D C 1
ATOM 9848 O O . GLU D 1 148 ? 41.488 22.917 33.358 1.00 15.03 140 GLU D O 1
ATOM 9854 N N . PRO D 1 149 ? 39.633 23.674 32.340 1.00 14.34 141 PRO D N 1
ATOM 9855 C CA . PRO D 1 149 ? 39.994 23.004 31.079 1.00 14.68 141 PRO D CA 1
ATOM 9856 C C . PRO D 1 149 ? 41.387 23.344 30.588 1.00 15.16 141 PRO D C 1
ATOM 9857 O O . PRO D 1 149 ? 42.082 22.475 30.044 1.00 15.74 141 PRO D O 1
ATOM 9861 N N . GLU D 1 150 ? 41.830 24.583 30.781 1.00 16.17 142 GLU D N 1
ATOM 9862 C CA . GLU D 1 150 ? 43.124 25.004 30.273 1.00 19.23 142 GLU D CA 1
ATOM 9863 C C . GLU D 1 150 ? 44.209 25.037 31.327 1.00 20.68 142 GLU D C 1
ATOM 9864 O O . GLU D 1 150 ? 45.359 25.331 30.985 1.00 24.76 142 GLU D O 1
ATOM 9870 N N . ALA D 1 151 ? 43.890 24.746 32.589 1.00 19.37 143 ALA D N 1
ATOM 9871 C CA . ALA D 1 151 ? 44.884 24.869 33.651 1.00 20.45 143 ALA D CA 1
ATOM 9872 C C . ALA D 1 151 ? 44.543 23.899 34.773 1.00 17.65 143 ALA D C 1
ATOM 9873 O O . ALA D 1 151 ? 43.587 24.128 35.519 1.00 18.89 143 ALA D O 1
ATOM 9875 N N . GLY D 1 152 ? 45.325 22.827 34.889 1.00 16.51 144 GLY D N 1
ATOM 9876 C CA . GLY D 1 152 ? 45.225 21.913 36.010 1.00 15.25 144 GLY D CA 1
ATOM 9877 C C . GLY D 1 152 ? 46.496 21.920 36.831 1.00 14.66 144 GLY D C 1
ATOM 9878 O O . GLY D 1 152 ? 46.477 22.288 38.009 1.00 17.34 144 GLY D O 1
ATOM 9879 N N . SER D 1 153 ? 47.619 21.526 36.220 1.00 13.72 145 SER D N 1
ATOM 9880 C CA . SER D 1 153 ? 48.903 21.622 36.910 1.00 12.58 145 SER D CA 1
ATOM 9881 C C . SER D 1 153 ? 49.261 23.072 37.204 1.00 14.30 145 SER D C 1
ATOM 9882 O O . SER D 1 153 ? 49.788 23.389 38.281 1.00 15.13 145 SER D O 1
ATOM 9885 N N . ASP D 1 154 ? 48.985 23.966 36.256 1.00 14.08 146 ASP D N 1
ATOM 9886 C CA . ASP D 1 154 ? 49.404 25.365 36.353 1.00 14.51 146 ASP D CA 1
ATOM 9887 C C . ASP D 1 154 ? 48.287 26.180 37.004 1.00 16.00 146 ASP D C 1
ATOM 9888 O O . ASP D 1 154 ? 47.635 27.025 36.389 1.00 17.54 146 ASP D O 1
ATOM 9893 N N . VAL D 1 155 ? 48.099 25.900 38.295 1.00 17.64 147 VAL D N 1
ATOM 9894 C CA . VAL D 1 155 ? 47.028 26.504 39.084 1.00 20.25 147 VAL D CA 1
ATOM 9895 C C . VAL D 1 155 ? 47.169 28.014 39.122 1.00 20.31 147 VAL D C 1
ATOM 9896 O O . VAL D 1 155 ? 46.171 28.746 39.095 1.00 20.70 147 VAL D O 1
ATOM 9900 N N . ALA D 1 156 ? 48.408 28.504 39.212 1.00 20.76 148 ALA D N 1
ATOM 9901 C CA . ALA D 1 156 ? 48.628 29.935 39.370 1.00 22.02 148 ALA D CA 1
ATOM 9902 C C . ALA D 1 156 ? 48.099 30.734 38.191 1.00 22.61 148 ALA D C 1
ATOM 9903 O O . ALA D 1 156 ? 47.876 31.941 38.333 1.00 24.98 148 ALA D O 1
ATOM 9905 N N . ALA D 1 157 ? 47.886 30.095 37.039 1.00 23.27 149 ALA D N 1
ATOM 9906 C CA . ALA D 1 157 ? 47.411 30.772 35.840 1.00 23.59 149 ALA D CA 1
ATOM 9907 C C . ALA D 1 157 ? 45.924 30.542 35.572 1.00 22.53 149 ALA D C 1
ATOM 9908 O O . ALA D 1 157 ? 45.474 30.730 34.437 1.00 24.15 149 ALA D O 1
ATOM 9910 N N . MET D 1 158 ? 45.150 30.150 36.585 1.00 21.03 150 MET D N 1
ATOM 9911 C CA . MET D 1 158 ? 43.725 29.917 36.383 1.00 20.45 150 MET D CA 1
ATOM 9912 C C . MET D 1 158 ? 43.045 31.185 35.876 1.00 22.24 150 MET D C 1
ATOM 9913 O O . MET D 1 158 ? 43.514 32.303 36.112 1.00 22.99 150 MET D O 1
ATOM 9918 N N . THR D 1 159 ? 41.928 31.012 35.160 1.00 21.63 151 THR D N 1
ATOM 9919 C CA . THR D 1 159 ? 41.258 32.148 34.538 1.00 22.29 151 THR D CA 1
ATOM 9920 C C . THR D 1 159 ? 39.810 32.358 34.962 1.00 20.93 151 THR D C 1
ATOM 9921 O O . THR D 1 159 ? 39.212 33.362 34.552 1.00 23.62 151 THR D O 1
ATOM 9925 N N . LEU D 1 160 ? 39.218 31.467 35.755 1.00 20.52 152 LEU D N 1
ATOM 9926 C CA . LEU D 1 160 ? 37.893 31.770 36.286 1.00 21.16 152 LEU D CA 1
ATOM 9927 C C . LEU D 1 160 ? 37.964 33.076 37.060 1.00 22.05 152 LEU D C 1
ATOM 9928 O O . LEU D 1 160 ? 38.791 33.223 37.965 1.00 24.28 152 LEU D O 1
ATOM 9933 N N . SER D 1 161 ? 37.129 34.037 36.681 1.00 23.35 153 SER D N 1
ATOM 9934 C CA . SER D 1 161 ? 37.203 35.384 37.229 1.00 24.68 153 SER D CA 1
ATOM 9935 C C . SER D 1 161 ? 36.149 35.596 38.309 1.00 25.62 153 SER D C 1
ATOM 9936 O O . SER D 1 161 ? 35.029 35.086 38.214 1.00 25.72 153 SER D O 1
ATOM 9939 N N . ALA D 1 162 ? 36.516 36.358 39.335 1.00 26.13 154 ALA D N 1
ATOM 9940 C CA . ALA D 1 162 ? 35.583 36.797 40.368 1.00 26.02 154 ALA D CA 1
ATOM 9941 C C . ALA D 1 162 ? 35.708 38.309 40.465 1.00 28.37 154 ALA D C 1
ATOM 9942 O O . ALA D 1 162 ? 36.741 38.819 40.907 1.00 28.51 154 ALA D O 1
ATOM 9944 N N . ARG D 1 163 ? 34.667 39.015 40.032 1.00 31.10 155 ARG D N 1
ATOM 9945 C CA . ARG D 1 163 ? 34.658 40.469 39.951 1.00 33.75 155 ARG D CA 1
ATOM 9946 C C . ARG D 1 163 ? 33.796 41.014 41.079 1.00 36.26 155 ARG D C 1
ATOM 9947 O O . ARG D 1 163 ? 32.620 40.655 41.192 1.00 36.68 155 ARG D O 1
ATOM 9955 N N . GLU D 1 164 ? 34.378 41.877 41.907 1.00 39.13 156 GLU D N 1
ATOM 9956 C CA . GLU D 1 164 ? 33.630 42.448 43.019 1.00 42.54 156 GLU D CA 1
ATOM 9957 C C . GLU D 1 164 ? 32.584 43.436 42.511 1.00 42.08 156 GLU D C 1
ATOM 9958 O O . GLU D 1 164 ? 32.852 44.249 41.622 1.00 42.05 156 GLU D O 1
ATOM 9964 N N . ASP D 1 165 ? 31.378 43.355 43.081 1.00 42.51 157 ASP D N 1
ATOM 9965 C CA . ASP D 1 165 ? 30.251 44.179 42.633 1.00 45.88 157 ASP D CA 1
ATOM 9966 C C . ASP D 1 165 ? 29.301 44.348 43.821 1.00 46.66 157 ASP D C 1
ATOM 9967 O O . ASP D 1 165 ? 28.375 43.557 44.008 1.00 46.16 157 ASP D O 1
ATOM 9972 N N . GLY D 1 166 ? 29.535 45.392 44.604 1.00 48.44 158 GLY D N 1
ATOM 9973 C CA . GLY D 1 166 ? 28.706 45.608 45.779 1.00 48.38 158 GLY D CA 1
ATOM 9974 C C . GLY D 1 166 ? 29.068 44.622 46.871 1.00 49.19 158 GLY D C 1
ATOM 9975 O O . GLY D 1 166 ? 30.239 44.469 47.237 1.00 50.27 158 GLY D O 1
ATOM 9976 N N . ASP D 1 167 ? 28.059 43.936 47.405 1.00 48.56 159 ASP D N 1
ATOM 9977 C CA . ASP D 1 167 ? 28.267 42.959 48.464 1.00 48.57 159 ASP D CA 1
ATOM 9978 C C . ASP D 1 167 ? 28.518 41.557 47.928 1.00 44.80 159 ASP D C 1
ATOM 9979 O O . ASP D 1 167 ? 28.358 40.582 48.670 1.00 43.88 159 ASP D O 1
ATOM 9984 N N . ALA D 1 168 ? 28.894 41.430 46.661 1.00 41.41 160 ALA D N 1
ATOM 9985 C CA . ALA D 1 168 ? 29.069 40.112 46.080 1.00 38.29 160 ALA D CA 1
ATOM 9986 C C . ALA D 1 168 ? 30.190 40.150 45.055 1.00 35.78 160 ALA D C 1
ATOM 9987 O O . ALA D 1 168 ? 30.651 41.214 44.634 1.00 35.30 160 ALA D O 1
ATOM 9989 N N . TYR D 1 169 ? 30.634 38.960 44.680 1.00 33.07 161 TYR D N 1
ATOM 9990 C CA . TYR D 1 169 ? 31.529 38.754 43.555 1.00 31.83 161 TYR D CA 1
ATOM 9991 C C . TYR D 1 169 ? 30.751 38.072 42.440 1.00 30.39 161 TYR D C 1
ATOM 9992 O O . TYR D 1 169 ? 29.918 37.197 42.698 1.00 32.47 161 TYR D O 1
ATOM 10001 N N . VAL D 1 170 ? 31.011 38.487 41.206 1.00 29.54 162 VAL D N 1
ATOM 10002 C CA . VAL D 1 170 ? 30.394 37.892 40.027 1.00 29.16 162 VAL D CA 1
ATOM 10003 C C . VAL D 1 170 ? 31.411 36.943 39.414 1.00 28.35 162 VAL D C 1
ATOM 10004 O O . VAL D 1 170 ? 32.514 37.367 39.049 1.00 28.08 162 VAL D O 1
ATOM 10008 N N . LEU D 1 171 ? 31.051 35.662 39.313 1.00 27.48 163 LEU D N 1
ATOM 10009 C CA . LEU D 1 171 ? 31.953 34.620 38.831 1.00 25.69 163 LEU D CA 1
ATOM 10010 C C . LEU D 1 171 ? 31.619 34.246 37.389 1.00 27.13 163 LEU D C 1
ATOM 10011 O O . LEU D 1 171 ? 30.448 34.040 37.051 1.00 27.21 163 LEU D O 1
ATOM 10016 N N . ASP D 1 172 ? 32.652 34.153 36.549 1.00 28.00 164 ASP D N 1
ATOM 10017 C CA . ASP D 1 172 ? 32.503 33.808 35.138 1.00 27.43 164 ASP D CA 1
ATOM 10018 C C . ASP D 1 172 ? 33.621 32.867 34.712 1.00 26.37 164 ASP D C 1
ATOM 10019 O O . ASP D 1 172 ? 34.800 33.182 34.899 1.00 27.70 164 ASP D O 1
ATOM 10024 N N . GLY D 1 173 ? 33.256 31.730 34.126 1.00 24.48 165 GLY D N 1
ATOM 10025 C CA . GLY D 1 173 ? 34.221 30.810 33.568 1.00 23.43 165 GLY D CA 1
ATOM 10026 C C . GLY D 1 173 ? 33.878 29.384 33.936 1.00 22.86 165 GLY D C 1
ATOM 10027 O O . GLY D 1 173 ? 32.781 29.087 34.404 1.00 24.82 165 GLY D O 1
ATOM 10028 N N . ASP D 1 174 ? 34.843 28.490 33.726 1.00 22.68 166 ASP D N 1
ATOM 10029 C CA . ASP D 1 174 ? 34.630 27.057 33.891 1.00 22.21 166 ASP D CA 1
ATOM 10030 C C . ASP D 1 174 ? 35.645 26.446 34.848 1.00 21.38 166 ASP D C 1
ATOM 10031 O O . ASP D 1 174 ? 36.821 26.826 34.859 1.00 22.52 166 ASP D O 1
ATOM 10036 N N . LYS D 1 175 ? 35.173 25.491 35.642 1.00 17.89 167 LYS D N 1
ATOM 10037 C CA . LYS D 1 175 ? 36.004 24.524 36.343 1.00 16.37 167 LYS D CA 1
ATOM 10038 C C . LYS D 1 175 ? 35.695 23.147 35.769 1.00 15.80 167 LYS D C 1
ATOM 10039 O O . LYS D 1 175 ? 34.581 22.903 35.300 1.00 17.51 167 LYS D O 1
ATOM 10045 N N . THR D 1 176 ? 36.669 22.239 35.785 1.00 14.36 168 THR D N 1
ATOM 10046 C CA . THR D 1 176 ? 36.364 20.913 35.261 1.00 13.08 168 THR D CA 1
ATOM 10047 C C . THR D 1 176 ? 37.165 19.842 35.989 1.00 13.61 168 THR D C 1
ATOM 10048 O O . THR D 1 176 ? 38.034 20.128 36.819 1.00 14.22 168 THR D O 1
ATOM 10052 N N . TRP D 1 177 ? 36.838 18.587 35.666 1.00 13.35 169 TRP D N 1
ATOM 10053 C CA . TRP D 1 177 ? 37.297 17.405 36.409 1.00 12.31 169 TRP D CA 1
ATOM 10054 C C . TRP D 1 177 ? 36.857 17.458 37.868 1.00 12.82 169 TRP D C 1
ATOM 10055 O O . TRP D 1 177 ? 37.552 16.945 38.743 1.00 14.65 169 TRP D O 1
ATOM 10066 N N . ILE D 1 178 ? 35.714 18.073 38.162 1.00 13.10 170 ILE D N 1
ATOM 10067 C CA . ILE D 1 178 ? 35.360 18.347 39.555 1.00 14.10 170 ILE D CA 1
ATOM 10068 C C . ILE D 1 178 ? 34.676 17.120 40.150 1.00 13.76 170 ILE D C 1
ATOM 10069 O O . ILE D 1 178 ? 33.561 16.766 39.756 1.00 13.91 170 ILE D O 1
ATOM 10074 N N . SER D 1 179 ? 35.348 16.477 41.112 1.00 12.63 171 SER D N 1
ATOM 10075 C CA . SER D 1 179 ? 34.788 15.324 41.805 1.00 12.78 171 SER D CA 1
ATOM 10076 C C . SER D 1 179 ? 33.541 15.725 42.582 1.00 13.35 171 SER D C 1
ATOM 10077 O O . SER D 1 179 ? 33.500 16.783 43.219 1.00 14.34 171 SER D O 1
ATOM 10080 N N . ASN D 1 180 ? 32.535 14.852 42.552 1.00 13.43 172 ASN D N 1
ATOM 10081 C CA . ASN D 1 180 ? 31.197 15.098 43.079 1.00 14.59 172 ASN D CA 1
ATOM 10082 C C . ASN D 1 180 ? 30.453 16.167 42.284 1.00 14.86 172 ASN D C 1
ATOM 10083 O O . ASN D 1 180 ? 29.380 16.610 42.705 1.00 15.86 172 ASN D O 1
ATOM 10088 N N . GLY D 1 181 ? 30.982 16.589 41.135 1.00 15.19 173 GLY D N 1
ATOM 10089 C CA . GLY D 1 181 ? 30.276 17.552 40.315 1.00 16.78 173 GLY D CA 1
ATOM 10090 C C . GLY D 1 181 ? 28.909 17.024 39.944 1.00 18.33 173 GLY D C 1
ATOM 10091 O O . GLY D 1 181 ? 28.780 15.879 39.493 1.00 18.79 173 GLY D O 1
ATOM 10092 N N . GLY D 1 182 ? 27.872 17.832 40.158 1.00 20.03 174 GLY D N 1
ATOM 10093 C CA . GLY D 1 182 ? 26.518 17.419 39.890 1.00 21.12 174 GLY D CA 1
ATOM 10094 C C . GLY D 1 182 ? 25.778 16.828 41.074 1.00 21.49 174 GLY D C 1
ATOM 10095 O O . GLY D 1 182 ? 24.548 16.715 41.017 1.00 24.47 174 GLY D O 1
ATOM 10096 N N . ILE D 1 183 ? 26.481 16.443 42.144 1.00 18.84 175 ILE D N 1
ATOM 10097 C CA . ILE D 1 183 ? 25.788 15.911 43.316 1.00 18.28 175 ILE D CA 1
ATOM 10098 C C . ILE D 1 183 ? 26.234 16.604 44.595 1.00 17.39 175 ILE D C 1
ATOM 10099 O O . ILE D 1 183 ? 25.656 16.369 45.662 1.00 19.09 175 ILE D O 1
ATOM 10104 N N . ALA D 1 184 ? 27.260 17.445 44.511 1.00 15.90 176 ALA D N 1
ATOM 10105 C CA . ALA D 1 184 ? 27.706 18.171 45.694 1.00 16.75 176 ALA D CA 1
ATOM 10106 C C . ALA D 1 184 ? 26.664 19.192 46.134 1.00 17.08 176 ALA D C 1
ATOM 10107 O O . ALA D 1 184 ? 25.901 19.732 45.327 1.00 17.86 176 ALA D O 1
ATOM 10109 N N . ASP D 1 185 ? 26.635 19.450 47.440 1.00 17.36 177 ASP D N 1
ATOM 10110 C CA . ASP D 1 185 ? 25.792 20.502 47.984 1.00 18.11 177 ASP D CA 1
ATOM 10111 C C . ASP D 1 185 ? 26.482 21.858 47.985 1.00 17.58 177 ASP D C 1
ATOM 10112 O O . ASP D 1 185 ? 25.799 22.891 47.990 1.00 18.37 177 ASP D O 1
ATOM 10117 N N . PHE D 1 186 ? 27.813 21.877 47.959 1.00 16.12 178 PHE D N 1
ATOM 10118 C CA . PHE D 1 186 ? 28.571 23.106 47.798 1.00 16.55 178 PHE D CA 1
ATOM 10119 C C . PHE D 1 186 ? 29.909 22.777 47.151 1.00 15.58 178 PHE D C 1
ATOM 10120 O O . PHE D 1 186 ? 30.379 21.635 47.179 1.00 15.77 178 PHE D O 1
ATOM 10128 N N . TYR D 1 187 ? 30.524 23.810 46.589 1.00 15.77 179 TYR D N 1
ATOM 10129 C CA . TYR D 1 187 ? 31.820 23.740 45.933 1.00 15.29 179 TYR D CA 1
ATOM 10130 C C . TYR D 1 187 ? 32.716 24.798 46.550 1.00 17.22 179 TYR D C 1
ATOM 10131 O O . TYR D 1 187 ? 32.326 25.965 46.625 1.00 18.99 179 TYR D O 1
ATOM 10140 N N . VAL D 1 188 ? 33.911 24.412 46.982 1.00 15.75 180 VAL D N 1
ATOM 10141 C CA . VAL D 1 188 ? 34.922 25.413 47.310 1.00 15.82 180 VAL D CA 1
ATOM 10142 C C . VAL D 1 188 ? 35.601 25.790 46.000 1.00 15.83 180 VAL D C 1
ATOM 10143 O O . VAL D 1 188 ? 36.297 24.973 45.393 1.00 18.74 180 VAL D O 1
ATOM 10147 N N . VAL D 1 189 ? 35.371 27.019 45.547 1.00 15.79 181 VAL D N 1
ATOM 10148 C CA . VAL D 1 189 ? 35.760 27.469 44.217 1.00 16.79 181 VAL D CA 1
ATOM 10149 C C . VAL D 1 189 ? 36.891 28.471 44.366 1.00 17.49 181 VAL D C 1
ATOM 10150 O O . VAL D 1 189 ? 36.776 29.428 45.140 1.00 18.24 181 VAL D O 1
ATOM 10154 N N . PHE D 1 190 ? 37.973 28.266 43.617 1.00 17.87 182 PHE D N 1
ATOM 10155 C CA . PHE D 1 190 ? 39.084 29.209 43.583 1.00 17.23 182 PHE D CA 1
ATOM 10156 C C . PHE D 1 190 ? 39.011 30.016 42.296 1.00 17.96 182 PHE D C 1
ATOM 10157 O O . PHE D 1 190 ? 38.855 29.450 41.211 1.00 19.44 182 PHE D O 1
ATOM 10165 N N . ALA D 1 191 ? 39.095 31.337 42.423 1.00 18.35 183 ALA D N 1
ATOM 10166 C CA . ALA D 1 191 ? 38.872 32.228 41.294 1.00 18.41 183 ALA D CA 1
ATOM 10167 C C . ALA D 1 191 ? 39.840 33.399 41.365 1.00 18.71 183 ALA D C 1
ATOM 10168 O O . ALA D 1 191 ? 40.329 33.762 42.438 1.00 19.99 183 ALA D O 1
ATOM 10170 N N . ARG D 1 192 ? 40.098 34.006 40.206 1.00 19.88 184 ARG D N 1
ATOM 10171 C CA . ARG D 1 192 ? 41.017 35.138 40.125 1.00 21.37 184 ARG D CA 1
ATOM 10172 C C . ARG D 1 192 ? 40.282 36.428 40.474 1.00 22.99 184 ARG D C 1
ATOM 10173 O O . ARG D 1 192 ? 39.428 36.897 39.713 1.00 24.83 184 ARG D O 1
ATOM 10181 N N . THR D 1 193 ? 40.621 37.008 41.624 1.00 23.21 185 THR D N 1
ATOM 10182 C CA . THR D 1 193 ? 40.108 38.312 42.012 1.00 23.49 185 THR D CA 1
ATOM 10183 C C . THR D 1 193 ? 41.046 39.457 41.639 1.00 24.50 185 THR D C 1
ATOM 10184 O O . THR D 1 193 ? 40.614 40.618 41.636 1.00 25.92 185 THR D O 1
ATOM 10188 N N . GLY D 1 194 ? 42.309 39.165 41.339 1.00 25.02 186 GLY D N 1
ATOM 10189 C CA . GLY D 1 194 ? 43.173 40.119 40.669 1.00 26.07 186 GLY D CA 1
ATOM 10190 C C . GLY D 1 194 ? 43.986 41.043 41.547 1.00 27.22 186 GLY D C 1
ATOM 10191 O O . GLY D 1 194 ? 44.449 42.077 41.054 1.00 29.34 186 GLY D O 1
ATOM 10192 N N . GLU D 1 195 ? 44.200 40.701 42.821 1.00 27.73 187 GLU D N 1
ATOM 10193 C CA . GLU D 1 195 ? 44.956 41.587 43.708 1.00 27.72 187 GLU D CA 1
ATOM 10194 C C . GLU D 1 195 ? 46.388 41.793 43.224 1.00 26.16 187 GLU D C 1
ATOM 10195 O O . GLU D 1 195 ? 46.972 42.863 43.443 1.00 26.59 187 GLU D O 1
ATOM 10201 N N . ALA D 1 196 ? 46.955 40.792 42.560 1.00 27.51 188 ALA D N 1
ATOM 10202 C CA . ALA D 1 196 ? 48.322 40.819 42.058 1.00 27.50 188 ALA D CA 1
ATOM 10203 C C . ALA D 1 196 ? 48.453 39.688 41.045 1.00 26.34 188 ALA D C 1
ATOM 10204 O O . ALA D 1 196 ? 47.551 38.850 40.935 1.00 27.15 188 ALA D O 1
ATOM 10206 N N . PRO D 1 197 ? 49.542 39.650 40.267 1.00 25.49 189 PRO D N 1
ATOM 10207 C CA . PRO D 1 197 ? 49.634 38.649 39.194 1.00 25.63 189 PRO D CA 1
ATOM 10208 C C . PRO D 1 197 ? 49.658 37.213 39.696 1.00 25.34 189 PRO D C 1
ATOM 10209 O O . PRO D 1 197 ? 50.152 36.912 40.787 1.00 26.55 189 PRO D O 1
ATOM 10213 N N . GLY D 1 198 ? 49.103 36.326 38.871 1.00 23.57 190 GLY D N 1
ATOM 10214 C CA . GLY D 1 198 ? 49.331 34.896 39.027 1.00 24.13 190 GLY D CA 1
ATOM 10215 C C . GLY D 1 198 ? 48.847 34.358 40.356 1.00 23.74 190 GLY D C 1
ATOM 10216 O O . GLY D 1 198 ? 47.696 34.560 40.757 1.00 23.36 190 GLY D O 1
ATOM 10217 N N . ALA D 1 199 ? 49.744 33.656 41.053 1.00 23.88 191 ALA D N 1
ATOM 10218 C CA . ALA D 1 199 ? 49.385 33.008 42.309 1.00 24.10 191 ALA D CA 1
ATOM 10219 C C . ALA D 1 199 ? 48.999 33.989 43.411 1.00 26.35 191 ALA D C 1
ATOM 10220 O O . ALA D 1 199 ? 48.449 33.558 44.428 1.00 29.62 191 ALA D O 1
ATOM 10222 N N . ARG D 1 200 ? 49.267 35.283 43.258 1.00 25.72 192 ARG D N 1
ATOM 10223 C CA A ARG D 1 200 ? 48.926 36.273 44.268 0.62 25.94 192 ARG D CA 1
ATOM 10224 C CA B ARG D 1 200 ? 48.910 36.247 44.288 0.38 26.48 192 ARG D CA 1
ATOM 10225 C C . ARG D 1 200 ? 47.608 36.979 43.978 1.00 25.53 192 ARG D C 1
ATOM 10226 O O . ARG D 1 200 ? 47.312 37.999 44.610 1.00 27.10 192 ARG D O 1
ATOM 10241 N N . GLY D 1 201 ? 46.810 36.461 43.043 1.00 24.52 193 GLY D N 1
ATOM 10242 C CA . GLY D 1 201 ? 45.559 37.098 42.683 1.00 23.16 193 GLY D CA 1
ATOM 10243 C C . GLY D 1 201 ? 44.328 36.216 42.784 1.00 22.49 193 GLY D C 1
ATOM 10244 O O . GLY D 1 201 ? 43.331 36.471 42.102 1.00 24.00 193 GLY D O 1
ATOM 10245 N N . ILE D 1 202 ? 44.368 35.185 43.626 1.00 20.76 194 ILE D N 1
ATOM 10246 C CA . ILE D 1 202 ? 43.304 34.192 43.694 1.00 20.79 194 ILE D CA 1
ATOM 10247 C C . ILE D 1 202 ? 42.613 34.288 45.050 1.00 22.93 194 ILE D C 1
ATOM 10248 O O . ILE D 1 202 ? 43.261 34.534 46.074 1.00 25.17 194 ILE D O 1
ATOM 10253 N N . SER D 1 203 ? 41.292 34.111 45.053 1.00 23.13 195 SER D N 1
ATOM 10254 C CA . SER D 1 203 ? 40.511 34.032 46.282 1.00 22.35 195 SER D CA 1
ATOM 10255 C C . SER D 1 203 ? 39.677 32.757 46.274 1.00 21.50 195 SER D C 1
ATOM 10256 O O . SER D 1 203 ? 39.408 32.173 45.221 1.00 23.53 195 SER D O 1
ATOM 10259 N N . ALA D 1 204 ? 39.275 32.324 47.467 1.00 21.17 196 ALA D N 1
ATOM 10260 C CA . ALA D 1 204 ? 38.489 31.110 47.652 1.00 21.15 196 ALA D CA 1
ATOM 10261 C C . ALA D 1 204 ? 37.080 31.469 48.104 1.00 21.09 196 ALA D C 1
ATOM 10262 O O . ALA D 1 204 ? 36.899 32.372 48.930 1.00 23.03 196 ALA D O 1
ATOM 10264 N N . PHE D 1 205 ? 36.083 30.755 47.573 1.00 20.96 197 PHE D N 1
ATOM 10265 C CA . PHE D 1 205 ? 34.681 30.986 47.909 1.00 20.99 197 PHE D CA 1
ATOM 10266 C C . PHE D 1 205 ? 33.980 29.667 48.181 1.00 20.16 197 PHE D C 1
ATOM 10267 O O . PHE D 1 205 ? 34.228 28.680 47.492 1.00 20.83 197 PHE D O 1
ATOM 10275 N N . VAL D 1 206 ? 33.077 29.651 49.159 1.00 18.90 198 VAL D N 1
ATOM 10276 C CA . VAL D 1 206 ? 32.127 28.550 49.283 1.00 19.42 198 VAL D CA 1
ATOM 10277 C C . VAL D 1 206 ? 30.912 28.884 48.428 1.00 20.19 198 VAL D C 1
ATOM 10278 O O . VAL D 1 206 ? 30.228 29.884 48.673 1.00 22.79 198 VAL D O 1
ATOM 10282 N N . VAL D 1 207 ? 30.646 28.057 47.418 1.00 20.48 199 VAL D N 1
ATOM 10283 C CA . VAL D 1 207 ? 29.568 28.310 46.465 1.00 19.71 199 VAL D CA 1
ATOM 10284 C C . VAL D 1 207 ? 28.521 27.215 46.625 1.00 19.80 199 VAL D C 1
ATOM 10285 O O . VAL D 1 207 ? 28.748 26.060 46.242 1.00 18.69 199 VAL D O 1
ATOM 10289 N N . ASP D 1 208 ? 27.363 27.578 47.174 1.00 21.56 200 ASP D N 1
ATOM 10290 C CA . ASP D 1 208 ? 26.276 26.618 47.298 1.00 22.16 200 ASP D CA 1
ATOM 10291 C C . ASP D 1 208 ? 25.848 26.141 45.916 1.00 22.53 200 ASP D C 1
ATOM 10292 O O . ASP D 1 208 ? 25.880 26.898 44.943 1.00 23.18 200 ASP D O 1
ATOM 10297 N N . ALA D 1 209 ? 25.469 24.862 45.825 1.00 22.28 201 ALA D N 1
ATOM 10298 C CA . ALA D 1 209 ? 25.139 24.278 44.528 1.00 22.46 201 ALA D CA 1
ATOM 10299 C C . ALA D 1 209 ? 23.934 24.950 43.880 1.00 23.79 201 ALA D C 1
ATOM 10300 O O . ALA D 1 209 ? 23.829 24.971 42.646 1.00 24.03 201 ALA D O 1
ATOM 10302 N N . ASP D 1 210 ? 23.018 25.497 44.678 1.00 23.83 202 ASP D N 1
ATOM 10303 C CA . ASP D 1 210 ? 21.827 26.147 44.142 1.00 26.56 202 ASP D CA 1
ATOM 10304 C C . ASP D 1 210 ? 22.065 27.604 43.761 1.00 26.28 202 ASP D C 1
ATOM 10305 O O . ASP D 1 210 ? 21.095 28.331 43.514 1.00 27.29 202 ASP D O 1
ATOM 10310 N N . THR D 1 211 ? 23.318 28.044 43.706 1.00 25.38 203 THR D N 1
ATOM 10311 C CA . THR D 1 211 ? 23.608 29.420 43.321 1.00 25.82 203 THR D CA 1
ATOM 10312 C C . THR D 1 211 ? 23.119 29.677 41.899 1.00 26.76 203 THR D C 1
ATOM 10313 O O . THR D 1 211 ? 23.507 28.946 40.976 1.00 27.24 203 THR D O 1
ATOM 10317 N N . PRO D 1 212 ? 22.280 30.689 41.676 1.00 27.65 204 PRO D N 1
ATOM 10318 C CA . PRO D 1 212 ? 21.884 31.015 40.302 1.00 28.22 204 PRO D CA 1
ATOM 10319 C C . PRO D 1 212 ? 23.098 31.382 39.464 1.00 28.93 204 PRO D C 1
ATOM 10320 O O . PRO D 1 212 ? 23.989 32.105 39.911 1.00 30.54 204 PRO D O 1
ATOM 10324 N N . GLY D 1 213 ? 23.135 30.857 38.240 1.00 28.76 205 GLY D N 1
ATOM 10325 C CA . GLY D 1 213 ? 24.249 31.083 37.346 1.00 27.78 205 GLY D CA 1
ATOM 10326 C C . GLY D 1 213 ? 25.310 30.009 37.387 1.00 26.48 205 GLY D C 1
ATOM 10327 O O . GLY D 1 213 ? 26.228 30.029 36.559 1.00 27.36 205 GLY D O 1
ATOM 10328 N N . LEU D 1 214 ? 25.228 29.084 38.335 1.00 24.75 206 LEU D N 1
ATOM 10329 C CA . LEU D 1 214 ? 26.089 27.912 38.346 1.00 23.68 206 LEU D CA 1
ATOM 10330 C C . LEU D 1 214 ? 25.375 26.803 37.588 1.00 25.29 206 LEU D C 1
ATOM 10331 O O . LEU D 1 214 ? 24.267 26.406 37.963 1.00 27.27 206 LEU D O 1
ATOM 10336 N N . GLU D 1 215 ? 25.988 26.333 36.506 1.00 23.41 207 GLU D N 1
ATOM 10337 C CA . GLU D 1 215 ? 25.416 25.285 35.676 1.00 24.50 207 GLU D CA 1
ATOM 10338 C C . GLU D 1 215 ? 26.344 24.083 35.681 1.00 22.18 207 GLU D C 1
ATOM 10339 O O . GLU D 1 215 ? 27.567 24.231 35.566 1.00 22.15 207 GLU D O 1
ATOM 10345 N N . ILE D 1 216 ? 25.764 22.893 35.819 1.00 20.48 208 ILE D N 1
ATOM 10346 C CA . ILE D 1 216 ? 26.506 21.657 35.590 1.00 20.24 208 ILE D CA 1
ATOM 10347 C C . ILE D 1 216 ? 26.515 21.455 34.078 1.00 20.32 208 ILE D C 1
ATOM 10348 O O . ILE D 1 216 ? 25.552 20.954 33.497 1.00 20.16 208 ILE D O 1
ATOM 10353 N N . ALA D 1 217 ? 27.602 21.884 33.434 1.00 19.13 209 ALA D N 1
ATOM 10354 C CA . ALA D 1 217 ? 27.633 21.955 31.980 1.00 19.66 209 ALA D CA 1
ATOM 10355 C C . ALA D 1 217 ? 27.787 20.581 31.347 1.00 18.63 209 ALA D C 1
ATOM 10356 O O . ALA D 1 217 ? 27.300 20.355 30.232 1.00 19.33 209 ALA D O 1
ATOM 10358 N N . GLU D 1 218 ? 28.458 19.660 32.030 1.00 18.27 210 GLU D N 1
ATOM 10359 C CA . GLU D 1 218 ? 28.756 18.361 31.450 1.00 18.09 210 GLU D CA 1
ATOM 10360 C C . GLU D 1 218 ? 29.109 17.397 32.566 1.00 17.15 210 GLU D C 1
ATOM 10361 O O . GLU D 1 218 ? 29.872 17.751 33.467 1.00 18.38 210 GLU D O 1
ATOM 10367 N N . ARG D 1 219 ? 28.548 16.195 32.509 1.00 16.91 211 ARG D N 1
ATOM 10368 C CA . ARG D 1 219 ? 28.997 15.100 33.356 1.00 15.79 211 ARG D CA 1
ATOM 10369 C C . ARG D 1 219 ? 30.105 14.359 32.621 1.00 15.67 211 ARG D C 1
ATOM 10370 O O . ARG D 1 219 ? 29.987 14.085 31.420 1.00 19.16 211 ARG D O 1
ATOM 10378 N N . ILE D 1 220 ? 31.183 14.054 33.331 1.00 14.19 212 ILE D N 1
ATOM 10379 C CA . ILE D 1 220 ? 32.402 13.522 32.732 1.00 13.02 212 ILE D CA 1
ATOM 10380 C C . ILE D 1 220 ? 32.519 12.046 33.084 1.00 13.84 212 ILE D C 1
ATOM 10381 O O . ILE D 1 220 ? 32.348 11.664 34.250 1.00 15.70 212 ILE D O 1
ATOM 10386 N N . ASP D 1 221 ? 32.819 11.218 32.081 1.00 13.73 213 ASP D N 1
ATOM 10387 C CA . ASP D 1 221 ? 33.037 9.786 32.266 1.00 13.47 213 ASP D CA 1
ATOM 10388 C C . ASP D 1 221 ? 34.529 9.489 32.244 1.00 13.36 213 ASP D C 1
ATOM 10389 O O . ASP D 1 221 ? 35.223 9.869 31.295 1.00 14.84 213 ASP D O 1
ATOM 10394 N N . VAL D 1 222 ? 35.021 8.800 33.274 1.00 12.29 214 VAL D N 1
ATOM 10395 C CA . VAL D 1 222 ? 36.414 8.377 33.316 1.00 11.05 214 VAL D CA 1
ATOM 10396 C C . VAL D 1 222 ? 36.486 6.855 33.459 1.00 11.75 214 VAL D C 1
ATOM 10397 O O . VAL D 1 222 ? 35.487 6.176 33.715 1.00 12.39 214 VAL D O 1
ATOM 10401 N N . ILE D 1 223 ? 37.701 6.330 33.276 1.00 11.28 215 ILE D N 1
ATOM 10402 C CA . ILE D 1 223 ? 37.899 4.889 33.099 1.00 11.01 215 ILE D CA 1
ATOM 10403 C C . ILE D 1 223 ? 37.430 4.108 34.322 1.00 12.75 215 ILE D C 1
ATOM 10404 O O . ILE D 1 223 ? 36.931 2.981 34.201 1.00 13.27 215 ILE D O 1
ATOM 10409 N N . ALA D 1 224 ? 37.599 4.675 35.516 1.00 12.87 216 ALA D N 1
ATOM 10410 C CA . ALA D 1 224 ? 36.986 4.142 36.728 1.00 13.11 216 ALA D CA 1
ATOM 10411 C C . ALA D 1 224 ? 35.931 5.153 37.145 1.00 14.36 216 ALA D C 1
ATOM 10412 O O . ALA D 1 224 ? 36.265 6.194 37.735 1.00 15.33 216 ALA D O 1
ATOM 10414 N N . PRO D 1 225 ? 34.659 4.912 36.835 1.00 15.00 217 PRO D N 1
ATOM 10415 C CA . PRO D 1 225 ? 33.650 5.972 36.943 1.00 15.73 217 PRO D CA 1
ATOM 10416 C C . PRO D 1 225 ? 33.463 6.457 38.371 1.00 15.79 217 PRO D C 1
ATOM 10417 O O . PRO D 1 225 ? 33.324 5.669 39.310 1.00 17.19 217 PRO D O 1
ATOM 10421 N N . HIS D 1 226 ? 33.452 7.769 38.516 1.00 15.66 218 HIS D N 1
ATOM 10422 C CA . HIS D 1 226 ? 33.111 8.470 39.739 1.00 16.58 218 HIS D CA 1
ATOM 10423 C C . HIS D 1 226 ? 32.379 9.727 39.310 1.00 16.33 218 HIS D C 1
ATOM 10424 O O . HIS D 1 226 ? 32.553 10.187 38.176 1.00 17.52 218 HIS D O 1
ATOM 10431 N N . PRO D 1 227 ? 31.542 10.298 40.176 1.00 15.45 219 PRO D N 1
ATOM 10432 C CA A PRO D 1 227 ? 30.836 11.531 39.794 0.65 16.28 219 PRO D CA 1
ATOM 10433 C CA B PRO D 1 227 ? 30.836 11.534 39.800 0.35 15.82 219 PRO D CA 1
ATOM 10434 C C . PRO D 1 227 ? 31.818 12.664 39.533 1.00 14.83 219 PRO D C 1
ATOM 10435 O O . PRO D 1 227 ? 32.602 13.049 40.406 1.00 14.89 219 PRO D O 1
ATOM 10442 N N . LEU D 1 228 ? 31.772 13.192 38.308 1.00 16.15 220 LEU D N 1
ATOM 10443 C CA A LEU D 1 228 ? 32.706 14.205 37.836 0.56 14.96 220 LEU D CA 1
ATOM 10444 C CA B LEU D 1 228 ? 32.709 14.198 37.833 0.44 14.94 220 LEU D CA 1
ATOM 10445 C C . LEU D 1 228 ? 31.957 15.166 36.930 1.00 13.61 220 LEU D C 1
ATOM 10446 O O . LEU D 1 228 ? 31.113 14.740 36.140 1.00 15.26 220 LEU D O 1
ATOM 10455 N N . ALA D 1 229 ? 32.258 16.463 37.032 1.00 13.91 221 ALA D N 1
ATOM 10456 C CA . ALA D 1 229 ? 31.550 17.395 36.159 1.00 15.06 221 ALA D CA 1
ATOM 10457 C C . ALA D 1 229 ? 32.424 18.571 35.744 1.00 14.81 221 ALA D C 1
ATOM 10458 O O . ALA D 1 229 ? 33.422 18.910 36.387 1.00 15.49 221 ALA D O 1
ATOM 10460 N N . ARG D 1 230 ? 32.015 19.193 34.644 1.00 14.06 222 ARG D N 1
ATOM 10461 C CA . ARG D 1 230 ? 32.454 20.532 34.283 1.00 16.16 222 ARG D CA 1
ATOM 10462 C C . ARG D 1 230 ? 31.417 21.538 34.773 1.00 17.71 222 ARG D C 1
ATOM 10463 O O . ARG D 1 230 ? 30.221 21.388 34.498 1.00 18.33 222 ARG D O 1
ATOM 10471 N N . LEU D 1 231 ? 31.874 22.531 35.534 1.00 17.56 223 LEU D N 1
ATOM 10472 C CA . LEU D 1 231 ? 31.025 23.591 36.062 1.00 18.05 223 LEU D CA 1
ATOM 10473 C C . LEU D 1 231 ? 31.173 24.828 35.193 1.00 21.08 223 LEU D C 1
ATOM 10474 O O . LEU D 1 231 ? 32.296 25.235 34.884 1.00 22.75 223 LEU D O 1
ATOM 10479 N N . HIS D 1 232 ? 30.052 25.430 34.810 1.00 21.53 224 HIS D N 1
ATOM 10480 C CA . HIS D 1 232 ? 30.074 26.694 34.092 1.00 24.54 224 HIS D CA 1
ATOM 10481 C C . HIS D 1 232 ? 29.440 27.775 34.953 1.00 24.26 224 HIS D C 1
ATOM 10482 O O . HIS D 1 232 ? 28.304 27.620 35.416 1.00 24.97 224 HIS D O 1
ATOM 10489 N N . PHE D 1 233 ? 30.179 28.859 35.169 1.00 23.78 225 PHE D N 1
ATOM 10490 C CA . PHE D 1 233 ? 29.705 30.002 35.945 1.00 24.66 225 PHE D CA 1
ATOM 10491 C C . PHE D 1 233 ? 29.324 31.101 34.964 1.00 27.25 225 PHE D C 1
ATOM 10492 O O . PHE D 1 233 ? 30.186 31.637 34.260 1.00 28.36 225 PHE D O 1
ATOM 10500 N N . ALA D 1 234 ? 28.037 31.426 34.914 1.00 28.85 226 ALA D N 1
ATOM 10501 C CA . ALA D 1 234 ? 27.504 32.428 33.997 1.00 30.91 226 ALA D CA 1
ATOM 10502 C C . ALA D 1 234 ? 27.008 33.596 34.843 1.00 32.20 226 ALA D C 1
ATOM 10503 O O . ALA D 1 234 ? 25.825 33.697 35.169 1.00 33.98 226 ALA D O 1
ATOM 10505 N N . GLY D 1 235 ? 27.935 34.474 35.212 1.00 33.14 227 GLY D N 1
ATOM 10506 C CA . GLY D 1 235 ? 27.583 35.628 36.022 1.00 33.03 227 GLY D CA 1
ATOM 10507 C C . GLY D 1 235 ? 27.002 35.265 37.372 1.00 32.91 227 GLY D C 1
ATOM 10508 O O . GLY D 1 235 ? 26.095 35.953 37.861 1.00 34.27 227 GLY D O 1
ATOM 10509 N N . ALA D 1 236 ? 27.507 34.197 37.987 1.00 32.29 228 ALA D N 1
ATOM 10510 C CA . ALA D 1 236 ? 26.998 33.756 39.277 1.00 31.04 228 ALA D CA 1
ATOM 10511 C C . ALA D 1 236 ? 27.422 34.725 40.374 1.00 31.32 228 ALA D C 1
ATOM 10512 O O . ALA D 1 236 ? 28.612 35.009 40.545 1.00 31.86 228 ALA D O 1
ATOM 10514 N N . ARG D 1 237 ? 26.446 35.234 41.119 1.00 31.74 229 ARG D N 1
ATOM 10515 C CA . ARG D 1 237 ? 26.708 36.183 42.193 1.00 32.81 229 ARG D CA 1
ATOM 10516 C C . ARG D 1 237 ? 26.930 35.413 43.489 1.00 32.73 229 ARG D C 1
ATOM 10517 O O . ARG D 1 237 ? 26.040 34.691 43.949 1.00 34.33 229 ARG D O 1
ATOM 10525 N N . VAL D 1 238 ? 28.117 35.557 44.060 1.00 31.85 230 VAL D N 1
ATOM 10526 C CA . VAL D 1 238 ? 28.495 34.894 45.303 1.00 30.69 230 VAL D CA 1
ATOM 10527 C C . VAL D 1 238 ? 28.699 35.974 46.358 1.00 31.22 230 VAL D C 1
ATOM 10528 O O . VAL D 1 238 ? 29.519 36.879 46.154 1.00 31.26 230 VAL D O 1
ATOM 10532 N N . PRO D 1 239 ? 27.983 35.926 47.480 1.00 31.73 231 PRO D N 1
ATOM 10533 C CA . PRO D 1 239 ? 28.157 36.948 48.519 1.00 31.32 231 PRO D CA 1
ATOM 10534 C C . PRO D 1 239 ? 29.599 37.032 49.002 1.00 31.15 231 PRO D C 1
ATOM 10535 O O . PRO D 1 239 ? 30.290 36.019 49.124 1.00 29.71 231 PRO D O 1
ATOM 10539 N N . ARG D 1 240 ? 30.044 38.263 49.284 1.00 32.96 232 ARG D N 1
ATOM 10540 C CA . ARG D 1 240 ? 31.382 38.474 49.833 1.00 31.80 232 ARG D CA 1
ATOM 10541 C C . ARG D 1 240 ? 31.595 37.669 51.108 1.00 32.11 232 ARG D C 1
ATOM 10542 O O . ARG D 1 240 ? 32.707 37.191 51.366 1.00 31.46 232 ARG D O 1
ATOM 10544 N N . SER D 1 241 ? 30.541 37.497 51.908 1.00 30.82 233 SER D N 1
ATOM 10545 C CA . SER D 1 241 ? 30.633 36.718 53.136 1.00 30.98 233 SER D CA 1
ATOM 10546 C C . SER D 1 241 ? 30.919 35.241 52.891 1.00 29.48 233 SER D C 1
ATOM 10547 O O . SER D 1 241 ? 31.162 34.512 53.858 1.00 30.33 233 SER D O 1
ATOM 10550 N N . GLN D 1 242 ? 30.897 34.781 51.640 1.00 28.14 234 GLN D N 1
ATOM 10551 C CA . GLN D 1 242 ? 31.225 33.399 51.319 1.00 26.08 234 GLN D CA 1
ATOM 10552 C C . GLN D 1 242 ? 32.705 33.200 51.024 1.00 24.51 234 GLN D C 1
ATOM 10553 O O . GLN D 1 242 ? 33.123 32.070 50.753 1.00 23.39 234 GLN D O 1
ATOM 10559 N N . MET D 1 243 ? 33.505 34.263 51.065 1.00 24.78 235 MET D N 1
ATOM 10560 C CA . MET D 1 243 ? 34.931 34.125 50.813 1.00 24.78 235 MET D CA 1
ATOM 10561 C C . MET D 1 243 ? 35.611 33.443 51.994 1.00 24.01 235 MET D C 1
ATOM 10562 O O . MET D 1 243 ? 35.350 33.779 53.155 1.00 25.24 235 MET D O 1
ATOM 10567 N N . LEU D 1 244 ? 36.474 32.475 51.696 1.00 23.40 236 LEU D N 1
ATOM 10568 C CA . LEU D 1 244 ? 37.316 31.842 52.703 1.00 24.18 236 LEU D CA 1
ATOM 10569 C C . LEU D 1 244 ? 38.648 32.575 52.755 1.00 26.24 236 LEU D C 1
ATOM 10570 O O . LEU D 1 244 ? 39.398 32.575 51.771 1.00 27.50 236 LEU D O 1
ATOM 10575 N N . GLY D 1 245 ? 38.943 33.189 53.893 1.00 28.98 237 GLY D N 1
ATOM 10576 C CA . GLY D 1 245 ? 40.164 33.943 54.027 1.00 29.84 237 GLY D CA 1
ATOM 10577 C C . GLY D 1 245 ? 40.068 35.302 53.360 1.00 31.89 237 GLY D C 1
ATOM 10578 O O . GLY D 1 245 ? 39.007 35.747 52.910 1.00 31.00 237 GLY D O 1
ATOM 10579 N N . ALA D 1 246 ? 41.217 35.967 53.300 1.00 32.66 238 ALA D N 1
ATOM 10580 C CA . ALA D 1 246 ? 41.298 37.318 52.782 1.00 32.02 238 ALA D CA 1
ATOM 10581 C C . ALA D 1 246 ? 41.382 37.306 51.258 1.00 30.15 238 ALA D C 1
ATOM 10582 O O . ALA D 1 246 ? 41.843 36.327 50.664 1.00 30.12 238 ALA D O 1
ATOM 10584 N N . PRO D 1 247 ? 40.935 38.379 50.604 1.00 29.26 239 PRO D N 1
ATOM 10585 C CA . PRO D 1 247 ? 41.069 38.452 49.145 1.00 29.23 239 PRO D CA 1
ATOM 10586 C C . PRO D 1 247 ? 42.526 38.315 48.731 1.00 28.01 239 PRO D C 1
ATOM 10587 O O . PRO D 1 247 ? 43.420 38.931 49.316 1.00 28.97 239 PRO D O 1
ATOM 10591 N N . GLY D 1 248 ? 42.763 37.490 47.718 1.00 26.12 240 GLY D N 1
ATOM 10592 C CA . GLY D 1 248 ? 44.106 37.286 47.223 1.00 28.30 240 GLY D CA 1
ATOM 10593 C C . GLY D 1 248 ? 44.907 36.224 47.941 1.00 28.77 240 GLY D C 1
ATOM 10594 O O . GLY D 1 248 ? 46.032 35.929 47.515 1.00 30.86 240 GLY D O 1
ATOM 10595 N N . GLU D 1 249 ? 44.371 35.636 49.009 1.00 27.46 241 GLU D N 1
ATOM 10596 C CA . GLU D 1 249 ? 45.060 34.588 49.748 1.00 29.22 241 GLU D CA 1
ATOM 10597 C C . GLU D 1 249 ? 44.528 33.197 49.410 1.00 27.77 241 GLU D C 1
ATOM 10598 O O . GLU D 1 249 ? 44.759 32.250 50.166 1.00 29.09 241 GLU D O 1
ATOM 10600 N N . GLY D 1 250 ? 43.836 33.053 48.277 1.00 25.38 242 GLY D N 1
ATOM 10601 C CA . GLY D 1 250 ? 43.212 31.782 47.953 1.00 24.36 242 GLY D CA 1
ATOM 10602 C C . GLY D 1 250 ? 44.166 30.713 47.465 1.00 23.70 242 GLY D C 1
ATOM 10603 O O . GLY D 1 250 ? 43.923 29.523 47.689 1.00 23.27 242 GLY D O 1
ATOM 10604 N N . PHE D 1 251 ? 45.253 31.106 46.795 1.00 21.98 243 PHE D N 1
ATOM 10605 C CA . PHE D 1 251 ? 46.201 30.120 46.275 1.00 20.44 243 PHE D CA 1
ATOM 10606 C C . PHE D 1 251 ? 46.837 29.324 47.408 1.00 20.28 243 PHE D C 1
ATOM 10607 O O . PHE D 1 251 ? 46.896 28.090 47.358 1.00 20.90 243 PHE D O 1
ATOM 10615 N N . LYS D 1 252 ? 47.315 30.018 48.447 1.00 20.67 244 LYS D N 1
ATOM 10616 C CA . LYS D 1 252 ? 47.929 29.325 49.578 1.00 19.51 244 LYS D CA 1
ATOM 10617 C C . LYS D 1 252 ? 46.927 28.409 50.268 1.00 19.57 244 LYS D C 1
ATOM 10618 O O . LYS D 1 252 ? 47.283 27.314 50.720 1.00 19.10 244 LYS D O 1
ATOM 10620 N N . LEU D 1 253 ? 45.665 28.837 50.354 1.00 19.61 245 LEU D N 1
ATOM 10621 C CA . LEU D 1 253 ? 44.642 27.994 50.962 1.00 19.02 245 LEU D CA 1
ATOM 10622 C C . LEU D 1 253 ? 44.425 26.721 50.154 1.00 19.46 245 LEU D C 1
ATOM 10623 O O . LEU D 1 253 ? 44.269 25.636 50.723 1.00 19.45 245 LEU D O 1
ATOM 10628 N N . ALA D 1 254 ? 44.424 26.828 48.822 1.00 19.49 246 ALA D N 1
ATOM 10629 C CA . ALA D 1 254 ? 44.312 25.632 47.991 1.00 19.98 246 ALA D CA 1
ATOM 10630 C C . ALA D 1 254 ? 45.502 24.708 48.205 1.00 19.38 246 ALA D C 1
ATOM 10631 O O . ALA D 1 254 ? 45.339 23.486 48.353 1.00 19.49 246 ALA D O 1
ATOM 10633 N N . MET D 1 255 ? 46.708 25.277 48.228 1.00 18.76 247 MET D N 1
ATOM 10634 C CA . MET D 1 255 ? 47.909 24.466 48.392 1.00 19.01 247 MET D CA 1
ATOM 10635 C C . MET D 1 255 ? 47.945 23.804 49.760 1.00 19.61 247 MET D C 1
ATOM 10636 O O . MET D 1 255 ? 48.338 22.637 49.881 1.00 19.75 247 MET D O 1
ATOM 10641 N N . ARG D 1 256 ? 47.545 24.528 50.808 1.00 18.93 248 ARG D N 1
ATOM 10642 C CA A ARG D 1 256 ? 47.547 23.934 52.140 0.52 19.55 248 ARG D CA 1
ATOM 10643 C CA B ARG D 1 256 ? 47.553 23.928 52.136 0.48 19.81 248 ARG D CA 1
ATOM 10644 C C . ARG D 1 256 ? 46.499 22.838 52.265 1.00 19.53 248 ARG D C 1
ATOM 10645 O O . ARG D 1 256 ? 46.705 21.869 53.001 1.00 20.23 248 ARG D O 1
ATOM 10660 N N . THR D 1 257 ? 45.380 22.965 51.550 1.00 18.06 249 THR D N 1
ATOM 10661 C CA . THR D 1 257 ? 44.373 21.910 51.578 1.00 19.62 249 THR D CA 1
ATOM 10662 C C . THR D 1 257 ? 44.901 20.652 50.902 1.00 20.37 249 THR D C 1
ATOM 10663 O O . THR D 1 257 ? 44.763 19.542 51.433 1.00 19.92 249 THR D O 1
ATOM 10667 N N . LEU D 1 258 ? 45.530 20.814 49.738 1.00 22.03 250 LEU D N 1
ATOM 10668 C CA . LEU D 1 258 ? 46.139 19.678 49.059 1.00 22.64 250 LEU D CA 1
ATOM 10669 C C . LEU D 1 258 ? 47.254 19.051 49.893 1.00 23.99 250 LEU D C 1
ATOM 10670 O O . LEU D 1 258 ? 47.449 17.829 49.847 1.00 25.37 250 LEU D O 1
ATOM 10675 N N . ASP D 1 259 ? 47.984 19.857 50.669 1.00 23.69 251 ASP D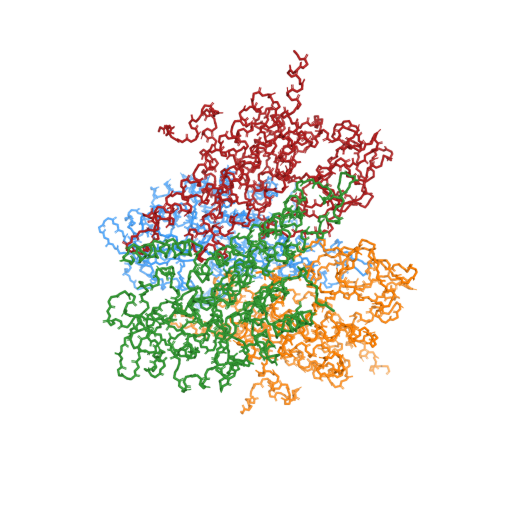 N 1
ATOM 10676 C CA . ASP D 1 259 ? 49.057 19.310 51.493 1.00 25.75 251 ASP D CA 1
ATOM 10677 C C . ASP D 1 259 ? 48.521 18.358 52.553 1.00 25.66 251 ASP D C 1
ATOM 10678 O O . ASP D 1 259 ? 49.216 17.415 52.949 1.00 26.97 251 ASP D O 1
ATOM 10683 N N . ILE D 1 260 ? 47.297 18.591 53.030 1.00 22.96 252 ILE D N 1
ATOM 10684 C CA . ILE D 1 260 ? 46.693 17.676 53.991 1.00 23.54 252 ILE D CA 1
ATOM 10685 C C . ILE D 1 260 ? 46.377 16.351 53.324 1.00 22.80 252 ILE D C 1
ATOM 10686 O O . ILE D 1 260 ? 46.719 15.278 53.831 1.00 26.74 252 ILE D O 1
ATOM 10691 N N . PHE D 1 261 ? 45.726 16.399 52.172 1.00 19.97 253 PHE D N 1
ATOM 10692 C CA . PHE D 1 261 ? 45.133 15.191 51.634 1.00 17.05 253 PHE D CA 1
ATOM 10693 C C . PHE D 1 261 ? 45.996 14.474 50.606 1.00 17.69 253 PHE D C 1
ATOM 10694 O O . PHE D 1 261 ? 45.668 13.337 50.255 1.00 17.31 253 PHE D O 1
ATOM 1070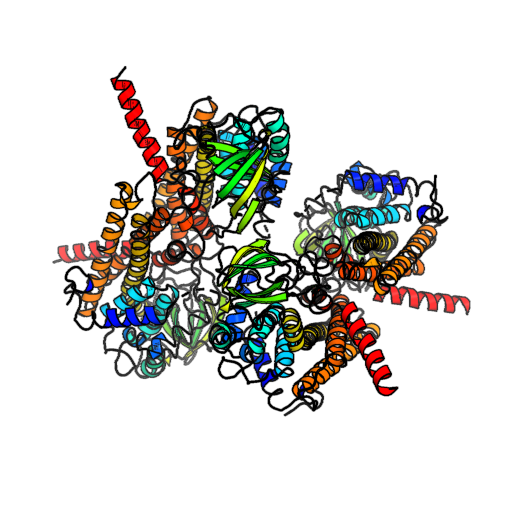2 N N . ARG D 1 262 ? 47.116 15.060 50.165 1.00 18.41 254 ARG D N 1
ATOM 10703 C CA . ARG D 1 262 ? 47.990 14.323 49.251 1.00 16.63 254 ARG D CA 1
ATOM 10704 C C . ARG D 1 262 ? 48.476 13.021 49.885 1.00 15.83 254 ARG D C 1
ATOM 10705 O O . ARG D 1 262 ? 48.550 11.991 49.212 1.00 15.13 254 ARG D O 1
ATOM 10713 N N . THR D 1 263 ? 48.790 13.034 51.184 1.00 13.55 255 THR D N 1
ATOM 10714 C CA . THR D 1 263 ? 49.198 11.785 51.823 1.00 13.00 255 THR D CA 1
ATOM 10715 C C . THR D 1 263 ? 48.060 10.772 51.829 1.00 12.20 255 THR D C 1
ATOM 10716 O O . THR D 1 263 ? 48.303 9.560 51.736 1.00 12.03 255 THR D O 1
ATOM 10720 N N . SER D 1 264 ? 46.814 11.248 51.904 1.00 14.05 256 SER D N 1
ATOM 10721 C CA . SER D 1 264 ? 45.672 10.344 51.867 1.00 13.18 256 SER D CA 1
ATOM 10722 C C . SER D 1 264 ? 45.480 9.731 50.485 1.00 12.76 256 SER D C 1
ATOM 10723 O O . SER D 1 264 ? 44.949 8.622 50.387 1.00 12.13 256 SER D O 1
ATOM 10726 N N . VAL D 1 265 ? 45.892 10.425 49.413 1.00 12.98 257 VAL D N 1
ATOM 10727 C CA . VAL D 1 265 ? 45.890 9.802 48.087 1.00 12.24 257 VAL D CA 1
ATOM 10728 C C . VAL D 1 265 ? 46.915 8.685 48.035 1.00 11.29 257 VAL D C 1
ATOM 10729 O O . VAL D 1 265 ? 46.673 7.624 47.443 1.00 11.77 257 VAL D O 1
ATOM 10733 N N . ALA D 1 266 ? 48.086 8.919 48.633 1.00 10.87 258 ALA D N 1
ATOM 10734 C CA . ALA D 1 266 ? 49.074 7.855 48.766 1.00 9.61 258 ALA D CA 1
ATOM 10735 C C . ALA D 1 266 ? 48.492 6.670 49.522 1.00 9.63 258 ALA D C 1
ATOM 10736 O O . ALA D 1 266 ? 48.698 5.512 49.134 1.00 10.08 258 ALA D O 1
ATOM 10738 N N . ALA D 1 267 ? 47.746 6.943 50.596 1.00 9.79 259 ALA D N 1
ATOM 10739 C CA . ALA D 1 267 ? 47.138 5.869 51.375 1.00 10.67 259 ALA D CA 1
ATOM 10740 C C . ALA D 1 267 ? 46.116 5.092 50.554 1.00 10.47 259 ALA D C 1
ATOM 10741 O O . ALA D 1 267 ? 46.042 3.859 50.650 1.00 11.27 259 ALA D O 1
ATOM 10743 N N . ALA D 1 268 ? 45.318 5.789 49.739 1.00 10.27 260 ALA D N 1
ATOM 10744 C CA . ALA D 1 268 ? 44.357 5.087 48.899 1.00 10.00 260 ALA D CA 1
ATOM 10745 C C . ALA D 1 268 ? 45.077 4.202 47.894 1.00 9.35 260 ALA D C 1
ATOM 10746 O O . ALA D 1 268 ? 44.685 3.048 47.673 1.00 10.39 260 ALA D O 1
ATOM 10748 N N . SER D 1 269 ? 46.143 4.730 47.287 1.00 9.87 261 SER D N 1
ATOM 10749 C CA . SER D 1 269 ? 46.961 3.951 46.363 1.00 9.61 261 SER D CA 1
ATOM 10750 C C . SER D 1 269 ? 47.443 2.680 47.031 1.00 9.65 261 SER D C 1
ATOM 10751 O O . SER D 1 269 ? 47.367 1.587 46.459 1.00 10.29 261 SER D O 1
ATOM 10754 N N . LEU D 1 270 ? 47.9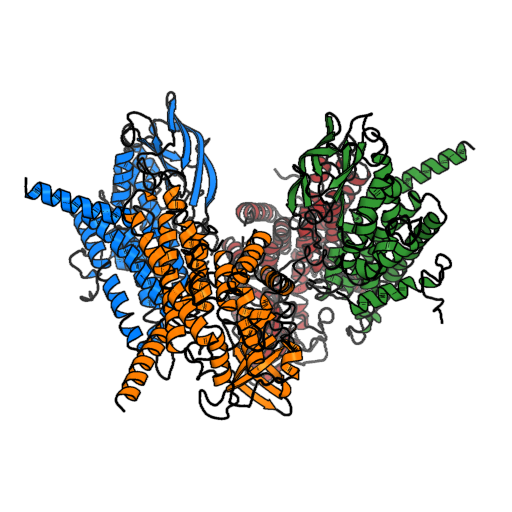33 2.820 48.261 1.00 9.96 262 LEU D N 1
ATOM 10755 C CA . LEU D 1 270 ? 48.419 1.688 49.034 1.00 9.25 262 LEU D CA 1
ATOM 10756 C C . LEU D 1 270 ? 47.320 0.658 49.265 1.00 9.60 262 LEU D C 1
ATOM 10757 O O . LEU D 1 270 ? 47.567 -0.553 49.173 1.00 10.14 262 LEU D O 1
ATOM 10762 N N . GLY D 1 271 ? 46.103 1.116 49.579 1.00 10.15 263 GLY D N 1
ATOM 10763 C CA . GLY D 1 271 ? 45.003 0.181 49.771 1.00 11.02 263 GLY D CA 1
ATOM 10764 C C . GLY D 1 271 ? 44.664 -0.603 48.517 1.00 10.22 263 GLY D C 1
ATOM 10765 O O . GLY D 1 271 ? 44.441 -1.814 48.571 1.00 10.86 263 GLY D O 1
ATOM 10766 N N . PHE D 1 272 ? 44.597 0.080 47.373 1.00 9.86 264 PHE D N 1
ATOM 10767 C CA . PHE D 1 272 ? 44.411 -0.618 46.104 1.00 9.44 264 PHE D CA 1
ATOM 10768 C C . PHE D 1 272 ? 45.517 -1.642 45.879 1.00 10.29 264 PHE D C 1
ATOM 10769 O O . PHE D 1 272 ? 45.250 -2.773 45.441 1.00 10.69 264 PHE D O 1
ATOM 10777 N N . ALA D 1 273 ? 46.769 -1.259 46.168 1.00 10.12 265 ALA D N 1
ATOM 10778 C CA . ALA D 1 273 ? 47.890 -2.180 46.012 1.00 9.45 265 ALA D CA 1
ATOM 10779 C C . ALA D 1 273 ? 47.746 -3.389 46.933 1.00 9.84 265 ALA D C 1
ATOM 10780 O O . ALA D 1 273 ? 48.039 -4.523 46.531 1.00 10.91 265 ALA D O 1
ATOM 10782 N N . ARG D 1 274 ? 47.289 -3.176 48.174 1.00 9.62 266 ARG D N 1
ATOM 10783 C CA . ARG D 1 274 ? 47.122 -4.310 49.079 1.00 10.01 266 ARG D CA 1
ATOM 10784 C C . ARG D 1 274 ? 46.048 -5.270 48.580 1.00 11.45 266 ARG D C 1
ATOM 10785 O O . ARG D 1 274 ? 46.169 -6.494 48.747 1.00 11.54 266 ARG D O 1
ATOM 10793 N N . HIS D 1 275 ? 44.988 -4.744 47.960 1.00 10.26 267 HIS D N 1
ATOM 10794 C CA . HIS D 1 275 ? 43.974 -5.618 47.378 1.00 10.85 267 HIS D CA 1
ATOM 10795 C C . HIS D 1 275 ? 44.583 -6.458 46.263 1.00 10.72 267 HIS D C 1
ATOM 10796 O O . HIS D 1 275 ? 44.398 -7.680 46.213 1.00 11.14 267 HIS D O 1
ATOM 10803 N N . ALA D 1 276 ? 45.357 -5.817 45.383 1.00 11.04 268 ALA D N 1
ATOM 10804 C CA . ALA D 1 276 ? 46.030 -6.538 44.302 1.00 9.99 268 ALA D CA 1
ATOM 10805 C C . ALA D 1 276 ? 46.992 -7.587 44.848 1.00 10.02 268 ALA D C 1
ATOM 10806 O O . ALA D 1 276 ? 47.099 -8.694 44.297 1.00 10.34 268 ALA D O 1
ATOM 10808 N N . MET D 1 277 ? 47.705 -7.255 45.930 1.00 10.08 269 MET D N 1
ATOM 10809 C CA . MET D 1 277 ? 48.630 -8.205 46.544 1.00 11.31 269 MET D CA 1
ATOM 10810 C C . MET D 1 277 ? 47.895 -9.445 47.033 1.00 11.59 269 MET D C 1
ATOM 10811 O O . MET D 1 277 ? 48.346 -10.578 46.816 1.00 11.79 269 MET D O 1
ATOM 10816 N N . ALA D 1 278 ? 46.772 -9.247 47.732 1.00 10.89 270 ALA D N 1
ATOM 10817 C CA . ALA D 1 278 ? 46.000 -10.385 48.214 1.00 10.86 270 ALA D CA 1
ATOM 10818 C C . ALA D 1 278 ? 45.525 -11.255 47.056 1.00 10.24 270 ALA D C 1
ATOM 10819 O O . ALA D 1 278 ? 45.628 -12.490 47.109 1.00 12.09 270 ALA D O 1
ATOM 10821 N N . GLU D 1 279 ? 45.029 -10.631 45.984 1.00 10.35 271 GLU D N 1
ATOM 10822 C CA . GLU D 1 279 ? 44.597 -11.404 44.823 1.00 11.17 271 GLU D CA 1
ATOM 10823 C C . GLU D 1 279 ? 45.764 -12.163 44.212 1.00 10.87 271 GLU D C 1
ATOM 10824 O O . GLU D 1 279 ? 45.626 -13.332 43.818 1.00 12.31 271 GLU D O 1
ATOM 10830 N N . GLY D 1 280 ? 46.926 -11.512 44.130 1.00 10.99 272 GLY D N 1
ATOM 10831 C CA . GLY D 1 280 ? 48.061 -12.121 43.459 1.00 10.20 272 GLY D CA 1
ATOM 10832 C C . GLY D 1 280 ? 48.635 -13.297 44.222 1.00 10.92 272 GLY D C 1
ATOM 10833 O O . GLY D 1 280 ? 48.932 -14.340 43.636 1.00 11.22 272 GLY D O 1
ATOM 10834 N N . VAL D 1 281 ? 48.805 -13.154 45.542 1.00 10.56 273 VAL D N 1
ATOM 10835 C CA A VAL D 1 281 ? 49.320 -14.267 46.342 0.38 10.51 273 VAL D CA 1
ATOM 10836 C CA B VAL D 1 281 ? 49.348 -14.278 46.294 0.62 9.96 273 VAL D CA 1
ATOM 10837 C C . VAL D 1 281 ? 48.355 -15.438 46.302 1.00 10.77 273 VAL D C 1
ATOM 10838 O O . VAL D 1 281 ? 48.759 -16.605 46.193 1.00 11.39 273 VAL D O 1
ATOM 10845 N N . ALA D 1 282 ? 47.051 -15.147 46.385 1.00 10.84 274 ALA D N 1
ATOM 10846 C CA . ALA D 1 282 ? 46.063 -16.221 46.360 1.00 11.12 274 ALA D CA 1
ATOM 10847 C C . ALA D 1 282 ? 46.089 -16.964 45.030 1.00 11.27 274 ALA D C 1
ATOM 10848 O O . ALA D 1 282 ? 46.001 -18.198 44.995 1.00 12.23 274 ALA D O 1
ATOM 10850 N N . ARG D 1 283 ? 46.224 -16.231 43.925 1.00 10.72 275 ARG D N 1
ATOM 10851 C CA . ARG D 1 283 ? 46.257 -16.878 42.617 1.00 10.46 275 ARG D CA 1
ATOM 10852 C C . ARG D 1 283 ? 47.536 -17.687 42.437 1.00 10.74 275 ARG D C 1
ATOM 10853 O O . ARG D 1 283 ? 47.506 -18.804 41.899 1.00 12.23 275 ARG D O 1
ATOM 10861 N N . ALA D 1 284 ? 48.672 -17.141 42.880 1.00 10.83 276 ALA D N 1
ATOM 10862 C CA . ALA D 1 284 ? 49.930 -17.886 42.830 1.00 10.02 276 ALA D CA 1
ATOM 10863 C C . ALA D 1 284 ? 49.824 -19.207 43.581 1.00 11.41 276 ALA D C 1
ATOM 10864 O O . ALA D 1 284 ? 50.315 -20.243 43.111 1.00 12.39 276 ALA D O 1
ATOM 10866 N N . ALA D 1 285 ? 49.157 -19.197 44.732 1.00 12.19 277 ALA D N 1
ATOM 10867 C CA . ALA D 1 285 ? 49.056 -20.401 45.547 1.00 12.48 277 ALA D CA 1
ATOM 10868 C C . ALA D 1 285 ? 48.072 -21.409 44.973 1.00 13.79 277 ALA D C 1
ATOM 10869 O O . ALA D 1 285 ? 48.267 -22.622 45.139 1.00 16.49 277 ALA D O 1
ATOM 10871 N N . SER D 1 286 ? 47.036 -20.941 44.274 1.00 11.97 278 SER D N 1
ATOM 10872 C CA . SER D 1 286 ? 45.947 -21.810 43.847 1.00 11.54 278 SER D CA 1
ATOM 10873 C C . SER D 1 286 ? 46.043 -22.274 42.401 1.00 11.85 278 SER D C 1
ATOM 10874 O O . SER D 1 286 ? 45.462 -23.317 42.067 1.00 15.08 278 SER D O 1
ATOM 10877 N N . ARG D 1 287 ? 46.750 -21.553 41.540 1.00 11.05 279 ARG D N 1
ATOM 10878 C CA . ARG D 1 287 ? 46.728 -21.848 40.110 1.00 10.45 279 ARG D CA 1
ATOM 10879 C C . ARG D 1 287 ? 47.681 -22.998 39.805 1.00 10.92 279 ARG D C 1
ATOM 10880 O O . ARG D 1 287 ? 48.904 -22.833 39.847 1.00 11.85 279 ARG D O 1
ATOM 10888 N N . LYS D 1 288 ? 47.127 -24.161 39.469 1.00 10.83 280 LYS D N 1
ATOM 10889 C CA . LYS D 1 288 ? 47.958 -25.296 39.110 1.00 10.93 280 LYS D CA 1
ATOM 10890 C C . LYS D 1 288 ? 48.458 -25.151 37.679 1.00 11.35 280 LYS D C 1
ATOM 10891 O O . LYS D 1 288 ? 47.714 -24.734 36.781 1.00 13.07 280 LYS D O 1
ATOM 10897 N N . MET D 1 289 ? 49.726 -25.497 37.473 1.00 11.57 281 MET D N 1
ATOM 10898 C CA . MET D 1 289 ? 50.336 -25.440 36.151 1.00 11.39 281 MET D CA 1
ATOM 10899 C C . MET D 1 289 ? 51.667 -26.174 36.194 1.00 11.41 281 MET D C 1
ATOM 10900 O O . MET D 1 289 ? 52.381 -26.138 37.202 1.00 11.53 281 MET D O 1
ATOM 10905 N N . PHE D 1 290 ? 51.994 -26.836 35.078 1.00 11.91 282 PHE D N 1
ATOM 10906 C CA . PHE D 1 290 ? 53.297 -27.479 34.894 1.00 12.50 282 PHE D CA 1
ATOM 10907 C C . PHE D 1 290 ? 53.622 -28.425 36.047 1.00 13.69 282 PHE D C 1
ATOM 10908 O O . PHE D 1 290 ? 54.762 -28.517 36.507 1.00 15.16 282 PHE D O 1
ATOM 10916 N N . GLY D 1 291 ? 52.600 -29.143 36.513 1.00 13.73 283 GLY D N 1
ATOM 10917 C CA . GLY D 1 291 ? 52.792 -30.135 37.552 1.00 14.81 283 GLY D CA 1
ATOM 10918 C C . GLY D 1 291 ? 52.974 -29.584 38.944 1.00 14.69 283 GLY D C 1
ATOM 10919 O O . GLY D 1 291 ? 53.257 -30.350 39.867 1.00 15.95 283 GLY D O 1
ATOM 10920 N N . GLN D 1 292 ? 52.826 -28.279 39.124 1.00 12.90 284 GLN D N 1
ATOM 10921 C CA . GLN D 1 292 ? 52.971 -27.654 40.429 1.00 12.17 284 GLN D CA 1
ATOM 10922 C C . GLN D 1 292 ? 52.001 -26.479 40.496 1.00 11.38 284 GLN D C 1
ATOM 10923 O O . GLN D 1 292 ? 50.913 -26.558 39.922 1.00 13.18 284 GLN D O 1
ATOM 10929 N N . THR D 1 293 ? 52.347 -25.397 41.195 1.00 12.10 285 THR D N 1
ATOM 10930 C CA . THR D 1 293 ? 51.518 -24.198 41.179 1.00 12.00 285 THR D CA 1
ATOM 10931 C C . THR D 1 293 ? 52.327 -23.026 40.648 1.00 11.41 285 THR D C 1
ATOM 10932 O O . THR D 1 293 ? 53.562 -23.054 40.633 1.00 11.85 285 THR D O 1
ATOM 10936 N N . LEU D 1 294 ? 51.597 -21.989 40.218 1.00 10.37 286 LEU D N 1
ATOM 10937 C CA . LEU D 1 294 ? 52.223 -20.763 39.740 1.00 10.09 286 LEU D CA 1
ATOM 10938 C C . LEU D 1 294 ? 53.229 -20.213 40.749 1.00 9.99 286 LEU D C 1
ATOM 10939 O O . LEU D 1 294 ? 54.317 -19.756 40.374 1.00 9.98 286 LEU D O 1
ATOM 10944 N N . GLY D 1 295 ? 52.903 -20.292 42.042 1.00 10.01 287 GLY D N 1
ATOM 10945 C CA . GLY D 1 295 ? 53.769 -19.787 43.095 1.00 10.49 287 GLY D CA 1
ATOM 10946 C C . GLY D 1 295 ? 55.052 -20.574 43.309 1.00 10.92 287 GLY D C 1
ATOM 10947 O O . GLY D 1 295 ? 55.960 -20.063 43.973 1.00 12.67 287 GLY D O 1
ATOM 10948 N N . ASP D 1 296 ? 55.155 -21.791 42.762 1.00 10.40 288 ASP D N 1
ATOM 10949 C CA . ASP D 1 296 ? 56.379 -22.571 42.886 1.00 10.77 288 ASP D CA 1
ATOM 10950 C C . ASP D 1 296 ? 57.484 -22.096 41.948 1.00 11.67 288 ASP D C 1
ATOM 10951 O O . ASP D 1 296 ? 58.640 -22.515 42.101 1.00 14.27 288 ASP D O 1
ATOM 10956 N N . PHE D 1 297 ? 57.152 -21.256 40.973 1.00 10.61 289 PHE D N 1
ATOM 10957 C CA . PHE D 1 297 ? 58.133 -20.763 40.022 1.00 10.88 289 PHE D CA 1
ATOM 10958 C C . PHE D 1 297 ? 58.890 -19.561 40.569 1.00 10.84 289 PHE D C 1
ATOM 10959 O O . PHE D 1 297 ? 58.291 -18.657 41.155 1.00 10.72 289 PHE D O 1
ATOM 10967 N N . GLN D 1 298 ? 60.206 -19.523 40.323 1.00 10.78 290 GLN D N 1
ATOM 10968 C CA . GLN D 1 298 ? 61.009 -18.395 40.808 1.00 9.18 290 GLN D CA 1
ATOM 10969 C C . GLN D 1 298 ? 60.492 -17.057 40.302 1.00 10.94 290 GLN D C 1
ATOM 10970 O O . GLN D 1 298 ? 60.527 -16.062 41.035 1.00 11.11 290 GLN D O 1
ATOM 10976 N N . LEU D 1 299 ? 60.085 -16.980 39.029 1.00 10.40 291 LEU D N 1
ATOM 10977 C CA . LEU D 1 299 ? 59.628 -15.687 38.521 1.00 11.22 291 LEU D CA 1
ATOM 10978 C C . LEU D 1 299 ? 58.434 -15.194 39.318 1.00 11.15 291 LEU D C 1
ATOM 10979 O O . LEU D 1 299 ? 58.315 -13.996 39.601 1.00 11.63 291 LEU D O 1
ATOM 10984 N N . THR D 1 300 ? 57.540 -16.108 39.697 1.00 9.95 292 THR D N 1
ATOM 10985 C CA . THR D 1 300 ? 56.378 -15.706 40.477 1.00 8.17 292 THR D CA 1
ATOM 10986 C C . THR D 1 300 ? 56.800 -15.245 41.856 1.00 9.45 292 THR D C 1
ATOM 10987 O O . THR D 1 300 ? 56.307 -14.229 42.358 1.00 10.20 292 THR D O 1
ATOM 10991 N N . GLN D 1 301 ? 57.710 -15.990 42.485 1.00 9.18 293 GLN D N 1
ATOM 10992 C CA . GLN D 1 301 ? 58.177 -15.614 43.816 1.00 9.26 293 GLN D CA 1
ATOM 10993 C C . GLN D 1 301 ? 58.847 -14.246 43.808 1.00 9.88 293 GLN D C 1
ATOM 10994 O O . GLN D 1 301 ? 58.611 -13.432 44.710 1.00 10.53 293 GLN D O 1
ATOM 11000 N N . ALA D 1 302 ? 59.669 -13.962 42.788 1.00 9.69 294 ALA D N 1
ATOM 11001 C CA . ALA D 1 302 ? 60.327 -12.662 42.714 1.00 10.26 294 ALA D CA 1
ATOM 11002 C C . ALA D 1 302 ? 59.320 -11.550 42.432 1.00 9.70 294 ALA D C 1
ATOM 11003 O O . ALA D 1 302 ? 59.460 -10.430 42.940 1.00 11.19 294 ALA D O 1
ATOM 11005 N N . LYS D 1 303 ? 58.319 -11.838 41.602 1.00 9.72 295 LYS D N 1
ATOM 11006 C CA A LYS D 1 303 ? 57.273 -10.861 41.322 0.63 10.27 295 LYS D CA 1
ATOM 11007 C CA B LYS D 1 303 ? 57.256 -10.875 41.319 0.37 11.23 295 LYS D CA 1
ATOM 11008 C C . LYS D 1 303 ? 56.487 -10.524 42.584 1.00 10.69 295 LYS D C 1
ATOM 11009 O O . LYS D 1 303 ? 56.266 -9.346 42.895 1.00 10.59 295 LYS D O 1
ATOM 11020 N N . LEU D 1 304 ? 56.047 -11.548 43.317 1.00 9.72 296 LEU D N 1
ATOM 11021 C CA . LEU D 1 304 ? 55.339 -11.321 44.569 1.00 9.70 296 LEU D CA 1
ATOM 11022 C C . LEU D 1 304 ? 56.218 -10.565 45.549 1.00 9.94 296 LEU D C 1
ATOM 11023 O O . LEU D 1 304 ? 55.743 -9.674 46.268 1.00 10.08 296 LEU D O 1
ATOM 11028 N N . ALA D 1 305 ? 57.501 -10.931 45.609 1.00 10.37 297 ALA D N 1
ATOM 11029 C CA . ALA D 1 305 ? 58.425 -10.250 46.511 1.00 9.26 297 ALA D CA 1
ATOM 11030 C C . ALA D 1 305 ? 58.515 -8.766 46.188 1.00 9.69 297 ALA D C 1
ATOM 11031 O O . ALA D 1 305 ? 58.512 -7.926 47.098 1.00 10.02 297 ALA D O 1
ATOM 11033 N N . GLN D 1 306 ? 58.596 -8.425 44.896 1.00 9.26 298 GLN D N 1
ATOM 11034 C CA . GLN D 1 306 ? 58.683 -7.019 44.523 1.00 9.14 298 GLN D CA 1
ATOM 11035 C C . GLN D 1 306 ? 57.379 -6.296 44.817 1.00 10.03 298 GLN D C 1
ATOM 11036 O O . GLN D 1 306 ? 57.393 -5.124 45.214 1.00 10.32 298 GLN D O 1
ATOM 11042 N N . MET D 1 307 ? 56.241 -6.971 44.615 1.00 9.51 299 MET D N 1
ATOM 11043 C CA . MET D 1 307 ? 54.964 -6.378 44.992 1.00 9.80 299 MET D CA 1
ATOM 11044 C C . MET D 1 307 ? 54.961 -6.039 46.478 1.00 10.29 299 MET D C 1
ATOM 11045 O O . MET D 1 307 ? 54.569 -4.936 46.878 1.00 10.60 299 MET D O 1
ATOM 11050 N N . ALA D 1 308 ? 55.440 -6.971 47.309 1.00 10.46 300 ALA D N 1
ATOM 11051 C CA . ALA D 1 308 ? 55.434 -6.748 48.750 1.00 10.23 300 ALA D CA 1
ATOM 11052 C C . ALA D 1 308 ? 56.429 -5.666 49.149 1.00 9.89 300 ALA D C 1
ATOM 11053 O O . ALA D 1 308 ? 56.169 -4.877 50.072 1.00 10.87 300 ALA D O 1
ATOM 11055 N N . LEU D 1 309 ? 57.577 -5.621 48.476 1.00 9.37 301 LEU D N 1
ATOM 11056 C CA . LEU D 1 309 ? 58.569 -4.590 48.765 1.00 9.32 301 LEU D CA 1
ATOM 11057 C C . LEU D 1 309 ? 58.017 -3.209 48.441 1.00 9.42 301 LEU D C 1
ATOM 11058 O O . LEU D 1 309 ? 58.127 -2.270 49.242 1.00 9.80 301 LEU D O 1
ATOM 11063 N N . THR D 1 310 ? 57.381 -3.075 47.275 1.00 9.55 302 THR D N 1
ATOM 11064 C CA . THR D 1 310 ? 56.771 -1.798 46.913 1.00 9.13 302 THR D CA 1
ATOM 11065 C C . THR D 1 310 ? 55.688 -1.400 47.906 1.00 9.74 302 THR D C 1
ATOM 11066 O O . THR D 1 310 ? 55.588 -0.228 48.291 1.00 10.67 302 THR D O 1
ATOM 11070 N N . ILE D 1 311 ? 54.893 -2.366 48.364 1.00 10.13 303 ILE D N 1
ATOM 11071 C CA . ILE D 1 311 ? 53.848 -2.061 49.340 1.00 10.70 303 ILE D CA 1
ATOM 11072 C C . ILE D 1 311 ? 54.455 -1.585 50.656 1.00 11.23 303 ILE D C 1
ATOM 11073 O O . ILE D 1 311 ? 53.995 -0.600 51.244 1.00 10.98 303 ILE D O 1
ATOM 11078 N N . ASP D 1 312 ? 55.491 -2.271 51.146 1.00 9.71 304 ASP D N 1
ATOM 11079 C CA . ASP D 1 312 ? 56.062 -1.856 52.432 1.00 10.46 304 ASP D CA 1
ATOM 11080 C C . ASP D 1 312 ? 56.753 -0.501 52.326 1.00 9.77 304 ASP D C 1
ATOM 11081 O O . ASP D 1 312 ? 56.650 0.321 53.240 1.00 10.39 304 ASP D O 1
ATOM 11086 N N . SER D 1 313 ? 57.483 -0.251 51.238 1.00 10.61 305 SER D N 1
ATOM 11087 C CA A SER D 1 313 ? 58.101 1.059 51.106 0.68 10.74 305 SER D CA 1
ATOM 11088 C CA B SER D 1 313 ? 58.100 1.059 51.047 0.32 10.23 305 SER D CA 1
ATOM 11089 C C . SER D 1 313 ? 57.041 2.144 50.954 1.00 10.27 305 SER D C 1
ATOM 11090 O O . SER D 1 313 ? 57.174 3.220 51.551 1.00 11.44 305 SER D O 1
ATOM 11095 N N . SER D 1 314 ? 55.971 1.872 50.202 1.00 9.40 306 SER D N 1
ATOM 11096 C CA . SER D 1 314 ? 54.875 2.833 50.101 1.00 9.82 306 SER D CA 1
ATOM 11097 C C . SER D 1 314 ? 54.261 3.105 51.465 1.00 10.47 306 SER D C 1
ATOM 11098 O O . SER D 1 314 ? 54.049 4.262 51.844 1.00 11.81 306 SER D O 1
ATOM 11101 N N . ALA D 1 315 ? 53.955 2.042 52.211 1.00 10.26 307 ALA D N 1
ATOM 11102 C CA . ALA D 1 315 ? 53.299 2.210 53.504 1.00 10.82 307 ALA D CA 1
ATOM 11103 C C . ALA D 1 315 ? 54.185 2.982 54.472 1.00 11.80 307 ALA D C 1
ATOM 11104 O O . ALA D 1 315 ? 53.705 3.858 55.201 1.00 10.88 307 ALA D O 1
ATOM 11106 N N . LEU D 1 316 ? 55.486 2.674 54.490 1.00 10.35 308 LEU D N 1
ATOM 11107 C CA . LEU D 1 316 ? 56.399 3.417 55.352 1.00 9.69 308 LEU D CA 1
ATOM 11108 C C . LEU D 1 316 ? 56.426 4.893 54.975 1.00 9.58 308 LEU D C 1
ATOM 11109 O O . LEU D 1 316 ? 56.399 5.765 55.855 1.00 10.72 308 LEU D O 1
ATOM 11114 N N . LEU D 1 317 ? 56.456 5.198 53.676 1.00 9.96 309 LEU D N 1
ATOM 11115 C CA . LEU D 1 317 ? 56.446 6.598 53.260 1.00 10.83 309 LEU D CA 1
ATOM 11116 C C . LEU D 1 317 ? 55.123 7.278 53.594 1.00 10.90 309 LEU D C 1
ATOM 11117 O O . LEU D 1 317 ? 55.111 8.450 53.990 1.00 12.00 309 LEU D O 1
ATOM 11122 N N . VAL D 1 318 ? 53.996 6.578 53.405 1.00 10.00 310 VAL D N 1
ATOM 11123 C CA . VAL D 1 318 ? 52.690 7.149 53.740 1.00 10.29 310 VAL D CA 1
ATOM 11124 C C . VAL D 1 318 ? 52.643 7.525 55.210 1.00 10.60 310 VAL D C 1
ATOM 11125 O O . VAL D 1 318 ? 52.298 8.658 55.575 1.00 11.75 310 VAL D O 1
ATOM 11129 N N . TYR D 1 319 ? 52.969 6.573 56.079 1.00 11.53 311 TYR D N 1
ATOM 11130 C CA . TYR D 1 319 ? 52.759 6.815 57.495 1.00 10.66 311 TYR D CA 1
ATOM 11131 C C . TYR D 1 319 ? 53.908 7.591 58.131 1.00 11.81 311 TYR D C 1
ATOM 11132 O O . TYR D 1 319 ? 53.692 8.239 59.157 1.00 12.41 311 TYR D O 1
ATOM 11141 N N . ARG D 1 320 ? 55.092 7.634 57.510 1.00 10.98 312 ARG D N 1
ATOM 11142 C CA . ARG D 1 320 ? 56.073 8.633 57.937 1.00 11.75 312 ARG D CA 1
ATOM 11143 C C . ARG D 1 320 ? 55.531 10.037 57.698 1.00 11.51 312 ARG D C 1
ATOM 11144 O O . ARG D 1 320 ? 55.617 10.904 58.575 1.00 11.81 312 ARG D O 1
ATOM 11152 N N . ALA D 1 321 ? 54.975 10.286 56.502 1.00 12.69 313 ALA D N 1
ATOM 11153 C CA . ALA D 1 321 ? 54.439 11.615 56.213 1.00 13.20 313 ALA D CA 1
ATOM 11154 C C . ALA D 1 321 ? 53.259 11.943 57.121 1.00 12.79 313 ALA D C 1
ATOM 11155 O O . ALA D 1 321 ? 53.171 13.057 57.655 1.00 13.42 313 ALA D O 1
ATOM 11157 N N . ALA D 1 322 ? 52.358 10.977 57.335 1.00 12.19 314 ALA D N 1
ATOM 11158 C CA . ALA D 1 322 ? 51.191 11.235 58.177 1.00 12.19 314 ALA D CA 1
ATOM 11159 C C . ALA D 1 322 ? 51.604 11.477 59.622 1.00 12.50 314 ALA D C 1
ATOM 11160 O O . ALA D 1 322 ? 51.105 12.406 60.268 1.00 13.38 314 ALA D O 1
ATOM 11162 N N . TRP D 1 323 ? 52.510 10.642 60.147 1.00 10.91 315 TRP D N 1
ATOM 11163 C CA . TRP D 1 323 ? 53.019 10.856 61.499 1.00 12.29 315 TRP D CA 1
ATOM 11164 C C . TRP D 1 323 ? 53.675 12.224 61.627 1.00 13.11 315 TRP D C 1
ATOM 11165 O O . TRP D 1 323 ? 53.460 12.933 62.618 1.00 13.75 315 TRP D O 1
ATOM 11176 N N . LEU D 1 324 ? 54.468 12.618 60.628 1.00 12.26 316 LEU D N 1
ATOM 11177 C CA . LEU D 1 324 ? 55.181 13.890 60.701 1.00 12.40 316 LEU D CA 1
ATOM 11178 C C . LEU D 1 324 ? 54.212 15.064 60.690 1.00 12.98 316 LEU D C 1
ATOM 11179 O O . LEU D 1 324 ? 54.365 16.011 61.476 1.00 13.57 316 LEU D O 1
ATOM 11184 N N . ARG D 1 325 ? 53.198 15.018 59.822 1.00 13.00 317 ARG D N 1
ATOM 11185 C CA . ARG D 1 325 ? 52.198 16.082 59.822 1.00 13.76 317 ARG D CA 1
ATOM 11186 C C . ARG D 1 325 ? 51.479 16.142 61.162 1.00 13.27 317 ARG D C 1
ATOM 11187 O O . ARG D 1 325 ? 51.173 17.233 61.672 1.00 15.34 317 ARG D O 1
ATOM 11195 N N . ASP D 1 326 ? 51.243 14.981 61.767 1.00 14.11 318 ASP D N 1
ATOM 11196 C CA . ASP D 1 326 ? 50.582 14.890 63.061 1.00 14.34 318 ASP D CA 1
ATOM 11197 C C . ASP D 1 326 ? 51.473 15.318 64.221 1.00 15.36 318 ASP D C 1
ATOM 11198 O O . ASP D 1 326 ? 50.994 15.328 65.366 1.00 15.82 318 ASP D O 1
ATOM 11203 N N . GLN D 1 327 ? 52.739 15.660 63.966 1.00 14.95 319 GLN D N 1
ATOM 11204 C CA . GLN D 1 327 ? 53.559 16.361 64.946 1.00 15.51 319 GLN D CA 1
ATOM 11205 C C . GLN D 1 327 ? 53.416 17.872 64.828 1.00 16.47 319 GLN D C 1
ATOM 11206 O O . GLN D 1 327 ? 54.055 18.609 65.592 1.00 19.43 319 GLN D O 1
ATOM 11212 N N . GLY D 1 328 ? 52.590 18.348 63.899 1.00 17.39 320 GLY D N 1
ATOM 11213 C CA . GLY D 1 328 ? 52.454 19.771 63.652 1.00 18.58 320 GLY D CA 1
ATOM 11214 C C . GLY D 1 328 ? 53.408 20.325 62.619 1.00 19.09 320 GLY D C 1
ATOM 11215 O O . GLY D 1 328 ? 53.550 21.552 62.518 1.00 22.52 320 GLY D O 1
ATOM 11216 N N . GLU D 1 329 ? 54.055 19.468 61.837 1.00 17.77 321 GLU D N 1
ATOM 11217 C CA . GLU D 1 329 ? 55.096 19.897 60.918 1.00 17.75 321 GLU D CA 1
ATOM 11218 C C . GLU D 1 329 ? 54.566 19.956 59.493 1.00 17.78 321 GLU D C 1
ATOM 11219 O O . GLU D 1 329 ? 53.659 19.208 59.115 1.00 18.88 321 GLU D O 1
ATOM 11225 N N . ASN D 1 330 ? 55.152 20.860 58.708 1.00 18.05 322 ASN D N 1
ATOM 11226 C CA . ASN D 1 330 ? 54.918 20.895 57.269 1.00 19.23 322 ASN D CA 1
ATOM 11227 C C . ASN D 1 330 ? 55.445 19.625 56.617 1.00 18.83 322 ASN D C 1
ATOM 11228 O O . ASN D 1 330 ? 56.512 19.124 56.979 1.00 21.05 322 ASN D O 1
ATOM 11233 N N . VAL D 1 331 ? 54.702 19.105 55.639 1.00 16.86 323 VAL D N 1
ATOM 11234 C CA . VAL D 1 331 ? 55.116 17.865 54.985 1.00 17.77 323 VAL D CA 1
ATOM 11235 C C . VAL D 1 331 ? 55.066 18.004 53.465 1.00 19.12 323 VAL D C 1
ATOM 11236 O O . VAL D 1 331 ? 54.744 17.040 52.757 1.00 20.61 323 VAL D O 1
ATOM 11240 N N . THR D 1 332 ? 55.407 19.185 52.940 1.00 21.56 324 THR D N 1
ATOM 11241 C CA . THR D 1 332 ? 55.366 19.357 51.490 1.00 23.51 324 THR D CA 1
ATOM 11242 C C . THR D 1 332 ? 56.244 18.323 50.787 1.00 23.05 324 THR D C 1
ATOM 11243 O O . THR D 1 332 ? 55.801 17.666 49.835 1.00 23.49 324 THR D O 1
ATOM 11247 N N . ARG D 1 333 ? 57.476 18.123 51.271 1.00 22.94 325 ARG D N 1
ATOM 11248 C CA . ARG D 1 333 ? 58.360 17.141 50.641 1.00 21.98 325 ARG D CA 1
ATOM 11249 C C . ARG D 1 333 ? 57.877 15.721 50.898 1.00 19.35 325 ARG D C 1
ATOM 11250 O O . ARG D 1 333 ? 57.829 14.889 49.980 1.00 19.46 325 ARG D O 1
ATOM 11258 N N . GLU D 1 334 ? 57.543 15.419 52.149 1.00 17.76 326 GLU D N 1
ATOM 11259 C CA . GLU D 1 334 ? 57.268 14.040 52.537 1.00 14.71 326 GLU D CA 1
ATOM 11260 C C . GLU D 1 334 ? 55.939 13.554 51.971 1.00 14.78 326 GLU D C 1
ATOM 11261 O O . GLU D 1 334 ? 55.814 12.380 51.594 1.00 14.70 326 GLU D O 1
ATOM 11267 N N . ALA D 1 335 ? 54.938 14.442 51.901 1.00 15.28 327 ALA D N 1
ATOM 11268 C CA . ALA D 1 335 ? 53.663 14.084 51.281 1.00 14.94 327 ALA D CA 1
ATOM 11269 C C . ALA D 1 335 ? 53.825 13.880 49.781 1.00 14.31 327 ALA D C 1
ATOM 11270 O O . ALA D 1 335 ? 53.233 12.958 49.206 1.00 13.77 327 ALA D O 1
ATOM 11272 N N . ALA D 1 336 ? 54.620 14.733 49.131 1.00 14.39 328 ALA D N 1
ATOM 11273 C CA . ALA D 1 336 ? 54.880 14.552 47.705 1.00 14.74 328 ALA D CA 1
ATOM 11274 C C . ALA D 1 336 ? 55.575 13.223 47.446 1.00 14.12 328 ALA D C 1
ATOM 11275 O O . ALA D 1 336 ? 55.205 12.488 46.520 1.00 14.11 328 ALA D O 1
ATOM 11277 N N . MET D 1 337 ? 56.582 12.894 48.261 1.00 13.91 329 MET D N 1
ATOM 11278 C CA . MET D 1 337 ? 57.255 11.604 48.130 1.00 13.66 329 MET D CA 1
ATOM 11279 C C . MET D 1 337 ? 56.267 10.454 48.267 1.00 11.80 329 MET D C 1
ATOM 11280 O O . MET D 1 337 ? 56.294 9.493 47.486 1.00 12.65 329 MET D O 1
ATOM 11285 N N . ALA D 1 338 ? 55.409 10.517 49.288 1.00 11.35 330 ALA D N 1
ATOM 11286 C CA . ALA D 1 338 ? 54.462 9.433 49.525 1.00 10.63 330 ALA D CA 1
ATOM 11287 C C . ALA D 1 338 ? 53.492 9.289 48.363 1.00 10.69 330 ALA D C 1
ATOM 11288 O O . ALA D 1 338 ? 53.237 8.177 47.885 1.00 10.25 330 ALA D O 1
ATOM 11290 N N . LYS D 1 339 ? 52.919 10.409 47.915 1.00 10.81 331 LYS D N 1
ATOM 11291 C CA . LYS D 1 339 ? 51.918 10.370 46.853 1.00 10.83 331 LYS D CA 1
ATOM 11292 C C . LYS D 1 339 ? 52.529 9.830 45.565 1.00 10.29 331 LYS D C 1
ATOM 11293 O O . LYS D 1 339 ? 51.965 8.945 44.910 1.00 10.47 331 LYS D O 1
ATOM 11299 N N . TRP D 1 340 ? 53.700 10.348 45.203 1.00 10.44 332 TRP D N 1
ATOM 11300 C CA . TRP D 1 340 ? 54.453 9.857 44.052 1.00 10.31 332 TRP D CA 1
ATOM 11301 C C . TRP D 1 340 ? 54.728 8.355 44.156 1.00 10.39 332 TRP D C 1
ATOM 11302 O O . TRP D 1 340 ? 54.345 7.573 43.277 1.00 11.11 332 TRP D O 1
ATOM 11313 N N . HIS D 1 341 ? 55.377 7.925 45.238 1.00 9.89 333 HIS D N 1
ATOM 11314 C CA A HIS D 1 341 ? 55.833 6.537 45.332 0.58 9.50 333 HIS D CA 1
ATOM 11315 C CA B HIS D 1 341 ? 55.828 6.539 45.298 0.42 10.02 333 HIS D CA 1
ATOM 11316 C C . HIS D 1 341 ? 54.658 5.569 45.412 1.00 8.72 333 HIS D C 1
ATOM 11317 O O . HIS D 1 341 ? 54.655 4.516 44.759 1.00 10.47 333 HIS D O 1
ATOM 11330 N N . ALA D 1 342 ? 53.654 5.901 46.222 1.00 8.74 334 ALA D N 1
ATOM 11331 C CA . ALA D 1 342 ? 52.566 4.954 46.433 1.00 8.20 334 ALA D CA 1
ATOM 11332 C C . ALA D 1 342 ? 51.702 4.818 45.186 1.00 8.85 334 ALA D C 1
ATOM 11333 O O . ALA D 1 342 ? 51.228 3.719 44.878 1.00 9.99 334 ALA D O 1
ATOM 11335 N N . SER D 1 343 ? 51.478 5.918 44.453 1.00 9.47 335 SER D N 1
ATOM 11336 C CA . SER D 1 343 ? 50.625 5.835 43.268 1.00 8.71 335 SER D CA 1
ATOM 11337 C C . SER D 1 343 ? 51.350 5.139 42.124 1.00 8.71 335 SER D C 1
ATOM 11338 O O . SER D 1 343 ? 50.778 4.263 41.458 1.00 9.73 335 SER D O 1
ATOM 11341 N N . GLU D 1 344 ? 52.616 5.512 41.882 1.00 10.28 336 GLU D N 1
ATOM 11342 C CA . GLU D 1 344 ? 53.399 4.814 40.862 1.00 10.04 336 GLU D CA 1
ATOM 11343 C C . GLU D 1 344 ? 53.619 3.361 41.244 1.00 10.32 336 GLU D C 1
ATOM 11344 O O . GLU D 1 344 ? 53.553 2.466 40.390 1.00 10.27 336 GLU D O 1
ATOM 11350 N N . GLY D 1 345 ? 53.887 3.107 42.526 1.00 9.23 337 GLY D N 1
ATOM 11351 C CA . GLY D 1 345 ? 54.115 1.741 42.968 1.00 8.89 337 GLY D CA 1
ATOM 11352 C C . GLY D 1 345 ? 52.866 0.885 42.883 1.00 9.28 337 GLY D C 1
ATOM 11353 O O . GLY D 1 345 ? 52.929 -0.278 42.467 1.00 10.32 337 GLY D O 1
ATOM 11354 N N . ALA D 1 346 ? 51.711 1.450 43.245 1.00 8.73 338 ALA D N 1
ATOM 11355 C CA . ALA D 1 346 ? 50.470 0.683 43.181 1.00 8.82 338 ALA D CA 1
ATOM 11356 C C . ALA D 1 346 ? 50.151 0.293 41.746 1.00 9.08 338 ALA D C 1
ATOM 11357 O O . ALA D 1 346 ? 49.663 -0.813 41.493 1.00 9.59 338 ALA D O 1
ATOM 11359 N N . GLN D 1 347 ? 50.422 1.188 40.794 1.00 8.58 339 GLN D N 1
ATOM 11360 C CA . GLN D 1 347 ? 50.254 0.833 39.387 1.00 8.62 339 GLN D CA 1
ATOM 11361 C C . GLN D 1 347 ? 51.041 -0.427 39.052 1.00 9.18 339 GLN D C 1
ATOM 11362 O O . GLN D 1 347 ? 50.524 -1.348 38.400 1.00 8.73 339 GLN D O 1
ATOM 11368 N N . GLN D 1 348 ? 52.301 -0.483 39.501 1.00 9.41 340 GLN D N 1
ATOM 11369 C CA . GLN D 1 348 ? 53.148 -1.644 39.232 1.00 8.39 340 GLN D CA 1
ATOM 11370 C C . GLN D 1 348 ? 52.624 -2.893 39.919 1.00 8.79 340 GLN D C 1
ATOM 11371 O O . GLN D 1 348 ? 52.631 -3.980 39.328 1.00 10.29 340 GLN D O 1
ATOM 11377 N N . VAL D 1 349 ? 52.211 -2.765 41.181 1.00 8.92 341 VAL D N 1
ATOM 11378 C CA . VAL D 1 349 ? 51.697 -3.920 41.915 1.00 9.79 341 VAL D CA 1
ATOM 11379 C C . VAL D 1 349 ? 50.450 -4.467 41.235 1.00 8.78 341 VAL D C 1
ATOM 11380 O O . VAL D 1 349 ? 50.308 -5.681 41.026 1.00 9.30 341 VAL D O 1
ATOM 11384 N N . ILE D 1 350 ? 49.510 -3.578 40.914 1.00 9.64 342 ILE D N 1
ATOM 11385 C CA . ILE D 1 350 ? 48.271 -3.982 40.258 1.00 9.80 342 ILE D CA 1
ATOM 11386 C C . ILE D 1 350 ? 48.561 -4.607 38.904 1.00 8.86 342 ILE D C 1
ATOM 11387 O O . ILE D 1 350 ? 47.959 -5.625 38.526 1.00 9.26 342 ILE D O 1
ATOM 11392 N N . ASP D 1 351 ? 49.487 -4.015 38.151 1.00 9.34 343 ASP D N 1
ATOM 11393 C CA . ASP D 1 351 ? 49.827 -4.562 36.840 1.00 9.94 343 ASP D CA 1
ATOM 11394 C C . ASP D 1 351 ? 50.377 -5.978 36.955 1.00 9.33 343 ASP D C 1
ATOM 11395 O O . ASP D 1 351 ? 50.067 -6.843 36.124 1.00 9.59 343 ASP D O 1
ATOM 11400 N N . ALA D 1 352 ? 51.197 -6.232 37.976 1.00 9.03 344 ALA D N 1
ATOM 11401 C CA . ALA D 1 352 ? 51.735 -7.572 38.198 1.00 9.16 344 ALA D CA 1
ATOM 11402 C C . ALA D 1 352 ? 50.627 -8.552 38.573 1.00 10.23 344 ALA D C 1
ATOM 11403 O O . ALA D 1 352 ? 50.641 -9.720 38.155 1.00 10.26 344 ALA D O 1
ATOM 11405 N N . ALA D 1 353 ? 49.659 -8.097 39.371 1.00 10.09 345 ALA D N 1
ATOM 11406 C CA . ALA D 1 353 ? 48.560 -8.977 39.754 1.00 9.32 345 ALA D CA 1
ATOM 11407 C C . ALA D 1 353 ? 47.692 -9.335 38.548 1.00 9.51 345 ALA D C 1
ATOM 11408 O O . ALA D 1 353 ? 47.253 -10.486 38.414 1.00 10.54 345 ALA D O 1
ATOM 11410 N N . VAL D 1 354 ? 47.426 -8.366 37.662 1.00 8.65 346 VAL D N 1
ATOM 11411 C CA . VAL D 1 354 ? 46.753 -8.674 36.393 1.00 9.01 346 VAL D CA 1
ATOM 11412 C C . VAL D 1 354 ? 47.505 -9.776 35.652 1.00 9.63 346 VAL D C 1
ATOM 11413 O O . VAL D 1 354 ? 46.912 -10.762 35.191 1.00 9.39 346 VAL D O 1
ATOM 11417 N N . GLN D 1 355 ? 48.827 -9.633 35.548 1.00 9.23 347 GLN D N 1
ATOM 11418 C CA . GLN D 1 355 ? 49.627 -10.595 34.790 1.00 9.21 347 GLN D CA 1
ATOM 11419 C C . GLN D 1 355 ? 49.547 -11.988 35.402 1.00 9.64 347 GLN D C 1
ATOM 11420 O O . GLN D 1 355 ? 49.433 -12.989 34.678 1.00 10.61 347 GLN D O 1
ATOM 11426 N N . LEU D 1 356 ? 49.581 -12.073 36.738 1.00 9.36 348 LEU D N 1
ATOM 11427 C CA . LEU D 1 356 ? 49.493 -13.370 37.403 1.00 10.40 348 LEU D CA 1
ATOM 11428 C C . LEU D 1 356 ? 48.183 -14.078 37.088 1.00 9.33 348 LEU D C 1
ATOM 11429 O O . LEU D 1 356 ? 48.136 -15.315 37.074 1.00 10.28 348 LEU D O 1
ATOM 11434 N N . TYR D 1 357 ? 47.111 -13.317 36.852 1.00 9.47 349 TYR D N 1
ATOM 11435 C CA . TYR D 1 357 ? 45.801 -13.882 36.562 1.00 10.65 349 TYR D CA 1
ATOM 11436 C C . TYR D 1 357 ? 45.624 -14.312 35.110 1.00 10.88 349 TYR D C 1
ATOM 11437 O O . TYR D 1 357 ? 44.604 -14.932 34.798 1.00 12.33 349 TYR D O 1
ATOM 11446 N N . GLY D 1 358 ? 46.582 -14.023 34.226 1.00 10.59 350 GLY D N 1
ATOM 11447 C CA . GLY D 1 358 ? 46.426 -14.441 32.844 1.00 12.15 350 GLY D CA 1
ATOM 11448 C C . GLY D 1 358 ? 45.230 -13.758 32.214 1.00 10.30 350 GLY D C 1
ATOM 11449 O O . GLY D 1 358 ? 44.944 -12.582 32.481 1.00 11.30 350 GLY D O 1
ATOM 11450 N N . GLY D 1 359 ? 44.511 -14.504 31.365 1.00 10.39 351 GLY D N 1
ATOM 11451 C CA . GLY D 1 359 ? 43.376 -13.918 30.663 1.00 11.28 351 GLY D CA 1
ATOM 11452 C C . GLY D 1 359 ? 42.334 -13.345 31.602 1.00 10.80 351 GLY D C 1
ATOM 11453 O O . GLY D 1 359 ? 41.722 -12.311 31.315 1.00 12.09 351 GLY D O 1
ATOM 11454 N N . MET D 1 360 ? 42.122 -14.001 32.742 1.00 11.58 352 MET D N 1
ATOM 11455 C CA . MET D 1 360 ? 41.176 -13.496 33.726 1.00 13.29 352 MET D CA 1
ATOM 11456 C C . MET D 1 360 ? 41.570 -12.119 34.254 1.00 11.80 352 MET D C 1
ATOM 11457 O O . MET D 1 360 ? 40.707 -11.376 34.732 1.00 12.06 352 MET D O 1
ATOM 11462 N N . GLY D 1 361 ? 42.852 -11.757 34.160 1.00 11.16 353 GLY D N 1
ATOM 11463 C CA . GLY D 1 361 ? 43.301 -10.450 34.615 1.00 11.18 353 GLY D CA 1
ATOM 11464 C C . GLY D 1 361 ? 42.701 -9.278 33.861 1.00 11.98 353 GLY D C 1
ATOM 11465 O O . GLY D 1 361 ? 42.659 -8.168 34.400 1.00 11.67 353 GLY D O 1
ATOM 11466 N N . VAL D 1 362 ? 42.235 -9.488 32.629 1.00 11.09 354 VAL D N 1
ATOM 11467 C CA . VAL D 1 362 ? 41.586 -8.429 31.862 1.00 10.45 354 VAL D CA 1
ATOM 11468 C C . VAL D 1 362 ? 40.094 -8.684 31.718 1.00 10.83 354 VAL D C 1
ATOM 11469 O O . VAL D 1 362 ? 39.408 -7.960 30.987 1.00 12.15 354 VAL D O 1
ATOM 11473 N N . GLN D 1 363 ? 39.565 -9.680 32.422 1.00 10.35 355 GLN D N 1
ATOM 11474 C CA . GLN D 1 363 ? 38.135 -9.950 32.371 1.00 10.82 355 GLN D CA 1
ATOM 11475 C C . GLN D 1 363 ? 37.377 -8.889 33.160 1.00 10.32 355 GLN D C 1
ATOM 11476 O O . GLN D 1 363 ? 37.708 -8.595 34.314 1.00 11.53 355 GLN D O 1
ATOM 11482 N N . SER D 1 364 ? 36.364 -8.311 32.526 1.00 11.65 356 SER D N 1
ATOM 11483 C CA A SER D 1 364 ? 35.648 -7.186 33.116 0.74 12.91 356 SER D CA 1
ATOM 11484 C CA B SER D 1 364 ? 35.652 -7.183 33.113 0.26 13.77 356 SER D CA 1
ATOM 11485 C C . SER D 1 364 ? 35.052 -7.553 34.463 1.00 14.62 356 SER D C 1
ATOM 11486 O O . SER D 1 364 ? 34.410 -8.598 34.613 1.00 15.89 356 SER D O 1
ATOM 11491 N N . GLY D 1 365 ? 35.267 -6.682 35.446 1.00 14.90 357 GLY D N 1
ATOM 11492 C CA . GLY D 1 365 ? 34.676 -6.841 36.755 1.00 15.89 357 GLY D CA 1
ATOM 11493 C C . GLY D 1 365 ? 35.424 -7.738 37.714 1.00 16.05 357 GLY D C 1
ATOM 11494 O O . GLY D 1 365 ? 35.015 -7.832 38.879 1.00 19.38 357 GLY D O 1
ATOM 11495 N N . THR D 1 366 ? 36.475 -8.430 37.273 1.00 14.58 358 THR D N 1
ATOM 11496 C CA . THR D 1 366 ? 37.332 -9.103 38.236 1.00 12.83 358 THR D CA 1
ATOM 11497 C C . THR D 1 366 ? 38.032 -8.054 39.095 1.00 11.79 358 THR D C 1
ATOM 11498 O O . THR D 1 366 ? 38.204 -6.907 38.687 1.00 13.95 358 THR D O 1
ATOM 11502 N N . ALA D 1 367 ? 38.444 -8.456 40.299 1.00 12.65 359 ALA D N 1
ATOM 11503 C CA . ALA D 1 367 ? 39.090 -7.497 41.191 1.00 12.29 359 ALA D CA 1
ATOM 11504 C C . ALA D 1 367 ? 40.282 -6.824 40.520 1.00 12.78 359 ALA D C 1
ATOM 11505 O O . ALA D 1 367 ? 40.423 -5.593 40.569 1.00 12.62 359 ALA D O 1
ATOM 11507 N N . VAL D 1 368 ? 41.162 -7.607 39.888 1.00 12.66 360 VAL D N 1
ATOM 11508 C CA . VAL D 1 368 ? 42.393 -6.993 39.383 1.00 11.22 360 VAL D CA 1
ATOM 11509 C C . VAL D 1 368 ? 42.127 -6.133 38.148 1.00 10.33 360 VAL D C 1
ATOM 11510 O O . VAL D 1 368 ? 42.805 -5.115 37.943 1.00 10.88 360 VAL D O 1
ATOM 11514 N N . GLU D 1 369 ? 41.142 -6.501 37.317 1.00 10.13 361 GLU D N 1
ATOM 11515 C CA . GLU D 1 369 ? 40.778 -5.648 36.188 1.00 10.28 361 GLU D CA 1
ATOM 11516 C C . GLU D 1 369 ? 40.213 -4.319 36.670 1.00 10.37 361 GLU D C 1
ATOM 11517 O O . GLU D 1 369 ? 40.526 -3.260 36.111 1.00 11.06 361 GLU D O 1
ATOM 11523 N N . MET D 1 370 ? 39.406 -4.345 37.730 1.00 10.67 362 MET D N 1
ATOM 11524 C CA . MET D 1 370 ? 38.877 -3.094 38.258 1.00 10.90 362 MET D CA 1
ATOM 11525 C C . MET D 1 370 ? 39.994 -2.229 38.831 1.00 10.57 362 MET D C 1
ATOM 11526 O O . MET D 1 370 ? 39.988 -1.004 38.658 1.00 11.95 362 MET D O 1
ATOM 11531 N N . LEU D 1 371 ? 40.961 -2.851 39.517 1.00 10.60 363 LEU D N 1
ATOM 11532 C CA . LEU D 1 371 ? 42.079 -2.101 40.087 1.00 10.79 363 LEU D CA 1
ATOM 11533 C C . LEU D 1 371 ? 42.945 -1.475 39.001 1.00 9.14 363 LEU D C 1
ATOM 11534 O O . LEU D 1 371 ? 43.461 -0.364 39.175 1.00 9.48 363 LEU D O 1
ATOM 11539 N N . TYR D 1 372 ? 43.125 -2.178 37.879 1.00 9.87 364 TYR D N 1
ATOM 11540 C CA . TYR D 1 372 ? 43.899 -1.643 36.767 1.00 9.55 364 TYR D CA 1
ATOM 11541 C C . TYR D 1 372 ? 43.285 -0.354 36.242 1.00 9.58 364 TYR D C 1
ATOM 11542 O O . TYR D 1 372 ? 44.007 0.584 35.873 1.00 10.69 364 TYR D O 1
ATOM 11551 N N . ARG D 1 373 ? 41.952 -0.273 36.231 1.00 10.02 365 ARG D N 1
ATOM 11552 C CA . ARG D 1 373 ? 41.302 0.975 35.849 1.00 10.69 365 ARG D CA 1
ATOM 11553 C C . ARG D 1 373 ? 41.335 1.995 36.980 1.00 11.41 365 ARG D C 1
ATOM 11554 O O . ARG D 1 373 ? 41.574 3.183 36.735 1.00 12.31 365 ARG D O 1
ATOM 11562 N N . GLU D 1 374 ? 41.124 1.546 38.223 1.00 10.80 366 GLU D N 1
ATOM 11563 C CA . GLU D 1 374 ? 40.993 2.467 39.348 1.00 12.34 366 GLU D CA 1
ATOM 11564 C C . GLU D 1 374 ? 42.276 3.250 39.611 1.00 11.63 366 GLU D C 1
ATOM 11565 O O . GLU D 1 374 ? 42.225 4.443 39.937 1.00 12.79 366 GLU D O 1
ATOM 11571 N N . ILE D 1 375 ? 43.436 2.601 39.497 1.00 9.34 367 ILE D N 1
ATOM 11572 C CA . ILE D 1 375 ? 44.658 3.240 39.971 1.00 9.66 367 ILE D CA 1
ATOM 11573 C C . ILE D 1 375 ? 45.106 4.365 39.045 1.00 9.22 367 ILE D C 1
ATOM 11574 O O . ILE D 1 375 ? 45.794 5.291 39.487 1.00 10.30 367 ILE D O 1
ATOM 11579 N N . ARG D 1 376 ? 44.738 4.322 37.758 1.00 10.20 368 ARG D N 1
ATOM 11580 C CA . ARG D 1 376 ? 45.450 5.153 36.788 1.00 10.14 368 ARG D CA 1
ATOM 11581 C C . ARG D 1 376 ? 45.304 6.641 37.095 1.00 10.40 368 ARG D C 1
ATOM 11582 O O . ARG D 1 376 ? 46.276 7.396 36.978 1.00 11.08 368 ARG D O 1
ATOM 11590 N N . ALA D 1 377 ? 44.118 7.073 37.531 1.00 10.80 369 ALA D N 1
ATOM 11591 C CA . ALA D 1 377 ? 43.898 8.493 37.794 1.00 12.23 369 ALA D CA 1
ATOM 11592 C C . ALA D 1 377 ? 44.659 9.000 39.010 1.00 11.61 369 ALA D C 1
ATOM 11593 O O . ALA D 1 377 ? 44.917 10.206 39.099 1.00 13.17 369 ALA D O 1
ATOM 11595 N N . LEU D 1 378 ? 45.014 8.126 39.957 1.00 10.74 370 LEU D N 1
ATOM 11596 C CA . LEU D 1 378 ? 45.669 8.606 41.173 1.00 11.47 370 LEU D CA 1
ATOM 11597 C C . LEU D 1 378 ? 47.082 9.105 40.907 1.00 10.97 370 LEU D C 1
ATOM 11598 O O . LEU D 1 378 ? 47.648 9.805 41.753 1.00 12.70 370 LEU D O 1
ATOM 11603 N N . ARG D 1 379 ? 47.663 8.768 39.758 1.00 9.91 371 ARG D N 1
ATOM 11604 C CA . ARG D 1 379 ? 48.955 9.311 39.350 1.00 8.95 371 ARG D CA 1
ATOM 11605 C C . ARG D 1 379 ? 48.822 10.686 38.705 1.00 11.55 371 ARG D C 1
ATOM 11606 O O . ARG D 1 379 ? 49.841 11.296 38.340 1.00 11.33 371 ARG D O 1
ATOM 11614 N N . ILE D 1 380 ? 47.594 11.184 38.576 1.00 12.84 372 ILE D N 1
ATOM 11615 C CA . ILE D 1 380 ? 47.294 12.416 37.859 1.00 13.81 372 ILE D CA 1
ATOM 11616 C C . ILE D 1 380 ? 46.652 13.450 38.777 1.00 16.61 372 ILE D C 1
ATOM 11617 O O . ILE D 1 380 ? 47.101 14.598 38.841 1.00 19.03 372 ILE D O 1
ATOM 11622 N N . TYR D 1 381 ? 45.625 13.051 39.531 1.00 17.69 373 TYR D N 1
ATOM 11623 C CA . TYR D 1 381 ? 44.938 14.040 40.353 1.00 18.27 373 TYR D CA 1
ATOM 11624 C C . TYR D 1 381 ? 45.678 14.280 41.675 1.00 18.62 373 TYR D C 1
ATOM 11625 O O . TYR D 1 381 ? 46.598 13.548 42.053 1.00 20.15 373 TYR D O 1
ATOM 11634 N N . GLU D 1 382 ? 45.244 15.340 42.371 1.00 19.65 374 GLU D N 1
ATOM 11635 C CA . GLU D 1 382 ? 45.962 15.954 43.500 1.00 19.21 374 GLU D CA 1
ATOM 11636 C C . GLU D 1 382 ? 47.438 16.195 43.165 1.00 18.84 374 GLU D C 1
ATOM 11637 O O . GLU D 1 382 ? 48.306 16.160 44.042 1.00 20.37 374 GLU D O 1
ATOM 11643 N N . GLY D 1 383 ? 47.727 16.490 41.896 1.00 18.77 375 GLY D N 1
ATOM 11644 C CA . GLY D 1 383 ? 49.083 16.784 41.465 1.00 17.28 375 GLY D CA 1
ATOM 11645 C C . GLY D 1 383 ? 49.761 15.597 40.801 1.00 15.19 375 GLY D C 1
ATOM 11646 O O . GLY D 1 383 ? 50.038 14.592 41.463 1.00 17.46 375 GLY D O 1
ATOM 11647 N N . ALA D 1 384 ? 50.049 15.703 39.503 1.00 14.51 376 ALA D N 1
ATOM 11648 C CA . ALA D 1 384 ? 50.573 14.570 38.757 1.00 12.77 376 ALA D CA 1
ATOM 11649 C C . ALA D 1 384 ? 51.958 14.177 39.263 1.00 12.77 376 ALA D C 1
ATOM 11650 O O . ALA D 1 384 ? 52.664 14.967 39.890 1.00 14.14 376 ALA D O 1
ATOM 11652 N N . THR D 1 385 ? 52.336 12.922 38.993 1.00 12.26 377 THR D N 1
ATOM 11653 C CA . THR D 1 385 ? 53.630 12.404 39.442 1.00 11.35 377 THR D CA 1
ATOM 11654 C C . THR D 1 385 ? 54.766 13.374 39.154 1.00 13.25 377 THR D C 1
ATOM 11655 O O . THR D 1 385 ? 55.619 13.629 40.011 1.00 14.52 377 THR D O 1
ATOM 11659 N N . GLU D 1 386 ? 54.791 13.921 37.940 1.00 13.41 378 GLU D N 1
ATOM 11660 C CA . GLU D 1 386 ? 55.885 14.791 37.531 1.00 13.47 378 GLU D CA 1
ATOM 11661 C C . GLU D 1 386 ? 55.917 16.060 38.375 1.00 14.33 378 GLU D C 1
ATOM 11662 O O . GLU D 1 386 ? 56.996 16.574 38.692 1.00 15.99 378 GLU D O 1
ATOM 11668 N N . VAL D 1 387 ? 54.743 16.572 38.759 1.00 14.64 379 VAL D N 1
ATOM 11669 C CA . VAL D 1 387 ? 54.681 17.716 39.666 1.00 14.43 379 VAL D CA 1
ATOM 11670 C C . VAL D 1 387 ? 55.287 17.351 41.013 1.00 15.41 379 VAL D C 1
ATOM 11671 O O . VAL D 1 387 ? 56.032 18.141 41.610 1.00 16.10 379 VAL D O 1
ATOM 11675 N N . GLN D 1 388 ? 54.993 16.147 41.508 1.00 15.06 380 GLN D N 1
ATOM 11676 C CA . GLN D 1 388 ? 55.555 15.724 42.788 1.00 15.39 380 GLN D CA 1
ATOM 11677 C C . GLN D 1 388 ? 57.075 15.614 42.715 1.00 16.84 380 GLN D C 1
ATOM 11678 O O . GLN D 1 388 ? 57.777 15.999 43.659 1.00 17.15 380 GLN D O 1
ATOM 11684 N N . GLN D 1 389 ? 57.600 15.043 41.625 1.00 15.96 381 GLN D N 1
ATOM 11685 C CA . GLN D 1 389 ? 59.047 14.912 41.486 1.00 16.17 381 GLN D CA 1
ATOM 11686 C C . GLN D 1 389 ? 59.733 16.265 41.525 1.00 14.41 381 GLN D C 1
ATOM 11687 O O . GLN D 1 389 ? 60.765 16.425 42.189 1.00 16.36 381 GLN D O 1
ATOM 11693 N N . LEU D 1 390 ? 59.180 17.249 40.810 1.00 14.46 382 LEU D N 1
ATOM 11694 C CA . LEU D 1 390 ? 59.780 18.580 40.801 1.00 13.54 382 LEU D CA 1
ATOM 11695 C C . LEU D 1 390 ? 59.694 19.247 42.166 1.00 14.50 382 LEU D C 1
ATOM 11696 O O . LEU D 1 390 ? 60.624 19.959 42.566 1.00 15.01 382 LEU D O 1
ATOM 11701 N N . ILE D 1 391 ? 58.598 19.028 42.901 1.00 14.10 383 ILE D N 1
ATOM 11702 C CA . ILE D 1 391 ? 58.507 19.570 44.258 1.00 14.33 383 ILE D CA 1
ATOM 11703 C C . ILE D 1 391 ? 59.648 19.034 45.115 1.00 13.06 383 ILE D C 1
ATOM 11704 O O . ILE D 1 391 ? 60.307 19.784 45.848 1.00 15.05 383 ILE D O 1
ATOM 11709 N N . VAL D 1 392 ? 59.895 17.725 45.038 1.00 12.53 384 VAL D N 1
ATOM 11710 C CA . VAL D 1 392 ? 60.946 17.114 45.845 1.00 12.61 384 VAL D CA 1
ATOM 11711 C C . VAL D 1 392 ? 62.316 17.606 45.400 1.00 13.01 384 VAL D C 1
ATOM 11712 O O . VAL D 1 392 ? 63.155 17.979 46.226 1.00 13.34 384 VAL D O 1
ATOM 11716 N N . GLY D 1 393 ? 62.567 17.610 44.089 1.00 12.72 385 GLY D N 1
ATOM 11717 C CA . GLY D 1 393 ? 63.872 18.033 43.605 1.00 13.85 385 GLY D CA 1
ATOM 11718 C C . GLY D 1 393 ? 64.181 19.479 43.943 1.00 15.07 385 GLY D C 1
ATOM 11719 O O . GLY D 1 393 ? 65.298 19.805 44.364 1.00 15.84 385 GLY D O 1
ATOM 11720 N N . ARG D 1 394 ? 63.204 20.370 43.753 1.00 14.20 386 ARG D N 1
ATOM 11721 C CA . ARG D 1 394 ? 63.436 21.767 44.102 1.00 15.73 386 ARG D CA 1
ATOM 11722 C C . ARG D 1 394 ? 63.679 21.916 45.596 1.00 17.03 386 ARG D C 1
ATOM 11723 O O . ARG D 1 394 ? 64.497 22.741 46.020 1.00 17.60 386 ARG D O 1
ATOM 11731 N N . ASP D 1 395 ? 62.983 21.118 46.410 1.00 17.43 387 ASP D N 1
ATOM 11732 C CA . ASP D 1 395 ? 63.170 21.233 47.852 1.00 18.01 387 ASP D CA 1
ATOM 11733 C C . ASP D 1 395 ? 64.564 20.787 48.275 1.00 17.01 387 ASP D C 1
ATOM 11734 O O . ASP D 1 395 ? 65.141 21.369 49.202 1.00 17.83 387 ASP D O 1
ATOM 11739 N N . LEU D 1 396 ? 65.122 19.771 47.608 1.00 16.56 388 LEU D N 1
ATOM 11740 C CA . LEU D 1 396 ? 66.487 19.338 47.909 1.00 16.33 388 LEU D CA 1
ATOM 11741 C C . LEU D 1 396 ? 67.483 20.453 47.642 1.00 15.45 388 LEU D C 1
ATOM 11742 O O . LEU D 1 396 ? 68.401 20.688 48.439 1.00 16.37 388 LEU D O 1
ATOM 11747 N N . LEU D 1 397 ? 67.322 21.146 46.514 1.00 15.20 389 LEU D N 1
ATOM 11748 C CA . LEU D 1 397 ? 68.234 22.232 46.180 1.00 14.89 389 LEU D CA 1
ATOM 11749 C C . LEU D 1 397 ? 68.028 23.423 47.108 1.00 16.59 389 LEU D C 1
ATOM 11750 O O . LEU D 1 397 ? 68.993 24.088 47.490 1.00 17.29 389 LEU D O 1
ATOM 11755 N N . LYS D 1 398 ? 66.779 23.693 47.501 1.00 17.08 390 LYS D N 1
ATOM 11756 C CA . LYS D 1 398 ? 66.522 24.782 48.437 1.00 18.66 390 LYS D CA 1
ATOM 11757 C C . LYS D 1 398 ? 67.172 24.506 49.789 1.00 17.74 390 LYS D C 1
ATOM 11758 O O . LYS D 1 398 ? 67.787 25.401 50.387 1.00 19.73 390 LYS D O 1
ATOM 11764 N N . ALA D 1 399 ? 67.055 23.269 50.280 1.00 17.87 391 ALA D N 1
ATOM 11765 C CA . ALA D 1 399 ? 67.653 22.908 51.562 1.00 18.86 391 ALA D CA 1
ATOM 11766 C C . ALA D 1 399 ? 69.175 22.958 51.499 1.00 19.86 391 ALA D C 1
ATOM 11767 O O . ALA D 1 399 ? 69.826 23.371 52.467 1.00 21.51 391 ALA D O 1
ATOM 11769 N N . HIS D 1 400 ? 69.763 22.555 50.367 1.00 18.85 392 HIS D N 1
ATOM 11770 C CA . HIS D 1 400 ? 71.213 22.646 50.223 1.00 18.35 392 HIS D CA 1
ATOM 11771 C C . HIS D 1 400 ? 71.668 24.096 50.212 1.00 20.28 392 HIS D C 1
ATOM 11772 O O . HIS D 1 400 ? 72.685 24.439 50.827 1.00 20.92 392 HIS D O 1
ATOM 11779 N N . ALA D 1 401 ? 70.918 24.967 49.532 1.00 20.34 393 ALA D N 1
ATOM 11780 C CA . ALA D 1 401 ? 71.283 26.377 49.504 1.00 21.26 393 ALA D CA 1
ATOM 11781 C C . ALA D 1 401 ? 71.205 26.991 50.896 1.00 24.01 393 ALA D C 1
ATOM 11782 O O . ALA D 1 401 ? 72.025 27.844 51.252 1.00 26.82 393 ALA D O 1
ATOM 11784 N N . ALA D 1 402 ? 70.228 26.560 51.702 1.00 24.68 394 ALA D N 1
ATOM 11785 C CA . ALA D 1 402 ? 70.099 27.088 53.059 1.00 26.77 394 ALA D CA 1
ATOM 11786 C C . ALA D 1 402 ? 71.219 26.581 53.957 1.00 28.59 394 ALA D C 1
ATOM 11787 O O . ALA D 1 402 ? 71.689 27.306 54.848 1.00 31.32 394 ALA D O 1
ATOM 11789 N N . ALA D 1 403 ? 71.644 25.332 53.750 1.00 30.34 395 ALA D N 1
ATOM 11790 C CA . ALA D 1 403 ? 72.781 24.802 54.491 1.00 32.01 395 ALA D CA 1
ATOM 11791 C C . ALA D 1 403 ? 74.063 25.536 54.124 1.00 35.30 395 ALA D C 1
ATOM 11792 O O . ALA D 1 403 ? 74.866 25.870 55.003 1.00 36.25 395 ALA D O 1
ATOM 11794 N N . THR D 1 404 ? 74.268 25.802 52.830 1.00 37.58 396 THR D N 1
ATOM 11795 C CA . THR D 1 404 ? 75.439 26.560 52.399 1.00 40.44 396 THR D CA 1
ATOM 11796 C C . THR D 1 404 ? 75.452 27.947 53.022 1.00 42.76 396 THR D C 1
ATOM 11797 O O . THR D 1 404 ? 76.506 28.440 53.443 1.00 43.53 396 THR D O 1
ATOM 11801 N N . ALA D 1 405 ? 74.283 28.588 53.099 1.00 44.43 397 ALA D N 1
ATOM 11802 C CA . ALA D 1 405 ? 74.207 29.927 53.673 1.00 46.87 397 ALA D CA 1
ATOM 11803 C C . ALA D 1 405 ? 74.491 29.921 55.171 1.00 50.76 397 ALA D C 1
ATOM 11804 O O . ALA D 1 405 ? 75.048 30.892 55.696 1.00 51.59 397 ALA D O 1
ATOM 11806 N N . GLY D 1 406 ? 74.127 28.849 55.869 1.00 52.96 398 GLY D N 1
ATOM 11807 C CA . GLY D 1 406 ? 74.348 28.760 57.303 1.00 54.89 398 GLY D CA 1
ATOM 11808 C C . GLY D 1 406 ? 75.740 28.300 57.696 1.00 56.04 398 GLY D C 1
ATOM 11809 O O . GLY D 1 406 ? 76.597 28.061 56.843 1.00 56.38 398 GLY D O 1
#

Radius of gyration: 36.08 Å; Cα contacts (8 Å, |Δi|>4): 3371; chains: 4; bounding box: 115×91×86 Å

Nearest PDB structures (foldseek):
  5jsc-assembly1_A-2  TM=1.003E+00  e=4.685E-62  Paraburkholderia xenovorans LB400
  5jsc-assembly1_D  TM=9.996E-01  e=5.929E-60  Paraburkholderia xenovorans LB400
  5jsc-assembly1_C  TM=9.984E-01  e=2.976E-59  Paraburkholderia xenovorans LB400
  5idu-assembly1_B  TM=1.001E+00  e=1.891E-56  Paraburkholderia phymatum STM815
  3pfd-assembly5_D  TM=9.184E-01  e=8.452E-28  Mycolicibacterium thermoresistibile

Sequence (1551 aa):
ELDLHSALAWPFFEPRHRRELAAGIEAWCRANLAEDVVDATCCRRRLVRRELGAAGWLKYGVGGVAYGGHGDTIDTTRAVCLLRETLAKHSGLADFALAMQGLGSGAISLGGTHEQKTRYLPRRVANGTAIAAFALSEPEAGSDVAAMTLSAREDGDAYVLDGDKTWISNGGIADFYVVFARTGEAPGARGISAFVVDADTPGLEIAERIDVIAPHHPPLARLHFAGARVPRSQMLGAPGEGFKLAMRTLDIFRRTTSVAAASLGFARHAMAEGVVARAASRKMFGQTLGDFQLTQAKKLAQMALTIDSSSALLVYRAAWLRDQGENNVTREAAMAKWHASEGAQQVIDAAVQLYGGMMGVQSGTAVEMLYREIRALRIYEEGATEVQQLIVGRDLLKAHAAATAELDLHSALAWPFFEPRHRRELAAGIEAWCRANLADVDATCRRRLVRELGAAGWLKYGVGGVAYGGHGDTIDTTRAVCLLRETLAKHSGLADFALAMQGLGSGAISLGGTHEQKTRYLPRRVANGTAIAAFALSEPEAGSDVAAMTLSAREDGDDAYVLDGDKTWISNGGIADFYVVFARTGEAPGARGISAFVVDADTPGLEIAEERIDVIAPHHPLLARLHFAGARVPRSQMLGAPGEGFKLAMRTLDIFRRTTSVAAASLGFARHAMAEGVVARAASRKMFGQTLGDFQLTQAKKLAQMALTIDSSSALLVYRAAWLRDQGENNVTREAAMAKWHASEGAQQVIDAAVQLYGGMMGVQSSGTAVEMLYREEIRALRIYEEGATEVQQLIVGRDLLKAHAAATAELDLHSSALAWPFFEPRHRRELAAGIEAWCRANLEDVDATCCRRLVRRELGAAGWLKYGVGGVAYGGHGDTIDTRAVCLLRETLAKHSGLADFALAMQGLGSGAISLGGTHEQKTRYLPRVANGTAIAAFALSEPEAGSDVAAMTLSAREDGDAYVLDGDKTWISNGGIADFYVVFARTGEAPGARRGISAFVVDADTPGLEIAERIDVIAPHPLLARLHFAGARVPRSQMLGAPGEGFKLAMRTLDIFRTSVAAASLGFARHAMAEGVVARAASRKMFGQTLGDFQLTQAKKLAQMALTIDSSSALLVYRAAWLRDQGENVTREAAMAKWHHASEGAQQVIDAAVQLYGGMGVQSGTAVEMLYREIRALRIYEGATEVQQLIVGRDLLKAHAAATAGELDLHSSALAWPFFEPRHRRELAAGIEAWCRANLADVDATCCRRLVRELGAAGWLKYGVGGVAYGGHGDTIDTRAVCLLRETLAKHSGLADFALAMQGLGSGAISLGGTHEQKTRYLPRVANGTAIAAFALSEPEAGSDVAAMTLSAREDGDAYVLDGDKTWISNGGIADFYVVFARTGEAPGARRGISAFVVDADTPGLEIAERIDVIAPHPPLLARLHFAGARVPRSQMLGAPGEGFKLAMRRTLDIFRTSVAAASLGFARHAMAEGVVARAASRKMFGQTLGDFQLTQAKKLAQMALTIDSSSALLVYRAAWLRDQGENVTREAAMAKWHHASEGAQQVIDAAVQLYGGMGVQSSGTAVEMLYREIRALRIYEGATEVQQLIVGRDLLKAHAAATAG

Secondary structure (DSSP, 8-state):
---TTSGGGSTTS-HHHHHHHHHHHHHHHHH----HHHHHHHHHHHHHHHTGGGGGSB-GGGT-SBSS--HHHHHHHHHHHHHH-HHHHHHHHHHHHHHHHHHHH--HHHHHHHHHHHHTTSS---EE--BTTBSS-GGG---EEEEETTEEEEEEEEEEEETTTT-SEEEEEEE--SSSGGGSEEEEEEETT-TTEEEEEEPPBSS---EEEEEEEEEEEEGGGEESSTT-HHHHHHHHHHHHHHHHHHHHHHHHHHHHHHHHHHHHH-EETTEEGGGSHHHHHHHHHHHHHHHHHHHHHHHHHHHHHTT---HHHHHHHHHHHHHHHHHHHHHHHHHTGGGGGBTTSHHHHHHHHHHGGGTSSS-HHHHHHHHHHHHHHHHHHHT-/---TTSGGGSTTS-HHHHHHHHHHHHHHHHH---HHHHHHHHHHHHHHTTGGGGGSB-GGGT-SBSS--HHHHHHHHHHHHHH-HHHHHHHHHHHHHHHHHHHH--HHHHHHHHHHHHTTSS---EE--BTTBSS-GGG---EEEEETTEEEEEEEEEEEETTTT-SEEEEEEE--SSSGGGSEEEEEEETT-TTEEEEEE--BSS---EEEEEEEEEEEEGGGEESSTTBHHHHHHHHHHHHHHHHHHHHHHHHHHHHHHHHHHHHH-EETTEEGGGSHHHHHHHHHHHHHHHHHHHHHHHHHHHHHTT---HHHHHHHHHHHHHHHHHHHHHHHHHHGGGGGBTTSHHHHHHHHHHGGGTSSS-HHHHHHHHHHHHHHHHHHHH-/---TTSGGGSTTS-HHHHHHHHHHHHHHHHH---HHHHHHHHHHHHHHTTGGGGGSB-GGGT-SBSS--HHHHHHHHHHHHHH-HHHHHHHHHHHHHHHHHHHH--HHHHHHHHHHHHTTSS---EE--BTTBSS-GGG---EEEEETTEEEEEEEEEEEETTTT-SEEEEEEE--SSSGGGSEEEEEEETT-TTEEEEEE--BSS---EEEEEEEEEEEEGGGEESSTTBHHHHHHHHHHHHHHHHHHHHHHHHHHHHHHHHHHHHH-EETTEEGGGSHHHHHHHHHHHHHHHHHHHHHHHHHHHHTTT---HHHHHHHHHHHHHHHHHHHHHHHHHTGGGGGBTTSHHHHHHHHHHGGGTTTS-HHHHHHHHHHHHHHHHHHHHH-/---TTSGGGSTTS-HHHHHHHHHHHHHHHHH---HHHHHHHHHHHHHHTTGGGGGSB-GGGT-SBSS--HHHHHHHHHHHHHH-HHHHHHHHHHHHHHHHHHHH--HHHHHHHHHHHHTTSS---EE--BTTBSS-GGG---EEEEETTEEEEEEEEEEEETTTT-SEEEEEEE--SSSGGGSEEEEEEETT-TTEEEEEE--BSS---EEEEEEEEEEEEGGGEESSTTBHHHHHHHHHHHHHHHHHHHHHHHHHHHHHHHHHHHHH-EETTEEGGGSHHHHHHHHHHHHHHHHHHHHHHHHHHHHTTT---HHHHHHHHHHHHHHHHHHHHHHHHHTGGGGGBTTSHHHHHHHHHHGGGTTTS-HHHHHHHHHHHHHHHHHHHHH-

B-factor: mean 20.75, std 10.09, range [7.7, 70.45]

CATH classification: 1.10.540.10 (+2 more: 2.40.110.10, 1.20.140.10)